Protein 8GFA (pdb70)

Sequence (2124 aa):
YYKGQTALHIAIERRNMALVTLLVENGADVQAAAHGDFFKKTKGRPGFYFGELPLSLAACTNQLGIVKFLLQNSWQTADISARDSVGNTVLHALVEVADNTADNTKFVTSMYNEILMLGAKLHPTLKLEELTNKKGMTPLALAAGTGKIGVLAYILQREIQEPECRHLSRKFTEWAYGPVHSSLYDLSCIDTCEKNSVLEVIAYSSSETPNRHDMLLVEPLNRLLQDKWDRFVKRIFYFNFLVYCLYMIIFTMAAYYRPVDGLPPFKMEKTGDYFRVTGEILSVLGGVYFFFRGIQYFLQRRPSMKTLFVDSYSEMLFFLQSLFMLATVVLYFSHLKEYVASMVFSLALGWTNMLYYTRGFQQMGIYAVMIEKMILRDLCRFMFVYIVFLFGFSTAVVTLIEDSYNSLYSTCLELFKFTIGMGDLEFTENYDFKAVFIILLLAYVILTYILLLNMLIALMGETVNKIAQESKNIWKLQRAITILDTEKSFLKCMRKAFRSGKLLQVGYTPDGKDDYRWCFRVDEVNWTTWNYYKGQTALHIAIERRNMALVTLLVENGADVQAAAHGDFFKKTKGRPGFYFGELPLSLAACTNQLGIVKFLLQNSWQTADISARDSVGNTVLHALVEVADNTADNTKFVTSMYNEILMLGAKLHPTLKLEELTNKKGMTPLALAAGTGKIGVLAYILQREIQEPECRHLSRKFTEWAYGPVHSSLYDLSCIDTCEKNSVLEVIAYSSSETPNRHDMLLVEPLNRLLQDKWDRFVKRIFYFNFLVYCLYMIIFTMAAYYRPVDGLPPFKMEKTGDYFRVTGEILSVLGGVYFFFRGIQYFLQRRPSMKTLFVDSYSEMLFFLQSLFMLATVVLYFSHLKEYVASMVFSLALGWTNMLYYTRGFQQMGIYAVMIEKMILRDLCRFMFVYIVFLFGFSTAVVTLIEDSYNSLYSTCLELFKFTIGMGDLEFTENYDFKAVFIILLLAYVILTYILLLNMLIALMGETVNKIAQESKNIWKLQRAITILDTEKSFLKCMRKAFRSGKLLQVGYTPDGKDDYRWCFRVDEVNWTTWNYYKGQTALHIAIERRNMALVTLLVENGADVQAAAHGDFFKKTKGRPGFYFGELPLSLAACTNQLGIVKFLLQNSWQTADISARDSVGNTVLHALVEVADNTADNTKFVTSMYNEILMLGAKLHPTLKLEELTNKKGMTPLALAAGTGKIGVLAYILQREIQEPECRHLSRKFTEWAYGPVHSSLYDLSCIDTCEKNSVLEVIAYSSSETPNRHDMLLVEPLNRLLQDKWDRFVKRIFYFNFLVYCLYMIIFTMAAYYRPVDGLPPFKMEKTGDYFRVTGEILSVLGGVYFFFRGIQYFLQRRPSMKTLFVDSYSEMLFFLQSLFMLATVVLYFSHLKEYVASMVFSLALGWTNMLYYTRGFQQMGIYAVMIEKMILRDLCRFMFVYIVFLFGFSTAVVTLIEDSYNSLYSTCLELFKFTIGMGDLEFTENYDFKAVFIILLLAYVILTYILLLNMLIALMGETVNKIAQESKNIWKLQRAITILDTEKSFLKCMRKAFRSGKLLQVGYTPDGKDDYRWCFRVDEVNWTTWNYYKGQTALHIAIERRNMALVTLLVENGADVQAAAHGDFFKKTKGRPGFYFGELPLSLAACTNQLGIVKFLLQNSWQTADISARDSVGNTVLHALVEVADNTADNTKFVTSMYNEILMLGAKLHPTLKLEELTNKKGMTPLALAAGTGKIGVLAYILQREIQEPECRHLSRKFTEWAYGPVHSSLYDLSCIDTCEKNSVLEVIAYSSSETPNRHDMLLVEPLNRLLQDKWDRFVKRIFYFNFLVYCLYMIIFTMAAYYRPVDGLPPFKMEKTGDYFRVTGEILSVLGGVYFFFRGIQYFLQRRPSMKTLFVDSYSEMLFFLQSLFMLATVVLYFSHLKEYVASMVFSLALGWTNMLYYTRGFQQMGIYAVMIEKMILRDLCRFMFVYIVFLFGFSTAVVTLIEDSYNSLYSTCLELFKFTIGMGDLEFTENYDFKAVFIILLLAYVILTYILLLNMLIALMGETVNKIAQESKNIWKLQRAITILDTEKSFLKCMRKAFRSGKLLQVGYTPDGKDDYRWCFRVDEVNWTTWN

GO terms:
  GO:0016020 membrane (C, IDA)
  GO:0050955 thermoception (P, IDA)
  GO:0005230 extracellular ligand-gated monoatomic ion channel activity (F, IDA)
  GO:0034605 cellular response to heat (P, IDA)
  GO:0098703 calcium ion import across plasma membrane (P, IDA)
  GO:0071468 cellular response to acidic pH (P, IDA)
  GO:0005886 plasma membrane (C, EXP)
  GO:1901594 response to capsazepine (P, IMP)
  GO:0005515 protein binding (F, IPI)
  GO:0005262 calcium channel activity (F, TAS)
  GO:0005886 plasma membrane (C, TAS)
  GO:0007166 cell surface receptor signaling pathway (P, TAS)
  GO:0007635 chemosensory behavior (P, TAS)
  GO:0005245 voltage-gated calcium channel activity (F, TAS)
  GO:0070588 calcium ion transmembrane transport (P, TAS)
  GO:0051219 phosphoprotein binding (F, IPI)

Organism: Homo sapiens (NCBI:txid9606)

Foldseek 3Di:
DQPFDDVLLVCLQVVHLVCVLVQVQVPNDQATFSPDPQQDDCPPNNHHHQFRTSLSCNLLRPDVVSNLCQAPVPSDHDDQCRHHPQQAGSLLSLLVSADPDPVSLVRSLVSSVPSVVVCCVVPLPDDQQCGATPVGAGSLLSCLLQQPQSNNLCQFQFQDDDDLPRLSGFWAWDDDDFQKTKIKGFQAQAQDDVPRHSLCNLQLHFPVRPCSLPNCVRPPNVVLLVVLCVQPLVVVLVVVLVVLVVLLVLLVVLLVPPDDPFFAPDDDDDPVSVVSVVSLVSNLVQLVVLQVVLVVSCPSSVDDPVRCLVQPVLSVLSNLLSVLSVVLVVCRVVRHPCSSVSSVSSSVSSVVSSLLSCLSPQVSQLVVLLVSCCVVPLVVVLVVVLVCLLQVLLCVQLVQFPDVVVDSVSSSVQLVVLQVVRHDLPPDPRGDDSVSSNVSSVVSNCVRRVPRVVVSVVVSVVVCVPCVVVSSSSSSSSSSVSSSVCLCVVCVDPSPSSQAADFDFRAASSVGHTSTGRIHMDMDGDDPVSD/DQPFDDVLLVCLQVVHLVCVLVQVQVPNDQATFSPDPQQDDCPPNNHHHQFRTSLSCNLLRPDVVSNLCQAPVPSDHDDQCRHHPQQAGSLLSLLVSADPDPVSLVRSLVSSVPSVVVCCVVPLPDDQQCGATPVGAGSLLSCLLQQPQSNNLCQFQFQDDDDLPRLSGFWAWDDDDFQKTKIKGFQAQAQDDVPRHSLCNLQLHFPVRPCSLPNCVRPPNVVLLVVLCVQPLVVVLVVVLVVLVVLLVLLVVLLVPPDDPFFAPDDDDDPVSVVSVVSLVSNLVQLVVLQVVLVVSCPSSVDDPVRCLVQPVLSVLSNLLSVLSVVLVVCRVVRHPCSSVSSVSSSVSSVVSSLLSCLSPQVSQLVVLLVSCCVVPLVVVLVVVLVCLLQVLLCVQLVQFPDVVVDSVSSSVQLVVLQVVRHDLPPDPRGDDSVSSNVSSVVSNCVRRVPRVVVSVVVSVVVCVPCVVVSSSSSSSSSSVSSSVCLCPVCVDPSPSSQAADFDFRAASSVGHTSTGRIHMDMDGDDPVSD/DQPFDDVLLVCLQVVHLVCVLVQVQVPNDQATFSPDPQQDDCPPNNHHHQFRTSLSCNLLRPDVVSNLCQAPVPSDHDDQCRHHPQQAGSLLSLLVSADPDPVSLVRSLVSSVPSVVVCCVVPLPDDQQCGATPVGAGSLLSCLLQQPQSNNLCQFQFQDDDDLPRLSGFWAWDDDDFQKTKIKGFQAQAQDDVPRHSLCNLQLHFPVRPCSLPNCVRPPNVVLLVVLCVQPLVVVLVVVLVVLVVLLVLLVVLLVPPDDPFFAPDDDDDPVSVVSVVSLVSNLVQLVVLQVVLVVSCPSSVDDPVRCLVSPVLSVLSNLLSVLSVVLVVCRVVRHPCSSVSSVSSSVSSVVSSLLSCLSPQVSQLVVLLVSCCVVPLVVVLVVVLVCLLQVLLCVQLVQFPDVVVDSVSSSVQLVVLQVVRHDLPPDPRGDDSVSSNVSSVVSNCVRRVPRVVVSVVVSVVVCVPCVVVSSSSSSSSSSVSSSVCLCPVCVDPSPSSQAADFDFRAASSVGHTSTGRIHMDMDGDDPVSD/DQPFDDVLLVCLQVVHLVCVLVQVQVPNDQATFSPDPQQDDCPPNNHHHQFRTSLSCNLLRPDVVSNLCQAPVPSDHDDQCRHHPQQAGSLLSLLVSADPDPVSLVRSLVSSVPSVVVCCVVPLPDDQQCGATPVGAGSLLSCLLQQPQSNNLCQFQFQDDDDLPRLSGFWAWDDDDFQKTKIKGFQAQAQDDVPRHSLCNLQLHFPVRPCSLPNCVRPPNVVLLVVLCVQPLVVVLVVVLVVLVVLLVLLVVLLVPPDDPFFAPDDDDDPVSVVSVVSLVSNLVQLVVLQVVLVVSCPSSVDDPVRCLVSPVLSVLSNLLSVLSVVLVVCRVVRHPCSSVSSVSSSVSSVVSSLLSCLSPQVSQLVSLLVSCCVVPLVVVLVVVLVCLLQVLLCVQLVQFPDVVVDSVSSSVQLVVLQVVRHDLPPDPRGDDSVSSNVSSVVSNCVRRVPRVVVSVVVSVVVCVPCVVVSSSSSSSSSSVSSSVCLCPVCVDPSPSSQAADFDFRAASSVGHTSTGRIHMDMDGDDPVSD

B-factor: mean 58.06, std 27.89, range [0.01, 109.61]

Radius of gyration: 42.64 Å; Cα contacts (8 Å, |Δi|>4): 3286; chains: 4; bounding box: 98×98×92 Å

Structure (mmCIF, N/CA/C/O backbone):
data_8GFA
#
_entry.id   8GFA
#
_cell.length_a   1.00
_cell.length_b   1.00
_cell.length_c   1.00
_cell.angle_alpha   90.00
_cell.angle_beta   90.00
_cell.angle_gamma   90.00
#
_symmetry.space_group_name_H-M   'P 1'
#
loop_
_entity.id
_entity.type
_entity.pdbx_description
1 polymer 'Transient receptor potential cation channel subfamily V member 1'
2 non-polymer '(2S)-3-(hexadecanoyloxy)-2-[(9Z)-octadec-9-enoyloxy]propyl 2-(trimethylammonio)ethyl phosphate'
3 non-polymer (2E)-3-(4-chlorophenyl)-N-(3-methoxyphenyl)prop-2-enamide
4 non-polymer "2-[2-[(1~{S},2~{S},4~{S},5'~{R},6~{R},7~{S},8~{R},9~{S},12~{S},13~{R},16~{S})-5',7,9,13-tetramethylspiro[5-oxapentacyclo[10.8.0.0^{2,9}.0^{4,8}.0^{13,18}]icos-18-ene-6,2'-oxane]-16-yl]oxyethyl]propane-1,3-diol"
5 non-polymer 'SODIUM ION'
6 water water
#
loop_
_atom_site.group_PDB
_atom_site.id
_atom_site.type_symbol
_atom_site.label_atom_id
_atom_site.label_alt_id
_atom_site.label_comp_id
_atom_site.label_asym_id
_atom_site.label_entity_id
_atom_site.label_seq_id
_atom_site.pdbx_PDB_ins_code
_atom_site.Cartn_x
_atom_site.Cartn_y
_atom_site.Cartn_z
_atom_site.occupancy
_atom_site.B_iso_or_equiv
_atom_site.auth_seq_id
_atom_site.auth_comp_id
_atom_site.auth_asym_id
_atom_site.auth_atom_id
_atom_site.pdbx_PDB_model_num
ATOM 1 N N . TYR A 1 201 ? 75.705 61.480 125.618 1.00 104.49 199 TYR A N 1
ATOM 2 C CA . TYR A 1 201 ? 75.940 62.950 125.635 1.00 104.49 199 TYR A CA 1
ATOM 3 C C . TYR A 1 201 ? 76.855 63.299 126.789 1.00 104.49 199 TYR A C 1
ATOM 4 O O . TYR A 1 201 ? 77.846 64.009 126.626 1.00 104.49 199 TYR A O 1
ATOM 22 N N . TYR A 1 202 ? 76.490 62.788 127.962 1.00 104.79 200 TYR A N 1
ATOM 23 C CA . TYR A 1 202 ? 77.320 62.822 129.157 1.00 104.79 200 TYR A CA 1
ATOM 24 C C . TYR A 1 202 ? 77.870 61.441 129.498 1.00 104.79 200 TYR A C 1
ATOM 25 O O . TYR A 1 202 ? 78.360 61.226 130.611 1.00 104.79 200 TYR A O 1
ATOM 43 N N . LYS A 1 203 ? 77.831 60.515 128.540 1.00 104.89 201 LYS A N 1
ATOM 44 C CA . LYS A 1 203 ? 78.082 59.098 128.767 1.00 104.89 201 LYS A CA 1
ATOM 45 C C . LYS A 1 203 ? 79.442 58.835 129.398 1.00 104.89 201 LYS A C 1
ATOM 46 O O . LYS A 1 203 ? 80.482 59.079 128.780 1.00 104.89 201 LYS A O 1
ATOM 65 N N . GLY A 1 204 ? 79.427 58.332 130.631 1.00 104.70 202 GLY A N 1
ATOM 66 C CA . GLY A 1 204 ? 80.625 58.020 131.383 1.00 104.70 202 GLY A CA 1
ATOM 67 C C . GLY A 1 204 ? 80.915 58.962 132.530 1.00 104.70 202 GLY A C 1
ATOM 68 O O . GLY A 1 204 ? 81.921 58.772 133.222 1.00 104.70 202 GLY A O 1
ATOM 72 N N . GLN A 1 205 ? 80.064 59.953 132.770 1.00 104.60 203 GLN A N 1
ATOM 73 C CA . GLN A 1 205 ? 80.341 60.981 133.758 1.00 104.60 203 GLN A CA 1
ATOM 74 C C . GLN A 1 205 ? 80.119 60.462 135.172 1.00 104.60 203 GLN A C 1
ATOM 75 O O . GLN A 1 205 ? 79.342 59.531 135.404 1.00 104.60 203 GLN A O 1
ATOM 89 N N . THR A 1 206 ? 80.818 61.082 136.120 1.00 105.48 204 THR A N 1
ATOM 90 C CA . THR A 1 206 ? 80.703 60.761 137.532 1.00 105.48 204 THR A CA 1
ATOM 91 C C . THR A 1 206 ? 80.537 62.042 138.331 1.00 105.48 204 THR A C 1
ATOM 92 O O . THR A 1 206 ? 80.878 63.134 137.876 1.00 105.48 204 THR A O 1
ATOM 103 N N . ALA A 1 207 ? 80.017 61.889 139.549 1.00 106.22 205 ALA A N 1
ATOM 104 C CA . ALA A 1 207 ? 79.919 63.018 140.465 1.00 106.22 205 ALA A CA 1
ATOM 105 C C . ALA A 1 207 ? 81.285 63.508 140.919 1.00 106.22 205 ALA A C 1
ATOM 106 O O . ALA A 1 207 ? 81.390 64.617 141.449 1.00 106.22 205 ALA A O 1
ATOM 113 N N . LEU A 1 208 ? 82.328 62.704 140.737 1.00 106.21 206 LEU A N 1
ATOM 114 C CA . LEU A 1 208 ? 83.677 63.192 140.974 1.00 106.21 206 LEU A CA 1
ATOM 115 C C . LEU A 1 208 ? 84.054 64.247 139.942 1.00 106.21 206 LEU A C 1
ATOM 116 O O . LEU A 1 208 ? 84.689 65.254 140.275 1.00 106.21 206 LEU A O 1
ATOM 132 N N . HIS A 1 209 ? 83.682 64.022 138.680 1.00 104.81 207 HIS A N 1
ATOM 133 C CA . HIS A 1 209 ? 83.944 65.001 137.636 1.00 104.81 207 HIS A CA 1
ATOM 134 C C . HIS A 1 209 ? 83.247 66.315 137.935 1.00 104.81 207 HIS A C 1
ATOM 135 O O . HIS A 1 209 ? 83.778 67.388 137.630 1.00 104.81 207 HIS A O 1
ATOM 149 N N . ILE A 1 210 ? 82.049 66.236 138.511 1.00 105.84 208 ILE A N 1
ATOM 150 C CA . ILE A 1 210 ? 81.321 67.424 138.945 1.00 105.84 208 ILE A CA 1
ATOM 151 C C . ILE A 1 210 ? 82.191 68.259 139.874 1.00 105.84 208 ILE A C 1
ATOM 152 O O . ILE A 1 210 ? 82.420 69.450 139.642 1.00 105.84 208 ILE A O 1
ATOM 168 N N . ALA A 1 211 ? 82.713 67.632 140.926 1.00 106.01 209 ALA A N 1
ATOM 169 C CA . ALA A 1 211 ? 83.350 68.379 142.001 1.00 106.01 209 ALA A CA 1
ATOM 170 C C . ALA A 1 211 ? 84.598 69.108 141.536 1.00 106.01 209 ALA A C 1
ATOM 171 O O . ALA A 1 211 ? 84.920 70.182 142.056 1.00 106.01 209 ALA A O 1
ATOM 178 N N . ILE A 1 212 ? 85.313 68.542 140.570 1.00 103.62 210 ILE A N 1
ATOM 179 C CA . ILE A 1 212 ? 86.530 69.171 140.082 1.00 103.62 210 ILE A CA 1
ATOM 180 C C . ILE A 1 212 ? 86.179 70.430 139.317 1.00 103.62 210 ILE A C 1
ATOM 181 O O . ILE A 1 212 ? 86.879 71.444 139.394 1.00 103.62 210 ILE A O 1
ATOM 197 N N . GLU A 1 213 ? 85.079 70.385 138.578 1.00 105.20 211 GLU A N 1
ATOM 198 C CA . GLU A 1 213 ? 84.664 71.511 137.767 1.00 105.20 211 GLU A CA 1
ATOM 199 C C . GLU A 1 213 ? 83.915 72.558 138.580 1.00 105.20 211 GLU A C 1
ATOM 200 O O . GLU A 1 213 ? 84.009 73.750 138.265 1.00 105.20 211 GLU A O 1
ATOM 212 N N . ARG A 1 214 ? 83.204 72.154 139.640 1.00 106.30 212 ARG A N 1
ATOM 213 C CA . ARG A 1 214 ? 82.490 73.089 140.500 1.00 106.30 212 ARG A CA 1
ATOM 214 C C . ARG A 1 214 ? 83.359 73.626 141.642 1.00 106.30 212 ARG A C 1
ATOM 215 O O . ARG A 1 214 ? 82.819 74.116 142.642 1.00 106.30 212 ARG A O 1
ATOM 236 N N . ARG A 1 215 ? 84.687 73.549 141.518 1.00 105.00 213 ARG A N 1
ATOM 237 C CA . ARG A 1 215 ? 85.600 74.210 142.455 1.00 105.00 213 ARG A CA 1
ATOM 238 C C . ARG A 1 215 ? 85.458 73.640 143.861 1.00 105.00 213 ARG A C 1
ATOM 239 O O . ARG A 1 215 ? 85.358 74.374 144.848 1.00 105.00 213 ARG A O 1
ATOM 260 N N . ASN A 1 216 ? 85.447 72.312 143.948 1.00 107.08 214 ASN A N 1
ATOM 261 C CA . ASN A 1 216 ? 85.043 71.628 145.177 1.00 107.08 214 ASN A CA 1
ATOM 262 C C . ASN A 1 216 ? 86.009 70.477 145.447 1.00 107.08 214 ASN A C 1
ATOM 263 O O . ASN A 1 216 ? 85.722 69.328 145.107 1.00 107.08 214 ASN A O 1
ATOM 274 N N . MET A 1 217 ? 87.125 70.779 146.111 1.00 106.86 215 MET A N 1
ATOM 275 C CA . MET A 1 217 ? 88.039 69.729 146.536 1.00 106.86 215 MET A CA 1
ATOM 276 C C . MET A 1 217 ? 87.595 69.081 147.835 1.00 106.86 215 MET A C 1
ATOM 277 O O . MET A 1 217 ? 87.979 67.940 148.107 1.00 106.86 215 MET A O 1
ATOM 291 N N . ALA A 1 218 ? 86.797 69.789 148.636 1.00 107.75 216 ALA A N 1
ATOM 292 C CA . ALA A 1 218 ? 86.262 69.210 149.858 1.00 107.75 216 ALA A CA 1
ATOM 293 C C . ALA A 1 218 ? 85.423 67.975 149.570 1.00 107.75 216 ALA A C 1
ATOM 294 O O . ALA A 1 218 ? 85.362 67.062 150.401 1.00 107.75 216 ALA A O 1
ATOM 301 N N . LEU A 1 219 ? 84.776 67.925 148.403 1.00 107.86 217 LEU A N 1
ATOM 302 C CA . LEU A 1 219 ? 83.948 66.789 148.025 1.00 107.86 217 LEU A CA 1
ATOM 303 C C . LEU A 1 219 ? 84.645 65.814 147.088 1.00 107.86 217 LEU A C 1
ATOM 304 O O . LEU A 1 219 ? 84.187 64.673 146.963 1.00 107.86 217 LEU A O 1
ATOM 320 N N . VAL A 1 220 ? 85.726 66.223 146.421 1.00 106.93 218 VAL A N 1
ATOM 321 C CA . VAL A 1 220 ? 86.541 65.253 145.691 1.00 106.93 218 VAL A CA 1
ATOM 322 C C . VAL A 1 220 ? 87.145 64.256 146.667 1.00 106.93 218 VAL A C 1
ATOM 323 O O . VAL A 1 220 ? 87.083 63.038 146.464 1.00 106.93 218 VAL A O 1
ATOM 336 N N . THR A 1 221 ? 87.728 64.765 147.753 1.00 107.94 219 THR A N 1
ATOM 337 C CA . THR A 1 221 ? 88.233 63.888 148.802 1.00 107.94 219 THR A CA 1
ATOM 338 C C . THR A 1 221 ? 87.106 63.100 149.452 1.00 107.94 219 THR A C 1
ATOM 339 O O . THR A 1 221 ? 87.337 62.001 149.965 1.00 107.94 219 THR A O 1
ATOM 350 N N . LEU A 1 222 ? 85.885 63.638 149.432 1.00 108.70 220 LEU A N 1
ATOM 351 C CA . LEU A 1 222 ? 84.740 62.913 149.972 1.00 108.70 220 LEU A CA 1
ATOM 352 C C . LEU A 1 222 ? 84.371 61.729 149.090 1.00 108.70 220 LEU A C 1
ATOM 353 O O . LEU A 1 222 ? 84.018 60.656 149.594 1.00 108.70 220 LEU A O 1
ATOM 369 N N . LEU A 1 223 ? 84.417 61.910 147.774 1.00 108.09 221 LEU A N 1
ATOM 370 C CA . LEU A 1 223 ? 83.940 60.870 146.873 1.00 108.09 221 LEU A CA 1
ATOM 371 C C . LEU A 1 223 ? 84.975 59.770 146.698 1.00 108.09 221 LEU A C 1
ATOM 372 O O . LEU A 1 223 ? 84.627 58.586 146.659 1.00 108.09 221 LEU A O 1
ATOM 388 N N . VAL A 1 224 ? 86.250 60.141 146.605 1.00 108.07 222 VAL A N 1
ATOM 389 C CA . VAL A 1 224 ? 87.296 59.146 146.410 1.00 108.07 222 VAL A CA 1
ATOM 390 C C . VAL A 1 224 ? 87.378 58.222 147.616 1.00 108.07 222 VAL A C 1
ATOM 391 O O . VAL A 1 224 ? 87.541 57.005 147.473 1.00 108.07 222 VAL A O 1
ATOM 404 N N . GLU A 1 225 ? 87.261 58.780 148.821 1.00 108.62 223 GLU A N 1
ATOM 405 C CA . GLU A 1 225 ? 87.442 57.973 150.019 1.00 108.62 223 GLU A CA 1
ATOM 406 C C . GLU A 1 225 ? 86.317 56.966 150.187 1.00 108.62 223 GLU A C 1
ATOM 407 O O . GLU A 1 225 ? 86.546 55.859 150.687 1.00 108.62 223 GLU A O 1
ATOM 419 N N . ASN A 1 226 ? 85.106 57.322 149.770 1.00 109.61 224 ASN A N 1
ATOM 420 C CA . ASN A 1 226 ? 83.996 56.382 149.731 1.00 109.61 224 ASN A CA 1
ATOM 421 C C . ASN A 1 226 ? 84.076 55.408 148.561 1.00 109.61 224 ASN A C 1
ATOM 422 O O . ASN A 1 226 ? 83.163 54.590 148.401 1.00 109.61 224 ASN A O 1
ATOM 433 N N . GLY A 1 227 ? 85.127 55.475 147.746 1.00 109.40 225 GLY A N 1
ATOM 434 C CA . GLY A 1 227 ? 85.359 54.510 146.695 1.00 109.40 225 GLY A CA 1
ATOM 435 C C . GLY A 1 227 ? 85.057 54.982 145.289 1.00 109.40 225 GLY A C 1
ATOM 436 O O . GLY A 1 227 ? 84.977 54.144 144.383 1.00 109.40 225 GLY A O 1
ATOM 440 N N . ALA A 1 228 ? 84.874 56.284 145.075 1.00 108.58 226 ALA A N 1
ATOM 441 C CA . ALA A 1 228 ? 84.650 56.791 143.728 1.00 108.58 226 ALA A CA 1
ATOM 442 C C . ALA A 1 228 ? 85.899 56.564 142.892 1.00 108.58 226 ALA A C 1
ATOM 443 O O . ALA A 1 228 ? 86.967 57.101 143.204 1.00 108.58 226 ALA A O 1
ATOM 450 N N . ASP A 1 229 ? 85.767 55.749 141.849 1.00 108.02 227 ASP A N 1
ATOM 451 C CA . ASP A 1 229 ? 86.886 55.446 140.966 1.00 108.02 227 ASP A CA 1
ATOM 452 C C . ASP A 1 229 ? 87.482 56.715 140.368 1.00 108.02 227 ASP A C 1
ATOM 453 O O . ASP A 1 229 ? 86.767 57.665 140.037 1.00 108.02 227 ASP A O 1
ATOM 462 N N . VAL A 1 230 ? 88.811 56.719 140.249 1.00 106.17 228 VAL A N 1
ATOM 463 C CA . VAL A 1 230 ? 89.561 57.829 139.670 1.00 106.17 228 VAL A CA 1
ATOM 464 C C . VAL A 1 230 ? 90.258 57.372 138.395 1.00 106.17 228 VAL A C 1
ATOM 465 O O . VAL A 1 230 ? 91.360 57.831 138.076 1.00 106.17 228 VAL A O 1
ATOM 478 N N . GLN A 1 231 ? 89.623 56.447 137.672 1.00 106.22 229 GLN A N 1
ATOM 479 C CA . GLN A 1 231 ? 90.024 56.064 136.324 1.00 106.22 229 GLN A CA 1
ATOM 480 C C . GLN A 1 231 ? 88.887 56.249 135.331 1.00 106.22 229 GLN A C 1
ATOM 481 O O . GLN A 1 231 ? 89.014 55.838 134.171 1.00 106.22 229 GLN A O 1
ATOM 495 N N . ALA A 1 232 ? 87.788 56.867 135.752 1.00 105.20 230 ALA A N 1
ATOM 496 C CA . ALA A 1 232 ? 86.559 56.845 134.977 1.00 105.20 230 ALA A CA 1
ATOM 497 C C . ALA A 1 232 ? 86.725 57.589 133.662 1.00 105.20 230 ALA A C 1
ATOM 498 O O . ALA A 1 232 ? 87.288 58.686 133.617 1.00 105.20 230 ALA A O 1
ATOM 505 N N . ALA A 1 233 ? 86.215 56.988 132.597 1.00 104.27 231 ALA A N 1
ATOM 506 C CA . ALA A 1 233 ? 86.300 57.547 131.258 1.00 104.27 231 ALA A CA 1
ATOM 507 C C . ALA A 1 233 ? 84.996 58.268 130.955 1.00 104.27 231 ALA A C 1
ATOM 508 O O . ALA A 1 233 ? 83.954 57.632 130.777 1.00 104.27 231 ALA A O 1
ATOM 515 N N . ALA A 1 234 ? 85.053 59.596 130.909 1.00 103.42 232 ALA A N 1
ATOM 516 C CA . ALA A 1 234 ? 83.943 60.405 130.414 1.00 103.42 232 ALA A CA 1
ATOM 517 C C . ALA A 1 234 ? 83.900 60.321 128.887 1.00 103.42 232 ALA A C 1
ATOM 518 O O . ALA A 1 234 ? 84.191 61.272 128.160 1.00 103.42 232 ALA A O 1
ATOM 525 N N . HIS A 1 235 ? 83.519 59.142 128.403 1.00 104.93 233 HIS A N 1
ATOM 526 C CA . HIS A 1 235 ? 83.520 58.853 126.968 1.00 104.93 233 HIS A CA 1
ATOM 527 C C . HIS A 1 235 ? 82.163 59.193 126.355 1.00 104.93 233 HIS A C 1
ATOM 528 O O . HIS A 1 235 ? 81.529 58.396 125.664 1.00 104.93 233 HIS A O 1
ATOM 542 N N . GLY A 1 236 ? 81.748 60.432 126.613 1.00 104.76 234 GLY A N 1
ATOM 543 C CA . GLY A 1 236 ? 80.481 60.952 126.149 1.00 104.76 234 GLY A CA 1
ATOM 544 C C . GLY A 1 236 ? 80.659 62.076 125.159 1.00 104.76 234 GLY A C 1
ATOM 545 O O . GLY A 1 236 ? 81.723 62.698 125.091 1.00 104.76 234 GLY A O 1
ATOM 549 N N . ASP A 1 237 ? 79.597 62.357 124.406 1.00 105.72 235 ASP A N 1
ATOM 550 C CA . ASP A 1 237 ? 79.706 63.223 123.240 1.00 105.72 235 ASP A CA 1
ATOM 551 C C . ASP A 1 237 ? 80.129 64.630 123.626 1.00 105.72 235 ASP A C 1
ATOM 552 O O . ASP A 1 237 ? 80.926 65.263 122.924 1.00 105.72 235 ASP A O 1
ATOM 561 N N . PHE A 1 238 ? 79.609 65.135 124.742 1.00 104.26 236 PHE A N 1
ATOM 562 C CA . PHE A 1 238 ? 79.988 66.460 125.207 1.00 104.26 236 PHE A CA 1
ATOM 563 C C . PHE A 1 238 ? 81.453 66.524 125.603 1.00 104.26 236 PHE A C 1
ATOM 564 O O . PHE A 1 238 ? 82.040 67.612 125.592 1.00 104.26 236 PHE A O 1
ATOM 581 N N . PHE A 1 239 ? 82.053 65.387 125.938 1.00 103.42 237 PHE A N 1
ATOM 582 C CA . PHE A 1 239 ? 83.394 65.334 126.489 1.00 103.42 237 PHE A CA 1
ATOM 583 C C . PHE A 1 239 ? 84.452 65.010 125.445 1.00 103.42 237 PHE A C 1
ATOM 584 O O . PHE A 1 239 ? 85.622 64.837 125.801 1.00 103.42 237 PHE A O 1
ATOM 601 N N . LYS A 1 240 ? 84.072 64.927 124.172 1.00 102.00 238 LYS A N 1
ATOM 602 C CA . LYS A 1 240 ? 84.999 64.679 123.084 1.00 102.00 238 LYS A CA 1
ATOM 603 C C . LYS A 1 240 ? 85.414 66.004 122.461 1.00 102.00 238 LYS A C 1
ATOM 604 O O . LYS A 1 240 ? 85.035 67.084 122.918 1.00 102.00 238 LYS A O 1
ATOM 623 N N . LYS A 1 241 ? 86.223 65.905 121.410 1.00 100.00 239 LYS A N 1
ATOM 624 C CA . LYS A 1 241 ? 86.698 67.078 120.692 1.00 100.00 239 LYS A CA 1
ATOM 625 C C . LYS A 1 241 ? 85.533 67.929 120.213 1.00 100.00 239 LYS A C 1
ATOM 626 O O . LYS A 1 241 ? 84.534 67.416 119.701 1.00 100.00 239 LYS A O 1
ATOM 645 N N . THR A 1 242 ? 85.674 69.240 120.399 1.00 104.94 240 THR A N 1
ATOM 646 C CA . THR A 1 242 ? 84.595 70.170 120.085 1.00 104.94 240 THR A CA 1
ATOM 647 C C . THR A 1 242 ? 84.197 70.069 118.618 1.00 104.94 240 THR A C 1
ATOM 648 O O . THR A 1 242 ? 83.084 69.639 118.296 1.00 104.94 240 THR A O 1
ATOM 659 N N . LYS A 1 243 ? 85.118 70.415 117.714 1.00 106.11 241 LYS A N 1
ATOM 660 C CA . LYS A 1 243 ? 84.876 70.356 116.273 1.00 106.11 241 LYS A CA 1
ATOM 661 C C . LYS A 1 243 ? 83.594 71.094 115.898 1.00 106.11 241 LYS A C 1
ATOM 662 O O . LYS A 1 243 ? 82.783 70.614 115.104 1.00 106.11 241 LYS A O 1
ATOM 681 N N . GLY A 1 244 ? 83.407 72.269 116.496 1.00 106.91 242 GLY A N 1
ATOM 682 C CA . GLY A 1 244 ? 82.217 73.065 116.279 1.00 106.91 242 GLY A CA 1
ATOM 683 C C . GLY A 1 244 ? 81.163 72.870 117.349 1.00 106.91 242 GLY A C 1
ATOM 684 O O . GLY A 1 244 ? 80.473 73.824 117.720 1.00 106.91 242 GLY A O 1
ATOM 688 N N . ARG A 1 245 ? 81.020 71.648 117.856 1.00 106.58 243 ARG A N 1
ATOM 689 C CA . ARG A 1 245 ? 79.997 71.387 118.852 1.00 106.58 243 ARG A CA 1
ATOM 690 C C . ARG A 1 245 ? 80.347 72.086 120.169 1.00 106.58 243 ARG A C 1
ATOM 691 O O . ARG A 1 245 ? 81.523 72.311 120.467 1.00 106.58 243 ARG A O 1
ATOM 712 N N . PRO A 1 246 ? 79.339 72.441 120.982 1.00 106.23 244 PRO A N 1
ATOM 713 C CA . PRO A 1 246 ? 79.622 73.143 122.239 1.00 106.23 244 PRO A CA 1
ATOM 714 C C . PRO A 1 246 ? 80.086 72.199 123.336 1.00 106.23 244 PRO A C 1
ATOM 715 O O . PRO A 1 246 ? 79.268 71.704 124.116 1.00 106.23 244 PRO A O 1
ATOM 726 N N . GLY A 1 247 ? 81.394 71.934 123.393 1.00 103.93 245 GLY A N 1
ATOM 727 C CA . GLY A 1 247 ? 81.941 70.933 124.284 1.00 103.93 245 GLY A CA 1
ATOM 728 C C . GLY A 1 247 ? 83.178 71.437 125.002 1.00 103.93 245 GLY A C 1
ATOM 729 O O . GLY A 1 247 ? 83.624 72.566 124.793 1.00 103.93 245 GLY A O 1
ATOM 733 N N . PHE A 1 248 ? 83.711 70.581 125.871 1.00 98.74 246 PHE A N 1
ATOM 734 C CA . PHE A 1 248 ? 85.029 70.793 126.460 1.00 98.74 246 PHE A CA 1
ATOM 735 C C . PHE A 1 248 ? 85.712 69.443 126.555 1.00 98.74 246 PHE A C 1
ATOM 736 O O . PHE A 1 248 ? 85.287 68.582 127.331 1.00 98.74 246 PHE A O 1
ATOM 753 N N . TYR A 1 249 ? 86.754 69.259 125.756 1.00 97.56 247 TYR A N 1
ATOM 754 C CA . TYR A 1 249 ? 87.612 68.097 125.886 1.00 97.56 247 TYR A CA 1
ATOM 755 C C . TYR A 1 249 ? 88.711 68.404 126.887 1.00 97.56 247 TYR A C 1
ATOM 756 O O . TYR A 1 249 ? 89.290 69.493 126.880 1.00 97.56 247 TYR A O 1
ATOM 774 N N . PHE A 1 250 ? 88.984 67.441 127.757 1.00 99.13 248 PHE A N 1
ATOM 775 C CA . PHE A 1 250 ? 90.012 67.582 128.774 1.00 99.13 248 PHE A CA 1
ATOM 776 C C . PHE A 1 250 ? 90.907 66.373 128.918 1.00 99.13 248 PHE A C 1
ATOM 777 O O . PHE A 1 250 ? 91.986 66.509 129.506 1.00 99.13 248 PHE A O 1
ATOM 794 N N . GLY A 1 251 ? 90.489 65.201 128.453 1.00 98.98 249 GLY A N 1
ATOM 795 C CA . GLY A 1 251 ? 91.302 64.011 128.526 1.00 98.98 249 GLY A CA 1
ATOM 796 C C . GLY A 1 251 ? 90.570 62.751 128.927 1.00 98.98 249 GLY A C 1
ATOM 797 O O . GLY A 1 251 ? 91.191 61.687 128.981 1.00 98.98 249 GLY A O 1
ATOM 801 N N . GLU A 1 252 ? 89.272 62.846 129.227 1.00 101.16 250 GLU A N 1
ATOM 802 C CA . GLU A 1 252 ? 88.447 61.666 129.482 1.00 101.16 250 GLU A CA 1
ATOM 803 C C . GLU A 1 252 ? 88.985 60.899 130.689 1.00 101.16 250 GLU A C 1
ATOM 804 O O . GLU A 1 252 ? 89.060 59.671 130.704 1.00 101.16 250 GLU A O 1
ATOM 816 N N . LEU A 1 253 ? 89.413 61.643 131.706 1.00 100.61 251 LEU A N 1
ATOM 817 C CA . LEU A 1 253 ? 89.963 61.039 132.902 1.00 100.61 251 LEU A CA 1
ATOM 818 C C . LEU A 1 253 ? 89.916 62.102 133.990 1.00 100.61 251 LEU A C 1
ATOM 819 O O . LEU A 1 253 ? 90.059 63.288 133.667 1.00 100.61 251 LEU A O 1
ATOM 835 N N . PRO A 1 254 ? 89.688 61.744 135.259 1.00 102.94 252 PRO A N 1
ATOM 836 C CA . PRO A 1 254 ? 89.538 62.798 136.286 1.00 102.94 252 PRO A CA 1
ATOM 837 C C . PRO A 1 254 ? 90.770 63.665 136.476 1.00 102.94 252 PRO A C 1
ATOM 838 O O . PRO A 1 254 ? 90.668 64.897 136.491 1.00 102.94 252 PRO A O 1
ATOM 849 N N . LEU A 1 255 ? 91.927 63.036 136.676 1.00 100.19 253 LEU A N 1
ATOM 850 C CA . LEU A 1 255 ? 93.197 63.747 136.770 1.00 100.19 253 LEU A CA 1
ATOM 851 C C . LEU A 1 255 ? 93.398 64.705 135.604 1.00 100.19 253 LEU A C 1
ATOM 852 O O . LEU A 1 255 ? 93.918 65.811 135.781 1.00 100.19 253 LEU A O 1
ATOM 868 N N . SER A 1 256 ? 92.999 64.295 134.403 1.00 98.59 254 SER A N 1
ATOM 869 C CA . SER A 1 256 ? 93.163 65.149 133.238 1.00 98.59 254 SER A CA 1
ATOM 870 C C . SER A 1 256 ? 92.349 66.426 133.361 1.00 98.59 254 SER A C 1
ATOM 871 O O . SER A 1 256 ? 92.798 67.491 132.925 1.00 98.59 254 SER A O 1
ATOM 879 N N . LEU A 1 257 ? 91.163 66.340 133.958 1.00 100.44 255 LEU A N 1
ATOM 880 C CA . LEU A 1 257 ? 90.311 67.509 134.110 1.00 100.44 255 LEU A CA 1
ATOM 881 C C . LEU A 1 257 ? 90.954 68.533 135.029 1.00 100.44 255 LEU A C 1
ATOM 882 O O . LEU A 1 257 ? 90.991 69.728 134.720 1.00 100.44 255 LEU A O 1
ATOM 898 N N . ALA A 1 258 ? 91.483 68.076 136.158 1.00 99.71 256 ALA A N 1
ATOM 899 C CA . ALA A 1 258 ? 92.054 68.992 137.130 1.00 99.71 256 ALA A CA 1
ATOM 900 C C . ALA A 1 258 ? 93.277 69.698 136.580 1.00 99.71 256 ALA A C 1
ATOM 901 O O . ALA A 1 258 ? 93.553 70.845 136.951 1.00 99.71 256 ALA A O 1
ATOM 908 N N . ALA A 1 259 ? 94.019 69.025 135.707 1.00 95.82 257 ALA A N 1
ATOM 909 C CA . ALA A 1 259 ? 95.187 69.632 135.089 1.00 95.82 257 ALA A CA 1
ATOM 910 C C . ALA A 1 259 ? 94.779 70.695 134.078 1.00 95.82 257 ALA A C 1
ATOM 911 O O . ALA A 1 259 ? 95.417 71.748 133.979 1.00 95.82 257 ALA A O 1
ATOM 918 N N . CYS A 1 260 ? 93.705 70.446 133.343 1.00 95.69 258 CYS A N 1
ATOM 919 C CA . CYS A 1 260 ? 93.174 71.386 132.369 1.00 95.69 258 CYS A CA 1
ATOM 920 C C . CYS A 1 260 ? 92.235 72.406 132.975 1.00 95.69 258 CYS A C 1
ATOM 921 O O . CYS A 1 260 ? 91.627 73.182 132.229 1.00 95.69 258 CYS A O 1
ATOM 929 N N . THR A 1 261 ? 92.083 72.404 134.295 1.00 98.82 259 THR A N 1
ATOM 930 C CA . THR A 1 261 ? 91.109 73.235 134.973 1.00 98.82 259 THR A CA 1
ATOM 931 C C . THR A 1 261 ? 91.773 74.142 135.999 1.00 98.82 259 THR A C 1
ATOM 932 O O . THR A 1 261 ? 91.096 74.981 136.596 1.00 98.82 259 THR A O 1
ATOM 943 N N . ASN A 1 262 ? 93.091 74.022 136.178 1.00 95.65 260 ASN A N 1
ATOM 944 C CA . ASN A 1 262 ? 93.866 74.882 137.065 1.00 95.65 260 ASN A CA 1
ATOM 945 C C . ASN A 1 262 ? 93.386 74.768 138.512 1.00 95.65 260 ASN A C 1
ATOM 946 O O . ASN A 1 262 ? 92.875 75.717 139.113 1.00 95.65 260 ASN A O 1
ATOM 957 N N . GLN A 1 263 ? 93.544 73.554 139.056 1.00 100.34 261 GLN A N 1
ATOM 958 C CA . GLN A 1 263 ? 93.653 73.344 140.494 1.00 100.34 261 GLN A CA 1
ATOM 959 C C . GLN A 1 263 ? 94.825 72.376 140.667 1.00 100.34 261 GLN A C 1
ATOM 960 O O . GLN A 1 263 ? 94.629 71.166 140.771 1.00 100.34 261 GLN A O 1
ATOM 974 N N . LEU A 1 264 ? 96.045 72.910 140.721 1.00 97.88 262 LEU A N 1
ATOM 975 C CA . LEU A 1 264 ? 97.190 72.048 140.993 1.00 97.88 262 LEU A CA 1
ATOM 976 C C . LEU A 1 264 ? 97.076 71.410 142.364 1.00 97.88 262 LEU A C 1
ATOM 977 O O . LEU A 1 264 ? 97.556 70.289 142.571 1.00 97.88 262 LEU A O 1
ATOM 993 N N . GLY A 1 265 ? 96.460 72.112 143.314 1.00 100.59 263 GLY A N 1
ATOM 994 C CA . GLY A 1 265 ? 96.188 71.511 144.606 1.00 100.59 263 GLY A CA 1
ATOM 995 C C . GLY A 1 265 ? 95.404 70.220 144.490 1.00 100.59 263 GLY A C 1
ATOM 996 O O . GLY A 1 265 ? 95.758 69.212 145.106 1.00 100.59 263 GLY A O 1
ATOM 1000 N N . ILE A 1 266 ? 94.341 70.227 143.686 1.00 102.27 264 ILE A N 1
ATOM 1001 C CA . ILE A 1 266 ? 93.571 69.007 143.477 1.00 102.27 264 ILE A CA 1
ATOM 1002 C C . ILE A 1 266 ? 94.433 67.944 142.817 1.00 102.27 264 ILE A C 1
ATOM 1003 O O . ILE A 1 266 ? 94.431 66.782 143.238 1.00 102.27 264 ILE A O 1
ATOM 1019 N N . VAL A 1 267 ? 95.203 68.340 141.798 1.00 99.97 265 VAL A N 1
ATOM 1020 C CA . VAL A 1 267 ? 95.934 67.385 140.964 1.00 99.97 265 VAL A CA 1
ATOM 1021 C C . VAL A 1 267 ? 96.860 66.532 141.817 1.00 99.97 265 VAL A C 1
ATOM 1022 O O . VAL A 1 267 ? 96.864 65.299 141.722 1.00 99.97 265 VAL A O 1
ATOM 1035 N N . LYS A 1 268 ? 97.654 67.181 142.666 1.00 100.82 266 LYS A N 1
ATOM 1036 C CA . LYS A 1 268 ? 98.552 66.443 143.538 1.00 100.82 266 LYS A CA 1
ATOM 1037 C C . LYS A 1 268 ? 97.771 65.534 144.471 1.00 100.82 266 LYS A C 1
ATOM 1038 O O . LYS A 1 268 ? 98.180 64.397 144.727 1.00 100.82 266 LYS A O 1
ATOM 1057 N N . PHE A 1 269 ? 96.610 65.996 144.942 1.00 104.50 267 PHE A N 1
ATOM 1058 C CA . PHE A 1 269 ? 95.818 65.185 145.861 1.00 104.50 267 PHE A CA 1
ATOM 1059 C C . PHE A 1 269 ? 95.390 63.869 145.228 1.00 104.50 267 PHE A C 1
ATOM 1060 O O . PHE A 1 269 ? 95.268 62.857 145.929 1.00 104.50 267 PHE A O 1
ATOM 1077 N N . LEU A 1 270 ? 95.160 63.861 143.914 1.00 103.27 268 LEU A N 1
ATOM 1078 C CA . LEU A 1 270 ? 94.699 62.650 143.248 1.00 103.27 268 LEU A CA 1
ATOM 1079 C C . LEU A 1 270 ? 95.750 61.555 143.238 1.00 103.27 268 LEU A C 1
ATOM 1080 O O . LEU A 1 270 ? 95.398 60.381 143.065 1.00 103.27 268 LEU A O 1
ATOM 1096 N N . LEU A 1 271 ? 97.025 61.908 143.424 1.00 101.99 269 LEU A N 1
ATOM 1097 C CA . LEU A 1 271 ? 98.122 60.985 143.187 1.00 101.99 269 LEU A CA 1
ATOM 1098 C C . LEU A 1 271 ? 98.798 60.466 144.444 1.00 101.99 269 LEU A C 1
ATOM 1099 O O . LEU A 1 271 ? 99.453 59.424 144.366 1.00 101.99 269 LEU A O 1
ATOM 1115 N N . GLN A 1 272 ? 98.691 61.162 145.579 1.00 104.83 270 GLN A N 1
ATOM 1116 C CA . GLN A 1 272 ? 99.097 60.608 146.867 1.00 104.83 270 GLN A CA 1
ATOM 1117 C C . GLN A 1 272 ? 97.930 60.342 147.812 1.00 104.83 270 GLN A C 1
ATOM 1118 O O . GLN A 1 272 ? 98.168 59.965 148.963 1.00 104.83 270 GLN A O 1
ATOM 1132 N N . ASN A 1 273 ? 96.686 60.555 147.379 1.00 106.77 271 ASN A N 1
ATOM 1133 C CA . ASN A 1 273 ? 95.551 60.103 148.174 1.00 106.77 271 ASN A CA 1
ATOM 1134 C C . ASN A 1 273 ? 95.668 58.613 148.456 1.00 106.77 271 ASN A C 1
ATOM 1135 O O . ASN A 1 273 ? 95.955 57.814 147.560 1.00 106.77 271 ASN A O 1
ATOM 1146 N N . SER A 1 274 ? 95.476 58.248 149.721 1.00 108.26 272 SER A N 1
ATOM 1147 C CA . SER A 1 274 ? 95.812 56.903 150.163 1.00 108.26 272 SER A CA 1
ATOM 1148 C C . SER A 1 274 ? 94.797 55.868 149.700 1.00 108.26 272 SER A C 1
ATOM 1149 O O . SER A 1 274 ? 95.152 54.695 149.529 1.00 108.26 272 SER A O 1
ATOM 1157 N N . TRP A 1 275 ? 93.538 56.270 149.511 1.00 108.55 273 TRP A N 1
ATOM 1158 C CA . TRP A 1 275 ? 92.505 55.311 149.138 1.00 108.55 273 TRP A CA 1
ATOM 1159 C C . TRP A 1 275 ? 92.777 54.733 147.756 1.00 108.55 273 TRP A C 1
ATOM 1160 O O . TRP A 1 275 ? 92.773 53.511 147.564 1.00 108.55 273 TRP A O 1
ATOM 1181 N N . GLN A 1 276 ? 93.025 55.599 146.780 1.00 107.51 274 GLN A N 1
ATOM 1182 C CA . GLN A 1 276 ? 93.390 55.147 145.449 1.00 107.51 274 GLN A CA 1
ATOM 1183 C C . GLN A 1 276 ? 93.984 56.313 144.683 1.00 107.51 274 GLN A C 1
ATOM 1184 O O . GLN A 1 276 ? 93.466 57.429 144.749 1.00 107.51 274 GLN A O 1
ATOM 1198 N N . THR A 1 277 ? 95.040 56.032 143.933 1.00 105.77 275 THR A N 1
ATOM 1199 C CA . THR A 1 277 ? 95.784 57.035 143.193 1.00 105.77 275 THR A CA 1
ATOM 1200 C C . THR A 1 277 ? 95.588 56.796 141.705 1.00 105.77 275 THR A C 1
ATOM 1201 O O . THR A 1 277 ? 95.607 55.649 141.242 1.00 105.77 275 THR A O 1
ATOM 1212 N N . ALA A 1 278 ? 95.392 57.883 140.964 1.00 103.56 276 ALA A N 1
ATOM 1213 C CA . ALA A 1 278 ? 95.276 57.775 139.518 1.00 103.56 276 ALA A CA 1
ATOM 1214 C C . ALA A 1 278 ? 96.571 57.250 138.916 1.00 103.56 276 ALA A C 1
ATOM 1215 O O . ALA A 1 278 ? 97.668 57.631 139.327 1.00 103.56 276 ALA A O 1
ATOM 1222 N N . ASP A 1 279 ? 96.438 56.370 137.931 1.00 100.55 277 ASP A N 1
ATOM 1223 C CA . ASP A 1 279 ? 97.592 55.929 137.163 1.00 100.55 277 ASP A CA 1
ATOM 1224 C C . ASP A 1 279 ? 98.090 57.085 136.303 1.00 100.55 277 ASP A C 1
ATOM 1225 O O . ASP A 1 279 ? 97.329 57.659 135.519 1.00 100.55 277 ASP A O 1
ATOM 1234 N N . ILE A 1 280 ? 99.360 57.450 136.474 1.00 96.01 278 ILE A N 1
ATOM 1235 C CA . ILE A 1 280 ? 99.874 58.661 135.840 1.00 96.01 278 ILE A CA 1
ATOM 1236 C C . ILE A 1 280 ? 99.912 58.504 134.328 1.00 96.01 278 ILE A C 1
ATOM 1237 O O . ILE A 1 280 ? 99.615 59.448 133.588 1.00 96.01 278 ILE A O 1
ATOM 1253 N N . SER A 1 281 ? 100.268 57.315 133.846 1.00 95.98 279 SER A N 1
ATOM 1254 C CA . SER A 1 281 ? 100.318 57.024 132.423 1.00 95.98 279 SER A CA 1
ATOM 1255 C C . SER A 1 281 ? 99.007 56.473 131.895 1.00 95.98 279 SER A C 1
ATOM 1256 O O . SER A 1 281 ? 99.000 55.798 130.861 1.00 95.98 279 SER A O 1
ATOM 1264 N N . ALA A 1 282 ? 97.899 56.736 132.577 1.00 97.45 280 ALA A N 1
ATOM 1265 C CA . ALA A 1 282 ? 96.614 56.251 132.110 1.00 97.45 280 ALA A CA 1
ATOM 1266 C C . ALA A 1 282 ? 96.121 57.135 130.983 1.00 97.45 280 ALA A C 1
ATOM 1267 O O . ALA A 1 282 ? 96.103 58.363 131.106 1.00 97.45 280 ALA A O 1
ATOM 1274 N N . ARG A 1 283 ? 95.715 56.502 129.894 1.00 93.60 281 ARG A N 1
ATOM 1275 C CA . ARG A 1 283 ? 95.294 57.195 128.695 1.00 93.60 281 ARG A CA 1
ATOM 1276 C C . ARG A 1 283 ? 93.823 56.930 128.422 1.00 93.60 281 ARG A C 1
ATOM 1277 O O . ARG A 1 283 ? 93.182 56.089 129.055 1.00 93.60 281 ARG A O 1
ATOM 1298 N N . ASP A 1 284 ? 93.307 57.669 127.456 1.00 97.05 282 ASP A N 1
ATOM 1299 C CA . ASP A 1 284 ? 91.897 57.688 127.116 1.00 97.05 282 ASP A CA 1
ATOM 1300 C C . ASP A 1 284 ? 91.639 56.894 125.837 1.00 97.05 282 ASP A C 1
ATOM 1301 O O . ASP A 1 284 ? 92.530 56.237 125.292 1.00 97.05 282 ASP A O 1
ATOM 1310 N N . SER A 1 285 ? 90.399 56.955 125.349 1.00 96.70 283 SER A N 1
ATOM 1311 C CA . SER A 1 285 ? 90.041 56.269 124.116 1.00 96.70 283 SER A CA 1
ATOM 1312 C C . SER A 1 285 ? 90.832 56.802 122.936 1.00 96.70 283 SER A C 1
ATOM 1313 O O . SER A 1 285 ? 91.221 56.034 122.051 1.00 96.70 283 SER A O 1
ATOM 1321 N N . VAL A 1 286 ? 91.088 58.112 122.912 1.00 94.57 284 VAL A N 1
ATOM 1322 C CA . VAL A 1 286 ? 91.970 58.692 121.910 1.00 94.57 284 VAL A CA 1
ATOM 1323 C C . VAL A 1 286 ? 93.422 58.286 122.121 1.00 94.57 284 VAL A C 1
ATOM 1324 O O . VAL A 1 286 ? 94.250 58.454 121.218 1.00 94.57 284 VAL A O 1
ATOM 1337 N N . GLY A 1 287 ? 93.748 57.730 123.283 1.00 93.17 285 GLY A N 1
ATOM 1338 C CA . GLY A 1 287 ? 95.107 57.437 123.655 1.00 93.17 285 GLY A CA 1
ATOM 1339 C C . GLY A 1 287 ? 95.820 58.574 124.342 1.00 93.17 285 GLY A C 1
ATOM 1340 O O . GLY A 1 287 ? 96.965 58.394 124.773 1.00 93.17 285 GLY A O 1
ATOM 1344 N N . ASN A 1 288 ? 95.177 59.724 124.486 1.00 92.19 286 ASN A N 1
ATOM 1345 C CA . ASN A 1 288 ? 95.828 60.881 125.070 1.00 92.19 286 ASN A CA 1
ATOM 1346 C C . ASN A 1 288 ? 95.945 60.720 126.575 1.00 92.19 286 ASN A C 1
ATOM 1347 O O . ASN A 1 288 ? 94.942 60.545 127.274 1.00 92.19 286 ASN A O 1
ATOM 1358 N N . THR A 1 289 ? 97.176 60.760 127.064 1.00 90.88 287 THR A N 1
ATOM 1359 C CA . THR A 1 289 ? 97.440 60.940 128.475 1.00 90.88 287 THR A CA 1
ATOM 1360 C C . THR A 1 289 ? 97.067 62.358 128.896 1.00 90.88 287 THR A C 1
ATOM 1361 O O . THR A 1 289 ? 96.620 63.182 128.095 1.00 90.88 287 THR A O 1
ATOM 1372 N N . VAL A 1 290 ? 97.256 62.636 130.186 1.00 91.87 288 VAL A N 1
ATOM 1373 C CA . VAL A 1 290 ? 97.064 63.986 130.708 1.00 91.87 288 VAL A CA 1
ATOM 1374 C C . VAL A 1 290 ? 97.915 64.990 129.946 1.00 91.87 288 VAL A C 1
ATOM 1375 O O . VAL A 1 290 ? 97.464 66.101 129.655 1.00 91.87 288 VAL A O 1
ATOM 1388 N N . LEU A 1 291 ? 99.143 64.620 129.593 1.00 87.66 289 LEU A N 1
ATOM 1389 C CA . LEU A 1 291 ? 100.011 65.580 128.926 1.00 87.66 289 LEU A CA 1
ATOM 1390 C C . LEU A 1 291 ? 99.570 65.793 127.494 1.00 87.66 289 LEU A C 1
ATOM 1391 O O . LEU A 1 291 ? 99.567 66.924 127.006 1.00 87.66 289 LEU A O 1
ATOM 1407 N N . HIS A 1 292 ? 99.179 64.718 126.813 1.00 87.07 290 HIS A N 1
ATOM 1408 C CA . HIS A 1 292 ? 98.537 64.844 125.513 1.00 87.07 290 HIS A CA 1
ATOM 1409 C C . HIS A 1 292 ? 97.339 65.778 125.589 1.00 87.07 290 HIS A C 1
ATOM 1410 O O . HIS A 1 292 ? 97.247 66.765 124.852 1.00 87.07 290 HIS A O 1
ATOM 1424 N N . ALA A 1 293 ? 96.409 65.471 126.488 1.00 90.26 291 ALA A N 1
ATOM 1425 C CA . ALA A 1 293 ? 95.196 66.265 126.622 1.00 90.26 291 ALA A CA 1
ATOM 1426 C C . ALA A 1 293 ? 95.500 67.688 127.042 1.00 90.26 291 ALA A C 1
ATOM 1427 O O . ALA A 1 293 ? 94.818 68.625 126.619 1.00 90.26 291 ALA A O 1
ATOM 1434 N N . LEU A 1 294 ? 96.510 67.864 127.881 1.00 87.27 292 LEU A N 1
ATOM 1435 C CA . LEU A 1 294 ? 96.958 69.183 128.285 1.00 87.27 292 LEU A CA 1
ATOM 1436 C C . LEU A 1 294 ? 97.515 69.999 127.127 1.00 87.27 292 LEU A C 1
ATOM 1437 O O . LEU A 1 294 ? 97.586 71.226 127.233 1.00 87.27 292 LEU A O 1
ATOM 1453 N N . VAL A 1 295 ? 97.910 69.354 126.032 1.00 81.81 293 VAL A N 1
ATOM 1454 C CA . VAL A 1 295 ? 98.299 70.090 124.838 1.00 81.81 293 VAL A CA 1
ATOM 1455 C C . VAL A 1 295 ? 97.067 70.506 124.058 1.00 81.81 293 VAL A C 1
ATOM 1456 O O . VAL A 1 295 ? 96.933 71.664 123.652 1.00 81.81 293 VAL A O 1
ATOM 1469 N N . GLU A 1 296 ? 96.146 69.567 123.848 1.00 85.77 294 GLU A N 1
ATOM 1470 C CA . GLU A 1 296 ? 94.990 69.820 123.005 1.00 85.77 294 GLU A CA 1
ATOM 1471 C C . GLU A 1 296 ? 94.078 70.905 123.553 1.00 85.77 294 GLU A C 1
ATOM 1472 O O . GLU A 1 296 ? 93.256 71.440 122.805 1.00 85.77 294 GLU A O 1
ATOM 1484 N N . VAL A 1 297 ? 94.204 71.246 124.835 1.00 86.23 295 VAL A N 1
ATOM 1485 C CA . VAL A 1 297 ? 93.444 72.345 125.408 1.00 86.23 295 VAL A CA 1
ATOM 1486 C C . VAL A 1 297 ? 94.166 73.673 125.252 1.00 86.23 295 VAL A C 1
ATOM 1487 O O . VAL A 1 297 ? 93.551 74.732 125.444 1.00 86.23 295 VAL A O 1
ATOM 1500 N N . ALA A 1 298 ? 95.445 73.658 124.898 1.00 81.29 296 ALA A N 1
ATOM 1501 C CA . ALA A 1 298 ? 96.163 74.896 124.667 1.00 81.29 296 ALA A CA 1
ATOM 1502 C C . ALA A 1 298 ? 95.607 75.616 123.447 1.00 81.29 296 ALA A C 1
ATOM 1503 O O . ALA A 1 298 ? 95.172 74.996 122.474 1.00 81.29 296 ALA A O 1
ATOM 1510 N N . ASP A 1 299 ? 95.634 76.947 123.512 1.00 81.40 297 ASP A N 1
ATOM 1511 C CA . ASP A 1 299 ? 95.076 77.798 122.468 1.00 81.40 297 ASP A CA 1
ATOM 1512 C C . ASP A 1 299 ? 95.998 78.954 122.107 1.00 81.40 297 ASP A C 1
ATOM 1513 O O . ASP A 1 299 ? 95.603 79.814 121.309 1.00 81.40 297 ASP A O 1
ATOM 1522 N N . ASN A 1 300 ? 97.196 79.014 122.678 1.00 77.58 298 ASN A N 1
ATOM 1523 C CA . ASN A 1 300 ? 98.196 80.010 122.319 1.00 77.58 298 ASN A CA 1
ATOM 1524 C C . ASN A 1 300 ? 97.705 81.413 122.649 1.00 77.58 298 ASN A C 1
ATOM 1525 O O . ASN A 1 300 ? 97.837 82.348 121.859 1.00 77.58 298 ASN A O 1
ATOM 1536 N N . THR A 1 301 ? 97.105 81.540 123.825 1.00 83.06 299 THR A N 1
ATOM 1537 C CA . THR A 1 301 ? 96.922 82.804 124.511 1.00 83.06 299 THR A CA 1
ATOM 1538 C C . THR A 1 301 ? 97.810 82.800 125.742 1.00 83.06 299 THR A C 1
ATOM 1539 O O . THR A 1 301 ? 98.040 81.753 126.349 1.00 83.06 299 THR A O 1
ATOM 1550 N N . ALA A 1 302 ? 98.324 83.979 126.089 1.00 84.16 300 ALA A N 1
ATOM 1551 C CA . ALA A 1 302 ? 99.321 84.079 127.147 1.00 84.16 300 ALA A CA 1
ATOM 1552 C C . ALA A 1 302 ? 98.790 83.530 128.466 1.00 84.16 300 ALA A C 1
ATOM 1553 O O . ALA A 1 302 ? 99.463 82.740 129.137 1.00 84.16 300 ALA A O 1
ATOM 1560 N N . ASP A 1 303 ? 97.568 83.919 128.841 1.00 85.41 301 ASP A N 1
ATOM 1561 C CA . ASP A 1 303 ? 96.965 83.392 130.061 1.00 85.41 301 ASP A CA 1
ATOM 1562 C C . ASP A 1 303 ? 96.799 81.880 130.010 1.00 85.41 301 ASP A C 1
ATOM 1563 O O . ASP A 1 303 ? 96.888 81.214 131.047 1.00 85.41 301 ASP A O 1
ATOM 1572 N N . ASN A 1 304 ? 96.549 81.321 128.827 1.00 84.04 302 ASN A N 1
ATOM 1573 C CA . ASN A 1 304 ? 96.508 79.873 128.690 1.00 84.04 302 ASN A CA 1
ATOM 1574 C C . ASN A 1 304 ? 97.908 79.292 128.640 1.00 84.04 302 ASN A C 1
ATOM 1575 O O . ASN A 1 304 ? 98.186 78.261 129.258 1.00 84.04 302 ASN A O 1
ATOM 1586 N N . THR A 1 305 ? 98.796 79.950 127.908 1.00 82.73 303 THR A N 1
ATOM 1587 C CA . THR A 1 305 ? 100.116 79.392 127.670 1.00 82.73 303 THR A CA 1
ATOM 1588 C C . THR A 1 305 ? 100.949 79.417 128.935 1.00 82.73 303 THR A C 1
ATOM 1589 O O . THR A 1 305 ? 101.683 78.468 129.218 1.00 82.73 303 THR A O 1
ATOM 1600 N N . LYS A 1 306 ? 100.866 80.506 129.692 1.00 85.77 304 LYS A N 1
ATOM 1601 C CA . LYS A 1 306 ? 101.515 80.551 130.993 1.00 85.77 304 LYS A CA 1
ATOM 1602 C C . LYS A 1 306 ? 101.069 79.395 131.866 1.00 85.77 304 LYS A C 1
ATOM 1603 O O . LYS A 1 306 ? 101.869 78.823 132.616 1.00 85.77 304 LYS A O 1
ATOM 1622 N N . PHE A 1 307 ? 99.793 79.030 131.779 1.00 88.64 305 PHE A N 1
ATOM 1623 C CA . PHE A 1 307 ? 99.284 77.999 132.668 1.00 88.64 305 PHE A CA 1
ATOM 1624 C C . PHE A 1 307 ? 99.710 76.614 132.221 1.00 88.64 305 PHE A C 1
ATOM 1625 O O . PHE A 1 307 ? 100.227 75.826 133.022 1.00 88.64 305 PHE A O 1
ATOM 1642 N N . VAL A 1 308 ? 99.454 76.287 130.955 1.00 84.92 306 VAL A N 1
ATOM 1643 C CA . VAL A 1 308 ? 99.672 74.931 130.468 1.00 84.92 306 VAL A CA 1
ATOM 1644 C C . VAL A 1 308 ? 101.122 74.532 130.667 1.00 84.92 306 VAL A C 1
ATOM 1645 O O . VAL A 1 308 ? 101.425 73.404 131.064 1.00 84.92 306 VAL A O 1
ATOM 1658 N N . THR A 1 309 ? 102.035 75.457 130.413 1.00 82.93 307 THR A N 1
ATOM 1659 C CA . THR A 1 309 ? 103.435 75.202 130.686 1.00 82.93 307 THR A CA 1
ATOM 1660 C C . THR A 1 309 ? 103.682 75.088 132.177 1.00 82.93 307 THR A C 1
ATOM 1661 O O . THR A 1 309 ? 104.475 74.249 132.617 1.00 82.93 307 THR A O 1
ATOM 1672 N N . SER A 1 310 ? 103.004 75.917 132.970 1.00 86.19 308 SER A N 1
ATOM 1673 C CA . SER A 1 310 ? 103.162 75.848 134.413 1.00 86.19 308 SER A CA 1
ATOM 1674 C C . SER A 1 310 ? 102.648 74.520 134.941 1.00 86.19 308 SER A C 1
ATOM 1675 O O . SER A 1 310 ? 103.231 73.943 135.863 1.00 86.19 308 SER A O 1
ATOM 1683 N N . MET A 1 311 ? 101.548 74.030 134.373 1.00 89.79 309 MET A N 1
ATOM 1684 C CA . MET A 1 311 ? 100.987 72.750 134.784 1.00 89.79 309 MET A CA 1
ATOM 1685 C C . MET A 1 311 ? 101.737 71.577 134.184 1.00 89.79 309 MET A C 1
ATOM 1686 O O . MET A 1 311 ? 102.008 70.597 134.883 1.00 89.79 309 MET A O 1
ATOM 1700 N N . TYR A 1 312 ? 102.024 71.638 132.883 1.00 85.23 310 TYR A N 1
ATOM 1701 C CA . TYR A 1 312 ? 102.734 70.556 132.208 1.00 85.23 310 TYR A CA 1
ATOM 1702 C C . TYR A 1 312 ? 104.032 70.237 132.921 1.00 85.23 310 TYR A C 1
ATOM 1703 O O . TYR A 1 312 ? 104.436 69.073 133.019 1.00 85.23 310 TYR A O 1
ATOM 1721 N N . ASN A 1 313 ? 104.712 71.277 133.384 1.00 86.43 311 ASN A N 1
ATOM 1722 C CA . ASN A 1 313 ? 105.925 71.102 134.154 1.00 86.43 311 ASN A CA 1
ATOM 1723 C C . ASN A 1 313 ? 105.692 70.194 135.348 1.00 86.43 311 ASN A C 1
ATOM 1724 O O . ASN A 1 313 ? 106.498 69.301 135.631 1.00 86.43 311 ASN A O 1
ATOM 1735 N N . GLU A 1 314 ? 104.570 70.384 136.034 1.00 90.47 312 GLU A N 1
ATOM 1736 C CA . GLU A 1 314 ? 104.426 69.862 137.378 1.00 90.47 312 GLU A CA 1
ATOM 1737 C C . GLU A 1 314 ? 103.986 68.407 137.399 1.00 90.47 312 GLU A C 1
ATOM 1738 O O . GLU A 1 314 ? 104.347 67.675 138.326 1.00 90.47 312 GLU A O 1
ATOM 1750 N N . ILE A 1 315 ? 103.211 67.966 136.408 1.00 90.74 313 ILE A N 1
ATOM 1751 C CA . ILE A 1 315 ? 102.910 66.544 136.294 1.00 90.74 313 ILE A CA 1
ATOM 1752 C C . ILE A 1 315 ? 104.167 65.751 135.995 1.00 90.74 313 ILE A C 1
ATOM 1753 O O . ILE A 1 315 ? 104.257 64.569 136.345 1.00 90.74 313 ILE A O 1
ATOM 1769 N N . LEU A 1 316 ? 105.151 66.363 135.344 1.00 87.76 314 LEU A N 1
ATOM 1770 C CA . LEU A 1 316 ? 106.353 65.612 135.006 1.00 87.76 314 LEU A CA 1
ATOM 1771 C C . LEU A 1 316 ? 107.147 65.275 136.253 1.00 87.76 314 LEU A C 1
ATOM 1772 O O . LEU A 1 316 ? 107.486 64.109 136.487 1.00 87.76 314 LEU A O 1
ATOM 1788 N N . MET A 1 317 ? 107.467 66.289 137.058 1.00 91.00 315 MET A N 1
ATOM 1789 C CA . MET A 1 317 ? 108.187 66.044 138.300 1.00 91.00 315 MET A CA 1
ATOM 1790 C C . MET A 1 317 ? 107.418 65.078 139.183 1.00 91.00 315 MET A C 1
ATOM 1791 O O . MET A 1 317 ? 107.982 64.112 139.705 1.00 91.00 315 MET A O 1
ATOM 1805 N N . LEU A 1 318 ? 106.116 65.316 139.337 1.00 95.71 316 LEU A N 1
ATOM 1806 C CA . LEU A 1 318 ? 105.271 64.432 140.126 1.00 95.71 316 LEU A CA 1
ATOM 1807 C C . LEU A 1 318 ? 105.374 62.998 139.631 1.00 95.71 316 LEU A C 1
ATOM 1808 O O . LEU A 1 318 ? 105.583 62.067 140.415 1.00 95.71 316 LEU A O 1
ATOM 1824 N N . GLY A 1 319 ? 105.237 62.804 138.326 1.00 94.25 317 GLY A N 1
ATOM 1825 C CA . GLY A 1 319 ? 105.444 61.486 137.767 1.00 94.25 317 GLY A CA 1
ATOM 1826 C C . GLY A 1 319 ? 106.866 60.998 137.933 1.00 94.25 317 GLY A C 1
ATOM 1827 O O . GLY A 1 319 ? 107.106 59.794 138.016 1.00 94.25 317 GLY A O 1
ATOM 1831 N N . ALA A 1 320 ? 107.827 61.920 137.989 1.00 93.17 318 ALA A N 1
ATOM 1832 C CA . ALA A 1 320 ? 109.205 61.528 138.244 1.00 93.17 318 ALA A CA 1
ATOM 1833 C C . ALA A 1 320 ? 109.406 61.159 139.702 1.00 93.17 318 ALA A C 1
ATOM 1834 O O . ALA A 1 320 ? 110.106 60.189 140.014 1.00 93.17 318 ALA A O 1
ATOM 1841 N N . LYS A 1 321 ? 108.806 61.925 140.610 1.00 94.87 319 LYS A N 1
ATOM 1842 C CA . LYS A 1 321 ? 108.899 61.609 142.028 1.00 94.87 319 LYS A CA 1
ATOM 1843 C C . LYS A 1 321 ? 108.200 60.291 142.326 1.00 94.87 319 LYS A C 1
ATOM 1844 O O . LYS A 1 321 ? 108.759 59.413 142.994 1.00 94.87 319 LYS A O 1
ATOM 1863 N N . LEU A 1 322 ? 106.972 60.135 141.832 1.00 96.66 320 LEU A N 1
ATOM 1864 C CA . LEU A 1 322 ? 106.296 58.845 141.913 1.00 96.66 320 LEU A CA 1
ATOM 1865 C C . LEU A 1 322 ? 107.090 57.771 141.193 1.00 96.66 320 LEU A C 1
ATOM 1866 O O . LEU A 1 322 ? 107.323 56.684 141.733 1.00 96.66 320 LEU A O 1
ATOM 1882 N N . HIS A 1 323 ? 107.507 58.059 139.965 1.00 96.08 321 HIS A N 1
ATOM 1883 C CA . HIS A 1 323 ? 108.057 57.063 139.054 1.00 96.08 321 HIS A CA 1
ATOM 1884 C C . HIS A 1 323 ? 109.264 57.673 138.354 1.00 96.08 321 HIS A C 1
ATOM 1885 O O . HIS A 1 323 ? 109.145 58.213 137.251 1.00 96.08 321 HIS A O 1
ATOM 1899 N N . PRO A 1 324 ? 110.445 57.597 138.971 1.00 95.36 322 PRO A N 1
ATOM 1900 C CA . PRO A 1 324 ? 111.644 58.082 138.270 1.00 95.36 322 PRO A CA 1
ATOM 1901 C C . PRO A 1 324 ? 111.958 57.311 136.999 1.00 95.36 322 PRO A C 1
ATOM 1902 O O . PRO A 1 324 ? 112.727 57.811 136.171 1.00 95.36 322 PRO A O 1
ATOM 1913 N N . THR A 1 325 ? 111.386 56.119 136.814 1.00 95.15 323 THR A N 1
ATOM 1914 C CA . THR A 1 325 ? 111.699 55.259 135.679 1.00 95.15 323 THR A CA 1
ATOM 1915 C C . THR A 1 325 ? 110.706 55.358 134.529 1.00 95.15 323 THR A C 1
ATOM 1916 O O . THR A 1 325 ? 111.100 55.148 133.379 1.00 95.15 323 THR A O 1
ATOM 1927 N N . LEU A 1 326 ? 109.433 55.647 134.789 1.00 94.21 324 LEU A N 1
ATOM 1928 C CA . LEU A 1 326 ? 108.488 55.780 133.690 1.00 94.21 324 LEU A CA 1
ATOM 1929 C C . LEU A 1 326 ? 108.807 57.028 132.875 1.00 94.21 324 LEU A C 1
ATOM 1930 O O . LEU A 1 326 ? 109.203 58.064 133.414 1.00 94.21 324 LEU A O 1
ATOM 1946 N N . LYS A 1 327 ? 108.624 56.918 131.564 1.00 90.33 325 LYS A N 1
ATOM 1947 C CA . LYS A 1 327 ? 108.861 58.016 130.633 1.00 90.33 325 LYS A CA 1
ATOM 1948 C C . LYS A 1 327 ? 107.521 58.477 130.086 1.00 90.33 325 LYS A C 1
ATOM 1949 O O . LYS A 1 327 ? 106.866 57.754 129.329 1.00 90.33 325 LYS A O 1
ATOM 1968 N N . LEU A 1 328 ? 107.121 59.685 130.468 1.00 89.64 326 LEU A N 1
ATOM 1969 C CA . LEU A 1 328 ? 105.797 60.183 130.124 1.00 89.64 326 LEU A CA 1
ATOM 1970 C C . LEU A 1 328 ? 105.773 60.805 128.739 1.00 89.64 326 LEU A C 1
ATOM 1971 O O . LEU A 1 328 ? 104.906 60.486 127.919 1.00 89.64 326 LEU A O 1
ATOM 1987 N N . GLU A 1 329 ? 106.723 61.694 128.460 1.00 85.49 327 GLU A N 1
ATOM 1988 C CA . GLU A 1 329 ? 106.718 62.413 127.198 1.00 85.49 327 GLU A CA 1
ATOM 1989 C C . GLU A 1 329 ? 106.946 61.512 125.996 1.00 85.49 327 GLU A C 1
ATOM 1990 O O . GLU A 1 329 ? 106.724 61.950 124.862 1.00 85.49 327 GLU A O 1
ATOM 2002 N N . GLU A 1 330 ? 107.403 60.286 126.213 1.00 88.46 328 GLU A N 1
ATOM 2003 C CA . GLU A 1 330 ? 107.566 59.320 125.145 1.00 88.46 328 GLU A CA 1
ATOM 2004 C C . GLU A 1 330 ? 106.280 58.585 124.829 1.00 88.46 328 GLU A C 1
ATOM 2005 O O . GLU A 1 330 ? 106.219 57.884 123.814 1.00 88.46 328 GLU A O 1
ATOM 2017 N N . LEU A 1 331 ? 105.260 58.729 125.662 1.00 89.42 329 LEU A N 1
ATOM 2018 C CA . LEU A 1 331 ? 104.024 58.008 125.439 1.00 89.42 329 LEU A CA 1
ATOM 2019 C C . LEU A 1 331 ? 103.307 58.560 124.228 1.00 89.42 329 LEU A C 1
ATOM 2020 O O . LEU A 1 331 ? 103.326 59.765 123.967 1.00 89.42 329 LEU A O 1
ATOM 2036 N N . THR A 1 332 ? 102.660 57.666 123.503 1.00 88.09 330 THR A N 1
ATOM 2037 C CA . THR A 1 332 ? 102.023 57.983 122.243 1.00 88.09 330 THR A CA 1
ATOM 2038 C C . THR A 1 332 ? 100.546 57.640 122.309 1.00 88.09 330 THR A C 1
ATOM 2039 O O . THR A 1 332 ? 100.155 56.632 122.902 1.00 88.09 330 THR A O 1
ATOM 2050 N N . ASN A 1 333 ? 99.734 58.486 121.692 1.00 88.47 331 ASN A N 1
ATOM 2051 C CA . ASN A 1 333 ? 98.293 58.305 121.692 1.00 88.47 331 ASN A CA 1
ATOM 2052 C C . ASN A 1 333 ? 97.907 57.247 120.662 1.00 88.47 331 ASN A C 1
ATOM 2053 O O . ASN A 1 333 ? 98.742 56.490 120.163 1.00 88.47 331 ASN A O 1
ATOM 2064 N N . LYS A 1 334 ? 96.615 57.180 120.344 1.00 91.34 332 LYS A N 1
ATOM 2065 C CA . LYS A 1 334 ? 96.133 56.195 119.389 1.00 91.34 332 LYS A CA 1
ATOM 2066 C C . LYS A 1 334 ? 96.721 56.437 118.006 1.00 91.34 332 LYS A C 1
ATOM 2067 O O . LYS A 1 334 ? 97.070 55.487 117.295 1.00 91.34 332 LYS A O 1
ATOM 2086 N N . LYS A 1 335 ? 96.845 57.704 117.611 1.00 87.58 333 LYS A N 1
ATOM 2087 C CA . LYS A 1 335 ? 97.302 58.017 116.263 1.00 87.58 333 LYS A CA 1
ATOM 2088 C C . LYS A 1 335 ? 98.769 57.660 116.079 1.00 87.58 333 LYS A C 1
ATOM 2089 O O . LYS A 1 335 ? 99.157 57.135 115.030 1.00 87.58 333 LYS A O 1
ATOM 2108 N N . GLY A 1 336 ? 99.589 57.929 117.090 1.00 85.18 334 GLY A N 1
ATOM 2109 C CA . GLY A 1 336 ? 101.018 57.702 117.020 1.00 85.18 334 GLY A CA 1
ATOM 2110 C C . GLY A 1 336 ? 101.801 58.966 117.298 1.00 85.18 334 GLY A C 1
ATOM 2111 O O . GLY A 1 336 ? 102.925 59.126 116.818 1.00 85.18 334 GLY A O 1
ATOM 2115 N N . MET A 1 337 ? 101.219 59.861 118.088 1.00 81.75 335 MET A N 1
ATOM 2116 C CA . MET A 1 337 ? 101.770 61.179 118.347 1.00 81.75 335 MET A CA 1
ATOM 2117 C C . MET A 1 337 ? 102.081 61.329 119.827 1.00 81.75 335 MET A C 1
ATOM 2118 O O . MET A 1 337 ? 101.342 60.831 120.678 1.00 81.75 335 MET A O 1
ATOM 2132 N N . THR A 1 338 ? 103.167 62.017 120.123 1.00 81.45 336 THR A N 1
ATOM 2133 C CA . THR A 1 338 ? 103.581 62.330 121.477 1.00 81.45 336 THR A CA 1
ATOM 2134 C C . THR A 1 338 ? 103.093 63.712 121.862 1.00 81.45 336 THR A C 1
ATOM 2135 O O . THR A 1 338 ? 102.625 64.477 121.016 1.00 81.45 336 THR A O 1
ATOM 2146 N N . PRO A 1 339 ? 103.181 64.075 123.143 1.00 81.07 337 PRO A N 1
ATOM 2147 C CA . PRO A 1 339 ? 102.826 65.446 123.529 1.00 81.07 337 PRO A CA 1
ATOM 2148 C C . PRO A 1 339 ? 103.648 66.504 122.826 1.00 81.07 337 PRO A C 1
ATOM 2149 O O . PRO A 1 339 ? 103.161 67.615 122.594 1.00 81.07 337 PRO A O 1
ATOM 2160 N N . LEU A 1 340 ? 104.892 66.185 122.486 1.00 74.45 338 LEU A N 1
ATOM 2161 C CA . LEU A 1 340 ? 105.733 67.098 121.729 1.00 74.45 338 LEU A CA 1
ATOM 2162 C C . LEU A 1 340 ? 105.298 67.175 120.276 1.00 74.45 338 LEU A C 1
ATOM 2163 O O . LEU A 1 340 ? 105.203 68.262 119.699 1.00 74.45 338 LEU A O 1
ATOM 2179 N N . ALA A 1 341 ? 105.059 66.023 119.659 1.00 75.85 339 ALA A N 1
ATOM 2180 C CA . ALA A 1 341 ? 104.631 65.997 118.272 1.00 75.85 339 ALA A CA 1
ATOM 2181 C C . ALA A 1 341 ? 103.241 66.578 118.123 1.00 75.85 339 ALA A C 1
ATOM 2182 O O . ALA A 1 341 ? 102.922 67.216 117.114 1.00 75.85 339 ALA A O 1
ATOM 2189 N N . LEU A 1 342 ? 102.397 66.349 119.124 1.00 78.79 340 LEU A N 1
ATOM 2190 C CA . LEU A 1 342 ? 101.044 66.880 119.122 1.00 78.79 340 LEU A CA 1
ATOM 2191 C C . LEU A 1 342 ? 101.051 68.395 119.199 1.00 78.79 340 LEU A C 1
ATOM 2192 O O . LEU A 1 342 ? 100.241 69.061 118.548 1.00 78.79 340 LEU A O 1
ATOM 2208 N N . ALA A 1 343 ? 101.973 68.957 119.973 1.00 74.55 341 ALA A N 1
ATOM 2209 C CA . ALA A 1 343 ? 102.064 70.403 120.091 1.00 74.55 341 ALA A CA 1
ATOM 2210 C C . ALA A 1 343 ? 102.495 71.027 118.785 1.00 74.55 341 ALA A C 1
ATOM 2211 O O . ALA A 1 343 ? 102.020 72.103 118.412 1.00 74.55 341 ALA A O 1
ATOM 2218 N N . ALA A 1 344 ? 103.413 70.371 118.092 1.00 70.16 342 ALA A N 1
ATOM 2219 C CA . ALA A 1 344 ? 103.889 70.871 116.824 1.00 70.16 342 ALA A CA 1
ATOM 2220 C C . ALA A 1 344 ? 102.890 70.587 115.719 1.00 70.16 342 ALA A C 1
ATOM 2221 O O . ALA A 1 344 ? 102.626 71.448 114.878 1.00 70.16 342 ALA A O 1
ATOM 2228 N N . GLY A 1 345 ? 102.297 69.400 115.730 1.00 71.40 343 GLY A N 1
ATOM 2229 C CA . GLY A 1 345 ? 101.313 69.040 114.735 1.00 71.40 343 GLY A CA 1
ATOM 2230 C C . GLY A 1 345 ? 100.002 69.786 114.838 1.00 71.40 343 GLY A C 1
ATOM 2231 O O . GLY A 1 345 ? 99.177 69.670 113.926 1.00 71.40 343 GLY A O 1
ATOM 2235 N N . THR A 1 346 ? 99.800 70.546 115.909 1.00 72.28 344 THR A N 1
ATOM 2236 C CA . THR A 1 346 ? 98.541 71.201 116.205 1.00 72.28 344 THR A CA 1
ATOM 2237 C C . THR A 1 346 ? 98.690 72.696 116.403 1.00 72.28 344 THR A C 1
ATOM 2238 O O . THR A 1 346 ? 97.686 73.382 116.608 1.00 72.28 344 THR A O 1
ATOM 2249 N N . GLY A 1 347 ? 99.907 73.212 116.368 1.00 69.91 345 GLY A N 1
ATOM 2250 C CA . GLY A 1 347 ? 100.143 74.629 116.289 1.00 69.91 345 GLY A CA 1
ATOM 2251 C C . GLY A 1 347 ? 100.468 75.295 117.592 1.00 69.91 345 GLY A C 1
ATOM 2252 O O . GLY A 1 347 ? 100.281 76.508 117.711 1.00 69.91 345 GLY A O 1
ATOM 2256 N N . LYS A 1 348 ? 100.979 74.555 118.563 1.00 74.76 346 LYS A N 1
ATOM 2257 C CA . LYS A 1 348 ? 101.014 75.017 119.943 1.00 74.76 346 LYS A CA 1
ATOM 2258 C C . LYS A 1 348 ? 102.406 75.561 120.220 1.00 74.76 346 LYS A C 1
ATOM 2259 O O . LYS A 1 348 ? 103.290 74.869 120.719 1.00 74.76 346 LYS A O 1
ATOM 2278 N N . ILE A 1 349 ? 102.566 76.840 119.900 1.00 69.59 347 ILE A N 1
ATOM 2279 C CA . ILE A 1 349 ? 103.866 77.489 119.884 1.00 69.59 347 ILE A CA 1
ATOM 2280 C C . ILE A 1 349 ? 104.439 77.603 121.285 1.00 69.59 347 ILE A C 1
ATOM 2281 O O . ILE A 1 349 ? 105.640 77.406 121.491 1.00 69.59 347 ILE A O 1
ATOM 2297 N N . GLY A 1 350 ? 103.607 77.927 122.268 1.00 73.78 348 GLY A N 1
ATOM 2298 C CA . GLY A 1 350 ? 104.124 78.162 123.603 1.00 73.78 348 GLY A CA 1
ATOM 2299 C C . GLY A 1 350 ? 104.462 76.880 124.323 1.00 73.78 348 GLY A C 1
ATOM 2300 O O . GLY A 1 350 ? 105.439 76.813 125.071 1.00 73.78 348 GLY A O 1
ATOM 2304 N N . VAL A 1 351 ? 103.645 75.855 124.130 1.00 75.12 349 VAL A N 1
ATOM 2305 C CA . VAL A 1 351 ? 103.953 74.544 124.675 1.00 75.12 349 VAL A CA 1
ATOM 2306 C C . VAL A 1 351 ? 105.252 74.031 124.082 1.00 75.12 349 VAL A C 1
ATOM 2307 O O . VAL A 1 351 ? 106.156 73.595 124.799 1.00 75.12 349 VAL A O 1
ATOM 2320 N N . LEU A 1 352 ? 105.365 74.091 122.760 1.00 70.36 350 LEU A N 1
ATOM 2321 C CA . LEU A 1 352 ? 106.571 73.634 122.088 1.00 70.36 350 LEU A CA 1
ATOM 2322 C C . LEU A 1 352 ? 107.769 74.454 122.516 1.00 70.36 350 LEU A C 1
ATOM 2323 O O . LEU A 1 352 ? 108.839 73.912 122.802 1.00 70.36 350 LEU A O 1
ATOM 2339 N N . ALA A 1 353 ? 107.596 75.765 122.588 1.00 70.79 351 ALA A N 1
ATOM 2340 C CA . ALA A 1 353 ? 108.663 76.631 123.047 1.00 70.79 351 ALA A CA 1
ATOM 2341 C C . ALA A 1 353 ? 109.044 76.338 124.484 1.00 70.79 351 ALA A C 1
ATOM 2342 O O . ALA A 1 353 ? 110.176 76.611 124.891 1.00 70.79 351 ALA A O 1
ATOM 2349 N N . TYR A 1 354 ? 108.117 75.793 125.267 1.00 77.38 352 TYR A N 1
ATOM 2350 C CA . TYR A 1 354 ? 108.453 75.375 126.615 1.00 77.38 352 TYR A CA 1
ATOM 2351 C C . TYR A 1 354 ? 109.234 74.072 126.622 1.00 77.38 352 TYR A C 1
ATOM 2352 O O . TYR A 1 354 ? 110.280 73.972 127.267 1.00 77.38 352 TYR A O 1
ATOM 2370 N N . ILE A 1 355 ? 108.720 73.061 125.927 1.00 75.19 353 ILE A N 1
ATOM 2371 C CA . ILE A 1 355 ? 109.263 71.713 126.015 1.00 75.19 353 ILE A CA 1
ATOM 2372 C C . ILE A 1 355 ? 110.697 71.675 125.527 1.00 75.19 353 ILE A C 1
ATOM 2373 O O . ILE A 1 355 ? 111.525 70.927 126.060 1.00 75.19 353 ILE A O 1
ATOM 2389 N N . LEU A 1 356 ? 111.020 72.477 124.520 1.00 70.48 354 LEU A N 1
ATOM 2390 C CA . LEU A 1 356 ? 112.348 72.449 123.927 1.00 70.48 354 LEU A CA 1
ATOM 2391 C C . LEU A 1 356 ? 113.348 73.164 124.808 1.00 70.48 354 LEU A C 1
ATOM 2392 O O . LEU A 1 356 ? 114.502 72.745 124.920 1.00 70.48 354 LEU A O 1
ATOM 2408 N N . GLN A 1 357 ? 112.911 74.252 125.425 1.00 72.87 355 GLN A N 1
ATOM 2409 C CA . GLN A 1 357 ? 113.733 75.081 126.286 1.00 72.87 355 GLN A CA 1
ATOM 2410 C C . GLN A 1 357 ? 113.604 74.696 127.750 1.00 72.87 355 GLN A C 1
ATOM 2411 O O . GLN A 1 357 ? 113.823 75.535 128.630 1.00 72.87 355 GLN A O 1
ATOM 2425 N N . ARG A 1 358 ? 113.249 73.448 128.038 1.00 78.89 356 ARG A N 1
ATOM 2426 C CA . ARG A 1 358 ? 112.909 73.040 129.395 1.00 78.89 356 ARG A CA 1
ATOM 2427 C C . ARG A 1 358 ? 114.185 72.836 130.193 1.00 78.89 356 ARG A C 1
ATOM 2428 O O . ARG A 1 358 ? 114.770 71.755 130.187 1.00 78.89 356 ARG A O 1
ATOM 2449 N N . GLU A 1 359 ? 114.605 73.875 130.895 1.00 80.34 357 GLU A N 1
ATOM 2450 C CA . GLU A 1 359 ? 115.680 73.795 131.876 1.00 80.34 357 GLU A CA 1
ATOM 2451 C C . GLU A 1 359 ? 115.042 73.786 133.258 1.00 80.34 357 GLU A C 1
ATOM 2452 O O . GLU A 1 359 ? 114.317 74.716 133.626 1.00 80.34 357 GLU A O 1
ATOM 2464 N N . ILE A 1 360 ? 115.275 72.706 133.992 1.00 84.58 358 ILE A N 1
ATOM 2465 C CA . ILE A 1 360 ? 114.778 72.524 135.348 1.00 84.58 358 ILE A CA 1
ATOM 2466 C C . ILE A 1 360 ? 115.982 72.489 136.274 1.00 84.58 358 ILE A C 1
ATOM 2467 O O . ILE A 1 360 ? 117.010 71.891 135.942 1.00 84.58 358 ILE A O 1
ATOM 2483 N N . GLN A 1 361 ? 115.850 73.124 137.436 1.00 86.08 359 GLN A N 1
ATOM 2484 C CA . GLN A 1 361 ? 116.909 73.168 138.443 1.00 86.08 359 GLN A CA 1
ATOM 2485 C C . GLN A 1 361 ? 116.371 72.513 139.708 1.00 86.08 359 GLN A C 1
ATOM 2486 O O . GLN A 1 361 ? 115.755 73.167 140.551 1.00 86.08 359 GLN A O 1
ATOM 2500 N N . GLU A 1 362 ? 116.601 71.209 139.824 1.00 89.29 360 GLU A N 1
ATOM 2501 C CA . GLU A 1 362 ? 116.217 70.413 140.978 1.00 89.29 360 GLU A CA 1
ATOM 2502 C C . GLU A 1 362 ? 117.180 69.247 141.053 1.00 89.29 360 GLU A C 1
ATOM 2503 O O . GLU A 1 362 ? 117.770 68.870 140.033 1.00 89.29 360 GLU A O 1
ATOM 2515 N N . PRO A 1 363 ? 117.383 68.652 142.230 1.00 91.70 361 PRO A N 1
ATOM 2516 C CA . PRO A 1 363 ? 118.407 67.605 142.317 1.00 91.70 361 PRO A CA 1
ATOM 2517 C C . PRO A 1 363 ? 118.040 66.354 141.550 1.00 91.70 361 PRO A C 1
ATOM 2518 O O . PRO A 1 363 ? 118.902 65.764 140.887 1.00 91.70 361 PRO A O 1
ATOM 2529 N N . GLU A 1 364 ? 116.776 65.938 141.618 1.00 92.65 362 GLU A N 1
ATOM 2530 C CA . GLU A 1 364 ? 116.325 64.689 141.023 1.00 92.65 362 GLU A CA 1
ATOM 2531 C C . GLU A 1 364 ? 115.618 64.879 139.691 1.00 92.65 362 GLU A C 1
ATOM 2532 O O . GLU A 1 364 ? 115.415 63.894 138.973 1.00 92.65 362 GLU A O 1
ATOM 2544 N N . CYS A 1 365 ? 115.294 66.114 139.320 1.00 89.73 363 CYS A N 1
ATOM 2545 C CA . CYS A 1 365 ? 114.481 66.400 138.146 1.00 89.73 363 CYS A CA 1
ATOM 2546 C C . CYS A 1 365 ? 115.225 67.305 137.174 1.00 89.73 363 CYS A C 1
ATOM 2547 O O . CYS A 1 365 ? 114.730 68.352 136.757 1.00 89.73 363 CYS A O 1
ATOM 2555 N N . ARG A 1 366 ? 116.449 66.903 136.813 1.00 86.62 364 ARG A N 1
ATOM 2556 C CA . ARG A 1 366 ? 117.148 67.443 135.653 1.00 86.62 364 ARG A CA 1
ATOM 2557 C C . ARG A 1 366 ? 117.229 66.469 134.496 1.00 86.62 364 ARG A C 1
ATOM 2558 O O . ARG A 1 366 ? 117.441 66.903 133.362 1.00 86.62 364 ARG A O 1
ATOM 2579 N N . HIS A 1 367 ? 117.057 65.173 134.745 1.00 87.29 365 HIS A N 1
ATOM 2580 C CA . HIS A 1 367 ? 116.980 64.202 133.664 1.00 87.29 365 HIS A CA 1
ATOM 2581 C C . HIS A 1 367 ? 115.789 64.438 132.752 1.00 87.29 365 HIS A C 1
ATOM 2582 O O . HIS A 1 367 ? 115.738 63.857 131.667 1.00 87.29 365 HIS A O 1
ATOM 2596 N N . LEU A 1 368 ? 114.817 65.232 133.186 1.00 85.48 366 LEU A N 1
ATOM 2597 C CA . LEU A 1 368 ? 113.705 65.639 132.348 1.00 85.48 366 LEU A CA 1
ATOM 2598 C C . LEU A 1 368 ? 114.018 66.905 131.584 1.00 85.48 366 LEU A C 1
ATOM 2599 O O . LEU A 1 368 ? 113.552 67.075 130.454 1.00 85.48 366 LEU A O 1
ATOM 2615 N N . SER A 1 369 ? 114.775 67.802 132.205 1.00 82.42 367 SER A N 1
ATOM 2616 C CA . SER A 1 369 ? 115.170 69.037 131.550 1.00 82.42 367 SER A CA 1
ATOM 2617 C C . SER A 1 369 ? 115.843 68.733 130.226 1.00 82.42 367 SER A C 1
ATOM 2618 O O . SER A 1 369 ? 116.469 67.685 130.045 1.00 82.42 367 SER A O 1
ATOM 2626 N N . ARG A 1 370 ? 115.669 69.645 129.291 1.00 75.84 368 ARG A N 1
ATOM 2627 C CA . ARG A 1 370 ? 116.136 69.477 127.932 1.00 75.84 368 ARG A CA 1
ATOM 2628 C C . ARG A 1 370 ? 117.169 70.504 127.519 1.00 75.84 368 ARG A C 1
ATOM 2629 O O . ARG A 1 370 ? 118.069 70.173 126.749 1.00 75.84 368 ARG A O 1
ATOM 2650 N N . LYS A 1 371 ? 117.058 71.728 127.998 1.00 75.99 369 LYS A N 1
ATOM 2651 C CA . LYS A 1 371 ? 118.014 72.784 127.704 1.00 75.99 369 LYS A CA 1
ATOM 2652 C C . LYS A 1 371 ? 119.032 72.813 128.835 1.00 75.99 369 LYS A C 1
ATOM 2653 O O . LYS A 1 371 ? 118.766 73.340 129.916 1.00 75.99 369 LYS A O 1
ATOM 2672 N N . PHE A 1 372 ? 120.190 72.223 128.582 1.00 79.78 370 PHE A N 1
ATOM 2673 C CA . PHE A 1 372 ? 121.264 72.120 129.555 1.00 79.78 370 PHE A CA 1
ATOM 2674 C C . PHE A 1 372 ? 122.340 73.163 129.311 1.00 79.78 370 PHE A C 1
ATOM 2675 O O . PHE A 1 372 ? 122.709 73.427 128.165 1.00 79.78 370 PHE A O 1
ATOM 2692 N N . THR A 1 373 ? 122.853 73.733 130.392 1.00 81.06 371 THR A N 1
ATOM 2693 C CA . THR A 1 373 ? 124.068 74.534 130.358 1.00 81.06 371 THR A CA 1
ATOM 2694 C C . THR A 1 373 ? 125.261 73.649 130.694 1.00 81.06 371 THR A C 1
ATOM 2695 O O . THR A 1 373 ? 125.318 73.062 131.779 1.00 81.06 371 THR A O 1
ATOM 2706 N N . GLU A 1 374 ? 126.199 73.536 129.760 1.00 82.18 372 GLU A N 1
ATOM 2707 C CA . GLU A 1 374 ? 127.370 72.700 129.978 1.00 82.18 372 GLU A CA 1
ATOM 2708 C C . GLU A 1 374 ? 128.460 73.443 130.734 1.00 82.18 372 GLU A C 1
ATOM 2709 O O . GLU A 1 374 ? 129.038 72.902 131.682 1.00 82.18 372 GLU A O 1
ATOM 2721 N N . TRP A 1 375 ? 128.757 74.670 130.317 1.00 83.66 373 TRP A N 1
ATOM 2722 C CA . TRP A 1 375 ? 129.752 75.480 130.988 1.00 83.66 373 TRP A CA 1
ATOM 2723 C C . TRP A 1 375 ? 129.293 76.928 131.002 1.00 83.66 373 TRP A C 1
ATOM 2724 O O . TRP A 1 375 ? 128.267 77.292 130.424 1.00 83.66 373 TRP A O 1
ATOM 2745 N N . ALA A 1 376 ? 130.074 77.749 131.694 1.00 84.67 374 ALA A N 1
ATOM 2746 C CA . ALA A 1 376 ? 129.797 79.158 131.898 1.00 84.67 374 ALA A CA 1
ATOM 2747 C C . ALA A 1 376 ? 131.095 79.816 132.324 1.00 84.67 374 ALA A C 1
ATOM 2748 O O . ALA A 1 376 ? 131.867 79.236 133.094 1.00 84.67 374 ALA A O 1
ATOM 2755 N N . TYR A 1 377 ? 131.334 81.021 131.817 1.00 86.46 375 TYR A N 1
ATOM 2756 C CA . TYR A 1 377 ? 132.544 81.760 132.171 1.00 86.46 375 TYR A CA 1
ATOM 2757 C C . TYR A 1 377 ? 132.200 83.247 132.126 1.00 86.46 375 TYR A C 1
ATOM 2758 O O . TYR A 1 377 ? 132.308 83.897 131.086 1.00 86.46 375 TYR A O 1
ATOM 2776 N N . GLY A 1 378 ? 131.792 83.772 133.268 1.00 88.16 376 GLY A N 1
ATOM 2777 C CA . GLY A 1 378 ? 131.460 85.167 133.370 1.00 88.16 376 GLY A CA 1
ATOM 2778 C C . GLY A 1 378 ? 130.133 85.442 132.684 1.00 88.16 376 GLY A C 1
ATOM 2779 O O . GLY A 1 378 ? 129.137 84.775 132.970 1.00 88.16 376 GLY A O 1
ATOM 2783 N N . PRO A 1 379 ? 130.078 86.421 131.771 1.00 89.73 377 PRO A N 1
ATOM 2784 C CA . PRO A 1 379 ? 128.830 86.648 131.031 1.00 89.73 377 PRO A CA 1
ATOM 2785 C C . PRO A 1 379 ? 128.555 85.602 129.981 1.00 89.73 377 PRO A C 1
ATOM 2786 O O . PRO A 1 379 ? 127.389 85.403 129.618 1.00 89.73 377 PRO A O 1
ATOM 2797 N N . VAL A 1 380 ? 129.589 84.945 129.479 1.00 87.12 378 VAL A N 1
ATOM 2798 C CA . VAL A 1 380 ? 129.436 83.882 128.498 1.00 87.12 378 VAL A CA 1
ATOM 2799 C C . VAL A 1 380 ? 128.885 82.644 129.194 1.00 87.12 378 VAL A C 1
ATOM 2800 O O . VAL A 1 380 ? 129.386 82.235 130.246 1.00 87.12 378 VAL A O 1
ATOM 2813 N N . HIS A 1 381 ? 127.853 82.045 128.606 1.00 85.71 379 HIS A N 1
ATOM 2814 C CA . HIS A 1 381 ? 127.398 80.716 128.980 1.00 85.71 379 HIS A CA 1
ATOM 2815 C C . HIS A 1 381 ? 127.000 79.948 127.731 1.00 85.71 379 HIS A C 1
ATOM 2816 O O . HIS A 1 381 ? 126.381 80.497 126.819 1.00 85.71 379 HIS A O 1
ATOM 2830 N N . SER A 1 382 ? 127.358 78.668 127.707 1.00 81.36 380 SER A N 1
ATOM 2831 C CA . SER A 1 382 ? 127.158 77.801 126.551 1.00 81.36 380 SER A CA 1
ATOM 2832 C C . SER A 1 382 ? 126.110 76.749 126.871 1.00 81.36 380 SER A C 1
ATOM 2833 O O . SER A 1 382 ? 126.399 75.761 127.552 1.00 81.36 380 SER A O 1
ATOM 2841 N N . SER A 1 383 ? 124.912 76.951 126.344 1.00 78.33 381 SER A N 1
ATOM 2842 C CA . SER A 1 383 ? 123.780 76.069 126.542 1.00 78.33 381 SER A CA 1
ATOM 2843 C C . SER A 1 383 ? 123.933 74.774 125.746 1.00 78.33 381 SER A C 1
ATOM 2844 O O . SER A 1 383 ? 124.873 74.586 124.975 1.00 78.33 381 SER A O 1
ATOM 2852 N N . LEU A 1 384 ? 122.985 73.866 125.965 1.00 76.73 382 LEU A N 1
ATOM 2853 C CA . LEU A 1 384 ? 122.856 72.643 125.187 1.00 76.73 382 LEU A CA 1
ATOM 2854 C C . LEU A 1 384 ? 121.391 72.278 125.122 1.00 76.73 382 LEU A C 1
ATOM 2855 O O . LEU A 1 384 ? 120.763 72.079 126.163 1.00 76.73 382 LEU A O 1
ATOM 2871 N N . TYR A 1 385 ? 120.864 72.175 123.917 1.00 71.09 383 TYR A N 1
ATOM 2872 C CA . TYR A 1 385 ? 119.538 71.649 123.688 1.00 71.09 383 TYR A CA 1
ATOM 2873 C C . TYR A 1 385 ? 119.634 70.172 123.375 1.00 71.09 383 TYR A C 1
ATOM 2874 O O . TYR A 1 385 ? 120.644 69.703 122.861 1.00 71.09 383 TYR A O 1
ATOM 2892 N N . ASP A 1 386 ? 118.594 69.436 123.726 1.00 72.88 384 ASP A N 1
ATOM 2893 C CA . ASP A 1 386 ? 118.466 68.063 123.279 1.00 72.88 384 ASP A CA 1
ATOM 2894 C C . ASP A 1 386 ? 117.828 68.048 121.906 1.00 72.88 384 ASP A C 1
ATOM 2895 O O . ASP A 1 386 ? 117.093 68.958 121.527 1.00 72.88 384 ASP A O 1
ATOM 2904 N N . LEU A 1 387 ? 118.105 66.984 121.167 1.00 68.86 385 LEU A N 1
ATOM 2905 C CA . LEU A 1 387 ? 117.556 66.785 119.837 1.00 68.86 385 LEU A CA 1
ATOM 2906 C C . LEU A 1 387 ? 116.814 65.469 119.742 1.00 68.86 385 LEU A C 1
ATOM 2907 O O . LEU A 1 387 ? 116.580 64.963 118.645 1.00 68.86 385 LEU A O 1
ATOM 2923 N N . SER A 1 388 ? 116.460 64.889 120.875 1.00 71.26 386 SER A N 1
ATOM 2924 C CA . SER A 1 388 ? 115.782 63.608 120.873 1.00 71.26 386 SER A CA 1
ATOM 2925 C C . SER A 1 388 ? 114.358 63.778 120.379 1.00 71.26 386 SER A C 1
ATOM 2926 O O . SER A 1 388 ? 113.568 64.530 120.963 1.00 71.26 386 SER A O 1
ATOM 2934 N N . CYS A 1 389 ? 114.059 63.101 119.278 1.00 72.63 387 CYS A N 1
ATOM 2935 C CA . CYS A 1 389 ? 112.761 63.124 118.642 1.00 72.63 387 CYS A CA 1
ATOM 2936 C C . CYS A 1 389 ? 112.416 64.509 118.118 1.00 72.63 387 CYS A C 1
ATOM 2937 O O . CYS A 1 389 ? 111.268 64.948 118.203 1.00 72.63 387 CYS A O 1
ATOM 2944 N N . ILE A 1 390 ? 113.432 65.198 117.597 1.00 68.52 388 ILE A N 1
ATOM 2945 C CA . ILE A 1 390 ? 113.281 66.493 116.954 1.00 68.52 388 ILE A CA 1
ATOM 2946 C C . ILE A 1 390 ? 113.777 66.466 115.514 1.00 68.52 388 ILE A C 1
ATOM 2947 O O . ILE A 1 390 ? 113.149 67.049 114.624 1.00 68.52 388 ILE A O 1
ATOM 2963 N N . ASP A 1 391 ? 114.915 65.834 115.271 1.00 68.13 389 ASP A N 1
ATOM 2964 C CA . ASP A 1 391 ? 115.486 65.693 113.940 1.00 68.13 389 ASP A CA 1
ATOM 2965 C C . ASP A 1 391 ? 115.392 64.283 113.399 1.00 68.13 389 ASP A C 1
ATOM 2966 O O . ASP A 1 391 ? 115.211 64.100 112.194 1.00 68.13 389 ASP A O 1
ATOM 2975 N N . THR A 1 392 ? 115.506 63.290 114.272 1.00 71.59 390 THR A N 1
ATOM 2976 C CA . THR A 1 392 ? 115.510 61.888 113.881 1.00 71.59 390 THR A CA 1
ATOM 2977 C C . THR A 1 392 ? 114.635 61.086 114.836 1.00 71.59 390 THR A C 1
ATOM 2978 O O . THR A 1 392 ? 115.047 60.070 115.391 1.00 71.59 390 THR A O 1
ATOM 2989 N N . CYS A 1 393 ? 113.416 61.543 115.079 1.00 75.38 391 CYS A N 1
ATOM 2990 C CA . CYS A 1 393 ? 112.450 60.649 115.694 1.00 75.38 391 CYS A CA 1
ATOM 2991 C C . CYS A 1 393 ? 112.119 59.565 114.686 1.00 75.38 391 CYS A C 1
ATOM 2992 O O . CYS A 1 393 ? 111.995 59.828 113.486 1.00 75.38 391 CYS A O 1
ATOM 2999 N N . GLU A 1 394 ? 112.011 58.335 115.170 1.00 80.88 392 GLU A N 1
ATOM 3000 C CA . GLU A 1 394 ? 111.543 57.267 114.305 1.00 80.88 392 GLU A CA 1
ATOM 3001 C C . GLU A 1 394 ? 110.130 57.561 113.816 1.00 80.88 392 GLU A C 1
ATOM 3002 O O . GLU A 1 394 ? 109.776 57.220 112.683 1.00 80.88 392 GLU A O 1
ATOM 3014 N N . LYS A 1 395 ? 109.319 58.204 114.652 1.00 79.46 393 LYS A N 1
ATOM 3015 C CA . LYS A 1 395 ? 107.958 58.591 114.315 1.00 79.46 393 LYS A CA 1
ATOM 3016 C C . LYS A 1 395 ? 107.796 60.065 114.635 1.00 79.46 393 LYS A C 1
ATOM 3017 O O . LYS A 1 395 ? 107.915 60.470 115.795 1.00 79.46 393 LYS A O 1
ATOM 3036 N N . ASN A 1 396 ? 107.511 60.859 113.610 1.00 75.11 394 ASN A N 1
ATOM 3037 C CA . ASN A 1 396 ? 107.004 62.217 113.775 1.00 75.11 394 ASN A CA 1
ATOM 3038 C C . ASN A 1 396 ? 107.995 63.099 114.529 1.00 75.11 394 ASN A C 1
ATOM 3039 O O . ASN A 1 396 ? 107.723 63.602 115.620 1.00 75.11 394 ASN A O 1
ATOM 3050 N N . SER A 1 397 ? 109.165 63.263 113.926 1.00 69.84 395 SER A N 1
ATOM 3051 C CA . SER A 1 397 ? 110.072 64.305 114.369 1.00 69.84 395 SER A CA 1
ATOM 3052 C C . SER A 1 397 ? 109.381 65.655 114.299 1.00 69.84 395 SER A C 1
ATOM 3053 O O . SER A 1 397 ? 108.471 65.873 113.501 1.00 69.84 395 SER A O 1
ATOM 3061 N N . VAL A 1 398 ? 109.819 66.560 115.167 1.00 66.49 396 VAL A N 1
ATOM 3062 C CA . VAL A 1 398 ? 109.207 67.879 115.273 1.00 66.49 396 VAL A CA 1
ATOM 3063 C C . VAL A 1 398 ? 109.350 68.634 113.967 1.00 66.49 396 VAL A C 1
ATOM 3064 O O . VAL A 1 398 ? 108.439 69.349 113.533 1.00 66.49 396 VAL A O 1
ATOM 3077 N N . LEU A 1 399 ? 110.512 68.512 113.341 1.00 61.85 397 LEU A N 1
ATOM 3078 C CA . LEU A 1 399 ? 110.742 69.120 112.043 1.00 61.85 397 LEU A CA 1
ATOM 3079 C C . LEU A 1 399 ? 109.805 68.539 111.003 1.00 61.85 397 LEU A C 1
ATOM 3080 O O . LEU A 1 399 ? 109.185 69.271 110.225 1.00 61.85 397 LEU A O 1
ATOM 3096 N N . GLU A 1 400 ? 109.680 67.219 110.983 1.00 63.39 398 GLU A N 1
ATOM 3097 C CA . GLU A 1 400 ? 108.820 66.532 110.044 1.00 63.39 398 GLU A CA 1
ATOM 3098 C C . GLU A 1 400 ? 107.349 66.642 110.378 1.00 63.39 398 GLU A C 1
ATOM 3099 O O . GLU A 1 400 ? 106.537 66.017 109.689 1.00 63.39 398 GLU A O 1
ATOM 3111 N N . VAL A 1 401 ? 106.988 67.392 111.415 1.00 66.78 399 VAL A N 1
ATOM 3112 C CA . VAL A 1 401 ? 105.604 67.575 111.816 1.00 66.78 399 VAL A CA 1
ATOM 3113 C C . VAL A 1 401 ? 105.241 69.036 111.649 1.00 66.78 399 VAL A C 1
ATOM 3114 O O . VAL A 1 401 ? 104.081 69.372 111.419 1.00 66.78 399 VAL A O 1
ATOM 3127 N N . ILE A 1 402 ? 106.221 69.914 111.795 1.00 62.04 400 ILE A N 1
ATOM 3128 C CA . ILE A 1 402 ? 106.026 71.314 111.453 1.00 62.04 400 ILE A CA 1
ATOM 3129 C C . ILE A 1 402 ? 105.962 71.497 109.950 1.00 62.04 400 ILE A C 1
ATOM 3130 O O . ILE A 1 402 ? 105.165 72.291 109.446 1.00 62.04 400 ILE A O 1
ATOM 3146 N N . ALA A 1 403 ? 106.800 70.781 109.212 1.00 57.38 401 ALA A N 1
ATOM 3147 C CA . ALA A 1 403 ? 106.985 71.036 107.794 1.00 57.38 401 ALA A CA 1
ATOM 3148 C C . ALA A 1 403 ? 106.069 70.226 106.897 1.00 57.38 401 ALA A C 1
ATOM 3149 O O . ALA A 1 403 ? 105.637 70.730 105.859 1.00 57.38 401 ALA A O 1
ATOM 3156 N N . TYR A 1 404 ? 105.729 69.006 107.279 1.00 58.86 402 TYR A N 1
ATOM 3157 C CA . TYR A 1 404 ? 104.829 68.167 106.508 1.00 58.86 402 TYR A CA 1
ATOM 3158 C C . TYR A 1 404 ? 103.388 68.339 106.951 1.00 58.86 402 TYR A C 1
ATOM 3159 O O . TYR A 1 404 ? 102.567 67.430 106.778 1.00 58.86 402 TYR A O 1
ATOM 3177 N N . SER A 1 405 ? 103.060 69.507 107.486 1.00 61.31 403 SER A N 1
ATOM 3178 C CA . SER A 1 405 ? 101.760 69.814 108.045 1.00 61.31 403 SER A CA 1
ATOM 3179 C C . SER A 1 405 ? 100.966 70.664 107.071 1.00 61.31 403 SER A C 1
ATOM 3180 O O . SER A 1 405 ? 101.432 71.013 105.991 1.00 61.31 403 SER A O 1
ATOM 3188 N N . SER A 1 406 ? 99.756 71.016 107.478 1.00 63.75 404 SER A N 1
ATOM 3189 C CA . SER A 1 406 ? 98.827 71.776 106.660 1.00 63.75 404 SER A CA 1
ATOM 3190 C C . SER A 1 406 ? 98.687 73.190 107.188 1.00 63.75 404 SER A C 1
ATOM 3191 O O . SER A 1 406 ? 98.669 73.413 108.400 1.00 63.75 404 SER A O 1
ATOM 3199 N N . SER A 1 407 ? 98.566 74.140 106.262 1.00 62.65 405 SER A N 1
ATOM 3200 C CA . SER A 1 407 ? 98.429 75.549 106.607 1.00 62.65 405 SER A CA 1
ATOM 3201 C C . SER A 1 407 ? 97.264 75.820 107.544 1.00 62.65 405 SER A C 1
ATOM 3202 O O . SER A 1 407 ? 97.256 76.861 108.209 1.00 62.65 405 SER A O 1
ATOM 3210 N N . GLU A 1 408 ? 96.271 74.929 107.588 1.00 66.41 406 GLU A N 1
ATOM 3211 C CA . GLU A 1 408 ? 95.241 75.013 108.612 1.00 66.41 406 GLU A CA 1
ATOM 3212 C C . GLU A 1 408 ? 95.861 75.041 110.002 1.00 66.41 406 GLU A C 1
ATOM 3213 O O . GLU A 1 408 ? 95.417 75.798 110.872 1.00 66.41 406 GLU A O 1
ATOM 3225 N N . THR A 1 409 ? 96.892 74.234 110.222 1.00 64.21 407 THR A N 1
ATOM 3226 C CA . THR A 1 409 ? 97.599 74.231 111.486 1.00 64.21 407 THR A CA 1
ATOM 3227 C C . THR A 1 409 ? 98.213 75.604 111.729 1.00 64.21 407 THR A C 1
ATOM 3228 O O . THR A 1 409 ? 99.083 76.023 110.956 1.00 64.21 407 THR A O 1
ATOM 3239 N N . PRO A 1 410 ? 97.797 76.336 112.756 1.00 64.96 408 PRO A N 1
ATOM 3240 C CA . PRO A 1 410 ? 98.340 77.678 112.949 1.00 64.96 408 PRO A CA 1
ATOM 3241 C C . PRO A 1 410 ? 99.819 77.653 113.294 1.00 64.96 408 PRO A C 1
ATOM 3242 O O . PRO A 1 410 ? 100.340 76.696 113.872 1.00 64.96 408 PRO A O 1
ATOM 3253 N N . ASN A 1 411 ? 100.496 78.728 112.897 1.00 63.70 409 ASN A N 1
ATOM 3254 C CA . ASN A 1 411 ? 101.844 79.034 113.357 1.00 63.70 409 ASN A CA 1
ATOM 3255 C C . ASN A 1 411 ? 102.853 78.000 112.875 1.00 63.70 409 ASN A C 1
ATOM 3256 O O . ASN A 1 411 ? 103.805 77.660 113.581 1.00 63.70 409 ASN A O 1
ATOM 3267 N N . ARG A 1 412 ? 102.658 77.507 111.652 1.00 58.31 410 ARG A N 1
ATOM 3268 C CA . ARG A 1 412 ? 103.712 76.731 111.019 1.00 58.31 410 ARG A CA 1
ATOM 3269 C C . ARG A 1 412 ? 104.953 77.578 110.842 1.00 58.31 410 ARG A C 1
ATOM 3270 O O . ARG A 1 412 ? 106.071 77.143 111.139 1.00 58.31 410 ARG A O 1
ATOM 3291 N N . HIS A 1 413 ? 104.773 78.792 110.348 1.00 53.17 411 HIS A N 1
ATOM 3292 C CA . HIS A 1 413 ? 105.902 79.641 110.045 1.00 53.17 411 HIS A CA 1
ATOM 3293 C C . HIS A 1 413 ? 106.515 80.276 111.282 1.00 53.17 411 HIS A C 1
ATOM 3294 O O . HIS A 1 413 ? 107.656 80.732 111.212 1.00 53.17 411 HIS A O 1
ATOM 3308 N N . ASP A 1 414 ? 105.830 80.255 112.418 1.00 59.59 412 ASP A N 1
ATOM 3309 C CA . ASP A 1 414 ? 106.396 80.760 113.657 1.00 59.59 412 ASP A CA 1
ATOM 3310 C C . ASP A 1 414 ? 107.098 79.691 114.479 1.00 59.59 412 ASP A C 1
ATOM 3311 O O . ASP A 1 414 ? 107.998 80.018 115.255 1.00 59.59 412 ASP A O 1
ATOM 3320 N N . MET A 1 415 ? 106.704 78.427 114.338 1.00 62.62 413 MET A N 1
ATOM 3321 C CA . MET A 1 415 ? 107.294 77.370 115.148 1.00 62.62 413 MET A CA 1
ATOM 3322 C C . MET A 1 415 ? 108.778 77.173 114.886 1.00 62.62 413 MET A C 1
ATOM 3323 O O . MET A 1 415 ? 109.526 76.882 115.821 1.00 62.62 413 MET A O 1
ATOM 3337 N N . LEU A 1 416 ? 109.238 77.333 113.654 1.00 57.38 414 LEU A N 1
ATOM 3338 C CA . LEU A 1 416 ? 110.650 77.122 113.393 1.00 57.38 414 LEU A CA 1
ATOM 3339 C C . LEU A 1 416 ? 111.527 78.236 113.934 1.00 57.38 414 LEU A C 1
ATOM 3340 O O . LEU A 1 416 ? 112.747 78.072 113.968 1.00 57.38 414 LEU A O 1
ATOM 3356 N N . LEU A 1 417 ? 110.946 79.352 114.349 1.00 56.92 415 LEU A N 1
ATOM 3357 C CA . LEU A 1 417 ? 111.694 80.405 115.012 1.00 56.92 415 LEU A CA 1
ATOM 3358 C C . LEU A 1 417 ? 111.961 80.093 116.465 1.00 56.92 415 LEU A C 1
ATOM 3359 O O . LEU A 1 417 ? 112.738 80.806 117.107 1.00 56.92 415 LEU A O 1
ATOM 3375 N N . VAL A 1 418 ? 111.305 79.070 117.002 1.00 64.56 416 VAL A N 1
ATOM 3376 C CA . VAL A 1 418 ? 111.644 78.580 118.320 1.00 64.56 416 VAL A CA 1
ATOM 3377 C C . VAL A 1 418 ? 113.051 78.020 118.303 1.00 64.56 416 VAL A C 1
ATOM 3378 O O . VAL A 1 418 ? 113.423 77.247 117.415 1.00 64.56 416 VAL A O 1
ATOM 3391 N N . GLU A 1 419 ? 113.821 78.388 119.274 1.00 66.13 417 GLU A N 1
ATOM 3392 C CA . GLU A 1 419 ? 115.113 77.758 119.446 1.00 66.13 417 GLU A CA 1
ATOM 3393 C C . GLU A 1 419 ? 114.924 76.337 119.959 1.00 66.13 417 GLU A C 1
ATOM 3394 O O . GLU A 1 419 ? 114.008 76.081 120.740 1.00 66.13 417 GLU A O 1
ATOM 3406 N N . PRO A 1 420 ? 115.767 75.385 119.546 1.00 65.40 418 PRO A N 1
ATOM 3407 C CA . PRO A 1 420 ? 116.948 75.399 118.686 1.00 65.40 418 PRO A CA 1
ATOM 3408 C C . PRO A 1 420 ? 116.670 75.196 117.211 1.00 65.40 418 PRO A C 1
ATOM 3409 O O . PRO A 1 420 ? 117.625 75.043 116.462 1.00 65.40 418 PRO A O 1
ATOM 3420 N N . LEU A 1 421 ? 115.400 75.189 116.810 1.00 62.35 419 LEU A N 1
ATOM 3421 C CA . LEU A 1 421 ? 115.048 74.742 115.468 1.00 62.35 419 LEU A CA 1
ATOM 3422 C C . LEU A 1 421 ? 115.716 75.601 114.409 1.00 62.35 419 LEU A C 1
ATOM 3423 O O . LEU A 1 421 ? 116.291 75.084 113.449 1.00 62.35 419 LEU A O 1
ATOM 3439 N N . ASN A 1 422 ? 115.651 76.919 114.576 1.00 58.84 420 ASN A N 1
ATOM 3440 C CA . ASN A 1 422 ? 116.244 77.831 113.609 1.00 58.84 420 ASN A CA 1
ATOM 3441 C C . ASN A 1 422 ? 117.738 77.581 113.478 1.00 58.84 420 ASN A C 1
ATOM 3442 O O . ASN A 1 422 ? 118.252 77.368 112.375 1.00 58.84 420 ASN A O 1
ATOM 3453 N N . ARG A 1 423 ? 118.445 77.591 114.605 1.00 65.12 421 ARG A N 1
ATOM 3454 C CA . ARG A 1 423 ? 119.870 77.308 114.610 1.00 65.12 421 ARG A CA 1
ATOM 3455 C C . ARG A 1 423 ? 120.177 75.925 114.070 1.00 65.12 421 ARG A C 1
ATOM 3456 O O . ARG A 1 423 ? 121.237 75.713 113.478 1.00 65.12 421 ARG A O 1
ATOM 3477 N N . LEU A 1 424 ? 119.265 74.980 114.257 1.00 61.31 422 LEU A N 1
ATOM 3478 C CA . LEU A 1 424 ? 119.515 73.607 113.853 1.00 61.31 422 LEU A CA 1
ATOM 3479 C C . LEU A 1 424 ? 119.454 73.453 112.347 1.00 61.31 422 LEU A C 1
ATOM 3480 O O . LEU A 1 424 ? 120.183 72.645 111.765 1.00 61.31 422 LEU A O 1
ATOM 3496 N N . LEU A 1 425 ? 118.566 74.195 111.708 1.00 55.26 423 LEU A N 1
ATOM 3497 C CA . LEU A 1 425 ? 118.378 74.081 110.277 1.00 55.26 423 LEU A CA 1
ATOM 3498 C C . LEU A 1 425 ? 119.476 74.811 109.533 1.00 55.26 423 LEU A C 1
ATOM 3499 O O . LEU A 1 425 ? 120.011 74.301 108.547 1.00 55.26 423 LEU A O 1
ATOM 3515 N N . GLN A 1 426 ? 119.840 75.991 110.014 1.00 52.53 424 GLN A N 1
ATOM 3516 C CA . GLN A 1 426 ? 121.011 76.689 109.523 1.00 52.53 424 GLN A CA 1
ATOM 3517 C C . GLN A 1 426 ? 122.290 75.895 109.730 1.00 52.53 424 GLN A C 1
ATOM 3518 O O . GLN A 1 426 ? 123.290 76.180 109.071 1.00 52.53 424 GLN A O 1
ATOM 3532 N N . ASP A 1 427 ? 122.290 74.915 110.625 1.00 56.25 425 ASP A N 1
ATOM 3533 C CA . ASP A 1 427 ? 123.442 74.045 110.791 1.00 56.25 425 ASP A CA 1
ATOM 3534 C C . ASP A 1 427 ? 123.449 72.945 109.750 1.00 56.25 425 ASP A C 1
ATOM 3535 O O . ASP A 1 427 ? 124.512 72.557 109.258 1.00 56.25 425 ASP A O 1
ATOM 3544 N N . LYS A 1 428 ? 122.273 72.429 109.413 1.00 55.81 426 LYS A N 1
ATOM 3545 C CA . LYS A 1 428 ? 122.171 71.454 108.344 1.00 55.81 426 LYS A CA 1
ATOM 3546 C C . LYS A 1 428 ? 122.435 72.114 107.008 1.00 55.81 426 LYS A C 1
ATOM 3547 O O . LYS A 1 428 ? 123.069 71.530 106.126 1.00 55.81 426 LYS A O 1
ATOM 3566 N N . TRP A 1 429 ? 121.958 73.344 106.861 1.00 46.72 427 TRP A N 1
ATOM 3567 C CA . TRP A 1 429 ? 122.186 74.120 105.659 1.00 46.72 427 TRP A CA 1
ATOM 3568 C C . TRP A 1 429 ? 123.669 74.331 105.420 1.00 46.72 427 TRP A C 1
ATOM 3569 O O . TRP A 1 429 ? 124.202 73.978 104.365 1.00 46.72 427 TRP A O 1
ATOM 3590 N N . ASP A 1 430 ? 124.352 74.897 106.402 1.00 52.05 428 ASP A N 1
ATOM 3591 C CA . ASP A 1 430 ? 125.763 75.203 106.267 1.00 52.05 428 ASP A CA 1
ATOM 3592 C C . ASP A 1 430 ? 126.627 73.956 106.133 1.00 52.05 428 ASP A C 1
ATOM 3593 O O . ASP A 1 430 ? 127.692 74.017 105.513 1.00 52.05 428 ASP A O 1
ATOM 3602 N N . ARG A 1 431 ? 126.195 72.822 106.680 1.00 57.38 429 ARG A N 1
ATOM 3603 C CA . ARG A 1 431 ? 127.045 71.638 106.702 1.00 57.38 429 ARG A CA 1
ATOM 3604 C C . ARG A 1 431 ? 126.974 70.853 105.400 1.00 57.38 429 ARG A C 1
ATOM 3605 O O . ARG A 1 431 ? 128.008 70.574 104.785 1.00 57.38 429 ARG A O 1
ATOM 3626 N N . PHE A 1 432 ? 125.771 70.461 104.978 1.00 54.94 430 PHE A N 1
ATOM 3627 C CA . PHE A 1 432 ? 125.613 69.568 103.828 1.00 54.94 430 PHE A CA 1
ATOM 3628 C C . PHE A 1 432 ? 124.497 69.917 102.856 1.00 54.94 430 PHE A C 1
ATOM 3629 O O . PHE A 1 432 ? 124.560 69.452 101.715 1.00 54.94 430 PHE A O 1
ATOM 3646 N N . VAL A 1 433 ? 123.481 70.690 103.228 1.00 49.73 431 VAL A N 1
ATOM 3647 C CA . VAL A 1 433 ? 122.339 70.870 102.340 1.00 49.73 431 VAL A CA 1
ATOM 3648 C C . VAL A 1 433 ? 122.607 71.968 101.329 1.00 49.73 431 VAL A C 1
ATOM 3649 O O . VAL A 1 433 ? 122.140 71.898 100.192 1.00 49.73 431 VAL A O 1
ATOM 3662 N N . LYS A 1 434 ? 123.324 73.008 101.731 1.00 45.80 432 LYS A N 1
ATOM 3663 C CA . LYS A 1 434 ? 123.609 74.118 100.837 1.00 45.80 432 LYS A CA 1
ATOM 3664 C C . LYS A 1 434 ? 124.378 73.665 99.607 1.00 45.80 432 LYS A C 1
ATOM 3665 O O . LYS A 1 434 ? 124.071 74.086 98.490 1.00 45.80 432 LYS A O 1
ATOM 3684 N N . ARG A 1 435 ? 125.377 72.809 99.789 1.00 46.85 433 ARG A N 1
ATOM 3685 C CA . ARG A 1 435 ? 126.131 72.306 98.652 1.00 46.85 433 ARG A CA 1
ATOM 3686 C C . ARG A 1 435 ? 125.243 71.499 97.726 1.00 46.85 433 ARG A C 1
ATOM 3687 O O . ARG A 1 435 ? 125.336 71.617 96.502 1.00 46.85 433 ARG A O 1
ATOM 3708 N N . ILE A 1 436 ? 124.377 70.668 98.292 1.00 46.82 434 ILE A N 1
ATOM 3709 C CA . ILE A 1 436 ? 123.542 69.800 97.481 1.00 46.82 434 ILE A CA 1
ATOM 3710 C C . ILE A 1 436 ? 122.493 70.610 96.751 1.00 46.82 434 ILE A C 1
ATOM 3711 O O . ILE A 1 436 ? 122.101 70.277 95.631 1.00 46.82 434 ILE A O 1
ATOM 3727 N N . PHE A 1 437 ? 122.031 71.684 97.365 1.00 39.06 435 PHE A N 1
ATOM 3728 C CA . PHE A 1 437 ? 121.003 72.514 96.774 1.00 39.06 435 PHE A CA 1
ATOM 3729 C C . PHE A 1 437 ? 121.557 73.295 95.605 1.00 39.06 435 PHE A C 1
ATOM 3730 O O . PHE A 1 437 ? 120.924 73.396 94.549 1.00 39.06 435 PHE A O 1
ATOM 3747 N N . TYR A 1 438 ? 122.732 73.881 95.795 1.00 39.82 436 TYR A N 1
ATOM 3748 C CA . TYR A 1 438 ? 123.434 74.522 94.703 1.00 39.82 436 TYR A CA 1
ATOM 3749 C C . TYR A 1 438 ? 123.733 73.535 93.599 1.00 39.82 436 TYR A C 1
ATOM 3750 O O . TYR A 1 438 ? 123.725 73.896 92.422 1.00 39.82 436 TYR A O 1
ATOM 3768 N N . PHE A 1 439 ? 123.982 72.285 93.956 1.00 38.27 437 PHE A N 1
ATOM 3769 C CA . PHE A 1 439 ? 124.182 71.261 92.950 1.00 38.27 437 PHE A CA 1
ATOM 3770 C C . PHE A 1 439 ? 122.873 70.926 92.259 1.00 38.27 437 PHE A C 1
ATOM 3771 O O . PHE A 1 439 ? 122.820 70.809 91.035 1.00 38.27 437 PHE A O 1
ATOM 3788 N N . ASN A 1 440 ? 121.802 70.772 93.031 1.00 38.14 438 ASN A N 1
ATOM 3789 C CA . ASN A 1 440 ? 120.488 70.594 92.441 1.00 38.14 438 ASN A CA 1
ATOM 3790 C C . ASN A 1 440 ? 120.113 71.771 91.562 1.00 38.14 438 ASN A C 1
ATOM 3791 O O . ASN A 1 440 ? 119.456 71.604 90.532 1.00 38.14 438 ASN A O 1
ATOM 3802 N N . PHE A 1 441 ? 120.524 72.962 91.954 1.00 35.61 439 PHE A N 1
ATOM 3803 C CA . PHE A 1 441 ? 120.293 74.142 91.153 1.00 35.61 439 PHE A CA 1
ATOM 3804 C C . PHE A 1 441 ? 121.074 74.130 89.857 1.00 35.61 439 PHE A C 1
ATOM 3805 O O . PHE A 1 441 ? 120.572 74.588 88.825 1.00 35.61 439 PHE A O 1
ATOM 3822 N N . LEU A 1 442 ? 122.291 73.615 89.887 1.00 36.07 440 LEU A N 1
ATOM 3823 C CA . LEU A 1 442 ? 123.111 73.562 88.691 1.00 36.07 440 LEU A CA 1
ATOM 3824 C C . LEU A 1 442 ? 122.536 72.588 87.682 1.00 36.07 440 LEU A C 1
ATOM 3825 O O . LEU A 1 442 ? 122.475 72.881 86.487 1.00 36.07 440 LEU A O 1
ATOM 3841 N N . VAL A 1 443 ? 122.123 71.416 88.149 1.00 35.83 441 VAL A N 1
ATOM 3842 C CA . VAL A 1 443 ? 121.598 70.396 87.259 1.00 35.83 441 VAL A CA 1
ATOM 3843 C C . VAL A 1 443 ? 120.327 70.886 86.596 1.00 35.83 441 VAL A C 1
ATOM 3844 O O . VAL A 1 443 ? 120.073 70.614 85.420 1.00 35.83 441 VAL A O 1
ATOM 3857 N N . TYR A 1 444 ? 119.509 71.615 87.335 1.00 33.26 442 TYR A N 1
ATOM 3858 C CA . TYR A 1 444 ? 118.280 72.114 86.759 1.00 33.26 442 TYR A CA 1
ATOM 3859 C C . TYR A 1 444 ? 118.554 73.208 85.747 1.00 33.26 442 TYR A C 1
ATOM 3860 O O . TYR A 1 444 ? 117.845 73.327 84.745 1.00 33.26 442 TYR A O 1
ATOM 3878 N N . CYS A 1 445 ? 119.557 74.034 86.012 1.00 35.41 443 CYS A N 1
ATOM 3879 C CA . CYS A 1 445 ? 119.997 75.014 85.033 1.00 35.41 443 CYS A CA 1
ATOM 3880 C C . CYS A 1 445 ? 120.604 74.361 83.808 1.00 35.41 443 CYS A C 1
ATOM 3881 O O . CYS A 1 445 ? 120.426 74.861 82.694 1.00 35.41 443 CYS A O 1
ATOM 3889 N N . LEU A 1 446 ? 121.313 73.249 83.979 1.00 36.09 444 LEU A N 1
ATOM 3890 C CA . LEU A 1 446 ? 121.806 72.532 82.815 1.00 36.09 444 LEU A CA 1
ATOM 3891 C C . LEU A 1 446 ? 120.681 71.820 82.106 1.00 36.09 444 LEU A C 1
ATOM 3892 O O . LEU A 1 446 ? 120.716 71.655 80.884 1.00 36.09 444 LEU A O 1
ATOM 3908 N N . TYR A 1 447 ? 119.687 71.383 82.864 1.00 36.19 445 TYR A N 1
ATOM 3909 C CA . TYR A 1 447 ? 118.504 70.786 82.278 1.00 36.19 445 TYR A CA 1
ATOM 3910 C C . TYR A 1 447 ? 117.787 71.776 81.383 1.00 36.19 445 TYR A C 1
ATOM 3911 O O . TYR A 1 447 ? 117.430 71.466 80.243 1.00 36.19 445 TYR A O 1
ATOM 3929 N N . MET A 1 448 ? 117.558 72.972 81.891 1.00 34.41 446 MET A N 1
ATOM 3930 C CA . MET A 1 448 ? 116.804 73.948 81.147 1.00 34.41 446 MET A CA 1
ATOM 3931 C C . MET A 1 448 ? 117.598 74.537 80.007 1.00 34.41 446 MET A C 1
ATOM 3932 O O . MET A 1 448 ? 117.014 74.912 78.990 1.00 34.41 446 MET A O 1
ATOM 3946 N N . ILE A 1 449 ? 118.911 74.624 80.156 1.00 35.26 447 ILE A N 1
ATOM 3947 C CA . ILE A 1 449 ? 119.765 74.974 79.033 1.00 35.26 447 ILE A CA 1
ATOM 3948 C C . ILE A 1 449 ? 119.618 73.950 77.924 1.00 35.26 447 ILE A C 1
ATOM 3949 O O . ILE A 1 449 ? 119.610 74.289 76.741 1.00 35.26 447 ILE A O 1
ATOM 3965 N N . ILE A 1 450 ? 119.483 72.690 78.288 1.00 38.52 448 ILE A N 1
ATOM 3966 C CA . ILE A 1 450 ? 119.409 71.616 77.314 1.00 38.52 448 ILE A CA 1
ATOM 3967 C C . ILE A 1 450 ? 118.023 71.509 76.716 1.00 38.52 448 ILE A C 1
ATOM 3968 O O . ILE A 1 450 ? 117.878 71.331 75.501 1.00 38.52 448 ILE A O 1
ATOM 3984 N N . PHE A 1 451 ? 116.993 71.583 77.549 1.00 36.81 449 PHE A N 1
ATOM 3985 C CA . PHE A 1 451 ? 115.647 71.596 77.026 1.00 36.81 449 PHE A CA 1
ATOM 3986 C C . PHE A 1 451 ? 115.363 72.857 76.221 1.00 36.81 449 PHE A C 1
ATOM 3987 O O . PHE A 1 451 ? 114.586 72.825 75.255 1.00 36.81 449 PHE A O 1
ATOM 4004 N N . THR A 1 452 ? 116.058 73.937 76.524 1.00 36.12 450 THR A N 1
ATOM 4005 C CA . THR A 1 452 ? 115.910 75.151 75.738 1.00 36.12 450 THR A CA 1
ATOM 4006 C C . THR A 1 452 ? 116.447 74.979 74.324 1.00 36.12 450 THR A C 1
ATOM 4007 O O . THR A 1 452 ? 115.779 75.340 73.348 1.00 36.12 450 THR A O 1
ATOM 4018 N N . MET A 1 453 ? 117.674 74.484 74.197 1.00 39.84 451 MET A N 1
ATOM 4019 C CA . MET A 1 453 ? 118.288 74.330 72.886 1.00 39.84 451 MET A CA 1
ATOM 4020 C C . MET A 1 453 ? 117.602 73.260 72.059 1.00 39.84 451 MET A C 1
ATOM 4021 O O . MET A 1 453 ? 117.427 73.430 70.853 1.00 39.84 451 MET A O 1
ATOM 4035 N N . ALA A 1 454 ? 117.217 72.152 72.674 1.00 42.59 452 ALA A N 1
ATOM 4036 C CA . ALA A 1 454 ? 116.533 71.107 71.924 1.00 42.59 452 ALA A CA 1
ATOM 4037 C C . ALA A 1 454 ? 115.182 71.583 71.433 1.00 42.59 452 ALA A C 1
ATOM 4038 O O . ALA A 1 454 ? 114.651 71.062 70.447 1.00 42.59 452 ALA A O 1
ATOM 4045 N N . ALA A 1 455 ? 114.617 72.560 72.119 1.00 39.44 453 ALA A N 1
ATOM 4046 C CA . ALA A 1 455 ? 113.381 73.193 71.724 1.00 39.44 453 ALA A CA 1
ATOM 4047 C C . ALA A 1 455 ? 113.609 74.232 70.641 1.00 39.44 453 ALA A C 1
ATOM 4048 O O . ALA A 1 455 ? 112.873 74.283 69.652 1.00 39.44 453 ALA A O 1
ATOM 4055 N N . TYR A 1 456 ? 114.610 75.088 70.834 1.00 40.84 454 TYR A N 1
ATOM 4056 C CA . TYR A 1 456 ? 114.943 76.103 69.848 1.00 40.84 454 TYR A CA 1
ATOM 4057 C C . TYR A 1 456 ? 115.296 75.483 68.514 1.00 40.84 454 TYR A C 1
ATOM 4058 O O . TYR A 1 456 ? 114.842 75.949 67.465 1.00 40.84 454 TYR A O 1
ATOM 4076 N N . TYR A 1 457 ? 116.096 74.423 68.533 1.00 42.66 455 TYR A N 1
ATOM 4077 C CA . TYR A 1 457 ? 116.537 73.752 67.321 1.00 42.66 455 TYR A CA 1
ATOM 4078 C C . TYR A 1 457 ? 115.620 72.618 66.927 1.00 42.66 455 TYR A C 1
ATOM 4079 O O . TYR A 1 457 ? 116.070 71.628 66.338 1.00 42.66 455 TYR A O 1
ATOM 4097 N N . ARG A 1 458 ? 114.343 72.736 67.243 1.00 43.63 456 ARG A N 1
ATOM 4098 C CA . ARG A 1 458 ? 113.386 71.734 66.857 1.00 43.63 456 ARG A CA 1
ATOM 4099 C C . ARG A 1 458 ? 113.298 71.653 65.340 1.00 43.63 456 ARG A C 1
ATOM 4100 O O . ARG A 1 458 ? 113.470 72.659 64.651 1.00 43.63 456 ARG A O 1
ATOM 4121 N N . PRO A 1 459 ? 113.054 70.469 64.792 1.00 49.52 457 PRO A N 1
ATOM 4122 C CA . PRO A 1 459 ? 112.735 70.390 63.373 1.00 49.52 457 PRO A CA 1
ATOM 4123 C C . PRO A 1 459 ? 111.475 71.158 63.037 1.00 49.52 457 PRO A C 1
ATOM 4124 O O . PRO A 1 459 ? 110.541 71.249 63.834 1.00 49.52 457 PRO A O 1
ATOM 4135 N N . VAL A 1 460 ? 111.474 71.708 61.831 1.00 51.90 458 VAL A N 1
ATOM 4136 C CA . VAL A 1 460 ? 110.396 72.550 61.335 1.00 51.90 458 VAL A CA 1
ATOM 4137 C C . VAL A 1 460 ? 109.769 72.016 60.060 1.00 51.90 458 VAL A C 1
ATOM 4138 O O . VAL A 1 460 ? 108.701 72.505 59.667 1.00 51.90 458 VAL A O 1
ATOM 4151 N N . ASP A 1 461 ? 110.376 71.024 59.412 1.00 56.46 459 ASP A N 1
ATOM 4152 C CA . ASP A 1 461 ? 109.958 70.544 58.098 1.00 56.46 459 ASP A CA 1
ATOM 4153 C C . ASP A 1 461 ? 109.626 69.064 58.217 1.00 56.46 459 ASP A C 1
ATOM 4154 O O . ASP A 1 461 ? 110.523 68.222 58.312 1.00 56.46 459 ASP A O 1
ATOM 4163 N N . GLY A 1 462 ? 108.334 68.766 58.206 1.00 53.54 460 GLY A N 1
ATOM 4164 C CA . GLY A 1 462 ? 107.801 67.433 58.323 1.00 53.54 460 GLY A CA 1
ATOM 4165 C C . GLY A 1 462 ? 106.774 67.374 59.422 1.00 53.54 460 GLY A C 1
ATOM 4166 O O . GLY A 1 462 ? 106.251 68.401 59.867 1.00 53.54 460 GLY A O 1
ATOM 4170 N N . LEU A 1 463 ? 106.476 66.152 59.843 1.00 50.69 461 LEU A N 1
ATOM 4171 C CA . LEU A 1 463 ? 105.683 65.870 61.023 1.00 50.69 461 LEU A CA 1
ATOM 4172 C C . LEU A 1 463 ? 106.504 64.981 61.939 1.00 50.69 461 LEU A C 1
ATOM 4173 O O . LEU A 1 463 ? 107.386 64.257 61.471 1.00 50.69 461 LEU A O 1
ATOM 4189 N N . PRO A 1 464 ? 106.252 65.012 63.241 1.00 49.76 462 PRO A N 1
ATOM 4190 C CA . PRO A 1 464 ? 107.013 64.176 64.126 1.00 49.76 462 PRO A CA 1
ATOM 4191 C C . PRO A 1 464 ? 106.548 62.735 64.030 1.00 49.76 462 PRO A C 1
ATOM 4192 O O . PRO A 1 464 ? 105.518 62.451 63.404 1.00 49.76 462 PRO A O 1
ATOM 4203 N N . PRO A 1 465 ? 107.305 61.786 64.584 1.00 50.88 463 PRO A N 1
ATOM 4204 C CA . PRO A 1 465 ? 108.645 61.943 65.137 1.00 50.88 463 PRO A CA 1
ATOM 4205 C C . PRO A 1 465 ? 109.672 62.064 64.030 1.00 50.88 463 PRO A C 1
ATOM 4206 O O . PRO A 1 465 ? 109.543 61.430 62.987 1.00 50.88 463 PRO A O 1
ATOM 4217 N N . PHE A 1 466 ? 110.681 62.884 64.265 1.00 52.26 464 PHE A N 1
ATOM 4218 C CA . PHE A 1 466 ? 111.616 63.272 63.230 1.00 52.26 464 PHE A CA 1
ATOM 4219 C C . PHE A 1 466 ? 112.780 62.294 63.166 1.00 52.26 464 PHE A C 1
ATOM 4220 O O . PHE A 1 466 ? 112.934 61.408 64.008 1.00 52.26 464 PHE A O 1
ATOM 4237 N N . LYS A 1 467 ? 113.610 62.476 62.147 1.00 60.40 465 LYS A N 1
ATOM 4238 C CA . LYS A 1 467 ? 114.620 61.507 61.763 1.00 60.40 465 LYS A CA 1
ATOM 4239 C C . LYS A 1 467 ? 116.007 61.994 62.149 1.00 60.40 465 LYS A C 1
ATOM 4240 O O . LYS A 1 467 ? 116.319 63.181 62.023 1.00 60.40 465 LYS A O 1
ATOM 4259 N N . MET A 1 468 ? 116.834 61.064 62.612 1.00 61.47 466 MET A N 1
ATOM 4260 C CA . MET A 1 468 ? 118.247 61.329 62.859 1.00 61.47 466 MET A CA 1
ATOM 4261 C C . MET A 1 468 ? 118.977 61.202 61.532 1.00 61.47 466 MET A C 1
ATOM 4262 O O . MET A 1 468 ? 119.197 60.095 61.034 1.00 61.47 466 MET A O 1
ATOM 4276 N N . GLU A 1 469 ? 119.347 62.342 60.957 1.00 63.50 467 GLU A N 1
ATOM 4277 C CA . GLU A 1 469 ? 120.006 62.394 59.661 1.00 63.50 467 GLU A CA 1
ATOM 4278 C C . GLU A 1 469 ? 121.430 62.917 59.774 1.00 63.50 467 GLU A C 1
ATOM 4279 O O . GLU A 1 469 ? 122.382 62.209 59.438 1.00 63.50 467 GLU A O 1
ATOM 4291 N N . LYS A 1 470 ? 121.594 64.137 60.270 1.00 62.71 468 LYS A N 1
ATOM 4292 C CA . LYS A 1 470 ? 122.899 64.735 60.467 1.00 62.71 468 LYS A CA 1
ATOM 4293 C C . LYS A 1 470 ? 123.335 64.516 61.915 1.00 62.71 468 LYS A C 1
ATOM 4294 O O . LYS A 1 470 ? 122.609 63.948 62.733 1.00 62.71 468 LYS A O 1
ATOM 4313 N N . THR A 1 471 ? 124.540 64.979 62.239 1.00 63.00 469 THR A N 1
ATOM 4314 C CA . THR A 1 471 ? 125.085 64.750 63.568 1.00 63.00 469 THR A CA 1
ATOM 4315 C C . THR A 1 471 ? 124.411 65.610 64.621 1.00 63.00 469 THR A C 1
ATOM 4316 O O . THR A 1 471 ? 124.225 65.160 65.757 1.00 63.00 469 THR A O 1
ATOM 4327 N N . GLY A 1 472 ? 124.046 66.841 64.267 1.00 61.44 470 GLY A N 1
ATOM 4328 C CA . GLY A 1 472 ? 123.365 67.704 65.212 1.00 61.44 470 GLY A CA 1
ATOM 4329 C C . GLY A 1 472 ? 122.046 67.128 65.683 1.00 61.44 470 GLY A C 1
ATOM 4330 O O . GLY A 1 472 ? 121.605 67.409 66.799 1.00 61.44 470 GLY A O 1
ATOM 4334 N N . ASP A 1 473 ? 121.405 66.312 64.847 1.00 59.84 471 ASP A N 1
ATOM 4335 C CA . ASP A 1 473 ? 120.174 65.645 65.255 1.00 59.84 471 ASP A CA 1
ATOM 4336 C C . ASP A 1 473 ? 120.442 64.675 66.393 1.00 59.84 471 ASP A C 1
ATOM 4337 O O . ASP A 1 473 ? 119.703 64.643 67.382 1.00 59.84 471 ASP A O 1
ATOM 4346 N N . TYR A 1 474 ? 121.503 63.881 66.271 1.00 60.90 472 TYR A N 1
ATOM 4347 C CA . TYR A 1 474 ? 121.865 62.953 67.332 1.00 60.90 472 TYR A CA 1
ATOM 4348 C C . TYR A 1 474 ? 122.164 63.708 68.618 1.00 60.90 472 TYR A C 1
ATOM 4349 O O . TYR A 1 474 ? 121.656 63.369 69.693 1.00 60.90 472 TYR A O 1
ATOM 4367 N N . PHE A 1 475 ? 122.969 64.756 68.519 1.00 59.64 473 PHE A N 1
ATOM 4368 C CA . PHE A 1 475 ? 123.291 65.573 69.673 1.00 59.64 473 PHE A CA 1
ATOM 4369 C C . PHE A 1 475 ? 122.139 66.461 70.107 1.00 59.64 473 PHE A C 1
ATOM 4370 O O . PHE A 1 475 ? 122.261 67.126 71.135 1.00 59.64 473 PHE A O 1
ATOM 4387 N N . ARG A 1 476 ? 121.038 66.495 69.362 1.00 54.02 474 ARG A N 1
ATOM 4388 C CA . ARG A 1 476 ? 119.831 67.187 69.787 1.00 54.02 474 ARG A CA 1
ATOM 4389 C C . ARG A 1 476 ? 118.837 66.250 70.440 1.00 54.02 474 ARG A C 1
ATOM 4390 O O . ARG A 1 476 ? 118.246 66.599 71.462 1.00 54.02 474 ARG A O 1
ATOM 4411 N N . VAL A 1 477 ? 118.593 65.099 69.816 1.00 53.95 475 VAL A N 1
ATOM 4412 C CA . VAL A 1 477 ? 117.640 64.144 70.357 1.00 53.95 475 VAL A CA 1
ATOM 4413 C C . VAL A 1 477 ? 118.063 63.745 71.753 1.00 53.95 475 VAL A C 1
ATOM 4414 O O . VAL A 1 477 ? 117.224 63.558 72.637 1.00 53.95 475 VAL A O 1
ATOM 4427 N N . THR A 1 478 ? 119.370 63.651 71.972 1.00 51.48 476 THR A N 1
ATOM 4428 C CA . THR A 1 478 ? 119.947 63.499 73.297 1.00 51.48 476 THR A CA 1
ATOM 4429 C C . THR A 1 478 ? 119.342 64.490 74.285 1.00 51.48 476 THR A C 1
ATOM 4430 O O . THR A 1 478 ? 118.776 64.105 75.313 1.00 51.48 476 THR A O 1
ATOM 4441 N N . GLY A 1 479 ? 119.467 65.780 73.980 1.00 47.55 477 GLY A N 1
ATOM 4442 C CA . GLY A 1 479 ? 118.793 66.798 74.757 1.00 47.55 477 GLY A CA 1
ATOM 4443 C C . GLY A 1 479 ? 117.299 66.595 74.863 1.00 47.55 477 GLY A C 1
ATOM 4444 O O . GLY A 1 479 ? 116.692 66.943 75.877 1.00 47.55 477 GLY A O 1
ATOM 4448 N N . GLU A 1 480 ? 116.687 66.030 73.833 1.00 49.42 478 GLU A N 1
ATOM 4449 C CA . GLU A 1 480 ? 115.259 65.776 73.890 1.00 49.42 478 GLU A CA 1
ATOM 4450 C C . GLU A 1 480 ? 114.961 64.597 74.790 1.00 49.42 478 GLU A C 1
ATOM 4451 O O . GLU A 1 480 ? 113.947 64.589 75.488 1.00 49.42 478 GLU A O 1
ATOM 4463 N N . ILE A 1 481 ? 115.823 63.583 74.768 1.00 48.16 479 ILE A N 1
ATOM 4464 C CA . ILE A 1 481 ? 115.714 62.508 75.742 1.00 48.16 479 ILE A CA 1
ATOM 4465 C C . ILE A 1 481 ? 115.853 63.077 77.146 1.00 48.16 479 ILE A C 1
ATOM 4466 O O . ILE A 1 481 ? 114.936 62.991 77.967 1.00 48.16 479 ILE A O 1
ATOM 4482 N N . LEU A 1 482 ? 116.997 63.698 77.418 1.00 45.34 480 LEU A N 1
ATOM 4483 C CA . LEU A 1 482 ? 117.275 64.304 78.713 1.00 45.34 480 LEU A CA 1
ATOM 4484 C C . LEU A 1 482 ? 116.191 65.278 79.146 1.00 45.34 480 LEU A C 1
ATOM 4485 O O . LEU A 1 482 ? 115.922 65.432 80.343 1.00 45.34 480 LEU A O 1
ATOM 4501 N N . SER A 1 483 ? 115.571 65.961 78.190 1.00 42.44 481 SER A N 1
ATOM 4502 C CA . SER A 1 483 ? 114.446 66.827 78.514 1.00 42.44 481 SER A CA 1
ATOM 4503 C C . SER A 1 483 ? 113.302 66.040 79.142 1.00 42.44 481 SER A C 1
ATOM 4504 O O . SER A 1 483 ? 112.763 66.422 80.187 1.00 42.44 481 SER A O 1
ATOM 4512 N N . VAL A 1 484 ? 112.928 64.926 78.521 1.00 43.11 482 VAL A N 1
ATOM 4513 C CA . VAL A 1 484 ? 111.806 64.124 79.001 1.00 43.11 482 VAL A CA 1
ATOM 4514 C C . VAL A 1 484 ? 112.103 63.523 80.369 1.00 43.11 482 VAL A C 1
ATOM 4515 O O . VAL A 1 484 ? 111.239 63.510 81.251 1.00 43.11 482 VAL A O 1
ATOM 4528 N N . LEU A 1 485 ? 113.321 63.013 80.561 1.00 44.52 483 LEU A N 1
ATOM 4529 C CA . LEU A 1 485 ? 113.690 62.362 81.814 1.00 44.52 483 LEU A CA 1
ATOM 4530 C C . LEU A 1 485 ? 113.453 63.260 83.015 1.00 44.52 483 LEU A C 1
ATOM 4531 O O . LEU A 1 485 ? 112.935 62.813 84.041 1.00 44.52 483 LEU A O 1
ATOM 4547 N N . GLY A 1 486 ? 113.860 64.517 82.919 1.00 42.05 484 GLY A N 1
ATOM 4548 C CA . GLY A 1 486 ? 113.511 65.473 83.948 1.00 42.05 484 GLY A CA 1
ATOM 4549 C C . GLY A 1 486 ? 112.021 65.587 84.178 1.00 42.05 484 GLY A C 1
ATOM 4550 O O . GLY A 1 486 ? 111.571 65.700 85.316 1.00 42.05 484 GLY A O 1
ATOM 4554 N N . GLY A 1 487 ? 111.240 65.571 83.107 1.00 41.11 485 GLY A N 1
ATOM 4555 C CA . GLY A 1 487 ? 109.798 65.601 83.256 1.00 41.11 485 GLY A CA 1
ATOM 4556 C C . GLY A 1 487 ? 109.269 64.396 83.994 1.00 41.11 485 GLY A C 1
ATOM 4557 O O . GLY A 1 487 ? 108.385 64.513 84.842 1.00 41.11 485 GLY A O 1
ATOM 4561 N N . VAL A 1 488 ? 109.807 63.221 83.686 1.00 43.30 486 VAL A N 1
ATOM 4562 C CA . VAL A 1 488 ? 109.430 62.020 84.416 1.00 43.30 486 VAL A CA 1
ATOM 4563 C C . VAL A 1 488 ? 109.809 62.157 85.878 1.00 43.30 486 VAL A C 1
ATOM 4564 O O . VAL A 1 488 ? 109.028 61.822 86.774 1.00 43.30 486 VAL A O 1
ATOM 4577 N N . TYR A 1 489 ? 111.029 62.612 86.136 1.00 42.82 487 TYR A N 1
ATOM 4578 C CA . TYR A 1 489 ? 111.466 62.874 87.491 1.00 42.82 487 TYR A CA 1
ATOM 4579 C C . TYR A 1 489 ? 110.522 63.824 88.194 1.00 42.82 487 TYR A C 1
ATOM 4580 O O . TYR A 1 489 ? 109.968 63.493 89.245 1.00 42.82 487 TYR A O 1
ATOM 4598 N N . PHE A 1 490 ? 110.304 65.002 87.618 1.00 39.87 488 PHE A N 1
ATOM 4599 C CA . PHE A 1 490 ? 109.403 65.954 88.232 1.00 39.87 488 PHE A CA 1
ATOM 4600 C C . PHE A 1 490 ? 107.975 65.448 88.268 1.00 39.87 488 PHE A C 1
ATOM 4601 O O . PHE A 1 490 ? 107.201 65.885 89.121 1.00 39.87 488 PHE A O 1
ATOM 4618 N N . PHE A 1 491 ? 107.615 64.528 87.383 1.00 43.26 489 PHE A N 1
ATOM 4619 C CA . PHE A 1 491 ? 106.311 63.885 87.469 1.00 43.26 489 PHE A CA 1
ATOM 4620 C C . PHE A 1 491 ? 106.229 62.960 88.672 1.00 43.26 489 PHE A C 1
ATOM 4621 O O . PHE A 1 491 ? 105.366 63.128 89.535 1.00 43.26 489 PHE A O 1
ATOM 4638 N N . PHE A 1 492 ? 107.112 61.964 88.738 1.00 46.31 490 PHE A N 1
ATOM 4639 C CA . PHE A 1 492 ? 107.151 61.071 89.891 1.00 46.31 490 PHE A CA 1
ATOM 4640 C C . PHE A 1 492 ? 107.398 61.841 91.172 1.00 46.31 490 PHE A C 1
ATOM 4641 O O . PHE A 1 492 ? 106.737 61.607 92.187 1.00 46.31 490 PHE A O 1
ATOM 4658 N N . ARG A 1 493 ? 108.332 62.779 91.138 1.00 46.62 491 ARG A N 1
ATOM 4659 C CA . ARG A 1 493 ? 108.645 63.581 92.306 1.00 46.62 491 ARG A CA 1
ATOM 4660 C C . ARG A 1 493 ? 107.474 64.445 92.751 1.00 46.62 491 ARG A C 1
ATOM 4661 O O . ARG A 1 493 ? 107.483 64.944 93.878 1.00 46.62 491 ARG A O 1
ATOM 4682 N N . GLY A 1 494 ? 106.461 64.604 91.911 1.00 46.43 492 GLY A N 1
ATOM 4683 C CA . GLY A 1 494 ? 105.277 65.349 92.244 1.00 46.43 492 GLY A CA 1
ATOM 4684 C C . GLY A 1 494 ? 104.154 64.459 92.703 1.00 46.43 492 GLY A C 1
ATOM 4685 O O . GLY A 1 494 ? 103.423 64.801 93.632 1.00 46.43 492 GLY A O 1
ATOM 4689 N N . ILE A 1 495 ? 103.996 63.320 92.033 1.00 47.99 493 ILE A N 1
ATOM 4690 C CA . ILE A 1 495 ? 103.077 62.292 92.507 1.00 47.99 493 ILE A CA 1
ATOM 4691 C C . ILE A 1 495 ? 103.410 61.925 93.936 1.00 47.99 493 ILE A C 1
ATOM 4692 O O . ILE A 1 495 ? 102.536 61.891 94.807 1.00 47.99 493 ILE A O 1
ATOM 4708 N N . GLN A 1 496 ? 104.685 61.637 94.181 1.00 51.42 494 GLN A N 1
ATOM 4709 C CA . GLN A 1 496 ? 105.209 61.402 95.515 1.00 51.42 494 GLN A CA 1
ATOM 4710 C C . GLN A 1 496 ? 104.701 62.438 96.504 1.00 51.42 494 GLN A C 1
ATOM 4711 O O . GLN A 1 496 ? 104.048 62.101 97.494 1.00 51.42 494 GLN A O 1
ATOM 4725 N N . TYR A 1 497 ? 104.974 63.709 96.221 1.00 51.13 495 TYR A N 1
ATOM 4726 C CA . TYR A 1 497 ? 104.517 64.813 97.055 1.00 51.13 495 TYR A CA 1
ATOM 4727 C C . TYR A 1 497 ? 103.018 64.753 97.304 1.00 51.13 495 TYR A C 1
ATOM 4728 O O . TYR A 1 497 ? 102.569 64.795 98.451 1.00 51.13 495 TYR A O 1
ATOM 4746 N N . PHE A 1 498 ? 102.224 64.672 96.242 1.00 52.18 496 PHE A N 1
ATOM 4747 C CA . PHE A 1 498 ? 100.781 64.785 96.392 1.00 52.18 496 PHE A CA 1
ATOM 4748 C C . PHE A 1 498 ? 100.125 63.504 96.883 1.00 52.18 496 PHE A C 1
ATOM 4749 O O . PHE A 1 498 ? 98.896 63.461 96.967 1.00 52.18 496 PHE A O 1
ATOM 4766 N N . LEU A 1 499 ? 100.900 62.469 97.206 1.00 55.16 497 LEU A N 1
ATOM 4767 C CA . LEU A 1 499 ? 100.400 61.317 97.946 1.00 55.16 497 LEU A CA 1
ATOM 4768 C C . LEU A 1 499 ? 100.752 61.411 99.425 1.00 55.16 497 LEU A C 1
ATOM 4769 O O . LEU A 1 499 ? 99.865 61.421 100.283 1.00 55.16 497 LEU A O 1
ATOM 4785 N N . GLN A 1 500 ? 102.042 61.501 99.739 1.00 56.53 498 GLN A N 1
ATOM 4786 C CA . GLN A 1 500 ? 102.486 61.538 101.125 1.00 56.53 498 GLN A CA 1
ATOM 4787 C C . GLN A 1 500 ? 102.236 62.882 101.799 1.00 56.53 498 GLN A C 1
ATOM 4788 O O . GLN A 1 500 ? 102.646 63.064 102.955 1.00 56.53 498 GLN A O 1
ATOM 4802 N N . ARG A 1 501 ? 101.602 63.826 101.105 1.00 57.01 499 ARG A N 1
ATOM 4803 C CA . ARG A 1 501 ? 101.172 65.089 101.677 1.00 57.01 499 ARG A CA 1
ATOM 4804 C C . ARG A 1 501 ? 99.771 65.397 101.152 1.00 57.01 499 ARG A C 1
ATOM 4805 O O . ARG A 1 501 ? 99.577 66.374 100.440 1.00 57.01 499 ARG A O 1
ATOM 4826 N N . ARG A 1 502 ? 98.819 64.487 101.437 1.00 59.54 500 ARG A N 1
ATOM 4827 C CA . ARG A 1 502 ? 97.471 64.453 100.865 1.00 59.54 500 ARG A CA 1
ATOM 4828 C C . ARG A 1 502 ? 96.887 65.861 100.857 1.00 59.54 500 ARG A C 1
ATOM 4829 O O . ARG A 1 502 ? 96.521 66.385 101.915 1.00 59.54 500 ARG A O 1
ATOM 4850 N N . PRO A 1 503 ? 96.813 66.520 99.698 1.00 60.06 501 PRO A N 1
ATOM 4851 C CA . PRO A 1 503 ? 96.697 67.979 99.705 1.00 60.06 501 PRO A CA 1
ATOM 4852 C C . PRO A 1 503 ? 95.258 68.435 99.869 1.00 60.06 501 PRO A C 1
ATOM 4853 O O . PRO A 1 503 ? 94.359 67.977 99.161 1.00 60.06 501 PRO A O 1
ATOM 4864 N N . SER A 1 504 ? 95.051 69.357 100.797 1.00 62.52 502 SER A N 1
ATOM 4865 C CA . SER A 1 504 ? 93.766 70.020 100.897 1.00 62.52 502 SER A CA 1
ATOM 4866 C C . SER A 1 504 ? 93.565 70.903 99.678 1.00 62.52 502 SER A C 1
ATOM 4867 O O . SER A 1 504 ? 94.448 71.687 99.321 1.00 62.52 502 SER A O 1
ATOM 4875 N N . MET A 1 505 ? 92.387 70.785 99.060 1.00 63.48 503 MET A N 1
ATOM 4876 C CA . MET A 1 505 ? 92.141 71.360 97.740 1.00 63.48 503 MET A CA 1
ATOM 4877 C C . MET A 1 505 ? 92.371 72.865 97.701 1.00 63.48 503 MET A C 1
ATOM 4878 O O . MET A 1 505 ? 92.641 73.424 96.631 1.00 63.48 503 MET A O 1
ATOM 4892 N N . LYS A 1 506 ? 92.265 73.537 98.842 1.00 62.93 504 LYS A N 1
ATOM 4893 C CA . LYS A 1 506 ? 92.584 74.955 98.936 1.00 62.93 504 LYS A CA 1
ATOM 4894 C C . LYS A 1 506 ? 94.061 75.192 99.218 1.00 62.93 504 LYS A C 1
ATOM 4895 O O . LYS A 1 506 ? 94.639 76.153 98.700 1.00 62.93 504 LYS A O 1
ATOM 4914 N N . THR A 1 507 ? 94.684 74.319 100.007 1.00 59.80 505 THR A N 1
ATOM 4915 C CA . THR A 1 507 ? 96.082 74.441 100.396 1.00 59.80 505 THR A CA 1
ATOM 4916 C C . THR A 1 507 ? 97.050 74.314 99.224 1.00 59.80 505 THR A C 1
ATOM 4917 O O . THR A 1 507 ? 98.232 74.634 99.389 1.00 59.80 505 THR A O 1
ATOM 4928 N N . LEU A 1 508 ? 96.582 73.876 98.050 1.00 56.57 506 LEU A N 1
ATOM 4929 C CA . LEU A 1 508 ? 97.469 73.684 96.909 1.00 56.57 506 LEU A CA 1
ATOM 4930 C C . LEU A 1 508 ? 98.239 74.949 96.579 1.00 56.57 506 LEU A C 1
ATOM 4931 O O . LEU A 1 508 ? 99.452 74.910 96.357 1.00 56.57 506 LEU A O 1
ATOM 4947 N N . PHE A 1 509 ? 97.549 76.078 96.555 1.00 48.34 507 PHE A N 1
ATOM 4948 C CA . PHE A 1 509 ? 98.140 77.327 96.118 1.00 48.34 507 PHE A CA 1
ATOM 4949 C C . PHE A 1 509 ? 98.936 78.020 97.203 1.00 48.34 507 PHE A C 1
ATOM 4950 O O . PHE A 1 509 ? 99.808 78.830 96.890 1.00 48.34 507 PHE A O 1
ATOM 4967 N N . VAL A 1 510 ? 98.654 77.735 98.463 1.00 50.61 508 VAL A N 1
ATOM 4968 C CA . VAL A 1 510 ? 99.294 78.439 99.557 1.00 50.61 508 VAL A CA 1
ATOM 4969 C C . VAL A 1 510 ? 100.601 77.773 99.948 1.00 50.61 508 VAL A C 1
ATOM 4970 O O . VAL A 1 510 ? 101.647 78.421 99.999 1.00 50.61 508 VAL A O 1
ATOM 4983 N N . ASP A 1 511 ? 100.569 76.470 100.202 1.00 55.80 509 ASP A N 1
ATOM 4984 C CA . ASP A 1 511 ? 101.741 75.756 100.681 1.00 55.80 509 ASP A CA 1
ATOM 4985 C C . ASP A 1 511 ? 102.570 75.155 99.564 1.00 55.80 509 ASP A C 1
ATOM 4986 O O . ASP A 1 511 ? 103.756 74.881 99.771 1.00 55.80 509 ASP A O 1
ATOM 4995 N N . SER A 1 512 ? 101.984 74.962 98.391 1.00 49.40 510 SER A N 1
ATOM 4996 C CA . SER A 1 512 ? 102.532 74.077 97.385 1.00 49.40 510 SER A CA 1
ATOM 4997 C C . SER A 1 512 ? 102.417 74.688 96.002 1.00 49.40 510 SER A C 1
ATOM 4998 O O . SER A 1 512 ? 102.171 73.988 95.018 1.00 49.40 510 SER A O 1
ATOM 5006 N N 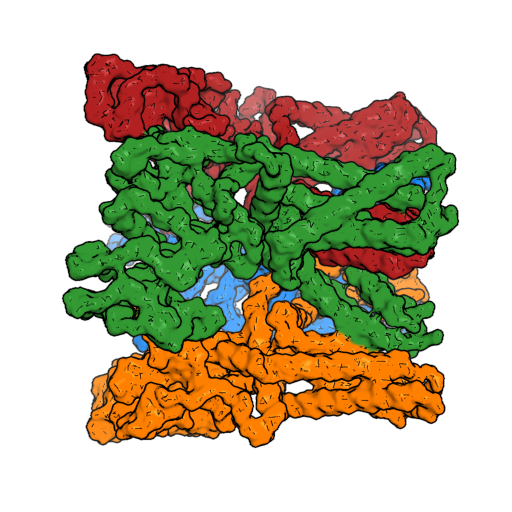. TYR A 1 513 ? 102.603 76.002 95.899 1.00 40.16 511 TYR A N 1
ATOM 5007 C CA . TYR A 1 513 ? 102.430 76.671 94.616 1.00 40.16 511 TYR A CA 1
ATOM 5008 C C . TYR A 1 513 ? 103.509 76.264 93.629 1.00 40.16 511 TYR A C 1
ATOM 5009 O O . TYR A 1 513 ? 103.245 76.127 92.436 1.00 40.16 511 TYR A O 1
ATOM 5027 N N . SER A 1 514 ? 104.720 76.044 94.112 1.00 38.24 512 SER A N 1
ATOM 5028 C CA . SER A 1 514 ? 105.833 75.701 93.245 1.00 38.24 512 SER A CA 1
ATOM 5029 C C . SER A 1 514 ? 105.783 74.249 92.811 1.00 38.24 512 SER A C 1
ATOM 5030 O O . SER A 1 514 ? 105.996 73.935 91.639 1.00 38.24 512 SER A O 1
ATOM 5038 N N . GLU A 1 515 ? 105.535 73.356 93.760 1.00 42.47 513 GLU A N 1
ATOM 5039 C CA . GLU A 1 515 ? 105.332 71.946 93.471 1.00 42.47 513 GLU A CA 1
ATOM 5040 C C . GLU A 1 515 ? 104.257 71.739 92.423 1.00 42.47 513 GLU A C 1
ATOM 5041 O O . GLU A 1 515 ? 104.335 70.820 91.604 1.00 42.47 513 GLU A O 1
ATOM 5053 N N . MET A 1 516 ? 103.228 72.571 92.461 1.00 41.74 514 MET A N 1
ATOM 5054 C CA . MET A 1 516 ? 102.178 72.521 91.466 1.00 41.74 514 MET A CA 1
ATOM 5055 C C . MET A 1 516 ? 102.712 72.853 90.087 1.00 41.74 514 MET A C 1
ATOM 5056 O O . MET A 1 516 ? 102.267 72.281 89.089 1.00 41.74 514 MET A O 1
ATOM 5070 N N . LEU A 1 517 ? 103.670 73.768 90.010 1.00 36.83 515 LEU A N 1
ATOM 5071 C CA . LEU A 1 517 ? 104.186 74.202 88.725 1.00 36.83 515 LEU A CA 1
ATOM 5072 C C . LEU A 1 517 ? 105.220 73.240 88.166 1.00 36.83 515 LEU A C 1
ATOM 5073 O O . LEU A 1 517 ? 105.243 72.997 86.960 1.00 36.83 515 LEU A O 1
ATOM 5089 N N . PHE A 1 518 ? 106.083 72.685 89.006 1.00 34.05 516 PHE A N 1
ATOM 5090 C CA . PHE A 1 518 ? 106.965 71.624 88.547 1.00 34.05 516 PHE A CA 1
ATOM 5091 C C . PHE A 1 518 ? 106.186 70.421 88.058 1.00 34.05 516 PHE A C 1
ATOM 5092 O O . PHE A 1 518 ? 106.584 69.768 87.092 1.00 34.05 516 PHE A O 1
ATOM 5109 N N . PHE A 1 519 ? 105.109 70.074 88.746 1.00 39.34 517 PHE A N 1
ATOM 5110 C CA . PHE A 1 519 ? 104.275 68.978 88.292 1.00 39.34 517 PHE A CA 1
ATOM 5111 C C . PHE A 1 519 ? 103.609 69.325 86.979 1.00 39.34 517 PHE A C 1
ATOM 5112 O O . PHE A 1 519 ? 103.599 68.526 86.040 1.00 39.34 517 PHE A O 1
ATOM 5129 N N . LEU A 1 520 ? 103.044 70.521 86.905 1.00 36.46 518 LEU A N 1
ATOM 5130 C CA . LEU A 1 520 ? 102.411 70.992 85.691 1.00 36.46 518 LEU A CA 1
ATOM 5131 C C . LEU A 1 520 ? 103.401 71.075 84.548 1.00 36.46 518 LEU A C 1
ATOM 5132 O O . LEU A 1 520 ? 103.082 70.732 83.408 1.00 36.46 518 LEU A O 1
ATOM 5148 N N . GLN A 1 521 ? 104.606 71.527 84.845 1.00 34.73 519 GLN A N 1
ATOM 5149 C CA . GLN A 1 521 ? 105.705 71.484 83.898 1.00 34.73 519 GLN A CA 1
ATOM 5150 C C . GLN A 1 521 ? 105.939 70.079 83.383 1.00 34.73 519 GLN A C 1
ATOM 5151 O O . GLN A 1 521 ? 106.193 69.877 82.196 1.00 34.73 519 GLN A O 1
ATOM 5165 N N . SER A 1 522 ? 105.901 69.105 84.276 1.00 38.24 520 SER A N 1
ATOM 5166 C CA . SER A 1 522 ? 106.057 67.714 83.895 1.00 38.24 520 SER A CA 1
ATOM 5167 C C . SER A 1 522 ? 104.954 67.256 82.958 1.00 38.24 520 SER A C 1
ATOM 5168 O O . SER A 1 522 ? 105.207 66.532 81.993 1.00 38.24 520 SER A O 1
ATOM 5176 N N . LEU A 1 523 ? 103.717 67.646 83.246 1.00 38.48 521 LEU A N 1
ATOM 5177 C CA . LEU A 1 523 ? 102.589 67.209 82.445 1.00 38.48 521 LEU A CA 1
ATOM 5178 C C . LEU A 1 523 ? 102.702 67.694 81.019 1.00 38.48 521 LEU A C 1
ATOM 5179 O O . LEU A 1 523 ? 102.400 66.956 80.076 1.00 38.48 521 LEU A O 1
ATOM 5195 N N . PHE A 1 524 ? 103.108 68.945 80.844 1.00 36.98 522 PHE A N 1
ATOM 5196 C CA . PHE A 1 524 ? 103.317 69.464 79.510 1.00 36.98 522 PHE A CA 1
ATOM 5197 C C . PHE A 1 524 ? 104.443 68.730 78.806 1.00 36.98 522 PHE A C 1
ATOM 5198 O O . PHE A 1 524 ? 104.418 68.584 77.584 1.00 36.98 522 PHE A O 1
ATOM 5215 N N . MET A 1 525 ? 105.431 68.252 79.548 1.00 39.85 523 MET A N 1
ATOM 5216 C CA . MET A 1 525 ? 106.476 67.447 78.937 1.00 39.85 523 MET A CA 1
ATOM 5217 C C . MET A 1 525 ? 105.946 66.106 78.472 1.00 39.85 523 MET A C 1
ATOM 5218 O O . MET A 1 525 ? 106.342 65.605 77.419 1.00 39.85 523 MET A O 1
ATOM 5232 N N . LEU A 1 526 ? 105.103 65.480 79.272 1.00 41.55 524 LEU A N 1
ATOM 5233 C CA . LEU A 1 526 ? 104.607 64.163 78.930 1.00 41.55 524 LEU A CA 1
ATOM 5234 C C . LEU A 1 526 ? 103.597 64.238 77.807 1.00 41.55 524 LEU A C 1
ATOM 5235 O O . LEU A 1 526 ? 103.604 63.395 76.907 1.00 41.55 524 LEU A O 1
ATOM 5251 N N . ALA A 1 527 ? 102.735 65.251 77.833 1.00 41.54 525 ALA A N 1
ATOM 5252 C CA . ALA A 1 527 ? 101.895 65.538 76.684 1.00 41.54 525 ALA A CA 1
ATOM 5253 C C . ALA A 1 527 ? 102.722 65.820 75.442 1.00 41.54 525 ALA A C 1
ATOM 5254 O O . ALA A 1 527 ? 102.263 65.573 74.325 1.00 41.54 525 ALA A O 1
ATOM 5261 N N . THR A 1 528 ? 103.947 66.309 75.616 1.00 41.70 526 THR A N 1
ATOM 5262 C CA . THR A 1 528 ? 104.806 66.611 74.484 1.00 41.70 526 THR A CA 1
ATOM 5263 C C . THR A 1 528 ? 105.396 65.338 73.897 1.00 41.70 526 THR A C 1
ATOM 5264 O O . THR A 1 528 ? 105.830 65.330 72.745 1.00 41.70 526 THR A O 1
ATOM 5275 N N . VAL A 1 529 ? 105.425 64.264 74.669 1.00 44.08 527 VAL A N 1
ATOM 5276 C CA . VAL A 1 529 ? 105.864 62.969 74.173 1.00 44.08 527 VAL A CA 1
ATOM 5277 C C . VAL A 1 529 ? 104.700 62.181 73.600 1.00 44.08 527 VAL A C 1
ATOM 5278 O O . VAL A 1 529 ? 104.862 61.431 72.638 1.00 44.08 527 VAL A O 1
ATOM 5291 N N . VAL A 1 530 ? 103.519 62.329 74.189 1.00 44.96 528 VAL A N 1
ATOM 5292 C CA . VAL A 1 530 ? 102.332 61.680 73.655 1.00 44.96 528 VAL A CA 1
ATOM 5293 C C . VAL A 1 530 ? 102.017 62.214 72.272 1.00 44.96 528 VAL A C 1
ATOM 5294 O O . VAL A 1 530 ? 101.529 61.482 71.405 1.00 44.96 528 VAL A O 1
ATOM 5307 N N . LEU A 1 531 ? 102.278 63.495 72.049 1.00 44.81 529 LEU A N 1
ATOM 5308 C CA . LEU A 1 531 ? 101.931 64.162 70.815 1.00 44.81 529 LEU A CA 1
ATOM 5309 C C . LEU A 1 531 ? 103.052 64.135 69.793 1.00 44.81 529 LEU A C 1
ATOM 5310 O O . LEU A 1 531 ? 102.806 64.444 68.625 1.00 44.81 529 LEU A O 1
ATOM 5326 N N . TYR A 1 532 ? 104.263 63.769 70.197 1.00 47.68 530 TYR A N 1
ATOM 5327 C CA . TYR A 1 532 ? 105.390 63.662 69.283 1.00 47.68 530 TYR A CA 1
ATOM 5328 C C . TYR A 1 532 ? 105.441 62.313 68.602 1.00 47.68 530 TYR A C 1
ATOM 5329 O O . TYR A 1 532 ? 105.986 62.198 67.503 1.00 47.68 530 TYR A O 1
ATOM 5347 N N . PHE A 1 533 ? 104.924 61.286 69.260 1.00 48.32 531 PHE A N 1
ATOM 5348 C CA . PHE A 1 533 ? 104.786 59.971 68.670 1.00 48.32 531 PHE A CA 1
ATOM 5349 C C . PHE A 1 533 ? 103.400 59.738 68.106 1.00 48.32 531 PHE A C 1
ATOM 5350 O O . PHE A 1 533 ? 103.217 58.818 67.305 1.00 48.32 531 PHE A O 1
ATOM 5367 N N . SER A 1 534 ? 102.439 60.558 68.500 1.00 48.45 532 SER A N 1
ATOM 5368 C CA . SER A 1 534 ? 101.155 60.642 67.841 1.00 48.45 532 SER A CA 1
ATOM 5369 C C . SER A 1 534 ? 101.185 61.547 66.619 1.00 48.45 532 SER A C 1
ATOM 5370 O O . SER A 1 534 ? 100.123 61.885 66.093 1.00 48.45 532 SER A O 1
ATOM 5378 N N . HIS A 1 535 ? 102.370 61.957 66.173 1.00 50.29 533 HIS A N 1
ATOM 5379 C CA . HIS A 1 535 ? 102.618 62.644 64.911 1.00 50.29 533 HIS A CA 1
ATOM 5380 C C . HIS A 1 535 ? 102.067 64.053 64.873 1.00 50.29 533 HIS A C 1
ATOM 5381 O O . HIS A 1 535 ? 102.162 64.708 63.836 1.00 50.29 533 HIS A O 1
ATOM 5395 N N . LEU A 1 536 ? 101.511 64.550 65.963 1.00 47.31 534 LEU A N 1
ATOM 5396 C CA . LEU A 1 536 ? 100.857 65.838 65.974 1.00 47.31 534 LEU A CA 1
ATOM 5397 C C . LEU A 1 536 ? 101.867 66.928 66.279 1.00 47.31 534 LEU A C 1
ATOM 5398 O O . LEU A 1 536 ? 102.684 66.788 67.193 1.00 47.31 534 LEU A O 1
ATOM 5414 N N . LYS A 1 537 ? 101.793 68.020 65.521 1.00 46.97 535 LYS A N 1
ATOM 5415 C CA . LYS A 1 537 ? 102.661 69.170 65.730 1.00 46.97 535 LYS A CA 1
ATOM 5416 C C . LYS A 1 537 ? 102.384 69.895 67.033 1.00 46.97 535 LYS A C 1
ATOM 5417 O O . LYS A 1 537 ? 103.181 70.745 67.431 1.00 46.97 535 LYS A O 1
ATOM 5436 N N . GLU A 1 538 ? 101.287 69.581 67.703 1.00 44.53 536 GLU A N 1
ATOM 5437 C CA . GLU A 1 538 ? 100.891 70.243 68.930 1.00 44.53 536 GLU A CA 1
ATOM 5438 C C . GLU A 1 538 ? 101.790 69.930 70.109 1.00 44.53 536 GLU A C 1
ATOM 5439 O O . GLU A 1 538 ? 101.554 70.471 71.188 1.00 44.53 536 GLU A O 1
ATOM 5451 N N . TYR A 1 539 ? 102.804 69.085 69.939 1.00 43.70 537 TYR A N 1
ATOM 5452 C CA . TYR A 1 539 ? 103.805 68.893 70.974 1.00 43.70 537 TYR A CA 1
ATOM 5453 C C . TYR A 1 539 ? 104.475 70.206 71.340 1.00 43.70 537 TYR A C 1
ATOM 5454 O O . TYR A 1 539 ? 104.875 70.405 72.492 1.00 43.70 537 TYR A O 1
ATOM 5472 N N . VAL A 1 540 ? 104.560 71.126 70.387 1.00 40.58 538 VAL A N 1
ATOM 5473 C CA . VAL A 1 540 ? 105.256 72.378 70.606 1.00 40.58 538 VAL A CA 1
ATOM 5474 C C . VAL A 1 540 ? 104.501 73.242 71.592 1.00 40.58 538 VAL A C 1
ATOM 5475 O O . VAL A 1 540 ? 105.099 73.861 72.473 1.00 40.58 538 VAL A O 1
ATOM 5488 N N . ALA A 1 541 ? 103.181 73.305 71.447 1.00 38.78 539 ALA A N 1
ATOM 5489 C CA . ALA A 1 541 ? 102.326 74.017 72.381 1.00 38.78 539 ALA A CA 1
ATOM 5490 C C . ALA A 1 541 ? 102.620 73.614 73.811 1.00 38.78 539 ALA A C 1
ATOM 5491 O O . ALA A 1 541 ? 102.964 74.442 74.653 1.00 38.78 539 ALA A O 1
ATOM 5498 N N . SER A 1 542 ? 102.493 72.328 74.090 1.00 38.85 540 SER A N 1
ATOM 5499 C CA . SER A 1 542 ? 102.894 71.784 75.371 1.00 38.85 540 SER A CA 1
ATOM 5500 C C . SER A 1 542 ? 104.334 72.113 75.712 1.00 38.85 540 SER A C 1
ATOM 5501 O O . SER A 1 542 ? 104.633 72.523 76.836 1.00 38.85 540 SER A O 1
ATOM 5509 N N . MET A 1 543 ? 105.243 71.923 74.761 1.00 39.13 541 MET A N 1
ATOM 5510 C CA . MET A 1 543 ? 106.659 72.092 75.040 1.00 39.13 541 MET A CA 1
ATOM 5511 C C . MET A 1 543 ? 106.984 73.515 75.470 1.00 39.13 541 MET A C 1
ATOM 5512 O O . MET A 1 543 ? 107.833 73.720 76.342 1.00 39.13 541 MET A O 1
ATOM 5526 N N . VAL A 1 544 ? 106.307 74.508 74.900 1.00 35.62 542 VAL A N 1
ATOM 5527 C CA . VAL A 1 544 ? 106.663 75.886 75.221 1.00 35.62 542 VAL A CA 1
ATOM 5528 C C . VAL A 1 544 ? 106.135 76.301 76.574 1.00 35.62 542 VAL A C 1
ATOM 5529 O O . VAL A 1 544 ? 106.705 77.184 77.213 1.00 35.62 542 VAL A O 1
ATOM 5542 N N . PHE A 1 545 ? 105.051 75.699 77.040 1.00 34.38 543 PHE A N 1
ATOM 5543 C CA . PHE A 1 545 ? 104.602 75.967 78.392 1.00 34.38 543 PHE A CA 1
ATOM 5544 C C . PHE A 1 545 ? 105.521 75.326 79.412 1.00 34.38 543 PHE A C 1
ATOM 5545 O O . PHE A 1 545 ? 105.668 75.843 80.520 1.00 34.38 543 PHE A O 1
ATOM 5562 N N . SER A 1 546 ? 106.140 74.204 79.058 1.00 35.24 544 SER A N 1
ATOM 5563 C CA . SER A 1 546 ? 107.123 73.572 79.918 1.00 35.24 544 SER A CA 1
ATOM 5564 C C . SER A 1 546 ? 108.350 74.450 80.099 1.00 35.24 544 SER A C 1
ATOM 5565 O O . SER A 1 546 ? 108.866 74.598 81.211 1.00 35.24 544 SER A O 1
ATOM 5573 N N . LEU A 1 547 ? 108.851 75.011 79.003 1.00 33.66 545 LEU A N 1
ATOM 5574 C CA . LEU A 1 547 ? 109.971 75.937 79.060 1.00 33.66 545 LEU A CA 1
ATOM 5575 C C . LEU A 1 547 ? 109.667 77.130 79.933 1.00 33.66 545 LEU A C 1
ATOM 5576 O O . LEU A 1 547 ? 110.449 77.482 80.817 1.00 33.66 545 LEU A O 1
ATOM 5592 N N . ALA A 1 548 ? 108.563 77.804 79.651 1.00 30.98 546 ALA A N 1
ATOM 5593 C CA . ALA A 1 548 ? 108.207 79.000 80.390 1.00 30.98 546 ALA A CA 1
ATOM 5594 C C . ALA A 1 548 ? 108.001 78.697 81.863 1.00 30.98 546 ALA A C 1
ATOM 5595 O O . ALA A 1 548 ? 108.488 79.423 82.728 1.00 30.98 546 ALA A O 1
ATOM 5602 N N . LEU A 1 549 ? 107.320 77.609 82.170 1.00 32.50 547 LEU A N 1
ATOM 5603 C CA . LEU A 1 549 ? 107.271 77.138 83.542 1.00 32.50 547 LEU A CA 1
ATOM 5604 C C . LEU A 1 549 ? 108.640 76.730 84.027 1.00 32.50 547 LEU A C 1
ATOM 5605 O O . LEU A 1 549 ? 108.998 76.992 85.176 1.00 32.50 547 LEU A O 1
ATOM 5621 N N . GLY A 1 550 ? 109.380 76.019 83.183 1.00 31.95 548 GLY A N 1
ATOM 5622 C CA . GLY A 1 550 ? 110.695 75.547 83.552 1.00 31.95 548 GLY A CA 1
ATOM 5623 C C . GLY A 1 550 ? 111.635 76.645 83.994 1.00 31.95 548 GLY A C 1
ATOM 5624 O O . GLY A 1 550 ? 112.319 76.517 85.010 1.00 31.95 548 GLY A O 1
ATOM 5628 N N . TRP A 1 551 ? 111.685 77.733 83.244 1.00 31.18 549 TRP A N 1
ATOM 5629 C CA . TRP A 1 551 ? 112.578 78.813 83.610 1.00 31.18 549 TRP A CA 1
ATOM 5630 C C . TRP A 1 551 ? 112.050 79.620 84.774 1.00 31.18 549 TRP A C 1
ATOM 5631 O O . TRP A 1 551 ? 112.833 80.156 85.551 1.00 31.18 549 TRP A O 1
ATOM 5652 N N . THR A 1 552 ? 110.744 79.771 84.883 1.00 30.21 550 THR A N 1
ATOM 5653 C CA . THR A 1 552 ? 110.180 80.477 86.020 1.00 30.21 550 THR A CA 1
ATOM 5654 C C . THR A 1 552 ? 110.337 79.706 87.302 1.00 30.21 550 THR A C 1
ATOM 5655 O O . THR A 1 552 ? 110.376 80.297 88.378 1.00 30.21 550 THR A O 1
ATOM 5666 N N . ASN A 1 553 ? 110.400 78.398 87.205 1.00 32.11 551 ASN A N 1
ATOM 5667 C CA . ASN A 1 553 ? 110.662 77.544 88.333 1.00 32.11 551 ASN A CA 1
ATOM 5668 C C . ASN A 1 553 ? 112.100 77.570 88.801 1.00 32.11 551 ASN A C 1
ATOM 5669 O O . ASN A 1 553 ? 112.431 76.864 89.753 1.00 32.11 551 ASN A O 1
ATOM 5680 N N . MET A 1 554 ? 112.956 78.356 88.166 1.00 32.23 552 MET A N 1
ATOM 5681 C CA . MET A 1 554 ? 114.183 78.808 88.796 1.00 32.23 552 MET A CA 1
ATOM 5682 C C . MET A 1 554 ? 113.930 79.508 90.111 1.00 32.23 552 MET A C 1
ATOM 5683 O O . MET A 1 554 ? 114.712 79.362 91.050 1.00 32.23 552 MET A O 1
ATOM 5697 N N . LEU A 1 555 ? 112.853 80.266 90.197 1.00 29.85 553 LEU A N 1
ATOM 5698 C CA . LEU A 1 555 ? 112.499 80.952 91.424 1.00 29.85 553 LEU A CA 1
ATOM 5699 C C . LEU A 1 555 ? 112.312 80.019 92.596 1.00 29.85 553 LEU A C 1
ATOM 5700 O O . LEU A 1 555 ? 112.347 80.479 93.736 1.00 29.85 553 LEU A O 1
ATOM 5716 N N . TYR A 1 556 ? 112.084 78.736 92.348 1.00 32.69 554 TYR A N 1
ATOM 5717 C CA . TYR A 1 556 ? 112.227 77.750 93.395 1.00 32.69 554 TYR A CA 1
ATOM 5718 C C . TYR A 1 556 ? 113.551 77.906 94.106 1.00 32.69 554 TYR A C 1
ATOM 5719 O O . TYR A 1 556 ? 113.598 78.022 95.324 1.00 32.69 554 TYR A O 1
ATOM 5737 N N . TYR A 1 557 ? 114.632 77.950 93.360 1.00 32.41 555 TYR A N 1
ATOM 5738 C CA . TYR A 1 557 ? 115.948 77.900 93.953 1.00 32.41 555 TYR A CA 1
ATOM 5739 C C . TYR A 1 557 ? 116.377 79.197 94.616 1.00 32.41 555 TYR A C 1
ATOM 5740 O O . TYR A 1 557 ? 117.439 79.229 95.233 1.00 32.41 555 TYR A O 1
ATOM 5758 N N . THR A 1 558 ? 115.573 80.247 94.539 1.00 32.73 556 THR A N 1
ATOM 5759 C CA . THR A 1 558 ? 115.725 81.416 95.391 1.00 32.73 556 THR A CA 1
ATOM 5760 C C . THR A 1 558 ? 115.670 81.093 96.873 1.00 32.73 556 THR A C 1
ATOM 5761 O O . THR A 1 558 ? 116.178 81.868 97.675 1.00 32.73 556 THR A O 1
ATOM 5772 N N . ARG A 1 559 ? 115.056 79.991 97.262 1.00 35.65 557 ARG A N 1
ATOM 5773 C CA . ARG A 1 559 ? 114.901 79.681 98.668 1.00 35.65 557 ARG A CA 1
ATOM 5774 C C . ARG A 1 559 ? 116.182 79.221 99.332 1.00 35.65 557 ARG A C 1
ATOM 5775 O O . ARG A 1 559 ? 116.184 79.019 100.547 1.00 35.65 557 ARG A O 1
ATOM 5796 N N . GLY A 1 560 ? 117.244 79.049 98.588 1.00 36.47 558 GLY A N 1
ATOM 5797 C CA . GLY A 1 560 ? 118.550 78.975 99.173 1.00 36.47 558 GLY A CA 1
ATOM 5798 C C . GLY A 1 560 ? 119.176 80.300 99.483 1.00 36.47 558 GLY A C 1
ATOM 5799 O O . GLY A 1 560 ? 120.319 80.347 99.936 1.00 36.47 558 GLY A O 1
ATOM 5803 N N . PHE A 1 561 ? 118.458 81.385 99.248 1.00 34.61 559 PHE A N 1
ATOM 5804 C CA . PHE A 1 561 ? 118.975 82.725 99.399 1.00 34.61 559 PHE A CA 1
ATOM 5805 C C . PHE A 1 561 ? 117.892 83.567 100.028 1.00 34.61 559 PHE A C 1
ATOM 5806 O O . PHE A 1 561 ? 116.755 83.589 99.558 1.00 34.61 559 PHE A O 1
ATOM 5823 N N . GLN A 1 562 ? 118.257 84.244 101.102 1.00 35.17 560 GLN A N 1
ATOM 5824 C CA . GLN A 1 562 ? 117.275 84.854 101.972 1.00 35.17 560 GLN A CA 1
ATOM 5825 C C . GLN A 1 562 ? 116.501 85.951 101.270 1.00 35.17 560 GLN A C 1
ATOM 5826 O O . GLN A 1 562 ? 115.272 85.922 101.210 1.00 35.17 560 GLN A O 1
ATOM 5840 N N . GLN A 1 563 ? 117.203 86.926 100.732 1.00 34.51 561 GLN A N 1
ATOM 5841 C CA . GLN A 1 563 ? 116.534 88.114 100.253 1.00 34.51 561 GLN A CA 1
ATOM 5842 C C . GLN A 1 563 ? 115.871 87.880 98.912 1.00 34.51 561 GLN A C 1
ATOM 5843 O O . GLN A 1 563 ? 114.912 88.573 98.571 1.00 34.51 561 GLN A O 1
ATOM 5857 N N . MET A 1 564 ? 116.365 86.911 98.156 1.00 32.73 562 MET A N 1
ATOM 5858 C CA . MET A 1 564 ? 115.696 86.486 96.945 1.00 32.73 562 MET A CA 1
ATOM 5859 C C . MET A 1 564 ? 114.523 85.565 97.219 1.00 32.73 562 MET A C 1
ATOM 5860 O O . MET A 1 564 ? 113.509 85.631 96.523 1.00 32.73 562 MET A O 1
ATOM 5874 N N . GLY A 1 565 ? 114.670 84.667 98.184 1.00 32.58 563 GLY A N 1
ATOM 5875 C CA . GLY A 1 565 ? 113.593 83.771 98.533 1.00 32.58 563 GLY A CA 1
ATOM 5876 C C . GLY A 1 565 ? 112.420 84.471 99.169 1.00 32.58 563 GLY A C 1
ATOM 5877 O O . GLY A 1 565 ? 111.273 84.080 98.973 1.00 32.58 563 GLY A O 1
ATOM 5881 N N . ILE A 1 566 ? 112.694 85.488 99.971 1.00 33.32 564 ILE A N 1
ATOM 5882 C CA . ILE A 1 566 ? 111.637 86.306 100.533 1.00 33.32 564 ILE A CA 1
ATOM 5883 C C . ILE A 1 566 ? 110.935 87.073 99.442 1.00 33.32 564 ILE A C 1
ATOM 5884 O O . ILE A 1 566 ? 109.748 87.386 99.549 1.00 33.32 564 ILE A O 1
ATOM 5900 N N . TYR A 1 567 ? 111.666 87.425 98.404 1.00 30.29 565 TYR A N 1
ATOM 5901 C CA . TYR A 1 567 ? 111.089 88.132 97.287 1.00 30.29 565 TYR A CA 1
ATOM 5902 C C . TYR A 1 567 ? 110.182 87.224 96.483 1.00 30.29 565 TYR A C 1
ATOM 5903 O O . TYR A 1 567 ? 109.095 87.629 96.075 1.00 30.29 565 TYR A O 1
ATOM 5921 N N . ALA A 1 568 ? 110.597 85.984 96.278 1.00 29.77 566 ALA A N 1
ATOM 5922 C CA . ALA A 1 568 ? 109.758 85.023 95.601 1.00 29.77 566 ALA A CA 1
ATOM 5923 C C . ALA A 1 568 ? 108.555 84.620 96.424 1.00 29.77 566 ALA A C 1
ATOM 5924 O O . ALA A 1 568 ? 107.539 84.202 95.866 1.00 29.77 566 ALA A O 1
ATOM 5931 N N . VAL A 1 569 ? 108.649 84.706 97.741 1.00 33.33 567 VAL A N 1
ATOM 5932 C CA . VAL A 1 569 ? 107.481 84.491 98.567 1.00 33.33 567 VAL A CA 1
ATOM 5933 C C . VAL A 1 569 ? 106.498 85.626 98.383 1.00 33.33 567 VAL A C 1
ATOM 5934 O O . VAL A 1 569 ? 105.300 85.402 98.247 1.00 33.33 567 VAL A O 1
ATOM 5947 N N . MET A 1 570 ? 106.989 86.856 98.344 1.00 31.95 568 MET A N 1
ATOM 5948 C CA . MET A 1 570 ? 106.123 87.990 98.091 1.00 31.95 568 MET A CA 1
ATOM 5949 C C . MET A 1 570 ? 105.475 87.902 96.722 1.00 31.95 568 MET A C 1
ATOM 5950 O O . MET A 1 570 ? 104.307 88.256 96.566 1.00 31.95 568 MET A O 1
ATOM 5964 N N . ILE A 1 571 ? 106.205 87.414 95.726 1.00 29.44 569 ILE A N 1
ATOM 5965 C CA . ILE A 1 571 ? 105.641 87.221 94.398 1.00 29.44 569 ILE A CA 1
ATOM 5966 C C . ILE A 1 571 ? 104.452 86.281 94.451 1.00 29.44 569 ILE A C 1
ATOM 5967 O O . ILE A 1 571 ? 103.383 86.590 93.924 1.00 29.44 569 ILE A O 1
ATOM 5983 N N . GLU A 1 572 ? 104.612 85.121 95.074 1.00 32.84 570 GLU A N 1
ATOM 5984 C CA . GLU A 1 572 ? 103.541 84.149 95.041 1.00 32.84 570 GLU A CA 1
ATOM 5985 C C . GLU A 1 572 ? 102.356 84.586 95.883 1.00 32.84 570 GLU A C 1
ATOM 5986 O O . GLU A 1 572 ? 101.232 84.172 95.604 1.00 32.84 570 GLU A O 1
ATOM 5998 N N . LYS A 1 573 ? 102.576 85.426 96.887 1.00 34.21 571 LYS A N 1
ATOM 5999 C CA . LYS A 1 573 ? 101.473 85.997 97.639 1.00 34.21 571 LYS A CA 1
ATOM 6000 C C . LYS A 1 573 ? 100.710 87.024 96.819 1.00 34.21 571 LYS A C 1
ATOM 6001 O O . LYS A 1 573 ? 99.478 86.998 96.777 1.00 34.21 571 LYS A O 1
ATOM 6020 N N . MET A 1 574 ? 101.421 87.954 96.185 1.00 31.21 572 MET A N 1
ATOM 6021 C CA . MET A 1 574 ? 100.783 88.941 95.324 1.00 31.21 572 MET A CA 1
ATOM 6022 C C . MET A 1 574 ? 99.962 88.298 94.229 1.00 31.21 572 MET A C 1
ATOM 6023 O O . MET A 1 574 ? 98.922 88.827 93.831 1.00 31.21 572 MET A O 1
ATOM 6037 N N . ILE A 1 575 ? 100.446 87.196 93.685 1.00 30.11 573 ILE A N 1
ATOM 6038 C CA . ILE A 1 575 ? 99.714 86.489 92.651 1.00 30.11 573 ILE A CA 1
ATOM 6039 C C . ILE A 1 575 ? 98.382 86.016 93.184 1.00 30.11 573 ILE A C 1
ATOM 6040 O O . ILE A 1 575 ? 97.337 86.230 92.570 1.00 30.11 573 ILE A O 1
ATOM 6056 N N . LEU A 1 576 ? 98.401 85.380 94.339 1.00 34.73 574 LEU A N 1
ATOM 6057 C CA . LEU A 1 576 ? 97.226 84.723 94.862 1.00 34.73 574 LEU A CA 1
ATOM 6058 C C . LEU A 1 576 ? 96.302 85.707 95.542 1.00 34.73 574 LEU A C 1
ATOM 6059 O O . LEU A 1 576 ? 95.086 85.508 95.539 1.00 34.73 574 LEU A O 1
ATOM 6075 N N . ARG A 1 577 ? 96.855 86.767 96.111 1.00 33.49 575 ARG A N 1
ATOM 6076 C CA . ARG A 1 577 ? 96.058 87.757 96.803 1.00 33.49 575 ARG A CA 1
ATOM 6077 C C . ARG A 1 577 ? 95.686 88.927 95.907 1.00 33.49 575 ARG A C 1
ATOM 6078 O O . ARG A 1 577 ? 94.534 89.066 95.512 1.00 33.49 575 ARG A O 1
ATOM 6099 N N . ASP A 1 578 ? 96.668 89.712 95.503 1.00 29.10 576 ASP A N 1
ATOM 6100 C CA . ASP A 1 578 ? 96.399 91.025 94.943 1.00 29.10 576 ASP A CA 1
ATOM 6101 C C . ASP A 1 578 ? 96.065 90.957 93.466 1.00 29.10 576 ASP A C 1
ATOM 6102 O O . ASP A 1 578 ? 95.185 91.679 92.995 1.00 29.10 576 ASP A O 1
ATOM 6111 N N . LEU A 1 579 ? 96.745 90.093 92.734 1.00 26.41 577 LEU A N 1
ATOM 6112 C CA . LEU A 1 579 ? 96.580 89.979 91.300 1.00 26.41 577 LEU A CA 1
ATOM 6113 C C . LEU A 1 579 ? 95.300 89.256 90.921 1.00 26.41 577 LEU A C 1
ATOM 6114 O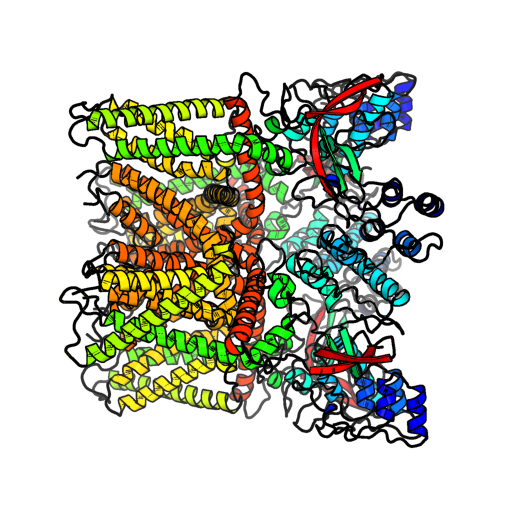 O . LEU A 1 579 ? 94.632 89.640 89.962 1.00 26.41 577 LEU A O 1
ATOM 6130 N N . CYS A 1 580 ? 94.949 88.206 91.645 1.00 28.88 578 CYS A N 1
ATOM 6131 C CA . CYS A 1 580 ? 93.733 87.477 91.337 1.00 28.88 578 CYS A CA 1
ATOM 6132 C C . CYS A 1 580 ? 92.501 88.326 91.598 1.00 28.88 578 CYS A C 1
ATOM 6133 O O . CYS A 1 580 ? 91.574 88.338 90.791 1.00 28.88 578 CYS A O 1
ATOM 6141 N N . ARG A 1 581 ? 92.468 89.042 92.715 1.00 27.15 579 ARG A N 1
ATOM 6142 C CA . ARG A 1 581 ? 91.415 90.023 92.926 1.00 27.15 579 ARG A CA 1
ATOM 6143 C C . ARG A 1 581 ? 91.380 91.040 91.799 1.00 27.15 579 ARG A C 1
ATOM 6144 O O . ARG A 1 581 ? 90.314 91.351 91.261 1.00 27.15 579 ARG A O 1
ATOM 6165 N N . PHE A 1 582 ? 92.543 91.570 91.436 1.00 22.08 580 PHE A N 1
ATOM 6166 C CA . PHE A 1 582 ? 92.648 92.540 90.359 1.00 22.08 580 PHE A CA 1
ATOM 6167 C C . PHE A 1 582 ? 92.103 91.992 89.055 1.00 22.08 580 PHE A C 1
ATOM 6168 O O . PHE A 1 582 ? 91.221 92.591 88.437 1.00 22.08 580 PHE A O 1
ATOM 6185 N N . MET A 1 583 ? 92.648 90.867 88.606 1.00 24.35 581 MET A N 1
ATOM 6186 C CA . MET A 1 583 ? 92.351 90.379 87.274 1.00 24.35 581 MET A CA 1
ATOM 6187 C C . MET A 1 583 ? 90.907 89.977 87.135 1.00 24.35 581 MET A C 1
ATOM 6188 O O . MET A 1 583 ? 90.339 90.081 86.050 1.00 24.35 581 MET A O 1
ATOM 6202 N N . PHE A 1 584 ? 90.299 89.525 88.216 1.00 23.74 582 PHE A N 1
ATOM 6203 C CA . PHE A 1 584 ? 88.870 89.302 88.225 1.00 23.74 582 PHE A CA 1
ATOM 6204 C C . PHE A 1 584 ? 88.116 90.563 87.838 1.00 23.74 582 PHE A C 1
ATOM 6205 O O . PHE A 1 584 ? 87.321 90.571 86.896 1.00 23.74 582 PHE A O 1
ATOM 6222 N N . VAL A 1 585 ? 88.303 91.616 88.619 1.00 21.92 583 VAL A N 1
ATOM 6223 C CA . VAL A 1 585 ? 87.634 92.879 88.381 1.00 21.92 583 VAL A CA 1
ATOM 6224 C C . VAL A 1 585 ? 88.048 93.458 87.047 1.00 21.92 583 VAL A C 1
ATOM 6225 O O . VAL A 1 585 ? 87.240 94.069 86.345 1.00 21.92 583 VAL A O 1
ATOM 6238 N N . TYR A 1 586 ? 89.314 93.300 86.690 1.00 20.97 584 TYR A N 1
ATOM 6239 C CA . TYR A 1 586 ? 89.787 93.796 85.411 1.00 20.97 584 TYR A CA 1
ATOM 6240 C C . TYR A 1 586 ? 89.052 93.152 84.245 1.00 20.97 584 TYR A C 1
ATOM 6241 O O . TYR A 1 586 ? 88.692 93.832 83.282 1.00 20.97 584 TYR A O 1
ATOM 6259 N N . ILE A 1 587 ? 88.816 91.848 84.314 1.00 22.01 585 ILE A N 1
ATOM 6260 C CA . ILE A 1 587 ? 88.185 91.113 83.226 1.00 22.01 585 ILE A CA 1
ATOM 6261 C C . ILE A 1 587 ? 86.703 91.404 83.149 1.00 22.01 585 ILE A C 1
ATOM 6262 O O . ILE A 1 587 ? 86.105 91.329 82.077 1.00 22.01 585 ILE A O 1
ATOM 6278 N N . VAL A 1 588 ? 86.080 91.691 84.278 1.00 22.26 586 VAL A N 1
ATOM 6279 C CA . VAL A 1 588 ? 84.706 92.159 84.294 1.00 22.26 586 VAL A CA 1
ATOM 6280 C C . VAL A 1 588 ? 84.582 93.455 83.517 1.00 22.26 586 VAL A C 1
ATOM 6281 O O . VAL A 1 588 ? 83.671 93.637 82.706 1.00 22.26 586 VAL A O 1
ATOM 6294 N N . PHE A 1 589 ? 85.486 94.383 83.788 1.00 21.76 587 PHE A N 1
ATOM 6295 C CA . PHE A 1 589 ? 85.554 95.638 83.072 1.00 21.76 587 PHE A CA 1
ATOM 6296 C C . PHE A 1 589 ? 85.906 95.425 81.616 1.00 21.76 587 PHE A C 1
ATOM 6297 O O . PHE A 1 589 ? 85.260 95.979 80.724 1.00 21.76 587 PHE A O 1
ATOM 6314 N N . LEU A 1 590 ? 86.954 94.656 81.367 1.00 21.46 588 LEU A N 1
ATOM 6315 C CA . LEU A 1 590 ? 87.415 94.385 80.017 1.00 21.46 588 LEU A CA 1
ATOM 6316 C C . LEU A 1 590 ? 86.309 93.793 79.175 1.00 21.46 588 LEU A C 1
ATOM 6317 O O . LEU A 1 590 ? 86.051 94.231 78.053 1.00 21.46 588 LEU A O 1
ATOM 6333 N N . PHE A 1 591 ? 85.624 92.822 79.726 1.00 22.50 589 PHE A N 1
ATOM 6334 C CA . PHE A 1 591 ? 84.559 92.146 79.023 1.00 22.50 589 PHE A CA 1
ATOM 6335 C C . PHE A 1 591 ? 83.290 92.985 79.009 1.00 22.50 589 PHE A C 1
ATOM 6336 O O . PHE A 1 591 ? 82.565 93.003 78.015 1.00 22.50 589 PHE A O 1
ATOM 6353 N N . GLY A 1 592 ? 83.017 93.694 80.098 1.00 21.10 590 GLY A N 1
ATOM 6354 C CA . GLY A 1 592 ? 81.918 94.638 80.114 1.00 21.10 590 GLY A CA 1
ATOM 6355 C C . GLY A 1 592 ? 81.992 95.687 79.029 1.00 21.10 590 GLY A C 1
ATOM 6356 O O . GLY A 1 592 ? 81.027 95.898 78.298 1.00 21.10 590 GLY A O 1
ATOM 6360 N N . PHE A 1 593 ? 83.117 96.394 78.947 1.00 20.83 591 PHE A N 1
ATOM 6361 C CA . PHE A 1 593 ? 83.268 97.468 77.988 1.00 20.83 591 PHE A CA 1
ATOM 6362 C C . PHE A 1 593 ? 83.543 96.984 76.584 1.00 20.83 591 PHE A C 1
ATOM 6363 O O . PHE A 1 593 ? 83.258 97.714 75.635 1.00 20.83 591 PHE A O 1
ATOM 6380 N N . SER A 1 594 ? 84.065 95.774 76.431 1.00 23.46 592 SER A N 1
ATOM 6381 C CA . SER A 1 594 ? 84.319 95.237 75.105 1.00 23.46 592 SER A CA 1
ATOM 6382 C C . SER A 1 594 ? 83.021 94.941 74.385 1.00 23.46 592 SER A C 1
ATOM 6383 O O . SER A 1 594 ? 82.820 95.342 73.237 1.00 23.46 592 SER A O 1
ATOM 6391 N N . THR A 1 595 ? 82.149 94.204 75.051 1.00 24.29 593 THR A N 1
ATOM 6392 C CA . THR A 1 595 ? 80.837 93.875 74.522 1.00 24.29 593 THR A CA 1
ATOM 6393 C C . THR A 1 595 ? 80.085 95.122 74.108 1.00 24.29 593 THR A C 1
ATOM 6394 O O . THR A 1 595 ? 79.489 95.185 73.029 1.00 24.29 593 THR A O 1
ATOM 6405 N N . ALA A 1 596 ? 80.048 96.097 75.002 1.00 23.64 594 ALA A N 1
ATOM 6406 C CA . ALA A 1 596 ? 79.572 97.431 74.695 1.00 23.64 594 ALA A CA 1
ATOM 6407 C C . ALA A 1 596 ? 80.173 97.992 73.419 1.00 23.64 594 ALA A C 1
ATOM 6408 O O . ALA A 1 596 ? 79.459 98.529 72.567 1.00 23.64 594 ALA A O 1
ATOM 6415 N N . VAL A 1 597 ? 81.491 97.909 73.288 1.00 25.22 595 VAL A N 1
ATOM 6416 C CA . VAL A 1 597 ? 82.174 98.475 72.135 1.00 25.22 595 VAL A CA 1
ATOM 6417 C C . VAL A 1 597 ? 81.834 97.704 70.875 1.00 25.22 595 VAL A C 1
ATOM 6418 O O . VAL A 1 597 ? 81.511 98.291 69.842 1.00 25.22 595 VAL A O 1
ATOM 6431 N N . VAL A 1 598 ? 81.898 96.380 70.942 1.00 26.75 596 VAL A N 1
ATOM 6432 C CA . VAL A 1 598 ? 81.733 95.580 69.744 1.00 26.75 596 VAL A CA 1
ATOM 6433 C C . VAL A 1 598 ? 80.277 95.506 69.327 1.00 26.75 596 VAL A C 1
ATOM 6434 O O . VAL A 1 598 ? 79.979 95.204 68.172 1.00 26.75 596 VAL A O 1
ATOM 6447 N N . THR A 1 599 ? 79.363 95.771 70.247 1.00 27.02 597 THR A N 1
ATOM 6448 C CA . THR A 1 599 ? 77.962 95.964 69.919 1.00 27.02 597 THR A CA 1
ATOM 6449 C C . THR A 1 599 ? 77.730 97.258 69.156 1.00 27.02 597 THR A C 1
ATOM 6450 O O . THR A 1 599 ? 76.764 97.367 68.397 1.00 27.02 597 THR A O 1
ATOM 6461 N N . LEU A 1 600 ? 78.582 98.247 69.364 1.00 28.65 598 LEU A N 1
ATOM 6462 C CA . LEU A 1 600 ? 78.490 99.519 68.692 1.00 28.65 598 LEU A CA 1
ATOM 6463 C C . LEU A 1 600 ? 79.160 99.509 67.337 1.00 28.65 598 LEU A C 1
ATOM 6464 O O . LEU A 1 600 ? 78.826 100.340 66.490 1.00 28.65 598 LEU A O 1
ATOM 6480 N N . ILE A 1 601 ? 80.072 98.591 67.116 1.00 31.28 599 ILE A N 1
ATOM 6481 C CA . ILE A 1 601 ? 80.825 98.516 65.880 1.00 31.28 599 ILE A CA 1
ATOM 6482 C C . ILE A 1 601 ? 79.946 97.932 64.787 1.00 31.28 599 ILE A C 1
ATOM 6483 O O . ILE A 1 601 ? 79.186 96.989 65.012 1.00 31.28 599 ILE A O 1
ATOM 6499 N N . GLU A 1 602 ? 80.054 98.513 63.592 1.00 39.25 600 GLU A N 1
ATOM 6500 C CA . GLU A 1 602 ? 79.291 98.114 62.415 1.00 39.25 600 GLU A CA 1
ATOM 6501 C C . GLU A 1 602 ? 80.213 98.111 61.209 1.00 39.25 600 GLU A C 1
ATOM 6502 O O . GLU A 1 602 ? 80.746 99.160 60.832 1.00 39.25 600 GLU A O 1
ATOM 6514 N N . ASP A 1 603 ? 80.394 96.945 60.602 1.00 41.39 601 ASP A N 1
ATOM 6515 C CA . ASP A 1 603 ? 81.039 96.856 59.291 1.00 41.39 601 ASP A CA 1
ATOM 6516 C C . ASP A 1 603 ? 80.725 95.523 58.617 1.00 41.39 601 ASP A C 1
ATOM 6517 O O . ASP A 1 603 ? 81.618 94.730 58.330 1.00 41.39 601 ASP A O 1
ATOM 6526 N N . SER A 1 629 ? 89.050 94.775 60.540 1.00 37.71 627 SER A N 1
ATOM 6527 C CA . SER A 1 629 ? 87.719 94.719 61.128 1.00 37.71 627 SER A CA 1
ATOM 6528 C C . SER A 1 629 ? 87.762 94.262 62.583 1.00 37.71 627 SER A C 1
ATOM 6529 O O . SER A 1 629 ? 88.143 93.131 62.877 1.00 37.71 627 SER A O 1
ATOM 6537 N N . TYR A 1 630 ? 87.348 95.153 63.485 1.00 32.65 628 TYR A N 1
ATOM 6538 C CA . TYR A 1 630 ? 87.294 94.880 64.914 1.00 32.65 628 TYR A CA 1
ATOM 6539 C C . TYR A 1 630 ? 85.906 94.452 65.364 1.00 32.65 628 TYR A C 1
ATOM 6540 O O . TYR A 1 630 ? 85.568 94.586 66.544 1.00 32.65 628 TYR A O 1
ATOM 6558 N N . ASN A 1 631 ? 85.097 93.919 64.452 1.00 33.27 629 ASN A N 1
ATOM 6559 C CA . ASN A 1 631 ? 83.738 93.487 64.774 1.00 33.27 629 ASN A CA 1
ATOM 6560 C C . ASN A 1 631 ? 83.783 92.069 65.337 1.00 33.27 629 ASN A C 1
ATOM 6561 O O . ASN A 1 631 ? 83.187 91.123 64.826 1.00 33.27 629 ASN A O 1
ATOM 6572 N N . SER A 1 632 ? 84.510 91.956 66.433 1.00 29.82 630 SER A N 1
ATOM 6573 C CA . SER A 1 632 ? 84.803 90.685 67.051 1.00 29.82 630 SER A CA 1
ATOM 6574 C C . SER A 1 632 ? 85.150 90.961 68.494 1.00 29.82 630 SER A C 1
ATOM 6575 O O . SER A 1 632 ? 85.777 91.970 68.814 1.00 29.82 630 SER A O 1
ATOM 6583 N N . LEU A 1 633 ? 84.705 90.069 69.353 1.00 26.33 631 LEU A N 1
ATOM 6584 C CA . LEU A 1 633 ? 84.925 90.242 70.766 1.00 26.33 631 LEU A CA 1
ATOM 6585 C C . LEU A 1 633 ? 86.352 89.941 71.143 1.00 26.33 631 LEU A C 1
ATOM 6586 O O . LEU A 1 633 ? 86.821 90.411 72.176 1.00 26.33 631 LEU A O 1
ATOM 6602 N N . TYR A 1 634 ? 87.063 89.163 70.337 1.00 27.47 632 TYR A N 1
ATOM 6603 C CA . TYR A 1 634 ? 88.467 88.960 70.625 1.00 27.47 632 TYR A CA 1
ATOM 6604 C C . TYR A 1 634 ? 89.245 90.243 70.412 1.00 27.47 632 TYR A C 1
ATOM 6605 O O . TYR A 1 634 ? 89.953 90.714 71.307 1.00 27.47 632 TYR A O 1
ATOM 6623 N N . SER A 1 635 ? 89.090 90.833 69.236 1.00 28.05 633 SER A N 1
ATOM 6624 C CA . SER A 1 635 ? 89.938 91.927 68.818 1.00 28.05 633 SER A CA 1
ATOM 6625 C C . SER A 1 635 ? 89.674 93.166 69.635 1.00 28.05 633 SER A C 1
ATOM 6626 O O . SER A 1 635 ? 90.595 93.923 69.960 1.00 28.05 633 SER A O 1
ATOM 6634 N N . THR A 1 636 ? 88.414 93.393 69.956 1.00 25.91 634 THR A N 1
ATOM 6635 C CA . THR A 1 636 ? 88.044 94.486 70.828 1.00 25.91 634 THR A CA 1
ATOM 6636 C C . THR A 1 636 ? 88.584 94.279 72.229 1.00 25.91 634 THR A C 1
ATOM 6637 O O . THR A 1 636 ? 89.119 95.202 72.844 1.00 25.91 634 THR A O 1
ATOM 6648 N N . CYS A 1 637 ? 88.441 93.075 72.756 1.00 25.06 635 CYS A N 1
ATOM 6649 C CA . CYS A 1 637 ? 89.050 92.750 74.035 1.00 25.06 635 CYS A CA 1
ATOM 6650 C C . CYS A 1 637 ? 90.555 92.812 73.944 1.00 25.06 635 CYS A C 1
ATOM 6651 O O . CYS A 1 637 ? 91.231 93.168 74.911 1.00 25.06 635 CYS A O 1
ATOM 6659 N N . LEU A 1 638 ? 91.088 92.472 72.786 1.00 25.00 636 LEU A N 1
ATOM 6660 C CA . LEU A 1 638 ? 92.511 92.558 72.567 1.00 25.00 636 LEU A CA 1
ATOM 6661 C C . LEU A 1 638 ? 92.961 93.995 72.404 1.00 25.00 636 LEU A C 1
ATOM 6662 O O . LEU A 1 638 ? 94.044 94.348 72.860 1.00 25.00 636 LEU A O 1
ATOM 6678 N N . GLU A 1 639 ? 92.144 94.842 71.791 1.00 24.51 637 GLU A N 1
ATOM 6679 C CA . GLU A 1 639 ? 92.481 96.252 71.694 1.00 24.51 637 GLU A CA 1
ATOM 6680 C C . GLU A 1 639 ? 92.314 96.977 73.016 1.00 24.51 637 GLU A C 1
ATOM 6681 O O . GLU A 1 639 ? 93.041 97.931 73.296 1.00 24.51 637 GLU A O 1
ATOM 6693 N N . LEU A 1 640 ? 91.339 96.587 73.810 1.00 21.94 638 LEU A N 1
ATOM 6694 C CA . LEU A 1 640 ? 91.141 97.219 75.093 1.00 21.94 638 LEU A CA 1
ATOM 6695 C C . LEU A 1 640 ? 92.110 96.742 76.142 1.00 21.94 638 LEU A C 1
ATOM 6696 O O . LEU A 1 640 ? 92.295 97.432 77.141 1.00 21.94 638 LEU A O 1
ATOM 6712 N N . PHE A 1 641 ? 92.724 95.585 75.953 1.00 20.83 639 PHE A N 1
ATOM 6713 C CA . PHE A 1 641 ? 93.798 95.187 76.830 1.00 20.83 639 PHE A CA 1
ATOM 6714 C C . PHE A 1 641 ? 95.055 95.985 76.568 1.00 20.83 639 PHE A C 1
ATOM 6715 O O . PHE A 1 641 ? 95.927 96.064 77.421 1.00 20.83 639 PHE A O 1
ATOM 6732 N N . LYS A 1 642 ? 95.168 96.583 75.406 1.00 21.23 640 LYS A N 1
ATOM 6733 C CA . LYS A 1 642 ? 96.351 97.339 75.092 1.00 21.23 640 LYS A CA 1
ATOM 6734 C C . LYS A 1 642 ? 96.412 98.642 75.854 1.00 21.23 640 LYS A C 1
ATOM 6735 O O . LYS A 1 642 ? 97.506 99.138 76.113 1.00 21.23 640 LYS A O 1
ATOM 6754 N N . PHE A 1 643 ? 95.261 99.207 76.221 1.00 20.93 641 PHE A N 1
ATOM 6755 C CA . PHE A 1 643 ? 95.239 100.415 77.030 1.00 20.93 641 PHE A CA 1
ATOM 6756 C C . PHE A 1 643 ? 95.961 100.209 78.346 1.00 20.93 641 PHE A C 1
ATOM 6757 O O . PHE A 1 643 ? 96.634 101.117 78.837 1.00 20.93 641 PHE A O 1
ATOM 6774 N N . THR A 1 644 ? 95.882 99.017 78.903 1.00 21.25 642 THR A N 1
ATOM 6775 C CA . THR A 1 644 ? 96.452 98.770 80.211 1.00 21.25 642 THR A CA 1
ATOM 6776 C C . THR A 1 644 ? 97.929 98.440 80.147 1.00 21.25 642 THR A C 1
ATOM 6777 O O . THR A 1 644 ? 98.607 98.530 81.169 1.00 21.25 642 THR A O 1
ATOM 6788 N N . ILE A 1 645 ? 98.426 98.064 78.978 1.00 19.15 643 ILE A N 1
ATOM 6789 C CA . ILE A 1 645 ? 99.845 97.950 78.733 1.00 19.15 643 ILE A CA 1
ATOM 6790 C C . ILE A 1 645 ? 100.384 99.143 77.942 1.00 19.15 643 ILE A C 1
ATOM 6791 O O . ILE A 1 645 ? 101.400 99.031 77.269 1.00 19.15 643 ILE A O 1
ATOM 6807 N N . GLY A 1 646 ? 99.699 100.269 77.993 1.00 18.44 644 GLY A N 1
ATOM 6808 C CA . GLY A 1 646 ? 100.210 101.486 77.443 1.00 18.44 644 GLY A CA 1
ATOM 6809 C C . GLY A 1 646 ? 100.224 101.551 75.951 1.00 18.44 644 GLY A C 1
ATOM 6810 O O . GLY A 1 646 ? 101.002 102.318 75.388 1.00 18.44 644 GLY A O 1
ATOM 6814 N N . MET A 1 647 ? 99.366 100.783 75.295 1.00 19.22 645 MET A N 1
ATOM 6815 C CA . MET A 1 647 ? 99.360 100.676 73.848 1.00 19.22 645 MET A CA 1
ATOM 6816 C C . MET A 1 647 ? 97.963 100.815 73.275 1.00 19.22 645 MET A C 1
ATOM 6817 O O . MET A 1 647 ? 97.666 100.272 72.212 1.00 19.22 645 MET A O 1
ATOM 6831 N N . GLY A 1 648 ? 97.132 101.580 73.954 1.00 21.08 646 GLY A N 1
ATOM 6832 C CA . GLY A 1 648 ? 95.787 101.849 73.509 1.00 21.08 646 GLY A CA 1
ATOM 6833 C C . GLY A 1 648 ? 95.623 102.964 72.503 1.00 21.08 646 GLY A C 1
ATOM 6834 O O . GLY A 1 648 ? 96.057 104.087 72.735 1.00 21.08 646 GLY A O 1
ATOM 6838 N N . ASP A 1 649 ? 94.960 102.643 71.410 1.00 25.56 647 ASP A N 1
ATOM 6839 C CA . ASP A 1 649 ? 94.540 103.603 70.409 1.00 25.56 647 ASP A CA 1
ATOM 6840 C C . ASP A 1 649 ? 93.093 103.948 70.674 1.00 25.56 647 ASP A C 1
ATOM 6841 O O . ASP A 1 649 ? 92.247 103.061 70.750 1.00 25.56 647 ASP A O 1
ATOM 6850 N N . LEU A 1 650 ? 92.808 105.225 70.800 1.00 25.01 648 LEU A N 1
ATOM 6851 C CA . LEU A 1 650 ? 91.448 105.682 70.993 1.00 25.01 648 LEU A CA 1
ATOM 6852 C C . LEU A 1 650 ? 90.690 105.788 69.688 1.00 25.01 648 LEU A C 1
ATOM 6853 O O . LEU A 1 650 ? 89.563 106.283 69.675 1.00 25.01 648 LEU A O 1
ATOM 6869 N N . GLU A 1 651 ? 91.283 105.315 68.608 1.00 28.71 649 GLU A N 1
ATOM 6870 C CA . GLU A 1 651 ? 90.817 105.477 67.252 1.00 28.71 649 GLU A CA 1
ATOM 6871 C C . GLU A 1 651 ? 91.018 104.182 66.491 1.00 28.71 649 GLU A C 1
ATOM 6872 O O . GLU A 1 651 ? 91.211 104.192 65.277 1.00 28.71 649 GLU A O 1
ATOM 6884 N N . PHE A 1 652 ? 90.983 103.050 67.192 1.00 27.50 650 PHE A N 1
ATOM 6885 C CA . PHE A 1 652 ? 91.214 101.788 66.517 1.00 27.50 650 PHE A CA 1
ATOM 6886 C C . PHE A 1 652 ? 90.070 101.399 65.607 1.00 27.50 650 PHE A C 1
ATOM 6887 O O . PHE A 1 652 ? 90.265 100.561 64.727 1.00 27.50 650 PHE A O 1
ATOM 6904 N N . THR A 1 653 ? 88.907 102.001 65.770 1.00 32.17 651 THR A N 1
ATOM 6905 C CA . THR A 1 653 ? 87.851 101.910 64.782 1.00 32.17 651 THR A CA 1
ATOM 6906 C C . THR A 1 653 ? 87.322 103.291 64.469 1.00 32.17 651 THR A C 1
ATOM 6907 O O . THR A 1 653 ? 87.295 104.187 65.311 1.00 32.17 651 THR A O 1
ATOM 6918 N N . GLU A 1 654 ? 86.945 103.435 63.216 1.00 37.09 652 GLU A N 1
ATOM 6919 C CA . GLU A 1 654 ? 86.033 104.453 62.753 1.00 37.09 652 GLU A CA 1
ATOM 6920 C C . GLU A 1 654 ? 84.701 103.831 62.368 1.00 37.09 652 GLU A C 1
ATOM 6921 O O . GLU A 1 654 ? 83.756 104.550 62.044 1.00 37.09 652 GLU A O 1
ATOM 6933 N N . ASN A 1 655 ? 84.593 102.508 62.455 1.00 36.62 653 ASN A N 1
ATOM 6934 C CA . ASN A 1 655 ? 83.466 101.760 61.927 1.00 36.62 653 ASN A CA 1
ATOM 6935 C C . ASN A 1 655 ? 82.436 101.666 63.034 1.00 36.62 653 ASN A C 1
ATOM 6936 O O . ASN A 1 655 ? 82.413 100.733 63.830 1.00 36.62 653 ASN A O 1
ATOM 6947 N N . TYR A 1 656 ? 81.577 102.660 63.065 1.00 34.26 654 TYR A N 1
ATOM 6948 C CA . TYR A 1 656 ? 80.517 102.796 64.043 1.00 34.26 654 TYR A CA 1
ATOM 6949 C C . TYR A 1 656 ? 79.655 103.958 63.584 1.00 34.26 654 TYR A C 1
ATOM 6950 O O . TYR A 1 656 ? 79.957 104.620 62.588 1.00 34.26 654 TYR A O 1
ATOM 6968 N N . ASP A 1 657 ? 78.608 104.230 64.345 1.00 37.29 655 ASP A N 1
ATOM 6969 C CA . ASP A 1 657 ? 77.694 105.317 64.047 1.00 37.29 655 ASP A CA 1
ATOM 6970 C C . ASP A 1 657 ? 77.781 106.466 65.025 1.00 37.29 655 ASP A C 1
ATOM 6971 O O . ASP A 1 657 ? 77.407 107.585 64.672 1.00 37.29 655 ASP A O 1
ATOM 6980 N N . PHE A 1 658 ? 78.237 106.216 66.246 1.00 33.49 656 PHE A N 1
ATOM 6981 C CA . PHE A 1 658 ? 78.164 107.195 67.317 1.00 33.49 656 PHE A CA 1
ATOM 6982 C C . PHE A 1 658 ? 79.514 107.323 68.009 1.00 33.49 656 PHE A C 1
ATOM 6983 O O . PHE A 1 658 ? 79.808 106.597 68.964 1.00 33.49 656 PHE A O 1
ATOM 7000 N N . LYS A 1 659 ? 80.286 108.311 67.561 1.00 31.69 657 LYS A N 1
ATOM 7001 C CA . LYS A 1 659 ? 81.602 108.574 68.121 1.00 31.69 657 LYS A CA 1
ATOM 7002 C C . LYS A 1 659 ? 81.539 108.997 69.577 1.00 31.69 657 LYS A C 1
ATOM 7003 O O . LYS A 1 659 ? 82.460 108.703 70.337 1.00 31.69 657 LYS A O 1
ATOM 7022 N N . ALA A 1 660 ? 80.530 109.767 69.966 1.00 28.82 658 ALA A N 1
ATOM 7023 C CA . ALA A 1 660 ? 80.404 110.148 71.361 1.00 28.82 658 ALA A CA 1
ATOM 7024 C C . ALA A 1 660 ? 80.354 108.932 72.253 1.00 28.82 658 ALA A C 1
ATOM 7025 O O . ALA A 1 660 ? 81.000 108.895 73.303 1.00 28.82 658 ALA A O 1
ATOM 7032 N N . VAL A 1 661 ? 79.627 107.909 71.823 1.00 27.94 659 VAL A N 1
ATOM 7033 C CA . VAL A 1 661 ? 79.455 106.716 72.627 1.00 27.94 659 VAL A CA 1
ATOM 7034 C C . VAL A 1 661 ? 80.774 105.974 72.737 1.00 27.94 659 VAL A C 1
ATOM 7035 O O . VAL A 1 661 ? 81.231 105.633 73.828 1.00 27.94 659 VAL A O 1
ATOM 7048 N N . PHE A 1 662 ? 81.421 105.773 71.600 1.00 27.58 660 PHE A N 1
ATOM 7049 C CA . PHE A 1 662 ? 82.666 105.035 71.505 1.00 27.58 660 PHE A CA 1
ATOM 7050 C C . PHE A 1 662 ? 83.748 105.640 72.373 1.00 27.58 660 PHE A C 1
ATOM 7051 O O . PHE A 1 662 ? 84.550 104.911 72.953 1.00 27.58 660 PHE A O 1
ATOM 7068 N N . ILE A 1 663 ? 83.767 106.960 72.490 1.00 26.27 661 ILE A N 1
ATOM 7069 C CA . ILE A 1 663 ? 84.796 107.685 73.221 1.00 26.27 661 ILE A CA 1
ATOM 7070 C C . ILE A 1 663 ? 84.490 107.764 74.703 1.00 26.27 661 ILE A C 1
ATOM 7071 O O . ILE A 1 663 ? 85.366 107.514 75.529 1.00 26.27 661 ILE A O 1
ATOM 7087 N N . ILE A 1 664 ? 83.264 108.140 75.048 1.00 26.37 662 ILE A N 1
ATOM 7088 C CA . ILE A 1 664 ? 82.810 108.125 76.432 1.00 26.37 662 ILE A CA 1
ATOM 7089 C C . ILE A 1 664 ? 83.061 106.769 77.055 1.00 26.37 662 ILE A C 1
ATOM 7090 O O . ILE A 1 664 ? 83.478 106.651 78.212 1.00 26.37 662 ILE A O 1
ATOM 7106 N N . LEU A 1 665 ? 82.794 105.730 76.289 1.00 24.36 663 LEU A N 1
ATOM 7107 C CA . LEU A 1 665 ? 82.894 104.367 76.762 1.00 24.36 663 LEU A CA 1
ATOM 7108 C C . LEU A 1 665 ? 84.342 103.933 76.937 1.00 24.36 663 LEU A C 1
ATOM 7109 O O . LEU A 1 665 ? 84.682 103.305 77.943 1.00 24.36 663 LEU A O 1
ATOM 7125 N N . LEU A 1 666 ? 85.216 104.279 75.993 1.00 23.33 664 LEU A N 1
ATOM 7126 C CA . LEU A 1 666 ? 86.628 103.948 76.138 1.00 23.33 664 LEU A CA 1
ATOM 7127 C C . LEU A 1 666 ? 87.294 104.748 77.232 1.00 23.33 664 LEU A C 1
ATOM 7128 O O . LEU A 1 666 ? 88.139 104.228 77.959 1.00 23.33 664 LEU A O 1
ATOM 7144 N N . LEU A 1 667 ? 86.962 106.021 77.329 1.00 22.68 665 LEU A N 1
ATOM 7145 C CA . LEU A 1 667 ? 87.441 106.845 78.426 1.00 22.68 665 LEU A CA 1
ATOM 7146 C C . LEU A 1 667 ? 86.992 106.318 79.768 1.00 22.68 665 LEU A C 1
ATOM 7147 O O . LEU A 1 667 ? 87.762 106.312 80.730 1.00 22.68 665 LEU A O 1
ATOM 7163 N N . ALA A 1 668 ? 85.740 105.909 79.864 1.00 21.50 666 ALA A N 1
ATOM 7164 C CA . ALA A 1 668 ? 85.273 105.246 81.062 1.00 21.50 666 ALA A CA 1
ATOM 7165 C C . ALA A 1 668 ? 86.050 103.968 81.324 1.00 21.50 666 ALA A C 1
ATOM 7166 O O . ALA A 1 668 ? 86.436 103.697 82.464 1.00 21.50 666 ALA A O 1
ATOM 7173 N N . TYR A 1 669 ? 86.295 103.174 80.286 1.00 20.46 667 TYR A N 1
ATOM 7174 C CA . TYR A 1 669 ? 87.168 102.016 80.422 1.00 20.46 667 TYR A CA 1
ATOM 7175 C C . TYR A 1 669 ? 88.555 102.416 80.898 1.00 20.46 667 TYR A C 1
ATOM 7176 O O . TYR A 1 669 ? 89.096 101.826 81.837 1.00 20.46 667 TYR A O 1
ATOM 7194 N N . VAL A 1 670 ? 89.143 103.419 80.262 1.00 20.21 668 VAL A N 1
ATOM 7195 C CA . VAL A 1 670 ? 90.507 103.824 80.575 1.00 20.21 668 VAL A CA 1
ATOM 7196 C C . VAL A 1 670 ? 90.598 104.356 81.992 1.00 20.21 668 VAL A C 1
ATOM 7197 O O . VAL A 1 670 ? 91.485 103.979 82.758 1.00 20.21 668 VAL A O 1
ATOM 7210 N N . ILE A 1 671 ? 89.696 105.256 82.347 1.00 20.12 669 ILE A N 1
ATOM 7211 C CA . ILE A 1 671 ? 89.691 105.858 83.666 1.00 20.12 669 ILE A CA 1
ATOM 7212 C C . ILE A 1 671 ? 89.514 104.796 84.732 1.00 20.12 669 ILE A C 1
ATOM 7213 O O . ILE A 1 671 ? 90.236 104.768 85.730 1.00 20.12 669 ILE A O 1
ATOM 7229 N N . LEU A 1 672 ? 88.560 103.900 84.530 1.00 20.09 670 LEU A N 1
ATOM 7230 C CA . LEU A 1 672 ? 88.296 102.858 85.498 1.00 20.09 670 LEU A CA 1
ATOM 7231 C C . LEU A 1 672 ? 89.426 101.852 85.592 1.00 20.09 670 LEU A C 1
ATOM 7232 O O . LEU A 1 672 ? 89.767 101.411 86.686 1.00 20.09 670 LEU A O 1
ATOM 7248 N N . THR A 1 673 ? 90.012 101.470 84.471 1.00 20.27 671 THR A N 1
ATOM 7249 C CA . THR A 1 673 ? 91.008 100.412 84.438 1.00 20.27 671 THR A CA 1
ATOM 7250 C C . THR A 1 673 ? 92.440 100.907 84.523 1.00 20.27 671 THR A C 1
ATOM 7251 O O . THR A 1 673 ? 93.205 100.400 85.337 1.00 20.27 671 THR A O 1
ATOM 7262 N N . TYR A 1 674 ? 92.819 101.889 83.724 1.00 20.40 672 TYR A N 1
ATOM 7263 C CA . TYR A 1 674 ? 94.209 102.295 83.660 1.00 20.40 672 TYR A CA 1
ATOM 7264 C C . TYR A 1 674 ? 94.541 103.268 84.773 1.00 20.40 672 TYR A C 1
ATOM 7265 O O . TYR A 1 674 ? 95.519 103.087 85.499 1.00 20.40 672 TYR A O 1
ATOM 7283 N N . ILE A 1 675 ? 93.711 104.285 84.941 1.00 20.47 673 ILE A N 1
ATOM 7284 C CA . ILE A 1 675 ? 94.018 105.361 85.861 1.00 20.47 673 ILE A CA 1
ATOM 7285 C C . ILE A 1 675 ? 93.735 104.932 87.281 1.00 20.47 673 ILE A C 1
ATOM 7286 O O . ILE A 1 675 ? 94.515 105.205 88.194 1.00 20.47 673 ILE A O 1
ATOM 7302 N N . LEU A 1 676 ? 92.620 104.255 87.485 1.00 20.55 674 LEU A N 1
ATOM 7303 C CA . LEU A 1 676 ? 92.201 103.826 88.801 1.00 20.55 674 LEU A CA 1
ATOM 7304 C C . LEU A 1 676 ? 92.764 102.471 89.193 1.00 20.55 674 LEU A C 1
ATOM 7305 O O . LEU A 1 676 ? 93.518 102.356 90.156 1.00 20.55 674 LEU A O 1
ATOM 7321 N N . LEU A 1 677 ? 92.401 101.446 88.456 1.00 21.28 675 LEU A N 1
ATOM 7322 C CA . LEU A 1 677 ? 92.516 100.095 88.955 1.00 21.28 675 LEU A CA 1
ATOM 7323 C C . LEU A 1 677 ? 93.939 99.567 88.934 1.00 21.28 675 LEU A C 1
ATOM 7324 O O . LEU A 1 677 ? 94.348 98.884 89.873 1.00 21.28 675 LEU A O 1
ATOM 7340 N N . LEU A 1 678 ? 94.709 99.861 87.892 1.00 21.49 676 LEU A N 1
ATOM 7341 C CA . LEU A 1 678 ? 96.119 99.507 87.919 1.00 21.49 676 LEU A CA 1
ATOM 7342 C C . LEU A 1 678 ? 96.853 100.249 89.009 1.00 21.49 676 LEU A C 1
ATOM 7343 O O . LEU A 1 678 ? 97.744 99.696 89.654 1.00 21.49 676 LEU A O 1
ATOM 7359 N N . ASN A 1 679 ? 96.515 101.505 89.211 1.00 21.65 677 ASN A N 1
ATOM 7360 C CA . ASN A 1 679 ? 97.224 102.301 90.182 1.00 21.65 677 ASN A CA 1
ATOM 7361 C C . ASN A 1 679 ? 96.750 101.992 91.577 1.00 21.65 677 ASN A C 1
ATOM 7362 O O . ASN A 1 679 ? 97.502 102.140 92.539 1.00 21.65 677 ASN A O 1
ATOM 7373 N N . MET A 1 680 ? 95.509 101.563 91.685 1.00 22.97 678 MET A N 1
ATOM 7374 C CA . MET A 1 680 ? 94.989 101.001 92.910 1.00 22.97 678 MET A CA 1
ATOM 7375 C C . MET A 1 680 ? 95.715 99.720 93.285 1.00 22.97 678 MET A C 1
ATOM 7376 O O . MET A 1 680 ? 96.018 99.496 94.457 1.00 22.97 678 MET A O 1
ATOM 7390 N N . LEU A 1 681 ? 96.033 98.885 92.303 1.00 22.89 679 LEU A N 1
ATOM 7391 C CA . LEU A 1 681 ? 96.787 97.666 92.554 1.00 22.89 679 LEU A CA 1
ATOM 7392 C C . LEU A 1 681 ? 98.157 97.950 93.129 1.00 22.89 679 LEU A C 1
ATOM 7393 O O . LEU A 1 681 ? 98.606 97.258 94.045 1.00 22.89 679 LEU A O 1
ATOM 7409 N N . ILE A 1 682 ? 98.854 98.923 92.561 1.00 22.52 680 ILE A N 1
ATOM 7410 C CA . ILE A 1 682 ? 100.125 99.378 93.103 1.00 22.52 680 ILE A CA 1
ATOM 7411 C C . ILE A 1 682 ? 99.951 99.741 94.557 1.00 22.52 680 ILE A C 1
ATOM 7412 O O . ILE A 1 682 ? 100.777 99.413 95.410 1.00 22.52 680 ILE A O 1
ATOM 7428 N N . ALA A 1 683 ? 98.876 100.446 94.844 1.00 24.04 681 ALA A N 1
ATOM 7429 C CA . ALA A 1 683 ? 98.540 100.841 96.192 1.00 24.04 681 ALA A CA 1
ATOM 7430 C C . ALA A 1 683 ? 98.165 99.653 97.057 1.00 24.04 681 ALA A C 1
ATOM 7431 O O . ALA A 1 683 ? 98.509 99.616 98.238 1.00 24.04 681 ALA A O 1
ATOM 7438 N N . LEU A 1 684 ? 97.445 98.687 96.504 1.00 25.37 682 LEU A N 1
ATOM 7439 C CA . LEU A 1 684 ? 97.150 97.478 97.254 1.00 25.37 682 LEU A CA 1
ATOM 7440 C C . LEU A 1 684 ? 98.403 96.680 97.555 1.00 25.37 682 LEU A C 1
ATOM 7441 O O . LEU A 1 684 ? 98.556 96.160 98.661 1.00 25.37 682 LEU A O 1
ATOM 7457 N N . MET A 1 685 ? 99.272 96.521 96.566 1.00 26.43 683 MET A N 1
ATOM 7458 C CA . MET A 1 685 ? 100.533 95.824 96.758 1.00 26.43 683 MET A CA 1
ATOM 7459 C C . MET A 1 685 ? 101.346 96.429 97.884 1.00 26.43 683 MET A C 1
ATOM 7460 O O . MET A 1 685 ? 101.924 95.709 98.700 1.00 26.43 683 MET A O 1
ATOM 7474 N N . GLY A 1 686 ? 101.440 97.750 97.917 1.00 27.89 684 GLY A N 1
ATOM 7475 C CA . GLY A 1 686 ? 102.178 98.413 98.967 1.00 27.89 684 GLY A CA 1
ATOM 7476 C C . GLY A 1 686 ? 101.637 98.127 100.345 1.00 27.89 684 GLY A C 1
ATOM 7477 O O . GLY A 1 686 ? 102.392 98.005 101.307 1.00 27.89 684 GLY A O 1
ATOM 7481 N N . GLU A 1 687 ? 100.324 98.034 100.461 1.00 31.57 685 GLU A N 1
ATOM 7482 C CA . GLU A 1 687 ? 99.716 97.646 101.716 1.00 31.57 685 GLU A CA 1
ATOM 7483 C C . GLU A 1 687 ? 100.109 96.231 102.073 1.00 31.57 685 GLU A C 1
ATOM 7484 O O . GLU A 1 687 ? 100.452 95.934 103.220 1.00 31.57 685 GLU A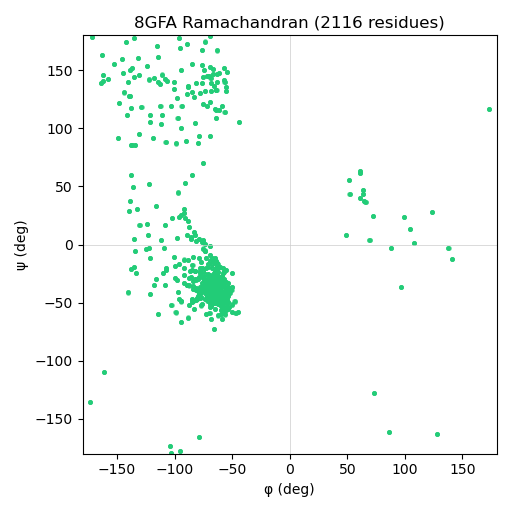 O 1
ATOM 7496 N N . THR A 1 688 ? 100.086 95.355 101.085 1.00 31.30 686 THR A N 1
ATOM 7497 C CA . THR A 1 688 ? 100.459 93.967 101.269 1.00 31.30 686 THR A CA 1
ATOM 7498 C C . THR A 1 688 ? 101.916 93.832 101.686 1.00 31.30 686 THR A C 1
ATOM 7499 O O . THR A 1 688 ? 102.231 93.109 102.631 1.00 31.30 686 THR A O 1
ATOM 7510 N N . VAL A 1 689 ? 102.810 94.561 101.026 1.00 31.62 687 VAL A N 1
ATOM 7511 C CA . VAL A 1 689 ? 104.233 94.477 101.323 1.00 31.62 687 VAL A CA 1
ATOM 7512 C C . VAL A 1 689 ? 104.534 94.911 102.746 1.00 31.62 687 VAL A C 1
ATOM 7513 O O . VAL A 1 689 ? 105.450 94.383 103.383 1.00 31.62 687 VAL A O 1
ATOM 7526 N N . ASN A 1 690 ? 103.807 95.892 103.260 1.00 34.76 688 ASN A N 1
ATOM 7527 C CA . ASN A 1 690 ? 104.031 96.302 104.630 1.00 34.76 688 ASN A CA 1
ATOM 7528 C C . ASN A 1 690 ? 103.539 95.253 105.610 1.00 34.76 688 ASN A C 1
ATOM 7529 O O . ASN A 1 690 ? 103.986 95.240 106.759 1.00 34.76 688 ASN A O 1
ATOM 7540 N N . LYS A 1 691 ? 102.660 94.360 105.170 1.00 35.04 689 LYS A N 1
ATOM 7541 C CA . LYS A 1 691 ? 102.102 93.312 106.002 1.00 35.04 689 LYS A CA 1
ATOM 7542 C C . LYS A 1 691 ? 102.838 91.984 105.906 1.00 35.04 689 LYS A C 1
ATOM 7543 O O . LYS A 1 691 ? 103.153 91.389 106.937 1.00 35.04 689 LYS A O 1
ATOM 7562 N N . ILE A 1 692 ? 103.114 91.496 104.699 1.00 34.94 690 ILE A N 1
ATOM 7563 C CA . ILE A 1 692 ? 103.640 90.150 104.543 1.00 34.94 690 ILE A CA 1
ATOM 7564 C C . ILE A 1 692 ? 105.152 90.121 104.678 1.00 34.94 690 ILE A C 1
ATOM 7565 O O . ILE A 1 692 ? 105.774 89.088 104.426 1.00 34.94 690 ILE A O 1
ATOM 7581 N N . ALA A 1 693 ? 105.755 91.247 105.047 1.00 37.00 691 ALA A N 1
ATOM 7582 C CA . ALA A 1 693 ? 107.207 91.341 105.095 1.00 37.00 691 ALA A CA 1
ATOM 7583 C C . ALA A 1 693 ? 107.804 90.336 106.067 1.00 37.00 691 ALA A C 1
ATOM 7584 O O . ALA A 1 693 ? 108.776 89.644 105.746 1.00 37.00 691 ALA A O 1
ATOM 7591 N N . GLN A 1 694 ? 107.239 90.251 107.266 1.00 40.95 692 GLN A N 1
ATOM 7592 C CA . GLN A 1 694 ? 107.682 89.276 108.251 1.00 40.95 692 GLN A CA 1
ATOM 7593 C C . GLN A 1 694 ? 107.157 87.891 107.939 1.00 40.95 692 GLN A C 1
ATOM 7594 O O . GLN A 1 694 ? 107.891 86.906 108.036 1.00 40.95 692 GLN A O 1
ATOM 7608 N N . GLU A 1 695 ? 105.876 87.810 107.605 1.00 40.07 693 GLU A N 1
ATOM 7609 C CA . GLU A 1 695 ? 105.264 86.564 107.174 1.00 40.07 693 GLU A CA 1
ATOM 7610 C C . GLU A 1 695 ? 106.065 85.892 106.075 1.00 40.07 693 GLU A C 1
ATOM 7611 O O . GLU A 1 695 ? 106.166 84.664 106.034 1.00 40.07 693 GLU A O 1
ATOM 7623 N N . SER A 1 696 ? 106.640 86.678 105.175 1.00 36.77 694 SER A N 1
ATOM 7624 C CA . SER A 1 696 ? 107.346 86.120 104.042 1.00 36.77 694 SER A CA 1
ATOM 7625 C C . SER A 1 696 ? 108.735 85.655 104.422 1.00 36.77 694 SER A C 1
ATOM 7626 O O . SER A 1 696 ? 109.254 84.716 103.818 1.00 36.77 694 SER A O 1
ATOM 7634 N N . LYS A 1 697 ? 109.349 86.291 105.410 1.00 39.03 695 LYS A N 1
ATOM 7635 C CA . LYS A 1 697 ? 110.596 85.773 105.939 1.00 39.03 695 LYS A CA 1
ATOM 7636 C C . LYS A 1 697 ? 110.401 84.436 106.613 1.00 39.03 695 LYS A C 1
ATOM 7637 O O . LYS A 1 697 ? 111.288 83.582 106.570 1.00 39.03 695 LYS A O 1
ATOM 7656 N N . ASN A 1 698 ? 109.257 84.234 107.226 1.00 43.80 696 ASN A N 1
ATOM 7657 C CA . ASN A 1 698 ? 109.014 83.031 107.978 1.00 43.80 696 ASN A CA 1
ATOM 7658 C C . ASN A 1 698 ? 108.476 81.930 107.099 1.00 43.80 696 ASN A C 1
ATOM 7659 O O . ASN A 1 698 ? 108.704 80.754 107.383 1.00 43.80 696 ASN A O 1
ATOM 7670 N N . ILE A 1 699 ? 107.767 82.288 106.035 1.00 38.91 697 ILE A N 1
ATOM 7671 C CA . ILE A 1 699 ? 107.454 81.323 104.998 1.00 38.91 697 ILE A CA 1
ATOM 7672 C C . ILE A 1 699 ? 108.706 80.929 104.250 1.00 38.91 697 ILE A C 1
ATOM 7673 O O . ILE A 1 699 ? 108.804 79.805 103.756 1.00 38.91 697 ILE A O 1
ATOM 7689 N N . TRP A 1 700 ? 109.670 81.835 104.127 1.00 36.89 698 TRP A N 1
ATOM 7690 C CA . TRP A 1 700 ? 110.927 81.475 103.491 1.00 36.89 698 TRP A CA 1
ATOM 7691 C C . TRP A 1 700 ? 111.676 80.417 104.288 1.00 36.89 698 TRP A C 1
ATOM 7692 O O . TRP A 1 700 ? 112.129 79.416 103.731 1.00 36.89 698 TRP A O 1
ATOM 7713 N N . LYS A 1 701 ? 111.849 80.639 105.587 1.00 43.01 699 LYS A N 1
ATOM 7714 C CA . LYS A 1 701 ? 112.569 79.698 106.428 1.00 43.01 699 LYS A CA 1
ATOM 7715 C C . LYS A 1 701 ? 111.918 78.332 106.433 1.00 43.01 699 LYS A C 1
ATOM 7716 O O . LYS A 1 701 ? 112.599 77.317 106.588 1.00 43.01 699 LYS A O 1
ATOM 7735 N N . LEU A 1 702 ? 110.608 78.294 106.269 1.00 46.73 700 LEU A N 1
ATOM 7736 C CA . LEU A 1 702 ? 109.881 77.047 106.185 1.00 46.73 700 LEU A CA 1
ATOM 7737 C C . LEU A 1 702 ? 110.078 76.375 104.840 1.00 46.73 700 LEU A C 1
ATOM 7738 O O . LEU A 1 702 ? 110.139 75.146 104.760 1.00 46.73 700 LEU A O 1
ATOM 7754 N N . GLN A 1 703 ? 110.156 77.158 103.769 1.00 39.85 701 GLN A N 1
ATOM 7755 C CA . GLN A 1 703 ? 110.522 76.607 102.476 1.00 39.85 701 GLN A CA 1
ATOM 7756 C C . GLN A 1 703 ? 111.893 75.967 102.517 1.00 39.85 701 GLN A C 1
ATOM 7757 O O . GLN A 1 703 ? 112.094 74.881 101.970 1.00 39.85 701 GLN A O 1
ATOM 7771 N N . ARG A 1 704 ? 112.852 76.642 103.132 1.00 43.97 702 ARG A N 1
ATOM 7772 C CA . ARG A 1 704 ? 114.193 76.103 103.245 1.00 43.97 702 ARG A CA 1
ATOM 7773 C C . ARG A 1 704 ? 114.225 74.875 104.139 1.00 43.97 702 ARG A C 1
ATOM 7774 O O . ARG A 1 704 ? 114.972 73.929 103.877 1.00 43.97 702 ARG A O 1
ATOM 7795 N N . ALA A 1 705 ? 113.433 74.885 105.205 1.00 47.36 703 ALA A N 1
ATOM 7796 C CA . ALA A 1 705 ? 113.295 73.734 106.081 1.00 47.36 703 ALA A CA 1
ATOM 7797 C C . ALA A 1 705 ? 112.851 72.495 105.326 1.00 47.36 703 ALA A C 1
ATOM 7798 O O . ALA A 1 705 ? 113.378 71.402 105.540 1.00 47.36 703 ALA A O 1
ATOM 7805 N N . ILE A 1 706 ? 111.856 72.642 104.460 1.00 48.35 704 ILE A N 1
ATOM 7806 C CA . ILE A 1 706 ? 111.365 71.520 103.676 1.00 48.35 704 ILE A CA 1
ATOM 7807 C C . ILE A 1 706 ? 112.424 71.026 102.719 1.00 48.35 704 ILE A C 1
ATOM 7808 O O . ILE A 1 706 ? 112.455 69.844 102.366 1.00 48.35 704 ILE A O 1
ATOM 7824 N N . THR A 1 707 ? 113.284 71.915 102.259 1.00 45.58 705 THR A N 1
ATOM 7825 C CA . THR A 1 707 ? 114.393 71.498 101.429 1.00 45.58 705 THR A CA 1
ATOM 7826 C C . THR A 1 707 ? 115.403 70.711 102.239 1.00 45.58 705 THR A C 1
ATOM 7827 O O . THR A 1 707 ? 115.936 69.703 101.770 1.00 45.58 705 THR A O 1
ATOM 7838 N N . ILE A 1 708 ? 115.667 71.157 103.459 1.00 50.21 706 ILE A N 1
ATOM 7839 C CA . ILE A 1 708 ? 116.604 70.487 104.339 1.00 50.21 706 ILE A CA 1
ATOM 7840 C C . ILE A 1 708 ? 116.112 69.093 104.681 1.00 50.21 706 ILE A C 1
ATOM 7841 O O . ILE A 1 708 ? 116.900 68.150 104.787 1.00 50.21 706 ILE A O 1
ATOM 7857 N N . LEU A 1 709 ? 114.808 68.941 104.851 1.00 55.24 707 LEU A N 1
ATOM 7858 C CA . LEU A 1 709 ? 114.231 67.658 105.211 1.00 55.24 707 LEU A CA 1
ATOM 7859 C C . LEU A 1 709 ? 114.074 66.748 104.007 1.00 55.24 707 LEU A C 1
ATOM 7860 O O . LEU A 1 709 ? 114.414 65.566 104.075 1.00 55.24 707 LEU A O 1
ATOM 7876 N N . ASP A 1 710 ? 113.553 67.270 102.897 1.00 54.66 708 ASP A N 1
ATOM 7877 C CA . ASP A 1 710 ? 113.486 66.471 101.683 1.00 54.66 708 ASP A CA 1
ATOM 7878 C C . ASP A 1 710 ? 114.871 66.068 101.212 1.00 54.66 708 ASP A C 1
ATOM 7879 O O . ASP A 1 710 ? 115.031 65.034 100.557 1.00 54.66 708 ASP A O 1
ATOM 7888 N N . THR A 1 711 ? 115.879 66.871 101.531 1.00 54.73 709 THR A N 1
ATOM 7889 C CA . THR A 1 711 ? 117.244 66.552 101.150 1.00 54.73 709 THR A CA 1
ATOM 7890 C C . THR A 1 711 ? 117.795 65.410 101.987 1.00 54.73 709 THR A C 1
ATOM 7891 O O . THR A 1 711 ? 118.189 64.370 101.452 1.00 54.73 709 THR A O 1
ATOM 7902 N N . GLU A 1 712 ? 117.844 65.596 103.309 1.00 60.27 710 GLU A N 1
ATOM 7903 C CA . GLU A 1 712 ? 118.507 64.631 104.173 1.00 60.27 710 GLU A CA 1
ATOM 7904 C C . GLU A 1 712 ? 117.840 63.272 104.120 1.00 60.27 710 GLU A C 1
ATOM 7905 O O . GLU A 1 712 ? 118.486 62.263 104.414 1.00 60.27 710 GLU A O 1
ATOM 7917 N N . LYS A 1 713 ? 116.568 63.222 103.757 1.00 62.17 711 LYS A N 1
ATOM 7918 C CA . LYS A 1 713 ? 115.930 61.955 103.463 1.00 62.17 711 LYS A CA 1
ATOM 7919 C C . LYS A 1 713 ? 116.519 61.379 102.194 1.00 62.17 711 LYS A C 1
ATOM 7920 O O . LYS A 1 713 ? 117.195 60.350 102.225 1.00 62.17 711 LYS A O 1
ATOM 7939 N N . SER A 1 714 ? 116.304 62.086 101.088 1.00 65.43 712 SER A N 1
ATOM 7940 C CA . SER A 1 714 ? 116.609 61.554 99.765 1.00 65.43 712 SER A CA 1
ATOM 7941 C C . SER A 1 714 ? 118.085 61.220 99.618 1.00 65.43 712 SER A C 1
ATOM 7942 O O . SER A 1 714 ? 118.442 60.131 99.156 1.00 65.43 712 SER A O 1
ATOM 7950 N N . PHE A 1 715 ? 118.958 62.151 99.999 1.00 65.80 713 PHE A N 1
ATOM 7951 C CA . PHE A 1 715 ? 120.386 61.972 99.768 1.00 65.80 713 PHE A CA 1
ATOM 7952 C C . PHE A 1 715 ? 120.916 60.753 100.512 1.00 65.80 713 PHE A C 1
ATOM 7953 O O . PHE A 1 715 ? 121.440 59.816 99.899 1.00 65.80 713 PHE A O 1
ATOM 7970 N N . LEU A 1 716 ? 120.811 60.753 101.838 1.00 71.45 714 LEU A N 1
ATOM 7971 C CA . LEU A 1 716 ? 121.282 59.596 102.585 1.00 71.45 714 LEU A CA 1
ATOM 7972 C C . LEU A 1 716 ? 120.441 58.368 102.267 1.00 71.45 714 LEU A C 1
ATOM 7973 O O . LEU A 1 716 ? 120.908 57.437 101.603 1.00 71.45 714 LEU A O 1
ATOM 7989 N N . LYS A 1 717 ? 119.206 58.352 102.775 1.00 73.42 715 LYS A N 1
ATOM 7990 C CA . LYS A 1 717 ? 118.191 57.306 102.611 1.00 73.42 715 LYS A CA 1
ATOM 7991 C C . LYS A 1 717 ? 118.646 55.864 102.871 1.00 73.42 715 LYS A C 1
ATOM 7992 O O . LYS A 1 717 ? 117.880 54.933 102.602 1.00 73.42 715 LYS A O 1
ATOM 8011 N N . CYS A 1 718 ? 119.861 55.647 103.384 1.00 78.75 716 CYS A N 1
ATOM 8012 C CA . CYS A 1 718 ? 120.326 54.316 103.757 1.00 78.75 716 CYS A CA 1
ATOM 8013 C C . CYS A 1 718 ? 121.135 54.327 105.050 1.00 78.75 716 CYS A C 1
ATOM 8014 O O . CYS A 1 718 ? 120.969 53.455 105.908 1.00 78.75 716 CYS A O 1
ATOM 8022 N N . MET A 1 719 ? 121.994 55.335 105.200 1.00 78.16 717 MET A N 1
ATOM 8023 C CA . MET A 1 719 ? 123.013 55.406 106.238 1.00 78.16 717 MET A CA 1
ATOM 8024 C C . MET A 1 719 ? 122.608 56.346 107.361 1.00 78.16 717 MET A C 1
ATOM 8025 O O . MET A 1 719 ? 122.629 55.965 108.536 1.00 78.16 717 MET A O 1
ATOM 8039 N N . ARG A 1 720 ? 122.230 57.567 106.998 1.00 75.73 718 ARG A N 1
ATOM 8040 C CA . ARG A 1 720 ? 121.683 58.573 107.901 1.00 75.73 718 ARG A CA 1
ATOM 8041 C C . ARG A 1 720 ? 122.578 58.771 109.128 1.00 75.73 718 ARG A C 1
ATOM 8042 O O . ARG A 1 720 ? 122.157 58.668 110.282 1.00 75.73 718 ARG A O 1
ATOM 8063 N N . LYS A 1 721 ? 123.839 59.087 108.832 1.00 74.78 719 LYS A N 1
ATOM 8064 C CA . LYS A 1 721 ? 124.903 59.198 109.823 1.00 74.78 719 LYS A CA 1
ATOM 8065 C C . LYS A 1 721 ? 125.747 60.451 109.669 1.00 74.78 719 LYS A C 1
ATOM 8066 O O . LYS A 1 721 ? 126.357 60.881 110.655 1.00 74.78 719 LYS A O 1
ATOM 8085 N N . ALA A 1 722 ? 125.817 61.040 108.481 1.00 72.46 720 ALA A N 1
ATOM 8086 C CA . ALA A 1 722 ? 126.641 62.218 108.269 1.00 72.46 720 ALA A CA 1
ATOM 8087 C C . ALA A 1 722 ? 125.918 63.513 108.598 1.00 72.46 720 ALA A C 1
ATOM 8088 O O . ALA A 1 722 ? 126.585 64.516 108.876 1.00 72.46 720 ALA A O 1
ATOM 8095 N N . PHE A 1 723 ? 124.584 63.525 108.574 1.00 67.76 721 PHE A N 1
ATOM 8096 C CA . PHE A 1 723 ? 123.846 64.725 108.939 1.00 67.76 721 PHE A CA 1
ATOM 8097 C C . PHE A 1 723 ? 123.563 64.820 110.432 1.00 67.76 721 PHE A C 1
ATOM 8098 O O . PHE A 1 723 ? 122.735 65.641 110.837 1.00 67.76 721 PHE A O 1
ATOM 8115 N N . ARG A 1 724 ? 124.235 64.028 111.262 1.00 71.33 722 ARG A N 1
ATOM 8116 C CA . ARG A 1 724 ? 123.869 64.000 112.667 1.00 71.33 722 ARG A CA 1
ATOM 8117 C C . ARG A 1 724 ? 124.247 65.319 113.316 1.00 71.33 722 ARG A C 1
ATOM 8118 O O . ARG A 1 724 ? 125.381 65.521 113.762 1.00 71.33 722 ARG A O 1
ATOM 8139 N N . SER A 1 725 ? 123.280 66.223 113.348 1.00 65.92 723 SER A N 1
ATOM 8140 C CA . SER A 1 725 ? 123.428 67.471 114.071 1.00 65.92 723 SER A CA 1
ATOM 8141 C C . SER A 1 725 ? 123.583 67.201 115.558 1.00 65.92 723 SER A C 1
ATOM 8142 O O . SER A 1 725 ? 122.831 66.420 116.147 1.00 65.92 723 SER A O 1
ATOM 8150 N N . GLY A 1 726 ? 124.561 67.858 116.161 1.00 71.21 724 GLY A N 1
ATOM 8151 C CA . GLY A 1 726 ? 124.931 67.585 117.527 1.00 71.21 724 GLY A CA 1
ATOM 8152 C C . GLY A 1 726 ? 125.931 66.451 117.644 1.00 71.21 724 GLY A C 1
ATOM 8153 O O . GLY A 1 726 ? 126.609 66.079 116.690 1.00 71.21 724 GLY A O 1
ATOM 8157 N N . LYS A 1 727 ? 126.016 65.899 118.848 1.00 75.53 725 LYS A N 1
ATOM 8158 C CA . LYS A 1 727 ? 127.009 64.890 119.175 1.00 75.53 725 LYS A CA 1
ATOM 8159 C C . LYS A 1 727 ? 126.552 64.210 120.456 1.00 75.53 725 LYS A C 1
ATOM 8160 O O . LYS A 1 727 ? 125.673 64.717 121.153 1.00 75.53 725 LYS A O 1
ATOM 8179 N N . LEU A 1 728 ? 127.113 63.041 120.741 1.00 76.79 726 LEU A N 1
ATOM 8180 C CA . LEU A 1 728 ? 126.927 62.442 122.057 1.00 76.79 726 LEU A CA 1
ATOM 8181 C C . LEU A 1 728 ? 127.556 63.338 123.108 1.00 76.79 726 LEU A C 1
ATOM 8182 O O . LEU A 1 728 ? 128.784 63.419 123.212 1.00 76.79 726 LEU A O 1
ATOM 8198 N N . LEU A 1 729 ? 126.715 63.985 123.900 1.00 78.32 727 LEU A N 1
ATOM 8199 C CA . LEU A 1 729 ? 127.140 64.745 125.066 1.00 78.32 727 LEU A CA 1
ATOM 8200 C C . LEU A 1 729 ? 126.462 64.173 126.303 1.00 78.32 727 LEU A C 1
ATOM 8201 O O . LEU A 1 729 ? 125.246 64.302 126.464 1.00 78.32 727 LEU A O 1
ATOM 8217 N N . GLN A 1 730 ? 127.242 63.551 127.178 1.00 84.34 728 GLN A N 1
ATOM 8218 C CA . GLN A 1 730 ? 126.737 63.143 128.483 1.00 84.34 728 GLN A CA 1
ATOM 8219 C C . GLN A 1 730 ? 126.360 64.383 129.287 1.00 84.34 728 GLN A C 1
ATOM 8220 O O . GLN A 1 730 ? 127.228 65.196 129.615 1.00 84.34 728 GLN A O 1
ATOM 8234 N N . VAL A 1 731 ? 125.069 64.532 129.596 1.00 82.77 729 VAL A N 1
ATOM 8235 C CA . VAL A 1 731 ? 124.572 65.723 130.282 1.00 82.77 729 VAL A CA 1
ATOM 8236 C C . VAL A 1 731 ? 124.381 65.512 131.777 1.00 82.77 729 VAL A C 1
ATOM 8237 O O . VAL A 1 731 ? 124.484 66.480 132.545 1.00 82.77 729 VAL A O 1
ATOM 8250 N N . GLY A 1 732 ? 124.102 64.292 132.210 1.00 85.99 730 GLY A N 1
ATOM 8251 C CA . GLY A 1 732 ? 123.737 64.040 133.585 1.00 85.99 730 GLY A CA 1
ATOM 8252 C C . GLY A 1 732 ? 123.627 62.560 133.829 1.00 85.99 730 GLY A C 1
ATOM 8253 O O . GLY A 1 732 ? 124.484 61.794 133.378 1.00 85.99 730 GLY A O 1
ATOM 8257 N N . TYR A 1 733 ? 122.576 62.138 134.525 1.00 88.20 731 TYR A N 1
ATOM 8258 C CA . TYR A 1 733 ? 122.438 60.744 134.897 1.00 88.20 731 TYR A CA 1
ATOM 8259 C C . TYR A 1 733 ? 120.981 60.330 134.870 1.00 88.20 731 TYR A C 1
ATOM 8260 O O . TYR A 1 733 ? 120.077 61.125 135.135 1.00 88.20 731 TYR A O 1
ATOM 8278 N N . THR A 1 734 ? 120.782 59.067 134.525 1.00 91.74 732 THR A N 1
ATOM 8279 C CA . THR A 1 734 ? 119.519 58.409 134.760 1.00 91.74 732 THR A CA 1
ATOM 8280 C C . THR A 1 734 ? 119.208 58.504 136.254 1.00 91.74 732 THR A C 1
ATOM 8281 O O . THR A 1 734 ? 120.116 58.374 137.080 1.00 91.74 732 THR A O 1
ATOM 8292 N N . PRO A 1 735 ? 117.950 58.745 136.647 1.00 92.82 733 PRO A N 1
ATOM 8293 C CA . PRO A 1 735 ? 117.664 58.846 138.087 1.00 92.82 733 PRO A CA 1
ATOM 8294 C C . PRO A 1 735 ? 117.950 57.564 138.850 1.00 92.82 733 PRO A C 1
ATOM 8295 O O . PRO A 1 735 ? 118.116 57.618 140.075 1.00 92.82 733 PRO A O 1
ATOM 8306 N N . ASP A 1 736 ? 118.017 56.421 138.167 1.00 93.35 734 ASP A N 1
ATOM 8307 C CA . ASP A 1 736 ? 118.573 55.222 138.772 1.00 93.35 734 ASP A CA 1
ATOM 8308 C C . ASP A 1 736 ? 120.065 55.361 139.018 1.00 93.35 734 ASP A C 1
ATOM 8309 O O . ASP A 1 736 ? 120.560 54.905 140.056 1.00 93.35 734 ASP A O 1
ATOM 8318 N N . GLY A 1 737 ? 120.787 55.984 138.087 1.00 92.36 735 GLY A N 1
ATOM 8319 C CA . GLY A 1 737 ? 122.213 56.198 138.233 1.00 92.36 735 GLY A CA 1
ATOM 8320 C C . GLY A 1 737 ? 123.031 56.023 136.971 1.00 92.36 735 GLY A C 1
ATOM 8321 O O . GLY A 1 737 ? 124.210 56.389 136.953 1.00 92.36 735 GLY A O 1
ATOM 8325 N N . LYS A 1 738 ? 122.444 55.461 135.916 1.00 91.41 736 LYS A N 1
ATOM 8326 C CA . LYS A 1 738 ? 123.171 55.327 134.665 1.00 91.41 736 LYS A CA 1
ATOM 8327 C C . LYS A 1 738 ? 123.514 56.706 134.105 1.00 91.41 736 LYS A C 1
ATOM 8328 O O . LYS A 1 738 ? 123.001 57.736 134.546 1.00 91.41 736 LYS A O 1
ATOM 8347 N N . ASP A 1 739 ? 124.403 56.711 133.118 1.00 88.26 737 ASP A N 1
ATOM 8348 C CA . ASP A 1 739 ? 124.783 57.944 132.448 1.00 88.26 737 ASP A CA 1
ATOM 8349 C C . ASP A 1 739 ? 123.670 58.399 131.511 1.00 88.26 737 ASP A C 1
ATOM 8350 O O . ASP A 1 739 ? 122.922 57.588 130.961 1.00 88.26 737 ASP A O 1
ATOM 8359 N N . ASP A 1 740 ? 123.572 59.715 131.332 1.00 85.69 738 ASP A N 1
ATOM 8360 C CA . ASP A 1 740 ? 122.561 60.343 130.483 1.00 85.69 738 ASP A CA 1
ATOM 8361 C C . ASP A 1 740 ? 123.250 60.867 129.226 1.00 85.69 738 ASP A C 1
ATOM 8362 O O . ASP A 1 740 ? 123.677 62.021 129.167 1.00 85.69 738 ASP A O 1
ATOM 8371 N N . TYR A 1 741 ? 123.350 60.007 128.218 1.00 83.60 739 TYR A N 1
ATOM 8372 C CA . TYR A 1 741 ? 123.854 60.399 126.911 1.00 83.60 739 TYR A CA 1
ATOM 8373 C C . TYR A 1 741 ? 122.706 60.891 126.041 1.00 83.60 739 TYR A C 1
ATOM 8374 O O . TYR A 1 741 ? 121.685 60.210 125.912 1.00 83.60 739 TYR A O 1
ATOM 8392 N N . ARG A 1 742 ? 122.880 62.068 125.443 1.00 79.99 740 ARG A N 1
ATOM 8393 C CA . ARG A 1 742 ? 121.866 62.661 124.579 1.00 79.99 740 ARG A CA 1
ATOM 8394 C C . ARG A 1 742 ? 122.511 63.404 123.422 1.00 79.99 740 ARG A C 1
ATOM 8395 O O . ARG A 1 742 ? 123.417 64.216 123.625 1.00 79.99 740 ARG A O 1
ATOM 8416 N N . TRP A 1 743 ? 122.031 63.127 122.215 1.00 74.10 741 TRP A N 1
ATOM 8417 C CA . TRP A 1 743 ? 122.351 63.960 121.065 1.00 74.10 741 TRP A CA 1
ATOM 8418 C C . TRP A 1 743 ? 121.881 65.372 121.336 1.00 74.10 741 TRP A C 1
ATOM 8419 O O . TRP A 1 743 ? 120.691 65.601 121.561 1.00 74.10 741 TRP A O 1
ATOM 8440 N N . CYS A 1 744 ? 122.818 66.312 121.333 1.00 73.80 742 CYS A N 1
ATOM 8441 C CA . CYS A 1 744 ? 122.548 67.651 121.811 1.00 73.80 742 CYS A CA 1
ATOM 8442 C C . CYS A 1 744 ? 123.191 68.680 120.905 1.00 73.80 742 CYS A C 1
ATOM 8443 O O . CYS A 1 744 ? 124.240 68.443 120.307 1.00 73.80 742 CYS A O 1
ATOM 8451 N N . PHE A 1 745 ? 122.552 69.839 120.843 1.00 69.10 743 PHE A N 1
ATOM 8452 C CA . PHE A 1 745 ? 122.926 70.919 119.950 1.00 69.10 743 PHE A CA 1
ATOM 8453 C C . PHE A 1 745 ? 123.446 72.073 120.783 1.00 69.10 743 PHE A C 1
ATOM 8454 O O . PHE A 1 745 ? 122.717 72.629 121.606 1.00 69.10 743 PHE A O 1
ATOM 8471 N N . ARG A 1 746 ? 124.696 72.432 120.556 1.00 75.63 744 ARG A N 1
ATOM 8472 C CA . ARG A 1 746 ? 125.337 73.484 121.315 1.00 75.63 744 ARG A CA 1
ATOM 8473 C C . ARG A 1 746 ? 124.969 74.855 120.780 1.00 75.63 744 ARG A C 1
ATOM 8474 O O . ARG A 1 746 ? 124.892 75.070 119.570 1.00 75.63 744 ARG A O 1
ATOM 8495 N N . VAL A 1 747 ? 124.738 75.779 121.702 1.00 74.57 745 VAL A N 1
ATOM 8496 C CA . VAL A 1 747 ? 124.429 77.163 121.385 1.00 74.57 745 VAL A CA 1
ATOM 8497 C C . VAL A 1 747 ? 125.189 78.046 122.357 1.00 74.57 745 VAL A C 1
ATOM 8498 O O . VAL A 1 747 ? 125.098 77.860 123.572 1.00 74.57 745 VAL A O 1
ATOM 8511 N N . ASP A 1 748 ? 125.927 79.008 121.823 1.00 79.55 746 ASP A N 1
ATOM 8512 C CA . ASP A 1 748 ? 126.752 79.905 122.610 1.00 79.55 746 ASP A CA 1
ATOM 8513 C C . ASP A 1 748 ? 126.024 81.229 122.772 1.00 79.55 746 ASP A C 1
ATOM 8514 O O . ASP A 1 748 ? 125.488 81.770 121.800 1.00 79.55 746 ASP A O 1
ATOM 8523 N N . GLU A 1 749 ? 126.009 81.743 123.997 1.00 86.01 747 GLU A N 1
ATOM 8524 C CA . GLU A 1 749 ? 125.156 82.863 124.354 1.00 86.01 747 GLU A CA 1
ATOM 8525 C C . GLU A 1 749 ? 125.874 83.733 125.373 1.00 86.01 747 GLU A C 1
ATOM 8526 O O . GLU A 1 749 ? 126.818 83.298 126.035 1.00 86.01 747 GLU A O 1
ATOM 8538 N N . VAL A 1 750 ? 125.420 84.978 125.474 1.00 89.07 748 VAL A N 1
ATOM 8539 C CA . VAL A 1 750 ? 126.017 85.982 126.344 1.00 89.07 748 VAL A CA 1
ATOM 8540 C C . VAL A 1 750 ? 124.910 86.725 127.073 1.00 89.07 748 VAL A C 1
ATOM 8541 O O . VAL A 1 750 ? 123.837 86.968 126.513 1.00 89.07 748 VAL A O 1
ATOM 8554 N N . ASN A 1 751 ? 125.177 87.084 128.323 1.00 91.43 749 ASN A N 1
ATOM 8555 C CA . ASN A 1 751 ? 124.284 87.920 129.105 1.00 91.43 749 ASN A CA 1
ATOM 8556 C C . ASN A 1 751 ? 125.090 88.960 129.860 1.00 91.43 749 ASN A C 1
ATOM 8557 O O . ASN A 1 751 ? 126.256 88.747 130.195 1.00 91.43 749 ASN A O 1
ATOM 8568 N N . TRP A 1 752 ? 124.445 90.094 130.121 1.00 91.92 750 TRP A N 1
ATOM 8569 C CA . TRP A 1 752 ? 125.052 91.186 130.870 1.00 91.92 750 TRP A CA 1
ATOM 8570 C C . TRP A 1 752 ? 124.136 91.674 131.992 1.00 91.92 750 TRP A C 1
ATOM 8571 O O . TRP A 1 752 ? 124.342 92.772 132.519 1.00 91.92 750 TRP A O 1
ATOM 8592 N N . THR A 1 753 ? 123.126 90.874 132.365 1.00 94.64 751 THR A N 1
ATOM 8593 C CA . THR A 1 753 ? 122.313 91.117 133.554 1.00 94.64 751 THR A CA 1
ATOM 8594 C C . THR A 1 753 ? 122.080 89.875 134.403 1.00 94.64 751 THR A C 1
ATOM 8595 O O . THR A 1 753 ? 121.505 90.000 135.489 1.00 94.64 751 THR A O 1
ATOM 8606 N N . THR A 1 754 ? 122.518 88.696 133.967 1.00 94.97 752 THR A N 1
ATOM 8607 C CA . THR A 1 754 ? 122.408 87.454 134.731 1.00 94.97 752 THR A CA 1
ATOM 8608 C C . THR A 1 754 ? 123.708 87.182 135.457 1.00 94.97 752 THR A C 1
ATOM 8609 O O . THR A 1 754 ? 124.254 86.075 135.430 1.00 94.97 752 THR A O 1
ATOM 8620 N N . TRP A 1 755 ? 124.226 88.251 136.066 1.00 95.13 753 TRP A N 1
ATOM 8621 C CA . TRP A 1 755 ? 125.581 88.309 136.606 1.00 95.13 753 TRP A CA 1
ATOM 8622 C C . TRP A 1 755 ? 125.928 87.132 137.515 1.00 95.13 753 TRP A C 1
ATOM 8623 O O . TRP A 1 755 ? 127.106 86.789 137.653 1.00 95.13 753 TRP A O 1
ATOM 8644 N N . ASN A 1 756 ? 124.934 86.490 138.122 1.00 96.78 754 ASN A N 1
ATOM 8645 C CA . ASN A 1 756 ? 125.189 85.327 138.964 1.00 96.78 754 ASN A CA 1
ATOM 8646 C C . ASN A 1 756 ? 125.474 84.105 138.099 1.00 96.78 754 ASN A C 1
ATOM 8647 O O . ASN A 1 756 ? 126.536 83.491 138.209 1.00 96.78 754 ASN A O 1
ATOM 8658 N N . TYR B 1 201 ? 144.903 75.662 125.593 1.00 103.78 199 TYR B N 1
ATOM 8659 C CA . TYR B 1 201 ? 143.434 75.900 125.609 1.00 103.78 199 TYR B CA 1
ATOM 8660 C C . TYR B 1 201 ? 143.085 76.814 126.764 1.00 103.78 199 TYR B C 1
ATOM 8661 O O . TYR B 1 201 ? 142.378 77.806 126.602 1.00 103.78 199 TYR B O 1
ATOM 8679 N N . TYR B 1 202 ? 143.595 76.447 127.937 1.00 104.12 200 TYR B N 1
ATOM 8680 C CA . TYR B 1 202 ? 143.562 77.276 129.133 1.00 104.12 200 TYR B CA 1
ATOM 8681 C C . TYR B 1 202 ? 144.944 77.823 129.476 1.00 104.12 200 TYR B C 1
ATOM 8682 O O . TYR B 1 202 ? 145.159 78.311 130.589 1.00 104.12 200 TYR B O 1
ATOM 8700 N N . LYS B 1 203 ? 145.870 77.783 128.519 1.00 104.21 201 LYS B N 1
ATOM 8701 C CA . LYS B 1 203 ? 147.288 78.032 128.747 1.00 104.21 201 LYS B CA 1
ATOM 8702 C C . LYS B 1 203 ? 147.552 79.390 129.380 1.00 104.21 201 LYS B C 1
ATOM 8703 O O . LYS B 1 203 ? 147.311 80.431 128.763 1.00 104.21 201 LYS B O 1
ATOM 8722 N N . GLY B 1 204 ? 148.054 79.373 130.613 1.00 104.09 202 GLY B N 1
ATOM 8723 C CA . GLY B 1 204 ? 148.368 80.569 131.366 1.00 104.09 202 GLY B CA 1
ATOM 8724 C C . GLY B 1 204 ? 147.425 80.860 132.512 1.00 104.09 202 GLY B C 1
ATOM 8725 O O . GLY B 1 204 ? 147.617 81.865 133.206 1.00 104.09 202 GLY B O 1
ATOM 8729 N N . GLN B 1 205 ? 146.432 80.011 132.751 1.00 104.16 203 GLN B N 1
ATOM 8730 C CA . GLN B 1 205 ? 145.404 80.289 133.738 1.00 104.16 203 GLN B CA 1
ATOM 8731 C C . GLN B 1 205 ? 145.922 80.064 135.153 1.00 104.16 203 GLN B C 1
ATOM 8732 O O . GLN B 1 205 ? 146.851 79.285 135.385 1.00 104.16 203 GLN B O 1
ATOM 8746 N N . THR B 1 206 ? 145.303 80.764 136.101 1.00 104.92 204 THR B N 1
ATOM 8747 C CA . THR B 1 206 ? 145.622 80.646 137.514 1.00 104.92 204 THR B CA 1
ATOM 8748 C C . THR B 1 206 ? 144.340 80.482 138.311 1.00 104.92 204 THR B C 1
ATOM 8749 O O . THR B 1 206 ? 143.249 80.825 137.855 1.00 104.92 204 THR B O 1
ATOM 8760 N N . ALA B 1 207 ? 144.491 79.960 139.528 1.00 105.65 205 ALA B N 1
ATOM 8761 C CA . ALA B 1 207 ? 143.361 79.863 140.443 1.00 105.65 205 ALA B CA 1
ATOM 8762 C C . ALA B 1 207 ? 142.874 81.229 140.898 1.00 105.65 205 ALA B C 1
ATOM 8763 O O . ALA B 1 207 ? 141.764 81.336 141.428 1.00 105.65 205 ALA B O 1
ATOM 8770 N N . LEU B 1 208 ? 143.680 82.271 140.718 1.00 105.69 206 LEU B N 1
ATOM 8771 C CA . LEU B 1 208 ? 143.194 83.621 140.956 1.00 105.69 206 LEU B CA 1
ATOM 8772 C C . LEU B 1 208 ? 142.140 84.001 139.924 1.00 105.69 206 LEU B C 1
ATOM 8773 O O . LEU B 1 208 ? 141.134 84.638 140.257 1.00 105.69 206 LEU B O 1
ATOM 8789 N N . HIS B 1 209 ? 142.366 83.630 138.662 1.00 104.24 207 HIS B N 1
ATOM 8790 C CA . HIS B 1 209 ? 141.387 83.895 137.617 1.00 104.24 207 HIS B CA 1
ATOM 8791 C C . HIS B 1 209 ? 140.072 83.200 137.914 1.00 104.24 207 HIS B C 1
ATOM 8792 O O . HIS B 1 209 ? 139.000 83.733 137.609 1.00 104.24 207 HIS B O 1
ATOM 8806 N N . ILE B 1 210 ? 140.149 82.001 138.489 1.00 105.40 208 ILE B N 1
ATOM 8807 C CA . ILE B 1 210 ? 138.959 81.275 138.921 1.00 105.40 208 ILE B CA 1
ATOM 8808 C C . ILE B 1 210 ? 138.125 82.146 139.851 1.00 105.40 208 ILE B C 1
ATOM 8809 O O . ILE B 1 210 ? 136.934 82.377 139.617 1.00 105.40 208 ILE B O 1
ATOM 8825 N N . ALA B 1 211 ? 138.751 82.666 140.903 1.00 105.45 209 ALA B N 1
ATOM 8826 C CA . ALA B 1 211 ? 138.005 83.303 141.978 1.00 105.45 209 ALA B CA 1
ATOM 8827 C C . ALA B 1 211 ? 137.279 84.553 141.514 1.00 105.45 209 ALA B C 1
ATOM 8828 O O . ALA B 1 211 ? 136.205 84.875 142.034 1.00 105.45 209 ALA B O 1
ATOM 8835 N N . ILE B 1 212 ? 137.847 85.268 140.549 1.00 103.03 210 ILE B N 1
ATOM 8836 C CA . ILE B 1 212 ? 137.220 86.486 140.063 1.00 103.03 210 ILE B CA 1
ATOM 8837 C C . ILE B 1 212 ? 135.961 86.138 139.296 1.00 103.03 210 ILE B C 1
ATOM 8838 O O . ILE B 1 212 ? 134.948 86.840 139.372 1.00 103.03 210 ILE B O 1
ATOM 8854 N N . GLU B 1 213 ? 136.005 85.039 138.556 1.00 104.77 211 GLU B N 1
ATOM 8855 C CA . GLU B 1 213 ? 134.879 84.627 137.744 1.00 104.77 211 GLU B CA 1
ATOM 8856 C C . GLU B 1 213 ? 133.829 83.878 138.555 1.00 104.77 211 GLU B C 1
ATOM 8857 O O . GLU B 1 213 ? 132.639 83.975 138.239 1.00 104.77 211 GLU B O 1
ATOM 8869 N N . ARG B 1 214 ? 134.232 83.166 139.614 1.00 105.83 212 ARG B N 1
ATOM 8870 C CA . ARG B 1 214 ? 133.294 82.452 140.473 1.00 105.83 212 ARG B CA 1
ATOM 8871 C C . ARG B 1 214 ? 132.759 83.322 141.615 1.00 105.83 212 ARG B C 1
ATOM 8872 O O . ARG B 1 214 ? 132.266 82.781 142.615 1.00 105.83 212 ARG B O 1
ATOM 8893 N N . ARG B 1 215 ? 132.838 84.650 141.493 1.00 104.34 213 ARG B N 1
ATOM 8894 C CA . ARG B 1 215 ? 132.178 85.563 142.430 1.00 104.34 213 ARG B CA 1
ATOM 8895 C C . ARG B 1 215 ? 132.746 85.419 143.837 1.00 104.34 213 ARG B C 1
ATOM 8896 O O . ARG B 1 215 ? 132.011 85.319 144.823 1.00 104.34 213 ARG B O 1
ATOM 8917 N N . ASN B 1 216 ? 134.075 85.404 143.925 1.00 106.47 214 ASN B N 1
ATOM 8918 C CA . ASN B 1 216 ? 134.757 84.998 145.153 1.00 106.47 214 ASN B CA 1
ATOM 8919 C C . ASN B 1 216 ? 135.909 85.962 145.425 1.00 106.47 214 ASN B C 1
ATOM 8920 O O . ASN B 1 216 ? 137.057 85.673 145.086 1.00 106.47 214 ASN B O 1
ATOM 8931 N N . MET B 1 217 ? 135.609 87.077 146.090 1.00 106.15 215 MET B N 1
ATOM 8932 C CA . MET B 1 217 ? 136.660 87.990 146.518 1.00 106.15 215 MET B CA 1
ATOM 8933 C C . MET B 1 217 ? 137.306 87.543 147.817 1.00 106.15 215 MET B C 1
ATOM 8934 O O . MET B 1 217 ? 138.448 87.924 148.090 1.00 106.15 215 MET B O 1
ATOM 8948 N N . ALA B 1 218 ? 136.596 86.745 148.616 1.00 107.17 216 ALA B N 1
ATOM 8949 C CA . ALA B 1 218 ? 137.173 86.208 149.838 1.00 107.17 216 ALA B CA 1
ATOM 8950 C C . ALA B 1 218 ? 138.407 85.367 149.550 1.00 107.17 216 ALA B C 1
ATOM 8951 O O . ALA B 1 218 ? 139.319 85.303 150.382 1.00 107.17 216 ALA B O 1
ATOM 8958 N N . LEU B 1 219 ? 138.456 84.721 148.383 1.00 107.33 217 LEU B N 1
ATOM 8959 C CA . LEU B 1 219 ? 139.591 83.891 148.005 1.00 107.33 217 LEU B CA 1
ATOM 8960 C C . LEU B 1 219 ? 140.568 84.588 147.069 1.00 107.33 217 LEU B C 1
ATOM 8961 O O . LEU B 1 219 ? 141.708 84.128 146.944 1.00 107.33 217 LEU B O 1
ATOM 8977 N N . VAL B 1 220 ? 140.162 85.670 146.403 1.00 106.40 218 VAL B N 1
ATOM 8978 C CA . VAL B 1 220 ? 141.134 86.484 145.674 1.00 106.40 218 VAL B CA 1
ATOM 8979 C C . VAL B 1 220 ? 142.131 87.085 146.652 1.00 106.40 218 VAL B C 1
ATOM 8980 O O . VAL B 1 220 ? 143.349 87.021 146.450 1.00 106.40 218 VAL B O 1
ATOM 8993 N N . THR B 1 221 ? 141.623 87.668 147.738 1.00 107.46 219 THR B N 1
ATOM 8994 C CA . THR B 1 221 ? 142.499 88.170 148.788 1.00 107.46 219 THR B CA 1
ATOM 8995 C C . THR B 1 221 ? 143.285 87.041 149.438 1.00 107.46 219 THR B C 1
ATOM 8996 O O . THR B 1 221 ? 144.384 87.269 149.952 1.00 107.46 219 THR B O 1
ATOM 9007 N N . LEU B 1 222 ? 142.744 85.821 149.416 1.00 108.28 220 LEU B N 1
ATOM 9008 C CA . LEU B 1 222 ? 143.467 84.674 149.955 1.00 108.28 220 LEU B CA 1
ATOM 9009 C C . LEU B 1 222 ? 144.651 84.304 149.074 1.00 108.28 220 LEU B C 1
ATOM 9010 O O . LEU B 1 222 ? 145.723 83.948 149.579 1.00 108.28 220 LEU B O 1
ATOM 9026 N N . LEU B 1 223 ? 144.471 84.352 147.758 1.00 107.62 221 LEU B N 1
ATOM 9027 C CA . LEU B 1 223 ? 145.511 83.874 146.858 1.00 107.62 221 LEU B CA 1
ATOM 9028 C C . LEU B 1 223 ? 146.613 84.907 146.684 1.00 107.62 221 LEU B C 1
ATOM 9029 O O . LEU B 1 223 ? 147.797 84.556 146.646 1.00 107.62 221 LEU B O 1
ATOM 9045 N N . VAL B 1 224 ? 146.245 86.182 146.593 1.00 107.66 222 VAL B N 1
ATOM 9046 C CA . VAL B 1 224 ? 147.242 87.227 146.400 1.00 107.66 222 VAL B CA 1
ATOM 9047 C C . VAL B 1 224 ? 148.164 87.306 147.606 1.00 107.66 222 VAL B C 1
ATOM 9048 O O . VAL B 1 224 ? 149.382 87.467 147.464 1.00 107.66 222 VAL B O 1
ATOM 9061 N N . GLU B 1 225 ? 147.605 87.189 148.811 1.00 108.26 223 GLU B N 1
ATOM 9062 C CA . GLU B 1 225 ? 148.412 87.367 150.010 1.00 108.26 223 GLU B CA 1
ATOM 9063 C C . GLU B 1 225 ? 149.417 86.240 150.177 1.00 108.26 223 GLU B C 1
ATOM 9064 O O . GLU B 1 225 ? 150.523 86.466 150.678 1.00 108.26 223 GLU B O 1
ATOM 9076 N N . ASN B 1 226 ? 149.059 85.030 149.758 1.00 109.11 224 ASN B N 1
ATOM 9077 C CA . ASN B 1 226 ? 149.997 83.918 149.719 1.00 109.11 224 ASN B CA 1
ATOM 9078 C C . ASN B 1 226 ? 150.972 83.998 148.550 1.00 109.11 224 ASN B C 1
ATOM 9079 O O . ASN B 1 226 ? 151.789 83.084 148.390 1.00 109.11 224 ASN B O 1
ATOM 9090 N N . GLY B 1 227 ? 150.908 85.049 147.736 1.00 108.98 225 GLY B N 1
ATOM 9091 C CA . GLY B 1 227 ? 151.874 85.281 146.686 1.00 108.98 225 GLY B CA 1
ATOM 9092 C C . GLY B 1 227 ? 151.402 84.982 145.280 1.00 108.98 225 GLY B C 1
ATOM 9093 O O . GLY B 1 227 ? 152.241 84.901 144.374 1.00 108.98 225 GLY B O 1
ATOM 9097 N N . ALA B 1 228 ? 150.101 84.801 145.065 1.00 108.11 226 ALA B N 1
ATOM 9098 C CA . ALA B 1 228 ? 149.594 84.579 143.717 1.00 108.11 226 ALA B CA 1
ATOM 9099 C C . ALA B 1 228 ? 149.824 85.829 142.882 1.00 108.11 226 ALA B C 1
ATOM 9100 O O . ALA B 1 228 ? 149.288 86.898 143.194 1.00 108.11 226 ALA B O 1
ATOM 9107 N N . ASP B 1 229 ? 150.639 85.696 141.839 1.00 107.58 227 ASP B N 1
ATOM 9108 C CA . ASP B 1 229 ? 150.945 86.816 140.958 1.00 107.58 227 ASP B CA 1
ATOM 9109 C C . ASP B 1 229 ? 149.678 87.415 140.360 1.00 107.58 227 ASP B C 1
ATOM 9110 O O . ASP B 1 229 ? 148.727 86.702 140.027 1.00 107.58 227 ASP B O 1
ATOM 9119 N N . VAL B 1 230 ? 149.677 88.744 140.242 1.00 105.69 228 VAL B N 1
ATOM 9120 C CA . VAL B 1 230 ? 148.568 89.496 139.662 1.00 105.69 228 VAL B CA 1
ATOM 9121 C C . VAL B 1 230 ? 149.028 90.194 138.388 1.00 105.69 228 VAL B C 1
ATOM 9122 O O . VAL B 1 230 ? 148.571 91.297 138.071 1.00 105.69 228 VAL B O 1
ATOM 9135 N N . GLN B 1 231 ? 149.953 89.558 137.666 1.00 105.69 229 GLN B N 1
ATOM 9136 C CA . GLN B 1 231 ? 150.337 89.960 136.319 1.00 105.69 229 GLN B CA 1
ATOM 9137 C C . GLN B 1 231 ? 150.150 88.824 135.324 1.00 105.69 229 GLN B C 1
ATOM 9138 O O . GLN B 1 231 ? 150.563 88.951 134.165 1.00 105.69 229 GLN B O 1
ATOM 9152 N N . ALA B 1 232 ? 149.530 87.726 135.744 1.00 104.62 230 ALA B N 1
ATOM 9153 C CA . ALA B 1 232 ? 149.551 86.498 134.967 1.00 104.62 230 ALA B CA 1
ATOM 9154 C C . ALA B 1 232 ? 148.808 86.666 133.652 1.00 104.62 230 ALA B C 1
ATOM 9155 O O . ALA B 1 232 ? 147.712 87.232 133.607 1.00 104.62 230 ALA B O 1
ATOM 9162 N N . ALA B 1 233 ? 149.409 86.157 132.587 1.00 103.46 231 ALA B N 1
ATOM 9163 C CA . ALA B 1 233 ? 148.851 86.244 131.248 1.00 103.46 231 ALA B CA 1
ATOM 9164 C C . ALA B 1 233 ? 148.128 84.941 130.943 1.00 103.46 231 ALA B C 1
ATOM 9165 O O . ALA B 1 233 ? 148.762 83.899 130.764 1.00 103.46 231 ALA B O 1
ATOM 9172 N N . ALA B 1 234 ? 146.800 85.001 130.896 1.00 102.63 232 ALA B N 1
ATOM 9173 C CA . ALA B 1 234 ? 145.990 83.893 130.399 1.00 102.63 232 ALA B CA 1
ATOM 9174 C C . ALA B 1 234 ? 146.075 83.852 128.872 1.00 102.63 232 ALA B C 1
ATOM 9175 O O . ALA B 1 234 ? 145.125 84.145 128.144 1.00 102.63 232 ALA B O 1
ATOM 9182 N N . HIS B 1 235 ? 147.254 83.469 128.388 1.00 104.10 233 HIS B N 1
ATOM 9183 C CA . HIS B 1 235 ? 147.544 83.471 126.953 1.00 104.10 233 HIS B CA 1
ATOM 9184 C C . HIS B 1 235 ? 147.202 82.115 126.339 1.00 104.10 233 HIS B C 1
ATOM 9185 O O . HIS B 1 235 ? 147.998 81.480 125.648 1.00 104.10 233 HIS B O 1
ATOM 9199 N N . GLY B 1 236 ? 145.962 81.701 126.595 1.00 103.97 234 GLY B N 1
ATOM 9200 C CA . GLY B 1 236 ? 145.440 80.436 126.130 1.00 103.97 234 GLY B CA 1
ATOM 9201 C C . GLY B 1 236 ? 144.317 80.618 125.139 1.00 103.97 234 GLY B C 1
ATOM 9202 O O . GLY B 1 236 ? 143.697 81.682 125.072 1.00 103.97 234 GLY B O 1
ATOM 9206 N N . ASP B 1 237 ? 144.034 79.557 124.385 1.00 104.91 235 ASP B N 1
ATOM 9207 C CA . ASP B 1 237 ? 143.170 79.669 123.218 1.00 104.91 235 ASP B CA 1
ATOM 9208 C C . ASP B 1 237 ? 141.763 80.094 123.603 1.00 104.91 235 ASP B C 1
ATOM 9209 O O . ASP B 1 237 ? 141.132 80.892 122.902 1.00 104.91 235 ASP B O 1
ATOM 9218 N N . PHE B 1 238 ? 141.256 79.574 124.718 1.00 103.66 236 PHE B N 1
ATOM 9219 C CA . PHE B 1 238 ? 139.932 79.954 125.183 1.00 103.66 236 PHE B CA 1
ATOM 9220 C C . PHE B 1 238 ? 139.870 81.419 125.580 1.00 103.66 236 PHE B C 1
ATOM 9221 O O . PHE B 1 238 ? 138.784 82.008 125.569 1.00 103.66 236 PHE B O 1
ATOM 9238 N N . PHE B 1 239 ? 141.008 82.017 125.916 1.00 102.79 237 PHE B N 1
ATOM 9239 C CA . PHE B 1 239 ? 141.063 83.357 126.469 1.00 102.79 237 PHE B CA 1
ATOM 9240 C C . PHE B 1 239 ? 141.389 84.415 125.426 1.00 102.79 237 PHE B C 1
ATOM 9241 O O . PHE B 1 239 ? 141.565 85.585 125.784 1.00 102.79 237 PHE B O 1
ATOM 9258 N N . LYS B 1 240 ? 141.473 84.036 124.153 1.00 101.15 238 LYS B N 1
ATOM 9259 C CA . LYS B 1 240 ? 141.724 84.964 123.067 1.00 101.15 238 LYS B CA 1
ATOM 9260 C C . LYS B 1 240 ? 140.400 85.382 122.442 1.00 101.15 238 LYS B C 1
ATOM 9261 O O . LYS B 1 240 ? 139.319 85.005 122.898 1.00 101.15 238 LYS B O 1
ATOM 9280 N N . LYS B 1 241 ? 140.501 86.193 121.392 1.00 99.00 239 LYS B N 1
ATOM 9281 C CA . LYS B 1 241 ? 139.330 86.671 120.674 1.00 99.00 239 LYS B CA 1
ATOM 9282 C C . LYS B 1 241 ? 138.477 85.507 120.193 1.00 99.00 239 LYS B C 1
ATOM 9283 O O . LYS B 1 241 ? 138.989 84.508 119.681 1.00 99.00 239 LYS B O 1
ATOM 9302 N N . THR B 1 242 ? 137.166 85.650 120.379 1.00 103.83 240 THR B N 1
ATOM 9303 C CA . THR B 1 242 ? 136.235 84.574 120.063 1.00 103.83 240 THR B CA 1
ATOM 9304 C C . THR B 1 242 ? 136.336 84.177 118.595 1.00 103.83 240 THR B C 1
ATOM 9305 O O . THR B 1 242 ? 136.764 83.063 118.273 1.00 103.83 240 THR B O 1
ATOM 9316 N N . LYS B 1 243 ? 135.992 85.100 117.692 1.00 105.12 241 LYS B N 1
ATOM 9317 C CA . LYS B 1 243 ? 136.052 84.859 116.251 1.00 105.12 241 LYS B CA 1
ATOM 9318 C C . LYS B 1 243 ? 135.312 83.579 115.873 1.00 105.12 241 LYS B C 1
ATOM 9319 O O . LYS B 1 243 ? 135.791 82.767 115.079 1.00 105.12 241 LYS B O 1
ATOM 9338 N N . GLY B 1 244 ? 134.136 83.393 116.470 1.00 106.02 242 GLY B N 1
ATOM 9339 C CA . GLY B 1 244 ? 133.339 82.205 116.252 1.00 106.02 242 GLY B CA 1
ATOM 9340 C C . GLY B 1 244 ? 133.531 81.149 117.321 1.00 106.02 242 GLY B C 1
ATOM 9341 O O . GLY B 1 244 ? 132.575 80.461 117.690 1.00 106.02 242 GLY B O 1
ATOM 9345 N N . ARG B 1 245 ? 134.752 81.004 117.828 1.00 105.62 243 ARG B N 1
ATOM 9346 C CA . ARG B 1 245 ? 135.010 79.979 118.824 1.00 105.62 243 ARG B CA 1
ATOM 9347 C C . ARG B 1 245 ? 134.310 80.329 120.141 1.00 105.62 243 ARG B C 1
ATOM 9348 O O . ARG B 1 245 ? 134.088 81.505 120.440 1.00 105.62 243 ARG B O 1
ATOM 9369 N N . PRO B 1 246 ? 133.953 79.321 120.952 1.00 105.36 244 PRO B N 1
ATOM 9370 C CA . PRO B 1 246 ? 133.251 79.604 122.209 1.00 105.36 244 PRO B CA 1
ATOM 9371 C C . PRO B 1 246 ? 134.195 80.065 123.307 1.00 105.36 244 PRO B C 1
ATOM 9372 O O . PRO B 1 246 ? 134.687 79.245 124.087 1.00 105.36 244 PRO B O 1
ATOM 9383 N N . GLY B 1 247 ? 134.462 81.372 123.366 1.00 103.01 245 GLY B N 1
ATOM 9384 C CA . GLY B 1 247 ? 135.464 81.917 124.258 1.00 103.01 245 GLY B CA 1
ATOM 9385 C C . GLY B 1 247 ? 134.960 83.154 124.976 1.00 103.01 245 GLY B C 1
ATOM 9386 O O . GLY B 1 247 ? 133.833 83.602 124.767 1.00 103.01 245 GLY B O 1
ATOM 9390 N N . PHE B 1 248 ? 135.817 83.685 125.847 1.00 97.91 246 PHE B N 1
ATOM 9391 C CA . PHE B 1 248 ? 135.607 85.002 126.437 1.00 97.91 246 PHE B CA 1
ATOM 9392 C C . PHE B 1 248 ? 136.959 85.683 126.534 1.00 97.91 246 PHE B C 1
ATOM 9393 O O . PHE B 1 248 ? 137.818 85.255 127.311 1.00 97.91 246 PHE B O 1
ATOM 9410 N N . TYR B 1 249 ? 137.145 86.725 125.737 1.00 96.59 247 TYR B N 1
ATOM 9411 C CA . TYR B 1 249 ? 138.308 87.581 125.868 1.00 96.59 247 TYR B CA 1
ATOM 9412 C C . TYR B 1 249 ? 138.002 88.679 126.870 1.00 96.59 247 TYR B C 1
ATOM 9413 O O . TYR B 1 249 ? 136.914 89.260 126.863 1.00 96.59 247 TYR B O 1
ATOM 9431 N N . PHE B 1 250 ? 138.966 88.950 127.741 1.00 98.21 248 PHE B N 1
ATOM 9432 C CA . PHE B 1 250 ? 138.826 89.977 128.759 1.00 98.21 248 PHE B CA 1
ATOM 9433 C C . PHE B 1 250 ? 140.036 90.870 128.905 1.00 98.21 248 PHE B C 1
ATOM 9434 O O . PHE B 1 250 ? 139.901 91.948 129.494 1.00 98.21 248 PHE B O 1
ATOM 9451 N N . GLY B 1 251 ? 141.207 90.450 128.441 1.00 97.89 249 GLY B N 1
ATOM 9452 C CA . GLY B 1 251 ? 142.399 91.261 128.516 1.00 97.89 249 GLY B CA 1
ATOM 9453 C C . GLY B 1 251 ? 143.657 90.526 128.917 1.00 97.89 249 GLY B C 1
ATOM 9454 O O . GLY B 1 251 ? 144.722 91.145 128.973 1.00 97.89 249 GLY B O 1
ATOM 9458 N N . GLU B 1 252 ? 143.560 89.228 129.216 1.00 100.16 250 GLU B N 1
ATOM 9459 C CA . GLU B 1 252 ? 144.738 88.401 129.470 1.00 100.16 250 GLU B CA 1
ATOM 9460 C C . GLU B 1 252 ? 145.505 88.935 130.679 1.00 100.16 250 GLU B C 1
ATOM 9461 O O . GLU B 1 252 ? 146.733 89.008 130.695 1.00 100.16 250 GLU B O 1
ATOM 9473 N N . LEU B 1 253 ? 144.761 89.364 131.695 1.00 99.80 251 LEU B N 1
ATOM 9474 C CA . LEU B 1 253 ? 145.365 89.912 132.892 1.00 99.80 251 LEU B CA 1
ATOM 9475 C C . LEU B 1 253 ? 144.300 89.865 133.979 1.00 99.80 251 LEU B C 1
ATOM 9476 O O . LEU B 1 253 ? 143.115 90.011 133.656 1.00 99.80 251 LEU B O 1
ATOM 9492 N N . PRO B 1 254 ? 144.657 89.635 135.249 1.00 102.34 252 PRO B N 1
ATOM 9493 C CA . PRO B 1 254 ? 143.602 89.486 136.274 1.00 102.34 252 PRO B CA 1
ATOM 9494 C C . PRO B 1 254 ? 142.738 90.719 136.465 1.00 102.34 252 PRO B C 1
ATOM 9495 O O . PRO B 1 254 ? 141.505 90.620 136.479 1.00 102.34 252 PRO B O 1
ATOM 9506 N N . LEU B 1 255 ? 143.368 91.876 136.667 1.00 99.46 253 LEU B N 1
ATOM 9507 C CA . LEU B 1 255 ? 142.660 93.146 136.761 1.00 99.46 253 LEU B CA 1
ATOM 9508 C C . LEU B 1 255 ? 141.703 93.351 135.595 1.00 99.46 253 LEU B C 1
ATOM 9509 O O . LEU B 1 255 ? 140.597 93.872 135.772 1.00 99.46 253 LEU B O 1
ATOM 9525 N N . SER B 1 256 ? 142.113 92.951 134.394 1.00 97.76 254 SER B N 1
ATOM 9526 C CA . SER B 1 256 ? 141.261 93.119 133.229 1.00 97.76 254 SER B CA 1
ATOM 9527 C C . SER B 1 256 ? 139.982 92.307 133.349 1.00 97.76 254 SER B C 1
ATOM 9528 O O . SER B 1 256 ? 138.917 92.758 132.913 1.00 97.76 254 SER B O 1
ATOM 9536 N N . LEU B 1 257 ? 140.065 91.120 133.946 1.00 99.72 255 LEU B N 1
ATOM 9537 C CA . LEU B 1 257 ? 138.894 90.270 134.096 1.00 99.72 255 LEU B CA 1
ATOM 9538 C C . LEU B 1 257 ? 137.871 90.914 135.015 1.00 99.72 255 LEU B C 1
ATOM 9539 O O . LEU B 1 257 ? 136.677 90.954 134.704 1.00 99.72 255 LEU B O 1
ATOM 9555 N N . ALA B 1 258 ? 138.328 91.441 136.144 1.00 98.99 256 ALA B N 1
ATOM 9556 C CA . ALA B 1 258 ? 137.412 92.012 137.116 1.00 98.99 256 ALA B CA 1
ATOM 9557 C C . ALA B 1 258 ? 136.709 93.237 136.567 1.00 98.99 256 ALA B C 1
ATOM 9558 O O . ALA B 1 258 ? 135.562 93.515 136.937 1.00 98.99 256 ALA B O 1
ATOM 9565 N N . ALA B 1 259 ? 137.384 93.980 135.695 1.00 94.96 257 ALA B N 1
ATOM 9566 C CA . ALA B 1 259 ? 136.779 95.149 135.078 1.00 94.96 257 ALA B CA 1
ATOM 9567 C C . ALA B 1 259 ? 135.717 94.744 134.065 1.00 94.96 257 ALA B C 1
ATOM 9568 O O . ALA B 1 259 ? 134.665 95.384 133.966 1.00 94.96 257 ALA B O 1
ATOM 9575 N N . CYS B 1 260 ? 135.964 93.670 133.330 1.00 94.83 258 CYS B N 1
ATOM 9576 C CA . CYS B 1 260 ? 135.024 93.142 132.354 1.00 94.83 258 CYS B CA 1
ATOM 9577 C C . CYS B 1 260 ? 134.002 92.204 132.958 1.00 94.83 258 CYS B C 1
ATOM 9578 O O . CYS B 1 260 ? 133.225 91.599 132.211 1.00 94.83 258 CYS B O 1
ATOM 9586 N N . THR B 1 261 ? 134.003 92.051 134.279 1.00 98.09 259 THR B N 1
ATOM 9587 C CA . THR B 1 261 ? 133.169 91.078 134.955 1.00 98.09 259 THR B CA 1
ATOM 9588 C C . THR B 1 261 ? 132.263 91.742 135.980 1.00 98.09 259 THR B C 1
ATOM 9589 O O . THR B 1 261 ? 131.422 91.066 136.576 1.00 98.09 259 THR B O 1
ATOM 9600 N N . ASN B 1 262 ? 132.384 93.060 136.162 1.00 94.84 260 ASN B N 1
ATOM 9601 C CA . ASN B 1 262 ? 131.525 93.836 137.048 1.00 94.84 260 ASN B CA 1
ATOM 9602 C C . ASN B 1 262 ? 131.637 93.354 138.495 1.00 94.84 260 ASN B C 1
ATOM 9603 O O . ASN B 1 262 ? 130.687 92.844 139.094 1.00 94.84 260 ASN B O 1
ATOM 9614 N N . GLN B 1 263 ? 132.852 93.509 139.040 1.00 99.68 261 GLN B N 1
ATOM 9615 C CA . GLN B 1 263 ? 133.061 93.616 140.478 1.00 99.68 261 GLN B CA 1
ATOM 9616 C C . GLN B 1 263 ? 134.030 94.786 140.653 1.00 99.68 261 GLN B C 1
ATOM 9617 O O . GLN B 1 263 ? 135.240 94.587 140.758 1.00 99.68 261 GLN B O 1
ATOM 9631 N N . LEU B 1 264 ? 133.498 96.007 140.708 1.00 97.06 262 LEU B N 1
ATOM 9632 C CA . LEU B 1 264 ? 134.362 97.150 140.982 1.00 97.06 262 LEU B CA 1
ATOM 9633 C C . LEU B 1 264 ? 134.999 97.034 142.354 1.00 97.06 262 LEU B C 1
ATOM 9634 O O . LEU B 1 264 ? 136.120 97.511 142.562 1.00 97.06 262 LEU B O 1
ATOM 9650 N N . GLY B 1 265 ? 134.295 96.418 143.302 1.00 99.70 263 GLY B N 1
ATOM 9651 C CA . GLY B 1 265 ? 134.894 96.143 144.594 1.00 99.70 263 GLY B CA 1
ATOM 9652 C C . GLY B 1 265 ? 136.184 95.357 144.479 1.00 99.70 263 GLY B C 1
ATOM 9653 O O . GLY B 1 265 ? 137.193 95.709 145.096 1.00 99.70 263 GLY B O 1
ATOM 9657 N N . ILE B 1 266 ? 136.176 94.295 143.673 1.00 101.65 264 ILE B N 1
ATOM 9658 C CA . ILE B 1 266 ? 137.395 93.523 143.465 1.00 101.65 264 ILE B CA 1
ATOM 9659 C C . ILE B 1 266 ? 138.460 94.384 142.807 1.00 101.65 264 ILE B C 1
ATOM 9660 O O . ILE B 1 266 ? 139.621 94.379 143.228 1.00 101.65 264 ILE B O 1
ATOM 9676 N N . VAL B 1 267 ? 138.066 95.155 141.788 1.00 99.23 265 VAL B N 1
ATOM 9677 C CA . VAL B 1 267 ? 139.023 95.886 140.955 1.00 99.23 265 VAL B CA 1
ATOM 9678 C C . VAL B 1 267 ? 139.877 96.809 141.810 1.00 99.23 265 VAL B C 1
ATOM 9679 O O . VAL B 1 267 ? 141.110 96.811 141.716 1.00 99.23 265 VAL B O 1
ATOM 9692 N N . LYS B 1 268 ? 139.229 97.603 142.659 1.00 100.03 266 LYS B N 1
ATOM 9693 C CA . LYS B 1 268 ? 139.968 98.499 143.533 1.00 100.03 266 LYS B CA 1
ATOM 9694 C C . LYS B 1 268 ? 140.875 97.715 144.466 1.00 100.03 266 LYS B C 1
ATOM 9695 O O . LYS B 1 268 ? 142.012 98.122 144.723 1.00 100.03 266 LYS B O 1
ATOM 9714 N N . PHE B 1 269 ? 140.410 96.555 144.935 1.00 103.91 267 PHE B N 1
ATOM 9715 C CA . PHE B 1 269 ? 141.219 95.761 145.854 1.00 103.91 267 PHE B CA 1
ATOM 9716 C C . PHE B 1 269 ? 142.534 95.330 145.222 1.00 103.91 267 PHE B C 1
ATOM 9717 O O . PHE B 1 269 ? 143.546 95.206 145.924 1.00 103.91 267 PHE B O 1
ATOM 9734 N N . LEU B 1 270 ? 142.543 95.102 143.907 1.00 102.68 268 LEU B N 1
ATOM 9735 C CA . LEU B 1 270 ? 143.754 94.639 143.242 1.00 102.68 268 LEU B CA 1
ATOM 9736 C C . LEU B 1 270 ? 144.851 95.689 143.234 1.00 102.68 268 LEU B C 1
ATOM 9737 O O . LEU B 1 270 ? 146.024 95.335 143.062 1.00 102.68 268 LEU B O 1
ATOM 9753 N N . LEU B 1 271 ? 144.500 96.964 143.422 1.00 101.39 269 LEU B N 1
ATOM 9754 C CA . LEU B 1 271 ? 145.425 98.059 143.186 1.00 101.39 269 LEU B CA 1
ATOM 9755 C C . LEU B 1 271 ? 145.945 98.733 144.445 1.00 101.39 269 LEU B C 1
ATOM 9756 O O . LEU B 1 271 ? 146.988 99.387 144.368 1.00 101.39 269 LEU B O 1
ATOM 9772 N N . GLN B 1 272 ? 145.247 98.627 145.579 1.00 104.45 270 GLN B N 1
ATOM 9773 C CA . GLN B 1 272 ? 145.801 99.030 146.868 1.00 104.45 270 GLN B CA 1
ATOM 9774 C C . GLN B 1 272 ? 146.064 97.861 147.811 1.00 104.45 270 GLN B C 1
ATOM 9775 O O . GLN B 1 272 ? 146.440 98.097 148.963 1.00 104.45 270 GLN B O 1
ATOM 9789 N N . ASN B 1 273 ? 145.849 96.619 147.377 1.00 106.51 271 ASN B N 1
ATOM 9790 C CA . ASN B 1 273 ? 146.298 95.481 148.171 1.00 106.51 271 ASN B CA 1
ATOM 9791 C C . ASN B 1 273 ? 147.789 95.596 148.454 1.00 106.51 271 ASN B C 1
ATOM 9792 O O . ASN B 1 273 ? 148.589 95.883 147.560 1.00 106.51 271 ASN B O 1
ATOM 9803 N N . SER B 1 274 ? 148.152 95.402 149.720 1.00 108.04 272 SER B N 1
ATOM 9804 C CA . SER B 1 274 ? 149.497 95.734 150.163 1.00 108.04 272 SER B CA 1
ATOM 9805 C C . SER B 1 274 ? 150.531 94.719 149.700 1.00 108.04 272 SER B C 1
ATOM 9806 O O . SER B 1 274 ? 151.705 95.071 149.530 1.00 108.04 272 SER B O 1
ATOM 9814 N N . TRP B 1 275 ? 150.126 93.461 149.509 1.00 108.43 273 TRP B N 1
ATOM 9815 C CA . TRP B 1 275 ? 151.084 92.426 149.136 1.00 108.43 273 TRP B CA 1
ATOM 9816 C C . TRP B 1 275 ? 151.664 92.698 147.754 1.00 108.43 273 TRP B C 1
ATOM 9817 O O . TRP B 1 275 ? 152.886 92.693 147.563 1.00 108.43 273 TRP B O 1
ATOM 9838 N N . GLN B 1 276 ? 150.799 92.949 146.778 1.00 107.21 274 GLN B N 1
ATOM 9839 C CA . GLN B 1 276 ? 151.253 93.315 145.448 1.00 107.21 274 GLN B CA 1
ATOM 9840 C C . GLN B 1 276 ? 150.088 93.911 144.682 1.00 107.21 274 GLN B C 1
ATOM 9841 O O . GLN B 1 276 ? 148.971 93.395 144.746 1.00 107.21 274 GLN B O 1
ATOM 9855 N N . THR B 1 277 ? 150.372 94.967 143.933 1.00 105.41 275 THR B N 1
ATOM 9856 C CA . THR B 1 277 ? 149.371 95.714 143.193 1.00 105.41 275 THR B CA 1
ATOM 9857 C C . THR B 1 277 ? 149.611 95.519 141.705 1.00 105.41 275 THR B C 1
ATOM 9858 O O . THR B 1 277 ? 150.758 95.537 141.243 1.00 105.41 275 THR B O 1
ATOM 9869 N N . ALA B 1 278 ? 148.524 95.326 140.963 1.00 102.94 276 ALA B N 1
ATOM 9870 C CA . ALA B 1 278 ? 148.633 95.212 139.517 1.00 102.94 276 ALA B CA 1
ATOM 9871 C C . ALA B 1 278 ? 149.161 96.506 138.917 1.00 102.94 276 ALA B C 1
ATOM 9872 O O . ALA B 1 278 ? 148.782 97.603 139.328 1.00 102.94 276 ALA B O 1
ATOM 9879 N N . ASP B 1 279 ? 150.041 96.373 137.932 1.00 99.58 277 ASP B N 1
ATOM 9880 C CA . ASP B 1 279 ? 150.485 97.527 137.166 1.00 99.58 277 ASP B CA 1
ATOM 9881 C C . ASP B 1 279 ? 149.331 98.027 136.305 1.00 99.58 277 ASP B C 1
ATOM 9882 O O . ASP B 1 279 ? 148.756 97.268 135.520 1.00 99.58 277 ASP B O 1
ATOM 9891 N N . ILE B 1 280 ? 148.968 99.298 136.477 1.00 95.01 278 ILE B N 1
ATOM 9892 C CA . ILE B 1 280 ? 147.758 99.815 135.843 1.00 95.01 278 ILE B CA 1
ATOM 9893 C C . ILE B 1 280 ? 147.917 99.854 134.331 1.00 95.01 278 ILE B C 1
ATOM 9894 O O . ILE B 1 280 ? 146.973 99.560 133.590 1.00 95.01 278 ILE B O 1
ATOM 9910 N N . SER B 1 281 ? 149.107 100.208 133.850 1.00 94.92 279 SER B N 1
ATOM 9911 C CA . SER B 1 281 ? 149.399 100.259 132.427 1.00 94.92 279 SER B CA 1
ATOM 9912 C C . SER B 1 281 ? 149.948 98.948 131.899 1.00 94.92 279 SER B C 1
ATOM 9913 O O . SER B 1 281 ? 150.624 98.941 130.865 1.00 94.92 279 SER B O 1
ATOM 9921 N N . ALA B 1 282 ? 149.683 97.840 132.580 1.00 96.33 280 ALA B N 1
ATOM 9922 C CA . ALA B 1 282 ? 150.165 96.555 132.111 1.00 96.33 280 ALA B CA 1
ATOM 9923 C C . ALA B 1 282 ? 149.282 96.064 130.983 1.00 96.33 280 ALA B C 1
ATOM 9924 O O . ALA B 1 282 ? 148.053 96.048 131.105 1.00 96.33 280 ALA B O 1
ATOM 9931 N N . ARG B 1 283 ? 149.915 95.658 129.894 1.00 92.44 281 ARG B N 1
ATOM 9932 C CA . ARG B 1 283 ? 149.222 95.240 128.694 1.00 92.44 281 ARG B CA 1
ATOM 9933 C C . ARG B 1 283 ? 149.485 93.768 128.420 1.00 92.44 281 ARG B C 1
ATOM 9934 O O . ARG B 1 283 ? 150.324 93.125 129.053 1.00 92.44 281 ARG B O 1
ATOM 9955 N N . ASP B 1 284 ? 148.745 93.255 127.452 1.00 95.86 282 ASP B N 1
ATOM 9956 C CA . ASP B 1 284 ? 148.724 91.845 127.111 1.00 95.86 282 ASP B CA 1
ATOM 9957 C C . ASP B 1 284 ? 149.519 91.587 125.833 1.00 95.86 282 ASP B C 1
ATOM 9958 O O . ASP B 1 284 ? 150.178 92.478 125.289 1.00 95.86 282 ASP B O 1
ATOM 9967 N N . SER B 1 285 ? 149.455 90.347 125.344 1.00 95.59 283 SER B N 1
ATOM 9968 C CA . SER B 1 285 ? 150.142 89.990 124.111 1.00 95.59 283 SER B CA 1
ATOM 9969 C C . SER B 1 285 ? 149.611 90.783 122.931 1.00 95.59 283 SER B C 1
ATOM 9970 O O . SER B 1 285 ? 150.381 91.172 122.047 1.00 95.59 283 SER B O 1
ATOM 9978 N N . VAL B 1 286 ? 148.302 91.041 122.906 1.00 93.41 284 VAL B N 1
ATOM 9979 C CA . VAL B 1 286 ? 147.725 91.926 121.904 1.00 93.41 284 VAL B CA 1
ATOM 9980 C C . VAL B 1 286 ? 148.133 93.377 122.117 1.00 93.41 284 VAL B C 1
ATOM 9981 O O . VAL B 1 286 ? 147.967 94.206 121.215 1.00 93.41 284 VAL B O 1
ATOM 9994 N N . GLY B 1 287 ? 148.689 93.700 123.280 1.00 91.92 285 GLY B N 1
ATOM 9995 C CA . GLY B 1 287 ? 148.983 95.058 123.654 1.00 91.92 285 GLY B CA 1
ATOM 9996 C C . GLY B 1 287 ? 147.848 95.773 124.341 1.00 91.92 285 GLY B C 1
ATOM 9997 O O . GLY B 1 287 ? 148.029 96.917 124.773 1.00 91.92 285 GLY B O 1
ATOM 10001 N N . ASN B 1 288 ? 146.696 95.132 124.483 1.00 91.02 286 ASN B N 1
ATOM 10002 C CA . ASN B 1 288 ? 145.540 95.784 125.066 1.00 91.02 286 ASN B CA 1
ATOM 10003 C C . ASN B 1 288 ? 145.700 95.899 126.572 1.00 91.02 286 ASN B C 1
ATOM 10004 O O . ASN B 1 288 ? 145.873 94.895 127.270 1.00 91.02 286 ASN B O 1
ATOM 10015 N N . THR B 1 289 ? 145.661 97.130 127.062 1.00 89.77 287 THR B N 1
ATOM 10016 C CA . THR B 1 289 ? 145.481 97.393 128.473 1.00 89.77 287 THR B CA 1
ATOM 10017 C C . THR B 1 289 ? 144.062 97.022 128.893 1.00 89.77 287 THR B C 1
ATOM 10018 O O . THR B 1 289 ? 143.238 96.578 128.091 1.00 89.77 287 THR B O 1
ATOM 10029 N N . VAL B 1 290 ? 143.784 97.210 130.183 1.00 90.89 288 VAL B N 1
ATOM 10030 C CA . VAL B 1 290 ? 142.433 97.021 130.703 1.00 90.89 288 VAL B CA 1
ATOM 10031 C C . VAL B 1 290 ? 141.431 97.873 129.942 1.00 90.89 288 VAL B C 1
ATOM 10032 O O . VAL B 1 290 ? 140.319 97.425 129.649 1.00 90.89 288 VAL B O 1
ATOM 10045 N N . LEU B 1 291 ? 141.803 99.102 129.590 1.00 86.70 289 LEU B N 1
ATOM 10046 C CA . LEU B 1 291 ? 140.846 99.972 128.924 1.00 86.70 289 LEU B CA 1
ATOM 10047 C C . LEU B 1 291 ? 140.633 99.533 127.490 1.00 86.70 289 LEU B C 1
ATOM 10048 O O . LEU B 1 291 ? 139.503 99.532 127.002 1.00 86.70 289 LEU B O 1
ATOM 10064 N N . HIS B 1 292 ? 141.707 99.140 126.810 1.00 85.97 290 HIS B N 1
ATOM 10065 C CA . HIS B 1 292 ? 141.581 98.500 125.509 1.00 85.97 290 HIS B CA 1
ATOM 10066 C C . HIS B 1 292 ? 140.645 97.304 125.583 1.00 85.97 290 HIS B C 1
ATOM 10067 O O . HIS B 1 292 ? 139.659 97.214 124.845 1.00 85.97 290 HIS B O 1
ATOM 10081 N N . ALA B 1 293 ? 140.950 96.372 126.481 1.00 89.27 291 ALA B N 1
ATOM 10082 C CA . ALA B 1 293 ? 140.154 95.161 126.614 1.00 89.27 291 ALA B CA 1
ATOM 10083 C C . ALA B 1 293 ? 138.731 95.467 127.033 1.00 89.27 291 ALA B C 1
ATOM 10084 O O . ALA B 1 293 ? 137.793 94.787 126.608 1.00 89.27 291 ALA B O 1
ATOM 10091 N N . LEU B 1 294 ? 138.556 96.476 127.873 1.00 86.31 292 LEU B N 1
ATOM 10092 C CA . LEU B 1 294 ? 137.237 96.926 128.276 1.00 86.31 292 LEU B CA 1
ATOM 10093 C C . LEU B 1 294 ? 136.424 97.486 127.118 1.00 86.31 292 LEU B C 1
ATOM 10094 O O . LEU B 1 294 ? 135.196 97.559 127.223 1.00 86.31 292 LEU B O 1
ATOM 10110 N N . VAL B 1 295 ? 137.070 97.881 126.024 1.00 80.87 293 VAL B N 1
ATOM 10111 C CA . VAL B 1 295 ? 136.336 98.272 124.830 1.00 80.87 293 VAL B CA 1
ATOM 10112 C C . VAL B 1 295 ? 135.918 97.042 124.048 1.00 80.87 293 VAL B C 1
ATOM 10113 O O . VAL B 1 295 ? 134.760 96.910 123.641 1.00 80.87 293 VAL B O 1
ATOM 10126 N N . GLU B 1 296 ? 136.856 96.120 123.838 1.00 84.77 294 GLU B N 1
ATOM 10127 C CA . GLU B 1 296 ? 136.602 94.965 122.994 1.00 84.77 294 GLU B CA 1
ATOM 10128 C C . GLU B 1 296 ? 135.514 94.054 123.540 1.00 84.77 294 GLU B C 1
ATOM 10129 O O . GLU B 1 296 ? 134.978 93.234 122.790 1.00 84.77 294 GLU B O 1
ATOM 10141 N N . VAL B 1 297 ? 135.172 94.180 124.821 1.00 85.30 295 VAL B N 1
ATOM 10142 C CA . VAL B 1 297 ? 134.071 93.421 125.392 1.00 85.30 295 VAL B CA 1
ATOM 10143 C C . VAL B 1 297 ? 132.745 94.146 125.237 1.00 85.30 295 VAL B C 1
ATOM 10144 O O . VAL B 1 297 ? 131.685 93.532 125.427 1.00 85.30 295 VAL B O 1
ATOM 10157 N N . ALA B 1 298 ? 132.762 95.425 124.884 1.00 80.28 296 ALA B N 1
ATOM 10158 C CA . ALA B 1 298 ? 131.526 96.146 124.652 1.00 80.28 296 ALA B CA 1
ATOM 10159 C C . ALA B 1 298 ? 130.806 95.592 123.431 1.00 80.28 296 ALA B C 1
ATOM 10160 O O . ALA B 1 298 ? 131.426 95.157 122.458 1.00 80.28 296 ALA B O 1
ATOM 10167 N N . ASP B 1 299 ? 129.474 95.621 123.495 1.00 80.37 297 ASP B N 1
ATOM 10168 C CA . ASP B 1 299 ? 128.624 95.066 122.450 1.00 80.37 297 ASP B CA 1
ATOM 10169 C C . ASP B 1 299 ? 127.469 95.991 122.089 1.00 80.37 297 ASP B C 1
ATOM 10170 O O . ASP B 1 299 ? 126.610 95.598 121.290 1.00 80.37 297 ASP B O 1
ATOM 10179 N N . ASN B 1 300 ? 127.411 97.188 122.662 1.00 76.59 298 ASN B N 1
ATOM 10180 C CA . ASN B 1 300 ? 126.418 98.190 122.303 1.00 76.59 298 ASN B CA 1
ATOM 10181 C C . ASN B 1 300 ? 125.014 97.701 122.631 1.00 76.59 298 ASN B C 1
ATOM 10182 O O . ASN B 1 300 ? 124.079 97.836 121.840 1.00 76.59 298 ASN B O 1
ATOM 10193 N N . THR B 1 301 ? 124.885 97.100 123.806 1.00 81.86 299 THR B N 1
ATOM 10194 C CA . THR B 1 301 ? 123.619 96.920 124.491 1.00 81.86 299 THR B CA 1
ATOM 10195 C C . THR B 1 301 ? 123.624 97.806 125.723 1.00 81.86 299 THR B C 1
ATOM 10196 O O . THR B 1 301 ? 124.671 98.033 126.331 1.00 81.86 299 THR B O 1
ATOM 10207 N N . ALA B 1 302 ? 122.446 98.321 126.069 1.00 82.98 300 ALA B N 1
ATOM 10208 C CA . ALA B 1 302 ? 122.347 99.317 127.129 1.00 82.98 300 ALA B CA 1
ATOM 10209 C C . ALA B 1 302 ? 122.893 98.784 128.447 1.00 82.98 300 ALA B C 1
ATOM 10210 O O . ALA B 1 302 ? 123.684 99.455 129.119 1.00 82.98 300 ALA B O 1
ATOM 10217 N N . ASP B 1 303 ? 122.502 97.563 128.821 1.00 84.31 301 ASP B N 1
ATOM 10218 C CA . ASP B 1 303 ? 123.027 96.957 130.041 1.00 84.31 301 ASP B CA 1
ATOM 10219 C C . ASP B 1 303 ? 124.538 96.789 129.990 1.00 84.31 301 ASP B C 1
ATOM 10220 O O . ASP B 1 303 ? 125.204 96.876 131.028 1.00 84.31 301 ASP B O 1
ATOM 10229 N N . ASN B 1 304 ? 125.099 96.539 128.807 1.00 82.96 302 ASN B N 1
ATOM 10230 C CA . ASN B 1 304 ? 126.547 96.495 128.671 1.00 82.96 302 ASN B CA 1
ATOM 10231 C C . ASN B 1 304 ? 127.130 97.894 128.624 1.00 82.96 302 ASN B C 1
ATOM 10232 O O . ASN B 1 304 ? 128.161 98.170 129.243 1.00 82.96 302 ASN B O 1
ATOM 10243 N N . THR B 1 305 ? 126.474 98.784 127.892 1.00 81.64 303 THR B N 1
ATOM 10244 C CA . THR B 1 305 ? 127.035 100.104 127.656 1.00 81.64 303 THR B CA 1
ATOM 10245 C C . THR B 1 305 ? 127.010 100.935 128.921 1.00 81.64 303 THR B C 1
ATOM 10246 O O . THR B 1 305 ? 127.960 101.667 129.206 1.00 81.64 303 THR B O 1
ATOM 10257 N N . LYS B 1 306 ? 125.920 100.853 129.678 1.00 84.57 304 LYS B N 1
ATOM 10258 C CA . LYS B 1 306 ? 125.876 101.501 130.979 1.00 84.57 304 LYS B CA 1
ATOM 10259 C C . LYS B 1 306 ? 127.030 101.052 131.853 1.00 84.57 304 LYS B C 1
ATOM 10260 O O . LYS B 1 306 ? 127.603 101.850 132.604 1.00 84.57 304 LYS B O 1
ATOM 10279 N N . PHE B 1 307 ? 127.392 99.776 131.765 1.00 87.67 305 PHE B N 1
ATOM 10280 C CA . PHE B 1 307 ? 128.422 99.264 132.654 1.00 87.67 305 PHE B CA 1
ATOM 10281 C C . PHE B 1 307 ? 129.808 99.688 132.209 1.00 87.67 305 PHE B C 1
ATOM 10282 O O . PHE B 1 307 ? 130.596 100.203 133.011 1.00 87.67 305 PHE B O 1
ATOM 10299 N N . VAL B 1 308 ? 130.136 99.432 130.943 1.00 83.95 306 VAL B N 1
ATOM 10300 C CA . VAL B 1 308 ? 131.492 99.649 130.458 1.00 83.95 306 VAL B CA 1
ATOM 10301 C C . VAL B 1 308 ? 131.894 101.098 130.658 1.00 83.95 306 VAL B C 1
ATOM 10302 O O . VAL B 1 308 ? 133.022 101.398 131.056 1.00 83.95 306 VAL B O 1
ATOM 10315 N N . THR B 1 309 ? 130.971 102.012 130.405 1.00 81.91 307 THR B N 1
ATOM 10316 C CA . THR B 1 309 ? 131.228 103.412 130.679 1.00 81.91 307 THR B CA 1
ATOM 10317 C C . THR B 1 309 ? 131.342 103.657 132.171 1.00 81.91 307 THR B C 1
ATOM 10318 O O . THR B 1 309 ? 132.182 104.448 132.612 1.00 81.91 307 THR B O 1
ATOM 10329 N N . SER B 1 310 ? 130.511 102.980 132.962 1.00 85.10 308 SER B N 1
ATOM 10330 C CA . SER B 1 310 ? 130.579 103.136 134.406 1.00 85.10 308 SER B CA 1
ATOM 10331 C C . SER B 1 310 ? 131.905 102.619 134.933 1.00 85.10 308 SER B C 1
ATOM 10332 O O . SER B 1 310 ? 132.483 103.200 135.856 1.00 85.10 308 SER B O 1
ATOM 10340 N N . MET B 1 311 ? 132.394 101.519 134.365 1.00 88.87 309 MET B N 1
ATOM 10341 C CA . MET B 1 311 ? 133.672 100.955 134.776 1.00 88.87 309 MET B CA 1
ATOM 10342 C C . MET B 1 311 ? 134.847 101.703 134.178 1.00 88.87 309 MET B C 1
ATOM 10343 O O . MET B 1 311 ? 135.827 101.972 134.878 1.00 88.87 309 MET B O 1
ATOM 10357 N N . TYR B 1 312 ? 134.788 101.992 132.878 1.00 84.31 310 TYR B N 1
ATOM 10358 C CA . TYR B 1 312 ? 135.871 102.701 132.204 1.00 84.31 310 TYR B CA 1
ATOM 10359 C C . TYR B 1 312 ? 136.192 103.998 132.919 1.00 84.31 310 TYR B C 1
ATOM 10360 O O . TYR B 1 312 ? 137.357 104.399 133.018 1.00 84.31 310 TYR B O 1
ATOM 10378 N N . ASN B 1 313 ? 135.153 104.679 133.381 1.00 85.51 311 ASN B N 1
ATOM 10379 C CA . ASN B 1 313 ? 135.330 105.890 134.153 1.00 85.51 311 ASN B CA 1
ATOM 10380 C C . ASN B 1 313 ? 136.236 105.655 135.348 1.00 85.51 311 ASN B C 1
ATOM 10381 O O . ASN B 1 313 ? 137.131 106.459 135.632 1.00 85.51 311 ASN B O 1
ATOM 10392 N N . GLU B 1 314 ? 136.044 104.533 136.032 1.00 89.47 312 GLU B N 1
ATOM 10393 C CA . GLU B 1 314 ? 136.565 104.386 137.376 1.00 89.47 312 GLU B CA 1
ATOM 10394 C C . GLU B 1 314 ? 138.019 103.943 137.398 1.00 89.47 312 GLU B C 1
ATOM 10395 O O . GLU B 1 314 ? 138.750 104.302 138.326 1.00 89.47 312 GLU B O 1
ATOM 10407 N N . ILE B 1 315 ? 138.459 103.168 136.407 1.00 89.77 313 ILE B N 1
ATOM 10408 C CA . ILE B 1 315 ? 139.881 102.865 136.294 1.00 89.77 313 ILE B CA 1
ATOM 10409 C C . ILE B 1 315 ? 140.676 104.121 135.997 1.00 89.77 313 ILE B C 1
ATOM 10410 O O . ILE B 1 315 ? 141.859 104.209 136.348 1.00 89.77 313 ILE B O 1
ATOM 10426 N N . LEU B 1 316 ? 140.067 105.106 135.346 1.00 86.84 314 LEU B N 1
ATOM 10427 C CA . LEU B 1 316 ? 140.820 106.307 135.010 1.00 86.84 314 LEU B CA 1
ATOM 10428 C C . LEU B 1 316 ? 141.157 107.100 136.258 1.00 86.84 314 LEU B C 1
ATOM 10429 O O . LEU B 1 316 ? 142.324 107.437 136.493 1.00 86.84 314 LEU B O 1
ATOM 10445 N N . MET B 1 317 ? 140.143 107.421 137.062 1.00 89.96 315 MET B N 1
ATOM 10446 C CA . MET B 1 317 ? 140.389 108.139 138.305 1.00 89.96 315 MET B CA 1
ATOM 10447 C C . MET B 1 317 ? 141.352 107.367 139.189 1.00 89.96 315 MET B C 1
ATOM 10448 O O . MET B 1 317 ? 142.319 107.929 139.712 1.00 89.96 315 MET B O 1
ATOM 10462 N N . LEU B 1 318 ? 141.112 106.065 139.341 1.00 94.83 316 LEU B N 1
ATOM 10463 C CA . LEU B 1 318 ? 141.994 105.219 140.130 1.00 94.83 316 LEU B CA 1
ATOM 10464 C C . LEU B 1 318 ? 143.428 105.319 139.636 1.00 94.83 316 LEU B C 1
ATOM 10465 O O . LEU B 1 318 ? 144.359 105.526 140.421 1.00 94.83 316 LEU B O 1
ATOM 10481 N N . GLY B 1 319 ? 143.623 105.183 138.331 1.00 93.23 317 GLY B N 1
ATOM 10482 C CA . GLY B 1 319 ? 144.942 105.388 137.774 1.00 93.23 317 GLY B CA 1
ATOM 10483 C C . GLY B 1 319 ? 145.432 106.809 137.942 1.00 93.23 317 GLY B C 1
ATOM 10484 O O . GLY B 1 319 ? 146.638 107.047 138.025 1.00 93.23 317 GLY B O 1
ATOM 10488 N N . ALA B 1 320 ? 144.512 107.772 137.998 1.00 92.10 318 ALA B N 1
ATOM 10489 C CA . ALA B 1 320 ? 144.907 109.149 138.254 1.00 92.10 318 ALA B CA 1
ATOM 10490 C C . ALA B 1 320 ? 145.275 109.348 139.713 1.00 92.10 318 ALA B C 1
ATOM 10491 O O . ALA B 1 320 ? 146.246 110.045 140.026 1.00 92.10 318 ALA B O 1
ATOM 10498 N N . LYS B 1 321 ? 144.507 108.748 140.620 1.00 93.92 319 LYS B N 1
ATOM 10499 C CA . LYS B 1 321 ? 144.822 108.839 142.038 1.00 93.92 319 LYS B CA 1
ATOM 10500 C C . LYS B 1 321 ? 146.139 108.137 142.336 1.00 93.92 319 LYS B C 1
ATOM 10501 O O . LYS B 1 321 ? 147.017 108.694 143.006 1.00 93.92 319 LYS B O 1
ATOM 10520 N N . LEU B 1 322 ? 146.293 106.909 141.841 1.00 95.82 320 LEU B N 1
ATOM 10521 C CA . LEU B 1 322 ? 147.581 106.231 141.923 1.00 95.82 320 LEU B CA 1
ATOM 10522 C C . LEU B 1 322 ? 148.658 107.024 141.205 1.00 95.82 320 LEU B C 1
ATOM 10523 O O . LEU B 1 322 ? 149.744 107.254 141.745 1.00 95.82 320 LEU B O 1
ATOM 10539 N N . HIS B 1 323 ? 148.371 107.442 139.977 1.00 95.23 321 HIS B N 1
ATOM 10540 C CA . HIS B 1 323 ? 149.369 107.991 139.067 1.00 95.23 321 HIS B CA 1
ATOM 10541 C C . HIS B 1 323 ? 148.762 109.201 138.368 1.00 95.23 321 HIS B C 1
ATOM 10542 O O . HIS B 1 323 ? 148.222 109.084 137.264 1.00 95.23 321 HIS B O 1
ATOM 10556 N N . PRO B 1 324 ? 148.840 110.381 138.986 1.00 94.38 322 PRO B N 1
ATOM 10557 C CA . PRO B 1 324 ? 148.357 111.581 138.286 1.00 94.38 322 PRO B CA 1
ATOM 10558 C C . PRO B 1 324 ? 149.130 111.896 137.016 1.00 94.38 322 PRO B C 1
ATOM 10559 O O . PRO B 1 324 ? 148.631 112.666 136.188 1.00 94.38 322 PRO B O 1
ATOM 10570 N N . THR B 1 325 ? 150.321 111.321 136.831 1.00 94.16 323 THR B N 1
ATOM 10571 C CA . THR B 1 325 ? 151.182 111.634 135.697 1.00 94.16 323 THR B CA 1
ATOM 10572 C C . THR B 1 325 ? 151.083 110.642 134.546 1.00 94.16 323 THR B C 1
ATOM 10573 O O . THR B 1 325 ? 151.294 111.038 133.397 1.00 94.16 323 THR B O 1
ATOM 10584 N N . LEU B 1 326 ? 150.790 109.370 134.805 1.00 93.33 324 LEU B N 1
ATOM 10585 C CA . LEU B 1 326 ? 150.657 108.426 133.704 1.00 93.33 324 LEU B CA 1
ATOM 10586 C C . LEU B 1 326 ? 149.411 108.748 132.889 1.00 93.33 324 LEU B C 1
ATOM 10587 O O . LEU B 1 326 ? 148.374 109.145 133.427 1.00 93.33 324 LEU B O 1
ATOM 10603 N N . LYS B 1 327 ? 149.521 108.566 131.577 1.00 89.35 325 LYS B N 1
ATOM 10604 C CA . LYS B 1 327 ? 148.424 108.807 130.646 1.00 89.35 325 LYS B CA 1
ATOM 10605 C C . LYS B 1 327 ? 147.961 107.467 130.097 1.00 89.35 325 LYS B C 1
ATOM 10606 O O . LYS B 1 327 ? 148.684 106.812 129.339 1.00 89.35 325 LYS B O 1
ATOM 10625 N N . LEU B 1 328 ? 146.752 107.070 130.477 1.00 88.62 326 LEU B N 1
ATOM 10626 C CA . LEU B 1 328 ? 146.253 105.747 130.132 1.00 88.62 326 LEU B CA 1
ATOM 10627 C C . LEU B 1 328 ? 145.631 105.726 128.746 1.00 88.62 326 LEU B C 1
ATOM 10628 O O . LEU B 1 328 ? 145.949 104.859 127.925 1.00 88.62 326 LEU B O 1
ATOM 10644 N N . GLU B 1 329 ? 144.744 106.677 128.468 1.00 84.51 327 GLU B N 1
ATOM 10645 C CA . GLU B 1 329 ? 144.026 106.675 127.205 1.00 84.51 327 GLU B CA 1
ATOM 10646 C C . GLU B 1 329 ? 144.928 106.902 126.004 1.00 84.51 327 GLU B C 1
ATOM 10647 O O . GLU B 1 329 ? 144.491 106.682 124.869 1.00 84.51 327 GLU B O 1
ATOM 10659 N N . GLU B 1 330 ? 146.156 107.357 126.222 1.00 87.29 328 GLU B N 1
ATOM 10660 C CA . GLU B 1 330 ? 147.122 107.519 125.155 1.00 87.29 328 GLU B CA 1
ATOM 10661 C C . GLU B 1 330 ? 147.855 106.233 124.838 1.00 87.29 328 GLU B C 1
ATOM 10662 O O . GLU B 1 330 ? 148.557 106.171 123.824 1.00 87.29 328 GLU B O 1
ATOM 10674 N N . LEU B 1 331 ? 147.709 105.212 125.671 1.00 88.23 329 LEU B N 1
ATOM 10675 C CA . LEU B 1 331 ? 148.428 103.975 125.446 1.00 88.23 329 LEU B CA 1
ATOM 10676 C C . LEU B 1 331 ? 147.875 103.260 124.234 1.00 88.23 329 LEU B C 1
ATOM 10677 O O . LEU B 1 331 ? 146.670 103.281 123.973 1.00 88.23 329 LEU B O 1
ATOM 10693 N N . THR B 1 332 ? 148.769 102.612 123.509 1.00 86.86 330 THR B N 1
ATOM 10694 C CA . THR B 1 332 ? 148.452 101.977 122.249 1.00 86.86 330 THR B CA 1
ATOM 10695 C C . THR B 1 332 ? 148.792 100.499 122.314 1.00 86.86 330 THR B C 1
ATOM 10696 O O . THR B 1 332 ? 149.799 100.105 122.907 1.00 86.86 330 THR B O 1
ATOM 10707 N N . ASN B 1 333 ? 147.945 99.689 121.695 1.00 87.29 331 ASN B N 1
ATOM 10708 C CA . ASN B 1 333 ? 148.123 98.248 121.694 1.00 87.29 331 ASN B CA 1
ATOM 10709 C C . ASN B 1 333 ? 149.181 97.861 120.664 1.00 87.29 331 ASN B C 1
ATOM 10710 O O . ASN B 1 333 ? 149.940 98.696 120.167 1.00 87.29 331 ASN B O 1
ATOM 10721 N N . LYS B 1 334 ? 149.246 96.570 120.345 1.00 90.17 332 LYS B N 1
ATOM 10722 C CA . LYS B 1 334 ? 150.232 96.087 119.390 1.00 90.17 332 LYS B CA 1
ATOM 10723 C C . LYS B 1 334 ? 149.992 96.677 118.007 1.00 90.17 332 LYS B C 1
ATOM 10724 O O . LYS B 1 334 ? 150.942 97.025 117.298 1.00 90.17 332 LYS B O 1
ATOM 10743 N N . LYS B 1 335 ? 148.725 96.803 117.611 1.00 86.47 333 LYS B N 1
ATOM 10744 C CA . LYS B 1 335 ? 148.414 97.262 116.264 1.00 86.47 333 LYS B CA 1
ATOM 10745 C C . LYS B 1 335 ? 148.774 98.728 116.082 1.00 86.47 333 LYS B C 1
ATOM 10746 O O . LYS B 1 335 ? 149.300 99.117 115.033 1.00 86.47 333 LYS B O 1
ATOM 10765 N N . GLY B 1 336 ? 148.506 99.548 117.093 1.00 84.09 334 GLY B N 1
ATOM 10766 C CA . GLY B 1 336 ? 148.735 100.977 117.024 1.00 84.09 334 GLY B CA 1
ATOM 10767 C C . GLY B 1 336 ? 147.472 101.762 117.303 1.00 84.09 334 GLY B C 1
ATOM 10768 O O . GLY B 1 336 ? 147.315 102.887 116.824 1.00 84.09 334 GLY B O 1
ATOM 10772 N N . MET B 1 337 ? 146.576 101.181 118.091 1.00 80.75 335 MET B N 1
ATOM 10773 C CA . MET B 1 337 ? 145.258 101.734 118.350 1.00 80.75 335 MET B CA 1
ATOM 10774 C C . MET B 1 337 ? 145.108 102.044 119.830 1.00 80.75 335 MET B C 1
ATOM 10775 O O . MET B 1 337 ? 145.604 101.302 120.681 1.00 80.75 335 MET B O 1
ATOM 10789 N N . THR B 1 338 ? 144.422 103.130 120.126 1.00 80.35 336 THR B N 1
ATOM 10790 C CA . THR B 1 338 ? 144.108 103.543 121.481 1.00 80.35 336 THR B CA 1
ATOM 10791 C C . THR B 1 338 ? 142.725 103.058 121.864 1.00 80.35 336 THR B C 1
ATOM 10792 O O . THR B 1 338 ? 141.960 102.592 121.017 1.00 80.35 336 THR B O 1
ATOM 10803 N N . PRO B 1 339 ? 142.361 103.146 123.145 1.00 79.98 337 PRO B N 1
ATOM 10804 C CA . PRO B 1 339 ? 140.990 102.793 123.530 1.00 79.98 337 PRO B CA 1
ATOM 10805 C C . PRO B 1 339 ? 139.933 103.617 122.826 1.00 79.98 337 PRO B C 1
ATOM 10806 O O . PRO B 1 339 ? 138.821 103.133 122.593 1.00 79.98 337 PRO B O 1
ATOM 10817 N N . LEU B 1 340 ? 140.255 104.861 122.488 1.00 73.65 338 LEU B N 1
ATOM 10818 C CA . LEU B 1 340 ? 139.344 105.705 121.731 1.00 73.65 338 LEU B CA 1
ATOM 10819 C C . LEU B 1 340 ? 139.268 105.271 120.277 1.00 73.65 338 LEU B C 1
ATOM 10820 O O . LEU B 1 340 ? 138.181 105.178 119.699 1.00 73.65 338 LEU B O 1
ATOM 10836 N N . ALA B 1 341 ? 140.420 105.031 119.661 1.00 74.91 339 ALA B N 1
ATOM 10837 C CA . ALA B 1 341 ? 140.446 104.604 118.274 1.00 74.91 339 ALA B CA 1
ATOM 10838 C C . ALA B 1 341 ? 139.862 103.215 118.123 1.00 74.91 339 ALA B C 1
ATOM 10839 O O . ALA B 1 341 ? 139.225 102.899 117.113 1.00 74.91 339 ALA B O 1
ATOM 10846 N N . LEU B 1 342 ? 140.089 102.369 119.123 1.00 77.83 340 LEU B N 1
ATOM 10847 C CA . LEU B 1 342 ? 139.556 101.018 119.119 1.00 77.83 340 LEU B CA 1
ATOM 10848 C C . LEU B 1 342 ? 138.041 101.027 119.195 1.00 77.83 340 LEU B C 1
ATOM 10849 O O . LEU B 1 342 ? 137.374 100.219 118.543 1.00 77.83 340 LEU B O 1
ATOM 10865 N N . ALA B 1 343 ? 137.479 101.950 119.969 1.00 73.59 341 ALA B N 1
ATOM 10866 C CA . ALA B 1 343 ? 136.034 102.043 120.087 1.00 73.59 341 ALA B CA 1
ATOM 10867 C C . ALA B 1 343 ? 135.412 102.476 118.780 1.00 73.59 341 ALA B C 1
ATOM 10868 O O . ALA B 1 343 ? 134.335 102.004 118.406 1.00 73.59 341 ALA B O 1
ATOM 10875 N N . ALA B 1 344 ? 136.070 103.394 118.089 1.00 69.43 342 ALA B N 1
ATOM 10876 C CA . ALA B 1 344 ? 135.572 103.873 116.821 1.00 69.43 342 ALA B CA 1
ATOM 10877 C C . ALA B 1 344 ? 135.855 102.873 115.715 1.00 69.43 342 ALA B C 1
ATOM 10878 O O . ALA B 1 344 ? 134.994 102.613 114.873 1.00 69.43 342 ALA B O 1
ATOM 10885 N N . GLY B 1 345 ? 137.041 102.278 115.726 1.00 70.63 343 GLY B N 1
ATOM 10886 C CA . GLY B 1 345 ? 137.399 101.295 114.730 1.00 70.63 343 GLY B CA 1
ATOM 10887 C C . GLY B 1 345 ? 136.651 99.986 114.832 1.00 70.63 343 GLY B C 1
ATOM 10888 O O . GLY B 1 345 ? 136.766 99.161 113.919 1.00 70.63 343 GLY B O 1
ATOM 10892 N N . THR B 1 346 ? 135.890 99.784 115.902 1.00 71.45 344 THR B N 1
ATOM 10893 C CA . THR B 1 346 ? 135.232 98.525 116.196 1.00 71.45 344 THR B CA 1
ATOM 10894 C C . THR B 1 346 ? 133.738 98.677 116.393 1.00 71.45 344 THR B C 1
ATOM 10895 O O . THR B 1 346 ? 133.049 97.674 116.597 1.00 71.45 344 THR B O 1
ATOM 10906 N N . GLY B 1 347 ? 133.224 99.895 116.359 1.00 69.13 345 GLY B N 1
ATOM 10907 C CA . GLY B 1 347 ? 131.808 100.134 116.279 1.00 69.13 345 GLY B CA 1
ATOM 10908 C C . GLY B 1 347 ? 131.141 100.459 117.582 1.00 69.13 345 GLY B C 1
ATOM 10909 O O . GLY B 1 347 ? 129.927 100.274 117.700 1.00 69.13 345 GLY B O 1
ATOM 10913 N N . LYS B 1 348 ? 131.881 100.967 118.554 1.00 73.86 346 LYS B N 1
ATOM 10914 C CA . LYS B 1 348 ? 131.417 101.001 119.933 1.00 73.86 346 LYS B CA 1
ATOM 10915 C C . LYS B 1 348 ? 130.876 102.394 120.211 1.00 73.86 346 LYS B C 1
ATOM 10916 O O . LYS B 1 348 ? 131.569 103.276 120.712 1.00 73.86 346 LYS B O 1
ATOM 10935 N N . ILE B 1 349 ? 129.598 102.557 119.890 1.00 68.80 347 ILE B N 1
ATOM 10936 C CA . ILE B 1 349 ? 128.951 103.859 119.875 1.00 68.80 347 ILE B CA 1
ATOM 10937 C C . ILE B 1 349 ? 128.837 104.430 121.277 1.00 68.80 347 ILE B C 1
ATOM 10938 O O . ILE B 1 349 ? 129.036 105.631 121.485 1.00 68.80 347 ILE B O 1
ATOM 10954 N N . GLY B 1 350 ? 128.511 103.597 122.259 1.00 72.91 348 GLY B N 1
ATOM 10955 C CA . GLY B 1 350 ? 128.275 104.113 123.595 1.00 72.91 348 GLY B CA 1
ATOM 10956 C C . GLY B 1 350 ? 129.558 104.449 124.316 1.00 72.91 348 GLY B C 1
ATOM 10957 O O . GLY B 1 350 ? 129.626 105.425 125.064 1.00 72.91 348 GLY B O 1
ATOM 10961 N N . VAL B 1 351 ? 130.581 103.630 124.122 1.00 74.18 349 VAL B N 1
ATOM 10962 C CA . VAL B 1 351 ? 131.892 103.934 124.669 1.00 74.18 349 VAL B CA 1
ATOM 10963 C C . VAL B 1 351 ? 132.408 105.234 124.078 1.00 74.18 349 VAL B C 1
ATOM 10964 O O . VAL B 1 351 ? 132.845 106.136 124.796 1.00 74.18 349 VAL B O 1
ATOM 10977 N N . LEU B 1 352 ? 132.350 105.348 122.756 1.00 69.52 350 LEU B N 1
ATOM 10978 C CA . LEU B 1 352 ? 132.809 106.554 122.086 1.00 69.52 350 LEU B CA 1
ATOM 10979 C C . LEU B 1 352 ? 131.991 107.753 122.514 1.00 69.52 350 LEU B C 1
ATOM 10980 O O . LEU B 1 352 ? 132.535 108.822 122.802 1.00 69.52 350 LEU B O 1
ATOM 10996 N N . ALA B 1 353 ? 130.680 107.582 122.585 1.00 70.14 351 ALA B N 1
ATOM 10997 C CA . ALA B 1 353 ? 129.815 108.651 123.044 1.00 70.14 351 ALA B CA 1
ATOM 10998 C C . ALA B 1 353 ? 130.108 109.029 124.481 1.00 70.14 351 ALA B C 1
ATOM 10999 O O . ALA B 1 353 ? 129.836 110.162 124.890 1.00 70.14 351 ALA B O 1
ATOM 11006 N N . TYR B 1 354 ? 130.650 108.101 125.264 1.00 76.64 352 TYR B N 1
ATOM 11007 C CA . TYR B 1 354 ? 131.068 108.434 126.613 1.00 76.64 352 TYR B CA 1
ATOM 11008 C C . TYR B 1 354 ? 132.372 109.213 126.622 1.00 76.64 352 TYR B C 1
ATOM 11009 O O . TYR B 1 354 ? 132.474 110.258 127.268 1.00 76.64 352 TYR B O 1
ATOM 11027 N N . ILE B 1 355 ? 133.383 108.698 125.927 1.00 74.33 353 ILE B N 1
ATOM 11028 C CA . ILE B 1 355 ? 134.732 109.238 126.017 1.00 74.33 353 ILE B CA 1
ATOM 11029 C C . ILE B 1 355 ? 134.773 110.673 125.530 1.00 74.33 353 ILE B C 1
ATOM 11030 O O . ILE B 1 355 ? 135.522 111.498 126.065 1.00 74.33 353 ILE B O 1
ATOM 11046 N N . LEU B 1 356 ? 133.973 110.998 124.523 1.00 69.82 354 LEU B N 1
ATOM 11047 C CA . LEU B 1 356 ? 134.004 112.326 123.932 1.00 69.82 354 LEU B CA 1
ATOM 11048 C C . LEU B 1 356 ? 133.289 113.328 124.813 1.00 69.82 354 LEU B C 1
ATOM 11049 O O . LEU B 1 356 ? 133.710 114.481 124.927 1.00 69.82 354 LEU B O 1
ATOM 11065 N N . GLN B 1 357 ? 132.200 112.892 125.428 1.00 72.21 355 GLN B N 1
ATOM 11066 C CA . GLN B 1 357 ? 131.372 113.714 126.290 1.00 72.21 355 GLN B CA 1
ATOM 11067 C C . GLN B 1 357 ? 131.756 113.583 127.754 1.00 72.21 355 GLN B C 1
ATOM 11068 O O . GLN B 1 357 ? 130.916 113.803 128.634 1.00 72.21 355 GLN B O 1
ATOM 11082 N N . ARG B 1 358 ? 133.003 113.226 128.042 1.00 78.10 356 ARG B N 1
ATOM 11083 C CA . ARG B 1 358 ? 133.408 112.883 129.400 1.00 78.10 356 ARG B CA 1
ATOM 11084 C C . ARG B 1 358 ? 133.614 114.158 130.199 1.00 78.10 356 ARG B C 1
ATOM 11085 O O . ARG B 1 358 ? 134.696 114.741 130.194 1.00 78.10 356 ARG B O 1
ATOM 11106 N N . GLU B 1 359 ? 132.576 114.579 130.901 1.00 79.52 357 GLU B N 1
ATOM 11107 C CA . GLU B 1 359 ? 132.657 115.653 131.883 1.00 79.52 357 GLU B CA 1
ATOM 11108 C C . GLU B 1 359 ? 132.663 115.013 133.264 1.00 79.52 357 GLU B C 1
ATOM 11109 O O . GLU B 1 359 ? 131.732 114.290 133.631 1.00 79.52 357 GLU B O 1
ATOM 11121 N N . ILE B 1 360 ? 133.744 115.244 133.999 1.00 83.61 358 ILE B N 1
ATOM 11122 C CA . ILE B 1 360 ? 133.923 114.745 135.355 1.00 83.61 358 ILE B CA 1
ATOM 11123 C C . ILE B 1 360 ? 133.959 115.947 136.283 1.00 83.61 358 ILE B C 1
ATOM 11124 O O . ILE B 1 360 ? 134.560 116.975 135.952 1.00 83.61 358 ILE B O 1
ATOM 11140 N N . GLN B 1 361 ? 133.323 115.816 137.444 1.00 85.17 359 GLN B N 1
ATOM 11141 C CA . GLN B 1 361 ? 133.281 116.873 138.452 1.00 85.17 359 GLN B CA 1
ATOM 11142 C C . GLN B 1 361 ? 133.934 116.333 139.717 1.00 85.17 359 GLN B C 1
ATOM 11143 O O . GLN B 1 361 ? 133.278 115.718 140.559 1.00 85.17 359 GLN B O 1
ATOM 11157 N N . GLU B 1 362 ? 135.238 116.561 139.834 1.00 88.23 360 GLU B N 1
ATOM 11158 C CA . GLU B 1 362 ? 136.032 116.174 140.988 1.00 88.23 360 GLU B CA 1
ATOM 11159 C C . GLU B 1 362 ? 137.200 117.135 141.065 1.00 88.23 360 GLU B C 1
ATOM 11160 O O . GLU B 1 362 ? 137.579 117.725 140.046 1.00 88.23 360 GLU B O 1
ATOM 11172 N N . PRO B 1 363 ? 137.795 117.336 142.243 1.00 90.73 361 PRO B N 1
ATOM 11173 C CA . PRO B 1 363 ? 138.843 118.358 142.332 1.00 90.73 361 PRO B CA 1
ATOM 11174 C C . PRO B 1 363 ? 140.095 117.989 141.565 1.00 90.73 361 PRO B C 1
ATOM 11175 O O . PRO B 1 363 ? 140.686 118.851 140.904 1.00 90.73 361 PRO B O 1
ATOM 11186 N N . GLU B 1 364 ? 140.508 116.724 141.632 1.00 91.73 362 GLU B N 1
ATOM 11187 C CA . GLU B 1 364 ? 141.757 116.272 141.038 1.00 91.73 362 GLU B CA 1
ATOM 11188 C C . GLU B 1 364 ? 141.566 115.566 139.706 1.00 91.73 362 GLU B C 1
ATOM 11189 O O . GLU B 1 364 ? 142.552 115.362 138.988 1.00 91.73 362 GLU B O 1
ATOM 11201 N N . CYS B 1 365 ? 140.331 115.245 139.332 1.00 88.81 363 CYS B N 1
ATOM 11202 C CA . CYS B 1 365 ? 140.044 114.434 138.158 1.00 88.81 363 CYS B CA 1
ATOM 11203 C C . CYS B 1 365 ? 139.142 115.181 137.185 1.00 88.81 363 CYS B C 1
ATOM 11204 O O . CYS B 1 365 ? 138.094 114.688 136.767 1.00 88.81 363 CYS B O 1
ATOM 11212 N N . ARG B 1 366 ? 139.546 116.404 136.826 1.00 85.67 364 ARG B N 1
ATOM 11213 C CA . ARG B 1 366 ? 139.008 117.105 135.667 1.00 85.67 364 ARG B CA 1
ATOM 11214 C C . ARG B 1 366 ? 139.984 117.186 134.510 1.00 85.67 364 ARG B C 1
ATOM 11215 O O . ARG B 1 366 ? 139.551 117.399 133.377 1.00 85.67 364 ARG B O 1
ATOM 11236 N N . HIS B 1 367 ? 141.279 117.012 134.761 1.00 86.44 365 HIS B N 1
ATOM 11237 C CA . HIS B 1 367 ? 142.250 116.934 133.680 1.00 86.44 365 HIS B CA 1
ATOM 11238 C C . HIS B 1 367 ? 142.013 115.744 132.767 1.00 86.44 365 HIS B C 1
ATOM 11239 O O . HIS B 1 367 ? 142.595 115.693 131.682 1.00 86.44 365 HIS B O 1
ATOM 11253 N N . LEU B 1 368 ? 141.217 114.772 133.199 1.00 84.58 366 LEU B N 1
ATOM 11254 C CA . LEU B 1 368 ? 140.809 113.662 132.360 1.00 84.58 366 LEU B CA 1
ATOM 11255 C C . LEU B 1 368 ? 139.544 113.979 131.595 1.00 84.58 366 LEU B C 1
ATOM 11256 O O . LEU B 1 368 ? 139.374 113.515 130.464 1.00 84.58 366 LEU B O 1
ATOM 11272 N N . SER B 1 369 ? 138.647 114.737 132.215 1.00 81.52 367 SER B N 1
ATOM 11273 C CA . SER B 1 369 ? 137.415 115.134 131.561 1.00 81.52 367 SER B CA 1
ATOM 11274 C C . SER B 1 369 ? 137.721 115.809 130.237 1.00 81.52 367 SER B C 1
ATOM 11275 O O . SER B 1 369 ? 138.770 116.432 130.058 1.00 81.52 367 SER B O 1
ATOM 11283 N N . ARG B 1 370 ? 136.809 115.637 129.301 1.00 75.05 368 ARG B N 1
ATOM 11284 C CA . ARG B 1 370 ? 136.979 116.106 127.943 1.00 75.05 368 ARG B CA 1
ATOM 11285 C C . ARG B 1 370 ? 135.954 117.140 127.530 1.00 75.05 368 ARG B C 1
ATOM 11286 O O . ARG B 1 370 ? 136.287 118.041 126.762 1.00 75.05 368 ARG B O 1
ATOM 11307 N N . LYS B 1 371 ? 134.729 117.031 128.008 1.00 75.19 369 LYS B N 1
ATOM 11308 C CA . LYS B 1 371 ? 133.675 117.990 127.714 1.00 75.19 369 LYS B CA 1
ATOM 11309 C C . LYS B 1 371 ? 133.647 119.006 128.846 1.00 75.19 369 LYS B C 1
ATOM 11310 O O . LYS B 1 371 ? 133.119 118.740 129.926 1.00 75.19 369 LYS B O 1
ATOM 11329 N N . PHE B 1 372 ? 134.240 120.163 128.595 1.00 78.92 370 PHE B N 1
ATOM 11330 C CA . PHE B 1 372 ? 134.344 121.236 129.570 1.00 78.92 370 PHE B CA 1
ATOM 11331 C C . PHE B 1 372 ? 133.304 122.315 129.325 1.00 78.92 370 PHE B C 1
ATOM 11332 O O . PHE B 1 372 ? 133.041 122.685 128.179 1.00 78.92 370 PHE B O 1
ATOM 11349 N N . THR B 1 373 ? 132.733 122.827 130.406 1.00 80.08 371 THR B N 1
ATOM 11350 C CA . THR B 1 373 ? 131.935 124.044 130.373 1.00 80.08 371 THR B CA 1
ATOM 11351 C C . THR B 1 373 ? 132.822 125.234 130.711 1.00 80.08 371 THR B C 1
ATOM 11352 O O . THR B 1 373 ? 133.408 125.290 131.797 1.00 80.08 371 THR B O 1
ATOM 11363 N N . GLU B 1 374 ? 132.937 126.173 129.778 1.00 81.35 372 GLU B N 1
ATOM 11364 C CA . GLU B 1 374 ? 133.775 127.343 129.998 1.00 81.35 372 GLU B CA 1
ATOM 11365 C C . GLU B 1 374 ? 133.033 128.433 130.754 1.00 81.35 372 GLU B C 1
ATOM 11366 O O . GLU B 1 374 ? 133.574 129.010 131.704 1.00 81.35 372 GLU B O 1
ATOM 11378 N N . TRP B 1 375 ? 131.807 128.733 130.336 1.00 82.81 373 TRP B N 1
ATOM 11379 C CA . TRP B 1 375 ? 130.998 129.729 131.009 1.00 82.81 373 TRP B CA 1
ATOM 11380 C C . TRP B 1 375 ? 129.549 129.273 131.020 1.00 82.81 373 TRP B C 1
ATOM 11381 O O . TRP B 1 375 ? 129.184 128.248 130.441 1.00 82.81 373 TRP B O 1
ATOM 11402 N N . ALA B 1 376 ? 128.730 130.055 131.713 1.00 83.70 374 ALA B N 1
ATOM 11403 C CA . ALA B 1 376 ? 127.320 129.780 131.916 1.00 83.70 374 ALA B CA 1
ATOM 11404 C C . ALA B 1 376 ? 126.663 131.079 132.342 1.00 83.70 374 ALA B C 1
ATOM 11405 O O . ALA B 1 376 ? 127.245 131.848 133.113 1.00 83.70 374 ALA B O 1
ATOM 11412 N N . TYR B 1 377 ? 125.460 131.320 131.834 1.00 85.62 375 TYR B N 1
ATOM 11413 C CA . TYR B 1 377 ? 124.723 132.531 132.189 1.00 85.62 375 TYR B CA 1
ATOM 11414 C C . TYR B 1 377 ? 123.235 132.190 132.143 1.00 85.62 375 TYR B C 1
ATOM 11415 O O . TYR B 1 377 ? 122.586 132.300 131.102 1.00 85.62 375 TYR B O 1
ATOM 11433 N N . GLY B 1 378 ? 122.708 131.782 133.283 1.00 87.20 376 GLY B N 1
ATOM 11434 C CA . GLY B 1 378 ? 121.313 131.452 133.384 1.00 87.20 376 GLY B CA 1
ATOM 11435 C C . GLY B 1 378 ? 121.036 130.127 132.697 1.00 87.20 376 GLY B C 1
ATOM 11436 O O . GLY B 1 378 ? 121.701 129.129 132.982 1.00 87.20 376 GLY B O 1
ATOM 11440 N N . PRO B 1 379 ? 120.058 130.074 131.783 1.00 88.91 377 PRO B N 1
ATOM 11441 C CA . PRO B 1 379 ? 119.829 128.828 131.041 1.00 88.91 377 PRO B CA 1
ATOM 11442 C C . PRO B 1 379 ? 120.875 128.552 129.991 1.00 88.91 377 PRO B C 1
ATOM 11443 O O . PRO B 1 379 ? 121.072 127.386 129.628 1.00 88.91 377 PRO B O 1
ATOM 11454 N N . VAL B 1 380 ? 121.535 129.585 129.491 1.00 86.31 378 VAL B N 1
ATOM 11455 C CA . VAL B 1 380 ? 122.598 129.431 128.511 1.00 86.31 378 VAL B CA 1
ATOM 11456 C C . VAL B 1 380 ? 123.835 128.877 129.207 1.00 86.31 378 VAL B C 1
ATOM 11457 O O . VAL B 1 380 ? 124.243 129.376 130.260 1.00 86.31 378 VAL B O 1
ATOM 11470 N N . HIS B 1 381 ? 124.432 127.844 128.619 1.00 85.01 379 HIS B N 1
ATOM 11471 C CA . HIS B 1 381 ? 125.759 127.386 128.993 1.00 85.01 379 HIS B CA 1
ATOM 11472 C C . HIS B 1 381 ? 126.528 126.988 127.745 1.00 85.01 379 HIS B C 1
ATOM 11473 O O . HIS B 1 381 ? 125.979 126.371 126.831 1.00 85.01 379 HIS B O 1
ATOM 11487 N N . SER B 1 382 ? 127.809 127.344 127.722 1.00 80.51 380 SER B N 1
ATOM 11488 C CA . SER B 1 382 ? 128.677 127.144 126.566 1.00 80.51 380 SER B CA 1
ATOM 11489 C C . SER B 1 382 ? 129.726 126.093 126.887 1.00 80.51 380 SER B C 1
ATOM 11490 O O . SER B 1 382 ? 130.714 126.380 127.568 1.00 80.51 380 SER B O 1
ATOM 11498 N N . SER B 1 383 ? 129.522 124.897 126.358 1.00 77.44 381 SER B N 1
ATOM 11499 C CA . SER B 1 383 ? 130.402 123.763 126.556 1.00 77.44 381 SER B CA 1
ATOM 11500 C C . SER B 1 383 ? 131.699 123.914 125.761 1.00 77.44 381 SER B C 1
ATOM 11501 O O . SER B 1 383 ? 131.889 124.855 124.991 1.00 77.44 381 SER B O 1
ATOM 11509 N N . LEU B 1 384 ? 132.604 122.964 125.979 1.00 75.92 382 LEU B N 1
ATOM 11510 C CA . LEU B 1 384 ? 133.827 122.834 125.202 1.00 75.92 382 LEU B CA 1
ATOM 11511 C C . LEU B 1 384 ? 134.190 121.368 125.136 1.00 75.92 382 LEU B C 1
ATOM 11512 O O . LEU B 1 384 ? 134.387 120.739 126.176 1.00 75.92 382 LEU B O 1
ATOM 11528 N N . TYR B 1 385 ? 134.293 120.843 123.931 1.00 70.32 383 TYR B N 1
ATOM 11529 C CA . TYR B 1 385 ? 134.817 119.516 123.700 1.00 70.32 383 TYR B CA 1
ATOM 11530 C C . TYR B 1 385 ? 136.294 119.609 123.389 1.00 70.32 383 TYR B C 1
ATOM 11531 O O . TYR B 1 385 ? 136.765 120.619 122.877 1.00 70.32 383 TYR B O 1
ATOM 11549 N N . ASP B 1 386 ? 137.028 118.568 123.739 1.00 72.25 384 ASP B N 1
ATOM 11550 C CA . ASP B 1 386 ? 138.401 118.437 123.294 1.00 72.25 384 ASP B CA 1
ATOM 11551 C C . ASP B 1 386 ? 138.417 117.801 121.920 1.00 72.25 384 ASP B C 1
ATOM 11552 O O . ASP B 1 386 ? 137.505 117.068 121.539 1.00 72.25 384 ASP B O 1
ATOM 11561 N N . LEU B 1 387 ? 139.481 118.077 121.182 1.00 68.24 385 LEU B N 1
ATOM 11562 C CA . LEU B 1 387 ? 139.680 117.529 119.852 1.00 68.24 385 LEU B CA 1
ATOM 11563 C C . LEU B 1 387 ? 140.995 116.784 119.757 1.00 68.24 385 LEU B C 1
ATOM 11564 O O . LEU B 1 387 ? 141.502 116.551 118.660 1.00 68.24 385 LEU B O 1
ATOM 11580 N N . SER B 1 388 ? 141.573 116.428 120.890 1.00 70.73 386 SER B N 1
ATOM 11581 C CA . SER B 1 388 ? 142.853 115.747 120.889 1.00 70.73 386 SER B CA 1
ATOM 11582 C C . SER B 1 388 ? 142.681 114.324 120.393 1.00 70.73 386 SER B C 1
ATOM 11583 O O . SER B 1 388 ? 141.927 113.535 120.975 1.00 70.73 386 SER B O 1
ATOM 11591 N N . CYS B 1 389 ? 143.358 114.026 119.292 1.00 72.10 387 CYS B N 1
ATOM 11592 C CA . CYS B 1 389 ? 143.334 112.728 118.654 1.00 72.10 387 CYS B CA 1
ATOM 11593 C C . CYS B 1 389 ? 141.948 112.386 118.129 1.00 72.10 387 CYS B C 1
ATOM 11594 O O . CYS B 1 389 ? 141.508 111.239 118.212 1.00 72.10 387 CYS B O 1
ATOM 11601 N N . ILE B 1 390 ? 141.262 113.404 117.609 1.00 67.94 388 ILE B N 1
ATOM 11602 C CA . ILE B 1 390 ? 139.967 113.256 116.964 1.00 67.94 388 ILE B CA 1
ATOM 11603 C C . ILE B 1 390 ? 139.995 113.754 115.525 1.00 67.94 388 ILE B C 1
ATOM 11604 O O . ILE B 1 390 ? 139.413 113.128 114.634 1.00 67.94 388 ILE B O 1
ATOM 11620 N N . ASP B 1 391 ? 140.630 114.891 115.283 1.00 67.56 389 ASP B N 1
ATOM 11621 C CA . ASP B 1 391 ? 140.773 115.462 113.953 1.00 67.56 389 ASP B CA 1
ATOM 11622 C C . ASP B 1 391 ? 142.184 115.366 113.413 1.00 67.56 389 ASP B C 1
ATOM 11623 O O . ASP B 1 391 ? 142.367 115.187 112.209 1.00 67.56 389 ASP B O 1
ATOM 11632 N N . THR B 1 392 ? 143.176 115.478 114.287 1.00 70.79 390 THR B N 1
ATOM 11633 C CA . THR B 1 392 ? 144.578 115.480 113.897 1.00 70.79 390 THR B CA 1
ATOM 11634 C C . THR B 1 392 ? 145.378 114.602 114.852 1.00 70.79 390 THR B C 1
ATOM 11635 O O . THR B 1 392 ? 146.394 115.012 115.409 1.00 70.79 390 THR B O 1
ATOM 11646 N N . CYS B 1 393 ? 144.918 113.384 115.094 1.00 74.63 391 CYS B N 1
ATOM 11647 C CA . CYS B 1 393 ? 145.810 112.416 115.708 1.00 74.63 391 CYS B CA 1
ATOM 11648 C C . CYS B 1 393 ? 146.894 112.083 114.701 1.00 74.63 391 CYS B C 1
ATOM 11649 O O . CYS B 1 393 ? 146.632 111.961 113.500 1.00 74.63 391 CYS B O 1
ATOM 11656 N N . GLU B 1 394 ? 148.124 111.973 115.186 1.00 79.77 392 GLU B N 1
ATOM 11657 C CA . GLU B 1 394 ? 149.192 111.504 114.322 1.00 79.77 392 GLU B CA 1
ATOM 11658 C C . GLU B 1 394 ? 148.896 110.092 113.830 1.00 79.77 392 GLU B C 1
ATOM 11659 O O . GLU B 1 394 ? 149.237 109.738 112.697 1.00 79.77 392 GLU B O 1
ATOM 11671 N N . LYS B 1 395 ? 148.250 109.282 114.665 1.00 78.35 393 LYS B N 1
ATOM 11672 C CA . LYS B 1 395 ? 147.861 107.921 114.326 1.00 78.35 393 LYS B CA 1
ATOM 11673 C C . LYS B 1 395 ? 146.387 107.762 114.645 1.00 78.35 393 LYS B C 1
ATOM 11674 O O . LYS B 1 395 ? 145.981 107.881 115.804 1.00 78.35 393 LYS B O 1
ATOM 11693 N N . ASN B 1 396 ? 145.593 107.479 113.619 1.00 74.27 394 ASN B N 1
ATOM 11694 C CA . ASN B 1 396 ? 144.234 106.975 113.783 1.00 74.27 394 ASN B CA 1
ATOM 11695 C C . ASN B 1 396 ? 143.353 107.966 114.537 1.00 74.27 394 ASN B C 1
ATOM 11696 O O . ASN B 1 396 ? 142.848 107.694 115.627 1.00 74.27 394 ASN B O 1
ATOM 11707 N N . SER B 1 397 ? 143.191 109.137 113.935 1.00 69.34 395 SER B N 1
ATOM 11708 C CA . SER B 1 397 ? 142.151 110.046 114.378 1.00 69.34 395 SER B CA 1
ATOM 11709 C C . SER B 1 397 ? 140.800 109.357 114.306 1.00 69.34 395 SER B C 1
ATOM 11710 O O . SER B 1 397 ? 140.581 108.449 113.507 1.00 69.34 395 SER B O 1
ATOM 11718 N N . VAL B 1 398 ? 139.895 109.796 115.174 1.00 65.95 396 VAL B N 1
ATOM 11719 C CA . VAL B 1 398 ? 138.575 109.186 115.278 1.00 65.95 396 VAL B CA 1
ATOM 11720 C C . VAL B 1 398 ? 137.821 109.332 113.971 1.00 65.95 396 VAL B C 1
ATOM 11721 O O . VAL B 1 398 ? 137.105 108.423 113.536 1.00 65.95 396 VAL B O 1
ATOM 11734 N N . LEU B 1 399 ? 137.945 110.495 113.347 1.00 61.46 397 LEU B N 1
ATOM 11735 C CA . LEU B 1 399 ? 137.340 110.727 112.049 1.00 61.46 397 LEU B CA 1
ATOM 11736 C C . LEU B 1 399 ? 137.920 109.790 111.008 1.00 61.46 397 LEU B C 1
ATOM 11737 O O . LEU B 1 399 ? 137.187 109.172 110.229 1.00 61.46 397 LEU B O 1
ATOM 11753 N N . GLU B 1 400 ? 139.239 109.663 110.989 1.00 63.12 398 GLU B N 1
ATOM 11754 C CA . GLU B 1 400 ? 139.926 108.802 110.049 1.00 63.12 398 GLU B CA 1
ATOM 11755 C C . GLU B 1 400 ? 139.812 107.331 110.382 1.00 63.12 398 GLU B C 1
ATOM 11756 O O . GLU B 1 400 ? 140.437 106.519 109.693 1.00 63.12 398 GLU B O 1
ATOM 11768 N N . VAL B 1 401 ? 139.061 106.971 111.418 1.00 66.22 399 VAL B N 1
ATOM 11769 C CA . VAL B 1 401 ? 138.875 105.586 111.817 1.00 66.22 399 VAL B CA 1
ATOM 11770 C C . VAL B 1 401 ? 137.414 105.226 111.648 1.00 66.22 399 VAL B C 1
ATOM 11771 O O . VAL B 1 401 ? 137.076 104.067 111.417 1.00 66.22 399 VAL B O 1
ATOM 11784 N N . ILE B 1 402 ? 136.537 106.207 111.796 1.00 61.61 400 ILE B N 1
ATOM 11785 C CA . ILE B 1 402 ? 135.137 106.016 111.452 1.00 61.61 400 ILE B CA 1
ATOM 11786 C C . ILE B 1 402 ? 134.956 105.953 109.948 1.00 61.61 400 ILE B C 1
ATOM 11787 O O . ILE B 1 402 ? 134.160 105.158 109.443 1.00 61.61 400 ILE B O 1
ATOM 11803 N N . ALA B 1 403 ? 135.673 106.791 109.212 1.00 57.16 401 ALA B N 1
ATOM 11804 C CA . ALA B 1 403 ? 135.420 106.978 107.795 1.00 57.16 401 ALA B CA 1
ATOM 11805 C C . ALA B 1 403 ? 136.229 106.061 106.897 1.00 57.16 401 ALA B C 1
ATOM 11806 O O . ALA B 1 403 ? 135.725 105.631 105.857 1.00 57.16 401 ALA B O 1
ATOM 11813 N N . TYR B 1 404 ? 137.448 105.719 107.280 1.00 58.67 402 TYR B N 1
ATOM 11814 C CA . TYR B 1 404 ? 138.286 104.818 106.509 1.00 58.67 402 TYR B CA 1
ATOM 11815 C C . TYR B 1 404 ? 138.111 103.377 106.950 1.00 58.67 402 TYR B C 1
ATOM 11816 O O . TYR B 1 404 ? 139.018 102.555 106.777 1.00 58.67 402 TYR B O 1
ATOM 11834 N N . SER B 1 405 ? 136.941 103.050 107.483 1.00 60.89 403 SER B N 1
ATOM 11835 C CA . SER B 1 405 ? 136.632 101.751 108.040 1.00 60.89 403 SER B CA 1
ATOM 11836 C C . SER B 1 405 ? 135.781 100.959 107.065 1.00 60.89 403 SER B C 1
ATOM 11837 O O . SER B 1 405 ? 135.434 101.427 105.985 1.00 60.89 403 SER B O 1
ATOM 11845 N N . SER B 1 406 ? 135.427 99.749 107.471 1.00 63.20 404 SER B N 1
ATOM 11846 C CA . SER B 1 406 ? 134.666 98.822 106.651 1.00 63.20 404 SER B CA 1
ATOM 11847 C C . SER B 1 406 ? 133.251 98.684 107.178 1.00 63.20 404 SER B C 1
ATOM 11848 O O . SER B 1 406 ? 133.027 98.665 108.390 1.00 63.20 404 SER B O 1
ATOM 11856 N N . SER B 1 407 ? 132.302 98.566 106.251 1.00 61.84 405 SER B N 1
ATOM 11857 C CA . SER B 1 407 ? 130.893 98.431 106.594 1.00 61.84 405 SER B CA 1
ATOM 11858 C C . SER B 1 407 ? 130.618 97.266 107.530 1.00 61.84 405 SER B C 1
ATOM 11859 O O . SER B 1 407 ? 129.576 97.260 108.194 1.00 61.84 405 SER B O 1
ATOM 11867 N N . GLU B 1 408 ? 131.507 96.271 107.573 1.00 65.59 406 GLU B N 1
ATOM 11868 C CA . GLU B 1 408 ? 131.420 95.240 108.597 1.00 65.59 406 GLU B CA 1
ATOM 11869 C C . GLU B 1 408 ? 131.393 95.859 109.987 1.00 65.59 406 GLU B C 1
ATOM 11870 O O . GLU B 1 408 ? 130.634 95.416 110.856 1.00 65.59 406 GLU B O 1
ATOM 11882 N N . THR B 1 409 ? 132.201 96.888 110.209 1.00 63.63 407 THR B N 1
ATOM 11883 C CA . THR B 1 409 ? 132.204 97.594 111.474 1.00 63.63 407 THR B CA 1
ATOM 11884 C C . THR B 1 409 ? 130.832 98.210 111.716 1.00 63.63 407 THR B C 1
ATOM 11885 O O . THR B 1 409 ? 130.416 99.082 110.943 1.00 63.63 407 THR B O 1
ATOM 11896 N N . PRO B 1 410 ? 130.099 97.795 112.742 1.00 64.31 408 PRO B N 1
ATOM 11897 C CA . PRO B 1 410 ? 128.758 98.340 112.934 1.00 64.31 408 PRO B CA 1
ATOM 11898 C C . PRO B 1 410 ? 128.785 99.819 113.281 1.00 64.31 408 PRO B C 1
ATOM 11899 O O . PRO B 1 410 ? 129.742 100.337 113.861 1.00 64.31 408 PRO B O 1
ATOM 11910 N N . ASN B 1 411 ? 127.712 100.498 112.884 1.00 63.16 409 ASN B N 1
ATOM 11911 C CA . ASN B 1 411 ? 127.408 101.846 113.345 1.00 63.16 409 ASN B CA 1
ATOM 11912 C C . ASN B 1 411 ? 128.444 102.854 112.865 1.00 63.16 409 ASN B C 1
ATOM 11913 O O . ASN B 1 411 ? 128.785 103.804 113.572 1.00 63.16 409 ASN B O 1
ATOM 11924 N N . ARG B 1 412 ? 128.938 102.658 111.642 1.00 57.84 410 ARG B N 1
ATOM 11925 C CA . ARG B 1 412 ? 129.716 103.712 111.011 1.00 57.84 410 ARG B CA 1
ATOM 11926 C C . ARG B 1 412 ? 128.871 104.955 110.834 1.00 57.84 410 ARG B C 1
ATOM 11927 O O . ARG B 1 412 ? 129.308 106.071 111.133 1.00 57.84 410 ARG B O 1
ATOM 11948 N N . HIS B 1 413 ? 127.658 104.777 110.339 1.00 52.97 411 HIS B N 1
ATOM 11949 C CA . HIS B 1 413 ? 126.811 105.908 110.037 1.00 52.97 411 HIS B CA 1
ATOM 11950 C C . HIS B 1 413 ? 126.176 106.521 111.274 1.00 52.97 411 HIS B C 1
ATOM 11951 O O . HIS B 1 413 ? 125.722 107.663 111.205 1.00 52.97 411 HIS B O 1
ATOM 11965 N N . ASP B 1 414 ? 126.194 105.835 112.409 1.00 58.92 412 ASP B N 1
ATOM 11966 C CA . ASP B 1 414 ? 125.690 106.401 113.648 1.00 58.92 412 ASP B CA 1
ATOM 11967 C C . ASP B 1 414 ? 126.760 107.100 114.472 1.00 58.92 412 ASP B C 1
ATOM 11968 O O . ASP B 1 414 ? 126.433 108.000 115.249 1.00 58.92 412 ASP B O 1
ATOM 11977 N N . MET B 1 415 ? 128.022 106.704 114.331 1.00 62.11 413 MET B N 1
ATOM 11978 C CA . MET B 1 415 ? 129.080 107.291 115.143 1.00 62.11 413 MET B CA 1
ATOM 11979 C C . MET B 1 415 ? 129.280 108.775 114.883 1.00 62.11 413 MET B C 1
ATOM 11980 O O . MET B 1 415 ? 129.572 109.522 115.819 1.00 62.11 413 MET B O 1
ATOM 11994 N N . LEU B 1 416 ? 129.122 109.236 113.651 1.00 56.94 414 LEU B N 1
ATOM 11995 C CA . LEU B 1 416 ? 129.336 110.648 113.392 1.00 56.94 414 LEU B CA 1
ATOM 11996 C C . LEU B 1 416 ? 128.224 111.526 113.933 1.00 56.94 414 LEU B C 1
ATOM 11997 O O . LEU B 1 416 ? 128.389 112.747 113.969 1.00 56.94 414 LEU B O 1
ATOM 12013 N N . LEU B 1 417 ? 127.106 110.947 114.346 1.00 56.32 415 LEU B N 1
ATOM 12014 C CA . LEU B 1 417 ? 126.053 111.697 115.010 1.00 56.32 415 LEU B CA 1
ATOM 12015 C C . LEU B 1 417 ? 126.365 111.962 116.463 1.00 56.32 415 LEU B C 1
ATOM 12016 O O . LEU B 1 417 ? 125.653 112.739 117.105 1.00 56.32 415 LEU B O 1
ATOM 12032 N N . VAL B 1 418 ? 127.386 111.303 117.000 1.00 64.05 416 VAL B N 1
ATOM 12033 C CA . VAL B 1 418 ? 127.876 111.640 118.318 1.00 64.05 416 VAL B CA 1
ATOM 12034 C C . VAL B 1 418 ? 128.439 113.046 118.304 1.00 64.05 416 VAL B C 1
ATOM 12035 O O . VAL B 1 418 ? 129.212 113.418 117.417 1.00 64.05 416 VAL B O 1
ATOM 12048 N N . GLU B 1 419 ? 128.071 113.816 119.276 1.00 65.61 417 GLU B N 1
ATOM 12049 C CA . GLU B 1 419 ? 128.703 115.106 119.449 1.00 65.61 417 GLU B CA 1
ATOM 12050 C C . GLU B 1 419 ? 130.124 114.914 119.963 1.00 65.61 417 GLU B C 1
ATOM 12051 O O . GLU B 1 419 ? 130.377 113.997 120.743 1.00 65.61 417 GLU B O 1
ATOM 12063 N N . PRO B 1 420 ? 131.077 115.756 119.552 1.00 64.85 418 PRO B N 1
ATOM 12064 C CA . PRO B 1 420 ? 131.066 116.938 118.693 1.00 64.85 418 PRO B CA 1
ATOM 12065 C C . PRO B 1 420 ? 131.269 116.661 117.218 1.00 64.85 418 PRO B C 1
ATOM 12066 O O . PRO B 1 420 ? 131.425 117.616 116.470 1.00 64.85 418 PRO B O 1
ATOM 12077 N N . LEU B 1 421 ? 131.275 115.391 116.815 1.00 61.82 419 LEU B N 1
ATOM 12078 C CA . LEU B 1 421 ? 131.722 115.040 115.473 1.00 61.82 419 LEU B CA 1
ATOM 12079 C C . LEU B 1 421 ? 130.865 115.710 114.415 1.00 61.82 419 LEU B C 1
ATOM 12080 O O . LEU B 1 421 ? 131.384 116.286 113.456 1.00 61.82 419 LEU B O 1
ATOM 12096 N N . ASN B 1 422 ? 129.547 115.647 114.580 1.00 58.19 420 ASN B N 1
ATOM 12097 C CA . ASN B 1 422 ? 128.637 116.243 113.613 1.00 58.19 420 ASN B CA 1
ATOM 12098 C C . ASN B 1 422 ? 128.890 117.737 113.484 1.00 58.19 420 ASN B C 1
ATOM 12099 O O . ASN B 1 422 ? 129.105 118.252 112.382 1.00 58.19 420 ASN B O 1
ATOM 12110 N N . ARG B 1 423 ? 128.880 118.443 114.611 1.00 64.56 421 ARG B N 1
ATOM 12111 C CA . ARG B 1 423 ? 129.166 119.868 114.619 1.00 64.56 421 ARG B CA 1
ATOM 12112 C C . ARG B 1 423 ? 130.550 120.172 114.080 1.00 64.56 421 ARG B C 1
ATOM 12113 O O . ARG B 1 423 ? 130.765 121.232 113.489 1.00 64.56 421 ARG B O 1
ATOM 12134 N N . LEU B 1 424 ? 131.493 119.258 114.267 1.00 60.80 422 LEU B N 1
ATOM 12135 C CA . LEU B 1 424 ? 132.867 119.507 113.865 1.00 60.80 422 LEU B CA 1
ATOM 12136 C C . LEU B 1 424 ? 133.022 119.446 112.358 1.00 60.80 422 LEU B C 1
ATOM 12137 O O . LEU B 1 424 ? 133.832 120.175 111.778 1.00 60.80 422 LEU B O 1
ATOM 12153 N N . LEU B 1 425 ? 132.279 118.561 111.718 1.00 54.84 423 LEU B N 1
ATOM 12154 C CA . LEU B 1 425 ? 132.393 118.374 110.286 1.00 54.84 423 LEU B CA 1
ATOM 12155 C C . LEU B 1 425 ? 131.666 119.474 109.543 1.00 54.84 423 LEU B C 1
ATOM 12156 O O . LEU B 1 425 ? 132.178 120.009 108.558 1.00 54.84 423 LEU B O 1
ATOM 12172 N N . GLN B 1 426 ? 130.487 119.840 110.024 1.00 52.00 424 GLN B N 1
ATOM 12173 C CA . GLN B 1 426 ? 129.792 121.012 109.533 1.00 52.00 424 GLN B CA 1
ATOM 12174 C C . GLN B 1 426 ? 130.588 122.290 109.742 1.00 52.00 424 GLN B C 1
ATOM 12175 O O . GLN B 1 426 ? 130.305 123.291 109.084 1.00 52.00 424 GLN B O 1
ATOM 12189 N N . ASP B 1 427 ? 131.567 122.287 110.638 1.00 55.77 425 ASP B N 1
ATOM 12190 C CA . ASP B 1 427 ? 132.438 123.437 110.805 1.00 55.77 425 ASP B CA 1
ATOM 12191 C C . ASP B 1 427 ? 133.540 123.444 109.766 1.00 55.77 425 ASP B C 1
ATOM 12192 O O . ASP B 1 427 ? 133.930 124.506 109.276 1.00 55.77 425 ASP B O 1
ATOM 12201 N N . LYS B 1 428 ? 134.054 122.267 109.428 1.00 55.33 426 LYS B N 1
ATOM 12202 C CA . LYS B 1 428 ? 135.029 122.165 108.359 1.00 55.33 426 LYS B CA 1
ATOM 12203 C C . LYS B 1 428 ? 134.371 122.430 107.023 1.00 55.33 426 LYS B C 1
ATOM 12204 O O . LYS B 1 428 ? 134.956 123.065 106.143 1.00 55.33 426 LYS B O 1
ATOM 12223 N N . TRP B 1 429 ? 133.140 121.956 106.875 1.00 46.27 427 TRP B N 1
ATOM 12224 C CA . TRP B 1 429 ? 132.365 122.187 105.672 1.00 46.27 427 TRP B CA 1
ATOM 12225 C C . TRP B 1 429 ? 132.157 123.670 105.435 1.00 46.27 427 TRP B C 1
ATOM 12226 O O . TRP B 1 429 ? 132.512 124.204 104.381 1.00 46.27 427 TRP B O 1
ATOM 12247 N N . ASP B 1 430 ? 131.592 124.353 106.417 1.00 51.52 428 ASP B N 1
ATOM 12248 C CA . ASP B 1 430 ? 131.289 125.766 106.283 1.00 51.52 428 ASP B CA 1
ATOM 12249 C C . ASP B 1 430 ? 132.538 126.627 106.151 1.00 51.52 428 ASP B C 1
ATOM 12250 O O . ASP B 1 430 ? 132.479 127.692 105.532 1.00 51.52 428 ASP B O 1
ATOM 12259 N N . ARG B 1 431 ? 133.670 126.193 106.699 1.00 56.78 429 ARG B N 1
ATOM 12260 C CA . ARG B 1 431 ? 134.855 127.041 106.723 1.00 56.78 429 ARG B CA 1
ATOM 12261 C C . ARG B 1 431 ? 135.642 126.969 105.421 1.00 56.78 429 ARG B C 1
ATOM 12262 O O . ARG B 1 431 ? 135.923 128.003 104.808 1.00 56.78 429 ARG B O 1
ATOM 12283 N N . PHE B 1 432 ? 136.032 125.766 104.998 1.00 54.48 430 PHE B N 1
ATOM 12284 C CA . PHE B 1 432 ? 136.925 125.607 103.849 1.00 54.48 430 PHE B CA 1
ATOM 12285 C C . PHE B 1 432 ? 136.575 124.493 102.875 1.00 54.48 430 PHE B C 1
ATOM 12286 O O . PHE B 1 432 ? 137.041 124.557 101.734 1.00 54.48 430 PHE B O 1
ATOM 12303 N N . VAL B 1 433 ? 135.800 123.478 103.246 1.00 49.29 431 VAL B N 1
ATOM 12304 C CA . VAL B 1 433 ? 135.619 122.337 102.356 1.00 49.29 431 VAL B CA 1
ATOM 12305 C C . VAL B 1 433 ? 134.522 122.609 101.344 1.00 49.29 431 VAL B C 1
ATOM 12306 O O . VAL B 1 433 ? 134.592 122.142 100.207 1.00 49.29 431 VAL B O 1
ATOM 12319 N N . LYS B 1 434 ? 133.483 123.327 101.746 1.00 45.36 432 LYS B N 1
ATOM 12320 C CA . LYS B 1 434 ? 132.374 123.615 100.852 1.00 45.36 432 LYS B CA 1
ATOM 12321 C C . LYS B 1 434 ? 132.829 124.384 99.624 1.00 45.36 432 LYS B C 1
ATOM 12322 O O . LYS B 1 434 ? 132.409 124.079 98.505 1.00 45.36 432 LYS B O 1
ATOM 12341 N N . ARG B 1 435 ? 133.687 125.381 99.807 1.00 46.56 433 ARG B N 1
ATOM 12342 C CA . ARG B 1 435 ? 134.193 126.136 98.671 1.00 46.56 433 ARG B CA 1
ATOM 12343 C C . ARG B 1 435 ? 134.999 125.247 97.745 1.00 46.56 433 ARG B C 1
ATOM 12344 O O . ARG B 1 435 ? 134.882 125.342 96.521 1.00 46.56 433 ARG B O 1
ATOM 12365 N N . ILE B 1 436 ? 135.827 124.380 98.311 1.00 46.35 434 ILE B N 1
ATOM 12366 C CA . ILE B 1 436 ? 136.695 123.543 97.500 1.00 46.35 434 ILE B CA 1
ATOM 12367 C C . ILE B 1 436 ? 135.883 122.496 96.768 1.00 46.35 434 ILE B C 1
ATOM 12368 O O . ILE B 1 436 ? 136.216 122.106 95.648 1.00 46.35 434 ILE B O 1
ATOM 12384 N N . PHE B 1 437 ? 134.808 122.036 97.380 1.00 38.58 435 PHE B N 1
ATOM 12385 C CA . PHE B 1 437 ? 133.977 121.011 96.787 1.00 38.58 435 PHE B CA 1
ATOM 12386 C C . PHE B 1 437 ? 133.198 121.567 95.618 1.00 38.58 435 PHE B C 1
ATOM 12387 O O . PHE B 1 437 ? 133.096 120.935 94.562 1.00 38.58 435 PHE B O 1
ATOM 12404 N N . TYR B 1 438 ? 132.614 122.743 95.809 1.00 39.41 436 TYR B N 1
ATOM 12405 C CA . TYR B 1 438 ? 131.975 123.447 94.717 1.00 39.41 436 TYR B CA 1
ATOM 12406 C C . TYR B 1 438 ? 132.964 123.745 93.614 1.00 39.41 436 TYR B C 1
ATOM 12407 O O . TYR B 1 438 ? 132.604 123.739 92.437 1.00 39.41 436 TYR B O 1
ATOM 12425 N N . PHE B 1 439 ? 134.214 123.992 93.973 1.00 37.82 437 PHE B N 1
ATOM 12426 C CA . PHE B 1 439 ? 135.239 124.191 92.968 1.00 37.82 437 PHE B CA 1
ATOM 12427 C C . PHE B 1 439 ? 135.572 122.882 92.276 1.00 37.82 437 PHE B C 1
ATOM 12428 O O . PHE B 1 439 ? 135.690 122.830 91.052 1.00 37.82 437 PHE B O 1
ATOM 12445 N N . ASN B 1 440 ? 135.723 121.810 93.047 1.00 37.74 438 ASN B N 1
ATOM 12446 C CA . ASN B 1 440 ? 135.899 120.496 92.456 1.00 37.74 438 ASN B CA 1
ATOM 12447 C C . ASN B 1 440 ? 134.722 120.124 91.576 1.00 37.74 438 ASN B C 1
ATOM 12448 O O . ASN B 1 440 ? 134.889 119.468 90.545 1.00 37.74 438 ASN B O 1
ATOM 12459 N N . PHE B 1 441 ? 133.532 120.537 91.967 1.00 35.11 439 PHE B N 1
ATOM 12460 C CA . PHE B 1 441 ? 132.352 120.309 91.164 1.00 35.11 439 PHE B CA 1
ATOM 12461 C C . PHE B 1 441 ? 132.366 121.091 89.869 1.00 35.11 439 PHE B C 1
ATOM 12462 O O . PHE B 1 441 ? 131.909 120.591 88.837 1.00 35.11 439 PHE B O 1
ATOM 12479 N N . LEU B 1 442 ? 132.884 122.307 89.901 1.00 35.65 440 LEU B N 1
ATOM 12480 C CA . LEU B 1 442 ? 132.939 123.129 88.706 1.00 35.65 440 LEU B CA 1
ATOM 12481 C C . LEU B 1 442 ? 133.913 122.553 87.697 1.00 35.65 440 LEU B C 1
ATOM 12482 O O . LEU B 1 442 ? 133.621 122.494 86.501 1.00 35.65 440 LEU B O 1
ATOM 12498 N N . VAL B 1 443 ? 135.083 122.137 88.164 1.00 35.40 441 VAL B N 1
ATOM 12499 C CA . VAL B 1 443 ? 136.104 121.611 87.275 1.00 35.40 441 VAL B CA 1
ATOM 12500 C C . VAL B 1 443 ? 135.612 120.342 86.610 1.00 35.40 441 VAL B C 1
ATOM 12501 O O . VAL B 1 443 ? 135.885 120.088 85.434 1.00 35.40 441 VAL B O 1
ATOM 12514 N N . TYR B 1 444 ? 134.881 119.525 87.347 1.00 32.89 442 TYR B N 1
ATOM 12515 C CA . TYR B 1 444 ? 134.380 118.297 86.770 1.00 32.89 442 TYR B CA 1
ATOM 12516 C C . TYR B 1 444 ? 133.287 118.574 85.757 1.00 32.89 442 TYR B C 1
ATOM 12517 O O . TYR B 1 444 ? 133.168 117.867 84.754 1.00 32.89 442 TYR B O 1
ATOM 12535 N N . CYS B 1 445 ? 132.463 119.578 86.022 1.00 35.01 443 CYS B N 1
ATOM 12536 C CA . CYS B 1 445 ? 131.485 120.021 85.043 1.00 35.01 443 CYS B CA 1
ATOM 12537 C C . CYS B 1 445 ? 132.139 120.628 83.819 1.00 35.01 443 CYS B C 1
ATOM 12538 O O . CYS B 1 445 ? 131.641 120.452 82.705 1.00 35.01 443 CYS B O 1
ATOM 12546 N N . LEU B 1 446 ? 133.253 121.335 83.993 1.00 35.68 444 LEU B N 1
ATOM 12547 C CA . LEU B 1 446 ? 133.972 121.828 82.830 1.00 35.68 444 LEU B CA 1
ATOM 12548 C C . LEU B 1 446 ? 134.683 120.702 82.120 1.00 35.68 444 LEU B C 1
ATOM 12549 O O . LEU B 1 446 ? 134.849 120.738 80.898 1.00 35.68 444 LEU B O 1
ATOM 12565 N N . TYR B 1 447 ? 135.117 119.707 82.877 1.00 35.94 445 TYR B N 1
ATOM 12566 C CA . TYR B 1 447 ? 135.712 118.523 82.291 1.00 35.94 445 TYR B CA 1
ATOM 12567 C C . TYR B 1 447 ? 134.722 117.809 81.394 1.00 35.94 445 TYR B C 1
ATOM 12568 O O . TYR B 1 447 ? 135.032 117.452 80.254 1.00 35.94 445 TYR B O 1
ATOM 12586 N N . MET B 1 448 ? 133.524 117.582 81.901 1.00 34.11 446 MET B N 1
ATOM 12587 C CA . MET B 1 448 ? 132.547 116.830 81.155 1.00 34.11 446 MET B CA 1
ATOM 12588 C C . MET B 1 448 ? 131.961 117.626 80.016 1.00 34.11 446 MET B C 1
ATOM 12589 O O . MET B 1 448 ? 131.586 117.044 78.997 1.00 34.11 446 MET B O 1
ATOM 12603 N N . ILE B 1 449 ? 131.876 118.940 80.166 1.00 34.79 447 ILE B N 1
ATOM 12604 C CA . ILE B 1 449 ? 131.529 119.796 79.044 1.00 34.79 447 ILE B CA 1
ATOM 12605 C C . ILE B 1 449 ? 132.553 119.647 77.935 1.00 34.79 447 ILE B C 1
ATOM 12606 O O . ILE B 1 449 ? 132.216 119.642 76.752 1.00 34.79 447 ILE B O 1
ATOM 12622 N N . ILE B 1 450 ? 133.813 119.510 78.300 1.00 38.13 448 ILE B N 1
ATOM 12623 C CA . ILE B 1 450 ? 134.888 119.435 77.327 1.00 38.13 448 ILE B CA 1
ATOM 12624 C C . ILE B 1 450 ? 134.993 118.049 76.727 1.00 38.13 448 ILE B C 1
ATOM 12625 O O . ILE B 1 450 ? 135.172 117.905 75.513 1.00 38.13 448 ILE B O 1
ATOM 12641 N N . PHE B 1 451 ? 134.916 117.018 77.559 1.00 36.41 449 PHE B N 1
ATOM 12642 C CA . PHE B 1 451 ? 134.901 115.673 77.034 1.00 36.41 449 PHE B CA 1
ATOM 12643 C C . PHE B 1 451 ? 133.640 115.392 76.228 1.00 36.41 449 PHE B C 1
ATOM 12644 O O . PHE B 1 451 ? 133.672 114.616 75.262 1.00 36.41 449 PHE B O 1
ATOM 12661 N N . THR B 1 452 ? 132.561 116.089 76.531 1.00 35.70 450 THR B N 1
ATOM 12662 C CA . THR B 1 452 ? 131.347 115.944 75.744 1.00 35.70 450 THR B CA 1
ATOM 12663 C C . THR B 1 452 ? 131.522 116.482 74.331 1.00 35.70 450 THR B C 1
ATOM 12664 O O . THR B 1 452 ? 131.161 115.816 73.353 1.00 35.70 450 THR B O 1
ATOM 12675 N N . MET B 1 453 ? 132.019 117.708 74.205 1.00 39.28 451 MET B N 1
ATOM 12676 C CA . MET B 1 453 ? 132.175 118.323 72.895 1.00 39.28 451 MET B CA 1
ATOM 12677 C C . MET B 1 453 ? 133.245 117.637 72.068 1.00 39.28 451 MET B C 1
ATOM 12678 O O . MET B 1 453 ? 133.076 117.462 70.862 1.00 39.28 451 MET B O 1
ATOM 12692 N N . ALA B 1 454 ? 134.352 117.249 72.684 1.00 42.22 452 ALA B N 1
ATOM 12693 C CA . ALA B 1 454 ? 135.396 116.563 71.934 1.00 42.22 452 ALA B CA 1
ATOM 12694 C C . ALA B 1 454 ? 134.918 115.214 71.441 1.00 42.22 452 ALA B C 1
ATOM 12695 O O . ALA B 1 454 ? 135.439 114.683 70.455 1.00 42.22 452 ALA B O 1
ATOM 12702 N N . ALA B 1 455 ? 133.939 114.650 72.126 1.00 39.04 453 ALA B N 1
ATOM 12703 C CA . ALA B 1 455 ? 133.305 113.415 71.729 1.00 39.04 453 ALA B CA 1
ATOM 12704 C C . ALA B 1 455 ? 132.267 113.647 70.645 1.00 39.04 453 ALA B C 1
ATOM 12705 O O . ALA B 1 455 ? 132.215 112.912 69.656 1.00 39.04 453 ALA B O 1
ATOM 12712 N N . TYR B 1 456 ? 131.413 114.649 70.839 1.00 40.55 454 TYR B N 1
ATOM 12713 C CA . TYR B 1 456 ? 130.399 114.985 69.853 1.00 40.55 454 TYR B CA 1
ATOM 12714 C C . TYR B 1 456 ? 131.020 115.338 68.519 1.00 40.55 454 TYR B C 1
ATOM 12715 O O . TYR B 1 456 ? 130.555 114.886 67.469 1.00 40.55 454 TYR B O 1
ATOM 12733 N N . TYR B 1 457 ? 132.082 116.136 68.540 1.00 42.34 455 TYR B N 1
ATOM 12734 C CA . TYR B 1 457 ? 132.755 116.577 67.329 1.00 42.34 455 TYR B CA 1
ATOM 12735 C C . TYR B 1 457 ? 133.888 115.658 66.935 1.00 42.34 455 TYR B C 1
ATOM 12736 O O . TYR B 1 457 ? 134.878 116.107 66.347 1.00 42.34 455 TYR B O 1
ATOM 12754 N N . ARG B 1 458 ? 133.767 114.381 67.249 1.00 43.24 456 ARG B N 1
ATOM 12755 C CA . ARG B 1 458 ? 134.768 113.423 66.863 1.00 43.24 456 ARG B CA 1
ATOM 12756 C C . ARG B 1 458 ? 134.850 113.337 65.346 1.00 43.24 456 ARG B C 1
ATOM 12757 O O . ARG B 1 458 ? 133.844 113.511 64.656 1.00 43.24 456 ARG B O 1
ATOM 12778 N N . PRO B 1 459 ? 136.033 113.091 64.799 1.00 49.25 457 PRO B N 1
ATOM 12779 C CA . PRO B 1 459 ? 136.113 112.774 63.380 1.00 49.25 457 PRO B CA 1
ATOM 12780 C C . PRO B 1 459 ? 135.343 111.515 63.042 1.00 49.25 457 PRO B C 1
ATOM 12781 O O . PRO B 1 459 ? 135.250 110.580 63.838 1.00 49.25 457 PRO B O 1
ATOM 12792 N N . VAL B 1 460 ? 134.794 111.516 61.835 1.00 51.52 458 VAL B N 1
ATOM 12793 C CA . VAL B 1 460 ? 133.951 110.440 61.338 1.00 51.52 458 VAL B CA 1
ATOM 12794 C C . VAL B 1 460 ? 134.484 109.813 60.062 1.00 51.52 458 VAL B C 1
ATOM 12795 O O . VAL B 1 460 ? 133.994 108.746 59.668 1.00 51.52 458 VAL B O 1
ATOM 12808 N N . ASP B 1 461 ? 135.478 110.419 59.415 1.00 56.36 459 ASP B N 1
ATOM 12809 C CA . ASP B 1 461 ? 135.958 110.002 58.101 1.00 56.36 459 ASP B CA 1
ATOM 12810 C C . ASP B 1 461 ? 137.438 109.667 58.221 1.00 56.36 459 ASP B C 1
ATOM 12811 O O . ASP B 1 461 ? 138.282 110.562 58.318 1.00 56.36 459 ASP B O 1
ATOM 12820 N N . GLY B 1 462 ? 137.734 108.374 58.210 1.00 53.74 460 GLY B N 1
ATOM 12821 C CA . GLY B 1 462 ? 139.065 107.839 58.327 1.00 53.74 460 GLY B CA 1
ATOM 12822 C C . GLY B 1 462 ? 139.121 106.810 59.425 1.00 53.74 460 GLY B C 1
ATOM 12823 O O . GLY B 1 462 ? 138.093 106.290 59.868 1.00 53.74 460 GLY B O 1
ATOM 12827 N N . LEU B 1 463 ? 140.342 106.510 59.846 1.00 50.72 461 LEU B N 1
ATOM 12828 C CA . LEU B 1 463 ? 140.622 105.715 61.026 1.00 50.72 461 LEU B CA 1
ATOM 12829 C C . LEU B 1 463 ? 141.512 106.533 61.944 1.00 50.72 461 LEU B C 1
ATOM 12830 O O . LEU B 1 463 ? 142.238 107.415 61.477 1.00 50.72 461 LEU B O 1
ATOM 12846 N N . PRO B 1 464 ? 141.479 106.280 63.245 1.00 49.73 462 PRO B N 1
ATOM 12847 C CA . PRO B 1 464 ? 142.316 107.039 64.131 1.00 49.73 462 PRO B CA 1
ATOM 12848 C C . PRO B 1 464 ? 143.756 106.572 64.036 1.00 49.73 462 PRO B C 1
ATOM 12849 O O . PRO B 1 464 ? 144.039 105.541 63.409 1.00 49.73 462 PRO B O 1
ATOM 12860 N N . PRO B 1 465 ? 144.706 107.326 64.592 1.00 50.79 463 PRO B N 1
ATOM 12861 C CA . PRO B 1 465 ? 144.551 108.665 65.146 1.00 50.79 463 PRO B CA 1
ATOM 12862 C C . PRO B 1 465 ? 144.433 109.694 64.041 1.00 50.79 463 PRO B C 1
ATOM 12863 O O . PRO B 1 465 ? 145.067 109.565 62.998 1.00 50.79 463 PRO B O 1
ATOM 12874 N N . PHE B 1 466 ? 143.615 110.704 64.276 1.00 52.16 464 PHE B N 1
ATOM 12875 C CA . PHE B 1 466 ? 143.229 111.641 63.241 1.00 52.16 464 PHE B CA 1
ATOM 12876 C C . PHE B 1 466 ? 144.209 112.804 63.179 1.00 52.16 464 PHE B C 1
ATOM 12877 O O . PHE B 1 466 ? 145.095 112.955 64.022 1.00 52.16 464 PHE B O 1
ATOM 12894 N N . LYS B 1 467 ? 144.030 113.635 62.161 1.00 60.22 465 LYS B N 1
ATOM 12895 C CA . LYS B 1 467 ? 145.001 114.644 61.779 1.00 60.22 465 LYS B CA 1
ATOM 12896 C C . LYS B 1 467 ? 144.516 116.031 62.166 1.00 60.22 465 LYS B C 1
ATOM 12897 O O . LYS B 1 467 ? 143.330 116.346 62.040 1.00 60.22 465 LYS B O 1
ATOM 12916 N N . MET B 1 468 ? 145.448 116.856 62.631 1.00 61.32 466 MET B N 1
ATOM 12917 C CA . MET B 1 468 ? 145.185 118.269 62.879 1.00 61.32 466 MET B CA 1
ATOM 12918 C C . MET B 1 468 ? 145.315 119.000 61.553 1.00 61.32 466 MET B C 1
ATOM 12919 O O . MET B 1 468 ? 146.422 119.219 61.056 1.00 61.32 466 MET B O 1
ATOM 12933 N N . GLU B 1 469 ? 144.176 119.372 60.977 1.00 63.34 467 GLU B N 1
ATOM 12934 C CA . GLU B 1 469 ? 144.125 120.033 59.682 1.00 63.34 467 GLU B CA 1
ATOM 12935 C C . GLU B 1 469 ? 143.605 121.458 59.796 1.00 63.34 467 GLU B C 1
ATOM 12936 O O . GLU B 1 469 ? 144.316 122.409 59.461 1.00 63.34 467 GLU B O 1
ATOM 12948 N N . LYS B 1 470 ? 142.385 121.624 60.291 1.00 62.42 468 LYS B N 1
ATOM 12949 C CA . LYS B 1 470 ? 141.789 122.930 60.489 1.00 62.42 468 LYS B CA 1
ATOM 12950 C C . LYS B 1 470 ? 142.007 123.364 61.937 1.00 62.42 468 LYS B C 1
ATOM 12951 O O . LYS B 1 470 ? 142.574 122.636 62.755 1.00 62.42 468 LYS B O 1
ATOM 12970 N N . THR B 1 471 ? 141.547 124.569 62.262 1.00 62.70 469 THR B N 1
ATOM 12971 C CA . THR B 1 471 ? 141.776 125.113 63.592 1.00 62.70 469 THR B CA 1
ATOM 12972 C C . THR B 1 471 ? 140.913 124.439 64.644 1.00 62.70 469 THR B C 1
ATOM 12973 O O . THR B 1 471 ? 141.362 124.251 65.780 1.00 62.70 469 THR B O 1
ATOM 12984 N N . GLY B 1 472 ? 139.682 124.077 64.288 1.00 61.02 470 GLY B N 1
ATOM 12985 C CA . GLY B 1 472 ? 138.817 123.396 65.232 1.00 61.02 470 GLY B CA 1
ATOM 12986 C C . GLY B 1 472 ? 139.391 122.076 65.702 1.00 61.02 470 GLY B C 1
ATOM 12987 O O . GLY B 1 472 ? 139.107 121.634 66.817 1.00 61.02 470 GLY B O 1
ATOM 12991 N N . ASP B 1 473 ? 140.206 121.434 64.866 1.00 59.52 471 ASP B N 1
ATOM 12992 C CA . ASP B 1 473 ? 140.871 120.202 65.273 1.00 59.52 471 ASP B CA 1
ATOM 12993 C C . ASP B 1 473 ? 141.839 120.466 66.413 1.00 59.52 471 ASP B C 1
ATOM 12994 O O . ASP B 1 473 ? 141.870 119.726 67.401 1.00 59.52 471 ASP B O 1
ATOM 13003 N N . TYR B 1 474 ? 142.636 121.527 66.292 1.00 60.66 472 TYR B N 1
ATOM 13004 C CA . TYR B 1 474 ? 143.564 121.886 67.355 1.00 60.66 472 TYR B CA 1
ATOM 13005 C C . TYR B 1 474 ? 142.808 122.184 68.640 1.00 60.66 472 TYR B C 1
ATOM 13006 O O . TYR B 1 474 ? 143.146 121.674 69.714 1.00 60.66 472 TYR B O 1
ATOM 13024 N N . PHE B 1 475 ? 141.761 122.992 68.541 1.00 59.33 473 PHE B N 1
ATOM 13025 C CA . PHE B 1 475 ? 140.944 123.314 69.694 1.00 59.33 473 PHE B CA 1
ATOM 13026 C C . PHE B 1 475 ? 140.054 122.163 70.127 1.00 59.33 473 PHE B C 1
ATOM 13027 O O . PHE B 1 475 ? 139.388 122.285 71.155 1.00 59.33 473 PHE B O 1
ATOM 13044 N N . ARG B 1 476 ? 140.018 121.062 69.380 1.00 53.66 474 ARG B N 1
ATOM 13045 C CA . ARG B 1 476 ? 139.324 119.857 69.804 1.00 53.66 474 ARG B CA 1
ATOM 13046 C C . ARG B 1 476 ? 140.258 118.861 70.456 1.00 53.66 474 ARG B C 1
ATOM 13047 O O . ARG B 1 476 ? 139.908 118.269 71.478 1.00 53.66 474 ARG B O 1
ATOM 13068 N N . VAL B 1 477 ? 141.409 118.615 69.833 1.00 53.63 475 VAL B N 1
ATOM 13069 C CA . VAL B 1 477 ? 142.362 117.659 70.374 1.00 53.63 475 VAL B CA 1
ATOM 13070 C C . VAL B 1 477 ? 142.761 118.080 71.771 1.00 53.63 475 VAL B C 1
ATOM 13071 O O . VAL B 1 477 ? 142.946 117.240 72.654 1.00 53.63 475 VAL B O 1
ATOM 13084 N N . THR B 1 478 ? 142.857 119.387 71.991 1.00 51.21 476 THR B N 1
ATOM 13085 C CA . THR B 1 478 ? 143.009 119.962 73.317 1.00 51.21 476 THR B CA 1
ATOM 13086 C C . THR B 1 478 ? 142.016 119.358 74.303 1.00 51.21 476 THR B C 1
ATOM 13087 O O . THR B 1 478 ? 142.400 118.791 75.331 1.00 51.21 476 THR B O 1
ATOM 13098 N N . GLY B 1 479 ? 140.727 119.485 73.998 1.00 47.14 477 GLY B N 1
ATOM 13099 C CA . GLY B 1 479 ? 139.706 118.812 74.773 1.00 47.14 477 GLY B CA 1
ATOM 13100 C C . GLY B 1 479 ? 139.907 117.318 74.878 1.00 47.14 477 GLY B C 1
ATOM 13101 O O . GLY B 1 479 ? 139.557 116.711 75.891 1.00 47.14 477 GLY B O 1
ATOM 13105 N N . GLU B 1 480 ? 140.472 116.707 73.847 1.00 49.14 478 GLU B N 1
ATOM 13106 C CA . GLU B 1 480 ? 140.723 115.277 73.903 1.00 49.14 478 GLU B CA 1
ATOM 13107 C C . GLU B 1 480 ? 141.901 114.977 74.804 1.00 49.14 478 GLU B C 1
ATOM 13108 O O . GLU B 1 480 ? 141.906 113.962 75.501 1.00 49.14 478 GLU B O 1
ATOM 13120 N N . ILE B 1 481 ? 142.916 115.837 74.784 1.00 47.83 479 ILE B N 1
ATOM 13121 C CA . ILE B 1 481 ? 143.990 115.725 75.758 1.00 47.83 479 ILE B CA 1
ATOM 13122 C C . ILE B 1 481 ? 143.421 115.863 77.162 1.00 47.83 479 ILE B C 1
ATOM 13123 O O . ILE B 1 481 ? 143.504 114.945 77.982 1.00 47.83 479 ILE B O 1
ATOM 13139 N N . LEU B 1 482 ? 142.802 117.008 77.435 1.00 45.00 480 LEU B N 1
ATOM 13140 C CA . LEU B 1 482 ? 142.195 117.286 78.730 1.00 45.00 480 LEU B CA 1
ATOM 13141 C C . LEU B 1 482 ? 141.219 116.203 79.161 1.00 45.00 480 LEU B C 1
ATOM 13142 O O . LEU B 1 482 ? 141.063 115.934 80.357 1.00 45.00 480 LEU B O 1
ATOM 13158 N N . SER B 1 483 ? 140.535 115.586 78.203 1.00 42.17 481 SER B N 1
ATOM 13159 C CA . SER B 1 483 ? 139.666 114.462 78.525 1.00 42.17 481 SER B CA 1
ATOM 13160 C C . SER B 1 483 ? 140.451 113.316 79.152 1.00 42.17 481 SER B C 1
ATOM 13161 O O . SER B 1 483 ? 140.067 112.776 80.197 1.00 42.17 481 SER B O 1
ATOM 13169 N N . VAL B 1 484 ? 141.565 112.940 78.532 1.00 43.13 482 VAL B N 1
ATOM 13170 C CA . VAL B 1 484 ? 142.365 111.817 79.012 1.00 43.13 482 VAL B CA 1
ATOM 13171 C C . VAL B 1 484 ? 142.965 112.111 80.380 1.00 43.13 482 VAL B C 1
ATOM 13172 O O . VAL B 1 484 ? 142.975 111.246 81.262 1.00 43.13 482 VAL B O 1
ATOM 13185 N N . LEU B 1 485 ? 143.477 113.327 80.575 1.00 44.51 483 LEU B N 1
ATOM 13186 C CA . LEU B 1 485 ? 144.128 113.694 81.828 1.00 44.51 483 LEU B CA 1
ATOM 13187 C C . LEU B 1 485 ? 143.228 113.458 83.028 1.00 44.51 483 LEU B C 1
ATOM 13188 O O . LEU B 1 485 ? 143.673 112.937 84.054 1.00 44.51 483 LEU B O 1
ATOM 13204 N N . GLY B 1 486 ? 141.972 113.866 82.932 1.00 42.12 484 GLY B N 1
ATOM 13205 C CA . GLY B 1 486 ? 141.014 113.519 83.959 1.00 42.12 484 GLY B CA 1
ATOM 13206 C C . GLY B 1 486 ? 140.898 112.029 84.188 1.00 42.12 484 GLY B C 1
ATOM 13207 O O . GLY B 1 486 ? 140.782 111.578 85.326 1.00 42.12 484 GLY B O 1
ATOM 13211 N N . GLY B 1 487 ? 140.913 111.248 83.116 1.00 40.99 485 GLY B N 1
ATOM 13212 C CA . GLY B 1 487 ? 140.880 109.806 83.263 1.00 40.99 485 GLY B CA 1
ATOM 13213 C C . GLY B 1 487 ? 142.084 109.274 84.002 1.00 40.99 485 GLY B C 1
ATOM 13214 O O . GLY B 1 487 ? 141.965 108.390 84.849 1.00 40.99 485 GLY B O 1
ATOM 13218 N N . VAL B 1 488 ? 143.260 109.811 83.695 1.00 43.36 486 VAL B N 1
ATOM 13219 C CA . VAL B 1 488 ? 144.460 109.430 84.426 1.00 43.36 486 VAL B CA 1
ATOM 13220 C C . VAL B 1 488 ? 144.322 109.808 85.889 1.00 43.36 486 VAL B C 1
ATOM 13221 O O . VAL B 1 488 ? 144.655 109.026 86.784 1.00 43.36 486 VAL B O 1
ATOM 13234 N N . TYR B 1 489 ? 143.869 111.029 86.147 1.00 42.75 487 TYR B N 1
ATOM 13235 C CA . TYR B 1 489 ? 143.607 111.465 87.503 1.00 42.75 487 TYR B CA 1
ATOM 13236 C C . TYR B 1 489 ? 142.654 110.522 88.204 1.00 42.75 487 TYR B C 1
ATOM 13237 O O . TYR B 1 489 ? 142.984 109.967 89.254 1.00 42.75 487 TYR B O 1
ATOM 13255 N N . PHE B 1 490 ? 141.476 110.307 87.627 1.00 39.70 488 PHE B N 1
ATOM 13256 C CA . PHE B 1 490 ? 140.523 109.407 88.239 1.00 39.70 488 PHE B CA 1
ATOM 13257 C C . PHE B 1 490 ? 141.025 107.978 88.274 1.00 39.70 488 PHE B C 1
ATOM 13258 O O . PHE B 1 490 ? 140.586 107.204 89.126 1.00 39.70 488 PHE B O 1
ATOM 13275 N N . PHE B 1 491 ? 141.945 107.617 87.389 1.00 43.18 489 PHE B N 1
ATOM 13276 C CA . PHE B 1 491 ? 142.587 106.312 87.474 1.00 43.18 489 PHE B CA 1
ATOM 13277 C C . PHE B 1 491 ? 143.510 106.227 88.678 1.00 43.18 489 PHE B C 1
ATOM 13278 O O . PHE B 1 491 ? 143.340 105.364 89.540 1.00 43.18 489 PHE B O 1
ATOM 13295 N N . PHE B 1 492 ? 144.507 107.108 88.746 1.00 46.32 490 PHE B N 1
ATOM 13296 C CA . PHE B 1 492 ? 145.400 107.144 89.899 1.00 46.32 490 PHE B CA 1
ATOM 13297 C C . PHE B 1 492 ? 144.630 107.392 91.180 1.00 46.32 490 PHE B C 1
ATOM 13298 O O . PHE B 1 492 ? 144.861 106.729 92.194 1.00 46.32 490 PHE B O 1
ATOM 13315 N N . ARG B 1 493 ? 143.693 108.327 91.146 1.00 46.46 491 ARG B N 1
ATOM 13316 C CA . ARG B 1 493 ? 142.891 108.641 92.314 1.00 46.46 491 ARG B CA 1
ATOM 13317 C C . ARG B 1 493 ? 142.024 107.471 92.757 1.00 46.46 491 ARG B C 1
ATOM 13318 O O . ARG B 1 493 ? 141.524 107.480 93.884 1.00 46.46 491 ARG B O 1
ATOM 13339 N N . GLY B 1 494 ? 141.864 106.459 91.916 1.00 46.25 492 GLY B N 1
ATOM 13340 C CA . GLY B 1 494 ? 141.116 105.276 92.247 1.00 46.25 492 GLY B CA 1
ATOM 13341 C C . GLY B 1 494 ? 142.005 104.151 92.706 1.00 46.25 492 GLY B C 1
ATOM 13342 O O . GLY B 1 494 ? 141.660 103.419 93.633 1.00 46.25 492 GLY B O 1
ATOM 13346 N N . ILE B 1 495 ? 143.143 103.991 92.037 1.00 47.88 493 ILE B N 1
ATOM 13347 C CA . ILE B 1 495 ? 144.169 103.070 92.510 1.00 47.88 493 ILE B CA 1
ATOM 13348 C C . ILE B 1 495 ? 144.536 103.401 93.940 1.00 47.88 493 ILE B C 1
ATOM 13349 O O . ILE B 1 495 ? 144.567 102.526 94.810 1.00 47.88 493 ILE B O 1
ATOM 13365 N N . GLN B 1 496 ? 144.826 104.675 94.186 1.00 51.27 494 GLN B N 1
ATOM 13366 C CA . GLN B 1 496 ? 145.061 105.197 95.521 1.00 51.27 494 GLN B CA 1
ATOM 13367 C C . GLN B 1 496 ? 144.023 104.690 96.509 1.00 51.27 494 GLN B C 1
ATOM 13368 O O . GLN B 1 496 ? 144.358 104.035 97.498 1.00 51.27 494 GLN B O 1
ATOM 13382 N N . TYR B 1 497 ? 142.753 104.966 96.225 1.00 50.86 495 TYR B N 1
ATOM 13383 C CA . TYR B 1 497 ? 141.648 104.510 97.058 1.00 50.86 495 TYR B CA 1
ATOM 13384 C C . TYR B 1 497 ? 141.704 103.010 97.305 1.00 50.86 495 TYR B C 1
ATOM 13385 O O . TYR B 1 497 ? 141.661 102.560 98.451 1.00 50.86 495 TYR B O 1
ATOM 13403 N N . PHE B 1 498 ? 141.784 102.218 96.242 1.00 51.79 496 PHE B N 1
ATOM 13404 C CA . PHE B 1 498 ? 141.669 100.774 96.391 1.00 51.79 496 PHE B CA 1
ATOM 13405 C C . PHE B 1 498 ? 142.948 100.115 96.882 1.00 51.79 496 PHE B C 1
ATOM 13406 O O . PHE B 1 498 ? 142.989 98.886 96.965 1.00 51.79 496 PHE B O 1
ATOM 13423 N N . LEU B 1 499 ? 143.985 100.888 97.207 1.00 54.95 497 LEU B N 1
ATOM 13424 C CA . LEU B 1 499 ? 145.135 100.385 97.947 1.00 54.95 497 LEU B CA 1
ATOM 13425 C C . LEU B 1 499 ? 145.040 100.736 99.427 1.00 54.95 497 LEU B C 1
ATOM 13426 O O . LEU B 1 499 ? 145.028 99.848 100.283 1.00 54.95 497 LEU B O 1
ATOM 13442 N N . GLN B 1 500 ? 144.952 102.025 99.742 1.00 56.30 498 GLN B N 1
ATOM 13443 C CA . GLN B 1 500 ? 144.915 102.468 101.128 1.00 56.30 498 GLN B CA 1
ATOM 13444 C C . GLN B 1 500 ? 143.570 102.220 101.801 1.00 56.30 498 GLN B C 1
ATOM 13445 O O . GLN B 1 500 ? 143.388 102.629 102.957 1.00 56.30 498 GLN B O 1
ATOM 13459 N N . ARG B 1 501 ? 142.625 101.589 101.105 1.00 56.73 499 ARG B N 1
ATOM 13460 C CA . ARG B 1 501 ? 141.361 101.160 101.676 1.00 56.73 499 ARG B CA 1
ATOM 13461 C C . ARG B 1 501 ? 141.051 99.761 101.149 1.00 56.73 499 ARG B C 1
ATOM 13462 O O . ARG B 1 501 ? 140.074 99.569 100.436 1.00 56.73 499 ARG B O 1
ATOM 13483 N N . ARG B 1 502 ? 141.959 98.807 101.434 1.00 59.26 500 ARG B N 1
ATOM 13484 C CA . ARG B 1 502 ? 141.991 97.459 100.861 1.00 59.26 500 ARG B CA 1
ATOM 13485 C C . ARG B 1 502 ? 140.582 96.878 100.851 1.00 59.26 500 ARG B C 1
ATOM 13486 O O . ARG B 1 502 ? 140.056 96.511 101.908 1.00 59.26 500 ARG B O 1
ATOM 13507 N N . PRO B 1 503 ? 139.923 96.806 99.691 1.00 59.44 501 PRO B N 1
ATOM 13508 C CA . PRO B 1 503 ? 138.465 96.693 99.697 1.00 59.44 501 PRO B CA 1
ATOM 13509 C C . PRO B 1 503 ? 138.006 95.255 99.859 1.00 59.44 501 PRO B C 1
ATOM 13510 O O . PRO B 1 503 ? 138.463 94.355 99.150 1.00 59.44 501 PRO B O 1
ATOM 13521 N N . SER B 1 504 ? 137.083 95.048 100.786 1.00 61.53 502 SER B N 1
ATOM 13522 C CA . SER B 1 504 ? 136.417 93.764 100.884 1.00 61.53 502 SER B CA 1
ATOM 13523 C C . SER B 1 504 ? 135.534 93.567 99.665 1.00 61.53 502 SER B C 1
ATOM 13524 O O . SER B 1 504 ? 134.753 94.451 99.307 1.00 61.53 502 SER B O 1
ATOM 13532 N N . MET B 1 505 ? 135.651 92.389 99.045 1.00 62.57 503 MET B N 1
ATOM 13533 C CA . MET B 1 505 ? 135.077 92.145 97.724 1.00 62.57 503 MET B CA 1
ATOM 13534 C C . MET B 1 505 ? 133.572 92.378 97.684 1.00 62.57 503 MET B C 1
ATOM 13535 O O . MET B 1 505 ? 133.015 92.650 96.615 1.00 62.57 503 MET B O 1
ATOM 13549 N N . LYS B 1 506 ? 132.899 92.272 98.824 1.00 61.95 504 LYS B N 1
ATOM 13550 C CA . LYS B 1 506 ? 131.482 92.594 98.918 1.00 61.95 504 LYS B CA 1
ATOM 13551 C C . LYS B 1 506 ? 131.247 94.070 99.201 1.00 61.95 504 LYS B C 1
ATOM 13552 O O . LYS B 1 506 ? 130.288 94.650 98.683 1.00 61.95 504 LYS B O 1
ATOM 13571 N N . THR B 1 507 ? 132.121 94.691 99.992 1.00 58.83 505 THR B N 1
ATOM 13572 C CA . THR B 1 507 ? 132.001 96.089 100.382 1.00 58.83 505 THR B CA 1
ATOM 13573 C C . THR B 1 507 ? 132.131 97.058 99.211 1.00 58.83 505 THR B C 1
ATOM 13574 O O . THR B 1 507 ? 131.813 98.241 99.377 1.00 58.83 505 THR B O 1
ATOM 13585 N N . LEU B 1 508 ? 132.568 96.590 98.037 1.00 55.86 506 LEU B N 1
ATOM 13586 C CA . LEU B 1 508 ? 132.764 97.478 96.897 1.00 55.86 506 LEU B CA 1
ATOM 13587 C C . LEU B 1 508 ? 131.500 98.251 96.566 1.00 55.86 506 LEU B C 1
ATOM 13588 O O . LEU B 1 508 ? 131.542 99.464 96.346 1.00 55.86 506 LEU B O 1
ATOM 13604 N N . PHE B 1 509 ? 130.370 97.564 96.541 1.00 47.95 507 PHE B N 1
ATOM 13605 C CA . PHE B 1 509 ? 129.123 98.157 96.103 1.00 47.95 507 PHE B CA 1
ATOM 13606 C C . PHE B 1 509 ? 128.429 98.953 97.189 1.00 47.95 507 PHE B C 1
ATOM 13607 O O . PHE B 1 509 ? 127.621 99.827 96.876 1.00 47.95 507 PHE B O 1
ATOM 13624 N N . VAL B 1 510 ? 128.713 98.669 98.449 1.00 49.94 508 VAL B N 1
ATOM 13625 C CA . VAL B 1 510 ? 128.009 99.309 99.543 1.00 49.94 508 VAL B CA 1
ATOM 13626 C C . VAL B 1 510 ? 128.677 100.615 99.936 1.00 49.94 508 VAL B C 1
ATOM 13627 O O . VAL B 1 510 ? 128.031 101.662 99.988 1.00 49.94 508 VAL B O 1
ATOM 13640 N N . ASP B 1 511 ? 129.980 100.580 100.191 1.00 55.08 509 ASP B N 1
ATOM 13641 C CA . ASP B 1 511 ? 130.696 101.750 100.672 1.00 55.08 509 ASP B CA 1
ATOM 13642 C C . ASP B 1 511 ? 131.300 102.579 99.556 1.00 55.08 509 ASP B C 1
ATOM 13643 O O . ASP B 1 511 ? 131.576 103.764 99.765 1.00 55.08 509 ASP B O 1
ATOM 13652 N N . SER B 1 512 ? 131.492 101.995 98.383 1.00 48.92 510 SER B N 1
ATOM 13653 C CA . SER B 1 512 ? 132.379 102.541 97.378 1.00 48.92 510 SER B CA 1
ATOM 13654 C C . SER B 1 512 ? 131.769 102.429 95.994 1.00 48.92 510 SER B C 1
ATOM 13655 O O . SER B 1 512 ? 132.469 102.183 95.011 1.00 48.92 510 SER B O 1
ATOM 13663 N N . TYR B 1 513 ? 130.456 102.618 95.890 1.00 39.87 511 TYR B N 1
ATOM 13664 C CA . TYR B 1 513 ? 129.787 102.447 94.606 1.00 39.87 511 TYR B CA 1
ATOM 13665 C C . TYR B 1 513 ? 130.197 103.527 93.621 1.00 39.87 511 TYR B C 1
ATOM 13666 O O . TYR B 1 513 ? 130.335 103.264 92.428 1.00 39.87 511 TYR B O 1
ATOM 13684 N N . SER B 1 514 ? 130.419 104.736 94.105 1.00 37.94 512 SER B N 1
ATOM 13685 C CA . SER B 1 514 ? 130.765 105.850 93.240 1.00 37.94 512 SER B CA 1
ATOM 13686 C C . SER B 1 514 ? 132.217 105.798 92.807 1.00 37.94 512 SER B C 1
ATOM 13687 O O . SER B 1 514 ? 132.532 106.011 91.635 1.00 37.94 512 SER B O 1
ATOM 13695 N N . GLU B 1 515 ? 133.108 105.547 93.756 1.00 42.06 513 GLU B N 1
ATOM 13696 C CA . GLU B 1 515 ? 134.518 105.342 93.468 1.00 42.06 513 GLU B CA 1
ATOM 13697 C C . GLU B 1 515 ? 134.725 104.267 92.420 1.00 42.06 513 GLU B C 1
ATOM 13698 O O . GLU B 1 515 ? 135.644 104.345 91.601 1.00 42.06 513 GLU B O 1
ATOM 13710 N N . MET B 1 516 ? 133.890 103.239 92.456 1.00 41.44 514 MET B N 1
ATOM 13711 C CA . MET B 1 516 ? 133.940 102.191 91.459 1.00 41.44 514 MET B CA 1
ATOM 13712 C C . MET B 1 516 ? 133.609 102.727 90.081 1.00 41.44 514 MET B C 1
ATOM 13713 O O . MET B 1 516 ? 134.182 102.282 89.083 1.00 41.44 514 MET B O 1
ATOM 13727 N N . LEU B 1 517 ? 132.697 103.686 90.004 1.00 36.50 515 LEU B N 1
ATOM 13728 C CA . LEU B 1 517 ? 132.264 104.205 88.719 1.00 36.50 515 LEU B CA 1
ATOM 13729 C C . LEU B 1 517 ? 133.229 105.237 88.162 1.00 36.50 515 LEU B C 1
ATOM 13730 O O . LEU B 1 517 ? 133.472 105.262 86.956 1.00 36.50 515 LEU B O 1
ATOM 13746 N N . PHE B 1 518 ? 133.785 106.099 89.003 1.00 33.76 516 PHE B N 1
ATOM 13747 C CA . PHE B 1 518 ? 134.847 106.979 88.547 1.00 33.76 516 PHE B CA 1
ATOM 13748 C C . PHE B 1 518 ? 136.049 106.199 88.058 1.00 33.76 516 PHE B C 1
ATOM 13749 O O . PHE B 1 518 ? 136.705 106.596 87.092 1.00 33.76 516 PHE B O 1
ATOM 13766 N N . PHE B 1 519 ? 136.394 105.120 88.745 1.00 39.15 517 PHE B N 1
ATOM 13767 C CA . PHE B 1 519 ? 137.489 104.285 88.291 1.00 39.15 517 PHE B CA 1
ATOM 13768 C C . PHE B 1 519 ? 137.142 103.620 86.977 1.00 39.15 517 PHE B C 1
ATOM 13769 O O . PHE B 1 519 ? 137.941 103.611 86.039 1.00 39.15 517 PHE B O 1
ATOM 13786 N N . LEU B 1 520 ? 135.945 103.058 86.901 1.00 36.16 518 LEU B N 1
ATOM 13787 C CA . LEU B 1 520 ? 135.474 102.427 85.686 1.00 36.16 518 LEU B CA 1
ATOM 13788 C C . LEU B 1 520 ? 135.393 103.418 84.544 1.00 36.16 518 LEU B C 1
ATOM 13789 O O . LEU B 1 520 ? 135.737 103.100 83.405 1.00 36.16 518 LEU B O 1
ATOM 13805 N N . GLN B 1 521 ? 134.943 104.624 84.842 1.00 34.43 519 GLN B N 1
ATOM 13806 C CA . GLN B 1 521 ? 134.989 105.724 83.896 1.00 34.43 519 GLN B CA 1
ATOM 13807 C C . GLN B 1 521 ? 136.395 105.955 83.382 1.00 34.43 519 GLN B C 1
ATOM 13808 O O . GLN B 1 521 ? 136.599 106.211 82.196 1.00 34.43 519 GLN B O 1
ATOM 13822 N N . SER B 1 522 ? 137.369 105.915 84.276 1.00 38.09 520 SER B N 1
ATOM 13823 C CA . SER B 1 522 ? 138.760 106.069 83.897 1.00 38.09 520 SER B CA 1
ATOM 13824 C C . SER B 1 522 ? 139.216 104.966 82.959 1.00 38.09 520 SER B C 1
ATOM 13825 O O . SER B 1 522 ? 139.942 105.219 81.995 1.00 38.09 520 SER B O 1
ATOM 13833 N N . LEU B 1 523 ? 138.824 103.729 83.245 1.00 38.26 521 LEU B N 1
ATOM 13834 C CA . LEU B 1 523 ? 139.260 102.602 82.443 1.00 38.26 521 LEU B CA 1
ATOM 13835 C C . LEU B 1 523 ? 138.776 102.716 81.018 1.00 38.26 521 LEU B C 1
ATOM 13836 O O . LEU B 1 523 ? 139.515 102.414 80.075 1.00 38.26 521 LEU B O 1
ATOM 13852 N N . PHE B 1 524 ? 137.526 103.125 80.842 1.00 36.79 522 PHE B N 1
ATOM 13853 C CA . PHE B 1 524 ? 137.009 103.336 79.508 1.00 36.79 522 PHE B CA 1
ATOM 13854 C C . PHE B 1 524 ? 137.745 104.462 78.805 1.00 36.79 522 PHE B C 1
ATOM 13855 O O . PHE B 1 524 ? 137.892 104.438 77.583 1.00 36.79 522 PHE B O 1
ATOM 13872 N N . MET B 1 525 ? 138.224 105.448 79.549 1.00 39.78 523 MET B N 1
ATOM 13873 C CA . MET B 1 525 ? 139.031 106.492 78.939 1.00 39.78 523 MET B CA 1
ATOM 13874 C C . MET B 1 525 ? 140.372 105.960 78.475 1.00 39.78 523 MET B C 1
ATOM 13875 O O . MET B 1 525 ? 140.874 106.357 77.423 1.00 39.78 523 MET B O 1
ATOM 13889 N N . LEU B 1 526 ? 140.996 105.115 79.275 1.00 41.42 524 LEU B N 1
ATOM 13890 C CA . LEU B 1 526 ? 142.312 104.617 78.933 1.00 41.42 524 LEU B CA 1
ATOM 13891 C C . LEU B 1 526 ? 142.237 103.609 77.809 1.00 41.42 524 LEU B C 1
ATOM 13892 O O . LEU B 1 526 ? 143.080 103.615 76.910 1.00 41.42 524 LEU B O 1
ATOM 13908 N N . ALA B 1 527 ? 141.222 102.749 77.833 1.00 41.65 525 ALA B N 1
ATOM 13909 C CA . ALA B 1 527 ? 140.934 101.910 76.683 1.00 41.65 525 ALA B CA 1
ATOM 13910 C C . ALA B 1 527 ? 140.655 102.739 75.442 1.00 41.65 525 ALA B C 1
ATOM 13911 O O . ALA B 1 527 ? 140.901 102.281 74.325 1.00 41.65 525 ALA B O 1
ATOM 13918 N N . THR B 1 528 ? 140.168 103.965 75.617 1.00 41.61 526 THR B N 1
ATOM 13919 C CA . THR B 1 528 ? 139.868 104.825 74.486 1.00 41.61 526 THR B CA 1
ATOM 13920 C C . THR B 1 528 ? 141.142 105.414 73.900 1.00 41.61 526 THR B C 1
ATOM 13921 O O . THR B 1 528 ? 141.153 105.849 72.748 1.00 41.61 526 THR B O 1
ATOM 13932 N N . VAL B 1 529 ? 142.216 105.440 74.674 1.00 44.08 527 VAL B N 1
ATOM 13933 C CA . VAL B 1 529 ? 143.512 105.878 74.179 1.00 44.08 527 VAL B CA 1
ATOM 13934 C C . VAL B 1 529 ? 144.299 104.712 73.605 1.00 44.08 527 VAL B C 1
ATOM 13935 O O . VAL B 1 529 ? 145.050 104.874 72.644 1.00 44.08 527 VAL B O 1
ATOM 13948 N N . VAL B 1 530 ? 144.149 103.531 74.193 1.00 44.94 528 VAL B N 1
ATOM 13949 C CA . VAL B 1 530 ? 144.795 102.344 73.658 1.00 44.94 528 VAL B CA 1
ATOM 13950 C C . VAL B 1 530 ? 144.262 102.031 72.274 1.00 44.94 528 VAL B C 1
ATOM 13951 O O . VAL B 1 530 ? 144.994 101.542 71.408 1.00 44.94 528 VAL B O 1
ATOM 13964 N N . LEU B 1 531 ? 142.982 102.294 72.051 1.00 44.79 529 LEU B N 1
ATOM 13965 C CA . LEU B 1 531 ? 142.316 101.950 70.815 1.00 44.79 529 LEU B CA 1
ATOM 13966 C C . LEU B 1 531 ? 142.345 103.072 69.795 1.00 44.79 529 LEU B C 1
ATOM 13967 O O . LEU B 1 531 ? 142.037 102.828 68.626 1.00 44.79 529 LEU B O 1
ATOM 13983 N N . TYR B 1 532 ? 142.713 104.282 70.200 1.00 47.61 530 TYR B N 1
ATOM 13984 C CA . TYR B 1 532 ? 142.823 105.409 69.288 1.00 47.61 530 TYR B CA 1
ATOM 13985 C C . TYR B 1 532 ? 144.173 105.459 68.608 1.00 47.61 530 TYR B C 1
ATOM 13986 O O . TYR B 1 532 ? 144.290 106.005 67.509 1.00 47.61 530 TYR B O 1
ATOM 14004 N N . PHE B 1 533 ? 145.198 104.939 69.266 1.00 48.23 531 PHE B N 1
ATOM 14005 C CA . PHE B 1 533 ? 146.513 104.800 68.677 1.00 48.23 531 PHE B CA 1
ATOM 14006 C C . PHE B 1 533 ? 146.744 103.414 68.112 1.00 48.23 531 PHE B C 1
ATOM 14007 O O . PHE B 1 533 ? 147.664 103.229 67.311 1.00 48.23 531 PHE B O 1
ATOM 14024 N N . SER B 1 534 ? 145.922 102.453 68.504 1.00 48.28 532 SER B N 1
ATOM 14025 C CA . SER B 1 534 ? 145.836 101.171 67.844 1.00 48.28 532 SER B CA 1
ATOM 14026 C C . SER B 1 534 ? 144.932 101.204 66.621 1.00 48.28 532 SER B C 1
ATOM 14027 O O . SER B 1 534 ? 144.592 100.142 66.093 1.00 48.28 532 SER B O 1
ATOM 14035 N N . HIS B 1 535 ? 144.525 102.390 66.175 1.00 50.24 533 HIS B N 1
ATOM 14036 C CA . HIS B 1 535 ? 143.839 102.641 64.913 1.00 50.24 533 HIS B CA 1
ATOM 14037 C C . HIS B 1 535 ? 142.429 102.092 64.874 1.00 50.24 533 HIS B C 1
ATOM 14038 O O . HIS B 1 535 ? 141.776 102.189 63.836 1.00 50.24 533 HIS B O 1
ATOM 14052 N N . LEU B 1 536 ? 141.930 101.536 65.962 1.00 47.24 534 LEU B N 1
ATOM 14053 C CA . LEU B 1 536 ? 140.641 100.884 65.972 1.00 47.24 534 LEU B CA 1
ATOM 14054 C C . LEU B 1 536 ? 139.553 101.896 66.277 1.00 47.24 534 LEU B C 1
ATOM 14055 O O . LEU B 1 536 ? 139.694 102.711 67.192 1.00 47.24 534 LEU B O 1
ATOM 14071 N N . LYS B 1 537 ? 138.461 101.825 65.518 1.00 47.01 535 LYS B N 1
ATOM 14072 C CA . LYS B 1 537 ? 137.313 102.695 65.727 1.00 47.01 535 LYS B CA 1
ATOM 14073 C C . LYS B 1 537 ? 136.586 102.417 67.029 1.00 47.01 535 LYS B C 1
ATOM 14074 O O . LYS B 1 537 ? 135.737 103.215 67.427 1.00 47.01 535 LYS B O 1
ATOM 14093 N N . GLU B 1 538 ? 136.898 101.319 67.699 1.00 44.58 536 GLU B N 1
ATOM 14094 C CA . GLU B 1 538 ? 136.234 100.923 68.924 1.00 44.58 536 GLU B CA 1
ATOM 14095 C C . GLU B 1 538 ? 136.548 101.820 70.105 1.00 44.58 536 GLU B C 1
ATOM 14096 O O . GLU B 1 538 ? 136.005 101.584 71.183 1.00 44.58 536 GLU B O 1
ATOM 14108 N N . TYR B 1 539 ? 137.394 102.833 69.936 1.00 43.54 537 TYR B N 1
ATOM 14109 C CA . TYR B 1 539 ? 137.587 103.832 70.973 1.00 43.54 537 TYR B CA 1
ATOM 14110 C C . TYR B 1 539 ? 136.275 104.504 71.338 1.00 43.54 537 TYR B C 1
ATOM 14111 O O . TYR B 1 539 ? 136.076 104.904 72.490 1.00 43.54 537 TYR B O 1
ATOM 14129 N N . VAL B 1 540 ? 135.356 104.592 70.385 1.00 40.33 538 VAL B N 1
ATOM 14130 C CA . VAL B 1 540 ? 134.105 105.290 70.603 1.00 40.33 538 VAL B CA 1
ATOM 14131 C C . VAL B 1 540 ? 133.239 104.536 71.588 1.00 40.33 538 VAL B C 1
ATOM 14132 O O . VAL B 1 540 ? 132.621 105.134 72.469 1.00 40.33 538 VAL B O 1
ATOM 14145 N N . ALA B 1 541 ? 133.174 103.216 71.441 1.00 38.58 539 ALA B N 1
ATOM 14146 C CA . ALA B 1 541 ? 132.460 102.361 72.374 1.00 38.58 539 ALA B CA 1
ATOM 14147 C C . ALA B 1 541 ? 132.862 102.653 73.804 1.00 38.58 539 ALA B C 1
ATOM 14148 O O . ALA B 1 541 ? 132.034 102.998 74.646 1.00 38.58 539 ALA B O 1
ATOM 14155 N N . SER B 1 542 ? 134.147 102.524 74.084 1.00 38.64 540 SER B N 1
ATOM 14156 C CA . SER B 1 542 ? 134.691 102.923 75.366 1.00 38.64 540 SER B CA 1
ATOM 14157 C C . SER B 1 542 ? 134.365 104.363 75.709 1.00 38.64 540 SER B C 1
ATOM 14158 O O . SER B 1 542 ? 133.954 104.661 76.832 1.00 38.64 540 SER B O 1
ATOM 14166 N N . MET B 1 543 ? 134.557 105.272 74.758 1.00 38.80 541 MET B N 1
ATOM 14167 C CA . MET B 1 543 ? 134.390 106.688 75.039 1.00 38.80 541 MET B CA 1
ATOM 14168 C C . MET B 1 543 ? 132.968 107.015 75.468 1.00 38.80 541 MET B C 1
ATOM 14169 O O . MET B 1 543 ? 132.764 107.863 76.341 1.00 38.80 541 MET B O 1
ATOM 14183 N N . VAL B 1 544 ? 131.974 106.341 74.896 1.00 35.28 542 VAL B N 1
ATOM 14184 C CA . VAL B 1 544 ? 130.597 106.699 75.217 1.00 35.28 542 VAL B CA 1
ATOM 14185 C C . VAL B 1 544 ? 130.179 106.170 76.569 1.00 35.28 542 VAL B C 1
ATOM 14186 O O . VAL B 1 544 ? 129.297 106.741 77.207 1.00 35.28 542 VAL B O 1
ATOM 14199 N N . PHE B 1 545 ? 130.779 105.085 77.034 1.00 34.06 543 PHE B N 1
ATOM 14200 C CA . PHE B 1 545 ? 130.509 104.635 78.385 1.00 34.06 543 PHE B CA 1
ATOM 14201 C C . PHE B 1 545 ? 131.151 105.551 79.407 1.00 34.06 543 PHE B C 1
ATOM 14202 O O . PHE B 1 545 ? 130.633 105.698 80.514 1.00 34.06 543 PHE B O 1
ATOM 14219 N N . SER B 1 546 ? 132.274 106.169 79.054 1.00 34.95 544 SER B N 1
ATOM 14220 C CA . SER B 1 546 ? 132.907 107.150 79.916 1.00 34.95 544 SER B CA 1
ATOM 14221 C C . SER B 1 546 ? 132.032 108.378 80.098 1.00 34.95 544 SER B C 1
ATOM 14222 O O . SER B 1 546 ? 131.884 108.893 81.210 1.00 34.95 544 SER B O 1
ATOM 14230 N N . LEU B 1 547 ? 131.472 108.881 79.001 1.00 33.39 545 LEU B N 1
ATOM 14231 C CA . LEU B 1 547 ? 130.548 110.003 79.060 1.00 33.39 545 LEU B CA 1
ATOM 14232 C C . LEU B 1 547 ? 129.354 109.700 79.931 1.00 33.39 545 LEU B C 1
ATOM 14233 O O . LEU B 1 547 ? 129.002 110.482 80.815 1.00 33.39 545 LEU B O 1
ATOM 14249 N N . ALA B 1 548 ? 128.678 108.598 79.648 1.00 30.76 546 ALA B N 1
ATOM 14250 C CA . ALA B 1 548 ? 127.481 108.243 80.385 1.00 30.76 546 ALA B CA 1
ATOM 14251 C C . ALA B 1 548 ? 127.782 108.035 81.858 1.00 30.76 546 ALA B C 1
ATOM 14252 O O . ALA B 1 548 ? 127.056 108.522 82.723 1.00 30.76 546 ALA B O 1
ATOM 14259 N N . LEU B 1 549 ? 128.869 107.352 82.165 1.00 32.28 547 LEU B N 1
ATOM 14260 C CA . LEU B 1 549 ? 129.339 107.300 83.537 1.00 32.28 547 LEU B CA 1
ATOM 14261 C C . LEU B 1 549 ? 129.749 108.668 84.024 1.00 32.28 547 LEU B C 1
ATOM 14262 O O . LEU B 1 549 ? 129.486 109.026 85.173 1.00 32.28 547 LEU B O 1
ATOM 14278 N N . GLY B 1 550 ? 130.462 109.408 83.181 1.00 31.73 548 GLY B N 1
ATOM 14279 C CA . GLY B 1 550 ? 130.936 110.722 83.552 1.00 31.73 548 GLY B CA 1
ATOM 14280 C C . GLY B 1 550 ? 129.839 111.663 83.994 1.00 31.73 548 GLY B C 1
ATOM 14281 O O . GLY B 1 550 ? 129.967 112.345 85.011 1.00 31.73 548 GLY B O 1
ATOM 14285 N N . TRP B 1 551 ? 128.752 111.716 83.244 1.00 30.91 549 TRP B N 1
ATOM 14286 C CA . TRP B 1 551 ? 127.673 112.611 83.610 1.00 30.91 549 TRP B CA 1
ATOM 14287 C C . TRP B 1 551 ? 126.864 112.083 84.772 1.00 30.91 549 TRP B C 1
ATOM 14288 O O . TRP B 1 551 ? 126.329 112.865 85.550 1.00 30.91 549 TRP B O 1
ATOM 14309 N N . THR B 1 552 ? 126.710 110.776 84.880 1.00 30.01 550 THR B N 1
ATOM 14310 C CA . THR B 1 552 ? 126.003 110.213 86.016 1.00 30.01 550 THR B CA 1
ATOM 14311 C C . THR B 1 552 ? 126.773 110.367 87.298 1.00 30.01 550 THR B C 1
ATOM 14312 O O . THR B 1 552 ? 126.181 110.407 88.374 1.00 30.01 550 THR B O 1
ATOM 14323 N N . ASN B 1 553 ? 128.081 110.428 87.203 1.00 31.92 551 ASN B N 1
ATOM 14324 C CA . ASN B 1 553 ? 128.935 110.687 88.331 1.00 31.92 551 ASN B CA 1
ATOM 14325 C C . ASN B 1 553 ? 128.911 112.125 88.801 1.00 31.92 551 ASN B C 1
ATOM 14326 O O . ASN B 1 553 ? 129.617 112.454 89.753 1.00 31.92 551 ASN B O 1
ATOM 14337 N N . MET B 1 554 ? 128.127 112.983 88.166 1.00 32.05 552 MET B N 1
ATOM 14338 C CA . MET B 1 554 ? 127.677 114.210 88.797 1.00 32.05 552 MET B CA 1
ATOM 14339 C C . MET B 1 554 ? 126.975 113.957 90.111 1.00 32.05 552 MET B C 1
ATOM 14340 O O . MET B 1 554 ? 127.122 114.737 91.051 1.00 32.05 552 MET B O 1
ATOM 14354 N N . LEU B 1 555 ? 126.215 112.881 90.196 1.00 29.60 553 LEU B N 1
ATOM 14355 C CA . LEU B 1 555 ? 125.527 112.527 91.421 1.00 29.60 553 LEU B CA 1
ATOM 14356 C C . LEU B 1 555 ? 126.459 112.338 92.594 1.00 29.60 553 LEU B C 1
ATOM 14357 O O . LEU B 1 555 ? 125.999 112.372 93.734 1.00 29.60 553 LEU B O 1
ATOM 14373 N N . TYR B 1 556 ? 127.742 112.107 92.347 1.00 32.43 554 TYR B N 1
ATOM 14374 C CA . TYR B 1 556 ? 128.727 112.247 93.395 1.00 32.43 554 TYR B CA 1
ATOM 14375 C C . TYR B 1 556 ? 128.573 113.571 94.107 1.00 32.43 554 TYR B C 1
ATOM 14376 O O . TYR B 1 556 ? 128.456 113.617 95.326 1.00 32.43 554 TYR B O 1
ATOM 14394 N N . TYR B 1 557 ? 128.532 114.652 93.363 1.00 32.05 555 TYR B N 1
ATOM 14395 C CA . TYR B 1 557 ? 128.584 115.968 93.956 1.00 32.05 555 TYR B CA 1
ATOM 14396 C C . TYR B 1 557 ? 127.287 116.399 94.620 1.00 32.05 555 TYR B C 1
ATOM 14397 O O . TYR B 1 557 ? 127.257 117.460 95.237 1.00 32.05 555 TYR B O 1
ATOM 14415 N N . THR B 1 558 ? 126.236 115.596 94.540 1.00 32.44 556 THR B N 1
ATOM 14416 C CA . THR B 1 558 ? 125.066 115.750 95.392 1.00 32.44 556 THR B CA 1
ATOM 14417 C C . THR B 1 558 ? 125.388 115.693 96.874 1.00 32.44 556 THR B C 1
ATOM 14418 O O . THR B 1 558 ? 124.613 116.202 97.676 1.00 32.44 556 THR B O 1
ATOM 14429 N N . ARG B 1 559 ? 126.488 115.077 97.263 1.00 35.29 557 ARG B N 1
ATOM 14430 C CA . ARG B 1 559 ? 126.797 114.920 98.669 1.00 35.29 557 ARG B CA 1
ATOM 14431 C C . ARG B 1 559 ? 127.259 116.199 99.335 1.00 35.29 557 ARG B C 1
ATOM 14432 O O . ARG B 1 559 ? 127.460 116.199 100.550 1.00 35.29 557 ARG B O 1
ATOM 14453 N N . GLY B 1 560 ? 127.433 117.262 98.593 1.00 36.09 558 GLY B N 1
ATOM 14454 C CA . GLY B 1 560 ? 127.509 118.567 99.178 1.00 36.09 558 GLY B CA 1
ATOM 14455 C C . GLY B 1 560 ? 126.185 119.195 99.488 1.00 36.09 558 GLY B C 1
ATOM 14456 O O . GLY B 1 560 ? 126.140 120.337 99.942 1.00 36.09 558 GLY B O 1
ATOM 14460 N N . PHE B 1 561 ? 125.099 118.479 99.251 1.00 34.27 559 PHE B N 1
ATOM 14461 C CA . PHE B 1 561 ? 123.759 118.998 99.402 1.00 34.27 559 PHE B CA 1
ATOM 14462 C C . PHE B 1 561 ? 122.915 117.916 100.030 1.00 34.27 559 PHE B C 1
ATOM 14463 O O . PHE B 1 561 ? 122.891 116.779 99.558 1.00 34.27 559 PHE B O 1
ATOM 14480 N N . GLN B 1 562 ? 122.238 118.281 101.103 1.00 34.76 560 GLN B N 1
ATOM 14481 C CA . GLN B 1 562 ? 121.626 117.300 101.971 1.00 34.76 560 GLN B CA 1
ATOM 14482 C C . GLN B 1 562 ? 120.528 116.529 101.268 1.00 34.76 560 GLN B C 1
ATOM 14483 O O . GLN B 1 562 ? 120.555 115.299 101.206 1.00 34.76 560 GLN B O 1
ATOM 14497 N N . GLN B 1 563 ? 119.555 117.232 100.730 1.00 34.06 561 GLN B N 1
ATOM 14498 C CA . GLN B 1 563 ? 118.366 116.566 100.249 1.00 34.06 561 GLN B CA 1
ATOM 14499 C C . GLN B 1 563 ? 118.600 115.905 98.908 1.00 34.06 561 GLN B C 1
ATOM 14500 O O . GLN B 1 563 ? 117.905 114.947 98.565 1.00 34.06 561 GLN B O 1
ATOM 14514 N N . MET B 1 564 ? 119.570 116.397 98.153 1.00 32.41 562 MET B N 1
ATOM 14515 C CA . MET B 1 564 ? 119.995 115.729 96.941 1.00 32.41 562 MET B CA 1
ATOM 14516 C C . MET B 1 564 ? 120.913 114.554 97.215 1.00 32.41 562 MET B C 1
ATOM 14517 O O . MET B 1 564 ? 120.846 113.540 96.518 1.00 32.41 562 MET B O 1
ATOM 14531 N N . GLY B 1 565 ? 121.811 114.698 98.180 1.00 32.27 563 GLY B N 1
ATOM 14532 C CA . GLY B 1 565 ? 122.705 113.619 98.529 1.00 32.27 563 GLY B CA 1
ATOM 14533 C C . GLY B 1 565 ? 122.002 112.447 99.164 1.00 32.27 563 GLY B C 1
ATOM 14534 O O . GLY B 1 565 ? 122.391 111.300 98.967 1.00 32.27 563 GLY B O 1
ATOM 14538 N N . ILE B 1 566 ? 120.985 112.722 99.965 1.00 32.96 564 ILE B N 1
ATOM 14539 C CA . ILE B 1 566 ? 120.164 111.665 100.525 1.00 32.96 564 ILE B CA 1
ATOM 14540 C C . ILE B 1 566 ? 119.397 110.966 99.433 1.00 32.96 564 ILE B C 1
ATOM 14541 O O . ILE B 1 566 ? 119.082 109.780 99.538 1.00 32.96 564 ILE B O 1
ATOM 14557 N N . TYR B 1 567 ? 119.047 111.699 98.395 1.00 29.98 565 TYR B N 1
ATOM 14558 C CA . TYR B 1 567 ? 118.340 111.124 97.278 1.00 29.98 565 TYR B CA 1
ATOM 14559 C C . TYR B 1 567 ? 119.247 110.217 96.473 1.00 29.98 565 TYR B C 1
ATOM 14560 O O . TYR B 1 567 ? 118.840 109.131 96.063 1.00 29.98 565 TYR B O 1
ATOM 14578 N N . ALA B 1 568 ? 120.488 110.630 96.269 1.00 29.50 566 ALA B N 1
ATOM 14579 C CA . ALA B 1 568 ? 121.448 109.790 95.592 1.00 29.50 566 ALA B CA 1
ATOM 14580 C C . ALA B 1 568 ? 121.848 108.584 96.414 1.00 29.50 566 ALA B C 1
ATOM 14581 O O . ALA B 1 568 ? 122.265 107.569 95.855 1.00 29.50 566 ALA B O 1
ATOM 14588 N N . VAL B 1 569 ? 121.761 108.677 97.732 1.00 33.01 567 VAL B N 1
ATOM 14589 C CA . VAL B 1 569 ? 121.973 107.509 98.556 1.00 33.01 567 VAL B CA 1
ATOM 14590 C C . VAL B 1 569 ? 120.836 106.528 98.371 1.00 33.01 567 VAL B C 1
ATOM 14591 O O . VAL B 1 569 ? 121.059 105.329 98.233 1.00 33.01 567 VAL B O 1
ATOM 14604 N N . MET B 1 570 ? 119.608 107.021 98.332 1.00 31.68 568 MET B N 1
ATOM 14605 C CA . MET B 1 570 ? 118.473 106.158 98.076 1.00 31.68 568 MET B CA 1
ATOM 14606 C C . MET B 1 570 ? 118.560 105.510 96.707 1.00 31.68 568 MET B C 1
ATOM 14607 O O . MET B 1 570 ? 118.204 104.344 96.549 1.00 31.68 568 MET B O 1
ATOM 14621 N N . ILE B 1 571 ? 119.050 106.241 95.712 1.00 29.19 569 ILE B N 1
ATOM 14622 C CA . ILE B 1 571 ? 119.244 105.678 94.384 1.00 29.19 569 ILE B CA 1
ATOM 14623 C C . ILE B 1 571 ? 120.181 104.487 94.436 1.00 29.19 569 ILE B C 1
ATOM 14624 O O . ILE B 1 571 ? 119.871 103.419 93.907 1.00 29.19 569 ILE B O 1
ATOM 14640 N N . GLU B 1 572 ? 121.342 104.645 95.060 1.00 32.60 570 GLU B N 1
ATOM 14641 C CA . GLU B 1 572 ? 122.311 103.571 95.027 1.00 32.60 570 GLU B CA 1
ATOM 14642 C C . GLU B 1 572 ? 121.871 102.386 95.867 1.00 32.60 570 GLU B C 1
ATOM 14643 O O . GLU B 1 572 ? 122.283 101.262 95.587 1.00 32.60 570 GLU B O 1
ATOM 14655 N N . LYS B 1 573 ? 121.031 102.606 96.871 1.00 33.97 571 LYS B N 1
ATOM 14656 C CA . LYS B 1 573 ? 120.457 101.505 97.621 1.00 33.97 571 LYS B CA 1
ATOM 14657 C C . LYS B 1 573 ? 119.429 100.744 96.799 1.00 33.97 571 LYS B C 1
ATOM 14658 O O . LYS B 1 573 ? 119.453 99.512 96.756 1.00 33.97 571 LYS B O 1
ATOM 14677 N N . MET B 1 574 ? 118.501 101.458 96.165 1.00 30.90 572 MET B N 1
ATOM 14678 C CA . MET B 1 574 ? 117.513 100.822 95.302 1.00 30.90 572 MET B CA 1
ATOM 14679 C C . MET B 1 574 ? 118.156 100.001 94.207 1.00 30.90 572 MET B C 1
ATOM 14680 O O . MET B 1 574 ? 117.625 98.963 93.808 1.00 30.90 572 MET B O 1
ATOM 14694 N N . ILE B 1 575 ? 119.260 100.483 93.665 1.00 29.85 573 ILE B N 1
ATOM 14695 C CA . ILE B 1 575 ? 119.966 99.751 92.631 1.00 29.85 573 ILE B CA 1
ATOM 14696 C C . ILE B 1 575 ? 120.437 98.418 93.162 1.00 29.85 573 ILE B C 1
ATOM 14697 O O . ILE B 1 575 ? 120.221 97.374 92.547 1.00 29.85 573 ILE B O 1
ATOM 14713 N N . LEU B 1 576 ? 121.071 98.434 94.318 1.00 34.49 574 LEU B N 1
ATOM 14714 C CA . LEU B 1 576 ? 121.726 97.258 94.840 1.00 34.49 574 LEU B CA 1
ATOM 14715 C C . LEU B 1 576 ? 120.740 96.335 95.519 1.00 34.49 574 LEU B C 1
ATOM 14716 O O . LEU B 1 576 ? 120.936 95.118 95.515 1.00 34.49 574 LEU B O 1
ATOM 14732 N N . ARG B 1 577 ? 119.680 96.890 96.087 1.00 33.14 575 ARG B N 1
ATOM 14733 C CA . ARG B 1 577 ? 118.688 96.094 96.778 1.00 33.14 575 ARG B CA 1
ATOM 14734 C C . ARG B 1 577 ? 117.518 95.724 95.881 1.00 33.14 575 ARG B C 1
ATOM 14735 O O . ARG B 1 577 ? 117.377 94.573 95.484 1.00 33.14 575 ARG B O 1
ATOM 14756 N N . ASP B 1 578 ? 116.735 96.708 95.476 1.00 28.74 576 ASP B N 1
ATOM 14757 C CA . ASP B 1 578 ? 115.423 96.442 94.915 1.00 28.74 576 ASP B CA 1
ATOM 14758 C C . ASP B 1 578 ? 115.491 96.109 93.438 1.00 28.74 576 ASP B C 1
ATOM 14759 O O . ASP B 1 578 ? 114.767 95.232 92.965 1.00 28.74 576 ASP B O 1
ATOM 14768 N N . LEU B 1 579 ? 116.357 96.788 92.708 1.00 26.08 577 LEU B N 1
ATOM 14769 C CA . LEU B 1 579 ? 116.471 96.625 91.274 1.00 26.08 577 LEU B CA 1
ATOM 14770 C C . LEU B 1 579 ? 117.192 95.344 90.894 1.00 26.08 577 LEU B C 1
ATOM 14771 O O . LEU B 1 579 ? 116.808 94.678 89.934 1.00 26.08 577 LEU B O 1
ATOM 14787 N N . CYS B 1 580 ? 118.241 94.991 91.618 1.00 28.64 578 CYS B N 1
ATOM 14788 C CA . CYS B 1 580 ? 118.968 93.773 91.310 1.00 28.64 578 CYS B CA 1
ATOM 14789 C C . CYS B 1 580 ? 118.117 92.543 91.569 1.00 28.64 578 CYS B C 1
ATOM 14790 O O . CYS B 1 580 ? 118.104 91.617 90.760 1.00 28.64 578 CYS B O 1
ATOM 14798 N N . ARG B 1 581 ? 117.400 92.510 92.685 1.00 26.70 579 ARG B N 1
ATOM 14799 C CA . ARG B 1 581 ? 116.417 91.458 92.894 1.00 26.70 579 ARG B CA 1
ATOM 14800 C C . ARG B 1 581 ? 115.400 91.426 91.766 1.00 26.70 579 ARG B C 1
ATOM 14801 O O . ARG B 1 581 ? 115.088 90.362 91.227 1.00 26.70 579 ARG B O 1
ATOM 14822 N N . PHE B 1 582 ? 114.873 92.591 91.405 1.00 21.76 580 PHE B N 1
ATOM 14823 C CA . PHE B 1 582 ? 113.904 92.699 90.327 1.00 21.76 580 PHE B CA 1
ATOM 14824 C C . PHE B 1 582 ? 114.452 92.154 89.023 1.00 21.76 580 PHE B C 1
ATOM 14825 O O . PHE B 1 582 ? 113.852 91.274 88.403 1.00 21.76 580 PHE B O 1
ATOM 14842 N N . MET B 1 583 ? 115.578 92.697 88.575 1.00 24.11 581 MET B N 1
ATOM 14843 C CA . MET B 1 583 ? 116.067 92.401 87.243 1.00 24.11 581 MET B CA 1
ATOM 14844 C C . MET B 1 583 ? 116.466 90.956 87.103 1.00 24.11 581 MET B C 1
ATOM 14845 O O . MET B 1 583 ? 116.363 90.390 86.017 1.00 24.11 581 MET B O 1
ATOM 14859 N N . PHE B 1 584 ? 116.916 90.346 88.183 1.00 23.45 582 PHE B N 1
ATOM 14860 C CA . PHE B 1 584 ? 117.137 88.917 88.191 1.00 23.45 582 PHE B CA 1
ATOM 14861 C C . PHE B 1 584 ? 115.875 88.166 87.802 1.00 23.45 582 PHE B C 1
ATOM 14862 O O . PHE B 1 584 ? 115.866 87.372 86.859 1.00 23.45 582 PHE B O 1
ATOM 14879 N N . VAL B 1 585 ? 114.822 88.353 88.583 1.00 21.66 583 VAL B N 1
ATOM 14880 C CA . VAL B 1 585 ? 113.557 87.687 88.343 1.00 21.66 583 VAL B CA 1
ATOM 14881 C C . VAL B 1 585 ? 112.981 88.104 87.009 1.00 21.66 583 VAL B C 1
ATOM 14882 O O . VAL B 1 585 ? 112.368 87.298 86.306 1.00 21.66 583 VAL B O 1
ATOM 14895 N N . TYR B 1 586 ? 113.141 89.370 86.653 1.00 20.81 584 TYR B N 1
ATOM 14896 C CA . TYR B 1 586 ? 112.647 89.845 85.375 1.00 20.81 584 TYR B CA 1
ATOM 14897 C C . TYR B 1 586 ? 113.291 89.110 84.208 1.00 20.81 584 TYR B C 1
ATOM 14898 O O . TYR B 1 586 ? 112.611 88.752 83.244 1.00 20.81 584 TYR B O 1
ATOM 14916 N N . ILE B 1 587 ? 114.594 88.872 84.278 1.00 21.73 585 ILE B N 1
ATOM 14917 C CA . ILE B 1 587 ? 115.329 88.241 83.189 1.00 21.73 585 ILE B CA 1
ATOM 14918 C C . ILE B 1 587 ? 115.035 86.759 83.111 1.00 21.73 585 ILE B C 1
ATOM 14919 O O . ILE B 1 587 ? 115.110 86.163 82.038 1.00 21.73 585 ILE B O 1
ATOM 14935 N N . VAL B 1 588 ? 114.745 86.135 84.239 1.00 22.05 586 VAL B N 1
ATOM 14936 C CA . VAL B 1 588 ? 114.275 84.762 84.253 1.00 22.05 586 VAL B CA 1
ATOM 14937 C C . VAL B 1 588 ? 112.979 84.641 83.476 1.00 22.05 586 VAL B C 1
ATOM 14938 O O . VAL B 1 588 ? 112.797 83.731 82.663 1.00 22.05 586 VAL B O 1
ATOM 14951 N N . PHE B 1 589 ? 112.053 85.547 83.746 1.00 21.61 587 PHE B N 1
ATOM 14952 C CA . PHE B 1 589 ? 110.799 85.619 83.029 1.00 21.61 587 PHE B CA 1
ATOM 14953 C C . PHE B 1 589 ? 111.014 85.972 81.574 1.00 21.61 587 PHE B C 1
ATOM 14954 O O . PHE B 1 589 ? 110.460 85.327 80.681 1.00 21.61 587 PHE B O 1
ATOM 14971 N N . LEU B 1 590 ? 111.785 87.018 81.327 1.00 21.31 588 LEU B N 1
ATOM 14972 C CA . LEU B 1 590 ? 112.058 87.480 79.978 1.00 21.31 588 LEU B CA 1
ATOM 14973 C C . LEU B 1 590 ? 112.649 86.374 79.135 1.00 21.31 588 LEU B C 1
ATOM 14974 O O . LEU B 1 590 ? 112.211 86.118 78.012 1.00 21.31 588 LEU B O 1
ATOM 14990 N N . PHE B 1 591 ? 113.618 85.687 79.685 1.00 22.20 589 PHE B N 1
ATOM 14991 C CA . PHE B 1 591 ? 114.292 84.621 78.982 1.00 22.20 589 PHE B CA 1
ATOM 14992 C C . PHE B 1 591 ? 113.451 83.353 78.966 1.00 22.20 589 PHE B C 1
ATOM 14993 O O . PHE B 1 591 ? 113.433 82.630 77.971 1.00 22.20 589 PHE B O 1
ATOM 15010 N N . GLY B 1 592 ? 112.740 83.081 80.055 1.00 20.87 590 GLY B N 1
ATOM 15011 C CA . GLY B 1 592 ? 111.795 81.984 80.068 1.00 20.87 590 GLY B CA 1
ATOM 15012 C C . GLY B 1 592 ? 110.747 82.060 78.983 1.00 20.87 590 GLY B C 1
ATOM 15013 O O . GLY B 1 592 ? 110.534 81.096 78.250 1.00 20.87 590 GLY B O 1
ATOM 15017 N N . PHE B 1 593 ? 110.042 83.187 78.901 1.00 20.54 591 PHE B N 1
ATOM 15018 C CA . PHE B 1 593 ? 108.969 83.341 77.941 1.00 20.54 591 PHE B CA 1
ATOM 15019 C C . PHE B 1 593 ? 109.455 83.616 76.538 1.00 20.54 591 PHE B C 1
ATOM 15020 O O . PHE B 1 593 ? 108.725 83.334 75.588 1.00 20.54 591 PHE B O 1
ATOM 15037 N N . SER B 1 594 ? 110.666 84.137 76.387 1.00 23.35 592 SER B N 1
ATOM 15038 C CA . SER B 1 594 ? 111.204 84.390 75.061 1.00 23.35 592 SER B CA 1
ATOM 15039 C C . SER B 1 594 ? 111.499 83.093 74.341 1.00 23.35 592 SER B C 1
ATOM 15040 O O . SER B 1 594 ? 111.098 82.893 73.192 1.00 23.35 592 SER B O 1
ATOM 15048 N N . THR B 1 595 ? 112.233 82.219 75.006 1.00 24.11 593 THR B N 1
ATOM 15049 C CA . THR B 1 595 ? 112.560 80.906 74.476 1.00 24.11 593 THR B CA 1
ATOM 15050 C C . THR B 1 595 ? 111.312 80.157 74.060 1.00 24.11 593 THR B C 1
ATOM 15051 O O . THR B 1 595 ? 111.250 79.563 72.981 1.00 24.11 593 THR B O 1
ATOM 15062 N N . ALA B 1 596 ? 110.337 80.122 74.953 1.00 23.50 594 ALA B N 1
ATOM 15063 C CA . ALA B 1 596 ? 109.002 79.648 74.645 1.00 23.50 594 ALA B CA 1
ATOM 15064 C C . ALA B 1 596 ? 108.443 80.251 73.369 1.00 23.50 594 ALA B C 1
ATOM 15065 O O . ALA B 1 596 ? 107.906 79.540 72.516 1.00 23.50 594 ALA B O 1
ATOM 15072 N N . VAL B 1 597 ? 108.529 81.569 73.240 1.00 24.97 595 VAL B N 1
ATOM 15073 C CA . VAL B 1 597 ? 107.965 82.255 72.086 1.00 24.97 595 VAL B CA 1
ATOM 15074 C C . VAL B 1 597 ? 108.736 81.914 70.827 1.00 24.97 595 VAL B C 1
ATOM 15075 O O . VAL B 1 597 ? 108.149 81.593 69.793 1.00 24.97 595 VAL B O 1
ATOM 15088 N N . VAL B 1 598 ? 110.060 81.976 70.895 1.00 26.60 596 VAL B N 1
ATOM 15089 C CA . VAL B 1 598 ? 110.861 81.811 69.698 1.00 26.60 596 VAL B CA 1
ATOM 15090 C C . VAL B 1 598 ? 110.932 80.355 69.279 1.00 26.60 596 VAL B C 1
ATOM 15091 O O . VAL B 1 598 ? 111.235 80.058 68.124 1.00 26.60 596 VAL B O 1
ATOM 15104 N N . THR B 1 599 ? 110.665 79.441 70.198 1.00 26.82 597 THR B N 1
ATOM 15105 C CA . THR B 1 599 ? 110.470 78.040 69.868 1.00 26.82 597 THR B CA 1
ATOM 15106 C C . THR B 1 599 ? 109.177 77.811 69.104 1.00 26.82 597 THR B C 1
ATOM 15107 O O . THR B 1 599 ? 109.066 76.847 68.344 1.00 26.82 597 THR B O 1
ATOM 15118 N N . LEU B 1 600 ? 108.188 78.665 69.312 1.00 28.46 598 LEU B N 1
ATOM 15119 C CA . LEU B 1 600 ? 106.916 78.576 68.639 1.00 28.46 598 LEU B CA 1
ATOM 15120 C C . LEU B 1 600 ? 106.930 79.247 67.285 1.00 28.46 598 LEU B C 1
ATOM 15121 O O . LEU B 1 600 ? 106.099 78.916 66.437 1.00 28.46 598 LEU B O 1
ATOM 15137 N N . ILE B 1 601 ? 107.849 80.158 67.065 1.00 31.05 599 ILE B N 1
ATOM 15138 C CA . ILE B 1 601 ? 107.927 80.913 65.830 1.00 31.05 599 ILE B CA 1
ATOM 15139 C C . ILE B 1 601 ? 108.509 80.033 64.736 1.00 31.05 599 ILE B C 1
ATOM 15140 O O . ILE B 1 601 ? 109.451 79.271 64.962 1.00 31.05 599 ILE B O 1
ATOM 15156 N N . GLU B 1 602 ? 107.930 80.144 63.542 1.00 39.07 600 GLU B N 1
ATOM 15157 C CA . GLU B 1 602 ? 108.328 79.381 62.364 1.00 39.07 600 GLU B CA 1
ATOM 15158 C C . GLU B 1 602 ? 108.334 80.305 61.158 1.00 39.07 600 GLU B C 1
ATOM 15159 O O . GLU B 1 602 ? 107.286 80.840 60.782 1.00 39.07 600 GLU B O 1
ATOM 15171 N N . ASP B 1 603 ? 109.501 80.484 60.553 1.00 40.84 601 ASP B N 1
ATOM 15172 C CA . ASP B 1 603 ? 109.593 81.130 59.242 1.00 40.84 601 ASP B CA 1
ATOM 15173 C C . ASP B 1 603 ? 110.925 80.815 58.570 1.00 40.84 601 ASP B C 1
ATOM 15174 O O . ASP B 1 603 ? 111.720 81.706 58.284 1.00 40.84 601 ASP B O 1
ATOM 15183 N N . SER B 1 629 ? 111.687 89.136 60.502 1.00 37.50 627 SER B N 1
ATOM 15184 C CA . SER B 1 629 ? 111.740 87.804 61.088 1.00 37.50 627 SER B CA 1
ATOM 15185 C C . SER B 1 629 ? 112.196 87.845 62.544 1.00 37.50 627 SER B C 1
ATOM 15186 O O . SER B 1 629 ? 113.328 88.224 62.839 1.00 37.50 627 SER B O 1
ATOM 15194 N N . TYR B 1 630 ? 111.304 87.432 63.444 1.00 32.48 628 TYR B N 1
ATOM 15195 C CA . TYR B 1 630 ? 111.575 87.376 64.873 1.00 32.48 628 TYR B CA 1
ATOM 15196 C C . TYR B 1 630 ? 112.000 85.986 65.323 1.00 32.48 628 TYR B C 1
ATOM 15197 O O . TYR B 1 630 ? 111.865 85.647 66.502 1.00 32.48 628 TYR B O 1
ATOM 15215 N N . ASN B 1 631 ? 112.533 85.177 64.411 1.00 33.10 629 ASN B N 1
ATOM 15216 C CA . ASN B 1 631 ? 112.962 83.817 64.731 1.00 33.10 629 ASN B CA 1
ATOM 15217 C C . ASN B 1 631 ? 114.379 83.859 65.295 1.00 33.10 629 ASN B C 1
ATOM 15218 O O . ASN B 1 631 ? 115.325 83.262 64.784 1.00 33.10 629 ASN B O 1
ATOM 15229 N N . SER B 1 632 ? 114.493 84.584 66.392 1.00 29.74 630 SER B N 1
ATOM 15230 C CA . SER B 1 632 ? 115.763 84.875 67.012 1.00 29.74 630 SER B CA 1
ATOM 15231 C C . SER B 1 632 ? 115.487 85.220 68.454 1.00 29.74 630 SER B C 1
ATOM 15232 O O . SER B 1 632 ? 114.479 85.849 68.774 1.00 29.74 630 SER B O 1
ATOM 15240 N N . LEU B 1 633 ? 116.378 84.773 69.314 1.00 26.15 631 LEU B N 1
ATOM 15241 C CA . LEU B 1 633 ? 116.204 84.992 70.727 1.00 26.15 631 LEU B CA 1
ATOM 15242 C C . LEU B 1 633 ? 116.508 86.418 71.106 1.00 26.15 631 LEU B C 1
ATOM 15243 O O . LEU B 1 633 ? 116.037 86.887 72.139 1.00 26.15 631 LEU B O 1
ATOM 15259 N N . TYR B 1 634 ? 117.288 87.129 70.301 1.00 27.39 632 TYR B N 1
ATOM 15260 C CA . TYR B 1 634 ? 117.493 88.532 70.591 1.00 27.39 632 TYR B CA 1
ATOM 15261 C C . TYR B 1 634 ? 116.212 89.312 70.378 1.00 27.39 632 TYR B C 1
ATOM 15262 O O . TYR B 1 634 ? 115.741 90.021 71.273 1.00 27.39 632 TYR B O 1
ATOM 15280 N N . SER B 1 635 ? 115.622 89.160 69.201 1.00 28.06 633 SER B N 1
ATOM 15281 C CA . SER B 1 635 ? 114.530 90.010 68.783 1.00 28.06 633 SER B CA 1
ATOM 15282 C C . SER B 1 635 ? 113.289 89.748 69.599 1.00 28.06 633 SER B C 1
ATOM 15283 O O . SER B 1 635 ? 112.534 90.670 69.925 1.00 28.06 633 SER B O 1
ATOM 15291 N N . THR B 1 636 ? 113.060 88.488 69.918 1.00 25.78 634 THR B N 1
ATOM 15292 C CA . THR B 1 636 ? 111.966 88.119 70.789 1.00 25.78 634 THR B CA 1
ATOM 15293 C C . THR B 1 636 ? 112.173 88.657 72.191 1.00 25.78 634 THR B C 1
ATOM 15294 O O . THR B 1 636 ? 111.250 89.193 72.805 1.00 25.78 634 THR B O 1
ATOM 15305 N N . CYS B 1 637 ? 113.376 88.511 72.719 1.00 24.86 635 CYS B N 1
ATOM 15306 C CA . CYS B 1 637 ? 113.700 89.118 73.998 1.00 24.86 635 CYS B CA 1
ATOM 15307 C C . CYS B 1 637 ? 113.641 90.623 73.908 1.00 24.86 635 CYS B C 1
ATOM 15308 O O . CYS B 1 637 ? 113.286 91.299 74.877 1.00 24.86 635 CYS B O 1
ATOM 15316 N N . LEU B 1 638 ? 113.983 91.157 72.752 1.00 24.94 636 LEU B N 1
ATOM 15317 C CA . LEU B 1 638 ? 113.901 92.581 72.534 1.00 24.94 636 LEU B CA 1
ATOM 15318 C C . LEU B 1 638 ? 112.464 93.033 72.370 1.00 24.94 636 LEU B C 1
ATOM 15319 O O . LEU B 1 638 ? 112.113 94.117 72.827 1.00 24.94 636 LEU B O 1
ATOM 15335 N N . GLU B 1 639 ? 111.617 92.218 71.756 1.00 24.41 637 GLU B N 1
ATOM 15336 C CA . GLU B 1 639 ? 110.207 92.558 71.658 1.00 24.41 637 GLU B CA 1
ATOM 15337 C C . GLU B 1 639 ? 109.481 92.391 72.979 1.00 24.41 637 GLU B C 1
ATOM 15338 O O . GLU B 1 639 ? 108.528 93.120 73.260 1.00 24.41 637 GLU B O 1
ATOM 15350 N N . LEU B 1 640 ? 109.869 91.415 73.773 1.00 21.76 638 LEU B N 1
ATOM 15351 C CA . LEU B 1 640 ? 109.235 91.217 75.055 1.00 21.76 638 LEU B CA 1
ATOM 15352 C C . LEU B 1 640 ? 109.712 92.183 76.105 1.00 21.76 638 LEU B C 1
ATOM 15353 O O . LEU B 1 640 ? 109.022 92.368 77.104 1.00 21.76 638 LEU B O 1
ATOM 15369 N N . PHE B 1 641 ? 110.871 92.795 75.918 1.00 20.70 639 PHE B N 1
ATOM 15370 C CA . PHE B 1 641 ? 111.270 93.868 76.797 1.00 20.70 639 PHE B CA 1
ATOM 15371 C C . PHE B 1 641 ? 110.475 95.127 76.535 1.00 20.70 639 PHE B C 1
ATOM 15372 O O . PHE B 1 641 ? 110.397 95.997 77.389 1.00 20.70 639 PHE B O 1
ATOM 15389 N N . LYS B 1 642 ? 109.878 95.242 75.373 1.00 21.16 640 LYS B N 1
ATOM 15390 C CA . LYS B 1 642 ? 109.125 96.427 75.059 1.00 21.16 640 LYS B CA 1
ATOM 15391 C C . LYS B 1 642 ? 107.821 96.489 75.821 1.00 21.16 640 LYS B C 1
ATOM 15392 O O . LYS B 1 642 ? 107.327 97.584 76.080 1.00 21.16 640 LYS B O 1
ATOM 15411 N N . PHE B 1 643 ? 107.253 95.339 76.185 1.00 20.76 641 PHE B N 1
ATOM 15412 C CA . PHE B 1 643 ? 106.044 95.318 76.993 1.00 20.76 641 PHE B CA 1
ATOM 15413 C C . PHE B 1 643 ? 106.251 96.039 78.311 1.00 20.76 641 PHE B C 1
ATOM 15414 O O . PHE B 1 643 ? 105.344 96.712 78.802 1.00 20.76 641 PHE B O 1
ATOM 15431 N N . THR B 1 644 ? 107.443 95.957 78.869 1.00 21.04 642 THR B N 1
ATOM 15432 C CA . THR B 1 644 ? 107.689 96.525 80.178 1.00 21.04 642 THR B CA 1
ATOM 15433 C C . THR B 1 644 ? 108.022 98.001 80.115 1.00 21.04 642 THR B C 1
ATOM 15434 O O . THR B 1 644 ? 107.933 98.679 81.138 1.00 21.04 642 THR B O 1
ATOM 15445 N N . ILE B 1 645 ? 108.400 98.499 78.947 1.00 19.02 643 ILE B N 1
ATOM 15446 C CA . ILE B 1 645 ? 108.516 99.918 78.703 1.00 19.02 643 ILE B CA 1
ATOM 15447 C C . ILE B 1 645 ? 107.325 100.460 77.912 1.00 19.02 643 ILE B C 1
ATOM 15448 O O . ILE B 1 645 ? 107.440 101.477 77.240 1.00 19.02 643 ILE B O 1
ATOM 15464 N N . GLY B 1 646 ? 106.198 99.777 77.961 1.00 18.27 644 GLY B N 1
ATOM 15465 C CA . GLY B 1 646 ? 104.982 100.291 77.411 1.00 18.27 644 GLY B CA 1
ATOM 15466 C C . GLY B 1 646 ? 104.919 100.306 75.919 1.00 18.27 644 GLY B C 1
ATOM 15467 O O . GLY B 1 646 ? 104.154 101.087 75.356 1.00 18.27 644 GLY B O 1
ATOM 15471 N N . MET B 1 647 ? 105.686 99.448 75.262 1.00 18.92 645 MET B N 1
ATOM 15472 C CA . MET B 1 647 ? 105.794 99.442 73.816 1.00 18.92 645 MET B CA 1
ATOM 15473 C C . MET B 1 647 ? 105.653 98.047 73.241 1.00 18.92 645 MET B C 1
ATOM 15474 O O . MET B 1 647 ? 106.196 97.750 72.178 1.00 18.92 645 MET B O 1
ATOM 15488 N N . GLY B 1 648 ? 104.886 97.216 73.918 1.00 20.78 646 GLY B N 1
ATOM 15489 C CA . GLY B 1 648 ? 104.615 95.873 73.472 1.00 20.78 646 GLY B CA 1
ATOM 15490 C C . GLY B 1 648 ? 103.500 95.712 72.465 1.00 20.78 646 GLY B C 1
ATOM 15491 O O . GLY B 1 648 ? 102.377 96.148 72.696 1.00 20.78 646 GLY B O 1
ATOM 15495 N N . ASP B 1 649 ? 103.821 95.049 71.371 1.00 25.21 647 ASP B N 1
ATOM 15496 C CA . ASP B 1 649 ? 102.861 94.632 70.369 1.00 25.21 647 ASP B CA 1
ATOM 15497 C C . ASP B 1 649 ? 102.513 93.185 70.632 1.00 25.21 647 ASP B C 1
ATOM 15498 O O . ASP B 1 649 ? 103.399 92.337 70.709 1.00 25.21 647 ASP B O 1
ATOM 15507 N N . LEU B 1 650 ? 101.235 92.902 70.758 1.00 24.66 648 LEU B N 1
ATOM 15508 C CA . LEU B 1 650 ? 100.776 91.543 70.948 1.00 24.66 648 LEU B CA 1
ATOM 15509 C C . LEU B 1 650 ? 100.669 90.787 69.643 1.00 24.66 648 LEU B C 1
ATOM 15510 O O . LEU B 1 650 ? 100.172 89.661 69.628 1.00 24.66 648 LEU B O 1
ATOM 15526 N N . GLU B 1 651 ? 101.144 91.380 68.564 1.00 28.33 649 GLU B N 1
ATOM 15527 C CA . GLU B 1 651 ? 100.982 90.915 67.207 1.00 28.33 649 GLU B CA 1
ATOM 15528 C C . GLU B 1 651 ? 102.279 91.115 66.447 1.00 28.33 649 GLU B C 1
ATOM 15529 O O . GLU B 1 651 ? 102.270 91.309 65.234 1.00 28.33 649 GLU B O 1
ATOM 15541 N N . PHE B 1 652 ? 103.410 91.077 67.149 1.00 27.25 650 PHE B N 1
ATOM 15542 C CA . PHE B 1 652 ? 104.673 91.306 66.475 1.00 27.25 650 PHE B CA 1
ATOM 15543 C C . PHE B 1 652 ? 105.061 90.163 65.565 1.00 27.25 650 PHE B C 1
ATOM 15544 O O . PHE B 1 652 ? 105.900 90.357 64.686 1.00 27.25 650 PHE B O 1
ATOM 15561 N N . THR B 1 653 ? 104.457 89.000 65.725 1.00 31.86 651 THR B N 1
ATOM 15562 C CA . THR B 1 653 ? 104.546 87.945 64.737 1.00 31.86 651 THR B CA 1
ATOM 15563 C C . THR B 1 653 ? 103.165 87.420 64.422 1.00 31.86 651 THR B C 1
ATOM 15564 O O . THR B 1 653 ? 102.268 87.394 65.264 1.00 31.86 651 THR B O 1
ATOM 15575 N N . GLU B 1 654 ? 103.021 87.044 63.168 1.00 36.66 652 GLU B N 1
ATOM 15576 C CA . GLU B 1 654 ? 102.002 86.135 62.703 1.00 36.66 652 GLU B CA 1
ATOM 15577 C C . GLU B 1 654 ? 102.622 84.802 62.318 1.00 36.66 652 GLU B C 1
ATOM 15578 O O . GLU B 1 654 ? 101.901 83.858 61.992 1.00 36.66 652 GLU B O 1
ATOM 15590 N N . ASN B 1 655 ? 103.945 84.691 62.406 1.00 36.30 653 ASN B N 1
ATOM 15591 C CA . ASN B 1 655 ? 104.691 83.563 61.878 1.00 36.30 653 ASN B CA 1
ATOM 15592 C C . ASN B 1 655 ? 104.782 82.532 62.983 1.00 36.30 653 ASN B C 1
ATOM 15593 O O . ASN B 1 655 ? 105.714 82.507 63.779 1.00 36.30 653 ASN B O 1
ATOM 15604 N N . TYR B 1 656 ? 103.786 81.675 63.013 1.00 34.07 654 TYR B N 1
ATOM 15605 C CA . TYR B 1 656 ? 103.647 80.614 63.989 1.00 34.07 654 TYR B CA 1
ATOM 15606 C C . TYR B 1 656 ? 102.484 79.755 63.528 1.00 34.07 654 TYR B C 1
ATOM 15607 O O . TYR B 1 656 ? 101.823 80.059 62.532 1.00 34.07 654 TYR B O 1
ATOM 15625 N N . ASP B 1 657 ? 102.209 78.707 64.288 1.00 37.32 655 ASP B N 1
ATOM 15626 C CA . ASP B 1 657 ? 101.121 77.796 63.988 1.00 37.32 655 ASP B CA 1
ATOM 15627 C C . ASP B 1 657 ? 99.972 77.883 64.966 1.00 37.32 655 ASP B C 1
ATOM 15628 O O . ASP B 1 657 ? 98.852 77.513 64.611 1.00 37.32 655 ASP B O 1
ATOM 15637 N N . PHE B 1 658 ? 100.221 78.338 66.187 1.00 33.48 656 PHE B N 1
ATOM 15638 C CA . PHE B 1 658 ? 99.241 78.265 67.257 1.00 33.48 656 PHE B CA 1
ATOM 15639 C C . PHE B 1 658 ? 99.116 79.615 67.951 1.00 33.48 656 PHE B C 1
ATOM 15640 O O . PHE B 1 658 ? 99.841 79.907 68.906 1.00 33.48 656 PHE B O 1
ATOM 15657 N N . LYS B 1 659 ? 98.129 80.390 67.502 1.00 31.49 657 LYS B N 1
ATOM 15658 C CA . LYS B 1 659 ? 97.868 81.705 68.063 1.00 31.49 657 LYS B CA 1
ATOM 15659 C C . LYS B 1 659 ? 97.444 81.641 69.519 1.00 31.49 657 LYS B C 1
ATOM 15660 O O . LYS B 1 659 ? 97.738 82.562 70.280 1.00 31.49 657 LYS B O 1
ATOM 15679 N N . ALA B 1 660 ? 96.672 80.634 69.906 1.00 28.73 658 ALA B N 1
ATOM 15680 C CA . ALA B 1 660 ? 96.289 80.507 71.301 1.00 28.73 658 ALA B CA 1
ATOM 15681 C C . ALA B 1 660 ? 97.505 80.454 72.194 1.00 28.73 658 ALA B C 1
ATOM 15682 O O . ALA B 1 660 ? 97.542 81.099 73.245 1.00 28.73 658 ALA B O 1
ATOM 15689 N N . VAL B 1 661 ? 98.526 79.725 71.764 1.00 27.76 659 VAL B N 1
ATOM 15690 C CA . VAL B 1 661 ? 99.719 79.550 72.569 1.00 27.76 659 VAL B CA 1
ATOM 15691 C C . VAL B 1 661 ? 100.463 80.867 72.680 1.00 27.76 659 VAL B C 1
ATOM 15692 O O . VAL B 1 661 ? 100.803 81.323 73.773 1.00 27.76 659 VAL B O 1
ATOM 15705 N N . PHE B 1 662 ? 100.666 81.516 71.544 1.00 27.46 660 PHE B N 1
ATOM 15706 C CA . PHE B 1 662 ? 101.406 82.759 71.452 1.00 27.46 660 PHE B CA 1
ATOM 15707 C C . PHE B 1 662 ? 100.802 83.842 72.320 1.00 27.46 660 PHE B C 1
ATOM 15708 O O . PHE B 1 662 ? 101.533 84.642 72.902 1.00 27.46 660 PHE B O 1
ATOM 15725 N N . ILE B 1 663 ? 99.483 83.863 72.436 1.00 26.11 661 ILE B N 1
ATOM 15726 C CA . ILE B 1 663 ? 98.759 84.892 73.168 1.00 26.11 661 ILE B CA 1
ATOM 15727 C C . ILE B 1 663 ? 98.678 84.586 74.649 1.00 26.11 661 ILE B C 1
ATOM 15728 O O . ILE B 1 663 ? 98.929 85.459 75.476 1.00 26.11 661 ILE B O 1
ATOM 15744 N N . ILE B 1 664 ? 98.299 83.360 74.993 1.00 26.19 662 ILE B N 1
ATOM 15745 C CA . ILE B 1 664 ? 98.312 82.904 76.377 1.00 26.19 662 ILE B CA 1
ATOM 15746 C C . ILE B 1 664 ? 99.669 83.152 77.001 1.00 26.19 662 ILE B C 1
ATOM 15747 O O . ILE B 1 664 ? 99.786 83.567 78.158 1.00 26.19 662 ILE B O 1
ATOM 15763 N N . LEU B 1 665 ? 100.708 82.884 76.235 1.00 24.14 663 LEU B N 1
ATOM 15764 C CA . LEU B 1 665 ? 102.070 82.981 76.710 1.00 24.14 663 LEU B CA 1
ATOM 15765 C C . LEU B 1 665 ? 102.506 84.428 76.886 1.00 24.14 663 LEU B C 1
ATOM 15766 O O . LEU B 1 665 ? 103.134 84.766 77.893 1.00 24.14 663 LEU B O 1
ATOM 15782 N N . LEU B 1 666 ? 102.163 85.303 75.943 1.00 23.05 664 LEU B N 1
ATOM 15783 C CA . LEU B 1 666 ? 102.497 86.715 76.089 1.00 23.05 664 LEU B CA 1
ATOM 15784 C C . LEU B 1 666 ? 101.697 87.381 77.184 1.00 23.05 664 LEU B C 1
ATOM 15785 O O . LEU B 1 666 ? 102.218 88.224 77.912 1.00 23.05 664 LEU B O 1
ATOM 15801 N N . LEU B 1 667 ? 100.424 87.051 77.279 1.00 22.53 665 LEU B N 1
ATOM 15802 C CA . LEU B 1 667 ? 99.599 87.530 78.376 1.00 22.53 665 LEU B CA 1
ATOM 15803 C C . LEU B 1 667 ? 100.124 87.079 79.718 1.00 22.53 665 LEU B C 1
ATOM 15804 O O . LEU B 1 667 ? 100.131 87.848 80.681 1.00 22.53 665 LEU B O 1
ATOM 15820 N N . ALA B 1 668 ? 100.531 85.826 79.813 1.00 21.22 666 ALA B N 1
ATOM 15821 C CA . ALA B 1 668 ? 101.192 85.357 81.011 1.00 21.22 666 ALA B CA 1
ATOM 15822 C C . ALA B 1 668 ? 102.471 86.132 81.275 1.00 21.22 666 ALA B C 1
ATOM 15823 O O . ALA B 1 668 ? 102.742 86.515 82.416 1.00 21.22 666 ALA B O 1
ATOM 15830 N N . TYR B 1 669 ? 103.267 86.376 80.238 1.00 20.42 667 TYR B N 1
ATOM 15831 C CA . TYR B 1 669 ? 104.426 87.246 80.376 1.00 20.42 667 TYR B CA 1
ATOM 15832 C C . TYR B 1 669 ? 104.028 88.634 80.853 1.00 20.42 667 TYR B C 1
ATOM 15833 O O . TYR B 1 669 ? 104.618 89.172 81.793 1.00 20.42 667 TYR B O 1
ATOM 15851 N N . VAL B 1 670 ? 103.027 89.224 80.217 1.00 20.08 668 VAL B N 1
ATOM 15852 C CA . VAL B 1 670 ? 102.624 90.589 80.530 1.00 20.08 668 VAL B CA 1
ATOM 15853 C C . VAL B 1 670 ? 102.092 90.679 81.947 1.00 20.08 668 VAL B C 1
ATOM 15854 O O . VAL B 1 670 ? 102.469 91.565 82.715 1.00 20.08 668 VAL B O 1
ATOM 15867 N N . ILE B 1 671 ? 101.189 89.778 82.301 1.00 20.00 669 ILE B N 1
ATOM 15868 C CA . ILE B 1 671 ? 100.586 89.773 83.619 1.00 20.00 669 ILE B CA 1
ATOM 15869 C C . ILE B 1 671 ? 101.647 89.593 84.686 1.00 20.00 669 ILE B C 1
ATOM 15870 O O . ILE B 1 671 ? 101.676 90.314 85.684 1.00 20.00 669 ILE B O 1
ATOM 15886 N N . LEU B 1 672 ? 102.542 88.638 84.484 1.00 19.92 670 LEU B N 1
ATOM 15887 C CA . LEU B 1 672 ? 103.582 88.371 85.452 1.00 19.92 670 LEU B CA 1
ATOM 15888 C C . LEU B 1 672 ? 104.590 89.499 85.548 1.00 19.92 670 LEU B C 1
ATOM 15889 O O . LEU B 1 672 ? 105.031 89.838 86.643 1.00 19.92 670 LEU B O 1
ATOM 15905 N N . THR B 1 673 ? 104.974 90.085 84.428 1.00 20.11 671 THR B N 1
ATOM 15906 C CA . THR B 1 673 ? 106.034 91.079 84.397 1.00 20.11 671 THR B CA 1
ATOM 15907 C C . THR B 1 673 ? 105.542 92.512 84.484 1.00 20.11 671 THR B C 1
ATOM 15908 O O . THR B 1 673 ? 106.049 93.276 85.299 1.00 20.11 671 THR B O 1
ATOM 15919 N N . TYR B 1 674 ? 104.561 92.894 83.684 1.00 20.34 672 TYR B N 1
ATOM 15920 C CA . TYR B 1 674 ? 104.158 94.284 83.621 1.00 20.34 672 TYR B CA 1
ATOM 15921 C C . TYR B 1 674 ? 103.184 94.617 84.734 1.00 20.34 672 TYR B C 1
ATOM 15922 O O . TYR B 1 674 ? 103.367 95.594 85.460 1.00 20.34 672 TYR B O 1
ATOM 15940 N N . ILE B 1 675 ? 102.166 93.789 84.900 1.00 20.35 673 ILE B N 1
ATOM 15941 C CA . ILE B 1 675 ? 101.089 94.097 85.819 1.00 20.35 673 ILE B CA 1
ATOM 15942 C C . ILE B 1 675 ? 101.517 93.811 87.240 1.00 20.35 673 ILE B C 1
ATOM 15943 O O . ILE B 1 675 ? 101.244 94.592 88.153 1.00 20.35 673 ILE B O 1
ATOM 15959 N N . LEU B 1 676 ? 102.191 92.695 87.442 1.00 20.31 674 LEU B N 1
ATOM 15960 C CA . LEU B 1 676 ? 102.618 92.274 88.758 1.00 20.31 674 LEU B CA 1
ATOM 15961 C C . LEU B 1 676 ? 103.974 92.834 89.152 1.00 20.31 674 LEU B C 1
ATOM 15962 O O . LEU B 1 676 ? 104.089 93.587 90.117 1.00 20.31 674 LEU B O 1
ATOM 15978 N N . LEU B 1 677 ? 104.999 92.470 88.416 1.00 21.04 675 LEU B N 1
ATOM 15979 C CA . LEU B 1 677 ? 106.349 92.582 88.916 1.00 21.04 675 LEU B CA 1
ATOM 15980 C C . LEU B 1 677 ? 106.880 94.004 88.897 1.00 21.04 675 LEU B C 1
ATOM 15981 O O . LEU B 1 677 ? 107.563 94.411 89.836 1.00 21.04 675 LEU B O 1
ATOM 15997 N N . LEU B 1 678 ? 106.589 94.776 87.856 1.00 21.31 676 LEU B N 1
ATOM 15998 C CA . LEU B 1 678 ? 106.945 96.185 87.884 1.00 21.31 676 LEU B CA 1
ATOM 15999 C C . LEU B 1 678 ? 106.204 96.919 88.975 1.00 21.31 676 LEU B C 1
ATOM 16000 O O . LEU B 1 678 ? 106.757 97.809 89.620 1.00 21.31 676 LEU B O 1
ATOM 16016 N N . ASN B 1 679 ? 104.947 96.584 89.175 1.00 21.48 677 ASN B N 1
ATOM 16017 C CA . ASN B 1 679 ? 104.152 97.293 90.146 1.00 21.48 677 ASN B CA 1
ATOM 16018 C C . ASN B 1 679 ? 104.459 96.817 91.541 1.00 21.48 677 ASN B C 1
ATOM 16019 O O . ASN B 1 679 ? 104.311 97.568 92.503 1.00 21.48 677 ASN B O 1
ATOM 16030 N N . MET B 1 680 ? 104.885 95.575 91.648 1.00 22.69 678 MET B N 1
ATOM 16031 C CA . MET B 1 680 ? 105.445 95.053 92.873 1.00 22.69 678 MET B CA 1
ATOM 16032 C C . MET B 1 680 ? 106.727 95.776 93.250 1.00 22.69 678 MET B C 1
ATOM 16033 O O . MET B 1 680 ? 106.950 96.077 94.422 1.00 22.69 678 MET B O 1
ATOM 16047 N N . LEU B 1 681 ? 107.564 96.094 92.269 1.00 22.52 679 LEU B N 1
ATOM 16048 C CA . LEU B 1 681 ? 108.783 96.845 92.521 1.00 22.52 679 LEU B CA 1
ATOM 16049 C C . LEU B 1 681 ? 108.501 98.215 93.098 1.00 22.52 679 LEU B C 1
ATOM 16050 O O . LEU B 1 681 ? 109.194 98.661 94.014 1.00 22.52 679 LEU B O 1
ATOM 16066 N N . ILE B 1 682 ? 107.530 98.914 92.530 1.00 22.21 680 ILE B N 1
ATOM 16067 C CA . ILE B 1 682 ? 107.078 100.186 93.073 1.00 22.21 680 ILE B CA 1
ATOM 16068 C C . ILE B 1 682 ? 106.712 100.011 94.526 1.00 22.21 680 ILE B C 1
ATOM 16069 O O . ILE B 1 682 ? 107.042 100.835 95.380 1.00 22.21 680 ILE B O 1
ATOM 16085 N N . ALA B 1 683 ? 106.006 98.937 94.811 1.00 23.66 681 ALA B N 1
ATOM 16086 C CA . ALA B 1 683 ? 105.609 98.600 96.158 1.00 23.66 681 ALA B CA 1
ATOM 16087 C C . ALA B 1 683 ? 106.795 98.222 97.024 1.00 23.66 681 ALA B C 1
ATOM 16088 O O . ALA B 1 683 ? 106.832 98.565 98.205 1.00 23.66 681 ALA B O 1
ATOM 16095 N N . LEU B 1 684 ? 107.761 97.500 96.471 1.00 25.00 682 LEU B N 1
ATOM 16096 C CA . LEU B 1 684 ? 108.968 97.203 97.222 1.00 25.00 682 LEU B CA 1
ATOM 16097 C C . LEU B 1 684 ? 109.768 98.454 97.525 1.00 25.00 682 LEU B C 1
ATOM 16098 O O . LEU B 1 684 ? 110.288 98.605 98.632 1.00 25.00 682 LEU B O 1
ATOM 16114 N N . MET B 1 685 ? 109.930 99.324 96.537 1.00 26.13 683 MET B N 1
ATOM 16115 C CA . MET B 1 685 ? 110.629 100.583 96.731 1.00 26.13 683 MET B CA 1
ATOM 16116 C C . MET B 1 685 ? 110.025 101.396 97.858 1.00 26.13 683 MET B C 1
ATOM 16117 O O . MET B 1 685 ? 110.745 101.971 98.674 1.00 26.13 683 MET B O 1
ATOM 16131 N N . GLY B 1 686 ? 108.704 101.492 97.889 1.00 27.41 684 GLY B N 1
ATOM 16132 C CA . GLY B 1 686 ? 108.042 102.231 98.939 1.00 27.41 684 GLY B CA 1
ATOM 16133 C C . GLY B 1 686 ? 108.325 101.687 100.317 1.00 27.41 684 GLY B C 1
ATOM 16134 O O . GLY B 1 686 ? 108.447 102.442 101.280 1.00 27.41 684 GLY B O 1
ATOM 16138 N N . GLU B 1 687 ? 108.415 100.374 100.432 1.00 31.19 685 GLU B N 1
ATOM 16139 C CA . GLU B 1 687 ? 108.802 99.765 101.687 1.00 31.19 685 GLU B CA 1
ATOM 16140 C C . GLU B 1 687 ? 110.217 100.155 102.045 1.00 31.19 685 GLU B C 1
ATOM 16141 O O . GLU B 1 687 ? 110.514 100.495 103.192 1.00 31.19 685 GLU B O 1
ATOM 16153 N N . THR B 1 688 ? 111.094 100.131 101.058 1.00 30.97 686 THR B N 1
ATOM 16154 C CA . THR B 1 688 ? 112.482 100.501 101.243 1.00 30.97 686 THR B CA 1
ATOM 16155 C C . THR B 1 688 ? 112.619 101.957 101.662 1.00 30.97 686 THR B C 1
ATOM 16156 O O . THR B 1 688 ? 113.343 102.270 102.608 1.00 30.97 686 THR B O 1
ATOM 16167 N N . VAL B 1 689 ? 111.892 102.853 101.003 1.00 31.32 687 VAL B N 1
ATOM 16168 C CA . VAL B 1 689 ? 111.979 104.276 101.301 1.00 31.32 687 VAL B CA 1
ATOM 16169 C C . VAL B 1 689 ? 111.545 104.576 102.724 1.00 31.32 687 VAL B C 1
ATOM 16170 O O . VAL B 1 689 ? 112.073 105.490 103.362 1.00 31.32 687 VAL B O 1
ATOM 16183 N N . ASN B 1 690 ? 110.562 103.850 103.236 1.00 34.39 688 ASN B N 1
ATOM 16184 C CA . ASN B 1 690 ? 110.151 104.074 104.607 1.00 34.39 688 ASN B CA 1
ATOM 16185 C C . ASN B 1 690 ? 111.198 103.578 105.586 1.00 34.39 688 ASN B C 1
ATOM 16186 O O . ASN B 1 690 ? 111.211 104.025 106.736 1.00 34.39 688 ASN B O 1
ATOM 16197 N N . LYS B 1 691 ? 112.091 102.698 105.146 1.00 34.84 689 LYS B N 1
ATOM 16198 C CA . LYS B 1 691 ? 113.136 102.137 105.978 1.00 34.84 689 LYS B CA 1
ATOM 16199 C C . LYS B 1 691 ? 114.465 102.871 105.885 1.00 34.84 689 LYS B C 1
ATOM 16200 O O . LYS B 1 691 ? 115.060 103.185 106.916 1.00 34.84 689 LYS B O 1
ATOM 16219 N N . ILE B 1 692 ? 114.955 103.148 104.678 1.00 34.65 690 ILE B N 1
ATOM 16220 C CA . ILE B 1 692 ? 116.303 103.671 104.524 1.00 34.65 690 ILE B CA 1
ATOM 16221 C C . ILE B 1 692 ? 116.334 105.184 104.660 1.00 34.65 690 ILE B C 1
ATOM 16222 O O . ILE B 1 692 ? 117.368 105.804 104.410 1.00 34.65 690 ILE B O 1
ATOM 16238 N N . ALA B 1 693 ? 115.209 105.788 105.029 1.00 36.57 691 ALA B N 1
ATOM 16239 C CA . ALA B 1 693 ? 115.117 107.240 105.079 1.00 36.57 691 ALA B CA 1
ATOM 16240 C C . ALA B 1 693 ? 116.123 107.834 106.052 1.00 36.57 691 ALA B C 1
ATOM 16241 O O . ALA B 1 693 ? 116.816 108.806 105.733 1.00 36.57 691 ALA B O 1
ATOM 16248 N N . GLN B 1 694 ? 116.206 107.268 107.251 1.00 40.66 692 GLN B N 1
ATOM 16249 C CA . GLN B 1 694 ? 117.181 107.708 108.236 1.00 40.66 692 GLN B CA 1
ATOM 16250 C C . GLN B 1 694 ? 118.565 107.181 107.925 1.00 40.66 692 GLN B C 1
ATOM 16251 O O . GLN B 1 694 ? 119.551 107.913 108.024 1.00 40.66 692 GLN B O 1
ATOM 16265 N N . GLU B 1 695 ? 118.644 105.900 107.590 1.00 39.91 693 GLU B N 1
ATOM 16266 C CA . GLU B 1 695 ? 119.889 105.286 107.160 1.00 39.91 693 GLU B CA 1
ATOM 16267 C C . GLU B 1 695 ? 120.564 106.087 106.062 1.00 39.91 693 GLU B C 1
ATOM 16268 O O . GLU B 1 695 ? 121.792 106.185 106.022 1.00 39.91 693 GLU B O 1
ATOM 16280 N N . SER B 1 696 ? 119.779 106.665 105.162 1.00 36.50 694 SER B N 1
ATOM 16281 C CA . SER B 1 696 ? 120.340 107.371 104.030 1.00 36.50 694 SER B CA 1
ATOM 16282 C C . SER B 1 696 ? 120.807 108.758 104.412 1.00 36.50 694 SER B C 1
ATOM 16283 O O . SER B 1 696 ? 121.748 109.276 103.810 1.00 36.50 694 SER B O 1
ATOM 16291 N N . LYS B 1 697 ? 120.171 109.372 105.400 1.00 38.73 695 LYS B N 1
ATOM 16292 C CA . LYS B 1 697 ? 120.691 110.618 105.931 1.00 38.73 695 LYS B CA 1
ATOM 16293 C C . LYS B 1 697 ? 122.027 110.420 106.606 1.00 38.73 695 LYS B C 1
ATOM 16294 O O . LYS B 1 697 ? 122.883 111.306 106.564 1.00 38.73 695 LYS B O 1
ATOM 16313 N N . ASN B 1 698 ? 122.226 109.275 107.217 1.00 43.48 696 ASN B N 1
ATOM 16314 C CA . ASN B 1 698 ? 123.429 109.029 107.970 1.00 43.48 696 ASN B CA 1
ATOM 16315 C C . ASN B 1 698 ? 124.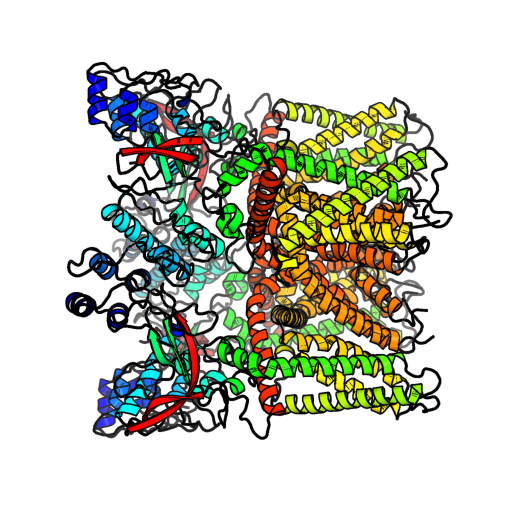529 108.489 107.092 1.00 43.48 696 ASN B C 1
ATOM 16316 O O . ASN B 1 698 ? 125.705 108.715 107.377 1.00 43.48 696 ASN B O 1
ATOM 16327 N N . ILE B 1 699 ? 124.170 107.783 106.026 1.00 38.58 697 ILE B N 1
ATOM 16328 C CA . ILE B 1 699 ? 125.136 107.469 104.990 1.00 38.58 697 ILE B CA 1
ATOM 16329 C C . ILE B 1 699 ? 125.533 108.720 104.244 1.00 38.58 697 ILE B C 1
ATOM 16330 O O . ILE B 1 699 ? 126.657 108.817 103.751 1.00 38.58 697 ILE B O 1
ATOM 16346 N N . TRP B 1 700 ? 124.628 109.687 104.121 1.00 36.46 698 TRP B N 1
ATOM 16347 C CA . TRP B 1 700 ? 124.992 110.944 103.487 1.00 36.46 698 TRP B CA 1
ATOM 16348 C C . TRP B 1 700 ? 126.051 111.690 104.285 1.00 36.46 698 TRP B C 1
ATOM 16349 O O . TRP B 1 700 ? 127.053 112.141 103.730 1.00 36.46 698 TRP B O 1
ATOM 16370 N N . LYS B 1 701 ? 125.827 111.862 105.584 1.00 42.55 699 LYS B N 1
ATOM 16371 C CA . LYS B 1 701 ? 126.770 112.580 106.426 1.00 42.55 699 LYS B CA 1
ATOM 16372 C C . LYS B 1 701 ? 128.134 111.926 106.432 1.00 42.55 699 LYS B C 1
ATOM 16373 O O . LYS B 1 701 ? 129.151 112.604 106.589 1.00 42.55 699 LYS B O 1
ATOM 16392 N N . LEU B 1 702 ? 128.170 110.616 106.266 1.00 46.35 700 LEU B N 1
ATOM 16393 C CA . LEU B 1 702 ? 129.416 109.887 106.183 1.00 46.35 700 LEU B CA 1
ATOM 16394 C C . LEU B 1 702 ? 130.089 110.084 104.838 1.00 46.35 700 LEU B C 1
ATOM 16395 O O . LEU B 1 702 ? 131.318 110.142 104.760 1.00 46.35 700 LEU B O 1
ATOM 16411 N N . GLN B 1 703 ? 129.307 110.165 103.768 1.00 39.29 701 GLN B N 1
ATOM 16412 C CA . GLN B 1 703 ? 129.859 110.531 102.475 1.00 39.29 701 GLN B CA 1
ATOM 16413 C C . GLN B 1 703 ? 130.502 111.900 102.518 1.00 39.29 701 GLN B C 1
ATOM 16414 O O . GLN B 1 703 ? 131.589 112.100 101.972 1.00 39.29 701 GLN B O 1
ATOM 16428 N N . ARG B 1 704 ? 129.829 112.860 103.134 1.00 43.59 702 ARG B N 1
ATOM 16429 C CA . ARG B 1 704 ? 130.369 114.200 103.248 1.00 43.59 702 ARG B CA 1
ATOM 16430 C C . ARG B 1 704 ? 131.597 114.229 104.144 1.00 43.59 702 ARG B C 1
ATOM 16431 O O . ARG B 1 704 ? 132.544 114.974 103.883 1.00 43.59 702 ARG B O 1
ATOM 16452 N N . ALA B 1 705 ? 131.585 113.436 105.208 1.00 46.97 703 ALA B N 1
ATOM 16453 C CA . ALA B 1 705 ? 132.735 113.295 106.085 1.00 46.97 703 ALA B CA 1
ATOM 16454 C C . ALA B 1 705 ? 133.973 112.849 105.331 1.00 46.97 703 ALA B C 1
ATOM 16455 O O . ALA B 1 705 ? 135.068 113.374 105.547 1.00 46.97 703 ALA B O 1
ATOM 16462 N N . ILE B 1 706 ? 133.826 111.856 104.463 1.00 48.01 704 ILE B N 1
ATOM 16463 C CA . ILE B 1 706 ? 134.947 111.363 103.680 1.00 48.01 704 ILE B CA 1
ATOM 16464 C C . ILE B 1 706 ? 135.444 112.422 102.725 1.00 48.01 704 ILE B C 1
ATOM 16465 O O . ILE B 1 706 ? 136.626 112.452 102.373 1.00 48.01 704 ILE B O 1
ATOM 16481 N N . THR B 1 707 ? 134.557 113.284 102.265 1.00 45.14 705 THR B N 1
ATOM 16482 C CA . THR B 1 707 ? 134.976 114.393 101.437 1.00 45.14 705 THR B CA 1
ATOM 16483 C C . THR B 1 707 ? 135.765 115.401 102.248 1.00 45.14 705 THR B C 1
ATOM 16484 O O . THR B 1 707 ? 136.774 115.933 101.781 1.00 45.14 705 THR B O 1
ATOM 16495 N N . ILE B 1 708 ? 135.318 115.665 103.468 1.00 49.82 706 ILE B N 1
ATOM 16496 C CA . ILE B 1 708 ? 135.990 116.600 104.350 1.00 49.82 706 ILE B CA 1
ATOM 16497 C C . ILE B 1 708 ? 137.382 116.105 104.693 1.00 49.82 706 ILE B C 1
ATOM 16498 O O . ILE B 1 708 ? 138.326 116.890 104.800 1.00 49.82 706 ILE B O 1
ATOM 16514 N N . LEU B 1 709 ? 137.532 114.801 104.861 1.00 54.96 707 LEU B N 1
ATOM 16515 C CA . LEU B 1 709 ? 138.814 114.220 105.221 1.00 54.96 707 LEU B CA 1
ATOM 16516 C C . LEU B 1 709 ? 139.724 114.063 104.018 1.00 54.96 707 LEU B C 1
ATOM 16517 O O . LEU B 1 709 ? 140.907 114.401 104.087 1.00 54.96 707 LEU B O 1
ATOM 16533 N N . ASP B 1 710 ? 139.202 113.544 102.907 1.00 54.50 708 ASP B N 1
ATOM 16534 C CA . ASP B 1 710 ? 140.002 113.477 101.694 1.00 54.50 708 ASP B CA 1
ATOM 16535 C C . ASP B 1 710 ? 140.408 114.862 101.224 1.00 54.50 708 ASP B C 1
ATOM 16536 O O . ASP B 1 710 ? 141.443 115.021 100.570 1.00 54.50 708 ASP B O 1
ATOM 16545 N N . THR B 1 711 ? 139.606 115.871 101.544 1.00 54.46 709 THR B N 1
ATOM 16546 C CA . THR B 1 711 ? 139.928 117.236 101.165 1.00 54.46 709 THR B CA 1
ATOM 16547 C C . THR B 1 711 ? 141.070 117.783 102.003 1.00 54.46 709 THR B C 1
ATOM 16548 O O . THR B 1 711 ? 142.112 118.176 101.469 1.00 54.46 709 THR B O 1
ATOM 16559 N N . GLU B 1 712 ? 140.884 117.832 103.325 1.00 60.16 710 GLU B N 1
ATOM 16560 C CA . GLU B 1 712 ? 141.848 118.492 104.191 1.00 60.16 710 GLU B CA 1
ATOM 16561 C C . GLU B 1 712 ? 143.207 117.822 104.138 1.00 60.16 710 GLU B C 1
ATOM 16562 O O . GLU B 1 712 ? 144.217 118.466 104.433 1.00 60.16 710 GLU B O 1
ATOM 16574 N N . LYS B 1 713 ? 143.255 116.551 103.774 1.00 61.96 711 LYS B N 1
ATOM 16575 C CA . LYS B 1 713 ? 144.521 115.911 103.480 1.00 61.96 711 LYS B CA 1
ATOM 16576 C C . LYS B 1 713 ? 145.099 116.500 102.212 1.00 61.96 711 LYS B C 1
ATOM 16577 O O . LYS B 1 713 ? 146.129 117.174 102.245 1.00 61.96 711 LYS B O 1
ATOM 16596 N N . SER B 1 714 ? 144.392 116.288 101.105 1.00 65.21 712 SER B N 1
ATOM 16597 C CA . SER B 1 714 ? 144.926 116.593 99.783 1.00 65.21 712 SER B CA 1
ATOM 16598 C C . SER B 1 714 ? 145.263 118.069 99.638 1.00 65.21 712 SER B C 1
ATOM 16599 O O . SER B 1 714 ? 146.353 118.424 99.177 1.00 65.21 712 SER B O 1
ATOM 16607 N N . PHE B 1 715 ? 144.334 118.943 100.019 1.00 65.43 713 PHE B N 1
ATOM 16608 C CA . PHE B 1 715 ? 144.515 120.371 99.790 1.00 65.43 713 PHE B CA 1
ATOM 16609 C C . PHE B 1 715 ? 145.735 120.898 100.535 1.00 65.43 713 PHE B C 1
ATOM 16610 O O . PHE B 1 715 ? 146.673 121.420 99.923 1.00 65.43 713 PHE B O 1
ATOM 16627 N N . LEU B 1 716 ? 145.734 120.791 101.861 1.00 71.04 714 LEU B N 1
ATOM 16628 C CA . LEU B 1 716 ? 146.891 121.260 102.609 1.00 71.04 714 LEU B CA 1
ATOM 16629 C C . LEU B 1 716 ? 148.118 120.416 102.291 1.00 71.04 714 LEU B C 1
ATOM 16630 O O . LEU B 1 716 ? 149.050 120.883 101.629 1.00 71.04 714 LEU B O 1
ATOM 16646 N N . LYS B 1 717 ? 148.130 119.181 102.799 1.00 73.15 715 LYS B N 1
ATOM 16647 C CA . LYS B 1 717 ? 149.175 118.164 102.634 1.00 73.15 715 LYS B CA 1
ATOM 16648 C C . LYS B 1 717 ? 150.617 118.616 102.896 1.00 73.15 715 LYS B C 1
ATOM 16649 O O . LYS B 1 717 ? 151.547 117.849 102.627 1.00 73.15 715 LYS B O 1
ATOM 16668 N N . CYS B 1 718 ? 150.836 119.830 103.410 1.00 78.47 716 CYS B N 1
ATOM 16669 C CA . CYS B 1 718 ? 152.168 120.293 103.785 1.00 78.47 716 CYS B CA 1
ATOM 16670 C C . CYS B 1 718 ? 152.157 121.100 105.079 1.00 78.47 716 CYS B C 1
ATOM 16671 O O . CYS B 1 718 ? 153.028 120.932 105.938 1.00 78.47 716 CYS B O 1
ATOM 16679 N N . MET B 1 719 ? 151.150 121.961 105.228 1.00 77.79 717 MET B N 1
ATOM 16680 C CA . MET B 1 719 ? 151.080 122.979 106.268 1.00 77.79 717 MET B CA 1
ATOM 16681 C C . MET B 1 719 ? 150.139 122.574 107.390 1.00 77.79 717 MET B C 1
ATOM 16682 O O . MET B 1 719 ? 150.519 122.593 108.565 1.00 77.79 717 MET B O 1
ATOM 16696 N N . ARG B 1 720 ? 148.917 122.199 107.025 1.00 75.39 718 ARG B N 1
ATOM 16697 C CA . ARG B 1 720 ? 147.910 121.653 107.927 1.00 75.39 718 ARG B CA 1
ATOM 16698 C C . ARG B 1 720 ? 147.713 122.547 109.155 1.00 75.39 718 ARG B C 1
ATOM 16699 O O . ARG B 1 720 ? 147.814 122.124 110.308 1.00 75.39 718 ARG B O 1
ATOM 16720 N N . LYS B 1 721 ? 147.399 123.809 108.859 1.00 74.40 719 LYS B N 1
ATOM 16721 C CA . LYS B 1 721 ? 147.289 124.872 109.852 1.00 74.40 719 LYS B CA 1
ATOM 16722 C C . LYS B 1 721 ? 146.038 125.718 109.698 1.00 74.40 719 LYS B C 1
ATOM 16723 O O . LYS B 1 721 ? 145.608 126.329 110.684 1.00 74.40 719 LYS B O 1
ATOM 16742 N N . ALA B 1 722 ? 145.450 125.791 108.509 1.00 71.94 720 ALA B N 1
ATOM 16743 C CA . ALA B 1 722 ? 144.274 126.617 108.297 1.00 71.94 720 ALA B CA 1
ATOM 16744 C C . ALA B 1 722 ? 142.977 125.896 108.624 1.00 71.94 720 ALA B C 1
ATOM 16745 O O . ALA B 1 722 ? 141.975 126.564 108.901 1.00 71.94 720 ALA B O 1
ATOM 16752 N N . PHE B 1 723 ? 142.963 124.562 108.599 1.00 67.39 721 PHE B N 1
ATOM 16753 C CA . PHE B 1 723 ? 141.761 123.826 108.962 1.00 67.39 721 PHE B CA 1
ATOM 16754 C C . PHE B 1 723 ? 141.664 123.542 110.455 1.00 67.39 721 PHE B C 1
ATOM 16755 O O . PHE B 1 723 ? 140.841 122.714 110.858 1.00 67.39 721 PHE B O 1
ATOM 16772 N N . ARG B 1 724 ? 142.457 124.212 111.286 1.00 70.81 722 ARG B N 1
ATOM 16773 C CA . ARG B 1 724 ? 142.482 123.844 112.690 1.00 70.81 722 ARG B CA 1
ATOM 16774 C C . ARG B 1 724 ? 141.164 124.224 113.339 1.00 70.81 722 ARG B C 1
ATOM 16775 O O . ARG B 1 724 ? 140.963 125.357 113.786 1.00 70.81 722 ARG B O 1
ATOM 16796 N N . SER B 1 725 ? 140.258 123.259 113.369 1.00 65.40 723 SER B N 1
ATOM 16797 C CA . SER B 1 725 ? 139.010 123.408 114.091 1.00 65.40 723 SER B CA 1
ATOM 16798 C C . SER B 1 725 ? 139.279 123.561 115.579 1.00 65.40 723 SER B C 1
ATOM 16799 O O . SER B 1 725 ? 140.058 122.807 116.167 1.00 65.40 723 SER B O 1
ATOM 16807 N N . GLY B 1 726 ? 138.623 124.539 116.182 1.00 70.41 724 GLY B N 1
ATOM 16808 C CA . GLY B 1 726 ? 138.895 124.907 117.549 1.00 70.41 724 GLY B CA 1
ATOM 16809 C C . GLY B 1 726 ? 140.031 125.905 117.668 1.00 70.41 724 GLY B C 1
ATOM 16810 O O . GLY B 1 726 ? 140.405 126.584 116.715 1.00 70.41 724 GLY B O 1
ATOM 16814 N N . LYS B 1 727 ? 140.582 125.988 118.872 1.00 74.80 725 LYS B N 1
ATOM 16815 C CA . LYS B 1 727 ? 141.593 126.978 119.201 1.00 74.80 725 LYS B CA 1
ATOM 16816 C C . LYS B 1 727 ? 142.271 126.519 120.482 1.00 74.80 725 LYS B C 1
ATOM 16817 O O . LYS B 1 727 ? 141.762 125.640 121.178 1.00 74.80 725 LYS B O 1
ATOM 16836 N N . LEU B 1 728 ? 143.441 127.078 120.769 1.00 76.00 726 LEU B N 1
ATOM 16837 C CA . LEU B 1 728 ? 144.039 126.889 122.085 1.00 76.00 726 LEU B CA 1
ATOM 16838 C C . LEU B 1 728 ? 143.143 127.519 123.136 1.00 76.00 726 LEU B C 1
ATOM 16839 O O . LEU B 1 728 ? 143.064 128.747 123.242 1.00 76.00 726 LEU B O 1
ATOM 16855 N N . LEU B 1 729 ? 142.494 126.678 123.926 1.00 77.62 727 LEU B N 1
ATOM 16856 C CA . LEU B 1 729 ? 141.733 127.103 125.092 1.00 77.62 727 LEU B CA 1
ATOM 16857 C C . LEU B 1 729 ? 142.303 126.423 126.329 1.00 77.62 727 LEU B C 1
ATOM 16858 O O . LEU B 1 729 ? 142.172 125.207 126.488 1.00 77.62 727 LEU B O 1
ATOM 16874 N N . GLN B 1 730 ? 142.926 127.201 127.206 1.00 83.53 728 GLN B N 1
ATOM 16875 C CA . GLN B 1 730 ? 143.332 126.694 128.511 1.00 83.53 728 GLN B CA 1
ATOM 16876 C C . GLN B 1 730 ? 142.091 126.319 129.313 1.00 83.53 728 GLN B C 1
ATOM 16877 O O . GLN B 1 730 ? 141.279 127.188 129.641 1.00 83.53 728 GLN B O 1
ATOM 16891 N N . VAL B 1 731 ? 141.939 125.027 129.620 1.00 81.92 729 VAL B N 1
ATOM 16892 C CA . VAL B 1 731 ? 140.746 124.531 130.305 1.00 81.92 729 VAL B CA 1
ATOM 16893 C C . VAL B 1 731 ? 140.956 124.339 131.800 1.00 81.92 729 VAL B C 1
ATOM 16894 O O . VAL B 1 731 ? 139.987 124.443 132.567 1.00 81.92 729 VAL B O 1
ATOM 16907 N N . GLY B 1 732 ? 142.175 124.057 132.234 1.00 85.18 730 GLY B N 1
ATOM 16908 C CA . GLY B 1 732 ? 142.425 123.690 133.608 1.00 85.18 730 GLY B CA 1
ATOM 16909 C C . GLY B 1 732 ? 143.905 123.578 133.853 1.00 85.18 730 GLY B C 1
ATOM 16910 O O . GLY B 1 732 ? 144.672 124.433 133.404 1.00 85.18 730 GLY B O 1
ATOM 16914 N N . TYR B 1 733 ? 144.324 122.525 134.548 1.00 87.52 731 TYR B N 1
ATOM 16915 C CA . TYR B 1 733 ? 145.718 122.383 134.922 1.00 87.52 731 TYR B CA 1
ATOM 16916 C C . TYR B 1 733 ? 146.130 120.926 134.893 1.00 87.52 731 TYR B C 1
ATOM 16917 O O . TYR B 1 733 ? 145.332 120.023 135.157 1.00 87.52 731 TYR B O 1
ATOM 16935 N N . THR B 1 734 ? 147.392 120.725 134.549 1.00 91.11 732 THR B N 1
ATOM 16936 C CA . THR B 1 734 ? 148.048 119.461 134.783 1.00 91.11 732 THR B CA 1
ATOM 16937 C C . THR B 1 734 ? 147.950 119.149 136.277 1.00 91.11 732 THR B C 1
ATOM 16938 O O . THR B 1 734 ? 148.082 120.055 137.104 1.00 91.11 732 THR B O 1
ATOM 16949 N N . PRO B 1 735 ? 147.707 117.891 136.669 1.00 92.14 733 PRO B N 1
ATOM 16950 C CA . PRO B 1 735 ? 147.604 117.603 138.109 1.00 92.14 733 PRO B CA 1
ATOM 16951 C C . PRO B 1 735 ? 148.886 117.886 138.873 1.00 92.14 733 PRO B C 1
ATOM 16952 O O . PRO B 1 735 ? 148.831 118.051 140.097 1.00 92.14 733 PRO B O 1
ATOM 16963 N N . ASP B 1 736 ? 150.030 117.952 138.190 1.00 92.87 734 ASP B N 1
ATOM 16964 C CA . ASP B 1 736 ? 151.229 118.504 138.797 1.00 92.87 734 ASP B CA 1
ATOM 16965 C C . ASP B 1 736 ? 151.093 119.997 139.045 1.00 92.87 734 ASP B C 1
ATOM 16966 O O . ASP B 1 736 ? 151.549 120.490 140.083 1.00 92.87 734 ASP B O 1
ATOM 16975 N N . GLY B 1 737 ? 150.472 120.720 138.114 1.00 91.87 735 GLY B N 1
ATOM 16976 C CA . GLY B 1 737 ? 150.260 122.146 138.261 1.00 91.87 735 GLY B CA 1
ATOM 16977 C C . GLY B 1 737 ? 150.438 122.966 137.000 1.00 91.87 735 GLY B C 1
ATOM 16978 O O . GLY B 1 737 ? 150.074 124.146 136.983 1.00 91.87 735 GLY B O 1
ATOM 16982 N N . LYS B 1 738 ? 151.000 122.379 135.945 1.00 90.99 736 LYS B N 1
ATOM 16983 C CA . LYS B 1 738 ? 151.136 123.107 134.695 1.00 90.99 736 LYS B CA 1
ATOM 16984 C C . LYS B 1 738 ? 149.758 123.453 134.135 1.00 90.99 736 LYS B C 1
ATOM 16985 O O . LYS B 1 738 ? 148.727 122.942 134.574 1.00 90.99 736 LYS B O 1
ATOM 17004 N N . ASP B 1 739 ? 149.756 124.343 133.148 1.00 87.62 737 ASP B N 1
ATOM 17005 C CA . ASP B 1 739 ? 148.524 124.726 132.477 1.00 87.62 737 ASP B CA 1
ATOM 17006 C C . ASP B 1 739 ? 148.068 123.615 131.539 1.00 87.62 737 ASP B C 1
ATOM 17007 O O . ASP B 1 739 ? 148.878 122.866 130.989 1.00 87.62 737 ASP B O 1
ATOM 17016 N N . ASP B 1 740 ? 146.752 123.520 131.359 1.00 84.96 738 ASP B N 1
ATOM 17017 C CA . ASP B 1 740 ? 146.122 122.510 130.508 1.00 84.96 738 ASP B CA 1
ATOM 17018 C C . ASP B 1 740 ? 145.601 123.202 129.251 1.00 84.96 738 ASP B C 1
ATOM 17019 O O . ASP B 1 740 ? 144.448 123.631 129.192 1.00 84.96 738 ASP B O 1
ATOM 17028 N N . TYR B 1 741 ? 146.462 123.302 128.244 1.00 82.90 739 TYR B N 1
ATOM 17029 C CA . TYR B 1 741 ? 146.072 123.808 126.937 1.00 82.90 739 TYR B CA 1
ATOM 17030 C C . TYR B 1 741 ? 145.578 122.661 126.066 1.00 82.90 739 TYR B C 1
ATOM 17031 O O . TYR B 1 741 ? 146.258 121.640 125.937 1.00 82.90 739 TYR B O 1
ATOM 17049 N N . ARG B 1 742 ? 144.403 122.838 125.467 1.00 79.29 740 ARG B N 1
ATOM 17050 C CA . ARG B 1 742 ? 143.808 121.826 124.601 1.00 79.29 740 ARG B CA 1
ATOM 17051 C C . ARG B 1 742 ? 143.068 122.474 123.444 1.00 79.29 740 ARG B C 1
ATOM 17052 O O . ARG B 1 742 ? 142.257 123.380 123.648 1.00 79.29 740 ARG B O 1
ATOM 17073 N N . TRP B 1 743 ? 143.345 121.995 122.237 1.00 73.39 741 TRP B N 1
ATOM 17074 C CA . TRP B 1 743 ? 142.513 122.317 121.087 1.00 73.39 741 TRP B CA 1
ATOM 17075 C C . TRP B 1 743 ? 141.100 121.850 121.356 1.00 73.39 741 TRP B C 1
ATOM 17076 O O . TRP B 1 743 ? 140.869 120.659 121.580 1.00 73.39 741 TRP B O 1
ATOM 17097 N N . CYS B 1 744 ? 140.162 122.788 121.353 1.00 73.08 742 CYS B N 1
ATOM 17098 C CA . CYS B 1 744 ? 138.822 122.520 121.830 1.00 73.08 742 CYS B CA 1
ATOM 17099 C C . CYS B 1 744 ? 137.794 123.166 120.923 1.00 73.08 742 CYS B C 1
ATOM 17100 O O . CYS B 1 744 ? 138.035 124.216 120.327 1.00 73.08 742 CYS B O 1
ATOM 17108 N N . PHE B 1 745 ? 136.635 122.529 120.860 1.00 68.40 743 PHE B N 1
ATOM 17109 C CA . PHE B 1 745 ? 135.556 122.907 119.967 1.00 68.40 743 PHE B CA 1
ATOM 17110 C C . PHE B 1 745 ? 134.402 123.427 120.799 1.00 68.40 743 PHE B C 1
ATOM 17111 O O . PHE B 1 745 ? 133.844 122.699 121.622 1.00 68.40 743 PHE B O 1
ATOM 17128 N N . ARG B 1 746 ? 134.046 124.678 120.574 1.00 74.86 744 ARG B N 1
ATOM 17129 C CA . ARG B 1 746 ? 132.994 125.320 121.332 1.00 74.86 744 ARG B CA 1
ATOM 17130 C C . ARG B 1 746 ? 131.623 124.955 120.795 1.00 74.86 744 ARG B C 1
ATOM 17131 O O . ARG B 1 746 ? 131.409 124.880 119.585 1.00 74.86 744 ARG B O 1
ATOM 17152 N N . VAL B 1 747 ? 130.698 124.725 121.716 1.00 73.81 745 VAL B N 1
ATOM 17153 C CA . VAL B 1 747 ? 129.314 124.419 121.399 1.00 73.81 745 VAL B CA 1
ATOM 17154 C C . VAL B 1 747 ? 128.432 125.180 122.370 1.00 73.81 745 VAL B C 1
ATOM 17155 O O . VAL B 1 747 ? 128.617 125.087 123.586 1.00 73.81 745 VAL B O 1
ATOM 17168 N N . ASP B 1 748 ? 127.471 125.920 121.837 1.00 78.58 746 ASP B N 1
ATOM 17169 C CA . ASP B 1 748 ? 126.575 126.745 122.623 1.00 78.58 746 ASP B CA 1
ATOM 17170 C C . ASP B 1 748 ? 125.250 126.020 122.783 1.00 78.58 746 ASP B C 1
ATOM 17171 O O . ASP B 1 748 ? 124.708 125.486 121.810 1.00 78.58 746 ASP B O 1
ATOM 17180 N N . GLU B 1 749 ? 124.735 126.004 124.008 1.00 85.27 747 GLU B N 1
ATOM 17181 C CA . GLU B 1 749 ? 123.613 125.154 124.364 1.00 85.27 747 GLU B CA 1
ATOM 17182 C C . GLU B 1 749 ? 122.743 125.872 125.383 1.00 85.27 747 GLU B C 1
ATOM 17183 O O . GLU B 1 749 ? 123.179 126.815 126.046 1.00 85.27 747 GLU B O 1
ATOM 17195 N N . VAL B 1 750 ? 121.497 125.420 125.482 1.00 88.32 748 VAL B N 1
ATOM 17196 C CA . VAL B 1 750 ? 120.493 126.018 126.351 1.00 88.32 748 VAL B CA 1
ATOM 17197 C C . VAL B 1 750 ? 119.748 124.912 127.078 1.00 88.32 748 VAL B C 1
ATOM 17198 O O . VAL B 1 750 ? 119.503 123.840 126.517 1.00 88.32 748 VAL B O 1
ATOM 17211 N N . ASN B 1 751 ? 119.389 125.178 128.329 1.00 90.71 749 ASN B N 1
ATOM 17212 C CA . ASN B 1 751 ? 118.550 124.286 129.109 1.00 90.71 749 ASN B CA 1
ATOM 17213 C C . ASN B 1 751 ? 117.510 125.093 129.864 1.00 90.71 749 ASN B C 1
ATOM 17214 O O . ASN B 1 751 ? 117.726 126.258 130.200 1.00 90.71 749 ASN B O 1
ATOM 17225 N N . TRP B 1 752 ? 116.376 124.450 130.124 1.00 91.34 750 TRP B N 1
ATOM 17226 C CA . TRP B 1 752 ? 115.284 125.058 130.872 1.00 91.34 750 TRP B CA 1
ATOM 17227 C C . TRP B 1 752 ? 114.793 124.141 131.993 1.00 91.34 750 TRP B C 1
ATOM 17228 O O . TRP B 1 752 ? 113.696 124.349 132.520 1.00 91.34 750 TRP B O 1
ATOM 17249 N N . THR B 1 753 ? 115.592 123.130 132.366 1.00 94.07 751 THR B N 1
ATOM 17250 C CA . THR B 1 753 ? 115.346 122.316 133.554 1.00 94.07 751 THR B CA 1
ATOM 17251 C C . THR B 1 753 ? 116.587 122.080 134.403 1.00 94.07 751 THR B C 1
ATOM 17252 O O . THR B 1 753 ? 116.460 121.504 135.488 1.00 94.07 751 THR B O 1
ATOM 17263 N N . THR B 1 754 ? 117.767 122.516 133.969 1.00 94.56 752 THR B N 1
ATOM 17264 C CA . THR B 1 754 ? 119.008 122.403 134.733 1.00 94.56 752 THR B CA 1
ATOM 17265 C C . THR B 1 754 ? 119.282 123.702 135.462 1.00 94.56 752 THR B C 1
ATOM 17266 O O . THR B 1 754 ? 120.390 124.246 135.436 1.00 94.56 752 THR B O 1
ATOM 17277 N N . TRP B 1 755 ? 118.213 124.222 136.070 1.00 94.62 753 TRP B N 1
ATOM 17278 C CA . TRP B 1 755 ? 118.158 125.576 136.611 1.00 94.62 753 TRP B CA 1
ATOM 17279 C C . TRP B 1 755 ? 119.334 125.919 137.521 1.00 94.62 753 TRP B C 1
ATOM 17280 O O . TRP B 1 755 ? 119.680 127.096 137.661 1.00 94.62 753 TRP B O 1
ATOM 17301 N N . ASN B 1 756 ? 119.973 124.924 138.128 1.00 96.49 754 ASN B N 1
ATOM 17302 C CA . ASN B 1 756 ? 121.136 125.176 138.972 1.00 96.49 754 ASN B CA 1
ATOM 17303 C C . ASN B 1 756 ? 122.359 125.460 138.108 1.00 96.49 754 ASN B C 1
ATOM 17304 O O . ASN B 1 756 ? 122.976 126.520 138.219 1.00 96.49 754 ASN B O 1
ATOM 17315 N N . TYR C 1 201 ? 130.761 144.891 125.564 1.00 103.92 199 TYR C N 1
ATOM 17316 C CA . TYR C 1 201 ? 130.521 143.422 125.582 1.00 103.92 199 TYR C CA 1
ATOM 17317 C C . TYR C 1 201 ? 129.605 143.076 126.736 1.00 103.92 199 TYR C C 1
ATOM 17318 O O . TYR C 1 201 ? 128.612 142.370 126.574 1.00 103.92 199 TYR C O 1
ATOM 17336 N N . TYR C 1 202 ? 129.972 143.587 127.909 1.00 104.13 200 TYR C N 1
ATOM 17337 C CA . TYR C 1 202 ? 129.143 143.556 129.105 1.00 104.13 200 TYR C CA 1
ATOM 17338 C C . TYR C 1 202 ? 128.598 144.940 129.445 1.00 104.13 200 TYR C C 1
ATOM 17339 O O . TYR C 1 202 ? 128.109 145.157 130.558 1.00 104.13 200 TYR C O 1
ATOM 17357 N N . LYS C 1 203 ? 128.640 145.865 128.487 1.00 104.30 201 LYS C N 1
ATOM 17358 C CA . LYS C 1 203 ? 128.394 147.283 128.713 1.00 104.30 201 LYS C CA 1
ATOM 17359 C C . LYS C 1 203 ? 127.035 147.551 129.345 1.00 104.30 201 LYS C C 1
ATOM 17360 O O . LYS C 1 203 ? 125.994 147.311 128.727 1.00 104.30 201 LYS C O 1
ATOM 17379 N N . GLY C 1 204 ? 127.052 148.054 130.577 1.00 104.08 202 GLY C N 1
ATOM 17380 C CA . GLY C 1 204 ? 125.856 148.371 131.329 1.00 104.08 202 GLY C CA 1
ATOM 17381 C C . GLY C 1 204 ? 125.563 147.430 132.477 1.00 104.08 202 GLY C C 1
ATOM 17382 O O . GLY C 1 204 ? 124.557 147.624 133.169 1.00 104.08 202 GLY C O 1
ATOM 17386 N N . GLN C 1 205 ? 126.410 146.436 132.717 1.00 104.04 203 GLN C N 1
ATOM 17387 C CA . GLN C 1 205 ? 126.130 145.410 133.705 1.00 104.04 203 GLN C CA 1
ATOM 17388 C C . GLN C 1 205 ? 126.354 145.929 135.120 1.00 104.04 203 GLN C C 1
ATOM 17389 O O . GLN C 1 205 ? 127.134 146.857 135.351 1.00 104.04 203 GLN C O 1
ATOM 17403 N N . THR C 1 206 ? 125.653 145.312 136.067 1.00 104.84 204 THR C N 1
ATOM 17404 C CA . THR C 1 206 ? 125.770 145.633 137.480 1.00 104.84 204 THR C CA 1
ATOM 17405 C C . THR C 1 206 ? 125.932 144.352 138.280 1.00 104.84 204 THR C C 1
ATOM 17406 O O . THR C 1 206 ? 125.587 143.261 137.824 1.00 104.84 204 THR C O 1
ATOM 17417 N N . ALA C 1 207 ? 126.453 144.503 139.497 1.00 105.52 205 ALA C N 1
ATOM 17418 C CA . ALA C 1 207 ? 126.547 143.375 140.413 1.00 105.52 205 ALA C CA 1
ATOM 17419 C C . ALA C 1 207 ? 125.180 142.890 140.868 1.00 105.52 205 ALA C C 1
ATOM 17420 O O . ALA C 1 207 ? 125.071 141.781 141.399 1.00 105.52 205 ALA C O 1
ATOM 17427 N N . LEU C 1 208 ? 124.139 143.698 140.686 1.00 105.58 206 LEU C N 1
ATOM 17428 C CA . LEU C 1 208 ? 122.789 143.214 140.924 1.00 105.58 206 LEU C CA 1
ATOM 17429 C C . LEU C 1 208 ? 122.407 142.160 139.892 1.00 105.58 206 LEU C C 1
ATOM 17430 O O . LEU C 1 208 ? 121.769 141.155 140.226 1.00 105.58 206 LEU C O 1
ATOM 17446 N N . HIS C 1 209 ? 122.780 142.383 138.630 1.00 104.10 207 HIS C N 1
ATOM 17447 C CA . HIS C 1 209 ? 122.514 141.404 137.587 1.00 104.10 207 HIS C CA 1
ATOM 17448 C C . HIS C 1 209 ? 123.206 140.089 137.886 1.00 104.10 207 HIS C C 1
ATOM 17449 O O . HIS C 1 209 ? 122.672 139.017 137.581 1.00 104.10 207 HIS C O 1
ATOM 17463 N N . ILE C 1 210 ? 124.405 140.164 138.462 1.00 105.28 208 ILE C N 1
ATOM 17464 C CA . ILE C 1 210 ? 125.129 138.973 138.896 1.00 105.28 208 ILE C CA 1
ATOM 17465 C C . ILE C 1 210 ? 124.256 138.142 139.826 1.00 105.28 208 ILE C C 1
ATOM 17466 O O . ILE C 1 210 ? 124.023 136.951 139.594 1.00 105.28 208 ILE C O 1
ATOM 17482 N N . ALA C 1 211 ? 123.736 138.770 140.877 1.00 105.35 209 ALA C N 1
ATOM 17483 C CA . ALA C 1 211 ? 123.097 138.026 141.953 1.00 105.35 209 ALA C CA 1
ATOM 17484 C C . ALA C 1 211 ? 121.847 137.302 141.489 1.00 105.35 209 ALA C C 1
ATOM 17485 O O . ALA C 1 211 ? 121.522 136.229 142.009 1.00 105.35 209 ALA C O 1
ATOM 17492 N N . ILE C 1 212 ? 121.133 137.870 140.522 1.00 102.93 210 ILE C N 1
ATOM 17493 C CA . ILE C 1 212 ? 119.914 137.245 140.036 1.00 102.93 210 ILE C CA 1
ATOM 17494 C C . ILE C 1 212 ? 120.261 135.984 139.271 1.00 102.93 210 ILE C C 1
ATOM 17495 O O . ILE C 1 212 ? 119.557 134.972 139.348 1.00 102.93 210 ILE C O 1
ATOM 17511 N N . GLU C 1 213 ? 121.361 136.026 138.532 1.00 104.68 211 GLU C N 1
ATOM 17512 C CA . GLU C 1 213 ? 121.771 134.897 137.721 1.00 104.68 211 GLU C CA 1
ATOM 17513 C C . GLU C 1 213 ? 122.517 133.848 138.534 1.00 104.68 211 GLU C C 1
ATOM 17514 O O . GLU C 1 213 ? 122.418 132.656 138.220 1.00 104.68 211 GLU C O 1
ATOM 17526 N N . ARG C 1 214 ? 123.229 134.250 139.593 1.00 105.72 212 ARG C N 1
ATOM 17527 C CA . ARG C 1 214 ? 123.941 133.312 140.454 1.00 105.72 212 ARG C CA 1
ATOM 17528 C C . ARG C 1 214 ? 123.070 132.780 141.597 1.00 105.72 212 ARG C C 1
ATOM 17529 O O . ARG C 1 214 ? 123.609 132.288 142.597 1.00 105.72 212 ARG C O 1
ATOM 17550 N N . ARG C 1 215 ? 121.742 132.861 141.473 1.00 104.25 213 ARG C N 1
ATOM 17551 C CA . ARG C 1 215 ? 120.827 132.203 142.410 1.00 104.25 213 ARG C CA 1
ATOM 17552 C C . ARG C 1 215 ? 120.971 132.774 143.816 1.00 104.25 213 ARG C C 1
ATOM 17553 O O . ARG C 1 215 ? 121.069 132.040 144.803 1.00 104.25 213 ARG C O 1
ATOM 17574 N N . ASN C 1 216 ? 120.988 134.102 143.903 1.00 106.40 214 ASN C N 1
ATOM 17575 C CA . ASN C 1 216 ? 121.394 134.785 145.131 1.00 106.40 214 ASN C CA 1
ATOM 17576 C C . ASN C 1 216 ? 120.432 135.940 145.401 1.00 106.40 214 ASN C C 1
ATOM 17577 O O . ASN C 1 216 ? 120.723 137.087 145.060 1.00 106.40 214 ASN C O 1
ATOM 17588 N N . MET C 1 217 ? 119.316 135.642 146.065 1.00 106.18 215 MET C N 1
ATOM 17589 C CA . MET C 1 217 ? 118.405 136.696 146.491 1.00 106.18 215 MET C CA 1
ATOM 17590 C C . MET C 1 217 ? 118.852 137.342 147.789 1.00 106.18 215 MET C C 1
ATOM 17591 O O . MET C 1 217 ? 118.472 138.485 148.061 1.00 106.18 215 MET C O 1
ATOM 17605 N N . ALA C 1 218 ? 119.648 136.632 148.590 1.00 107.12 216 ALA C N 1
ATOM 17606 C CA . ALA C 1 218 ? 120.185 137.210 149.812 1.00 107.12 216 ALA C CA 1
ATOM 17607 C C . ALA C 1 218 ? 121.028 138.442 149.522 1.00 107.12 216 ALA C C 1
ATOM 17608 O O . ALA C 1 218 ? 121.093 139.355 150.353 1.00 107.12 216 ALA C O 1
ATOM 17615 N N . LEU C 1 219 ? 121.676 138.488 148.355 1.00 107.23 217 LEU C N 1
ATOM 17616 C CA . LEU C 1 219 ? 122.508 139.621 147.977 1.00 107.23 217 LEU C CA 1
ATOM 17617 C C . LEU C 1 219 ? 121.813 140.598 147.040 1.00 107.23 217 LEU C C 1
ATOM 17618 O O . LEU C 1 219 ? 122.275 141.738 146.913 1.00 107.23 217 LEU C O 1
ATOM 17634 N N . VAL C 1 220 ? 120.730 140.193 146.373 1.00 106.34 218 VAL C N 1
ATOM 17635 C CA . VAL C 1 220 ? 119.919 141.166 145.643 1.00 106.34 218 VAL C CA 1
ATOM 17636 C C . VAL C 1 220 ? 119.319 142.165 146.618 1.00 106.34 218 VAL C C 1
ATOM 17637 O O . VAL C 1 220 ? 119.385 143.382 146.415 1.00 106.34 218 VAL C O 1
ATOM 17650 N N . THR C 1 221 ? 118.735 141.659 147.705 1.00 107.31 219 THR C N 1
ATOM 17651 C CA . THR C 1 221 ? 118.232 142.538 148.753 1.00 107.31 219 THR C CA 1
ATOM 17652 C C . THR C 1 221 ? 119.362 143.322 149.403 1.00 107.31 219 THR C C 1
ATOM 17653 O O . THR C 1 221 ? 119.136 144.422 149.916 1.00 107.31 219 THR C O 1
ATOM 17664 N N . LEU C 1 222 ? 120.582 142.779 149.382 1.00 108.07 220 LEU C N 1
ATOM 17665 C CA . LEU C 1 222 ? 121.730 143.501 149.922 1.00 108.07 220 LEU C CA 1
ATOM 17666 C C . LEU C 1 222 ? 122.102 144.684 149.040 1.00 108.07 220 LEU C C 1
ATOM 17667 O O . LEU C 1 222 ? 122.460 145.755 149.543 1.00 108.07 220 LEU C O 1
ATOM 17683 N N . LEU C 1 223 ? 122.055 144.502 147.723 1.00 107.39 221 LEU C N 1
ATOM 17684 C CA . LEU C 1 223 ? 122.535 145.540 146.822 1.00 107.39 221 LEU C CA 1
ATOM 17685 C C . LEU C 1 223 ? 121.504 146.644 146.647 1.00 107.39 221 LEU C C 1
ATOM 17686 O O . LEU C 1 223 ? 121.857 147.827 146.607 1.00 107.39 221 LEU C O 1
ATOM 17702 N N . VAL C 1 224 ? 120.228 146.277 146.554 1.00 107.47 222 VAL C N 1
ATOM 17703 C CA . VAL C 1 224 ? 119.186 147.276 146.359 1.00 107.47 222 VAL C CA 1
ATOM 17704 C C . VAL C 1 224 ? 119.107 148.200 147.565 1.00 107.47 222 VAL C C 1
ATOM 17705 O O . VAL C 1 224 ? 118.949 149.418 147.421 1.00 107.47 222 VAL C O 1
ATOM 17718 N N . GLU C 1 225 ? 119.223 147.642 148.770 1.00 107.97 223 GLU C N 1
ATOM 17719 C CA . GLU C 1 225 ? 119.045 148.450 149.968 1.00 107.97 223 GLU C CA 1
ATOM 17720 C C . GLU C 1 225 ? 120.174 149.454 150.135 1.00 107.97 223 GLU C C 1
ATOM 17721 O O . GLU C 1 225 ? 119.949 150.561 150.634 1.00 107.97 223 GLU C O 1
ATOM 17733 N N . ASN C 1 226 ? 121.384 149.093 149.717 1.00 108.84 224 ASN C N 1
ATOM 17734 C CA . ASN C 1 226 ? 122.497 150.030 149.677 1.00 108.84 224 ASN C CA 1
ATOM 17735 C C . ASN C 1 226 ? 122.420 151.003 148.507 1.00 108.84 224 ASN C C 1
ATOM 17736 O O . ASN C 1 226 ? 123.335 151.818 148.347 1.00 108.84 224 ASN C O 1
ATOM 17747 N N . GLY C 1 227 ? 121.369 150.940 147.693 1.00 108.91 225 GLY C N 1
ATOM 17748 C CA . GLY C 1 227 ? 121.139 151.905 146.642 1.00 108.91 225 GLY C CA 1
ATOM 17749 C C . GLY C 1 227 ? 121.439 151.431 145.236 1.00 108.91 225 GLY C C 1
ATOM 17750 O O . GLY C 1 227 ? 121.522 152.268 144.329 1.00 108.91 225 GLY C O 1
ATOM 17754 N N . ALA C 1 228 ? 121.617 150.129 145.022 1.00 108.02 226 ALA C N 1
ATOM 17755 C CA . ALA C 1 228 ? 121.839 149.620 143.675 1.00 108.02 226 ALA C CA 1
ATOM 17756 C C . ALA C 1 228 ? 120.591 149.851 142.839 1.00 108.02 226 ALA C C 1
ATOM 17757 O O . ALA C 1 228 ? 119.521 149.317 143.152 1.00 108.02 226 ALA C O 1
ATOM 17764 N N . ASP C 1 229 ? 120.725 150.665 141.795 1.00 107.47 227 ASP C N 1
ATOM 17765 C CA . ASP C 1 229 ? 119.607 150.971 140.913 1.00 107.47 227 ASP C CA 1
ATOM 17766 C C . ASP C 1 229 ? 119.006 149.705 140.316 1.00 107.47 227 ASP C C 1
ATOM 17767 O O . ASP C 1 229 ? 119.718 148.752 139.985 1.00 107.47 227 ASP C O 1
ATOM 17776 N N . VAL C 1 230 ? 117.677 149.705 140.197 1.00 105.57 228 VAL C N 1
ATOM 17777 C CA . VAL C 1 230 ? 116.923 148.597 139.619 1.00 105.57 228 VAL C CA 1
ATOM 17778 C C . VAL C 1 230 ? 116.228 149.056 138.344 1.00 105.57 228 VAL C C 1
ATOM 17779 O O . VAL C 1 230 ? 115.124 148.600 138.026 1.00 105.57 228 VAL C O 1
ATOM 17792 N N . GLN C 1 231 ? 116.866 149.979 137.620 1.00 105.67 229 GLN C N 1
ATOM 17793 C CA . GLN C 1 231 ? 116.465 150.363 136.273 1.00 105.67 229 GLN C CA 1
ATOM 17794 C C . GLN C 1 231 ? 117.602 150.173 135.279 1.00 105.67 229 GLN C C 1
ATOM 17795 O O . GLN C 1 231 ? 117.476 150.584 134.120 1.00 105.67 229 GLN C O 1
ATOM 17809 N N . ALA C 1 232 ? 118.698 149.551 135.700 1.00 104.63 230 ALA C N 1
ATOM 17810 C CA . ALA C 1 232 ? 119.927 149.569 134.924 1.00 104.63 230 ALA C CA 1
ATOM 17811 C C . ALA C 1 232 ? 119.758 148.825 133.611 1.00 104.63 230 ALA C C 1
ATOM 17812 O O . ALA C 1 232 ? 119.191 147.729 133.566 1.00 104.63 230 ALA C O 1
ATOM 17819 N N . ALA C 1 233 ? 120.269 149.424 132.545 1.00 103.61 231 ALA C N 1
ATOM 17820 C CA . ALA C 1 233 ? 120.182 148.864 131.206 1.00 103.61 231 ALA C CA 1
ATOM 17821 C C . ALA C 1 233 ? 121.484 148.139 130.903 1.00 103.61 231 ALA C C 1
ATOM 17822 O O . ALA C 1 233 ? 122.528 148.770 130.724 1.00 103.61 231 ALA C O 1
ATOM 17829 N N . ALA C 1 234 ? 121.422 146.810 130.857 1.00 102.73 232 ALA C N 1
ATOM 17830 C CA . ALA C 1 234 ? 122.529 145.997 130.362 1.00 102.73 232 ALA C CA 1
ATOM 17831 C C . ALA C 1 234 ? 122.572 146.081 128.835 1.00 102.73 232 ALA C C 1
ATOM 17832 O O . ALA C 1 234 ? 122.277 145.130 128.109 1.00 102.73 232 ALA C O 1
ATOM 17839 N N . HIS C 1 235 ? 122.956 147.258 128.351 1.00 104.31 233 HIS C N 1
ATOM 17840 C CA . HIS C 1 235 ? 122.956 147.546 126.915 1.00 104.31 233 HIS C CA 1
ATOM 17841 C C . HIS C 1 235 ? 124.312 147.202 126.303 1.00 104.31 233 HIS C C 1
ATOM 17842 O O . HIS C 1 235 ? 124.948 147.996 125.611 1.00 104.31 233 HIS C O 1
ATOM 17856 N N . GLY C 1 236 ? 124.723 145.961 126.561 1.00 104.07 234 GLY C N 1
ATOM 17857 C CA . GLY C 1 236 ? 125.988 145.436 126.097 1.00 104.07 234 GLY C CA 1
ATOM 17858 C C . GLY C 1 236 ? 125.805 144.312 125.107 1.00 104.07 234 GLY C C 1
ATOM 17859 O O . GLY C 1 236 ? 124.739 143.694 125.040 1.00 104.07 234 GLY C O 1
ATOM 17863 N N . ASP C 1 237 ? 126.866 144.027 124.354 1.00 105.04 235 ASP C N 1
ATOM 17864 C CA . ASP C 1 237 ? 126.753 143.161 123.188 1.00 105.04 235 ASP C CA 1
ATOM 17865 C C . ASP C 1 237 ? 126.325 141.756 123.575 1.00 105.04 235 ASP C C 1
ATOM 17866 O O . ASP C 1 237 ? 125.527 141.125 122.874 1.00 105.04 235 ASP C O 1
ATOM 17875 N N . PHE C 1 238 ? 126.844 141.249 124.691 1.00 103.73 236 PHE C N 1
ATOM 17876 C CA . PHE C 1 238 ? 126.461 139.926 125.157 1.00 103.73 236 PHE C CA 1
ATOM 17877 C C . PHE C 1 238 ? 124.996 139.867 125.553 1.00 103.73 236 PHE C C 1
ATOM 17878 O O . PHE C 1 238 ? 124.405 138.782 125.543 1.00 103.73 236 PHE C O 1
ATOM 17895 N N . PHE C 1 239 ? 124.400 141.007 125.888 1.00 102.85 237 PHE C N 1
ATOM 17896 C CA . PHE C 1 239 ? 123.059 141.064 126.440 1.00 102.85 237 PHE C CA 1
ATOM 17897 C C . PHE C 1 239 ? 122.002 141.391 125.396 1.00 102.85 237 PHE C C 1
ATOM 17898 O O . PHE C 1 239 ? 120.833 141.569 125.752 1.00 102.85 237 PHE C O 1
ATOM 17915 N N . LYS C 1 240 ? 122.382 141.473 124.122 1.00 101.35 238 LYS C N 1
ATOM 17916 C CA . LYS C 1 240 ? 121.456 141.724 123.035 1.00 101.35 238 LYS C CA 1
ATOM 17917 C C . LYS C 1 240 ? 121.036 140.400 122.412 1.00 101.35 238 LYS C C 1
ATOM 17918 O O . LYS C 1 240 ? 121.411 139.318 122.870 1.00 101.35 238 LYS C O 1
ATOM 17937 N N . LYS C 1 241 ? 120.226 140.501 121.362 1.00 99.20 239 LYS C N 1
ATOM 17938 C CA . LYS C 1 241 ? 119.747 139.330 120.645 1.00 99.20 239 LYS C CA 1
ATOM 17939 C C . LYS C 1 241 ? 120.909 138.475 120.166 1.00 99.20 239 LYS C C 1
ATOM 17940 O O . LYS C 1 241 ? 121.909 138.984 119.653 1.00 99.20 239 LYS C O 1
ATOM 17959 N N . THR C 1 242 ? 120.764 137.164 120.353 1.00 104.11 240 THR C N 1
ATOM 17960 C CA . THR C 1 242 ? 121.839 136.230 120.039 1.00 104.11 240 THR C CA 1
ATOM 17961 C C . THR C 1 242 ? 122.237 136.329 118.571 1.00 104.11 240 THR C C 1
ATOM 17962 O O . THR C 1 242 ? 123.352 136.755 118.249 1.00 104.11 240 THR C O 1
ATOM 17973 N N . LYS C 1 243 ? 121.314 135.985 117.668 1.00 105.37 241 LYS C N 1
ATOM 17974 C CA . LYS C 1 243 ? 121.556 136.043 116.226 1.00 105.37 241 LYS C CA 1
ATOM 17975 C C . LYS C 1 243 ? 122.835 135.300 115.851 1.00 105.37 241 LYS C C 1
ATOM 17976 O O . LYS C 1 243 ? 123.648 135.777 115.057 1.00 105.37 241 LYS C O 1
ATOM 17995 N N . GLY C 1 244 ? 123.018 134.125 116.450 1.00 106.30 242 GLY C N 1
ATOM 17996 C CA . GLY C 1 244 ? 124.206 133.325 116.233 1.00 106.30 242 GLY C CA 1
ATOM 17997 C C . GLY C 1 244 ? 125.261 133.517 117.302 1.00 106.30 242 GLY C C 1
ATOM 17998 O O . GLY C 1 244 ? 125.947 132.561 117.674 1.00 106.30 242 GLY C O 1
ATOM 18002 N N . ARG C 1 245 ? 125.408 134.739 117.808 1.00 105.79 243 ARG C N 1
ATOM 18003 C CA . ARG C 1 245 ? 126.432 134.996 118.805 1.00 105.79 243 ARG C CA 1
ATOM 18004 C C . ARG C 1 245 ? 126.080 134.299 120.122 1.00 105.79 243 ARG C C 1
ATOM 18005 O O . ARG C 1 245 ? 124.904 134.078 120.421 1.00 105.79 243 ARG C O 1
ATOM 18026 N N . PRO C 1 246 ? 127.087 133.941 120.934 1.00 105.56 244 PRO C N 1
ATOM 18027 C CA . PRO C 1 246 ? 126.802 133.241 122.192 1.00 105.56 244 PRO C CA 1
ATOM 18028 C C . PRO C 1 246 ? 126.342 134.187 123.288 1.00 105.56 244 PRO C C 1
ATOM 18029 O O . PRO C 1 246 ? 127.162 134.679 124.068 1.00 105.56 244 PRO C O 1
ATOM 18040 N N . GLY C 1 247 ? 125.035 134.457 123.346 1.00 103.14 245 GLY C N 1
ATOM 18041 C CA . GLY C 1 247 ? 124.492 135.460 124.237 1.00 103.14 245 GLY C CA 1
ATOM 18042 C C . GLY C 1 247 ? 123.253 134.960 124.955 1.00 103.14 245 GLY C C 1
ATOM 18043 O O . GLY C 1 247 ? 122.803 133.833 124.747 1.00 103.14 245 GLY C O 1
ATOM 18047 N N . PHE C 1 248 ? 122.723 135.818 125.824 1.00 97.92 246 PHE C N 1
ATOM 18048 C CA . PHE C 1 248 ? 121.405 135.611 126.414 1.00 97.92 246 PHE C CA 1
ATOM 18049 C C . PHE C 1 248 ? 120.727 136.964 126.508 1.00 97.92 246 PHE C C 1
ATOM 18050 O O . PHE C 1 248 ? 121.155 137.824 127.284 1.00 97.92 246 PHE C O 1
ATOM 18067 N N . TYR C 1 249 ? 119.685 137.151 125.710 1.00 96.77 247 TYR C N 1
ATOM 18068 C CA . TYR C 1 249 ? 118.831 138.316 125.839 1.00 96.77 247 TYR C CA 1
ATOM 18069 C C . TYR C 1 249 ? 117.731 138.013 126.841 1.00 96.77 247 TYR C C 1
ATOM 18070 O O . TYR C 1 249 ? 117.149 136.926 126.834 1.00 96.77 247 TYR C O 1
ATOM 18088 N N . PHE C 1 250 ? 117.462 138.978 127.710 1.00 98.34 248 PHE C N 1
ATOM 18089 C CA . PHE C 1 250 ? 116.434 138.841 128.728 1.00 98.34 248 PHE C CA 1
ATOM 18090 C C . PHE C 1 250 ? 115.543 140.053 128.872 1.00 98.34 248 PHE C C 1
ATOM 18091 O O . PHE C 1 250 ? 114.464 139.921 129.460 1.00 98.34 248 PHE C O 1
ATOM 18108 N N . GLY C 1 251 ? 115.966 141.223 128.406 1.00 98.15 249 GLY C N 1
ATOM 18109 C CA . GLY C 1 251 ? 115.156 142.417 128.479 1.00 98.15 249 GLY C CA 1
ATOM 18110 C C . GLY C 1 251 ? 115.893 143.674 128.879 1.00 98.15 249 GLY C C 1
ATOM 18111 O O . GLY C 1 251 ? 115.276 144.740 128.933 1.00 98.15 249 GLY C O 1
ATOM 18115 N N . GLU C 1 252 ? 117.191 143.575 129.179 1.00 100.34 250 GLU C N 1
ATOM 18116 C CA . GLU C 1 252 ? 118.020 144.752 129.433 1.00 100.34 250 GLU C CA 1
ATOM 18117 C C . GLU C 1 252 ? 117.486 145.522 130.640 1.00 100.34 250 GLU C C 1
ATOM 18118 O O . GLU C 1 252 ? 117.415 146.750 130.654 1.00 100.34 250 GLU C O 1
ATOM 18130 N N . LEU C 1 253 ? 117.055 144.779 131.657 1.00 99.89 251 LEU C N 1
ATOM 18131 C CA . LEU C 1 253 ? 116.507 145.386 132.853 1.00 99.89 251 LEU C CA 1
ATOM 18132 C C . LEU C 1 253 ? 116.551 144.323 133.941 1.00 99.89 251 LEU C C 1
ATOM 18133 O O . LEU C 1 253 ? 116.404 143.138 133.619 1.00 99.89 251 LEU C O 1
ATOM 18149 N N . PRO C 1 254 ? 116.781 144.680 135.210 1.00 102.29 252 PRO C N 1
ATOM 18150 C CA . PRO C 1 254 ? 116.928 143.627 136.237 1.00 102.29 252 PRO C CA 1
ATOM 18151 C C . PRO C 1 254 ? 115.693 142.765 136.428 1.00 102.29 252 PRO C C 1
ATOM 18152 O O . PRO C 1 254 ? 115.790 141.531 136.444 1.00 102.29 252 PRO C O 1
ATOM 18163 N N . LEU C 1 255 ? 114.537 143.397 136.628 1.00 99.43 253 LEU C N 1
ATOM 18164 C CA . LEU C 1 255 ? 113.266 142.691 136.723 1.00 99.43 253 LEU C CA 1
ATOM 18165 C C . LEU C 1 255 ? 113.060 141.733 135.558 1.00 99.43 253 LEU C C 1
ATOM 18166 O O . LEU C 1 255 ? 112.537 140.629 135.736 1.00 99.43 253 LEU C O 1
ATOM 18182 N N . SER C 1 256 ? 113.461 142.142 134.356 1.00 97.77 254 SER C N 1
ATOM 18183 C CA . SER C 1 256 ? 113.293 141.287 133.192 1.00 97.77 254 SER C CA 1
ATOM 18184 C C . SER C 1 256 ? 114.103 140.007 133.315 1.00 97.77 254 SER C C 1
ATOM 18185 O O . SER C 1 256 ? 113.650 138.943 132.880 1.00 97.77 254 SER C O 1
ATOM 18193 N N . LEU C 1 257 ? 115.289 140.090 133.912 1.00 99.75 255 LEU C N 1
ATOM 18194 C CA . LEU C 1 257 ? 116.137 138.917 134.064 1.00 99.75 255 LEU C CA 1
ATOM 18195 C C . LEU C 1 257 ? 115.491 137.897 134.984 1.00 99.75 255 LEU C C 1
ATOM 18196 O O . LEU C 1 257 ? 115.449 136.702 134.675 1.00 99.75 255 LEU C O 1
ATOM 18212 N N . ALA C 1 258 ? 114.964 138.355 136.112 1.00 98.99 256 ALA C N 1
ATOM 18213 C CA . ALA C 1 258 ? 114.390 137.442 137.085 1.00 98.99 256 ALA C CA 1
ATOM 18214 C C . ALA C 1 258 ? 113.165 136.740 136.536 1.00 98.99 256 ALA C C 1
ATOM 18215 O O . ALA C 1 258 ? 112.885 135.594 136.908 1.00 98.99 256 ALA C O 1
ATOM 18222 N N . ALA C 1 259 ? 112.424 137.416 135.663 1.00 95.07 257 ALA C N 1
ATOM 18223 C CA . ALA C 1 259 ? 111.254 136.812 135.045 1.00 95.07 257 ALA C CA 1
ATOM 18224 C C . ALA C 1 259 ? 111.658 135.748 134.035 1.00 95.07 257 ALA C C 1
ATOM 18225 O O . ALA C 1 259 ? 111.016 134.697 133.936 1.00 95.07 257 ALA C O 1
ATOM 18232 N N . CYS C 1 260 ? 112.732 135.992 133.300 1.00 94.86 258 CYS C N 1
ATOM 18233 C CA . CYS C 1 260 ? 113.260 135.050 132.325 1.00 94.86 258 CYS C CA 1
ATOM 18234 C C . CYS C 1 260 ? 114.195 134.027 132.931 1.00 94.86 258 CYS C C 1
ATOM 18235 O O . CYS C 1 260 ? 114.800 133.248 132.186 1.00 94.86 258 CYS C O 1
ATOM 18243 N N . THR C 1 261 ? 114.348 134.029 134.252 1.00 98.07 259 THR C N 1
ATOM 18244 C CA . THR C 1 261 ? 115.319 133.195 134.930 1.00 98.07 259 THR C CA 1
ATOM 18245 C C . THR C 1 261 ? 114.652 132.291 135.956 1.00 98.07 259 THR C C 1
ATOM 18246 O O . THR C 1 261 ? 115.327 131.450 136.554 1.00 98.07 259 THR C O 1
ATOM 18257 N N . ASN C 1 262 ? 113.335 132.415 136.136 1.00 94.88 260 ASN C N 1
ATOM 18258 C CA . ASN C 1 262 ? 112.557 131.558 137.023 1.00 94.88 260 ASN C CA 1
ATOM 18259 C C . ASN C 1 262 ? 113.038 131.671 138.470 1.00 94.88 260 ASN C C 1
ATOM 18260 O O . ASN C 1 262 ? 113.545 130.721 139.071 1.00 94.88 260 ASN C O 1
ATOM 18271 N N . GLN C 1 263 ? 112.885 132.887 139.014 1.00 99.65 261 GLN C N 1
ATOM 18272 C CA . GLN C 1 263 ? 112.777 133.098 140.452 1.00 99.65 261 GLN C CA 1
ATOM 18273 C C . GLN C 1 263 ? 111.609 134.069 140.625 1.00 99.65 261 GLN C C 1
ATOM 18274 O O . GLN C 1 263 ? 111.809 135.279 140.728 1.00 99.65 261 GLN C O 1
ATOM 18288 N N . LEU C 1 264 ? 110.386 133.540 140.679 1.00 97.22 262 LEU C N 1
ATOM 18289 C CA . LEU C 1 264 ? 109.244 134.406 140.951 1.00 97.22 262 LEU C CA 1
ATOM 18290 C C . LEU C 1 264 ? 109.361 135.045 142.322 1.00 97.22 262 LEU C C 1
ATOM 18291 O O . LEU C 1 264 ? 108.885 136.167 142.529 1.00 97.22 262 LEU C O 1
ATOM 18307 N N . GLY C 1 265 ? 109.975 134.340 143.272 1.00 99.75 263 GLY C N 1
ATOM 18308 C CA . GLY C 1 265 ? 110.250 134.941 144.563 1.00 99.75 263 GLY C CA 1
ATOM 18309 C C . GLY C 1 265 ? 111.038 136.229 144.447 1.00 99.75 263 GLY C C 1
ATOM 18310 O O . GLY C 1 265 ? 110.688 137.239 145.062 1.00 99.75 263 GLY C O 1
ATOM 18314 N N . ILE C 1 266 ? 112.101 136.218 143.642 1.00 101.59 264 ILE C N 1
ATOM 18315 C CA . ILE C 1 266 ? 112.875 137.436 143.433 1.00 101.59 264 ILE C CA 1
ATOM 18316 C C . ILE C 1 266 ? 112.016 138.501 142.773 1.00 101.59 264 ILE C C 1
ATOM 18317 O O . ILE C 1 266 ? 112.023 139.663 143.193 1.00 101.59 264 ILE C O 1
ATOM 18333 N N . VAL C 1 267 ? 111.245 138.108 141.753 1.00 99.27 265 VAL C N 1
ATOM 18334 C CA . VAL C 1 267 ? 110.517 139.064 140.919 1.00 99.27 265 VAL C CA 1
ATOM 18335 C C . VAL C 1 267 ? 109.595 139.921 141.772 1.00 99.27 265 VAL C C 1
ATOM 18336 O O . VAL C 1 267 ? 109.595 141.155 141.677 1.00 99.27 265 VAL C O 1
ATOM 18349 N N . LYS C 1 268 ? 108.799 139.275 142.622 1.00 100.15 266 LYS C N 1
ATOM 18350 C CA . LYS C 1 268 ? 107.903 140.017 143.494 1.00 100.15 266 LYS C CA 1
ATOM 18351 C C . LYS C 1 268 ? 108.688 140.924 144.426 1.00 100.15 266 LYS C C 1
ATOM 18352 O O . LYS C 1 268 ? 108.283 142.062 144.682 1.00 100.15 266 LYS C O 1
ATOM 18371 N N . PHE C 1 269 ? 109.847 140.458 144.897 1.00 103.92 267 PHE C N 1
ATOM 18372 C CA . PHE C 1 269 ? 110.642 141.266 145.815 1.00 103.92 267 PHE C CA 1
ATOM 18373 C C . PHE C 1 269 ? 111.075 142.580 145.182 1.00 103.92 267 PHE C C 1
ATOM 18374 O O . PHE C 1 269 ? 111.201 143.593 145.882 1.00 103.92 267 PHE C O 1
ATOM 18391 N N . LEU C 1 270 ? 111.304 142.587 143.867 1.00 102.62 268 LEU C N 1
ATOM 18392 C CA . LEU C 1 270 ? 111.770 143.796 143.201 1.00 102.62 268 LEU C CA 1
ATOM 18393 C C . LEU C 1 270 ? 110.722 144.895 143.191 1.00 102.62 268 LEU C C 1
ATOM 18394 O O . LEU C 1 270 ? 111.078 146.067 143.018 1.00 102.62 268 LEU C O 1
ATOM 18410 N N . LEU C 1 271 ? 109.446 144.546 143.378 1.00 101.42 269 LEU C N 1
ATOM 18411 C CA . LEU C 1 271 ? 108.353 145.473 143.140 1.00 101.42 269 LEU C CA 1
ATOM 18412 C C . LEU C 1 271 ? 107.678 145.995 144.398 1.00 101.42 269 LEU C C 1
ATOM 18413 O O . LEU C 1 271 ? 107.027 147.040 144.319 1.00 101.42 269 LEU C O 1
ATOM 18429 N N . GLN C 1 272 ? 107.783 145.300 145.533 1.00 104.43 270 GLN C N 1
ATOM 18430 C CA . GLN C 1 272 ? 107.380 145.856 146.821 1.00 104.43 270 GLN C CA 1
ATOM 18431 C C . GLN C 1 272 ? 108.549 146.118 147.765 1.00 104.43 270 GLN C C 1
ATOM 18432 O O . GLN C 1 272 ? 108.312 146.496 148.916 1.00 104.43 270 GLN C O 1
ATOM 18446 N N . ASN C 1 273 ? 109.791 145.900 147.332 1.00 106.29 271 ASN C N 1
ATOM 18447 C CA . ASN C 1 273 ? 110.928 146.348 148.126 1.00 106.29 271 ASN C CA 1
ATOM 18448 C C . ASN C 1 273 ? 110.816 147.839 148.407 1.00 106.29 271 ASN C C 1
ATOM 18449 O O . ASN C 1 273 ? 110.532 148.639 147.512 1.00 106.29 271 ASN C O 1
ATOM 18460 N N . SER C 1 274 ? 111.010 148.204 149.673 1.00 107.83 272 SER C N 1
ATOM 18461 C CA . SER C 1 274 ? 110.679 149.550 150.114 1.00 107.83 272 SER C CA 1
ATOM 18462 C C . SER C 1 274 ? 111.697 150.581 149.650 1.00 107.83 272 SER C C 1
ATOM 18463 O O . SER C 1 274 ? 111.347 151.756 149.478 1.00 107.83 272 SER C O 1
ATOM 18471 N N . TRP C 1 275 ? 112.955 150.175 149.461 1.00 108.12 273 TRP C N 1
ATOM 18472 C CA . TRP C 1 275 ? 113.992 151.130 149.087 1.00 108.12 273 TRP C CA 1
ATOM 18473 C C . TRP C 1 275 ? 113.721 151.709 147.705 1.00 108.12 273 TRP C C 1
ATOM 18474 O O . TRP C 1 275 ? 113.729 152.930 147.512 1.00 108.12 273 TRP C O 1
ATOM 18495 N N . GLN C 1 276 ? 113.470 150.843 146.729 1.00 107.09 274 GLN C N 1
ATOM 18496 C CA . GLN C 1 276 ? 113.105 151.296 145.398 1.00 107.09 274 GLN C CA 1
ATOM 18497 C C . GLN C 1 276 ? 112.508 150.131 144.633 1.00 107.09 274 GLN C C 1
ATOM 18498 O O . GLN C 1 276 ? 113.022 149.014 144.699 1.00 107.09 274 GLN C O 1
ATOM 18512 N N . THR C 1 277 ? 111.452 150.416 143.883 1.00 105.31 275 THR C N 1
ATOM 18513 C CA . THR C 1 277 ? 110.704 149.415 143.144 1.00 105.31 275 THR C CA 1
ATOM 18514 C C . THR C 1 277 ? 110.901 149.653 141.656 1.00 105.31 275 THR C C 1
ATOM 18515 O O . THR C 1 277 ? 110.885 150.799 141.192 1.00 105.31 275 THR C O 1
ATOM 18526 N N . ALA C 1 278 ? 111.093 148.565 140.915 1.00 102.89 276 ALA C N 1
ATOM 18527 C CA . ALA C 1 278 ? 111.208 148.672 139.469 1.00 102.89 276 ALA C CA 1
ATOM 18528 C C . ALA C 1 278 ? 109.916 149.201 138.867 1.00 102.89 276 ALA C C 1
ATOM 18529 O O . ALA C 1 278 ? 108.817 148.824 139.279 1.00 102.89 276 ALA C O 1
ATOM 18536 N N . ASP C 1 279 ? 110.051 150.080 137.882 1.00 99.50 277 ASP C N 1
ATOM 18537 C CA . ASP C 1 279 ? 108.898 150.525 137.114 1.00 99.50 277 ASP C CA 1
ATOM 18538 C C . ASP C 1 279 ? 108.396 149.370 136.255 1.00 99.50 277 ASP C C 1
ATOM 18539 O O . ASP C 1 279 ? 109.155 148.793 135.470 1.00 99.50 277 ASP C O 1
ATOM 18548 N N . ILE C 1 280 ? 107.124 149.009 136.426 1.00 95.21 278 ILE C N 1
ATOM 18549 C CA . ILE C 1 280 ? 106.606 147.800 135.793 1.00 95.21 278 ILE C CA 1
ATOM 18550 C C . ILE C 1 280 ? 106.568 147.957 134.281 1.00 95.21 278 ILE C C 1
ATOM 18551 O O . ILE C 1 280 ? 106.862 147.011 133.541 1.00 95.21 278 ILE C O 1
ATOM 18567 N N . SER C 1 281 ? 106.217 149.147 133.798 1.00 95.09 279 SER C N 1
ATOM 18568 C CA . SER C 1 281 ? 106.167 149.437 132.375 1.00 95.09 279 SER C CA 1
ATOM 18569 C C . SER C 1 281 ? 107.480 149.983 131.847 1.00 95.09 279 SER C C 1
ATOM 18570 O O . SER C 1 281 ? 107.488 150.657 130.812 1.00 95.09 279 SER C O 1
ATOM 18578 N N . ALA C 1 282 ? 108.587 149.717 132.529 1.00 96.54 280 ALA C N 1
ATOM 18579 C CA . ALA C 1 282 ? 109.873 150.196 132.060 1.00 96.54 280 ALA C CA 1
ATOM 18580 C C . ALA C 1 282 ? 110.363 149.311 130.934 1.00 96.54 280 ALA C C 1
ATOM 18581 O O . ALA C 1 282 ? 110.377 148.082 131.058 1.00 96.54 280 ALA C O 1
ATOM 18588 N N . ARG C 1 283 ? 110.771 149.942 129.844 1.00 92.72 281 ARG C N 1
ATOM 18589 C CA . ARG C 1 283 ? 111.189 149.246 128.646 1.00 92.72 281 ARG C CA 1
ATOM 18590 C C . ARG C 1 283 ? 112.661 149.507 128.372 1.00 92.72 281 ARG C C 1
ATOM 18591 O O . ARG C 1 283 ? 113.305 150.345 129.005 1.00 92.72 281 ARG C O 1
ATOM 18612 N N . ASP C 1 284 ? 113.174 148.765 127.406 1.00 96.10 282 ASP C N 1
ATOM 18613 C CA . ASP C 1 284 ? 114.584 148.741 127.066 1.00 96.10 282 ASP C CA 1
ATOM 18614 C C . ASP C 1 284 ? 114.844 149.534 125.787 1.00 96.10 282 ASP C C 1
ATOM 18615 O O . ASP C 1 284 ? 113.955 150.193 125.242 1.00 96.10 282 ASP C O 1
ATOM 18624 N N . SER C 1 285 ? 116.084 149.467 125.299 1.00 95.90 283 SER C N 1
ATOM 18625 C CA . SER C 1 285 ? 116.444 150.152 124.065 1.00 95.90 283 SER C CA 1
ATOM 18626 C C . SER C 1 285 ? 115.650 149.621 122.886 1.00 95.90 283 SER C C 1
ATOM 18627 O O . SER C 1 285 ? 115.264 150.390 121.999 1.00 95.90 283 SER C O 1
ATOM 18635 N N . VAL C 1 286 ? 115.390 148.312 122.862 1.00 93.73 284 VAL C N 1
ATOM 18636 C CA . VAL C 1 286 ? 114.505 147.735 121.860 1.00 93.73 284 VAL C CA 1
ATOM 18637 C C . VAL C 1 286 ? 113.055 148.146 122.071 1.00 93.73 284 VAL C C 1
ATOM 18638 O O . VAL C 1 286 ? 112.226 147.980 121.169 1.00 93.73 284 VAL C O 1
ATOM 18651 N N . GLY C 1 287 ? 112.731 148.704 123.234 1.00 92.14 285 GLY C N 1
ATOM 18652 C CA . GLY C 1 287 ? 111.374 149.001 123.606 1.00 92.14 285 GLY C CA 1
ATOM 18653 C C . GLY C 1 287 ? 110.656 147.868 124.294 1.00 92.14 285 GLY C C 1
ATOM 18654 O O . GLY C 1 287 ? 109.512 148.051 124.724 1.00 92.14 285 GLY C O 1
ATOM 18658 N N . ASN C 1 288 ? 111.296 146.715 124.438 1.00 91.35 286 ASN C N 1
ATOM 18659 C CA . ASN C 1 288 ? 110.641 145.561 125.022 1.00 91.35 286 ASN C CA 1
ATOM 18660 C C . ASN C 1 288 ? 110.525 145.723 126.527 1.00 91.35 286 ASN C C 1
ATOM 18661 O O . ASN C 1 288 ? 111.528 145.895 127.226 1.00 91.35 286 ASN C O 1
ATOM 18672 N N . THR C 1 289 ? 109.294 145.687 127.017 1.00 89.95 287 THR C N 1
ATOM 18673 C CA . THR C 1 289 ? 109.029 145.509 128.428 1.00 89.95 287 THR C CA 1
ATOM 18674 C C . THR C 1 289 ? 109.398 144.090 128.850 1.00 89.95 287 THR C C 1
ATOM 18675 O O . THR C 1 289 ? 109.841 143.264 128.049 1.00 89.95 287 THR C O 1
ATOM 18686 N N . VAL C 1 290 ? 109.208 143.814 130.140 1.00 91.04 288 VAL C N 1
ATOM 18687 C CA . VAL C 1 290 ? 109.395 142.463 130.662 1.00 91.04 288 VAL C CA 1
ATOM 18688 C C . VAL C 1 290 ? 108.541 141.462 129.901 1.00 91.04 288 VAL C C 1
ATOM 18689 O O . VAL C 1 290 ? 108.988 140.349 129.610 1.00 91.04 288 VAL C O 1
ATOM 18702 N N . LEU C 1 291 ? 107.313 141.836 129.549 1.00 86.85 289 LEU C N 1
ATOM 18703 C CA . LEU C 1 291 ? 106.442 140.879 128.883 1.00 86.85 289 LEU C CA 1
ATOM 18704 C C . LEU C 1 291 ? 106.882 140.664 127.450 1.00 86.85 289 LEU C C 1
ATOM 18705 O O . LEU C 1 291 ? 106.881 139.532 126.963 1.00 86.85 289 LEU C O 1
ATOM 18721 N N . HIS C 1 292 ? 107.277 141.736 126.768 1.00 86.17 290 HIS C N 1
ATOM 18722 C CA . HIS C 1 292 ? 107.918 141.607 125.468 1.00 86.17 290 HIS C CA 1
ATOM 18723 C C . HIS C 1 292 ? 109.113 140.670 125.544 1.00 86.17 290 HIS C C 1
ATOM 18724 O O . HIS C 1 292 ? 109.201 139.682 124.808 1.00 86.17 290 HIS C O 1
ATOM 18738 N N . ALA C 1 293 ? 110.044 140.973 126.443 1.00 89.47 291 ALA C N 1
ATOM 18739 C CA . ALA C 1 293 ? 111.254 140.176 126.577 1.00 89.47 291 ALA C CA 1
ATOM 18740 C C . ALA C 1 293 ? 110.945 138.754 126.998 1.00 89.47 291 ALA C C 1
ATOM 18741 O O . ALA C 1 293 ? 111.624 137.814 126.574 1.00 89.47 291 ALA C O 1
ATOM 18748 N N . LEU C 1 294 ? 109.935 138.582 127.837 1.00 86.50 292 LEU C N 1
ATOM 18749 C CA . LEU C 1 294 ? 109.483 137.264 128.242 1.00 86.50 292 LEU C CA 1
ATOM 18750 C C . LEU C 1 294 ? 108.922 136.450 127.085 1.00 86.50 292 LEU C C 1
ATOM 18751 O O . LEU C 1 294 ? 108.847 135.223 127.191 1.00 86.50 292 LEU C O 1
ATOM 18767 N N . VAL C 1 295 ? 108.529 137.096 125.989 1.00 81.05 293 VAL C N 1
ATOM 18768 C CA . VAL C 1 295 ? 108.137 136.360 124.796 1.00 81.05 293 VAL C CA 1
ATOM 18769 C C . VAL C 1 295 ? 109.367 135.940 124.016 1.00 81.05 293 VAL C C 1
ATOM 18770 O O . VAL C 1 295 ? 109.497 134.781 123.610 1.00 81.05 293 VAL C O 1
ATOM 18783 N N . GLU C 1 296 ? 110.292 136.876 123.805 1.00 85.00 294 GLU C N 1
ATOM 18784 C CA . GLU C 1 296 ? 111.446 136.618 122.962 1.00 85.00 294 GLU C CA 1
ATOM 18785 C C . GLU C 1 296 ? 112.355 135.530 123.510 1.00 85.00 294 GLU C C 1
ATOM 18786 O O . GLU C 1 296 ? 113.175 134.991 122.761 1.00 85.00 294 GLU C O 1
ATOM 18798 N N . VAL C 1 297 ? 112.228 135.190 124.791 1.00 85.43 295 VAL C N 1
ATOM 18799 C CA . VAL C 1 297 ? 112.984 134.089 125.365 1.00 85.43 295 VAL C CA 1
ATOM 18800 C C . VAL C 1 297 ? 112.257 132.763 125.210 1.00 85.43 295 VAL C C 1
ATOM 18801 O O . VAL C 1 297 ? 112.869 131.702 125.402 1.00 85.43 295 VAL C O 1
ATOM 18814 N N . ALA C 1 298 ? 110.978 132.782 124.857 1.00 80.46 296 ALA C N 1
ATOM 18815 C CA . ALA C 1 298 ? 110.256 131.547 124.626 1.00 80.46 296 ALA C CA 1
ATOM 18816 C C . ALA C 1 298 ? 110.809 130.824 123.406 1.00 80.46 296 ALA C C 1
ATOM 18817 O O . ALA C 1 298 ? 111.245 131.443 122.433 1.00 80.46 296 ALA C O 1
ATOM 18824 N N . ASP C 1 299 ? 110.778 129.493 123.472 1.00 80.36 297 ASP C N 1
ATOM 18825 C CA . ASP C 1 299 ? 111.332 128.640 122.428 1.00 80.36 297 ASP C CA 1
ATOM 18826 C C . ASP C 1 299 ? 110.406 127.487 122.068 1.00 80.36 297 ASP C C 1
ATOM 18827 O O . ASP C 1 299 ? 110.797 126.626 121.271 1.00 80.36 297 ASP C O 1
ATOM 18836 N N . ASN C 1 300 ? 109.208 127.431 122.640 1.00 76.69 298 ASN C N 1
ATOM 18837 C CA . ASN C 1 300 ? 108.204 126.439 122.282 1.00 76.69 298 ASN C CA 1
ATOM 18838 C C . ASN C 1 300 ? 108.691 125.035 122.612 1.00 76.69 298 ASN C C 1
ATOM 18839 O O . ASN C 1 300 ? 108.555 124.100 121.822 1.00 76.69 298 ASN C O 1
ATOM 18850 N N . THR C 1 301 ? 109.291 124.906 123.788 1.00 81.77 299 THR C N 1
ATOM 18851 C CA . THR C 1 301 ? 109.469 123.641 124.474 1.00 81.77 299 THR C CA 1
ATOM 18852 C C . THR C 1 301 ? 108.582 123.649 125.706 1.00 81.77 299 THR C C 1
ATOM 18853 O O . THR C 1 301 ? 108.356 124.697 126.312 1.00 81.77 299 THR C O 1
ATOM 18864 N N . ALA C 1 302 ? 108.064 122.473 126.053 1.00 82.84 300 ALA C N 1
ATOM 18865 C CA . ALA C 1 302 ? 107.067 122.377 127.112 1.00 82.84 300 ALA C CA 1
ATOM 18866 C C . ALA C 1 302 ? 107.600 122.924 128.430 1.00 82.84 300 ALA C C 1
ATOM 18867 O O . ALA C 1 302 ? 106.930 123.716 129.101 1.00 82.84 300 ALA C O 1
ATOM 18874 N N . ASP C 1 303 ? 108.820 122.531 128.805 1.00 84.16 301 ASP C N 1
ATOM 18875 C CA . ASP C 1 303 ? 109.426 123.056 130.024 1.00 84.16 301 ASP C CA 1
ATOM 18876 C C . ASP C 1 303 ? 109.597 124.567 129.973 1.00 84.16 301 ASP C C 1
ATOM 18877 O O . ASP C 1 303 ? 109.510 125.234 131.009 1.00 84.16 301 ASP C O 1
ATOM 18886 N N . ASN C 1 304 ? 109.848 125.126 128.789 1.00 82.97 302 ASN C N 1
ATOM 18887 C CA . ASN C 1 304 ? 109.895 126.573 128.651 1.00 82.97 302 ASN C CA 1
ATOM 18888 C C . ASN C 1 304 ? 108.497 127.159 128.602 1.00 82.97 302 ASN C C 1
ATOM 18889 O O . ASN C 1 304 ? 108.222 128.192 129.220 1.00 82.97 302 ASN C O 1
ATOM 18900 N N . THR C 1 305 ? 107.607 126.504 127.870 1.00 81.63 303 THR C N 1
ATOM 18901 C CA . THR C 1 305 ? 106.288 127.066 127.632 1.00 81.63 303 THR C CA 1
ATOM 18902 C C . THR C 1 305 ? 105.456 127.044 128.897 1.00 81.63 303 THR C C 1
ATOM 18903 O O . THR C 1 305 ? 104.725 127.996 129.181 1.00 81.63 303 THR C O 1
ATOM 18914 N N . LYS C 1 306 ? 105.535 125.956 129.655 1.00 84.63 304 LYS C N 1
ATOM 18915 C CA . LYS C 1 306 ? 104.886 125.914 130.956 1.00 84.63 304 LYS C CA 1
ATOM 18916 C C . LYS C 1 306 ? 105.337 127.069 131.829 1.00 84.63 304 LYS C C 1
ATOM 18917 O O . LYS C 1 306 ? 104.539 127.644 132.579 1.00 84.63 304 LYS C O 1
ATOM 18936 N N . PHE C 1 307 ? 106.614 127.429 131.741 1.00 87.84 305 PHE C N 1
ATOM 18937 C CA . PHE C 1 307 ? 107.126 128.458 132.629 1.00 87.84 305 PHE C CA 1
ATOM 18938 C C . PHE C 1 307 ? 106.705 129.845 132.183 1.00 87.84 305 PHE C C 1
ATOM 18939 O O . PHE C 1 307 ? 106.191 130.635 132.983 1.00 87.84 305 PHE C O 1
ATOM 18956 N N . VAL C 1 308 ? 106.962 130.171 130.916 1.00 84.09 306 VAL C N 1
ATOM 18957 C CA . VAL C 1 308 ? 106.748 131.527 130.429 1.00 84.09 306 VAL C CA 1
ATOM 18958 C C . VAL C 1 308 ? 105.300 131.931 130.628 1.00 84.09 306 VAL C C 1
ATOM 18959 O O . VAL C 1 308 ? 105.001 133.060 131.024 1.00 84.09 306 VAL C O 1
ATOM 18972 N N . THR C 1 309 ? 104.384 131.009 130.375 1.00 82.04 307 THR C N 1
ATOM 18973 C CA . THR C 1 309 ? 102.985 131.269 130.648 1.00 82.04 307 THR C CA 1
ATOM 18974 C C . THR C 1 309 ? 102.739 131.385 132.139 1.00 82.04 307 THR C C 1
ATOM 18975 O O . THR C 1 309 ? 101.949 132.227 132.578 1.00 82.04 307 THR C O 1
ATOM 18986 N N . SER C 1 310 ? 103.414 130.554 132.932 1.00 85.21 308 SER C N 1
ATOM 18987 C CA . SER C 1 310 ? 103.257 130.624 134.375 1.00 85.21 308 SER C CA 1
ATOM 18988 C C . SER C 1 310 ? 103.776 131.950 134.902 1.00 85.21 308 SER C C 1
ATOM 18989 O O . SER C 1 310 ? 103.195 132.530 135.824 1.00 85.21 308 SER C O 1
ATOM 18997 N N . MET C 1 311 ? 104.877 132.437 134.334 1.00 89.03 309 MET C N 1
ATOM 18998 C CA . MET C 1 311 ? 105.443 133.714 134.744 1.00 89.03 309 MET C CA 1
ATOM 18999 C C . MET C 1 311 ? 104.697 134.890 134.144 1.00 89.03 309 MET C C 1
ATOM 19000 O O . MET C 1 311 ? 104.430 135.871 134.842 1.00 89.03 309 MET C O 1
ATOM 19014 N N . TYR C 1 312 ? 104.409 134.830 132.843 1.00 84.51 310 TYR C N 1
ATOM 19015 C CA . TYR C 1 312 ? 103.703 135.913 132.167 1.00 84.51 310 TYR C CA 1
ATOM 19016 C C . TYR C 1 312 ? 102.406 136.237 132.881 1.00 84.51 310 TYR C C 1
ATOM 19017 O O . TYR C 1 312 ? 102.006 137.403 132.978 1.00 84.51 310 TYR C O 1
ATOM 19035 N N . ASN C 1 313 ? 101.722 135.200 133.344 1.00 85.72 311 ASN C N 1
ATOM 19036 C CA . ASN C 1 313 ? 100.511 135.380 134.115 1.00 85.72 311 ASN C CA 1
ATOM 19037 C C . ASN C 1 313 ? 100.747 136.287 135.308 1.00 85.72 311 ASN C C 1
ATOM 19038 O O . ASN C 1 313 ? 99.944 137.183 135.591 1.00 85.72 311 ASN C O 1
ATOM 19049 N N . GLU C 1 314 ? 101.868 136.094 135.994 1.00 89.58 312 GLU C N 1
ATOM 19050 C CA . GLU C 1 314 ? 102.015 136.616 137.337 1.00 89.58 312 GLU C CA 1
ATOM 19051 C C . GLU C 1 314 ? 102.460 138.070 137.358 1.00 89.58 312 GLU C C 1
ATOM 19052 O O . GLU C 1 314 ? 102.102 138.803 138.285 1.00 89.58 312 GLU C O 1
ATOM 19064 N N . ILE C 1 315 ? 103.237 138.507 136.366 1.00 90.00 313 ILE C N 1
ATOM 19065 C CA . ILE C 1 315 ? 103.542 139.928 136.252 1.00 90.00 313 ILE C CA 1
ATOM 19066 C C . ILE C 1 315 ? 102.288 140.725 135.953 1.00 90.00 313 ILE C C 1
ATOM 19067 O O . ILE C 1 315 ? 102.202 141.908 136.302 1.00 90.00 313 ILE C O 1
ATOM 19083 N N . LEU C 1 316 ? 101.302 140.117 135.302 1.00 87.11 314 LEU C N 1
ATOM 19084 C CA . LEU C 1 316 ? 100.103 140.871 134.965 1.00 87.11 314 LEU C CA 1
ATOM 19085 C C . LEU C 1 316 ? 99.310 141.212 136.211 1.00 87.11 314 LEU C C 1
ATOM 19086 O O . LEU C 1 316 ? 98.975 142.379 136.445 1.00 87.11 314 LEU C O 1
ATOM 19102 N N . MET C 1 317 ? 98.986 140.199 137.017 1.00 90.27 315 MET C N 1
ATOM 19103 C CA . MET C 1 317 ? 98.268 140.448 138.259 1.00 90.27 315 MET C CA 1
ATOM 19104 C C . MET C 1 317 ? 99.041 141.411 139.142 1.00 90.27 315 MET C C 1
ATOM 19105 O O . MET C 1 317 ? 98.480 142.379 139.663 1.00 90.27 315 MET C O 1
ATOM 19119 N N . LEU C 1 318 ? 100.342 141.169 139.295 1.00 95.04 316 LEU C N 1
ATOM 19120 C CA . LEU C 1 318 ? 101.190 142.050 140.084 1.00 95.04 316 LEU C CA 1
ATOM 19121 C C . LEU C 1 318 ? 101.092 143.484 139.588 1.00 95.04 316 LEU C C 1
ATOM 19122 O O . LEU C 1 318 ? 100.886 144.416 140.372 1.00 95.04 316 LEU C O 1
ATOM 19138 N N . GLY C 1 319 ? 101.229 143.677 138.282 1.00 93.55 317 GLY C N 1
ATOM 19139 C CA . GLY C 1 319 ? 101.027 144.995 137.723 1.00 93.55 317 GLY C CA 1
ATOM 19140 C C . GLY C 1 319 ? 99.606 145.488 137.890 1.00 93.55 317 GLY C C 1
ATOM 19141 O O . GLY C 1 319 ? 99.371 146.694 137.971 1.00 93.55 317 GLY C O 1
ATOM 19145 N N . ALA C 1 320 ? 98.643 144.570 137.947 1.00 92.42 318 ALA C N 1
ATOM 19146 C CA . ALA C 1 320 ? 97.265 144.967 138.201 1.00 92.42 318 ALA C CA 1
ATOM 19147 C C . ALA C 1 320 ? 97.066 145.338 139.660 1.00 92.42 318 ALA C C 1
ATOM 19148 O O . ALA C 1 320 ? 96.370 146.310 139.971 1.00 92.42 318 ALA C O 1
ATOM 19155 N N . LYS C 1 321 ? 97.664 144.570 140.567 1.00 94.29 319 LYS C N 1
ATOM 19156 C CA . LYS C 1 321 ? 97.572 144.887 141.985 1.00 94.29 319 LYS C CA 1
ATOM 19157 C C . LYS C 1 321 ? 98.276 146.203 142.282 1.00 94.29 319 LYS C C 1
ATOM 19158 O O . LYS C 1 321 ? 97.721 147.082 142.950 1.00 94.29 319 LYS C O 1
ATOM 19177 N N . LEU C 1 322 ? 99.505 146.354 141.788 1.00 96.00 320 LEU C N 1
ATOM 19178 C CA . LEU C 1 322 ? 100.185 147.641 141.868 1.00 96.00 320 LEU C CA 1
ATOM 19179 C C . LEU C 1 322 ? 99.395 148.719 141.148 1.00 96.00 320 LEU C C 1
ATOM 19180 O O . LEU C 1 322 ? 99.166 149.806 141.688 1.00 96.00 320 LEU C O 1
ATOM 19196 N N . HIS C 1 323 ? 98.977 148.431 139.921 1.00 95.54 321 HIS C N 1
ATOM 19197 C CA . HIS C 1 323 ? 98.430 149.429 139.009 1.00 95.54 321 HIS C CA 1
ATOM 19198 C C . HIS C 1 323 ? 97.220 148.823 138.310 1.00 95.54 321 HIS C C 1
ATOM 19199 O O . HIS C 1 323 ? 97.337 148.281 137.206 1.00 95.54 321 HIS C O 1
ATOM 19213 N N . PRO C 1 324 ? 96.039 148.903 138.927 1.00 94.73 322 PRO C N 1
ATOM 19214 C CA . PRO C 1 324 ? 94.839 148.422 138.227 1.00 94.73 322 PRO C CA 1
ATOM 19215 C C . PRO C 1 324 ? 94.527 149.194 136.955 1.00 94.73 322 PRO C C 1
ATOM 19216 O O . PRO C 1 324 ? 93.756 148.695 136.128 1.00 94.73 322 PRO C O 1
ATOM 19227 N N . THR C 1 325 ? 95.104 150.383 136.770 1.00 94.57 323 THR C N 1
ATOM 19228 C CA . THR C 1 325 ? 94.793 151.244 135.635 1.00 94.57 323 THR C CA 1
ATOM 19229 C C . THR C 1 325 ? 95.786 151.141 134.484 1.00 94.57 323 THR C C 1
ATOM 19230 O O . THR C 1 325 ? 95.391 151.352 133.334 1.00 94.57 323 THR C O 1
ATOM 19241 N N . LEU C 1 326 ? 97.057 150.847 134.744 1.00 93.61 324 LEU C N 1
ATOM 19242 C CA . LEU C 1 326 ? 98.002 150.710 133.644 1.00 93.61 324 LEU C CA 1
ATOM 19243 C C . LEU C 1 326 ? 97.678 149.464 132.830 1.00 93.61 324 LEU C C 1
ATOM 19244 O O . LEU C 1 326 ? 97.279 148.429 133.370 1.00 93.61 324 LEU C O 1
ATOM 19260 N N . LYS C 1 327 ? 97.861 149.572 131.519 1.00 89.64 325 LYS C N 1
ATOM 19261 C CA . LYS C 1 327 ? 97.619 148.474 130.589 1.00 89.64 325 LYS C CA 1
ATOM 19262 C C . LYS C 1 327 ? 98.958 148.008 130.041 1.00 89.64 325 LYS C C 1
ATOM 19263 O O . LYS C 1 327 ? 99.615 148.729 129.283 1.00 89.64 325 LYS C O 1
ATOM 19282 N N . LEU C 1 328 ? 99.353 146.799 130.423 1.00 88.93 326 LEU C N 1
ATOM 19283 C CA . LEU C 1 328 ? 100.676 146.297 130.080 1.00 88.93 326 LEU C CA 1
ATOM 19284 C C . LEU C 1 328 ? 100.697 145.674 128.695 1.00 88.93 326 LEU C C 1
ATOM 19285 O O . LEU C 1 328 ? 101.565 145.989 127.874 1.00 88.93 326 LEU C O 1
ATOM 19301 N N . GLU C 1 329 ? 99.744 144.788 128.417 1.00 84.84 327 GLU C N 1
ATOM 19302 C CA . GLU C 1 329 ? 99.746 144.068 127.155 1.00 84.84 327 GLU C CA 1
ATOM 19303 C C . GLU C 1 329 ? 99.521 144.969 125.953 1.00 84.84 327 GLU C C 1
ATOM 19304 O O . GLU C 1 329 ? 99.741 144.530 124.819 1.00 84.84 327 GLU C O 1
ATOM 19316 N N . GLU C 1 330 ? 99.068 146.198 126.169 1.00 87.66 328 GLU C N 1
ATOM 19317 C CA . GLU C 1 330 ? 98.909 147.163 125.101 1.00 87.66 328 GLU C CA 1
ATOM 19318 C C . GLU C 1 330 ? 100.197 147.893 124.784 1.00 87.66 328 GLU C C 1
ATOM 19319 O O . GLU C 1 330 ? 100.260 148.594 123.769 1.00 87.66 328 GLU C O 1
ATOM 19331 N N . LEU C 1 331 ? 101.216 147.747 125.617 1.00 88.51 329 LEU C N 1
ATOM 19332 C CA . LEU C 1 331 ? 102.455 148.463 125.393 1.00 88.51 329 LEU C CA 1
ATOM 19333 C C . LEU C 1 331 ? 103.169 147.908 124.182 1.00 88.51 329 LEU C C 1
ATOM 19334 O O . LEU C 1 331 ? 103.146 146.703 123.922 1.00 88.51 329 LEU C O 1
ATOM 19350 N N . THR C 1 332 ? 103.819 148.799 123.456 1.00 87.14 330 THR C N 1
ATOM 19351 C CA . THR C 1 332 ? 104.455 148.479 122.197 1.00 87.14 330 THR C CA 1
ATOM 19352 C C . THR C 1 332 ? 105.934 148.817 122.262 1.00 87.14 330 THR C C 1
ATOM 19353 O O . THR C 1 332 ? 106.328 149.825 122.854 1.00 87.14 330 THR C O 1
ATOM 19364 N N . ASN C 1 333 ? 106.742 147.968 121.645 1.00 87.44 331 ASN C N 1
ATOM 19365 C CA . ASN C 1 333 ? 108.184 148.144 121.644 1.00 87.44 331 ASN C CA 1
ATOM 19366 C C . ASN C 1 333 ? 108.573 149.200 120.614 1.00 87.44 331 ASN C C 1
ATOM 19367 O O . ASN C 1 333 ? 107.740 149.960 120.115 1.00 87.44 331 ASN C O 1
ATOM 19378 N N . LYS C 1 334 ? 109.865 149.262 120.295 1.00 90.33 332 LYS C N 1
ATOM 19379 C CA . LYS C 1 334 ? 110.350 150.246 119.340 1.00 90.33 332 LYS C CA 1
ATOM 19380 C C . LYS C 1 334 ? 109.761 150.005 117.957 1.00 90.33 332 LYS C C 1
ATOM 19381 O O . LYS C 1 334 ? 109.415 150.955 117.246 1.00 90.33 332 LYS C O 1
ATOM 19400 N N . LYS C 1 335 ? 109.633 148.738 117.562 1.00 86.67 333 LYS C N 1
ATOM 19401 C CA . LYS C 1 335 ? 109.174 148.426 116.215 1.00 86.67 333 LYS C CA 1
ATOM 19402 C C . LYS C 1 335 ? 107.709 148.788 116.031 1.00 86.67 333 LYS C C 1
ATOM 19403 O O . LYS C 1 335 ? 107.321 149.314 114.982 1.00 86.67 333 LYS C O 1
ATOM 19422 N N . GLY C 1 336 ? 106.887 148.523 117.043 1.00 84.29 334 GLY C N 1
ATOM 19423 C CA . GLY C 1 336 ? 105.459 148.754 116.972 1.00 84.29 334 GLY C CA 1
ATOM 19424 C C . GLY C 1 336 ? 104.672 147.493 117.252 1.00 84.29 334 GLY C C 1
ATOM 19425 O O . GLY C 1 336 ? 103.547 147.338 116.772 1.00 84.29 334 GLY C O 1
ATOM 19429 N N . MET C 1 337 ? 105.251 146.597 118.042 1.00 80.88 335 MET C N 1
ATOM 19430 C CA . MET C 1 337 ? 104.695 145.280 118.302 1.00 80.88 335 MET C CA 1
ATOM 19431 C C . MET C 1 337 ? 104.384 145.132 119.782 1.00 80.88 335 MET C C 1
ATOM 19432 O O . MET C 1 337 ? 105.126 145.628 120.633 1.00 80.88 335 MET C O 1
ATOM 19446 N N . THR C 1 338 ? 103.296 144.449 120.078 1.00 80.59 336 THR C N 1
ATOM 19447 C CA . THR C 1 338 ? 102.882 144.138 121.433 1.00 80.59 336 THR C CA 1
ATOM 19448 C C . THR C 1 338 ? 103.365 142.754 121.818 1.00 80.59 336 THR C C 1
ATOM 19449 O O . THR C 1 338 ? 103.830 141.987 120.973 1.00 80.59 336 THR C O 1
ATOM 19460 N N . PRO C 1 339 ? 103.275 142.392 123.099 1.00 80.20 337 PRO C N 1
ATOM 19461 C CA . PRO C 1 339 ? 103.626 141.020 123.486 1.00 80.20 337 PRO C CA 1
ATOM 19462 C C . PRO C 1 339 ? 102.800 139.965 122.784 1.00 80.20 337 PRO C C 1
ATOM 19463 O O . PRO C 1 339 ? 103.283 138.852 122.552 1.00 80.20 337 PRO C O 1
ATOM 19474 N N . LEU C 1 340 ? 101.557 140.288 122.445 1.00 73.85 338 LEU C N 1
ATOM 19475 C CA . LEU C 1 340 ? 100.712 139.377 121.688 1.00 73.85 338 LEU C CA 1
ATOM 19476 C C . LEU C 1 340 ? 101.147 139.299 120.234 1.00 73.85 338 LEU C C 1
ATOM 19477 O O . LEU C 1 340 ? 101.238 138.210 119.658 1.00 73.85 338 LEU C O 1
ATOM 19493 N N . ALA C 1 341 ? 101.389 140.450 119.617 1.00 75.10 339 ALA C N 1
ATOM 19494 C CA . ALA C 1 341 ? 101.817 140.473 118.230 1.00 75.10 339 ALA C CA 1
ATOM 19495 C C . ALA C 1 341 ? 103.206 139.887 118.081 1.00 75.10 339 ALA C C 1
ATOM 19496 O O . ALA C 1 341 ? 103.521 139.248 117.072 1.00 75.10 339 ALA C O 1
ATOM 19503 N N . LEU C 1 342 ? 104.051 140.113 119.081 1.00 77.96 340 LEU C N 1
ATOM 19504 C CA . LEU C 1 342 ? 105.401 139.578 119.079 1.00 77.96 340 LEU C CA 1
ATOM 19505 C C . LEU C 1 342 ? 105.389 138.063 119.157 1.00 77.96 340 LEU C C 1
ATOM 19506 O O . LEU C 1 342 ? 106.197 137.394 118.506 1.00 77.96 340 LEU C O 1
ATOM 19522 N N . ALA C 1 343 ? 104.465 137.504 119.931 1.00 73.90 341 ALA C N 1
ATOM 19523 C CA . ALA C 1 343 ? 104.369 136.059 120.050 1.00 73.90 341 ALA C CA 1
ATOM 19524 C C . ALA C 1 343 ? 103.936 135.436 118.744 1.00 73.90 341 ALA C C 1
ATOM 19525 O O . ALA C 1 343 ? 104.407 134.358 118.372 1.00 73.90 341 ALA C O 1
ATOM 19532 N N . ALA C 1 344 ? 103.020 136.095 118.052 1.00 69.70 342 ALA C N 1
ATOM 19533 C CA . ALA C 1 344 ? 102.541 135.596 116.784 1.00 69.70 342 ALA C CA 1
ATOM 19534 C C . ALA C 1 344 ? 103.542 135.876 115.679 1.00 69.70 342 ALA C C 1
ATOM 19535 O O . ALA C 1 344 ? 103.802 135.014 114.838 1.00 69.70 342 ALA C O 1
ATOM 19542 N N . GLY C 1 345 ? 104.139 137.061 115.689 1.00 70.80 343 GLY C N 1
ATOM 19543 C CA . GLY C 1 345 ? 105.124 137.416 114.693 1.00 70.80 343 GLY C CA 1
ATOM 19544 C C . GLY C 1 345 ? 106.432 136.666 114.796 1.00 70.80 343 GLY C C 1
ATOM 19545 O O . GLY C 1 345 ? 107.257 136.779 113.884 1.00 70.80 343 GLY C O 1
ATOM 19549 N N . THR C 1 346 ? 106.632 135.906 115.867 1.00 71.74 344 THR C N 1
ATOM 19550 C CA . THR C 1 346 ? 107.888 135.247 116.164 1.00 71.74 344 THR C CA 1
ATOM 19551 C C . THR C 1 346 ? 107.734 133.752 116.362 1.00 71.74 344 THR C C 1
ATOM 19552 O O . THR C 1 346 ? 108.736 133.063 116.567 1.00 71.74 344 THR C O 1
ATOM 19563 N N . GLY C 1 347 ? 106.515 133.241 116.328 1.00 69.50 345 GLY C N 1
ATOM 19564 C CA . GLY C 1 347 ? 106.274 131.825 116.249 1.00 69.50 345 GLY C CA 1
ATOM 19565 C C . GLY C 1 347 ? 105.947 131.160 117.553 1.00 69.50 345 GLY C C 1
ATOM 19566 O O . GLY C 1 347 ? 106.130 129.946 117.673 1.00 69.50 345 GLY C O 1
ATOM 19570 N N . LYS C 1 348 ? 105.440 131.902 118.524 1.00 74.10 346 LYS C N 1
ATOM 19571 C CA . LYS C 1 348 ? 105.403 131.440 119.904 1.00 74.10 346 LYS C CA 1
ATOM 19572 C C . LYS C 1 348 ? 104.009 130.902 120.181 1.00 74.10 346 LYS C C 1
ATOM 19573 O O . LYS C 1 348 ? 103.128 131.597 120.681 1.00 74.10 346 LYS C O 1
ATOM 19592 N N . ILE C 1 349 ? 103.845 129.623 119.862 1.00 69.06 347 ILE C N 1
ATOM 19593 C CA . ILE C 1 349 ? 102.542 128.979 119.847 1.00 69.06 347 ILE C CA 1
ATOM 19594 C C . ILE C 1 349 ? 101.969 128.868 121.249 1.00 69.06 347 ILE C C 1
ATOM 19595 O O . ILE C 1 349 ? 100.769 129.069 121.455 1.00 69.06 347 ILE C O 1
ATOM 19611 N N . GLY C 1 350 ? 102.801 128.541 122.231 1.00 73.15 348 GLY C N 1
ATOM 19612 C CA . GLY C 1 350 ? 102.283 128.308 123.567 1.00 73.15 348 GLY C CA 1
ATOM 19613 C C . GLY C 1 350 ? 101.949 129.593 124.286 1.00 73.15 348 GLY C C 1
ATOM 19614 O O . GLY C 1 350 ? 100.973 129.663 125.034 1.00 73.15 348 GLY C O 1
ATOM 19618 N N . VAL C 1 351 ? 102.770 130.614 124.092 1.00 74.44 349 VAL C N 1
ATOM 19619 C CA . VAL C 1 351 ? 102.468 131.926 124.636 1.00 74.44 349 VAL C CA 1
ATOM 19620 C C . VAL C 1 351 ? 101.169 132.443 124.044 1.00 74.44 349 VAL C C 1
ATOM 19621 O O . VAL C 1 351 ? 100.267 132.884 124.761 1.00 74.44 349 VAL C O 1
ATOM 19634 N N . LEU C 1 352 ? 101.056 132.384 122.722 1.00 69.79 350 LEU C N 1
ATOM 19635 C CA . LEU C 1 352 ? 99.852 132.844 122.050 1.00 69.79 350 LEU C CA 1
ATOM 19636 C C . LEU C 1 352 ? 98.651 132.029 122.479 1.00 69.79 350 LEU C C 1
ATOM 19637 O O . LEU C 1 352 ? 97.583 132.575 122.765 1.00 69.79 350 LEU C O 1
ATOM 19653 N N . ALA C 1 353 ? 98.820 130.718 122.551 1.00 70.30 351 ALA C N 1
ATOM 19654 C CA . ALA C 1 353 ? 97.749 129.855 123.011 1.00 70.30 351 ALA C CA 1
ATOM 19655 C C . ALA C 1 353 ? 97.370 130.150 124.448 1.00 70.30 351 ALA C C 1
ATOM 19656 O O . ALA C 1 353 ? 96.237 129.881 124.855 1.00 70.30 351 ALA C O 1
ATOM 19663 N N . TYR C 1 354 ? 98.299 130.692 125.230 1.00 76.81 352 TYR C N 1
ATOM 19664 C CA . TYR C 1 354 ? 97.965 131.113 126.579 1.00 76.81 352 TYR C CA 1
ATOM 19665 C C . TYR C 1 354 ? 97.189 132.418 126.585 1.00 76.81 352 TYR C C 1
ATOM 19666 O O . TYR C 1 354 ? 96.143 132.523 127.230 1.00 76.81 352 TYR C O 1
ATOM 19684 N N . ILE C 1 355 ? 97.706 133.427 125.889 1.00 74.57 353 ILE C N 1
ATOM 19685 C CA . ILE C 1 355 ? 97.168 134.777 125.977 1.00 74.57 353 ILE C CA 1
ATOM 19686 C C . ILE C 1 355 ? 95.733 134.820 125.489 1.00 74.57 353 ILE C C 1
ATOM 19687 O O . ILE C 1 355 ? 94.909 135.571 126.022 1.00 74.57 353 ILE C O 1
ATOM 19703 N N . LEU C 1 356 ? 95.408 134.019 124.483 1.00 70.03 354 LEU C N 1
ATOM 19704 C CA . LEU C 1 356 ? 94.080 134.051 123.891 1.00 70.03 354 LEU C CA 1
ATOM 19705 C C . LEU C 1 356 ? 93.077 133.339 124.772 1.00 70.03 354 LEU C C 1
ATOM 19706 O O . LEU C 1 356 ? 91.924 133.763 124.885 1.00 70.03 354 LEU C O 1
ATOM 19722 N N . GLN C 1 357 ? 93.510 132.250 125.389 1.00 72.39 355 GLN C N 1
ATOM 19723 C CA . GLN C 1 357 ? 92.686 131.425 126.251 1.00 72.39 355 GLN C CA 1
ATOM 19724 C C . GLN C 1 357 ? 92.816 131.810 127.715 1.00 72.39 355 GLN C C 1
ATOM 19725 O O . GLN C 1 357 ? 92.595 130.972 128.595 1.00 72.39 355 GLN C O 1
ATOM 19739 N N . ARG C 1 358 ? 93.176 133.057 128.002 1.00 78.44 356 ARG C N 1
ATOM 19740 C CA . ARG C 1 358 ? 93.518 133.464 129.359 1.00 78.44 356 ARG C CA 1
ATOM 19741 C C . ARG C 1 358 ? 92.243 133.673 130.157 1.00 78.44 356 ARG C C 1
ATOM 19742 O O . ARG C 1 358 ? 91.662 134.756 130.150 1.00 78.44 356 ARG C O 1
ATOM 19763 N N . GLU C 1 359 ? 91.820 132.636 130.860 1.00 79.83 357 GLU C N 1
ATOM 19764 C CA . GLU C 1 359 ? 90.746 132.720 131.841 1.00 79.83 357 GLU C CA 1
ATOM 19765 C C . GLU C 1 359 ? 91.384 132.727 133.223 1.00 79.83 357 GLU C C 1
ATOM 19766 O O . GLU C 1 359 ? 92.106 131.795 133.591 1.00 79.83 357 GLU C O 1
ATOM 19778 N N . ILE C 1 360 ? 91.155 133.809 133.956 1.00 84.04 358 ILE C N 1
ATOM 19779 C CA . ILE C 1 360 ? 91.653 133.989 135.312 1.00 84.04 358 ILE C CA 1
ATOM 19780 C C . ILE C 1 360 ? 90.450 134.029 136.239 1.00 84.04 358 ILE C C 1
ATOM 19781 O O . ILE C 1 360 ? 89.424 134.631 135.907 1.00 84.04 358 ILE C O 1
ATOM 19797 N N . GLN C 1 361 ? 90.579 133.394 137.401 1.00 85.54 359 GLN C N 1
ATOM 19798 C CA . GLN C 1 361 ? 89.521 133.355 138.409 1.00 85.54 359 GLN C CA 1
ATOM 19799 C C . GLN C 1 361 ? 90.062 134.009 139.673 1.00 85.54 359 GLN C C 1
ATOM 19800 O O . GLN C 1 361 ? 90.675 133.353 140.516 1.00 85.54 359 GLN C O 1
ATOM 19814 N N . GLU C 1 362 ? 89.836 135.313 139.788 1.00 88.56 360 GLU C N 1
ATOM 19815 C CA . GLU C 1 362 ? 90.223 136.108 140.941 1.00 88.56 360 GLU C CA 1
ATOM 19816 C C . GLU C 1 362 ? 89.264 137.277 141.017 1.00 88.56 360 GLU C C 1
ATOM 19817 O O . GLU C 1 362 ? 88.676 137.656 139.997 1.00 88.56 360 GLU C O 1
ATOM 19829 N N . PRO C 1 363 ? 89.064 137.874 142.193 1.00 91.04 361 PRO C N 1
ATOM 19830 C CA . PRO C 1 363 ? 88.044 138.925 142.281 1.00 91.04 361 PRO C CA 1
ATOM 19831 C C . PRO C 1 363 ? 88.415 140.174 141.512 1.00 91.04 361 PRO C C 1
ATOM 19832 O O . PRO C 1 363 ? 87.554 140.766 140.850 1.00 91.04 361 PRO C O 1
ATOM 19843 N N . GLU C 1 364 ? 89.681 140.585 141.580 1.00 92.10 362 GLU C N 1
ATOM 19844 C CA . GLU C 1 364 ? 90.135 141.833 140.984 1.00 92.10 362 GLU C CA 1
ATOM 19845 C C . GLU C 1 364 ? 90.841 141.640 139.652 1.00 92.10 362 GLU C C 1
ATOM 19846 O O . GLU C 1 364 ? 91.048 142.624 138.934 1.00 92.10 362 GLU C O 1
ATOM 19858 N N . CYS C 1 365 ? 91.161 140.404 139.281 1.00 89.12 363 CYS C N 1
ATOM 19859 C CA . CYS C 1 365 ? 91.972 140.114 138.108 1.00 89.12 363 CYS C CA 1
ATOM 19860 C C . CYS C 1 365 ? 91.225 139.211 137.136 1.00 89.12 363 CYS C C 1
ATOM 19861 O O . CYS C 1 365 ? 91.716 138.162 136.719 1.00 89.12 363 CYS C O 1
ATOM 19869 N N . ARG C 1 366 ? 90.003 139.617 136.775 1.00 85.88 364 ARG C N 1
ATOM 19870 C CA . ARG C 1 366 ? 89.301 139.079 135.616 1.00 85.88 364 ARG C CA 1
ATOM 19871 C C . ARG C 1 366 ? 89.223 140.053 134.458 1.00 85.88 364 ARG C C 1
ATOM 19872 O O . ARG C 1 366 ? 89.010 139.619 133.325 1.00 85.88 364 ARG C O 1
ATOM 19893 N N . HIS C 1 367 ? 89.399 141.348 134.707 1.00 86.76 365 HIS C N 1
ATOM 19894 C CA . HIS C 1 367 ? 89.480 142.318 133.625 1.00 86.76 365 HIS C CA 1
ATOM 19895 C C . HIS C 1 367 ? 90.670 142.078 132.713 1.00 86.76 365 HIS C C 1
ATOM 19896 O O . HIS C 1 367 ? 90.722 142.659 131.627 1.00 86.76 365 HIS C O 1
ATOM 19910 N N . LEU C 1 368 ? 91.639 141.280 133.147 1.00 85.01 366 LEU C N 1
ATOM 19911 C CA . LEU C 1 368 ? 92.750 140.869 132.309 1.00 85.01 366 LEU C CA 1
ATOM 19912 C C . LEU C 1 368 ? 92.432 139.604 131.545 1.00 85.01 366 LEU C C 1
ATOM 19913 O O . LEU C 1 368 ? 92.896 139.432 130.415 1.00 85.01 366 LEU C O 1
ATOM 19929 N N . SER C 1 369 ? 91.672 138.710 132.167 1.00 81.87 367 SER C N 1
ATOM 19930 C CA . SER C 1 369 ? 91.273 137.477 131.513 1.00 81.87 367 SER C CA 1
ATOM 19931 C C . SER C 1 369 ? 90.599 137.782 130.188 1.00 81.87 367 SER C C 1
ATOM 19932 O O . SER C 1 369 ? 89.978 138.832 130.008 1.00 81.87 367 SER C O 1
ATOM 19940 N N . ARG C 1 370 ? 90.770 136.869 129.254 1.00 75.32 368 ARG C N 1
ATOM 19941 C CA . ARG C 1 370 ? 90.303 137.038 127.895 1.00 75.32 368 ARG C CA 1
ATOM 19942 C C . ARG C 1 370 ? 89.267 136.015 127.483 1.00 75.32 368 ARG C C 1
ATOM 19943 O O . ARG C 1 370 ? 88.367 136.348 126.714 1.00 75.32 368 ARG C O 1
ATOM 19964 N N . LYS C 1 371 ? 89.374 134.790 127.963 1.00 75.44 369 LYS C N 1
ATOM 19965 C CA . LYS C 1 371 ? 88.413 133.737 127.669 1.00 75.44 369 LYS C CA 1
ATOM 19966 C C . LYS C 1 371 ? 87.396 133.713 128.801 1.00 75.44 369 LYS C C 1
ATOM 19967 O O . LYS C 1 371 ? 87.661 133.185 129.882 1.00 75.44 369 LYS C O 1
ATOM 19986 N N . PHE C 1 372 ? 86.240 134.307 128.548 1.00 79.17 370 PHE C N 1
ATOM 19987 C CA . PHE C 1 372 ? 85.167 134.414 129.522 1.00 79.17 370 PHE C CA 1
ATOM 19988 C C . PHE C 1 372 ? 84.086 133.375 129.278 1.00 79.17 370 PHE C C 1
ATOM 19989 O O . PHE C 1 372 ? 83.716 133.111 128.132 1.00 79.17 370 PHE C O 1
ATOM 20006 N N . THR C 1 373 ? 83.572 132.807 130.359 1.00 80.22 371 THR C N 1
ATOM 20007 C CA . THR C 1 373 ? 82.354 132.011 130.326 1.00 80.22 371 THR C CA 1
ATOM 20008 C C . THR C 1 373 ? 81.165 132.900 130.662 1.00 80.22 371 THR C C 1
ATOM 20009 O O . THR C 1 373 ? 81.110 133.488 131.747 1.00 80.22 371 THR C O 1
ATOM 20020 N N . GLU C 1 374 ? 80.227 133.015 129.728 1.00 81.49 372 GLU C N 1
ATOM 20021 C CA . GLU C 1 374 ? 79.059 133.856 129.946 1.00 81.49 372 GLU C CA 1
ATOM 20022 C C . GLU C 1 374 ? 77.966 133.117 130.703 1.00 81.49 372 GLU C C 1
ATOM 20023 O O . GLU C 1 374 ? 77.390 133.660 131.651 1.00 81.49 372 GLU C O 1
ATOM 20035 N N . TRP C 1 375 ? 77.665 131.891 130.286 1.00 83.02 373 TRP C N 1
ATOM 20036 C CA . TRP C 1 375 ? 76.667 131.085 130.959 1.00 83.02 373 TRP C CA 1
ATOM 20037 C C . TRP C 1 375 ? 77.121 129.635 130.973 1.00 83.02 373 TRP C C 1
ATOM 20038 O O . TRP C 1 375 ? 78.146 129.267 130.394 1.00 83.02 373 TRP C O 1
ATOM 20059 N N . ALA C 1 376 ? 76.337 128.817 131.666 1.00 83.89 374 ALA C N 1
ATOM 20060 C CA . ALA C 1 376 ? 76.610 127.407 131.871 1.00 83.89 374 ALA C CA 1
ATOM 20061 C C . ALA C 1 376 ? 75.309 126.754 132.297 1.00 83.89 374 ALA C C 1
ATOM 20062 O O . ALA C 1 376 ? 74.540 127.337 133.067 1.00 83.89 374 ALA C O 1
ATOM 20069 N N . TYR C 1 377 ? 75.066 125.550 131.790 1.00 85.93 375 TYR C N 1
ATOM 20070 C CA . TYR C 1 377 ? 73.854 124.815 132.145 1.00 85.93 375 TYR C CA 1
ATOM 20071 C C . TYR C 1 377 ? 74.192 123.326 132.101 1.00 85.93 375 TYR C C 1
ATOM 20072 O O . TYR C 1 377 ? 74.082 122.676 131.061 1.00 85.93 375 TYR C O 1
ATOM 20090 N N . GLY C 1 378 ? 74.598 122.801 133.243 1.00 87.50 376 GLY C N 1
ATOM 20091 C CA . GLY C 1 378 ? 74.926 121.405 133.345 1.00 87.50 376 GLY C CA 1
ATOM 20092 C C . GLY C 1 378 ? 76.251 121.125 132.659 1.00 87.50 376 GLY C C 1
ATOM 20093 O O . GLY C 1 378 ? 77.250 121.789 132.945 1.00 87.50 376 GLY C O 1
ATOM 20097 N N . PRO C 1 379 ? 76.303 120.145 131.747 1.00 89.10 377 PRO C N 1
ATOM 20098 C CA . PRO C 1 379 ? 77.550 119.913 131.007 1.00 89.10 377 PRO C CA 1
ATOM 20099 C C . PRO C 1 379 ? 77.828 120.958 129.956 1.00 89.10 377 PRO C C 1
ATOM 20100 O O . PRO C 1 379 ? 78.994 121.153 129.593 1.00 89.10 377 PRO C O 1
ATOM 20111 N N . VAL C 1 380 ? 76.796 121.619 129.454 1.00 86.57 378 VAL C N 1
ATOM 20112 C CA . VAL C 1 380 ? 76.953 122.680 128.472 1.00 86.57 378 VAL C CA 1
ATOM 20113 C C . VAL C 1 380 ? 77.508 123.917 129.167 1.00 86.57 378 VAL C C 1
ATOM 20114 O O . VAL C 1 380 ? 77.009 124.328 130.219 1.00 86.57 378 VAL C O 1
ATOM 20127 N N . HIS C 1 381 ? 78.542 124.512 128.579 1.00 85.13 379 HIS C N 1
ATOM 20128 C CA . HIS C 1 381 ? 79.002 125.839 128.952 1.00 85.13 379 HIS C CA 1
ATOM 20129 C C . HIS C 1 381 ? 79.403 126.605 127.703 1.00 85.13 379 HIS C C 1
ATOM 20130 O O . HIS C 1 381 ? 80.019 126.054 126.790 1.00 85.13 379 HIS C O 1
ATOM 20144 N N . SER C 1 382 ? 79.049 127.886 127.678 1.00 80.83 380 SER C N 1
ATOM 20145 C CA . SER C 1 382 ? 79.251 128.753 126.521 1.00 80.83 380 SER C CA 1
ATOM 20146 C C . SER C 1 382 ? 80.303 129.801 126.841 1.00 80.83 380 SER C C 1
ATOM 20147 O O . SER C 1 382 ? 80.018 130.790 127.521 1.00 80.83 380 SER C O 1
ATOM 20155 N N . SER C 1 383 ? 81.500 129.594 126.314 1.00 77.65 381 SER C N 1
ATOM 20156 C CA . SER C 1 383 ? 82.635 130.472 126.511 1.00 77.65 381 SER C CA 1
ATOM 20157 C C . SER C 1 383 ? 82.487 131.768 125.715 1.00 77.65 381 SER C C 1
ATOM 20158 O O . SER C 1 383 ? 81.547 131.959 124.944 1.00 77.65 381 SER C O 1
ATOM 20166 N N . LEU C 1 384 ? 83.438 132.672 125.932 1.00 76.14 382 LEU C N 1
ATOM 20167 C CA . LEU C 1 384 ? 83.571 133.894 125.154 1.00 76.14 382 LEU C CA 1
ATOM 20168 C C . LEU C 1 384 ? 85.038 134.254 125.088 1.00 76.14 382 LEU C C 1
ATOM 20169 O O . LEU C 1 384 ? 85.667 134.452 126.129 1.00 76.14 382 LEU C O 1
ATOM 20185 N N . TYR C 1 385 ? 85.564 134.355 123.883 1.00 70.60 383 TYR C N 1
ATOM 20186 C CA . TYR C 1 385 ? 86.892 134.877 123.653 1.00 70.60 383 TYR C CA 1
ATOM 20187 C C . TYR C 1 385 ? 86.801 136.353 123.340 1.00 70.60 383 TYR C C 1
ATOM 20188 O O . TYR C 1 385 ? 85.792 136.825 122.826 1.00 70.60 383 TYR C O 1
ATOM 20206 N N . ASP C 1 386 ? 87.844 137.085 123.690 1.00 72.63 384 ASP C N 1
ATOM 20207 C CA . ASP C 1 386 ? 87.977 138.458 123.242 1.00 72.63 384 ASP C CA 1
ATOM 20208 C C . ASP C 1 386 ? 88.614 138.471 121.869 1.00 72.63 384 ASP C C 1
ATOM 20209 O O . ASP C 1 386 ? 89.346 137.558 121.490 1.00 72.63 384 ASP C O 1
ATOM 20218 N N . LEU C 1 387 ? 88.341 139.535 121.130 1.00 68.64 385 LEU C N 1
ATOM 20219 C CA . LEU C 1 387 ? 88.890 139.731 119.800 1.00 68.64 385 LEU C CA 1
ATOM 20220 C C . LEU C 1 387 ? 89.637 141.045 119.704 1.00 68.64 385 LEU C C 1
ATOM 20221 O O . LEU C 1 387 ? 89.872 141.549 118.606 1.00 68.64 385 LEU C O 1
ATOM 20237 N N . SER C 1 388 ? 89.993 141.624 120.836 1.00 71.09 386 SER C N 1
ATOM 20238 C CA . SER C 1 388 ? 90.676 142.902 120.834 1.00 71.09 386 SER C CA 1
ATOM 20239 C C . SER C 1 388 ? 92.099 142.727 120.339 1.00 71.09 386 SER C C 1
ATOM 20240 O O . SER C 1 388 ? 92.886 141.973 120.923 1.00 71.09 386 SER C O 1
ATOM 20248 N N . CYS C 1 389 ? 92.400 143.402 119.237 1.00 72.48 387 CYS C N 1
ATOM 20249 C CA . CYS C 1 389 ? 93.697 143.375 118.601 1.00 72.48 387 CYS C CA 1
ATOM 20250 C C . CYS C 1 389 ? 94.038 141.989 118.078 1.00 72.48 387 CYS C C 1
ATOM 20251 O O . CYS C 1 389 ? 95.184 141.546 118.162 1.00 72.48 387 CYS C O 1
ATOM 20258 N N . ILE C 1 390 ? 93.019 141.303 117.558 1.00 68.35 388 ILE C N 1
ATOM 20259 C CA . ILE C 1 390 ? 93.165 140.007 116.915 1.00 68.35 388 ILE C CA 1
ATOM 20260 C C . ILE C 1 390 ? 92.668 140.035 115.475 1.00 68.35 388 ILE C C 1
ATOM 20261 O O . ILE C 1 390 ? 93.294 139.449 114.585 1.00 68.35 388 ILE C O 1
ATOM 20277 N N . ASP C 1 391 ? 91.533 140.671 115.232 1.00 67.79 389 ASP C N 1
ATOM 20278 C CA . ASP C 1 391 ? 90.962 140.813 113.901 1.00 67.79 389 ASP C CA 1
ATOM 20279 C C . ASP C 1 391 ? 91.061 142.223 113.359 1.00 67.79 389 ASP C C 1
ATOM 20280 O O . ASP C 1 391 ? 91.242 142.404 112.155 1.00 67.79 389 ASP C O 1
ATOM 20289 N N . THR C 1 392 ? 90.950 143.217 114.232 1.00 70.92 390 THR C N 1
ATOM 20290 C CA . THR C 1 392 ? 90.951 144.618 113.841 1.00 70.92 390 THR C CA 1
ATOM 20291 C C . THR C 1 392 ? 91.830 145.418 114.794 1.00 70.92 390 THR C C 1
ATOM 20292 O O . THR C 1 392 ? 91.421 146.435 115.350 1.00 70.92 390 THR C O 1
ATOM 20303 N N . CYS C 1 393 ? 93.047 144.956 115.038 1.00 74.66 391 CYS C N 1
ATOM 20304 C CA . CYS C 1 393 ? 94.016 145.847 115.652 1.00 74.66 391 CYS C CA 1
ATOM 20305 C C . CYS C 1 393 ? 94.351 146.929 114.643 1.00 74.66 391 CYS C C 1
ATOM 20306 O O . CYS C 1 393 ? 94.474 146.665 113.443 1.00 74.66 391 CYS C O 1
ATOM 20313 N N . GLU C 1 394 ? 94.463 148.160 115.127 1.00 79.59 392 GLU C N 1
ATOM 20314 C CA . GLU C 1 394 ? 94.935 149.225 114.262 1.00 79.59 392 GLU C CA 1
ATOM 20315 C C . GLU C 1 394 ? 96.347 148.926 113.772 1.00 79.59 392 GLU C C 1
ATOM 20316 O O . GLU C 1 394 ? 96.702 149.266 112.639 1.00 79.59 392 GLU C O 1
ATOM 20328 N N . LYS C 1 395 ? 97.155 148.280 114.608 1.00 78.06 393 LYS C N 1
ATOM 20329 C CA . LYS C 1 395 ? 98.515 147.889 114.270 1.00 78.06 393 LYS C CA 1
ATOM 20330 C C . LYS C 1 395 ? 98.672 146.415 114.592 1.00 78.06 393 LYS C C 1
ATOM 20331 O O . LYS C 1 395 ? 98.552 146.011 115.751 1.00 78.06 393 LYS C O 1
ATOM 20350 N N . ASN C 1 396 ? 98.954 145.619 113.567 1.00 74.24 394 ASN C N 1
ATOM 20351 C CA . ASN C 1 396 ? 99.456 144.260 113.732 1.00 74.24 394 ASN C CA 1
ATOM 20352 C C . ASN C 1 396 ? 98.463 143.381 114.487 1.00 74.24 394 ASN C C 1
ATOM 20353 O O . ASN C 1 396 ? 98.733 142.877 115.578 1.00 74.24 394 ASN C O 1
ATOM 20364 N N . SER C 1 397 ? 97.292 143.221 113.884 1.00 69.51 395 SER C N 1
ATOM 20365 C CA . SER C 1 397 ? 96.381 142.182 114.328 1.00 69.51 395 SER C CA 1
ATOM 20366 C C . SER C 1 397 ? 97.068 140.830 114.259 1.00 69.51 395 SER C C 1
ATOM 20367 O O . SER C 1 397 ? 97.976 140.608 113.460 1.00 69.51 395 SER C O 1
ATOM 20375 N N . VAL C 1 398 ? 96.627 139.927 115.127 1.00 66.29 396 VAL C N 1
ATOM 20376 C CA . VAL C 1 398 ? 97.234 138.606 115.233 1.00 66.29 396 VAL C CA 1
ATOM 20377 C C . VAL C 1 398 ? 97.088 137.850 113.927 1.00 66.29 396 VAL C C 1
ATOM 20378 O O . VAL C 1 398 ? 97.996 137.133 113.494 1.00 66.29 396 VAL C O 1
ATOM 20391 N N . LEU C 1 399 ? 95.926 137.976 113.302 1.00 61.75 397 LEU C N 1
ATOM 20392 C CA . LEU C 1 399 ? 95.694 137.369 112.004 1.00 61.75 397 LEU C CA 1
ATOM 20393 C C . LEU C 1 399 ? 96.632 137.946 110.963 1.00 61.75 397 LEU C C 1
ATOM 20394 O O . LEU C 1 399 ? 97.249 137.212 110.186 1.00 61.75 397 LEU C O 1
ATOM 20410 N N . GLU C 1 400 ? 96.761 139.265 110.943 1.00 63.29 398 GLU C N 1
ATOM 20411 C CA . GLU C 1 400 ? 97.624 139.949 110.003 1.00 63.29 398 GLU C CA 1
ATOM 20412 C C . GLU C 1 400 ? 99.095 139.834 110.337 1.00 63.29 398 GLU C C 1
ATOM 20413 O O . GLU C 1 400 ? 99.909 140.456 109.648 1.00 63.29 398 GLU C O 1
ATOM 20425 N N . VAL C 1 401 ? 99.453 139.083 111.375 1.00 66.47 399 VAL C N 1
ATOM 20426 C CA . VAL C 1 401 ? 100.837 138.896 111.775 1.00 66.47 399 VAL C CA 1
ATOM 20427 C C . VAL C 1 401 ? 101.195 137.433 111.608 1.00 66.47 399 VAL C C 1
ATOM 20428 O O . VAL C 1 401 ? 102.353 137.093 111.378 1.00 66.47 399 VAL C O 1
ATOM 20441 N N . ILE C 1 402 ? 100.212 136.558 111.756 1.00 61.95 400 ILE C N 1
ATOM 20442 C CA . ILE C 1 402 ? 100.401 135.158 111.414 1.00 61.95 400 ILE C CA 1
ATOM 20443 C C . ILE C 1 402 ? 100.464 134.974 109.910 1.00 61.95 400 ILE C C 1
ATOM 20444 O O . ILE C 1 402 ? 101.259 134.177 109.407 1.00 61.95 400 ILE C O 1
ATOM 20460 N N . ALA C 1 403 ? 99.629 135.692 109.173 1.00 57.54 401 ALA C N 1
ATOM 20461 C CA . ALA C 1 403 ? 99.442 135.438 107.755 1.00 57.54 401 ALA C CA 1
ATOM 20462 C C . ALA C 1 403 ? 100.361 136.243 106.857 1.00 57.54 401 ALA C C 1
ATOM 20463 O O . ALA C 1 403 ? 100.791 135.738 105.819 1.00 57.54 401 ALA C O 1
ATOM 20470 N N . TYR C 1 404 ? 100.705 137.463 107.239 1.00 59.00 402 TYR C N 1
ATOM 20471 C CA . TYR C 1 404 ? 101.608 138.298 106.467 1.00 59.00 402 TYR C CA 1
ATOM 20472 C C . TYR C 1 404 ? 103.049 138.121 106.910 1.00 59.00 402 TYR C C 1
ATOM 20473 O O . TYR C 1 404 ? 103.872 139.027 106.736 1.00 59.00 402 TYR C O 1
ATOM 20491 N N . SER C 1 405 ? 103.372 136.952 107.444 1.00 61.25 403 SER C N 1
ATOM 20492 C CA . SER C 1 405 ? 104.671 136.641 108.003 1.00 61.25 403 SER C CA 1
ATOM 20493 C C . SER C 1 405 ? 105.462 135.787 107.030 1.00 61.25 403 SER C C 1
ATOM 20494 O O . SER C 1 405 ? 104.994 135.440 105.950 1.00 61.25 403 SER C O 1
ATOM 20502 N N . SER C 1 406 ? 106.671 135.432 107.437 1.00 63.66 404 SER C N 1
ATOM 20503 C CA . SER C 1 406 ? 107.598 134.668 106.618 1.00 63.66 404 SER C CA 1
ATOM 20504 C C . SER C 1 406 ? 107.732 133.254 107.148 1.00 63.66 404 SER C C 1
ATOM 20505 O O . SER C 1 406 ? 107.750 133.032 108.360 1.00 63.66 404 SER C O 1
ATOM 20513 N N . SER C 1 407 ? 107.850 132.303 106.222 1.00 62.31 405 SER C N 1
ATOM 20514 C CA . SER C 1 407 ? 107.982 130.894 106.567 1.00 62.31 405 SER C CA 1
ATOM 20515 C C . SER C 1 407 ? 109.146 130.619 107.504 1.00 62.31 405 SER C C 1
ATOM 20516 O O . SER C 1 407 ? 109.150 129.578 108.169 1.00 62.31 405 SER C O 1
ATOM 20524 N N . GLU C 1 408 ? 110.142 131.506 107.547 1.00 66.25 406 GLU C N 1
ATOM 20525 C CA . GLU C 1 408 ? 111.172 131.419 108.571 1.00 66.25 406 GLU C CA 1
ATOM 20526 C C . GLU C 1 408 ? 110.553 131.394 109.961 1.00 66.25 406 GLU C C 1
ATOM 20527 O O . GLU C 1 408 ? 110.994 130.636 110.832 1.00 66.25 406 GLU C O 1
ATOM 20539 N N . THR C 1 409 ? 109.525 132.205 110.181 1.00 64.18 407 THR C N 1
ATOM 20540 C CA . THR C 1 409 ? 108.818 132.211 111.445 1.00 64.18 407 THR C CA 1
ATOM 20541 C C . THR C 1 409 ? 108.200 130.840 111.689 1.00 64.18 407 THR C C 1
ATOM 20542 O O . THR C 1 409 ? 107.328 130.424 110.916 1.00 64.18 407 THR C O 1
ATOM 20553 N N . PRO C 1 410 ? 108.613 130.107 112.716 1.00 64.80 408 PRO C N 1
ATOM 20554 C CA . PRO C 1 410 ? 108.065 128.767 112.910 1.00 64.80 408 PRO C CA 1
ATOM 20555 C C . PRO C 1 410 ? 106.586 128.797 113.255 1.00 64.80 408 PRO C C 1
ATOM 20556 O O . PRO C 1 410 ? 106.069 129.756 113.834 1.00 64.80 408 PRO C O 1
ATOM 20567 N N . ASN C 1 411 ? 105.905 127.725 112.859 1.00 63.66 409 ASN C N 1
ATOM 20568 C CA . ASN C 1 411 ? 104.557 127.424 113.320 1.00 63.66 409 ASN C CA 1
ATOM 20569 C C . ASN C 1 411 ? 103.551 128.461 112.838 1.00 63.66 409 ASN C C 1
ATOM 20570 O O . ASN C 1 411 ? 102.601 128.805 113.544 1.00 63.66 409 ASN C O 1
ATOM 20581 N N . ARG C 1 412 ? 103.748 128.953 111.615 1.00 58.31 410 ARG C N 1
ATOM 20582 C CA . ARG C 1 412 ? 102.696 129.733 110.982 1.00 58.31 410 ARG C CA 1
ATOM 20583 C C . ARG C 1 412 ? 101.452 128.889 110.805 1.00 58.31 410 ARG C C 1
ATOM 20584 O O . ARG C 1 412 ? 100.336 129.329 111.102 1.00 58.31 410 ARG C O 1
ATOM 20605 N N . HIS C 1 413 ? 101.628 127.675 110.312 1.00 53.46 411 HIS C N 1
ATOM 20606 C CA . HIS C 1 413 ? 100.496 126.829 110.009 1.00 53.46 411 HIS C CA 1
ATOM 20607 C C . HIS C 1 413 ? 99.881 126.198 111.247 1.00 53.46 411 HIS C C 1
ATOM 20608 O O . HIS C 1 413 ? 98.738 125.745 111.178 1.00 53.46 411 HIS C O 1
ATOM 20622 N N . ASP C 1 414 ? 100.566 126.216 112.383 1.00 59.43 412 ASP C N 1
ATOM 20623 C CA . ASP C 1 414 ? 99.998 125.715 113.622 1.00 59.43 412 ASP C CA 1
ATOM 20624 C C . ASP C 1 414 ? 99.301 126.786 114.444 1.00 59.43 412 ASP C C 1
ATOM 20625 O O . ASP C 1 414 ? 98.400 126.462 115.220 1.00 59.43 412 ASP C O 1
ATOM 20634 N N . MET C 1 415 ? 99.699 128.048 114.302 1.00 62.51 413 MET C N 1
ATOM 20635 C CA . MET C 1 415 ? 99.113 129.108 115.111 1.00 62.51 413 MET C CA 1
ATOM 20636 C C . MET C 1 415 ? 97.629 129.310 114.850 1.00 62.51 413 MET C C 1
ATOM 20637 O O . MET C 1 415 ? 96.883 129.604 115.786 1.00 62.51 413 MET C O 1
ATOM 20651 N N . LEU C 1 416 ? 97.169 129.151 113.619 1.00 57.35 414 LEU C N 1
ATOM 20652 C CA . LEU C 1 416 ? 95.758 129.367 113.358 1.00 57.35 414 LEU C CA 1
ATOM 20653 C C . LEU C 1 416 ? 94.877 128.257 113.900 1.00 57.35 414 LEU C C 1
ATOM 20654 O O . LEU C 1 416 ? 93.657 128.424 113.934 1.00 57.35 414 LEU C O 1
ATOM 20670 N N . LEU C 1 417 ? 95.454 127.139 114.315 1.00 56.87 415 LEU C N 1
ATOM 20671 C CA . LEU C 1 417 ? 94.702 126.088 114.979 1.00 56.87 415 LEU C CA 1
ATOM 20672 C C . LEU C 1 417 ? 94.437 126.402 116.432 1.00 56.87 415 LEU C C 1
ATOM 20673 O O . LEU C 1 417 ? 93.658 125.693 117.075 1.00 56.87 415 LEU C O 1
ATOM 20689 N N . VAL C 1 418 ? 95.097 127.423 116.968 1.00 64.37 416 VAL C N 1
ATOM 20690 C CA . VAL C 1 418 ? 94.760 127.915 118.285 1.00 64.37 416 VAL C CA 1
ATOM 20691 C C . VAL C 1 418 ? 93.355 128.480 118.269 1.00 64.37 416 VAL C C 1
ATOM 20692 O O . VAL C 1 418 ? 92.985 129.253 117.381 1.00 64.37 416 VAL C O 1
ATOM 20705 N N . GLU C 1 419 ? 92.584 128.115 119.241 1.00 65.97 417 GLU C N 1
ATOM 20706 C CA . GLU C 1 419 ? 91.294 128.750 119.412 1.00 65.97 417 GLU C CA 1
ATOM 20707 C C . GLU C 1 419 ? 91.489 130.171 119.925 1.00 65.97 417 GLU C C 1
ATOM 20708 O O . GLU C 1 419 ? 92.406 130.423 120.705 1.00 65.97 417 GLU C O 1
ATOM 20720 N N . PRO C 1 420 ? 90.648 131.125 119.512 1.00 65.23 418 PRO C N 1
ATOM 20721 C CA . PRO C 1 420 ? 89.467 131.114 118.652 1.00 65.23 418 PRO C CA 1
ATOM 20722 C C . PRO C 1 420 ? 89.746 131.316 117.177 1.00 65.23 418 PRO C C 1
ATOM 20723 O O . PRO C 1 420 ? 88.791 131.472 116.428 1.00 65.23 418 PRO C O 1
ATOM 20734 N N . LEU C 1 421 ? 91.016 131.319 116.775 1.00 62.16 419 LEU C N 1
ATOM 20735 C CA . LEU C 1 421 ? 91.369 131.763 115.433 1.00 62.16 419 LEU C CA 1
ATOM 20736 C C . LEU C 1 421 ? 90.697 130.906 114.375 1.00 62.16 419 LEU C C 1
ATOM 20737 O O . LEU C 1 421 ? 90.124 131.425 113.415 1.00 62.16 419 LEU C O 1
ATOM 20753 N N . ASN C 1 422 ? 90.758 129.588 114.542 1.00 58.53 420 ASN C N 1
ATOM 20754 C CA . ASN C 1 422 ? 90.161 128.677 113.576 1.00 58.53 420 ASN C CA 1
ATOM 20755 C C . ASN C 1 422 ? 88.668 128.933 113.445 1.00 58.53 420 ASN C C 1
ATOM 20756 O O . ASN C 1 422 ? 88.154 129.148 112.343 1.00 58.53 420 ASN C O 1
ATOM 20767 N N . ARG C 1 423 ? 87.961 128.926 114.572 1.00 64.83 421 ARG C N 1
ATOM 20768 C CA . ARG C 1 423 ? 86.537 129.214 114.578 1.00 64.83 421 ARG C CA 1
ATOM 20769 C C . ARG C 1 423 ? 86.235 130.598 114.037 1.00 64.83 421 ARG C C 1
ATOM 20770 O O . ARG C 1 423 ? 85.176 130.814 113.446 1.00 64.83 421 ARG C O 1
ATOM 20791 N N . LEU C 1 424 ? 87.151 131.540 114.224 1.00 61.08 422 LEU C N 1
ATOM 20792 C CA . LEU C 1 424 ? 86.905 132.913 113.820 1.00 61.08 422 LEU C CA 1
ATOM 20793 C C . LEU C 1 424 ? 86.966 133.066 112.314 1.00 61.08 422 LEU C C 1
ATOM 20794 O O . LEU C 1 424 ? 86.240 133.877 111.731 1.00 61.08 422 LEU C O 1
ATOM 20810 N N . LEU C 1 425 ? 87.851 132.321 111.675 1.00 55.15 423 LEU C N 1
ATOM 20811 C CA . LEU C 1 425 ? 88.039 132.434 110.243 1.00 55.15 423 LEU C CA 1
ATOM 20812 C C . LEU C 1 425 ? 86.939 131.707 109.500 1.00 55.15 423 LEU C C 1
ATOM 20813 O O . LEU C 1 425 ? 86.405 132.219 108.514 1.00 55.15 423 LEU C O 1
ATOM 20829 N N . GLN C 1 426 ? 86.570 130.529 109.982 1.00 52.19 424 GLN C N 1
ATOM 20830 C CA . GLN C 1 426 ? 85.397 129.835 109.491 1.00 52.19 424 GLN C CA 1
ATOM 20831 C C . GLN C 1 426 ? 84.120 130.634 109.698 1.00 52.19 424 GLN C C 1
ATOM 20832 O O . GLN C 1 426 ? 83.120 130.352 109.040 1.00 52.19 424 GLN C O 1
ATOM 20846 N N . ASP C 1 427 ? 84.125 131.614 110.592 1.00 56.15 425 ASP C N 1
ATOM 20847 C CA . ASP C 1 427 ? 82.976 132.488 110.758 1.00 56.15 425 ASP C CA 1
ATOM 20848 C C . ASP C 1 427 ? 82.972 133.588 109.717 1.00 56.15 425 ASP C C 1
ATOM 20849 O O . ASP C 1 427 ? 81.911 133.979 109.226 1.00 56.15 425 ASP C O 1
ATOM 20858 N N . LYS C 1 428 ? 84.150 134.100 109.380 1.00 55.68 426 LYS C N 1
ATOM 20859 C CA . LYS C 1 428 ? 84.255 135.074 108.310 1.00 55.68 426 LYS C CA 1
ATOM 20860 C C . LYS C 1 428 ? 83.989 134.414 106.974 1.00 55.68 426 LYS C C 1
ATOM 20861 O O . LYS C 1 428 ? 83.356 134.999 106.092 1.00 55.68 426 LYS C O 1
ATOM 20880 N N . TRP C 1 429 ? 84.461 133.182 106.828 1.00 46.60 427 TRP C N 1
ATOM 20881 C CA . TRP C 1 429 ? 84.230 132.406 105.626 1.00 46.60 427 TRP C CA 1
ATOM 20882 C C . TRP C 1 429 ? 82.746 132.200 105.388 1.00 46.60 427 TRP C C 1
ATOM 20883 O O . TRP C 1 429 ? 82.214 132.554 104.333 1.00 46.60 427 TRP C O 1
ATOM 20904 N N . ASP C 1 430 ? 82.061 131.637 106.371 1.00 51.86 428 ASP C N 1
ATOM 20905 C CA . ASP C 1 430 ? 80.649 131.336 106.236 1.00 51.86 428 ASP C CA 1
ATOM 20906 C C . ASP C 1 430 ? 79.790 132.587 106.101 1.00 51.86 428 ASP C C 1
ATOM 20907 O O . ASP C 1 430 ? 78.724 132.529 105.482 1.00 51.86 428 ASP C O 1
ATOM 20916 N N . ARG C 1 431 ? 80.225 133.719 106.648 1.00 57.19 429 ARG C N 1
ATOM 20917 C CA . ARG C 1 431 ? 79.379 134.906 106.670 1.00 57.19 429 ARG C CA 1
ATOM 20918 C C . ARG C 1 431 ? 79.453 135.690 105.367 1.00 57.19 429 ARG C C 1
ATOM 20919 O O . ARG C 1 431 ? 78.420 135.973 104.753 1.00 57.19 429 ARG C O 1
ATOM 20940 N N . PHE C 1 432 ? 80.658 136.078 104.944 1.00 54.87 430 PHE C N 1
ATOM 20941 C CA . PHE C 1 432 ? 80.818 136.969 103.795 1.00 54.87 430 PHE C CA 1
ATOM 20942 C C . PHE C 1 432 ? 81.933 136.616 102.822 1.00 54.87 430 PHE C C 1
ATOM 20943 O O . PHE C 1 432 ? 81.870 137.080 101.681 1.00 54.87 430 PHE C O 1
ATOM 20960 N N . VAL C 1 433 ? 82.946 135.839 103.194 1.00 49.66 431 VAL C N 1
ATOM 20961 C CA . VAL C 1 433 ? 84.087 135.655 102.306 1.00 49.66 431 VAL C CA 1
ATOM 20962 C C . VAL C 1 433 ? 83.815 134.558 101.295 1.00 49.66 431 VAL C C 1
ATOM 20963 O O . VAL C 1 433 ? 84.282 134.626 100.158 1.00 49.66 431 VAL C O 1
ATOM 20976 N N . LYS C 1 434 ? 83.094 133.521 101.698 1.00 45.71 432 LYS C N 1
ATOM 20977 C CA . LYS C 1 434 ? 82.805 132.411 100.805 1.00 45.71 432 LYS C CA 1
ATOM 20978 C C . LYS C 1 434 ? 82.038 132.866 99.575 1.00 45.71 432 LYS C C 1
ATOM 20979 O O . LYS C 1 434 ? 82.342 132.444 98.458 1.00 45.71 432 LYS C O 1
ATOM 20998 N N . ARG C 1 435 ? 81.042 133.726 99.757 1.00 46.92 433 ARG C N 1
ATOM 20999 C CA . ARG C 1 435 ? 80.288 134.231 98.620 1.00 46.92 433 ARG C CA 1
ATOM 21000 C C . ARG C 1 435 ? 81.179 135.035 97.693 1.00 46.92 433 ARG C C 1
ATOM 21001 O O . ARG C 1 435 ? 81.085 134.916 96.470 1.00 46.92 433 ARG C O 1
ATOM 21022 N N . ILE C 1 436 ? 82.048 135.862 98.259 1.00 46.80 434 ILE C N 1
ATOM 21023 C CA . ILE C 1 436 ? 82.887 136.727 97.447 1.00 46.80 434 ILE C CA 1
ATOM 21024 C C . ILE C 1 436 ? 83.932 135.913 96.717 1.00 46.80 434 ILE C C 1
ATOM 21025 O O . ILE C 1 436 ? 84.324 136.244 95.597 1.00 46.80 434 ILE C O 1
ATOM 21041 N N . PHE C 1 437 ? 84.390 134.838 97.331 1.00 38.93 435 PHE C N 1
ATOM 21042 C CA . PHE C 1 437 ? 85.415 134.004 96.740 1.00 38.93 435 PHE C CA 1
ATOM 21043 C C . PHE C 1 437 ? 84.858 133.225 95.572 1.00 38.93 435 PHE C C 1
ATOM 21044 O O . PHE C 1 437 ? 85.491 133.120 94.516 1.00 38.93 435 PHE C O 1
ATOM 21061 N N . TYR C 1 438 ? 83.681 132.643 95.762 1.00 39.72 436 TYR C N 1
ATOM 21062 C CA . TYR C 1 438 ? 82.976 132.003 94.671 1.00 39.72 436 TYR C CA 1
ATOM 21063 C C . TYR C 1 438 ? 82.681 132.992 93.566 1.00 39.72 436 TYR C C 1
ATOM 21064 O O . TYR C 1 438 ? 82.687 132.630 92.389 1.00 39.72 436 TYR C O 1
ATOM 21082 N N . PHE C 1 439 ? 82.436 134.242 93.923 1.00 38.25 437 PHE C N 1
ATOM 21083 C CA . PHE C 1 439 ? 82.240 135.267 92.917 1.00 38.25 437 PHE C CA 1
ATOM 21084 C C . PHE C 1 439 ? 83.549 135.597 92.225 1.00 38.25 437 PHE C C 1
ATOM 21085 O O . PHE C 1 439 ? 83.603 135.713 91.001 1.00 38.25 437 PHE C O 1
ATOM 21102 N N . ASN C 1 440 ? 84.621 135.747 92.997 1.00 38.19 438 ASN C N 1
ATOM 21103 C CA . ASN C 1 440 ? 85.936 135.920 92.406 1.00 38.19 438 ASN C CA 1
ATOM 21104 C C . ASN C 1 440 ? 86.306 134.741 91.528 1.00 38.19 438 ASN C C 1
ATOM 21105 O O . ASN C 1 440 ? 86.964 134.906 90.498 1.00 38.19 438 ASN C O 1
ATOM 21116 N N . PHE C 1 441 ? 85.891 133.552 91.920 1.00 35.50 439 PHE C N 1
ATOM 21117 C CA . PHE C 1 441 ? 86.118 132.371 91.119 1.00 35.50 439 PHE C CA 1
ATOM 21118 C C . PHE C 1 441 ? 85.337 132.385 89.823 1.00 35.50 439 PHE C C 1
ATOM 21119 O O . PHE C 1 441 ? 85.836 131.925 88.792 1.00 35.50 439 PHE C O 1
ATOM 21136 N N . LEU C 1 442 ? 84.121 132.905 89.854 1.00 36.04 440 LEU C N 1
ATOM 21137 C CA . LEU C 1 442 ? 83.301 132.959 88.658 1.00 36.04 440 LEU C CA 1
ATOM 21138 C C . LEU C 1 442 ? 83.879 133.931 87.648 1.00 36.04 440 LEU C C 1
ATOM 21139 O O . LEU C 1 442 ? 83.938 133.637 86.454 1.00 36.04 440 LEU C O 1
ATOM 21155 N N . VAL C 1 443 ? 84.297 135.102 88.115 1.00 35.80 441 VAL C N 1
ATOM 21156 C CA . VAL C 1 443 ? 84.825 136.120 87.225 1.00 35.80 441 VAL C CA 1
ATOM 21157 C C . VAL C 1 443 ? 86.094 135.625 86.561 1.00 35.80 441 VAL C C 1
ATOM 21158 O O . VAL C 1 443 ? 86.348 135.896 85.385 1.00 35.80 441 VAL C O 1
ATOM 21171 N N . TYR C 1 444 ? 86.909 134.893 87.300 1.00 33.31 442 TYR C N 1
ATOM 21172 C CA . TYR C 1 444 ? 88.137 134.390 86.724 1.00 33.31 442 TYR C CA 1
ATOM 21173 C C . TYR C 1 444 ? 87.858 133.296 85.713 1.00 33.31 442 TYR C C 1
ATOM 21174 O O . TYR C 1 444 ? 88.566 133.174 84.710 1.00 33.31 442 TYR C O 1
ATOM 21192 N N . CYS C 1 445 ? 86.853 132.474 85.978 1.00 35.49 443 CYS C N 1
ATOM 21193 C CA . CYS C 1 445 ? 86.408 131.495 85.000 1.00 35.49 443 CYS C CA 1
ATOM 21194 C C . CYS C 1 445 ? 85.803 132.149 83.775 1.00 35.49 443 CYS C C 1
ATOM 21195 O O . CYS C 1 445 ? 85.980 131.649 82.662 1.00 35.49 443 CYS C O 1
ATOM 21203 N N . LEU C 1 446 ? 85.098 133.265 83.946 1.00 36.04 444 LEU C N 1
ATOM 21204 C CA . LEU C 1 446 ? 84.608 133.982 82.782 1.00 36.04 444 LEU C CA 1
ATOM 21205 C C . LEU C 1 446 ? 85.735 134.691 82.072 1.00 36.04 444 LEU C C 1
ATOM 21206 O O . LEU C 1 446 ? 85.700 134.855 80.850 1.00 36.04 444 LEU C O 1
ATOM 21222 N N . TYR C 1 447 ? 86.731 135.124 82.829 1.00 36.39 445 TYR C N 1
ATOM 21223 C CA . TYR C 1 447 ? 87.915 135.716 82.243 1.00 36.39 445 TYR C CA 1
ATOM 21224 C C . TYR C 1 447 ? 88.629 134.724 81.348 1.00 36.39 445 TYR C C 1
ATOM 21225 O O . TYR C 1 447 ? 88.987 135.032 80.208 1.00 36.39 445 TYR C O 1
ATOM 21243 N N . MET C 1 448 ? 88.854 133.527 81.857 1.00 34.56 446 MET C N 1
ATOM 21244 C CA . MET C 1 448 ? 89.604 132.548 81.112 1.00 34.56 446 MET C CA 1
ATOM 21245 C C . MET C 1 448 ? 88.808 131.961 79.973 1.00 34.56 446 MET C C 1
ATOM 21246 O O . MET C 1 448 ? 89.390 131.584 78.956 1.00 34.56 446 MET C O 1
ATOM 21260 N N . ILE C 1 449 ? 87.494 131.879 80.122 1.00 35.22 447 ILE C N 1
ATOM 21261 C CA . ILE C 1 449 ? 86.638 131.531 79.000 1.00 35.22 447 ILE C CA 1
ATOM 21262 C C . ILE C 1 449 ? 86.790 132.554 77.890 1.00 35.22 447 ILE C C 1
ATOM 21263 O O . ILE C 1 449 ? 86.795 132.215 76.708 1.00 35.22 447 ILE C O 1
ATOM 21279 N N . ILE C 1 450 ? 86.928 133.814 78.254 1.00 38.68 448 ILE C N 1
ATOM 21280 C CA . ILE C 1 450 ? 87.006 134.888 77.279 1.00 38.68 448 ILE C CA 1
ATOM 21281 C C . ILE C 1 450 ? 88.393 134.989 76.680 1.00 38.68 448 ILE C C 1
ATOM 21282 O O . ILE C 1 450 ? 88.537 135.167 75.466 1.00 38.68 448 ILE C O 1
ATOM 21298 N N . PHE C 1 451 ? 89.423 134.912 77.513 1.00 37.04 449 PHE C N 1
ATOM 21299 C CA . PHE C 1 451 ? 90.768 134.894 76.990 1.00 37.04 449 PHE C CA 1
ATOM 21300 C C . PHE C 1 451 ? 91.048 133.632 76.185 1.00 37.04 449 PHE C C 1
ATOM 21301 O O . PHE C 1 451 ? 91.824 133.661 75.219 1.00 37.04 449 PHE C O 1
ATOM 21318 N N . THR C 1 452 ? 90.349 132.554 76.489 1.00 36.20 450 THR C N 1
ATOM 21319 C CA . THR C 1 452 ? 90.492 131.339 75.703 1.00 36.20 450 THR C CA 1
ATOM 21320 C C . THR C 1 452 ? 89.956 131.513 74.290 1.00 36.20 450 THR C C 1
ATOM 21321 O O . THR C 1 452 ? 90.622 131.149 73.313 1.00 36.20 450 THR C O 1
ATOM 21332 N N . MET C 1 453 ? 88.730 132.012 74.163 1.00 39.92 451 MET C N 1
ATOM 21333 C CA . MET C 1 453 ? 88.116 132.167 72.852 1.00 39.92 451 MET C CA 1
ATOM 21334 C C . MET C 1 453 ? 88.805 133.234 72.024 1.00 39.92 451 MET C C 1
ATOM 21335 O O . MET C 1 453 ? 88.980 133.064 70.818 1.00 39.92 451 MET C O 1
ATOM 21349 N N . ALA C 1 454 ? 89.195 134.342 72.639 1.00 42.90 452 ALA C N 1
ATOM 21350 C CA . ALA C 1 454 ? 89.882 135.384 71.888 1.00 42.90 452 ALA C CA 1
ATOM 21351 C C . ALA C 1 454 ? 91.231 134.903 71.397 1.00 42.90 452 ALA C C 1
ATOM 21352 O O . ALA C 1 454 ? 91.763 135.422 70.411 1.00 42.90 452 ALA C O 1
ATOM 21359 N N . ALA C 1 455 ? 91.793 133.924 72.083 1.00 39.71 453 ALA C N 1
ATOM 21360 C CA . ALA C 1 455 ? 93.027 133.287 71.688 1.00 39.71 453 ALA C CA 1
ATOM 21361 C C . ALA C 1 455 ? 92.794 132.248 70.605 1.00 39.71 453 ALA C C 1
ATOM 21362 O O . ALA C 1 455 ? 93.530 132.194 69.617 1.00 39.71 453 ALA C O 1
ATOM 21369 N N . TYR C 1 456 ? 91.791 131.396 70.799 1.00 41.12 454 TYR C N 1
ATOM 21370 C CA . TYR C 1 456 ? 91.454 130.381 69.814 1.00 41.12 454 TYR C CA 1
ATOM 21371 C C . TYR C 1 456 ? 91.102 131.002 68.479 1.00 41.12 454 TYR C C 1
ATOM 21372 O O . TYR C 1 456 ? 91.555 130.534 67.431 1.00 41.12 454 TYR C O 1
ATOM 21390 N N . TYR C 1 457 ? 90.306 132.064 68.499 1.00 42.89 455 TYR C N 1
ATOM 21391 C CA . TYR C 1 457 ? 89.867 132.737 67.287 1.00 42.89 455 TYR C CA 1
ATOM 21392 C C . TYR C 1 457 ? 90.789 133.868 66.892 1.00 42.89 455 TYR C C 1
ATOM 21393 O O . TYR C 1 457 ? 90.341 134.858 66.303 1.00 42.89 455 TYR C O 1
ATOM 21411 N N . ARG C 1 458 ? 92.065 133.745 67.207 1.00 44.10 456 ARG C N 1
ATOM 21412 C CA . ARG C 1 458 ? 93.025 134.744 66.820 1.00 44.10 456 ARG C CA 1
ATOM 21413 C C . ARG C 1 458 ? 93.113 134.824 65.303 1.00 44.10 456 ARG C C 1
ATOM 21414 O O . ARG C 1 458 ? 92.937 133.818 64.615 1.00 44.10 456 ARG C O 1
ATOM 21435 N N . PRO C 1 459 ? 93.361 136.006 64.754 1.00 50.04 457 PRO C N 1
ATOM 21436 C CA . PRO C 1 459 ? 93.679 136.083 63.336 1.00 50.04 457 PRO C CA 1
ATOM 21437 C C . PRO C 1 459 ? 94.937 135.311 63.000 1.00 50.04 457 PRO C C 1
ATOM 21438 O O . PRO C 1 459 ? 95.871 135.217 63.797 1.00 50.04 457 PRO C O 1
ATOM 21449 N N . VAL C 1 460 ? 94.936 134.760 61.793 1.00 52.16 458 VAL C N 1
ATOM 21450 C CA . VAL C 1 460 ? 96.011 133.914 61.298 1.00 52.16 458 VAL C CA 1
ATOM 21451 C C . VAL C 1 460 ? 96.639 134.445 60.022 1.00 52.16 458 VAL C C 1
ATOM 21452 O O . VAL C 1 460 ? 97.706 133.953 59.629 1.00 52.16 458 VAL C O 1
ATOM 21465 N N . ASP C 1 461 ? 96.035 135.439 59.374 1.00 56.96 459 ASP C N 1
ATOM 21466 C CA . ASP C 1 461 ? 96.455 135.917 58.059 1.00 56.96 459 ASP C CA 1
ATOM 21467 C C . ASP C 1 461 ? 96.791 137.396 58.178 1.00 56.96 459 ASP C C 1
ATOM 21468 O O . ASP C 1 461 ? 95.898 138.242 58.273 1.00 56.96 459 ASP C O 1
ATOM 21477 N N . GLY C 1 462 ? 98.085 137.690 58.167 1.00 54.32 460 GLY C N 1
ATOM 21478 C CA . GLY C 1 462 ? 98.623 139.021 58.282 1.00 54.32 460 GLY C CA 1
ATOM 21479 C C . GLY C 1 462 ? 99.650 139.077 59.381 1.00 54.32 460 GLY C C 1
ATOM 21480 O O . GLY C 1 462 ? 100.169 138.048 59.826 1.00 54.32 460 GLY C O 1
ATOM 21484 N N . LEU C 1 463 ? 99.953 140.297 59.801 1.00 51.23 461 LEU C N 1
ATOM 21485 C CA . LEU C 1 463 ? 100.747 140.577 60.981 1.00 51.23 461 LEU C CA 1
ATOM 21486 C C . LEU C 1 463 ? 99.930 141.470 61.897 1.00 51.23 461 LEU C C 1
ATOM 21487 O O . LEU C 1 463 ? 99.050 142.196 61.429 1.00 51.23 461 LEU C O 1
ATOM 21503 N N . PRO C 1 464 ? 100.182 141.438 63.199 1.00 50.40 462 PRO C N 1
ATOM 21504 C CA . PRO C 1 464 ? 99.424 142.277 64.084 1.00 50.40 462 PRO C CA 1
ATOM 21505 C C . PRO C 1 464 ? 99.894 143.717 63.987 1.00 50.40 462 PRO C C 1
ATOM 21506 O O . PRO C 1 464 ? 100.925 143.997 63.360 1.00 50.40 462 PRO C O 1
ATOM 21517 N N . PRO C 1 465 ? 99.140 144.668 64.541 1.00 51.46 463 PRO C N 1
ATOM 21518 C CA . PRO C 1 465 ? 97.801 144.516 65.094 1.00 51.46 463 PRO C CA 1
ATOM 21519 C C . PRO C 1 465 ? 96.773 144.398 63.988 1.00 51.46 463 PRO C C 1
ATOM 21520 O O . PRO C 1 465 ? 96.903 145.032 62.944 1.00 51.46 463 PRO C O 1
ATOM 21531 N N . PHE C 1 466 ? 95.761 143.583 64.223 1.00 52.81 464 PHE C N 1
ATOM 21532 C CA . PHE C 1 466 ? 94.824 143.198 63.188 1.00 52.81 464 PHE C CA 1
ATOM 21533 C C . PHE C 1 466 ? 93.663 144.179 63.125 1.00 52.81 464 PHE C C 1
ATOM 21534 O O . PHE C 1 466 ? 93.513 145.066 63.966 1.00 52.81 464 PHE C O 1
ATOM 21551 N N . LYS C 1 467 ? 92.832 144.000 62.106 1.00 60.89 465 LYS C N 1
ATOM 21552 C CA . LYS C 1 467 ? 91.825 144.972 61.722 1.00 60.89 465 LYS C CA 1
ATOM 21553 C C . LYS C 1 467 ? 90.437 144.491 62.109 1.00 60.89 465 LYS C C 1
ATOM 21554 O O . LYS C 1 467 ? 90.120 143.305 61.984 1.00 60.89 465 LYS C O 1
ATOM 21573 N N . MET C 1 468 ? 89.613 145.424 62.572 1.00 61.95 466 MET C N 1
ATOM 21574 C CA . MET C 1 468 ? 88.200 145.164 62.819 1.00 61.95 466 MET C CA 1
ATOM 21575 C C . MET C 1 468 ? 87.470 145.293 61.493 1.00 61.95 466 MET C C 1
ATOM 21576 O O . MET C 1 468 ? 87.253 146.400 60.994 1.00 61.95 466 MET C O 1
ATOM 21590 N N . GLU C 1 469 ? 87.096 144.154 60.918 1.00 64.09 467 GLU C N 1
ATOM 21591 C CA . GLU C 1 469 ? 86.436 144.103 59.622 1.00 64.09 467 GLU C CA 1
ATOM 21592 C C . GLU C 1 469 ? 85.010 143.585 59.736 1.00 64.09 467 GLU C C 1
ATOM 21593 O O . GLU C 1 469 ? 84.061 144.297 59.400 1.00 64.09 467 GLU C O 1
ATOM 21605 N N . LYS C 1 470 ? 84.842 142.367 60.232 1.00 63.33 468 LYS C N 1
ATOM 21606 C CA . LYS C 1 470 ? 83.535 141.773 60.431 1.00 63.33 468 LYS C CA 1
ATOM 21607 C C . LYS C 1 470 ? 83.100 141.994 61.878 1.00 63.33 468 LYS C C 1
ATOM 21608 O O . LYS C 1 470 ? 83.828 142.560 62.696 1.00 63.33 468 LYS C O 1
ATOM 21627 N N . THR C 1 471 ? 81.894 141.536 62.203 1.00 63.57 469 THR C N 1
ATOM 21628 C CA . THR C 1 471 ? 81.350 141.768 63.532 1.00 63.57 469 THR C CA 1
ATOM 21629 C C . THR C 1 471 ? 82.021 140.905 64.585 1.00 63.57 469 THR C C 1
ATOM 21630 O O . THR C 1 471 ? 82.210 141.355 65.721 1.00 63.57 469 THR C O 1
ATOM 21641 N N . GLY C 1 472 ? 82.382 139.673 64.232 1.00 61.89 470 GLY C N 1
ATOM 21642 C CA . GLY C 1 472 ? 83.060 138.808 65.177 1.00 61.89 470 GLY C CA 1
ATOM 21643 C C . GLY C 1 472 ? 84.381 139.380 65.647 1.00 61.89 470 GLY C C 1
ATOM 21644 O O . GLY C 1 472 ? 84.822 139.097 66.763 1.00 61.89 470 GLY C O 1
ATOM 21648 N N . ASP C 1 473 ? 85.025 140.193 64.810 1.00 60.35 471 ASP C N 1
ATOM 21649 C CA . ASP C 1 473 ? 86.258 140.856 65.217 1.00 60.35 471 ASP C CA 1
ATOM 21650 C C . ASP C 1 473 ? 85.994 141.827 66.356 1.00 60.35 471 ASP C C 1
ATOM 21651 O O . ASP C 1 473 ? 86.734 141.857 67.344 1.00 60.35 471 ASP C O 1
ATOM 21660 N N . TYR C 1 474 ? 84.935 142.625 66.233 1.00 61.42 472 TYR C N 1
ATOM 21661 C CA . TYR C 1 474 ? 84.577 143.555 67.294 1.00 61.42 472 TYR C CA 1
ATOM 21662 C C . TYR C 1 474 ? 84.277 142.801 68.581 1.00 61.42 472 TYR C C 1
ATOM 21663 O O . TYR C 1 474 ? 84.786 143.139 69.655 1.00 61.42 472 TYR C O 1
ATOM 21681 N N . PHE C 1 475 ? 83.467 141.756 68.482 1.00 59.94 473 PHE C N 1
ATOM 21682 C CA . PHE C 1 475 ? 83.142 140.941 69.636 1.00 59.94 473 PHE C CA 1
ATOM 21683 C C . PHE C 1 475 ? 84.292 140.049 70.071 1.00 59.94 473 PHE C C 1
ATOM 21684 O O . PHE C 1 475 ? 84.168 139.385 71.099 1.00 59.94 473 PHE C O 1
ATOM 21701 N N . ARG C 1 476 ? 85.393 140.010 69.325 1.00 54.40 474 ARG C N 1
ATOM 21702 C CA . ARG C 1 476 ? 86.597 139.315 69.751 1.00 54.40 474 ARG C CA 1
ATOM 21703 C C . ARG C 1 476 ? 87.594 140.248 70.402 1.00 54.40 474 ARG C C 1
ATOM 21704 O O . ARG C 1 476 ? 88.185 139.898 71.425 1.00 54.40 474 ARG C O 1
ATOM 21725 N N . VAL C 1 477 ? 87.842 141.398 69.778 1.00 54.35 475 VAL C N 1
ATOM 21726 C CA . VAL C 1 477 ? 88.799 142.350 70.319 1.00 54.35 475 VAL C CA 1
ATOM 21727 C C . VAL C 1 477 ? 88.378 142.752 71.714 1.00 54.35 475 VAL C C 1
ATOM 21728 O O . VAL C 1 477 ? 89.218 142.935 72.598 1.00 54.35 475 VAL C O 1
ATOM 21741 N N . THR C 1 478 ? 87.072 142.850 71.934 1.00 51.85 476 THR C N 1
ATOM 21742 C CA . THR C 1 478 ? 86.496 143.005 73.259 1.00 51.85 476 THR C CA 1
ATOM 21743 C C . THR C 1 478 ? 87.098 142.012 74.247 1.00 51.85 476 THR C C 1
ATOM 21744 O O . THR C 1 478 ? 87.665 142.396 75.275 1.00 51.85 476 THR C O 1
ATOM 21755 N N . GLY C 1 479 ? 86.968 140.722 73.943 1.00 47.82 477 GLY C N 1
ATOM 21756 C CA . GLY C 1 479 ? 87.638 139.702 74.720 1.00 47.82 477 GLY C CA 1
ATOM 21757 C C . GLY C 1 479 ? 89.133 139.900 74.826 1.00 47.82 477 GLY C C 1
ATOM 21758 O O . GLY C 1 479 ? 89.739 139.550 75.840 1.00 47.82 477 GLY C O 1
ATOM 21762 N N . GLU C 1 480 ? 89.746 140.463 73.795 1.00 49.93 478 GLU C N 1
ATOM 21763 C CA . GLU C 1 480 ? 91.176 140.711 73.851 1.00 49.93 478 GLU C CA 1
ATOM 21764 C C . GLU C 1 480 ? 91.478 141.890 74.751 1.00 49.93 478 GLU C C 1
ATOM 21765 O O . GLU C 1 480 ? 92.492 141.894 75.449 1.00 49.93 478 GLU C O 1
ATOM 21777 N N . ILE C 1 481 ? 90.620 142.906 74.729 1.00 48.49 479 ILE C N 1
ATOM 21778 C CA . ILE C 1 481 ? 90.733 143.982 75.702 1.00 48.49 479 ILE C CA 1
ATOM 21779 C C . ILE C 1 481 ? 90.593 143.414 77.107 1.00 48.49 479 ILE C C 1
ATOM 21780 O O . ILE C 1 481 ? 91.510 143.497 77.927 1.00 48.49 479 ILE C O 1
ATOM 21796 N N . LEU C 1 482 ? 89.446 142.797 77.379 1.00 45.56 480 LEU C N 1
ATOM 21797 C CA . LEU C 1 482 ? 89.167 142.193 78.675 1.00 45.56 480 LEU C CA 1
ATOM 21798 C C . LEU C 1 482 ? 90.247 141.215 79.107 1.00 45.56 480 LEU C C 1
ATOM 21799 O O . LEU C 1 482 ? 90.515 141.060 80.304 1.00 45.56 480 LEU C O 1
ATOM 21815 N N . SER C 1 483 ? 90.864 140.529 78.152 1.00 42.83 481 SER C N 1
ATOM 21816 C CA . SER C 1 483 ? 91.986 139.659 78.475 1.00 42.83 481 SER C CA 1
ATOM 21817 C C . SER C 1 483 ? 93.133 140.443 79.102 1.00 42.83 481 SER C C 1
ATOM 21818 O O . SER C 1 483 ? 93.671 140.059 80.147 1.00 42.83 481 SER C O 1
ATOM 21826 N N . VAL C 1 484 ? 93.512 141.555 78.481 1.00 43.67 482 VAL C N 1
ATOM 21827 C CA . VAL C 1 484 ? 94.636 142.354 78.960 1.00 43.67 482 VAL C CA 1
ATOM 21828 C C . VAL C 1 484 ? 94.342 142.956 80.328 1.00 43.67 482 VAL C C 1
ATOM 21829 O O . VAL C 1 484 ? 95.206 142.966 81.210 1.00 43.67 482 VAL C O 1
ATOM 21842 N N . LEU C 1 485 ? 93.126 143.470 80.521 1.00 45.02 483 LEU C N 1
ATOM 21843 C CA . LEU C 1 485 ? 92.759 144.123 81.773 1.00 45.02 483 LEU C CA 1
ATOM 21844 C C . LEU C 1 485 ? 92.993 143.225 82.974 1.00 45.02 483 LEU C C 1
ATOM 21845 O O . LEU C 1 485 ? 93.514 143.670 84.000 1.00 45.02 483 LEU C O 1
ATOM 21861 N N . GLY C 1 486 ? 92.583 141.969 82.880 1.00 42.58 484 GLY C N 1
ATOM 21862 C CA . GLY C 1 486 ? 92.928 141.012 83.908 1.00 42.58 484 GLY C CA 1
ATOM 21863 C C . GLY C 1 486 ? 94.417 140.894 84.139 1.00 42.58 484 GLY C C 1
ATOM 21864 O O . GLY C 1 486 ? 94.867 140.779 85.276 1.00 42.58 484 GLY C O 1
ATOM 21868 N N . GLY C 1 487 ? 95.199 140.907 83.067 1.00 41.48 485 GLY C N 1
ATOM 21869 C CA . GLY C 1 487 ? 96.641 140.871 83.215 1.00 41.48 485 GLY C CA 1
ATOM 21870 C C . GLY C 1 487 ? 97.174 142.075 83.953 1.00 41.48 485 GLY C C 1
ATOM 21871 O O . GLY C 1 487 ? 98.058 141.955 84.801 1.00 41.48 485 GLY C O 1
ATOM 21875 N N . VAL C 1 488 ? 96.640 143.251 83.644 1.00 43.81 486 VAL C N 1
ATOM 21876 C CA . VAL C 1 488 ? 97.022 144.452 84.374 1.00 43.81 486 VAL C CA 1
ATOM 21877 C C . VAL C 1 488 ? 96.642 144.316 85.836 1.00 43.81 486 VAL C C 1
ATOM 21878 O O . VAL C 1 488 ? 97.425 144.649 86.731 1.00 43.81 486 VAL C O 1
ATOM 21891 N N . TYR C 1 489 ? 95.421 143.866 86.094 1.00 43.01 487 TYR C N 1
ATOM 21892 C CA . TYR C 1 489 ? 94.984 143.606 87.450 1.00 43.01 487 TYR C CA 1
ATOM 21893 C C . TYR C 1 489 ? 95.924 142.653 88.153 1.00 43.01 487 TYR C C 1
ATOM 21894 O O . TYR C 1 489 ? 96.479 142.983 89.203 1.00 43.01 487 TYR C O 1
ATOM 21912 N N . PHE C 1 490 ? 96.138 141.474 87.577 1.00 40.00 488 PHE C N 1
ATOM 21913 C CA . PHE C 1 490 ? 97.036 140.519 88.192 1.00 40.00 488 PHE C CA 1
ATOM 21914 C C . PHE C 1 490 ? 98.465 141.020 88.227 1.00 40.00 488 PHE C C 1
ATOM 21915 O O . PHE C 1 490 ? 99.238 140.580 89.080 1.00 40.00 488 PHE C O 1
ATOM 21932 N N . PHE C 1 491 ? 98.829 141.938 87.341 1.00 43.51 489 PHE C N 1
ATOM 21933 C CA . PHE C 1 491 ? 100.135 142.577 87.426 1.00 43.51 489 PHE C CA 1
ATOM 21934 C C . PHE C 1 491 ? 100.220 143.502 88.629 1.00 43.51 489 PHE C C 1
ATOM 21935 O O . PHE C 1 491 ? 101.083 143.331 89.491 1.00 43.51 489 PHE C O 1
ATOM 21952 N N . PHE C 1 492 ? 99.341 144.501 88.695 1.00 46.58 490 PHE C N 1
ATOM 21953 C CA . PHE C 1 492 ? 99.305 145.395 89.847 1.00 46.58 490 PHE C CA 1
ATOM 21954 C C . PHE C 1 492 ? 99.056 144.627 91.129 1.00 46.58 490 PHE C C 1
ATOM 21955 O O . PHE C 1 492 ? 99.718 144.858 92.143 1.00 46.58 490 PHE C O 1
ATOM 21972 N N . ARG C 1 493 ? 98.119 143.692 91.096 1.00 46.84 491 ARG C N 1
ATOM 21973 C CA . ARG C 1 493 ? 97.803 142.891 92.264 1.00 46.84 491 ARG C CA 1
ATOM 21974 C C . ARG C 1 493 ? 98.971 142.023 92.709 1.00 46.84 491 ARG C C 1
ATOM 21975 O O . ARG C 1 493 ? 98.961 141.525 93.836 1.00 46.84 491 ARG C O 1
ATOM 21996 N N . GLY C 1 494 ? 99.984 141.861 91.869 1.00 46.73 492 GLY C N 1
ATOM 21997 C CA . GLY C 1 494 ? 101.165 141.111 92.202 1.00 46.73 492 GLY C CA 1
ATOM 21998 C C . GLY C 1 494 ? 102.291 141.998 92.660 1.00 46.73 492 GLY C C 1
ATOM 21999 O O . GLY C 1 494 ? 103.022 141.654 93.589 1.00 46.73 492 GLY C O 1
ATOM 22003 N N . ILE C 1 495 ? 102.453 143.135 91.990 1.00 48.32 493 ILE C N 1
ATOM 22004 C CA . ILE C 1 495 ? 103.376 144.160 92.463 1.00 48.32 493 ILE C CA 1
ATOM 22005 C C . ILE C 1 495 ? 103.045 144.529 93.892 1.00 48.32 493 ILE C C 1
ATOM 22006 O O . ILE C 1 495 ? 103.919 144.561 94.762 1.00 48.32 493 ILE C O 1
ATOM 22022 N N . GLN C 1 496 ? 101.771 144.822 94.136 1.00 51.58 494 GLN C N 1
ATOM 22023 C CA . GLN C 1 496 ? 101.248 145.059 95.471 1.00 51.58 494 GLN C CA 1
ATOM 22024 C C . GLN C 1 496 ? 101.753 144.022 96.461 1.00 51.58 494 GLN C C 1
ATOM 22025 O O . GLN C 1 496 ? 102.407 144.357 97.450 1.00 51.58 494 GLN C O 1
ATOM 22039 N N . TYR C 1 497 ? 101.475 142.752 96.178 1.00 51.34 495 TYR C N 1
ATOM 22040 C CA . TYR C 1 497 ? 101.928 141.647 97.012 1.00 51.34 495 TYR C CA 1
ATOM 22041 C C . TYR C 1 497 ? 103.428 141.702 97.261 1.00 51.34 495 TYR C C 1
ATOM 22042 O O . TYR C 1 497 ? 103.877 141.659 98.407 1.00 51.34 495 TYR C O 1
ATOM 22060 N N . PHE C 1 498 ? 104.222 141.779 96.198 1.00 52.27 496 PHE C N 1
ATOM 22061 C CA . PHE C 1 498 ? 105.665 141.661 96.348 1.00 52.27 496 PHE C CA 1
ATOM 22062 C C . PHE C 1 498 ? 106.325 142.940 96.838 1.00 52.27 496 PHE C C 1
ATOM 22063 O O . PHE C 1 498 ? 107.555 142.979 96.922 1.00 52.27 496 PHE C O 1
ATOM 22080 N N . LEU C 1 499 ? 105.554 143.978 97.161 1.00 55.41 497 LEU C N 1
ATOM 22081 C CA . LEU C 1 499 ? 106.058 145.129 97.900 1.00 55.41 497 LEU C CA 1
ATOM 22082 C C . LEU C 1 499 ? 105.706 145.036 99.380 1.00 55.41 497 LEU C C 1
ATOM 22083 O O . LEU C 1 499 ? 106.593 145.024 100.237 1.00 55.41 497 LEU C O 1
ATOM 22099 N N . GLN C 1 500 ? 104.417 144.951 99.694 1.00 56.81 498 GLN C N 1
ATOM 22100 C CA . GLN C 1 500 ? 103.973 144.916 101.080 1.00 56.81 498 GLN C CA 1
ATOM 22101 C C . GLN C 1 500 ? 104.218 143.572 101.755 1.00 56.81 498 GLN C C 1
ATOM 22102 O O . GLN C 1 500 ? 103.808 143.392 102.911 1.00 56.81 498 GLN C O 1
ATOM 22116 N N . ARG C 1 501 ? 104.848 142.625 101.061 1.00 57.26 499 ARG C N 1
ATOM 22117 C CA . ARG C 1 501 ? 105.274 141.361 101.633 1.00 57.26 499 ARG C CA 1
ATOM 22118 C C . ARG C 1 501 ? 106.674 141.048 101.108 1.00 57.26 499 ARG C C 1
ATOM 22119 O O . ARG C 1 501 ? 106.864 140.069 100.397 1.00 57.26 499 ARG C O 1
ATOM 22140 N N . ARG C 1 502 ? 107.629 141.955 101.392 1.00 59.77 500 ARG C N 1
ATOM 22141 C CA . ARG C 1 502 ? 108.977 141.984 100.820 1.00 59.77 500 ARG C CA 1
ATOM 22142 C C . ARG C 1 502 ? 109.556 140.573 100.812 1.00 59.77 500 ARG C C 1
ATOM 22143 O O . ARG C 1 502 ? 109.921 140.049 101.871 1.00 59.77 500 ARG C O 1
ATOM 22164 N N . PRO C 1 503 ? 109.627 139.913 99.653 1.00 59.91 501 PRO C N 1
ATOM 22165 C CA . PRO C 1 503 ? 109.738 138.455 99.662 1.00 59.91 501 PRO C CA 1
ATOM 22166 C C . PRO C 1 503 ? 111.176 137.994 99.825 1.00 59.91 501 PRO C C 1
ATOM 22167 O O . PRO C 1 503 ? 112.076 138.448 99.116 1.00 59.91 501 PRO C O 1
ATOM 22178 N N . SER C 1 504 ? 111.379 137.071 100.753 1.00 62.07 502 SER C N 1
ATOM 22179 C CA . SER C 1 504 ? 112.662 136.404 100.853 1.00 62.07 502 SER C CA 1
ATOM 22180 C C . SER C 1 504 ? 112.859 135.519 99.635 1.00 62.07 502 SER C C 1
ATOM 22181 O O . SER C 1 504 ? 111.974 134.739 99.278 1.00 62.07 502 SER C O 1
ATOM 22189 N N . MET C 1 505 ? 114.038 135.632 99.016 1.00 63.07 503 MET C N 1
ATOM 22190 C CA . MET C 1 505 ? 114.282 135.056 97.696 1.00 63.07 503 MET C CA 1
ATOM 22191 C C . MET C 1 505 ? 114.046 133.552 97.658 1.00 63.07 503 MET C C 1
ATOM 22192 O O . MET C 1 505 ? 113.774 132.994 96.589 1.00 63.07 503 MET C O 1
ATOM 22206 N N . LYS C 1 506 ? 114.150 132.881 98.799 1.00 62.55 504 LYS C N 1
ATOM 22207 C CA . LYS C 1 506 ? 113.826 131.464 98.894 1.00 62.55 504 LYS C CA 1
ATOM 22208 C C . LYS C 1 506 ? 112.349 131.232 99.177 1.00 62.55 504 LYS C C 1
ATOM 22209 O O . LYS C 1 506 ? 111.767 130.273 98.659 1.00 62.55 504 LYS C O 1
ATOM 22228 N N . THR C 1 507 ? 111.729 132.108 99.966 1.00 59.44 505 THR C N 1
ATOM 22229 C CA . THR C 1 507 ? 110.330 131.990 100.355 1.00 59.44 505 THR C CA 1
ATOM 22230 C C . THR C 1 507 ? 109.363 132.121 99.183 1.00 59.44 505 THR C C 1
ATOM 22231 O O . THR C 1 507 ? 108.179 131.805 99.349 1.00 59.44 505 THR C O 1
ATOM 22242 N N . LEU C 1 508 ? 109.832 132.556 98.009 1.00 56.36 506 LEU C N 1
ATOM 22243 C CA . LEU C 1 508 ? 108.945 132.751 96.868 1.00 56.36 506 LEU C CA 1
ATOM 22244 C C . LEU C 1 508 ? 108.171 131.489 96.539 1.00 56.36 506 LEU C C 1
ATOM 22245 O O . LEU C 1 508 ? 106.957 131.532 96.317 1.00 56.36 506 LEU C O 1
ATOM 22261 N N . PHE C 1 509 ? 108.856 130.357 96.515 1.00 48.41 507 PHE C N 1
ATOM 22262 C CA . PHE C 1 509 ? 108.261 129.110 96.078 1.00 48.41 507 PHE C CA 1
ATOM 22263 C C . PHE C 1 509 ? 107.463 128.420 97.165 1.00 48.41 507 PHE C C 1
ATOM 22264 O O . PHE C 1 509 ? 106.588 127.613 96.852 1.00 48.41 507 PHE C O 1
ATOM 22281 N N . VAL C 1 510 ? 107.746 128.705 98.424 1.00 50.34 508 VAL C N 1
ATOM 22282 C CA . VAL C 1 510 ? 107.104 128.003 99.519 1.00 50.34 508 VAL C CA 1
ATOM 22283 C C . VAL C 1 510 ? 105.800 128.674 99.910 1.00 50.34 508 VAL C C 1
ATOM 22284 O O . VAL C 1 510 ? 104.751 128.030 99.962 1.00 50.34 508 VAL C O 1
ATOM 22297 N N . ASP C 1 511 ? 105.836 129.977 100.164 1.00 55.51 509 ASP C N 1
ATOM 22298 C CA . ASP C 1 511 ? 104.667 130.696 100.642 1.00 55.51 509 ASP C CA 1
ATOM 22299 C C . ASP C 1 511 ? 103.840 131.300 99.525 1.00 55.51 509 ASP C C 1
ATOM 22300 O O . ASP C 1 511 ? 102.655 131.578 99.733 1.00 55.51 509 ASP C O 1
ATOM 22309 N N . SER C 1 512 ? 104.426 131.489 98.352 1.00 49.42 510 SER C N 1
ATOM 22310 C CA . SER C 1 512 ? 103.881 132.376 97.346 1.00 49.42 510 SER C CA 1
ATOM 22311 C C . SER C 1 512 ? 103.993 131.764 95.963 1.00 49.42 510 SER C C 1
ATOM 22312 O O . SER C 1 512 ? 104.241 132.462 94.979 1.00 49.42 510 SER C O 1
ATOM 22320 N N . TYR C 1 513 ? 103.802 130.451 95.861 1.00 40.34 511 TYR C N 1
ATOM 22321 C CA . TYR C 1 513 ? 103.973 129.780 94.578 1.00 40.34 511 TYR C CA 1
ATOM 22322 C C . TYR C 1 513 ? 102.895 130.191 93.591 1.00 40.34 511 TYR C C 1
ATOM 22323 O O . TYR C 1 513 ? 103.159 130.326 92.398 1.00 40.34 511 TYR C O 1
ATOM 22341 N N . SER C 1 514 ? 101.685 130.415 94.074 1.00 38.32 512 SER C N 1
ATOM 22342 C CA . SER C 1 514 ? 100.573 130.762 93.208 1.00 38.32 512 SER C CA 1
ATOM 22343 C C . SER C 1 514 ? 100.628 132.213 92.773 1.00 38.32 512 SER C C 1
ATOM 22344 O O . SER C 1 514 ? 100.416 132.527 91.601 1.00 38.32 512 SER C O 1
ATOM 22352 N N . GLU C 1 515 ? 100.879 133.105 93.721 1.00 42.51 513 GLU C N 1
ATOM 22353 C CA . GLU C 1 515 ? 101.087 134.515 93.432 1.00 42.51 513 GLU C CA 1
ATOM 22354 C C . GLU C 1 515 ? 102.163 134.718 92.384 1.00 42.51 513 GLU C C 1
ATOM 22355 O O . GLU C 1 515 ? 102.087 135.637 91.564 1.00 42.51 513 GLU C O 1
ATOM 22367 N N . MET C 1 516 ? 103.189 133.882 92.422 1.00 41.94 514 MET C N 1
ATOM 22368 C CA . MET C 1 516 ? 104.238 133.928 91.426 1.00 41.94 514 MET C CA 1
ATOM 22369 C C . MET C 1 516 ? 103.703 133.597 90.047 1.00 41.94 514 MET C C 1
ATOM 22370 O O . MET C 1 516 ? 104.149 134.167 89.049 1.00 41.94 514 MET C O 1
ATOM 22384 N N . LEU C 1 517 ? 102.742 132.686 89.971 1.00 36.83 515 LEU C N 1
ATOM 22385 C CA . LEU C 1 517 ? 102.224 132.253 88.686 1.00 36.83 515 LEU C CA 1
ATOM 22386 C C . LEU C 1 517 ? 101.193 133.219 88.127 1.00 36.83 515 LEU C C 1
ATOM 22387 O O . LEU C 1 517 ? 101.170 133.460 86.921 1.00 36.83 515 LEU C O 1
ATOM 22403 N N . PHE C 1 518 ? 100.332 133.777 88.967 1.00 34.09 516 PHE C N 1
ATOM 22404 C CA . PHE C 1 518 ? 99.454 134.840 88.508 1.00 34.09 516 PHE C CA 1
ATOM 22405 C C . PHE C 1 518 ? 100.237 136.040 88.018 1.00 34.09 516 PHE C C 1
ATOM 22406 O O . PHE C 1 518 ? 99.841 136.695 87.052 1.00 34.09 516 PHE C O 1
ATOM 22423 N N . PHE C 1 519 ? 101.315 136.384 88.706 1.00 39.58 517 PHE C N 1
ATOM 22424 C CA . PHE C 1 519 ? 102.153 137.477 88.251 1.00 39.58 517 PHE C CA 1
ATOM 22425 C C . PHE C 1 519 ? 102.818 137.127 86.938 1.00 39.58 517 PHE C C 1
ATOM 22426 O O . PHE C 1 519 ? 102.829 137.925 85.999 1.00 39.58 517 PHE C O 1
ATOM 22443 N N . LEU C 1 520 ? 103.378 135.929 86.864 1.00 36.53 518 LEU C N 1
ATOM 22444 C CA . LEU C 1 520 ? 104.009 135.456 85.650 1.00 36.53 518 LEU C CA 1
ATOM 22445 C C . LEU C 1 520 ? 103.019 135.375 84.507 1.00 36.53 518 LEU C C 1
ATOM 22446 O O . LEU C 1 520 ? 103.338 135.716 83.368 1.00 36.53 518 LEU C O 1
ATOM 22462 N N . GLN C 1 521 ? 101.811 134.928 84.805 1.00 34.74 519 GLN C N 1
ATOM 22463 C CA . GLN C 1 521 ? 100.712 134.974 83.859 1.00 34.74 519 GLN C CA 1
ATOM 22464 C C . GLN C 1 521 ? 100.484 136.379 83.343 1.00 34.74 519 GLN C C 1
ATOM 22465 O O . GLN C 1 521 ? 100.229 136.582 82.156 1.00 34.74 519 GLN C O 1
ATOM 22479 N N . SER C 1 522 ? 100.525 137.354 84.235 1.00 38.43 520 SER C N 1
ATOM 22480 C CA . SER C 1 522 ? 100.374 138.745 83.854 1.00 38.43 520 SER C CA 1
ATOM 22481 C C . SER C 1 522 ? 101.479 139.199 82.917 1.00 38.43 520 SER C C 1
ATOM 22482 O O . SER C 1 522 ? 101.227 139.923 81.952 1.00 38.43 520 SER C O 1
ATOM 22490 N N . LEU C 1 523 ? 102.714 138.804 83.204 1.00 38.70 521 LEU C N 1
ATOM 22491 C CA . LEU C 1 523 ? 103.843 139.237 82.402 1.00 38.70 521 LEU C CA 1
ATOM 22492 C C . LEU C 1 523 ? 103.729 138.752 80.977 1.00 38.70 521 LEU C C 1
ATOM 22493 O O . LEU C 1 523 ? 104.033 139.489 80.034 1.00 38.70 521 LEU C O 1
ATOM 22509 N N . PHE C 1 524 ? 103.318 137.503 80.803 1.00 37.25 522 PHE C N 1
ATOM 22510 C CA . PHE C 1 524 ? 103.107 136.984 79.469 1.00 37.25 522 PHE C CA 1
ATOM 22511 C C . PHE C 1 524 ? 101.983 137.721 78.765 1.00 37.25 522 PHE C C 1
ATOM 22512 O O . PHE C 1 524 ? 102.008 137.867 77.543 1.00 37.25 522 PHE C O 1
ATOM 22529 N N . MET C 1 525 ? 100.997 138.203 79.507 1.00 40.26 523 MET C N 1
ATOM 22530 C CA . MET C 1 525 ? 99.955 139.011 78.896 1.00 40.26 523 MET C CA 1
ATOM 22531 C C . MET C 1 525 ? 100.489 140.350 78.431 1.00 40.26 523 MET C C 1
ATOM 22532 O O . MET C 1 525 ? 100.094 140.852 77.377 1.00 40.26 523 MET C O 1
ATOM 22546 N N . LEU C 1 526 ? 101.335 140.973 79.230 1.00 41.89 524 LEU C N 1
ATOM 22547 C CA . LEU C 1 526 ? 101.835 142.289 78.887 1.00 41.89 524 LEU C CA 1
ATOM 22548 C C . LEU C 1 526 ? 102.844 142.210 77.764 1.00 41.89 524 LEU C C 1
ATOM 22549 O O . LEU C 1 526 ? 102.840 143.053 76.864 1.00 41.89 524 LEU C O 1
ATOM 22565 N N . ALA C 1 527 ? 103.702 141.194 77.789 1.00 42.16 525 ALA C N 1
ATOM 22566 C CA . ALA C 1 527 ? 104.541 140.903 76.641 1.00 42.16 525 ALA C CA 1
ATOM 22567 C C . ALA C 1 527 ? 103.713 140.623 75.400 1.00 42.16 525 ALA C C 1
ATOM 22568 O O . ALA C 1 527 ? 104.172 140.868 74.282 1.00 42.16 525 ALA C O 1
ATOM 22575 N N . THR C 1 528 ? 102.486 140.139 75.574 1.00 42.22 526 THR C N 1
ATOM 22576 C CA . THR C 1 528 ? 101.626 139.839 74.442 1.00 42.22 526 THR C CA 1
ATOM 22577 C C . THR C 1 528 ? 101.040 141.114 73.855 1.00 42.22 526 THR C C 1
ATOM 22578 O O . THR C 1 528 ? 100.606 141.123 72.703 1.00 42.22 526 THR C O 1
ATOM 22589 N N . VAL C 1 529 ? 101.015 142.189 74.627 1.00 44.57 527 VAL C N 1
ATOM 22590 C CA . VAL C 1 529 ? 100.580 143.485 74.130 1.00 44.57 527 VAL C CA 1
ATOM 22591 C C . VAL C 1 529 ? 101.747 144.269 73.556 1.00 44.57 527 VAL C C 1
ATOM 22592 O O . VAL C 1 529 ? 101.588 145.018 72.594 1.00 44.57 527 VAL C O 1
ATOM 22605 N N . VAL C 1 530 ? 102.928 144.117 74.145 1.00 45.45 528 VAL C N 1
ATOM 22606 C CA . VAL C 1 530 ? 104.117 144.761 73.610 1.00 45.45 528 VAL C CA 1
ATOM 22607 C C . VAL C 1 530 ? 104.429 144.226 72.227 1.00 45.45 528 VAL C C 1
ATOM 22608 O O . VAL C 1 530 ? 104.920 144.956 71.360 1.00 45.45 528 VAL C O 1
ATOM 22621 N N . LEU C 1 531 ? 104.164 142.946 72.005 1.00 45.38 529 LEU C N 1
ATOM 22622 C CA . LEU C 1 531 ? 104.508 142.277 70.771 1.00 45.38 529 LEU C CA 1
ATOM 22623 C C . LEU C 1 531 ? 103.387 142.307 69.749 1.00 45.38 529 LEU C C 1
ATOM 22624 O O . LEU C 1 531 ? 103.631 141.997 68.582 1.00 45.38 529 LEU C O 1
ATOM 22640 N N . TYR C 1 532 ? 102.177 142.678 70.153 1.00 48.28 530 TYR C N 1
ATOM 22641 C CA . TYR C 1 532 ? 101.051 142.788 69.240 1.00 48.28 530 TYR C CA 1
ATOM 22642 C C . TYR C 1 532 ? 101.004 144.137 68.558 1.00 48.28 530 TYR C C 1
ATOM 22643 O O . TYR C 1 532 ? 100.459 144.254 67.460 1.00 48.28 530 TYR C O 1
ATOM 22661 N N . PHE C 1 533 ? 101.525 145.163 69.216 1.00 48.82 531 PHE C N 1
ATOM 22662 C CA . PHE C 1 533 ? 101.667 146.477 68.625 1.00 48.82 531 PHE C CA 1
ATOM 22663 C C . PHE C 1 533 ? 103.053 146.704 68.061 1.00 48.82 531 PHE C C 1
ATOM 22664 O O . PHE C 1 533 ? 103.240 147.623 67.259 1.00 48.82 531 PHE C O 1
ATOM 22681 N N . SER C 1 534 ? 104.013 145.882 68.455 1.00 49.01 532 SER C N 1
ATOM 22682 C CA . SER C 1 534 ? 105.296 145.792 67.796 1.00 49.01 532 SER C CA 1
ATOM 22683 C C . SER C 1 534 ? 105.262 144.887 66.574 1.00 49.01 532 SER C C 1
ATOM 22684 O O . SER C 1 534 ? 106.323 144.545 66.047 1.00 49.01 532 SER C O 1
ATOM 22692 N N . HIS C 1 535 ? 104.075 144.481 66.128 1.00 50.90 533 HIS C N 1
ATOM 22693 C CA . HIS C 1 535 ? 103.824 143.794 64.866 1.00 50.90 533 HIS C CA 1
ATOM 22694 C C . HIS C 1 535 ? 104.371 142.383 64.829 1.00 50.90 533 HIS C C 1
ATOM 22695 O O . HIS C 1 535 ? 104.273 141.729 63.792 1.00 50.90 533 HIS C O 1
ATOM 22709 N N . LEU C 1 536 ? 104.925 141.885 65.919 1.00 47.96 534 LEU C N 1
ATOM 22710 C CA . LEU C 1 536 ? 105.575 140.595 65.931 1.00 47.96 534 LEU C CA 1
ATOM 22711 C C . LEU C 1 536 ? 104.561 139.508 66.236 1.00 47.96 534 LEU C C 1
ATOM 22712 O O . LEU C 1 536 ? 103.745 139.652 67.151 1.00 47.96 534 LEU C O 1
ATOM 22728 N N . LYS C 1 537 ? 104.630 138.416 65.479 1.00 47.63 535 LYS C N 1
ATOM 22729 C CA . LYS C 1 537 ? 103.758 137.269 65.689 1.00 47.63 535 LYS C CA 1
ATOM 22730 C C . LYS C 1 537 ? 104.034 136.544 66.992 1.00 47.63 535 LYS C C 1
ATOM 22731 O O . LYS C 1 537 ? 103.234 135.696 67.390 1.00 47.63 535 LYS C O 1
ATOM 22750 N N . GLU C 1 538 ? 105.132 136.854 67.662 1.00 45.18 536 GLU C N 1
ATOM 22751 C CA . GLU C 1 538 ? 105.526 136.191 68.889 1.00 45.18 536 GLU C CA 1
ATOM 22752 C C . GLU C 1 538 ? 104.629 136.508 70.068 1.00 45.18 536 GLU C C 1
ATOM 22753 O O . GLU C 1 538 ? 104.863 135.966 71.147 1.00 45.18 536 GLU C O 1
ATOM 22765 N N . TYR C 1 539 ? 103.618 137.356 69.898 1.00 44.18 537 TYR C N 1
ATOM 22766 C CA . TYR C 1 539 ? 102.618 137.552 70.933 1.00 44.18 537 TYR C CA 1
ATOM 22767 C C . TYR C 1 539 ? 101.943 136.242 71.300 1.00 44.18 537 TYR C C 1
ATOM 22768 O O . TYR C 1 539 ? 101.543 136.045 72.452 1.00 44.18 537 TYR C O 1
ATOM 22786 N N . VAL C 1 540 ? 101.854 135.321 70.348 1.00 40.92 538 VAL C N 1
ATOM 22787 C CA . VAL C 1 540 ? 101.154 134.072 70.567 1.00 40.92 538 VAL C CA 1
ATOM 22788 C C . VAL C 1 540 ? 101.907 133.206 71.553 1.00 40.92 538 VAL C C 1
ATOM 22789 O O . VAL C 1 540 ? 101.306 132.590 72.435 1.00 40.92 538 VAL C O 1
ATOM 22802 N N . ALA C 1 541 ? 103.226 133.138 71.408 1.00 39.09 539 ALA C N 1
ATOM 22803 C CA . ALA C 1 541 ? 104.079 132.424 72.342 1.00 39.09 539 ALA C CA 1
ATOM 22804 C C . ALA C 1 541 ? 103.787 132.829 73.772 1.00 39.09 539 ALA C C 1
ATOM 22805 O O . ALA C 1 541 ? 103.440 132.002 74.614 1.00 39.09 539 ALA C O 1
ATOM 22812 N N . SER C 1 542 ? 103.918 134.114 74.050 1.00 39.11 540 SER C N 1
ATOM 22813 C CA . SER C 1 542 ? 103.519 134.660 75.331 1.00 39.11 540 SER C CA 1
ATOM 22814 C C . SER C 1 542 ? 102.078 134.337 75.673 1.00 39.11 540 SER C C 1
ATOM 22815 O O . SER C 1 542 ? 101.779 133.928 76.796 1.00 39.11 540 SER C O 1
ATOM 22823 N N . MET C 1 543 ? 101.170 134.529 74.722 1.00 39.41 541 MET C N 1
ATOM 22824 C CA . MET C 1 543 ? 99.753 134.365 75.001 1.00 39.41 541 MET C CA 1
ATOM 22825 C C . MET C 1 543 ? 99.424 132.944 75.432 1.00 39.41 541 MET C C 1
ATOM 22826 O O . MET C 1 543 ? 98.575 132.743 76.305 1.00 39.41 541 MET C O 1
ATOM 22840 N N . VAL C 1 544 ? 100.097 131.948 74.862 1.00 35.73 542 VAL C N 1
ATOM 22841 C CA . VAL C 1 544 ? 99.737 130.572 75.184 1.00 35.73 542 VAL C CA 1
ATOM 22842 C C . VAL C 1 544 ? 100.264 130.155 76.537 1.00 35.73 542 VAL C C 1
ATOM 22843 O O . VAL C 1 544 ? 99.690 129.275 77.176 1.00 35.73 542 VAL C O 1
ATOM 22856 N N . PHE C 1 545 ? 101.349 130.754 77.003 1.00 34.50 543 PHE C N 1
ATOM 22857 C CA . PHE C 1 545 ? 101.798 130.485 78.354 1.00 34.50 543 PHE C CA 1
ATOM 22858 C C . PHE C 1 545 ? 100.882 131.130 79.375 1.00 34.50 543 PHE C C 1
ATOM 22859 O O . PHE C 1 545 ? 100.733 130.613 80.482 1.00 34.50 543 PHE C O 1
ATOM 22876 N N . SER C 1 546 ? 100.266 132.253 79.020 1.00 35.38 544 SER C N 1
ATOM 22877 C CA . SER C 1 546 ? 99.285 132.889 79.880 1.00 35.38 544 SER C CA 1
ATOM 22878 C C . SER C 1 546 ? 98.056 132.016 80.062 1.00 35.38 544 SER C C 1
ATOM 22879 O O . SER C 1 546 ? 97.540 131.870 81.174 1.00 35.38 544 SER C O 1
ATOM 22887 N N . LEU C 1 547 ? 97.552 131.456 78.966 1.00 33.84 545 LEU C N 1
ATOM 22888 C CA . LEU C 1 547 ? 96.430 130.534 79.025 1.00 33.84 545 LEU C CA 1
ATOM 22889 C C . LEU C 1 547 ? 96.730 129.340 79.898 1.00 33.84 545 LEU C C 1
ATOM 22890 O O . LEU C 1 547 ? 95.947 128.991 80.782 1.00 33.84 545 LEU C O 1
ATOM 22906 N N . ALA C 1 548 ? 97.831 128.662 79.616 1.00 30.99 546 ALA C N 1
ATOM 22907 C CA . ALA C 1 548 ? 98.183 127.466 80.355 1.00 30.99 546 ALA C CA 1
ATOM 22908 C C . ALA C 1 548 ? 98.391 127.768 81.828 1.00 30.99 546 ALA C C 1
ATOM 22909 O O . ALA C 1 548 ? 97.901 127.045 82.694 1.00 30.99 546 ALA C O 1
ATOM 22916 N N . LEU C 1 549 ? 99.075 128.854 82.134 1.00 32.60 547 LEU C N 1
ATOM 22917 C CA . LEU C 1 549 ? 99.127 129.326 83.506 1.00 32.60 547 LEU C CA 1
ATOM 22918 C C . LEU C 1 549 ? 97.759 129.739 83.991 1.00 32.60 547 LEU C C 1
ATOM 22919 O O . LEU C 1 549 ? 97.400 129.478 85.141 1.00 32.60 547 LEU C O 1
ATOM 22935 N N . GLY C 1 550 ? 97.022 130.452 83.147 1.00 31.97 548 GLY C N 1
ATOM 22936 C CA . GLY C 1 550 ? 95.708 130.929 83.516 1.00 31.97 548 GLY C CA 1
ATOM 22937 C C . GLY C 1 550 ? 94.764 129.834 83.959 1.00 31.97 548 GLY C C 1
ATOM 22938 O O . GLY C 1 550 ? 94.082 129.965 84.975 1.00 31.97 548 GLY C O 1
ATOM 22942 N N . TRP C 1 551 ? 94.710 128.746 83.210 1.00 31.22 549 TRP C N 1
ATOM 22943 C CA . TRP C 1 551 ? 93.813 127.669 83.576 1.00 31.22 549 TRP C CA 1
ATOM 22944 C C . TRP C 1 551 ? 94.339 126.861 84.740 1.00 31.22 549 TRP C C 1
ATOM 22945 O O . TRP C 1 551 ? 93.555 126.328 85.518 1.00 31.22 549 TRP C O 1
ATOM 22966 N N . THR C 1 552 ? 95.645 126.705 84.849 1.00 30.27 550 THR C N 1
ATOM 22967 C CA . THR C 1 552 ? 96.206 125.998 85.986 1.00 30.27 550 THR C CA 1
ATOM 22968 C C . THR C 1 552 ? 96.053 126.770 87.268 1.00 30.27 550 THR C C 1
ATOM 22969 O O . THR C 1 552 ? 96.012 126.179 88.344 1.00 30.27 550 THR C O 1
ATOM 22980 N N . ASN C 1 553 ? 95.994 128.079 87.170 1.00 32.20 551 ASN C N 1
ATOM 22981 C CA . ASN C 1 553 ? 95.736 128.934 88.298 1.00 32.20 551 ASN C CA 1
ATOM 22982 C C . ASN C 1 553 ? 94.297 128.913 88.767 1.00 32.20 551 ASN C C 1
ATOM 22983 O O . ASN C 1 553 ? 93.970 129.620 89.718 1.00 32.20 551 ASN C O 1
ATOM 22994 N N . MET C 1 554 ? 93.439 128.129 88.132 1.00 32.28 552 MET C N 1
ATOM 22995 C CA . MET C 1 554 ? 92.210 127.682 88.763 1.00 32.28 552 MET C CA 1
ATOM 22996 C C . MET C 1 554 ? 92.461 126.982 90.078 1.00 32.28 552 MET C C 1
ATOM 22997 O O . MET C 1 554 ? 91.681 127.132 91.017 1.00 32.28 552 MET C O 1
ATOM 23011 N N . LEU C 1 555 ? 93.536 126.220 90.164 1.00 29.92 553 LEU C N 1
ATOM 23012 C CA . LEU C 1 555 ? 93.888 125.533 91.391 1.00 29.92 553 LEU C CA 1
ATOM 23013 C C . LEU C 1 555 ? 94.078 126.466 92.562 1.00 29.92 553 LEU C C 1
ATOM 23014 O O . LEU C 1 555 ? 94.042 126.007 93.703 1.00 29.92 553 LEU C O 1
ATOM 23030 N N . TYR C 1 556 ? 94.311 127.749 92.314 1.00 32.83 554 TYR C N 1
ATOM 23031 C CA . TYR C 1 556 ? 94.172 128.735 93.360 1.00 32.83 554 TYR C CA 1
ATOM 23032 C C . TYR C 1 556 ? 92.847 128.584 94.072 1.00 32.83 554 TYR C C 1
ATOM 23033 O O . TYR C 1 556 ? 92.800 128.469 95.291 1.00 32.83 554 TYR C O 1
ATOM 23051 N N . TYR C 1 557 ? 91.766 128.544 93.327 1.00 32.40 555 TYR C N 1
ATOM 23052 C CA . TYR C 1 557 ? 90.450 128.599 93.920 1.00 32.40 555 TYR C CA 1
ATOM 23053 C C . TYR C 1 557 ? 90.017 127.304 94.584 1.00 32.40 555 TYR C C 1
ATOM 23054 O O . TYR C 1 557 ? 88.955 127.276 95.201 1.00 32.40 555 TYR C O 1
ATOM 23072 N N . THR C 1 558 ? 90.817 126.251 94.507 1.00 32.70 556 THR C N 1
ATOM 23073 C CA . THR C 1 558 ? 90.661 125.082 95.359 1.00 32.70 556 THR C CA 1
ATOM 23074 C C . THR C 1 558 ? 90.718 125.406 96.841 1.00 32.70 556 THR C C 1
ATOM 23075 O O . THR C 1 558 ? 90.207 124.634 97.644 1.00 32.70 556 THR C O 1
ATOM 23086 N N . ARG C 1 559 ? 91.336 126.506 97.230 1.00 35.62 557 ARG C N 1
ATOM 23087 C CA . ARG C 1 559 ? 91.492 126.817 98.635 1.00 35.62 557 ARG C CA 1
ATOM 23088 C C . ARG C 1 559 ? 90.213 127.281 99.300 1.00 35.62 557 ARG C C 1
ATOM 23089 O O . ARG C 1 559 ? 90.212 127.484 100.514 1.00 35.62 557 ARG C O 1
ATOM 23110 N N . GLY C 1 560 ? 89.151 127.457 98.556 1.00 36.38 558 GLY C N 1
ATOM 23111 C CA . GLY C 1 560 ? 87.846 127.536 99.141 1.00 36.38 558 GLY C CA 1
ATOM 23112 C C . GLY C 1 560 ? 87.215 126.212 99.452 1.00 36.38 558 GLY C C 1
ATOM 23113 O O . GLY C 1 560 ? 86.073 126.170 99.905 1.00 36.38 558 GLY C O 1
ATOM 23117 N N . PHE C 1 561 ? 87.930 125.126 99.217 1.00 34.55 559 PHE C N 1
ATOM 23118 C CA . PHE C 1 561 ? 87.409 123.787 99.369 1.00 34.55 559 PHE C CA 1
ATOM 23119 C C . PHE C 1 561 ? 88.488 122.941 99.999 1.00 34.55 559 PHE C C 1
ATOM 23120 O O . PHE C 1 561 ? 89.625 122.915 99.528 1.00 34.55 559 PHE C O 1
ATOM 23137 N N . GLN C 1 562 ? 88.122 122.267 101.072 1.00 35.06 560 GLN C N 1
ATOM 23138 C CA . GLN C 1 562 ? 89.101 121.654 101.942 1.00 35.06 560 GLN C CA 1
ATOM 23139 C C . GLN C 1 562 ? 89.871 120.554 101.241 1.00 35.06 560 GLN C C 1
ATOM 23140 O O . GLN C 1 562 ? 91.101 120.578 101.180 1.00 35.06 560 GLN C O 1
ATOM 23154 N N . GLN C 1 563 ? 89.166 119.581 100.704 1.00 34.39 561 GLN C N 1
ATOM 23155 C CA . GLN C 1 563 ? 89.830 118.390 100.225 1.00 34.39 561 GLN C CA 1
ATOM 23156 C C . GLN C 1 563 ? 90.493 118.621 98.884 1.00 34.39 561 GLN C C 1
ATOM 23157 O O . GLN C 1 563 ? 91.450 117.924 98.543 1.00 34.39 561 GLN C O 1
ATOM 23171 N N . MET C 1 564 ? 90.003 119.591 98.127 1.00 32.63 562 MET C N 1
ATOM 23172 C CA . MET C 1 564 ? 90.673 120.014 96.915 1.00 32.63 562 MET C CA 1
ATOM 23173 C C . MET C 1 564 ? 91.849 120.930 97.189 1.00 32.63 562 MET C C 1
ATOM 23174 O O . MET C 1 564 ? 92.863 120.860 96.493 1.00 32.63 562 MET C O 1
ATOM 23188 N N . GLY C 1 565 ? 91.706 121.829 98.153 1.00 32.55 563 GLY C N 1
ATOM 23189 C CA . GLY C 1 565 ? 92.786 122.722 98.502 1.00 32.55 563 GLY C CA 1
ATOM 23190 C C . GLY C 1 565 ? 93.956 122.018 99.138 1.00 32.55 563 GLY C C 1
ATOM 23191 O O . GLY C 1 565 ? 95.105 122.405 98.942 1.00 32.55 563 GLY C O 1
ATOM 23195 N N . ILE C 1 566 ? 93.679 121.003 99.940 1.00 33.33 564 ILE C N 1
ATOM 23196 C CA . ILE C 1 566 ? 94.734 120.181 100.502 1.00 33.33 564 ILE C CA 1
ATOM 23197 C C . ILE C 1 566 ? 95.432 119.411 99.412 1.00 33.33 564 ILE C C 1
ATOM 23198 O O . ILE C 1 566 ? 96.619 119.094 99.518 1.00 33.33 564 ILE C O 1
ATOM 23214 N N . TYR C 1 567 ? 94.700 119.060 98.374 1.00 30.33 565 TYR C N 1
ATOM 23215 C CA . TYR C 1 567 ? 95.274 118.351 97.258 1.00 30.33 565 TYR C CA 1
ATOM 23216 C C . TYR C 1 567 ? 96.184 119.256 96.453 1.00 30.33 565 TYR C C 1
ATOM 23217 O O . TYR C 1 567 ? 97.270 118.846 96.044 1.00 30.33 565 TYR C O 1
ATOM 23235 N N . ALA C 1 568 ? 95.773 120.497 96.247 1.00 29.94 566 ALA C N 1
ATOM 23236 C CA . ALA C 1 568 ? 96.615 121.455 95.569 1.00 29.94 566 ALA C CA 1
ATOM 23237 C C . ALA C 1 568 ? 97.821 121.854 96.391 1.00 29.94 566 ALA C C 1
ATOM 23238 O O . ALA C 1 568 ? 98.837 122.268 95.833 1.00 29.94 566 ALA C O 1
ATOM 23245 N N . VAL C 1 569 ? 97.727 121.769 97.709 1.00 33.45 567 VAL C N 1
ATOM 23246 C CA . VAL C 1 569 ? 98.895 121.980 98.534 1.00 33.45 567 VAL C CA 1
ATOM 23247 C C . VAL C 1 569 ? 99.874 120.841 98.350 1.00 33.45 567 VAL C C 1
ATOM 23248 O O . VAL C 1 569 ? 101.073 121.061 98.214 1.00 33.45 567 VAL C O 1
ATOM 23261 N N . MET C 1 570 ? 99.379 119.614 98.313 1.00 32.02 568 MET C N 1
ATOM 23262 C CA . MET C 1 570 ? 100.241 118.476 98.059 1.00 32.02 568 MET C CA 1
ATOM 23263 C C . MET C 1 570 ? 100.889 118.561 96.690 1.00 32.02 568 MET C C 1
ATOM 23264 O O . MET C 1 570 ? 102.055 118.203 96.534 1.00 32.02 568 MET C O 1
ATOM 23278 N N . ILE C 1 571 ? 100.160 119.051 95.694 1.00 29.59 569 ILE C N 1
ATOM 23279 C CA . ILE C 1 571 ? 100.725 119.242 94.366 1.00 29.59 569 ILE C CA 1
ATOM 23280 C C . ILE C 1 571 ? 101.917 120.178 94.418 1.00 29.59 569 ILE C C 1
ATOM 23281 O O . ILE C 1 571 ? 102.985 119.865 93.891 1.00 29.59 569 ILE C O 1
ATOM 23297 N N . GLU C 1 572 ? 101.761 121.339 95.040 1.00 33.06 570 GLU C N 1
ATOM 23298 C CA . GLU C 1 572 ? 102.836 122.307 95.007 1.00 33.06 570 GLU C CA 1
ATOM 23299 C C . GLU C 1 572 ? 104.020 121.866 95.848 1.00 33.06 570 GLU C C 1
ATOM 23300 O O . GLU C 1 572 ? 105.145 122.275 95.569 1.00 33.06 570 GLU C O 1
ATOM 23312 N N . LYS C 1 573 ? 103.797 121.027 96.853 1.00 34.32 571 LYS C N 1
ATOM 23313 C CA . LYS C 1 573 ? 104.897 120.452 97.605 1.00 34.32 571 LYS C CA 1
ATOM 23314 C C . LYS C 1 573 ? 105.657 119.422 96.785 1.00 34.32 571 LYS C C 1
ATOM 23315 O O . LYS C 1 573 ? 106.889 119.444 96.743 1.00 34.32 571 LYS C O 1
ATOM 23334 N N . MET C 1 574 ? 104.942 118.494 96.151 1.00 31.22 572 MET C N 1
ATOM 23335 C CA . MET C 1 574 ? 105.576 117.505 95.291 1.00 31.22 572 MET C CA 1
ATOM 23336 C C . MET C 1 574 ? 106.399 118.144 94.195 1.00 31.22 572 MET C C 1
ATOM 23337 O O . MET C 1 574 ? 107.437 117.611 93.798 1.00 31.22 572 MET C O 1
ATOM 23351 N N . ILE C 1 575 ? 105.919 119.248 93.651 1.00 30.31 573 ILE C N 1
ATOM 23352 C CA . ILE C 1 575 ? 106.653 119.951 92.616 1.00 30.31 573 ILE C CA 1
ATOM 23353 C C . ILE C 1 575 ? 107.987 120.421 93.149 1.00 30.31 573 ILE C C 1
ATOM 23354 O O . ILE C 1 575 ? 109.031 120.203 92.535 1.00 30.31 573 ILE C O 1
ATOM 23370 N N . LEU C 1 576 ? 107.971 121.057 94.303 1.00 34.96 574 LEU C N 1
ATOM 23371 C CA . LEU C 1 576 ? 109.148 121.710 94.826 1.00 34.96 574 LEU C CA 1
ATOM 23372 C C . LEU C 1 576 ? 110.069 120.723 95.506 1.00 34.96 574 LEU C C 1
ATOM 23373 O O . LEU C 1 576 ? 111.286 120.918 95.503 1.00 34.96 574 LEU C O 1
ATOM 23389 N N . ARG C 1 577 ? 109.512 119.665 96.076 1.00 33.55 575 ARG C N 1
ATOM 23390 C CA . ARG C 1 577 ? 110.306 118.673 96.768 1.00 33.55 575 ARG C CA 1
ATOM 23391 C C . ARG C 1 577 ? 110.674 117.502 95.873 1.00 33.55 575 ARG C C 1
ATOM 23392 O O . ARG C 1 577 ? 111.826 117.358 95.477 1.00 33.55 575 ARG C O 1
ATOM 23413 N N . ASP C 1 578 ? 109.689 116.719 95.469 1.00 29.07 576 ASP C N 1
ATOM 23414 C CA . ASP C 1 578 ? 109.953 115.406 94.909 1.00 29.07 576 ASP C CA 1
ATOM 23415 C C . ASP C 1 578 ? 110.287 115.471 93.432 1.00 29.07 576 ASP C C 1
ATOM 23416 O O . ASP C 1 578 ? 111.164 114.746 92.961 1.00 29.07 576 ASP C O 1
ATOM 23425 N N . LEU C 1 579 ? 109.610 116.338 92.701 1.00 26.46 577 LEU C N 1
ATOM 23426 C CA . LEU C 1 579 ? 109.775 116.450 91.267 1.00 26.46 577 LEU C CA 1
ATOM 23427 C C . LEU C 1 579 ? 111.057 117.168 90.886 1.00 26.46 577 LEU C C 1
ATOM 23428 O O . LEU C 1 579 ? 111.723 116.781 89.927 1.00 26.46 577 LEU C O 1
ATOM 23444 N N . CYS C 1 580 ? 111.412 118.217 91.609 1.00 29.07 578 CYS C N 1
ATOM 23445 C CA . CYS C 1 580 ? 112.631 118.942 91.301 1.00 29.07 578 CYS C CA 1
ATOM 23446 C C . CYS C 1 580 ? 113.859 118.089 91.562 1.00 29.07 578 CYS C C 1
ATOM 23447 O O . CYS C 1 580 ? 114.786 118.074 90.754 1.00 29.07 578 CYS C O 1
ATOM 23455 N N . ARG C 1 581 ? 113.891 117.374 92.679 1.00 27.14 579 ARG C N 1
ATOM 23456 C CA . ARG C 1 581 ? 114.940 116.389 92.891 1.00 27.14 579 ARG C CA 1
ATOM 23457 C C . ARG C 1 581 ? 114.971 115.371 91.764 1.00 27.14 579 ARG C C 1
ATOM 23458 O O . ARG C 1 581 ? 116.035 115.056 91.226 1.00 27.14 579 ARG C O 1
ATOM 23479 N N . PHE C 1 582 ? 113.806 114.845 91.402 1.00 22.07 580 PHE C N 1
ATOM 23480 C CA . PHE C 1 582 ? 113.697 113.875 90.325 1.00 22.07 580 PHE C CA 1
ATOM 23481 C C . PHE C 1 582 ? 114.243 114.421 89.021 1.00 22.07 580 PHE C C 1
ATOM 23482 O O . PHE C 1 582 ? 115.123 113.818 88.403 1.00 22.07 580 PHE C O 1
ATOM 23499 N N . MET C 1 583 ? 113.703 115.547 88.572 1.00 24.43 581 MET C N 1
ATOM 23500 C CA . MET C 1 583 ? 114.001 116.033 87.239 1.00 24.43 581 MET C CA 1
ATOM 23501 C C . MET C 1 583 ? 115.447 116.430 87.099 1.00 24.43 581 MET C C 1
ATOM 23502 O O . MET C 1 583 ? 116.013 116.324 86.014 1.00 24.43 581 MET C O 1
ATOM 23516 N N . PHE C 1 584 ? 116.057 116.881 88.180 1.00 23.75 582 PHE C N 1
ATOM 23517 C CA . PHE C 1 584 ? 117.486 117.099 88.188 1.00 23.75 582 PHE C CA 1
ATOM 23518 C C . PHE C 1 584 ? 118.236 115.835 87.802 1.00 23.75 582 PHE C C 1
ATOM 23519 O O . PHE C 1 584 ? 119.030 115.823 86.859 1.00 23.75 582 PHE C O 1
ATOM 23536 N N . VAL C 1 585 ? 118.045 114.783 88.584 1.00 21.97 583 VAL C N 1
ATOM 23537 C CA . VAL C 1 585 ? 118.710 113.517 88.346 1.00 21.97 583 VAL C CA 1
ATOM 23538 C C . VAL C 1 585 ? 118.293 112.940 87.012 1.00 21.97 583 VAL C C 1
ATOM 23539 O O . VAL C 1 585 ? 119.099 112.325 86.310 1.00 21.97 583 VAL C O 1
ATOM 23552 N N . TYR C 1 586 ? 117.028 113.101 86.655 1.00 20.96 584 TYR C N 1
ATOM 23553 C CA . TYR C 1 586 ? 116.552 112.606 85.377 1.00 20.96 584 TYR C CA 1
ATOM 23554 C C . TYR C 1 586 ? 117.289 113.248 84.210 1.00 20.96 584 TYR C C 1
ATOM 23555 O O . TYR C 1 586 ? 117.646 112.566 83.247 1.00 20.96 584 TYR C O 1
ATOM 23573 N N . ILE C 1 587 ? 117.530 114.551 84.279 1.00 21.93 585 ILE C N 1
ATOM 23574 C CA . ILE C 1 587 ? 118.163 115.283 83.190 1.00 21.93 585 ILE C CA 1
ATOM 23575 C C . ILE C 1 587 ? 119.644 114.986 83.113 1.00 21.93 585 ILE C C 1
ATOM 23576 O O . ILE C 1 587 ? 120.241 115.059 82.040 1.00 21.93 585 ILE C O 1
ATOM 23592 N N . VAL C 1 588 ? 120.266 114.697 84.242 1.00 22.21 586 VAL C N 1
ATOM 23593 C CA . VAL C 1 588 ? 121.639 114.225 84.257 1.00 22.21 586 VAL C CA 1
ATOM 23594 C C . VAL C 1 588 ? 121.758 112.928 83.481 1.00 22.21 586 VAL C C 1
ATOM 23595 O O . VAL C 1 588 ? 122.668 112.742 82.669 1.00 22.21 586 VAL C O 1
ATOM 23608 N N . PHE C 1 589 ? 120.851 112.003 83.752 1.00 21.79 587 PHE C N 1
ATOM 23609 C CA . PHE C 1 589 ? 120.777 110.749 83.037 1.00 21.79 587 PHE C CA 1
ATOM 23610 C C . PHE C 1 589 ? 120.426 110.962 81.581 1.00 21.79 587 PHE C C 1
ATOM 23611 O O . PHE C 1 589 ? 121.070 110.406 80.690 1.00 21.79 587 PHE C O 1
ATOM 23628 N N . LEU C 1 590 ? 119.380 111.735 81.333 1.00 21.47 588 LEU C N 1
ATOM 23629 C CA . LEU C 1 590 ? 118.920 112.006 79.983 1.00 21.47 588 LEU C CA 1
ATOM 23630 C C . LEU C 1 590 ? 120.028 112.595 79.140 1.00 21.47 588 LEU C C 1
ATOM 23631 O O . LEU C 1 590 ? 120.284 112.155 78.018 1.00 21.47 588 LEU C O 1
ATOM 23647 N N . PHE C 1 591 ? 120.716 113.564 79.690 1.00 22.34 589 PHE C N 1
ATOM 23648 C CA . PHE C 1 591 ? 121.783 114.235 78.986 1.00 22.34 589 PHE C CA 1
ATOM 23649 C C . PHE C 1 591 ? 123.050 113.391 78.972 1.00 22.34 589 PHE C C 1
ATOM 23650 O O . PHE C 1 591 ? 123.774 113.371 77.978 1.00 22.34 589 PHE C O 1
ATOM 23667 N N . GLY C 1 592 ? 123.321 112.682 80.062 1.00 21.03 590 GLY C N 1
ATOM 23668 C CA . GLY C 1 592 ? 124.416 111.734 80.078 1.00 21.03 590 GLY C CA 1
ATOM 23669 C C . GLY C 1 592 ? 124.338 110.686 78.993 1.00 21.03 590 GLY C C 1
ATOM 23670 O O . GLY C 1 592 ? 125.303 110.470 78.261 1.00 21.03 590 GLY C O 1
ATOM 23674 N N . PHE C 1 593 ? 123.211 109.982 78.912 1.00 20.70 591 PHE C N 1
ATOM 23675 C CA . PHE C 1 593 ? 123.056 108.908 77.953 1.00 20.70 591 PHE C CA 1
ATOM 23676 C C . PHE C 1 593 ? 122.782 109.393 76.549 1.00 20.70 591 PHE C C 1
ATOM 23677 O O . PHE C 1 593 ? 123.064 108.661 75.600 1.00 20.70 591 PHE C O 1
ATOM 23694 N N . SER C 1 594 ? 122.264 110.605 76.396 1.00 23.51 592 SER C N 1
ATOM 23695 C CA . SER C 1 594 ? 122.012 111.141 75.069 1.00 23.51 592 SER C CA 1
ATOM 23696 C C . SER C 1 594 ? 123.311 111.433 74.349 1.00 23.51 592 SER C C 1
ATOM 23697 O O . SER C 1 594 ? 123.510 111.030 73.201 1.00 23.51 592 SER C O 1
ATOM 23705 N N . THR C 1 595 ? 124.185 112.166 75.015 1.00 24.28 593 THR C N 1
ATOM 23706 C CA . THR C 1 595 ? 125.499 112.491 74.485 1.00 24.28 593 THR C CA 1
ATOM 23707 C C . THR C 1 595 ? 126.246 111.241 74.071 1.00 24.28 593 THR C C 1
ATOM 23708 O O . THR C 1 595 ? 126.841 111.176 72.992 1.00 24.28 593 THR C O 1
ATOM 23719 N N . ALA C 1 596 ? 126.279 110.267 74.965 1.00 23.67 594 ALA C N 1
ATOM 23720 C CA . ALA C 1 596 ? 126.751 108.931 74.659 1.00 23.67 594 ALA C CA 1
ATOM 23721 C C . ALA C 1 596 ? 126.148 108.371 73.384 1.00 23.67 594 ALA C C 1
ATOM 23722 O O . ALA C 1 596 ? 126.859 107.832 72.532 1.00 23.67 594 ALA C O 1
ATOM 23729 N N . VAL C 1 597 ? 124.830 108.459 73.253 1.00 25.22 595 VAL C N 1
ATOM 23730 C CA . VAL C 1 597 ? 124.144 107.895 72.100 1.00 25.22 595 VAL C CA 1
ATOM 23731 C C . VAL C 1 597 ? 124.487 108.664 70.840 1.00 25.22 595 VAL C C 1
ATOM 23732 O O . VAL C 1 597 ? 124.808 108.075 69.807 1.00 25.22 595 VAL C O 1
ATOM 23745 N N . VAL C 1 598 ? 124.428 109.988 70.906 1.00 26.79 596 VAL C N 1
ATOM 23746 C CA . VAL C 1 598 ? 124.594 110.787 69.708 1.00 26.79 596 VAL C CA 1
ATOM 23747 C C . VAL C 1 598 ? 126.051 110.855 69.290 1.00 26.79 596 VAL C C 1
ATOM 23748 O O . VAL C 1 598 ? 126.349 111.156 68.135 1.00 26.79 596 VAL C O 1
ATOM 23761 N N . THR C 1 599 ? 126.964 110.587 70.210 1.00 26.96 597 THR C N 1
ATOM 23762 C CA . THR C 1 599 ? 128.364 110.390 69.882 1.00 26.96 597 THR C CA 1
ATOM 23763 C C . THR C 1 599 ? 128.592 109.095 69.119 1.00 26.96 597 THR C C 1
ATOM 23764 O O . THR C 1 599 ? 129.557 108.982 68.360 1.00 26.96 597 THR C O 1
ATOM 23775 N N . LEU C 1 600 ? 127.736 108.108 69.328 1.00 28.76 598 LEU C N 1
ATOM 23776 C CA . LEU C 1 600 ? 127.823 106.836 68.657 1.00 28.76 598 LEU C CA 1
ATOM 23777 C C . LEU C 1 600 ? 127.153 106.848 67.302 1.00 28.76 598 LEU C C 1
ATOM 23778 O O . LEU C 1 600 ? 127.483 106.015 66.455 1.00 28.76 598 LEU C O 1
ATOM 23794 N N . ILE C 1 601 ? 126.244 107.769 67.081 1.00 31.29 599 ILE C N 1
ATOM 23795 C CA . ILE C 1 601 ? 125.490 107.846 65.845 1.00 31.29 599 ILE C CA 1
ATOM 23796 C C . ILE C 1 601 ? 126.372 108.426 64.751 1.00 31.29 599 ILE C C 1
ATOM 23797 O O . ILE C 1 601 ? 127.136 109.366 64.976 1.00 31.29 599 ILE C O 1
ATOM 23813 N N . GLU C 1 602 ? 126.261 107.845 63.557 1.00 39.23 600 GLU C N 1
ATOM 23814 C CA . GLU C 1 602 ? 127.025 108.241 62.380 1.00 39.23 600 GLU C CA 1
ATOM 23815 C C . GLU C 1 602 ? 126.103 108.246 61.173 1.00 39.23 600 GLU C C 1
ATOM 23816 O O . GLU C 1 602 ? 125.566 107.199 60.797 1.00 39.23 600 GLU C O 1
ATOM 23828 N N . ASP C 1 603 ? 125.925 109.413 60.566 1.00 41.13 601 ASP C N 1
ATOM 23829 C CA . ASP C 1 603 ? 125.280 109.504 59.255 1.00 41.13 601 ASP C CA 1
ATOM 23830 C C . ASP C 1 603 ? 125.599 110.835 58.581 1.00 41.13 601 ASP C C 1
ATOM 23831 O O . ASP C 1 603 ? 124.709 111.631 58.294 1.00 41.13 601 ASP C O 1
ATOM 23840 N N . SER C 1 629 ? 117.277 111.614 60.506 1.00 37.50 627 SER C N 1
ATOM 23841 C CA . SER C 1 629 ? 118.609 111.665 61.093 1.00 37.50 627 SER C CA 1
ATOM 23842 C C . SER C 1 629 ? 118.568 112.123 62.548 1.00 37.50 627 SER C C 1
ATOM 23843 O O . SER C 1 629 ? 118.191 113.256 62.842 1.00 37.50 627 SER C O 1
ATOM 23851 N N . TYR C 1 630 ? 118.979 111.231 63.450 1.00 32.68 628 TYR C N 1
ATOM 23852 C CA . TYR C 1 630 ? 119.034 111.504 64.879 1.00 32.68 628 TYR C CA 1
ATOM 23853 C C . TYR C 1 630 ? 120.424 111.927 65.329 1.00 32.68 628 TYR C C 1
ATOM 23854 O O . TYR C 1 630 ? 120.763 111.793 66.508 1.00 32.68 628 TYR C O 1
ATOM 23872 N N . ASN C 1 631 ? 121.235 112.458 64.417 1.00 33.37 629 ASN C N 1
ATOM 23873 C CA . ASN C 1 631 ? 122.595 112.885 64.738 1.00 33.37 629 ASN C CA 1
ATOM 23874 C C . ASN C 1 631 ? 122.556 114.303 65.300 1.00 33.37 629 ASN C C 1
ATOM 23875 O O . ASN C 1 631 ? 123.154 115.247 64.788 1.00 33.37 629 ASN C O 1
ATOM 23886 N N . SER C 1 632 ? 121.830 114.419 66.396 1.00 30.01 630 SER C N 1
ATOM 23887 C CA . SER C 1 632 ? 121.541 115.691 67.014 1.00 30.01 630 SER C CA 1
ATOM 23888 C C . SER C 1 632 ? 121.194 115.417 68.456 1.00 30.01 630 SER C C 1
ATOM 23889 O O . SER C 1 632 ? 120.564 114.410 68.777 1.00 30.01 630 SER C O 1
ATOM 23897 N N . LEU C 1 633 ? 121.642 116.308 69.316 1.00 26.42 631 LEU C N 1
ATOM 23898 C CA . LEU C 1 633 ? 121.422 116.137 70.728 1.00 26.42 631 LEU C CA 1
ATOM 23899 C C . LEU C 1 633 ? 119.996 116.443 71.106 1.00 26.42 631 LEU C C 1
ATOM 23900 O O . LEU C 1 633 ? 119.525 115.975 72.139 1.00 26.42 631 LEU C O 1
ATOM 23916 N N . TYR C 1 634 ? 119.287 117.223 70.300 1.00 27.71 632 TYR C N 1
ATOM 23917 C CA . TYR C 1 634 ? 117.884 117.431 70.588 1.00 27.71 632 TYR C CA 1
ATOM 23918 C C . TYR C 1 634 ? 117.102 116.151 70.376 1.00 27.71 632 TYR C C 1
ATOM 23919 O O . TYR C 1 634 ? 116.392 115.683 71.271 1.00 27.71 632 TYR C O 1
ATOM 23937 N N . SER C 1 635 ? 117.254 115.560 69.200 1.00 28.31 633 SER C N 1
ATOM 23938 C CA . SER C 1 635 ? 116.403 114.469 68.783 1.00 28.31 633 SER C CA 1
ATOM 23939 C C . SER C 1 635 ? 116.662 113.229 69.601 1.00 28.31 633 SER C C 1
ATOM 23940 O O . SER C 1 635 ? 115.739 112.476 69.927 1.00 28.31 633 SER C O 1
ATOM 23948 N N . THR C 1 636 ? 117.922 112.997 69.921 1.00 26.04 634 THR C N 1
ATOM 23949 C CA . THR C 1 636 ? 118.288 111.904 70.794 1.00 26.04 634 THR C CA 1
ATOM 23950 C C . THR C 1 636 ? 117.749 112.114 72.195 1.00 26.04 634 THR C C 1
ATOM 23951 O O . THR C 1 636 ? 117.211 111.193 72.810 1.00 26.04 634 THR C O 1
ATOM 23962 N N . CYS C 1 637 ? 117.896 113.317 72.721 1.00 25.15 635 CYS C N 1
ATOM 23963 C CA . CYS C 1 637 ? 117.289 113.644 74.000 1.00 25.15 635 CYS C CA 1
ATOM 23964 C C . CYS C 1 637 ? 115.784 113.588 73.909 1.00 25.15 635 CYS C C 1
ATOM 23965 O O . CYS C 1 637 ? 115.107 113.235 74.877 1.00 25.15 635 CYS C O 1
ATOM 23973 N N . LEU C 1 638 ? 115.252 113.929 72.752 1.00 25.19 636 LEU C N 1
ATOM 23974 C CA . LEU C 1 638 ? 113.828 113.849 72.533 1.00 25.19 636 LEU C CA 1
ATOM 23975 C C . LEU C 1 638 ? 113.373 112.412 72.371 1.00 25.19 636 LEU C C 1
ATOM 23976 O O . LEU C 1 638 ? 112.289 112.064 72.827 1.00 25.19 636 LEU C O 1
ATOM 23992 N N . GLU C 1 639 ? 114.187 111.563 71.758 1.00 24.62 637 GLU C N 1
ATOM 23993 C CA . GLU C 1 639 ? 113.845 110.154 71.662 1.00 24.62 637 GLU C CA 1
ATOM 23994 C C . GLU C 1 639 ? 114.010 109.429 72.984 1.00 24.62 637 GLU C C 1
ATOM 23995 O O . GLU C 1 639 ? 113.279 108.478 73.265 1.00 24.62 637 GLU C O 1
ATOM 24007 N N . LEU C 1 640 ? 114.986 109.816 73.778 1.00 21.96 638 LEU C N 1
ATOM 24008 C CA . LEU C 1 640 ? 115.182 109.184 75.061 1.00 21.96 638 LEU C CA 1
ATOM 24009 C C . LEU C 1 640 ? 114.216 109.664 76.110 1.00 21.96 638 LEU C C 1
ATOM 24010 O O . LEU C 1 640 ? 114.029 108.976 77.110 1.00 21.96 638 LEU C O 1
ATOM 24026 N N . PHE C 1 641 ? 113.606 110.823 75.921 1.00 20.83 639 PHE C N 1
ATOM 24027 C CA . PHE C 1 641 ? 112.533 111.226 76.798 1.00 20.83 639 PHE C CA 1
ATOM 24028 C C . PHE C 1 641 ? 111.273 110.432 76.536 1.00 20.83 639 PHE C C 1
ATOM 24029 O O . PHE C 1 641 ? 110.402 110.357 77.390 1.00 20.83 639 PHE C O 1
ATOM 24046 N N . LYS C 1 642 ? 111.158 109.834 75.375 1.00 21.35 640 LYS C N 1
ATOM 24047 C CA . LYS C 1 642 ? 109.972 109.082 75.061 1.00 21.35 640 LYS C CA 1
ATOM 24048 C C . LYS C 1 642 ? 109.907 107.780 75.824 1.00 21.35 640 LYS C C 1
ATOM 24049 O O . LYS C 1 642 ? 108.811 107.288 76.084 1.00 21.35 640 LYS C O 1
ATOM 24068 N N . PHE C 1 643 ? 111.056 107.210 76.191 1.00 20.77 641 PHE C N 1
ATOM 24069 C CA . PHE C 1 643 ? 111.075 106.003 77.000 1.00 20.77 641 PHE C CA 1
ATOM 24070 C C . PHE C 1 643 ? 110.353 106.212 78.317 1.00 20.77 641 PHE C C 1
ATOM 24071 O O . PHE C 1 643 ? 109.677 105.307 78.809 1.00 20.77 641 PHE C O 1
ATOM 24088 N N . THR C 1 644 ? 110.436 107.405 78.873 1.00 21.15 642 THR C N 1
ATOM 24089 C CA . THR C 1 644 ? 109.868 107.654 80.182 1.00 21.15 642 THR C CA 1
ATOM 24090 C C . THR C 1 644 ? 108.392 107.989 80.117 1.00 21.15 642 THR C C 1
ATOM 24091 O O . THR C 1 644 ? 107.714 107.902 81.140 1.00 21.15 642 THR C O 1
ATOM 24102 N N . ILE C 1 645 ? 107.896 108.366 78.948 1.00 19.13 643 ILE C N 1
ATOM 24103 C CA . ILE C 1 645 ? 106.477 108.485 78.704 1.00 19.13 643 ILE C CA 1
ATOM 24104 C C . ILE C 1 645 ? 105.934 107.293 77.914 1.00 19.13 643 ILE C C 1
ATOM 24105 O O . ILE C 1 645 ? 104.918 107.409 77.241 1.00 19.13 643 ILE C O 1
ATOM 24121 N N . GLY C 1 646 ? 106.615 106.165 77.965 1.00 18.24 644 GLY C N 1
ATOM 24122 C CA . GLY C 1 646 ? 106.099 104.950 77.416 1.00 18.24 644 GLY C CA 1
ATOM 24123 C C . GLY C 1 646 ? 106.085 104.884 75.924 1.00 18.24 644 GLY C C 1
ATOM 24124 O O . GLY C 1 646 ? 105.303 104.120 75.361 1.00 18.24 644 GLY C O 1
ATOM 24128 N N . MET C 1 647 ? 106.945 105.649 75.267 1.00 18.92 645 MET C N 1
ATOM 24129 C CA . MET C 1 647 ? 106.952 105.755 73.820 1.00 18.92 645 MET C CA 1
ATOM 24130 C C . MET C 1 647 ? 108.347 105.611 73.247 1.00 18.92 645 MET C C 1
ATOM 24131 O O . MET C 1 647 ? 108.646 106.152 72.183 1.00 18.92 645 MET C O 1
ATOM 24145 N N . GLY C 1 648 ? 109.176 104.844 73.926 1.00 20.80 646 GLY C N 1
ATOM 24146 C CA . GLY C 1 648 ? 110.520 104.570 73.481 1.00 20.80 646 GLY C CA 1
ATOM 24147 C C . GLY C 1 648 ? 110.679 103.453 72.475 1.00 20.80 646 GLY C C 1
ATOM 24148 O O . GLY C 1 648 ? 110.241 102.332 72.708 1.00 20.80 646 GLY C O 1
ATOM 24152 N N . ASP C 1 649 ? 111.344 103.771 71.381 1.00 25.21 647 ASP C N 1
ATOM 24153 C CA . ASP C 1 649 ? 111.760 102.809 70.381 1.00 25.21 647 ASP C CA 1
ATOM 24154 C C . ASP C 1 649 ? 113.206 102.460 70.645 1.00 25.21 647 ASP C C 1
ATOM 24155 O O . ASP C 1 649 ? 114.055 103.344 70.721 1.00 25.21 647 ASP C O 1
ATOM 24164 N N . LEU C 1 650 ? 113.486 101.181 70.772 1.00 24.69 648 LEU C N 1
ATOM 24165 C CA . LEU C 1 650 ? 114.844 100.720 70.965 1.00 24.69 648 LEU C CA 1
ATOM 24166 C C . LEU C 1 650 ? 115.601 100.611 69.660 1.00 24.69 648 LEU C C 1
ATOM 24167 O O . LEU C 1 650 ? 116.727 100.111 69.647 1.00 24.69 648 LEU C O 1
ATOM 24183 N N . GLU C 1 651 ? 115.010 101.085 68.580 1.00 28.38 649 GLU C N 1
ATOM 24184 C CA . GLU C 1 651 ? 115.475 100.921 67.224 1.00 28.38 649 GLU C CA 1
ATOM 24185 C C . GLU C 1 651 ? 115.279 102.217 66.462 1.00 28.38 649 GLU C C 1
ATOM 24186 O O . GLU C 1 651 ? 115.085 102.207 65.248 1.00 28.38 649 GLU C O 1
ATOM 24198 N N . PHE C 1 652 ? 115.318 103.348 67.162 1.00 27.46 650 PHE C N 1
ATOM 24199 C CA . PHE C 1 652 ? 115.091 104.611 66.487 1.00 27.46 650 PHE C CA 1
ATOM 24200 C C . PHE C 1 652 ? 116.235 104.996 65.577 1.00 27.46 650 PHE C C 1
ATOM 24201 O O . PHE C 1 652 ? 116.043 105.834 64.696 1.00 27.46 650 PHE C O 1
ATOM 24218 N N . THR C 1 653 ? 117.397 104.390 65.739 1.00 32.18 651 THR C N 1
ATOM 24219 C CA . THR C 1 653 ? 118.453 104.476 64.751 1.00 32.18 651 THR C CA 1
ATOM 24220 C C . THR C 1 653 ? 118.976 103.094 64.438 1.00 32.18 651 THR C C 1
ATOM 24221 O O . THR C 1 653 ? 119.000 102.198 65.281 1.00 32.18 651 THR C O 1
ATOM 24232 N N . GLU C 1 654 ? 119.353 102.947 63.185 1.00 37.12 652 GLU C N 1
ATOM 24233 C CA . GLU C 1 654 ? 120.261 101.926 62.722 1.00 37.12 652 GLU C CA 1
ATOM 24234 C C . GLU C 1 654 ? 121.595 102.543 62.337 1.00 37.12 652 GLU C C 1
ATOM 24235 O O . GLU C 1 654 ? 122.538 101.821 62.013 1.00 37.12 652 GLU C O 1
ATOM 24247 N N . ASN C 1 655 ? 121.708 103.866 62.423 1.00 36.66 653 ASN C N 1
ATOM 24248 C CA . ASN C 1 655 ? 122.838 104.609 61.895 1.00 36.66 653 ASN C CA 1
ATOM 24249 C C . ASN C 1 655 ? 123.868 104.700 63.001 1.00 36.66 653 ASN C C 1
ATOM 24250 O O . ASN C 1 655 ? 123.894 105.634 63.796 1.00 36.66 653 ASN C O 1
ATOM 24261 N N . TYR C 1 656 ? 124.724 103.703 63.032 1.00 34.36 654 TYR C N 1
ATOM 24262 C CA . TYR C 1 656 ? 125.783 103.564 64.009 1.00 34.36 654 TYR C CA 1
ATOM 24263 C C . TYR C 1 656 ? 126.641 102.398 63.551 1.00 34.36 654 TYR C C 1
ATOM 24264 O O . TYR C 1 656 ? 126.337 101.737 62.556 1.00 34.36 654 TYR C O 1
ATOM 24282 N N . ASP C 1 657 ? 127.688 102.123 64.312 1.00 37.53 655 ASP C N 1
ATOM 24283 C CA . ASP C 1 657 ? 128.597 101.033 64.014 1.00 37.53 655 ASP C CA 1
ATOM 24284 C C . ASP C 1 657 ? 128.507 99.885 64.993 1.00 37.53 655 ASP C C 1
ATOM 24285 O O . ASP C 1 657 ? 128.876 98.764 64.640 1.00 37.53 655 ASP C O 1
ATOM 24294 N N . PHE C 1 658 ? 128.052 100.137 66.214 1.00 33.71 656 PHE C N 1
ATOM 24295 C CA . PHE C 1 658 ? 128.122 99.158 67.285 1.00 33.71 656 PHE C CA 1
ATOM 24296 C C . PHE C 1 658 ? 126.772 99.036 67.978 1.00 33.71 656 PHE C C 1
ATOM 24297 O O . PHE C 1 658 ? 126.481 99.763 68.932 1.00 33.71 656 PHE C O 1
ATOM 24314 N N . LYS C 1 659 ? 125.996 98.050 67.530 1.00 31.90 657 LYS C N 1
ATOM 24315 C CA . LYS C 1 659 ? 124.679 97.792 68.091 1.00 31.90 657 LYS C CA 1
ATOM 24316 C C . LYS C 1 659 ? 124.742 97.369 69.547 1.00 31.90 657 LYS C C 1
ATOM 24317 O O . LYS C 1 659 ? 123.821 97.666 70.307 1.00 31.90 657 LYS C O 1
ATOM 24336 N N . ALA C 1 660 ? 125.747 96.596 69.936 1.00 29.06 658 ALA C N 1
ATOM 24337 C CA . ALA C 1 660 ? 125.873 96.215 71.331 1.00 29.06 658 ALA C CA 1
ATOM 24338 C C . ALA C 1 660 ? 125.927 97.432 72.223 1.00 29.06 658 ALA C C 1
ATOM 24339 O O . ALA C 1 660 ? 125.282 97.471 73.273 1.00 29.06 658 ALA C O 1
ATOM 24346 N N . VAL C 1 661 ? 126.658 98.452 71.791 1.00 28.10 659 VAL C N 1
ATOM 24347 C CA . VAL C 1 661 ? 126.834 99.645 72.595 1.00 28.10 659 VAL C CA 1
ATOM 24348 C C . VAL C 1 661 ? 125.518 100.391 72.705 1.00 28.10 659 VAL C C 1
ATOM 24349 O O . VAL C 1 661 ? 125.063 100.734 73.796 1.00 28.10 659 VAL C O 1
ATOM 24362 N N . PHE C 1 662 ? 124.871 100.594 71.568 1.00 27.65 660 PHE C N 1
ATOM 24363 C CA . PHE C 1 662 ? 123.629 101.336 71.474 1.00 27.65 660 PHE C CA 1
ATOM 24364 C C . PHE C 1 662 ? 122.545 100.735 72.342 1.00 27.65 660 PHE C C 1
ATOM 24365 O O . PHE C 1 662 ? 121.745 101.468 72.922 1.00 27.65 660 PHE C O 1
ATOM 24382 N N . ILE C 1 663 ? 122.521 99.416 72.460 1.00 26.32 661 ILE C N 1
ATOM 24383 C CA . ILE C 1 663 ? 121.490 98.694 73.192 1.00 26.32 661 ILE C CA 1
ATOM 24384 C C . ILE C 1 663 ? 121.796 98.615 74.673 1.00 26.32 661 ILE C C 1
ATOM 24385 O O . ILE C 1 663 ? 120.922 98.869 75.500 1.00 26.32 661 ILE C O 1
ATOM 24401 N N . ILE C 1 664 ? 123.021 98.235 75.018 1.00 26.51 662 ILE C N 1
ATOM 24402 C CA . ILE C 1 664 ? 123.475 98.248 76.402 1.00 26.51 662 ILE C CA 1
ATOM 24403 C C . ILE C 1 664 ? 123.230 99.606 77.025 1.00 26.51 662 ILE C C 1
ATOM 24404 O O . ILE C 1 664 ? 122.814 99.726 78.181 1.00 26.51 662 ILE C O 1
ATOM 24420 N N . LEU C 1 665 ? 123.499 100.644 76.258 1.00 24.37 663 LEU C N 1
ATOM 24421 C CA . LEU C 1 665 ? 123.405 102.007 76.731 1.00 24.37 663 LEU C CA 1
ATOM 24422 C C . LEU C 1 665 ? 121.958 102.446 76.906 1.00 24.37 663 LEU C C 1
ATOM 24423 O O . LEU C 1 665 ? 121.621 103.076 77.911 1.00 24.37 663 LEU C O 1
ATOM 24439 N N . LEU C 1 666 ? 121.083 102.103 75.962 1.00 23.17 664 LEU C N 1
ATOM 24440 C CA . LEU C 1 666 ? 119.672 102.439 76.107 1.00 23.17 664 LEU C CA 1
ATOM 24441 C C . LEU C 1 666 ? 119.004 101.642 77.202 1.00 23.17 664 LEU C C 1
ATOM 24442 O O . LEU C 1 666 ? 118.161 102.165 77.929 1.00 23.17 664 LEU C O 1
ATOM 24458 N N . LEU C 1 667 ? 119.331 100.368 77.299 1.00 22.69 665 LEU C N 1
ATOM 24459 C CA . LEU C 1 667 ? 118.850 99.546 78.397 1.00 22.69 665 LEU C CA 1
ATOM 24460 C C . LEU C 1 667 ? 119.301 100.072 79.739 1.00 22.69 665 LEU C C 1
ATOM 24461 O O . LEU C 1 667 ? 118.531 100.081 80.701 1.00 22.69 665 LEU C O 1
ATOM 24477 N N . ALA C 1 668 ? 120.554 100.477 79.834 1.00 21.32 666 ALA C N 1
ATOM 24478 C CA . ALA C 1 668 ? 121.024 101.139 81.031 1.00 21.32 666 ALA C CA 1
ATOM 24479 C C . ALA C 1 668 ? 120.251 102.420 81.294 1.00 21.32 666 ALA C C 1
ATOM 24480 O O . ALA C 1 668 ? 119.867 102.692 82.433 1.00 21.32 666 ALA C O 1
ATOM 24487 N N . TYR C 1 669 ? 120.009 103.214 80.255 1.00 20.48 667 TYR C N 1
ATOM 24488 C CA . TYR C 1 669 ? 119.141 104.375 80.391 1.00 20.48 667 TYR C CA 1
ATOM 24489 C C . TYR C 1 669 ? 117.752 103.980 80.867 1.00 20.48 667 TYR C C 1
ATOM 24490 O O . TYR C 1 669 ? 117.214 104.572 81.806 1.00 20.48 667 TYR C O 1
ATOM 24508 N N . VAL C 1 670 ? 117.161 102.979 80.232 1.00 20.19 668 VAL C N 1
ATOM 24509 C CA . VAL C 1 670 ? 115.795 102.579 80.545 1.00 20.19 668 VAL C CA 1
ATOM 24510 C C . VAL C 1 670 ? 115.703 102.048 81.963 1.00 20.19 668 VAL C C 1
ATOM 24511 O O . VAL C 1 670 ? 114.817 102.429 82.729 1.00 20.19 668 VAL C O 1
ATOM 24524 N N . ILE C 1 671 ? 116.602 101.145 82.318 1.00 20.10 669 ILE C N 1
ATOM 24525 C CA . ILE C 1 671 ? 116.605 100.543 83.637 1.00 20.10 669 ILE C CA 1
ATOM 24526 C C . ILE C 1 671 ? 116.786 101.605 84.703 1.00 20.10 669 ILE C C 1
ATOM 24527 O O . ILE C 1 671 ? 116.065 101.637 85.701 1.00 20.10 669 ILE C O 1
ATOM 24543 N N . LEU C 1 672 ? 117.743 102.498 84.500 1.00 20.03 670 LEU C N 1
ATOM 24544 C CA . LEU C 1 672 ? 118.011 103.539 85.467 1.00 20.03 670 LEU C CA 1
ATOM 24545 C C . LEU C 1 672 ? 116.884 104.549 85.561 1.00 20.03 670 LEU C C 1
ATOM 24546 O O . LEU C 1 672 ? 116.546 104.992 86.655 1.00 20.03 670 LEU C O 1
ATOM 24562 N N . THR C 1 673 ? 116.300 104.933 84.441 1.00 20.25 671 THR C N 1
ATOM 24563 C CA . THR C 1 673 ? 115.307 105.995 84.407 1.00 20.25 671 THR C CA 1
ATOM 24564 C C . THR C 1 673 ? 113.874 105.505 84.493 1.00 20.25 671 THR C C 1
ATOM 24565 O O . THR C 1 673 ? 113.110 106.014 85.307 1.00 20.25 671 THR C O 1
ATOM 24576 N N . TYR C 1 674 ? 113.491 104.523 83.694 1.00 20.48 672 TYR C N 1
ATOM 24577 C CA . TYR C 1 674 ? 112.100 104.123 83.631 1.00 20.48 672 TYR C CA 1
ATOM 24578 C C . TYR C 1 674 ? 111.765 103.151 84.745 1.00 20.48 672 TYR C C 1
ATOM 24579 O O . TYR C 1 674 ? 110.787 103.336 85.471 1.00 20.48 672 TYR C O 1
ATOM 24597 N N . ILE C 1 675 ? 112.591 102.132 84.913 1.00 20.47 673 ILE C N 1
ATOM 24598 C CA . ILE C 1 675 ? 112.280 101.056 85.833 1.00 20.47 673 ILE C CA 1
ATOM 24599 C C . ILE C 1 675 ? 112.566 101.486 87.254 1.00 20.47 673 ILE C C 1
ATOM 24600 O O . ILE C 1 675 ? 111.784 101.216 88.167 1.00 20.47 673 ILE C O 1
ATOM 24616 N N . LEU C 1 676 ? 113.683 102.159 87.456 1.00 20.50 674 LEU C N 1
ATOM 24617 C CA . LEU C 1 676 ? 114.103 102.586 88.772 1.00 20.50 674 LEU C CA 1
ATOM 24618 C C . LEU C 1 676 ? 113.546 103.943 89.163 1.00 20.50 674 LEU C C 1
ATOM 24619 O O . LEU C 1 676 ? 112.793 104.062 90.127 1.00 20.50 674 LEU C O 1
ATOM 24635 N N . LEU C 1 677 ? 113.912 104.967 88.427 1.00 21.26 675 LEU C N 1
ATOM 24636 C CA . LEU C 1 677 ? 113.802 106.318 88.924 1.00 21.26 675 LEU C CA 1
ATOM 24637 C C . LEU C 1 677 ? 112.381 106.851 88.904 1.00 21.26 675 LEU C C 1
ATOM 24638 O O . LEU C 1 677 ? 111.974 107.536 89.842 1.00 21.26 675 LEU C O 1
ATOM 24654 N N . LEU C 1 678 ? 111.609 106.560 87.862 1.00 21.49 676 LEU C N 1
ATOM 24655 C CA . LEU C 1 678 ? 110.201 106.919 87.890 1.00 21.49 676 LEU C CA 1
ATOM 24656 C C . LEU C 1 678 ? 109.465 106.180 88.980 1.00 21.49 676 LEU C C 1
ATOM 24657 O O . LEU C 1 678 ? 108.576 106.736 89.625 1.00 21.49 676 LEU C O 1
ATOM 24673 N N . ASN C 1 679 ? 109.798 104.923 89.183 1.00 21.70 677 ASN C N 1
ATOM 24674 C CA . ASN C 1 679 ? 109.087 104.131 90.154 1.00 21.70 677 ASN C CA 1
ATOM 24675 C C . ASN C 1 679 ? 109.562 104.438 91.549 1.00 21.70 677 ASN C C 1
ATOM 24676 O O . ASN C 1 679 ? 108.810 104.293 92.511 1.00 21.70 677 ASN C O 1
ATOM 24687 N N . MET C 1 680 ? 110.805 104.863 91.656 1.00 22.97 678 MET C N 1
ATOM 24688 C CA . MET C 1 680 ? 111.327 105.423 92.881 1.00 22.97 678 MET C CA 1
ATOM 24689 C C . MET C 1 680 ? 110.606 106.707 93.256 1.00 22.97 678 MET C C 1
ATOM 24690 O O . MET C 1 680 ? 110.304 106.932 94.427 1.00 22.97 678 MET C O 1
ATOM 24704 N N . LEU C 1 681 ? 110.290 107.543 92.273 1.00 22.77 679 LEU C N 1
ATOM 24705 C CA . LEU C 1 681 ? 109.541 108.764 92.524 1.00 22.77 679 LEU C CA 1
ATOM 24706 C C . LEU C 1 681 ? 108.170 108.485 93.099 1.00 22.77 679 LEU C C 1
ATOM 24707 O O . LEU C 1 681 ? 107.724 109.180 94.015 1.00 22.77 679 LEU C O 1
ATOM 24723 N N . ILE C 1 682 ? 107.469 107.515 92.532 1.00 22.50 680 ILE C N 1
ATOM 24724 C CA . ILE C 1 682 ? 106.197 107.065 93.075 1.00 22.50 680 ILE C CA 1
ATOM 24725 C C . ILE C 1 682 ? 106.370 106.701 94.528 1.00 22.50 680 ILE C C 1
ATOM 24726 O O . ILE C 1 682 ? 105.546 107.033 95.382 1.00 22.50 680 ILE C O 1
ATOM 24742 N N . ALA C 1 683 ? 107.443 105.993 94.815 1.00 24.11 681 ALA C N 1
ATOM 24743 C CA . ALA C 1 683 ? 107.778 105.597 96.163 1.00 24.11 681 ALA C CA 1
ATOM 24744 C C . ALA C 1 683 ? 108.158 106.784 97.028 1.00 24.11 681 ALA C C 1
ATOM 24745 O O . ALA C 1 683 ? 107.814 106.823 98.209 1.00 24.11 681 ALA C O 1
ATOM 24752 N N . LEU C 1 684 ? 108.881 107.748 96.474 1.00 25.43 682 LEU C N 1
ATOM 24753 C CA . LEU C 1 684 ? 109.180 108.956 97.224 1.00 25.43 682 LEU C CA 1
ATOM 24754 C C . LEU C 1 684 ? 107.930 109.758 97.525 1.00 25.43 682 LEU C C 1
ATOM 24755 O O . LEU C 1 684 ? 107.779 110.280 98.631 1.00 25.43 682 LEU C O 1
ATOM 24771 N N . MET C 1 685 ? 107.061 109.920 96.536 1.00 26.47 683 MET C N 1
ATOM 24772 C CA . MET C 1 685 ? 105.803 110.622 96.729 1.00 26.47 683 MET C CA 1
ATOM 24773 C C . MET C 1 685 ? 104.988 110.020 97.855 1.00 26.47 683 MET C C 1
ATOM 24774 O O . MET C 1 685 ? 104.413 110.742 98.670 1.00 26.47 683 MET C O 1
ATOM 24788 N N . GLY C 1 686 ? 104.890 108.699 97.889 1.00 27.92 684 GLY C N 1
ATOM 24789 C CA . GLY C 1 686 ? 104.149 108.040 98.939 1.00 27.92 684 GLY C CA 1
ATOM 24790 C C . GLY C 1 686 ? 104.692 108.324 100.317 1.00 27.92 684 GLY C C 1
ATOM 24791 O O . GLY C 1 686 ? 103.937 108.449 101.278 1.00 27.92 684 GLY C O 1
ATOM 24795 N N . GLU C 1 687 ? 106.005 108.412 100.433 1.00 31.75 685 GLU C N 1
ATOM 24796 C CA . GLU C 1 687 ? 106.615 108.799 101.687 1.00 31.75 685 GLU C CA 1
ATOM 24797 C C . GLU C 1 687 ? 106.227 110.216 102.043 1.00 31.75 685 GLU C C 1
ATOM 24798 O O . GLU C 1 687 ? 105.886 110.515 103.190 1.00 31.75 685 GLU C O 1
ATOM 24810 N N . THR C 1 688 ? 106.253 111.091 101.055 1.00 31.37 686 THR C N 1
ATOM 24811 C CA . THR C 1 688 ? 105.885 112.480 101.238 1.00 31.37 686 THR C CA 1
ATOM 24812 C C . THR C 1 688 ? 104.428 112.620 101.656 1.00 31.37 686 THR C C 1
ATOM 24813 O O . THR C 1 688 ? 104.117 113.346 102.600 1.00 31.37 686 THR C O 1
ATOM 24824 N N . VAL C 1 689 ? 103.532 111.894 100.997 1.00 31.82 687 VAL C N 1
ATOM 24825 C CA . VAL C 1 689 ? 102.109 111.984 101.294 1.00 31.82 687 VAL C CA 1
ATOM 24826 C C . VAL C 1 689 ? 101.807 111.552 102.717 1.00 31.82 687 VAL C C 1
ATOM 24827 O O . VAL C 1 689 ? 100.893 112.083 103.354 1.00 31.82 687 VAL C O 1
ATOM 24840 N N . ASN C 1 690 ? 102.531 110.568 103.231 1.00 35.01 688 ASN C N 1
ATOM 24841 C CA . ASN C 1 690 ? 102.306 110.160 104.602 1.00 35.01 688 ASN C CA 1
ATOM 24842 C C . ASN C 1 690 ? 102.802 111.207 105.581 1.00 35.01 688 ASN C C 1
ATOM 24843 O O . ASN C 1 690 ? 102.355 111.223 106.731 1.00 35.01 688 ASN C O 1
ATOM 24854 N N . LYS C 1 691 ? 103.684 112.098 105.140 1.00 35.40 689 LYS C N 1
ATOM 24855 C CA . LYS C 1 691 ? 104.246 113.143 105.971 1.00 35.40 689 LYS C CA 1
ATOM 24856 C C . LYS C 1 691 ? 103.515 114.474 105.875 1.00 35.40 689 LYS C C 1
ATOM 24857 O O . LYS C 1 691 ? 103.201 115.070 106.906 1.00 35.40 689 LYS C O 1
ATOM 24876 N N . ILE C 1 692 ? 103.239 114.962 104.668 1.00 35.14 690 ILE C N 1
ATOM 24877 C CA . ILE C 1 692 ? 102.719 116.311 104.512 1.00 35.14 690 ILE C CA 1
ATOM 24878 C C . ILE C 1 692 ? 101.206 116.345 104.647 1.00 35.14 690 ILE C C 1
ATOM 24879 O O . ILE C 1 692 ? 100.588 117.380 104.395 1.00 35.14 690 ILE C O 1
ATOM 24895 N N . ALA C 1 693 ? 100.600 115.221 105.017 1.00 37.05 691 ALA C N 1
ATOM 24896 C CA . ALA C 1 693 ? 99.147 115.132 105.065 1.00 37.05 691 ALA C CA 1
ATOM 24897 C C . ALA C 1 693 ? 98.555 116.140 106.037 1.00 37.05 691 ALA C C 1
ATOM 24898 O O . ALA C 1 693 ? 97.584 116.835 105.716 1.00 37.05 691 ALA C O 1
ATOM 24905 N N . GLN C 1 694 ? 99.120 116.223 107.236 1.00 41.10 692 GLN C N 1
ATOM 24906 C CA . GLN C 1 694 ? 98.680 117.200 108.220 1.00 41.10 692 GLN C CA 1
ATOM 24907 C C . GLN C 1 694 ? 99.211 118.583 107.907 1.00 41.10 692 GLN C C 1
ATOM 24908 O O . GLN C 1 694 ? 98.480 119.570 108.005 1.00 41.10 692 GLN C O 1
ATOM 24922 N N . GLU C 1 695 ? 100.492 118.660 107.574 1.00 40.34 693 GLU C N 1
ATOM 24923 C CA . GLU C 1 695 ? 101.108 119.903 107.142 1.00 40.34 693 GLU C CA 1
ATOM 24924 C C . GLU C 1 695 ? 100.309 120.577 106.043 1.00 40.34 693 GLU C C 1
ATOM 24925 O O . GLU C 1 695 ? 100.213 121.806 106.001 1.00 40.34 693 GLU C O 1
ATOM 24937 N N . SER C 1 696 ? 99.731 119.793 105.143 1.00 36.92 694 SER C N 1
ATOM 24938 C CA . SER C 1 696 ? 99.027 120.354 104.010 1.00 36.92 694 SER C CA 1
ATOM 24939 C C . SER C 1 696 ? 97.640 120.823 104.390 1.00 36.92 694 SER C C 1
ATOM 24940 O O . SER C 1 696 ? 97.124 121.764 103.786 1.00 36.92 694 SER C O 1
ATOM 24948 N N . LYS C 1 697 ? 97.024 120.189 105.379 1.00 39.15 695 LYS C N 1
ATOM 24949 C CA . LYS C 1 697 ? 95.778 120.713 105.908 1.00 39.15 695 LYS C CA 1
ATOM 24950 C C . LYS C 1 697 ? 95.978 122.049 106.581 1.00 39.15 695 LYS C C 1
ATOM 24951 O O . LYS C 1 697 ? 95.094 122.906 106.538 1.00 39.15 695 LYS C O 1
ATOM 24970 N N . ASN C 1 698 ? 97.124 122.247 107.193 1.00 44.00 696 ASN C N 1
ATOM 24971 C CA . ASN C 1 698 ? 97.371 123.450 107.945 1.00 44.00 696 ASN C CA 1
ATOM 24972 C C . ASN C 1 698 ? 97.913 124.549 107.066 1.00 44.00 696 ASN C C 1
ATOM 24973 O O . ASN C 1 698 ? 97.688 125.725 107.349 1.00 44.00 696 ASN C O 1
ATOM 24984 N N . ILE C 1 699 ? 98.620 124.187 106.001 1.00 39.05 697 ILE C N 1
ATOM 24985 C CA . ILE C 1 699 ? 98.936 125.151 104.963 1.00 39.05 697 ILE C CA 1
ATOM 24986 C C . ILE C 1 699 ? 97.685 125.549 104.216 1.00 39.05 697 ILE C C 1
ATOM 24987 O O . ILE C 1 699 ? 97.591 126.673 103.722 1.00 39.05 697 ILE C O 1
ATOM 25003 N N . TRP C 1 700 ? 96.718 124.646 104.094 1.00 36.95 698 TRP C N 1
ATOM 25004 C CA . TRP C 1 700 ? 95.461 125.010 103.458 1.00 36.95 698 TRP C CA 1
ATOM 25005 C C . TRP C 1 700 ? 94.717 126.072 104.255 1.00 36.95 698 TRP C C 1
ATOM 25006 O O . TRP C 1 700 ? 94.268 127.074 103.698 1.00 36.95 698 TRP C O 1
ATOM 25027 N N . LYS C 1 701 ? 94.543 125.850 105.554 1.00 43.02 699 LYS C N 1
ATOM 25028 C CA . LYS C 1 701 ? 93.827 126.795 106.394 1.00 43.02 699 LYS C CA 1
ATOM 25029 C C . LYS C 1 701 ? 94.483 128.158 106.399 1.00 43.02 699 LYS C C 1
ATOM 25030 O O . LYS C 1 701 ? 93.806 129.176 106.554 1.00 43.02 699 LYS C O 1
ATOM 25049 N N . LEU C 1 702 ? 95.793 128.192 106.234 1.00 46.76 700 LEU C N 1
ATOM 25050 C CA . LEU C 1 702 ? 96.524 129.436 106.149 1.00 46.76 700 LEU C CA 1
ATOM 25051 C C . LEU C 1 702 ? 96.329 130.108 104.804 1.00 46.76 700 LEU C C 1
ATOM 25052 O O . LEU C 1 702 ? 96.273 131.337 104.724 1.00 46.76 700 LEU C O 1
ATOM 25068 N N . GLN C 1 703 ? 96.248 129.325 103.734 1.00 39.69 701 GLN C N 1
ATOM 25069 C CA . GLN C 1 703 ? 95.883 129.876 102.441 1.00 39.69 701 GLN C CA 1
ATOM 25070 C C . GLN C 1 703 ? 94.515 130.521 102.481 1.00 39.69 701 GLN C C 1
ATOM 25071 O O . GLN C 1 703 ? 94.318 131.608 101.935 1.00 39.69 701 GLN C O 1
ATOM 25085 N N . ARG C 1 704 ? 93.554 129.851 103.098 1.00 43.92 702 ARG C N 1
ATOM 25086 C CA . ARG C 1 704 ? 92.215 130.394 103.210 1.00 43.92 702 ARG C CA 1
ATOM 25087 C C . ARG C 1 704 ? 92.187 131.623 104.104 1.00 43.92 702 ARG C C 1
ATOM 25088 O O . ARG C 1 704 ? 91.444 132.571 103.842 1.00 43.92 702 ARG C O 1
ATOM 25109 N N . ALA C 1 705 ? 92.980 131.610 105.170 1.00 47.32 703 ALA C N 1
ATOM 25110 C CA . ALA C 1 705 ? 93.122 132.761 106.045 1.00 47.32 703 ALA C CA 1
ATOM 25111 C C . ALA C 1 705 ? 93.570 133.998 105.289 1.00 47.32 703 ALA C C 1
ATOM 25112 O O . ALA C 1 705 ? 93.047 135.093 105.504 1.00 47.32 703 ALA C O 1
ATOM 25119 N N . ILE C 1 706 ? 94.564 133.848 104.423 1.00 48.39 704 ILE C N 1
ATOM 25120 C CA . ILE C 1 706 ? 95.059 134.967 103.639 1.00 48.39 704 ILE C CA 1
ATOM 25121 C C . ILE C 1 706 ? 94.001 135.464 102.682 1.00 48.39 704 ILE C C 1
ATOM 25122 O O . ILE C 1 706 ? 93.974 136.646 102.328 1.00 48.39 704 ILE C O 1
ATOM 25138 N N . THR C 1 707 ? 93.138 134.578 102.222 1.00 45.55 705 THR C N 1
ATOM 25139 C CA . THR C 1 707 ? 92.031 134.998 101.393 1.00 45.55 705 THR C CA 1
ATOM 25140 C C . THR C 1 707 ? 91.023 135.790 102.202 1.00 45.55 705 THR C C 1
ATOM 25141 O O . THR C 1 707 ? 90.494 136.799 101.733 1.00 45.55 705 THR C O 1
ATOM 25152 N N . ILE C 1 708 ? 90.758 135.345 103.423 1.00 50.16 706 ILE C N 1
ATOM 25153 C CA . ILE C 1 708 ? 89.824 136.019 104.303 1.00 50.16 706 ILE C CA 1
ATOM 25154 C C . ILE C 1 708 ? 90.321 137.411 104.644 1.00 50.16 706 ILE C C 1
ATOM 25155 O O . ILE C 1 708 ? 89.537 138.357 104.750 1.00 50.16 706 ILE C O 1
ATOM 25171 N N . LEU C 1 709 ? 91.625 137.559 104.814 1.00 55.30 707 LEU C N 1
ATOM 25172 C CA . LEU C 1 709 ? 92.207 138.840 105.173 1.00 55.30 707 LEU C CA 1
ATOM 25173 C C . LEU C 1 709 ? 92.367 139.749 103.968 1.00 55.30 707 LEU C C 1
ATOM 25174 O O . LEU C 1 709 ? 92.031 140.932 104.036 1.00 55.30 707 LEU C O 1
ATOM 25190 N N . ASP C 1 710 ? 92.886 139.225 102.859 1.00 54.92 708 ASP C N 1
ATOM 25191 C CA . ASP C 1 710 ? 92.955 140.023 101.644 1.00 54.92 708 ASP C CA 1
ATOM 25192 C C . ASP C 1 710 ? 91.571 140.430 101.173 1.00 54.92 708 ASP C C 1
ATOM 25193 O O . ASP C 1 710 ? 91.415 141.465 100.518 1.00 54.92 708 ASP C O 1
ATOM 25202 N N . THR C 1 711 ? 90.560 139.631 101.493 1.00 54.77 709 THR C N 1
ATOM 25203 C CA . THR C 1 711 ? 89.197 139.955 101.112 1.00 54.77 709 THR C CA 1
ATOM 25204 C C . THR C 1 711 ? 88.651 141.099 101.949 1.00 54.77 709 THR C C 1
ATOM 25205 O O . THR C 1 711 ? 88.260 142.140 101.413 1.00 54.77 709 THR C O 1
ATOM 25216 N N . GLU C 1 712 ? 88.601 140.914 103.272 1.00 60.33 710 GLU C N 1
ATOM 25217 C CA . GLU C 1 712 ? 87.941 141.881 104.135 1.00 60.33 710 GLU C CA 1
ATOM 25218 C C . GLU C 1 712 ? 88.614 143.238 104.081 1.00 60.33 710 GLU C C 1
ATOM 25219 O O . GLU C 1 712 ? 87.972 144.250 104.374 1.00 60.33 710 GLU C O 1
ATOM 25231 N N . LYS C 1 713 ? 89.885 143.284 103.718 1.00 62.40 711 LYS C N 1
ATOM 25232 C CA . LYS C 1 713 ? 90.528 144.548 103.422 1.00 62.40 711 LYS C CA 1
ATOM 25233 C C . LYS C 1 713 ? 89.940 145.126 102.153 1.00 62.40 711 LYS C C 1
ATOM 25234 O O . LYS C 1 713 ? 89.268 146.157 102.185 1.00 62.40 711 LYS C O 1
ATOM 25253 N N . SER C 1 714 ? 90.153 144.417 101.047 1.00 65.72 712 SER C N 1
ATOM 25254 C CA . SER C 1 714 ? 89.849 144.949 99.725 1.00 65.72 712 SER C CA 1
ATOM 25255 C C . SER C 1 714 ? 88.374 145.289 99.578 1.00 65.72 712 SER C C 1
ATOM 25256 O O . SER C 1 714 ? 88.021 146.379 99.116 1.00 65.72 712 SER C O 1
ATOM 25264 N N . PHE C 1 715 ? 87.498 144.361 99.960 1.00 65.68 713 PHE C N 1
ATOM 25265 C CA . PHE C 1 715 ? 86.071 144.545 99.730 1.00 65.68 713 PHE C CA 1
ATOM 25266 C C . PHE C 1 715 ? 85.545 145.767 100.473 1.00 65.68 713 PHE C C 1
ATOM 25267 O O . PHE C 1 715 ? 85.024 146.705 99.859 1.00 65.68 713 PHE C O 1
ATOM 25284 N N . LEU C 1 716 ? 85.650 145.767 101.798 1.00 71.32 714 LEU C N 1
ATOM 25285 C CA . LEU C 1 716 ? 85.184 146.926 102.545 1.00 71.32 714 LEU C CA 1
ATOM 25286 C C . LEU C 1 716 ? 86.029 148.151 102.226 1.00 71.32 714 LEU C C 1
ATOM 25287 O O . LEU C 1 716 ? 85.565 149.083 101.562 1.00 71.32 714 LEU C O 1
ATOM 25303 N N . LYS C 1 717 ? 87.265 148.162 102.734 1.00 73.38 715 LYS C N 1
ATOM 25304 C CA . LYS C 1 717 ? 88.284 149.205 102.570 1.00 73.38 715 LYS C CA 1
ATOM 25305 C C . LYS C 1 717 ? 87.833 150.648 102.829 1.00 73.38 715 LYS C C 1
ATOM 25306 O O . LYS C 1 717 ? 88.602 151.577 102.559 1.00 73.38 715 LYS C O 1
ATOM 25325 N N . CYS C 1 718 ? 86.619 150.870 103.342 1.00 78.81 716 CYS C N 1
ATOM 25326 C CA . CYS C 1 718 ? 86.159 152.203 103.715 1.00 78.81 716 CYS C CA 1
ATOM 25327 C C . CYS C 1 718 ? 85.350 152.195 105.008 1.00 78.81 716 CYS C C 1
ATOM 25328 O O . CYS C 1 718 ? 85.520 153.067 105.866 1.00 78.81 716 CYS C O 1
ATOM 25336 N N . MET C 1 719 ? 84.488 151.190 105.158 1.00 78.12 717 MET C N 1
ATOM 25337 C CA . MET C 1 719 ? 83.469 151.123 106.197 1.00 78.12 717 MET C CA 1
ATOM 25338 C C . MET C 1 719 ? 83.871 150.182 107.321 1.00 78.12 717 MET C C 1
ATOM 25339 O O . MET C 1 719 ? 83.852 150.564 108.495 1.00 78.12 717 MET C O 1
ATOM 25353 N N . ARG C 1 720 ? 84.244 148.960 106.957 1.00 75.59 718 ARG C N 1
ATOM 25354 C CA . ARG C 1 720 ? 84.788 147.953 107.861 1.00 75.59 718 ARG C CA 1
ATOM 25355 C C . ARG C 1 720 ? 83.893 147.758 109.088 1.00 75.59 718 ARG C C 1
ATOM 25356 O O . ARG C 1 720 ? 84.315 147.860 110.243 1.00 75.59 718 ARG C O 1
ATOM 25377 N N . LYS C 1 721 ? 82.631 147.447 108.793 1.00 74.81 719 LYS C N 1
ATOM 25378 C CA . LYS C 1 721 ? 81.566 147.340 109.785 1.00 74.81 719 LYS C CA 1
ATOM 25379 C C . LYS C 1 721 ? 80.719 146.090 109.632 1.00 74.81 719 LYS C C 1
ATOM 25380 O O . LYS C 1 721 ? 80.107 145.662 110.618 1.00 74.81 719 LYS C O 1
ATOM 25399 N N . ALA C 1 722 ? 80.646 145.501 108.443 1.00 72.16 720 ALA C N 1
ATOM 25400 C CA . ALA C 1 722 ? 79.818 144.326 108.232 1.00 72.16 720 ALA C CA 1
ATOM 25401 C C . ALA C 1 722 ? 80.537 143.028 108.561 1.00 72.16 720 ALA C C 1
ATOM 25402 O O . ALA C 1 722 ? 79.866 142.027 108.840 1.00 72.16 720 ALA C O 1
ATOM 25409 N N . PHE C 1 723 ? 81.870 143.012 108.538 1.00 67.61 721 PHE C N 1
ATOM 25410 C CA . PHE C 1 723 ? 82.604 141.808 108.903 1.00 67.61 721 PHE C CA 1
ATOM 25411 C C . PHE C 1 723 ? 82.887 141.714 110.396 1.00 67.61 721 PHE C C 1
ATOM 25412 O O . PHE C 1 723 ? 83.713 140.889 110.801 1.00 67.61 721 PHE C O 1
ATOM 25429 N N . ARG C 1 724 ? 82.218 142.509 111.226 1.00 71.06 722 ARG C N 1
ATOM 25430 C CA . ARG C 1 724 ? 82.584 142.535 112.630 1.00 71.06 722 ARG C CA 1
ATOM 25431 C C . ARG C 1 724 ? 82.202 141.218 113.280 1.00 71.06 722 ARG C C 1
ATOM 25432 O O . ARG C 1 724 ? 81.068 141.020 113.727 1.00 71.06 722 ARG C O 1
ATOM 25453 N N . SER C 1 725 ? 83.166 140.311 113.312 1.00 65.72 723 SER C N 1
ATOM 25454 C CA . SER C 1 725 ? 83.014 139.064 114.036 1.00 65.72 723 SER C CA 1
ATOM 25455 C C . SER C 1 725 ? 82.860 139.335 115.523 1.00 65.72 723 SER C C 1
ATOM 25456 O O . SER C 1 725 ? 83.616 140.114 116.111 1.00 65.72 723 SER C O 1
ATOM 25464 N N . GLY C 1 726 ? 81.880 138.682 116.126 1.00 70.82 724 GLY C N 1
ATOM 25465 C CA . GLY C 1 726 ? 81.512 138.956 117.493 1.00 70.82 724 GLY C CA 1
ATOM 25466 C C . GLY C 1 726 ? 80.516 140.094 117.609 1.00 70.82 724 GLY C C 1
ATOM 25467 O O . GLY C 1 726 ? 79.839 140.467 116.655 1.00 70.82 724 GLY C O 1
ATOM 25471 N N . LYS C 1 727 ? 80.433 140.646 118.813 1.00 75.12 725 LYS C N 1
ATOM 25472 C CA . LYS C 1 727 ? 79.444 141.659 119.140 1.00 75.12 725 LYS C CA 1
ATOM 25473 C C . LYS C 1 727 ? 79.904 142.338 120.420 1.00 75.12 725 LYS C C 1
ATOM 25474 O O . LYS C 1 727 ? 80.781 141.829 121.117 1.00 75.12 725 LYS C O 1
ATOM 25493 N N . LEU C 1 728 ? 79.346 143.510 120.705 1.00 76.41 726 LEU C N 1
ATOM 25494 C CA . LEU C 1 728 ? 79.536 144.109 122.021 1.00 76.41 726 LEU C CA 1
ATOM 25495 C C . LEU C 1 728 ? 78.904 143.215 123.072 1.00 76.41 726 LEU C C 1
ATOM 25496 O O . LEU C 1 728 ? 77.676 143.139 123.177 1.00 76.41 726 LEU C O 1
ATOM 25512 N N . LEU C 1 729 ? 79.743 142.566 123.864 1.00 78.00 727 LEU C N 1
ATOM 25513 C CA . LEU C 1 729 ? 79.316 141.808 125.030 1.00 78.00 727 LEU C CA 1
ATOM 25514 C C . LEU C 1 729 ? 79.996 142.378 126.267 1.00 78.00 727 LEU C C 1
ATOM 25515 O O . LEU C 1 729 ? 81.211 142.245 126.427 1.00 78.00 727 LEU C O 1
ATOM 25531 N N . GLN C 1 730 ? 79.219 143.003 127.142 1.00 83.80 728 GLN C N 1
ATOM 25532 C CA . GLN C 1 730 ? 79.725 143.410 128.447 1.00 83.80 728 GLN C CA 1
ATOM 25533 C C . GLN C 1 730 ? 80.098 142.169 129.251 1.00 83.80 728 GLN C C 1
ATOM 25534 O O . GLN C 1 730 ? 79.227 141.359 129.580 1.00 83.80 728 GLN C O 1
ATOM 25548 N N . VAL C 1 731 ? 81.388 142.016 129.560 1.00 82.18 729 VAL C N 1
ATOM 25549 C CA . VAL C 1 731 ? 81.882 140.823 130.246 1.00 82.18 729 VAL C CA 1
ATOM 25550 C C . VAL C 1 731 ? 82.073 141.034 131.742 1.00 82.18 729 VAL C C 1
ATOM 25551 O O . VAL C 1 731 ? 81.968 140.066 132.510 1.00 82.18 729 VAL C O 1
ATOM 25564 N N . GLY C 1 732 ? 82.358 142.253 132.174 1.00 85.44 730 GLY C N 1
ATOM 25565 C CA . GLY C 1 732 ? 82.724 142.504 133.548 1.00 85.44 730 GLY C CA 1
ATOM 25566 C C . GLY C 1 732 ? 82.838 143.984 133.792 1.00 85.44 730 GLY C C 1
ATOM 25567 O O . GLY C 1 732 ? 81.985 144.753 133.340 1.00 85.44 730 GLY C O 1
ATOM 25571 N N . TYR C 1 733 ? 83.891 144.403 134.486 1.00 87.87 731 TYR C N 1
ATOM 25572 C CA . TYR C 1 733 ? 84.035 145.796 134.859 1.00 87.87 731 TYR C CA 1
ATOM 25573 C C . TYR C 1 733 ? 85.493 146.206 134.831 1.00 87.87 731 TYR C C 1
ATOM 25574 O O . TYR C 1 733 ? 86.395 145.407 135.095 1.00 87.87 731 TYR C O 1
ATOM 25592 N N . THR C 1 734 ? 85.696 147.468 134.485 1.00 91.63 732 THR C N 1
ATOM 25593 C CA . THR C 1 734 ? 86.962 148.121 134.719 1.00 91.63 732 THR C CA 1
ATOM 25594 C C . THR C 1 734 ? 87.272 148.025 136.213 1.00 91.63 732 THR C C 1
ATOM 25595 O O . THR C 1 734 ? 86.365 148.159 137.040 1.00 91.63 732 THR C O 1
ATOM 25606 N N . PRO C 1 735 ? 88.5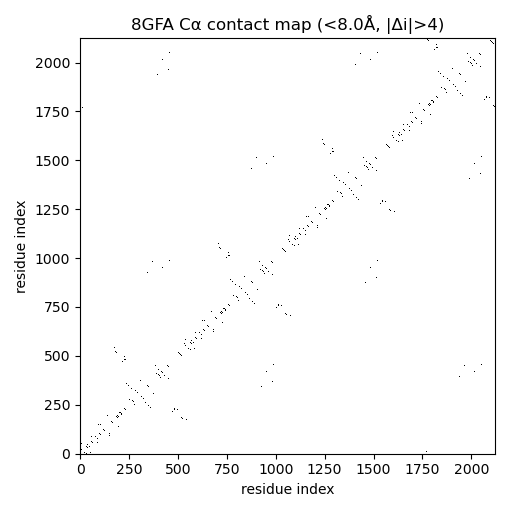30 147.781 136.606 1.00 92.63 733 PRO C N 1
ATOM 25607 C CA . PRO C 1 735 ? 88.816 147.679 138.046 1.00 92.63 733 PRO C CA 1
ATOM 25608 C C . PRO C 1 735 ? 88.535 148.962 138.809 1.00 92.63 733 PRO C C 1
ATOM 25609 O O . PRO C 1 735 ? 88.369 148.909 140.033 1.00 92.63 733 PRO C O 1
ATOM 25620 N N . ASP C 1 736 ? 88.471 150.105 138.125 1.00 93.55 734 ASP C N 1
ATOM 25621 C CA . ASP C 1 736 ? 87.920 151.307 138.730 1.00 93.55 734 ASP C CA 1
ATOM 25622 C C . ASP C 1 736 ? 86.428 151.173 138.976 1.00 93.55 734 ASP C C 1
ATOM 25623 O O . ASP C 1 736 ? 85.935 151.631 140.014 1.00 93.55 734 ASP C O 1
ATOM 25632 N N . GLY C 1 737 ? 85.704 150.552 138.046 1.00 92.62 735 GLY C N 1
ATOM 25633 C CA . GLY C 1 737 ? 84.277 150.343 138.192 1.00 92.62 735 GLY C CA 1
ATOM 25634 C C . GLY C 1 737 ? 83.459 150.520 136.930 1.00 92.62 735 GLY C C 1
ATOM 25635 O O . GLY C 1 737 ? 82.278 150.159 136.913 1.00 92.62 735 GLY C O 1
ATOM 25639 N N . LYS C 1 738 ? 84.048 151.080 135.875 1.00 91.70 736 LYS C N 1
ATOM 25640 C CA . LYS C 1 738 ? 83.321 151.216 134.624 1.00 91.70 736 LYS C CA 1
ATOM 25641 C C . LYS C 1 738 ? 82.973 149.837 134.065 1.00 91.70 736 LYS C C 1
ATOM 25642 O O . LYS C 1 738 ? 83.482 148.806 134.507 1.00 91.70 736 LYS C O 1
ATOM 25661 N N . ASP C 1 739 ? 82.084 149.836 133.078 1.00 88.02 737 ASP C N 1
ATOM 25662 C CA . ASP C 1 739 ? 81.699 148.604 132.409 1.00 88.02 737 ASP C CA 1
ATOM 25663 C C . ASP C 1 739 ? 82.810 148.144 131.472 1.00 88.02 737 ASP C C 1
ATOM 25664 O O . ASP C 1 739 ? 83.561 148.952 130.921 1.00 88.02 737 ASP C O 1
ATOM 25673 N N . ASP C 1 740 ? 82.903 146.828 131.293 1.00 85.29 738 ASP C N 1
ATOM 25674 C CA . ASP C 1 740 ? 83.912 146.196 130.444 1.00 85.29 738 ASP C CA 1
ATOM 25675 C C . ASP C 1 740 ? 83.221 145.674 129.187 1.00 85.29 738 ASP C C 1
ATOM 25676 O O . ASP C 1 740 ? 82.790 144.521 129.129 1.00 85.29 738 ASP C O 1
ATOM 25685 N N . TYR C 1 741 ? 83.123 146.534 128.179 1.00 83.30 739 TYR C N 1
ATOM 25686 C CA . TYR C 1 741 ? 82.617 146.143 126.872 1.00 83.30 739 TYR C CA 1
ATOM 25687 C C . TYR C 1 741 ? 83.763 145.646 126.003 1.00 83.30 739 TYR C C 1
ATOM 25688 O O . TYR C 1 741 ? 84.786 146.324 125.873 1.00 83.30 739 TYR C O 1
ATOM 25706 N N . ARG C 1 742 ? 83.585 144.470 125.405 1.00 79.58 740 ARG C N 1
ATOM 25707 C CA . ARG C 1 742 ? 84.597 143.872 124.541 1.00 79.58 740 ARG C CA 1
ATOM 25708 C C . ARG C 1 742 ? 83.948 143.132 123.384 1.00 79.58 740 ARG C C 1
ATOM 25709 O O . ARG C 1 742 ? 83.040 142.323 123.588 1.00 79.58 740 ARG C O 1
ATOM 25730 N N . TRP C 1 743 ? 84.429 143.406 122.177 1.00 73.78 741 TRP C N 1
ATOM 25731 C CA . TRP C 1 743 ? 84.106 142.574 121.028 1.00 73.78 741 TRP C CA 1
ATOM 25732 C C . TRP C 1 743 ? 84.571 141.161 121.299 1.00 73.78 741 TRP C C 1
ATOM 25733 O O . TRP C 1 743 ? 85.760 140.928 121.524 1.00 73.78 741 TRP C O 1
ATOM 25754 N N . CYS C 1 744 ? 83.630 140.224 121.297 1.00 73.39 742 CYS C N 1
ATOM 25755 C CA . CYS C 1 744 ? 83.896 138.884 121.775 1.00 73.39 742 CYS C CA 1
ATOM 25756 C C . CYS C 1 744 ? 83.249 137.857 120.870 1.00 73.39 742 CYS C C 1
ATOM 25757 O O . CYS C 1 744 ? 82.200 138.098 120.272 1.00 73.39 742 CYS C O 1
ATOM 25765 N N . PHE C 1 745 ? 83.884 136.695 120.808 1.00 68.65 743 PHE C N 1
ATOM 25766 C CA . PHE C 1 745 ? 83.505 135.617 119.916 1.00 68.65 743 PHE C CA 1
ATOM 25767 C C . PHE C 1 745 ? 82.982 134.465 120.750 1.00 68.65 743 PHE C C 1
ATOM 25768 O O . PHE C 1 745 ? 83.709 133.906 121.573 1.00 68.65 743 PHE C O 1
ATOM 25785 N N . ARG C 1 746 ? 81.731 134.110 120.524 1.00 75.06 744 ARG C N 1
ATOM 25786 C CA . ARG C 1 746 ? 81.086 133.060 121.283 1.00 75.06 744 ARG C CA 1
ATOM 25787 C C . ARG C 1 746 ? 81.449 131.688 120.748 1.00 75.06 744 ARG C C 1
ATOM 25788 O O . ARG C 1 746 ? 81.525 131.472 119.539 1.00 75.06 744 ARG C O 1
ATOM 25809 N N . VAL C 1 747 ? 81.677 130.763 121.671 1.00 73.99 745 VAL C N 1
ATOM 25810 C CA . VAL C 1 747 ? 81.981 129.378 121.355 1.00 73.99 745 VAL C CA 1
ATOM 25811 C C . VAL C 1 747 ? 81.218 128.499 122.327 1.00 73.99 745 VAL C C 1
ATOM 25812 O O . VAL C 1 747 ? 81.311 128.685 123.542 1.00 73.99 745 VAL C O 1
ATOM 25825 N N . ASP C 1 748 ? 80.477 127.539 121.794 1.00 78.67 746 ASP C N 1
ATOM 25826 C CA . ASP C 1 748 ? 79.649 126.645 122.581 1.00 78.67 746 ASP C CA 1
ATOM 25827 C C . ASP C 1 748 ? 80.372 125.319 122.744 1.00 78.67 746 ASP C C 1
ATOM 25828 O O . ASP C 1 748 ? 80.906 124.775 121.772 1.00 78.67 746 ASP C O 1
ATOM 25837 N N . GLU C 1 749 ? 80.386 124.806 123.969 1.00 85.28 747 GLU C N 1
ATOM 25838 C CA . GLU C 1 749 ? 81.234 123.683 124.327 1.00 85.28 747 GLU C CA 1
ATOM 25839 C C . GLU C 1 749 ? 80.514 122.816 125.346 1.00 85.28 747 GLU C C 1
ATOM 25840 O O . GLU C 1 749 ? 79.572 123.254 126.008 1.00 85.28 747 GLU C O 1
ATOM 25852 N N . VAL C 1 750 ? 80.964 121.568 125.448 1.00 88.47 748 VAL C N 1
ATOM 25853 C CA . VAL C 1 750 ? 80.364 120.567 126.318 1.00 88.47 748 VAL C CA 1
ATOM 25854 C C . VAL C 1 750 ? 81.468 119.821 127.047 1.00 88.47 748 VAL C C 1
ATOM 25855 O O . VAL C 1 750 ? 82.540 119.574 126.486 1.00 88.47 748 VAL C O 1
ATOM 25868 N N . ASN C 1 751 ? 81.201 119.464 128.297 1.00 90.83 749 ASN C N 1
ATOM 25869 C CA . ASN C 1 751 ? 82.091 118.625 129.079 1.00 90.83 749 ASN C CA 1
ATOM 25870 C C . ASN C 1 751 ? 81.281 117.587 129.835 1.00 90.83 749 ASN C C 1
ATOM 25871 O O . ASN C 1 751 ? 80.116 117.805 130.170 1.00 90.83 749 ASN C O 1
ATOM 25882 N N . TRP C 1 752 ? 81.922 116.452 130.097 1.00 91.39 750 TRP C N 1
ATOM 25883 C CA . TRP C 1 752 ? 81.312 115.362 130.846 1.00 91.39 750 TRP C CA 1
ATOM 25884 C C . TRP C 1 752 ? 82.227 114.871 131.968 1.00 91.39 750 TRP C C 1
ATOM 25885 O O . TRP C 1 752 ? 82.017 113.775 132.496 1.00 91.39 750 TRP C O 1
ATOM 25906 N N . THR C 1 753 ? 83.239 115.668 132.340 1.00 94.00 751 THR C N 1
ATOM 25907 C CA . THR C 1 753 ? 84.052 115.423 133.529 1.00 94.00 751 THR C CA 1
ATOM 25908 C C . THR C 1 753 ? 84.290 116.664 134.378 1.00 94.00 751 THR C C 1
ATOM 25909 O O . THR C 1 753 ? 84.864 116.538 135.463 1.00 94.00 751 THR C O 1
ATOM 25920 N N . THR C 1 754 ? 83.855 117.844 133.941 1.00 94.55 752 THR C N 1
ATOM 25921 C CA . THR C 1 754 ? 83.970 119.086 134.704 1.00 94.55 752 THR C CA 1
ATOM 25922 C C . THR C 1 754 ? 82.671 119.364 135.431 1.00 94.55 752 THR C C 1
ATOM 25923 O O . THR C 1 754 ? 82.129 120.473 135.403 1.00 94.55 752 THR C O 1
ATOM 25934 N N . TRP C 1 755 ? 82.149 118.296 136.041 1.00 94.68 753 TRP C N 1
ATOM 25935 C CA . TRP C 1 755 ? 80.795 118.244 136.581 1.00 94.68 753 TRP C CA 1
ATOM 25936 C C . TRP C 1 755 ? 80.453 119.422 137.489 1.00 94.68 753 TRP C C 1
ATOM 25937 O O . TRP C 1 755 ? 79.276 119.770 137.627 1.00 94.68 753 TRP C O 1
ATOM 25958 N N . ASN C 1 756 ? 81.448 120.061 138.096 1.00 96.75 754 ASN C N 1
ATOM 25959 C CA . ASN C 1 756 ? 81.198 121.225 138.938 1.00 96.75 754 ASN C CA 1
ATOM 25960 C C . ASN C 1 756 ? 80.917 122.447 138.072 1.00 96.75 754 ASN C C 1
ATOM 25961 O O . ASN C 1 756 ? 79.858 123.066 138.182 1.00 96.75 754 ASN C O 1
ATOM 25972 N N . TYR D 1 201 ? 61.464 130.770 125.533 1.00 104.13 199 TYR D N 1
ATOM 25973 C CA . TYR D 1 201 ? 62.933 130.533 125.550 1.00 104.13 199 TYR D CA 1
ATOM 25974 C C . TYR D 1 201 ? 63.281 129.618 126.706 1.00 104.13 199 TYR D C 1
ATOM 25975 O O . TYR D 1 201 ? 63.988 128.626 126.545 1.00 104.13 199 TYR D O 1
ATOM 25993 N N . TYR D 1 202 ? 62.770 129.986 127.878 1.00 104.29 200 TYR D N 1
ATOM 25994 C CA . TYR D 1 202 ? 62.802 129.159 129.075 1.00 104.29 200 TYR D CA 1
ATOM 25995 C C . TYR D 1 202 ? 61.420 128.612 129.417 1.00 104.29 200 TYR D C 1
ATOM 25996 O O . TYR D 1 202 ? 61.204 128.124 130.530 1.00 104.29 200 TYR D O 1
ATOM 26014 N N . LYS D 1 203 ? 60.494 128.652 128.459 1.00 104.53 201 LYS D N 1
ATOM 26015 C CA . LYS D 1 203 ? 59.076 128.403 128.686 1.00 104.53 201 LYS D CA 1
ATOM 26016 C C . LYS D 1 203 ? 58.811 127.045 129.319 1.00 104.53 201 LYS D C 1
ATOM 26017 O O . LYS D 1 203 ? 59.052 126.004 128.703 1.00 104.53 201 LYS D O 1
ATOM 26036 N N . GLY D 1 204 ? 58.308 127.063 130.552 1.00 104.27 202 GLY D N 1
ATOM 26037 C CA . GLY D 1 204 ? 57.993 125.867 131.306 1.00 104.27 202 GLY D CA 1
ATOM 26038 C C . GLY D 1 204 ? 58.935 125.577 132.453 1.00 104.27 202 GLY D C 1
ATOM 26039 O O . GLY D 1 204 ? 58.743 124.572 133.147 1.00 104.27 202 GLY D O 1
ATOM 26043 N N . GLN D 1 205 ? 59.928 126.426 132.692 1.00 104.24 203 GLN D N 1
ATOM 26044 C CA . GLN D 1 205 ? 60.955 126.148 133.681 1.00 104.24 203 GLN D CA 1
ATOM 26045 C C . GLN D 1 205 ? 60.436 126.374 135.095 1.00 104.24 203 GLN D C 1
ATOM 26046 O O . GLN D 1 205 ? 59.507 127.153 135.325 1.00 104.24 203 GLN D O 1
ATOM 26060 N N . THR D 1 206 ? 61.054 125.675 136.043 1.00 104.93 204 THR D N 1
ATOM 26061 C CA . THR D 1 206 ? 60.734 125.793 137.456 1.00 104.93 204 THR D CA 1
ATOM 26062 C C . THR D 1 206 ? 62.015 125.958 138.255 1.00 104.93 204 THR D C 1
ATOM 26063 O O . THR D 1 206 ? 63.106 125.614 137.799 1.00 104.93 204 THR D O 1
ATOM 26074 N N . ALA D 1 207 ? 61.863 126.481 139.471 1.00 105.68 205 ALA D N 1
ATOM 26075 C CA . ALA D 1 207 ? 62.992 126.578 140.387 1.00 105.68 205 ALA D CA 1
ATOM 26076 C C . ALA D 1 207 ? 63.479 125.212 140.843 1.00 105.68 205 ALA D C 1
ATOM 26077 O O . ALA D 1 207 ? 64.588 125.105 141.374 1.00 105.68 205 ALA D O 1
ATOM 26084 N N . LEU D 1 208 ? 62.673 124.170 140.663 1.00 105.67 206 LEU D N 1
ATOM 26085 C CA . LEU D 1 208 ? 63.158 122.820 140.902 1.00 105.67 206 LEU D CA 1
ATOM 26086 C C . LEU D 1 208 ? 64.212 122.439 139.871 1.00 105.67 206 LEU D C 1
ATOM 26087 O O . LEU D 1 208 ? 65.219 121.803 140.206 1.00 105.67 206 LEU D O 1
ATOM 26103 N N . HIS D 1 209 ? 63.988 122.810 138.609 1.00 104.20 207 HIS D N 1
ATOM 26104 C CA . HIS D 1 209 ? 64.968 122.544 137.565 1.00 104.20 207 HIS D CA 1
ATOM 26105 C C . HIS D 1 209 ? 66.282 123.239 137.863 1.00 104.20 207 HIS D C 1
ATOM 26106 O O . HIS D 1 209 ? 67.355 122.705 137.559 1.00 104.20 207 HIS D O 1
ATOM 26120 N N . ILE D 1 210 ? 66.205 124.438 138.437 1.00 105.34 208 ILE D N 1
ATOM 26121 C CA . ILE D 1 210 ? 67.395 125.164 138.870 1.00 105.34 208 ILE D CA 1
ATOM 26122 C C . ILE D 1 210 ? 68.228 124.294 139.801 1.00 105.34 208 ILE D C 1
ATOM 26123 O O . ILE D 1 210 ? 69.419 124.063 139.569 1.00 105.34 208 ILE D O 1
ATOM 26139 N N . ALA D 1 211 ? 67.601 123.775 140.853 1.00 105.38 209 ALA D N 1
ATOM 26140 C CA . ALA D 1 211 ? 68.346 123.138 141.929 1.00 105.38 209 ALA D CA 1
ATOM 26141 C C . ALA D 1 211 ? 69.073 121.888 141.467 1.00 105.38 209 ALA D C 1
ATOM 26142 O O . ALA D 1 211 ? 70.146 121.565 141.987 1.00 105.38 209 ALA D O 1
ATOM 26149 N N . ILE D 1 212 ? 68.505 121.173 140.501 1.00 102.93 210 ILE D N 1
ATOM 26150 C CA . ILE D 1 212 ? 69.132 119.954 140.016 1.00 102.93 210 ILE D CA 1
ATOM 26151 C C . ILE D 1 212 ? 70.392 120.301 139.250 1.00 102.93 210 ILE D C 1
ATOM 26152 O O . ILE D 1 212 ? 71.405 119.599 139.328 1.00 102.93 210 ILE D O 1
ATOM 26168 N N . GLU D 1 213 ? 70.348 121.400 138.510 1.00 104.77 211 GLU D N 1
ATOM 26169 C CA . GLU D 1 213 ? 71.476 121.811 137.698 1.00 104.77 211 GLU D CA 1
ATOM 26170 C C . GLU D 1 213 ? 72.525 122.560 138.510 1.00 104.77 211 GLU D C 1
ATOM 26171 O O . GLU D 1 213 ? 73.716 122.463 138.195 1.00 104.77 211 GLU D O 1
ATOM 26183 N N . ARG D 1 214 ? 72.121 123.273 139.568 1.00 105.81 212 ARG D N 1
ATOM 26184 C CA . ARG D 1 214 ? 73.058 123.987 140.428 1.00 105.81 212 ARG D CA 1
ATOM 26185 C C . ARG D 1 214 ? 73.593 123.118 141.571 1.00 105.81 212 ARG D C 1
ATOM 26186 O O . ARG D 1 214 ? 74.084 123.659 142.570 1.00 105.81 212 ARG D O 1
ATOM 26207 N N . ARG D 1 215 ? 73.513 121.790 141.449 1.00 104.29 213 ARG D N 1
ATOM 26208 C CA . ARG D 1 215 ? 74.173 120.878 142.387 1.00 104.29 213 ARG D CA 1
ATOM 26209 C C . ARG D 1 215 ? 73.602 121.023 143.794 1.00 104.29 213 ARG D C 1
ATOM 26210 O O . ARG D 1 215 ? 74.337 121.123 144.780 1.00 104.29 213 ARG D O 1
ATOM 26231 N N . ASN D 1 216 ? 72.274 121.037 143.880 1.00 106.43 214 ASN D N 1
ATOM 26232 C CA . ASN D 1 216 ? 71.591 121.444 145.108 1.00 106.43 214 ASN D CA 1
ATOM 26233 C C . ASN D 1 216 ? 70.438 120.481 145.380 1.00 106.43 214 ASN D C 1
ATOM 26234 O O . ASN D 1 216 ? 69.290 120.769 145.039 1.00 106.43 214 ASN D O 1
ATOM 26245 N N . MET D 1 217 ? 70.738 119.366 146.046 1.00 106.18 215 MET D N 1
ATOM 26246 C CA . MET D 1 217 ? 69.686 118.454 146.473 1.00 106.18 215 MET D CA 1
ATOM 26247 C C . MET D 1 217 ? 69.039 118.901 147.771 1.00 106.18 215 MET D C 1
ATOM 26248 O O . MET D 1 217 ? 67.897 118.521 148.043 1.00 106.18 215 MET D O 1
ATOM 26262 N N . ALA D 1 218 ? 69.748 119.700 148.570 1.00 107.21 216 ALA D N 1
ATOM 26263 C CA . ALA D 1 218 ? 69.170 120.237 149.792 1.00 107.21 216 ALA D CA 1
ATOM 26264 C C . ALA D 1 218 ? 67.937 121.078 149.501 1.00 107.21 216 ALA D C 1
ATOM 26265 O O . ALA D 1 218 ? 67.024 121.143 150.333 1.00 107.21 216 ALA D O 1
ATOM 26272 N N . LEU D 1 219 ? 67.889 121.724 148.334 1.00 107.31 217 LEU D N 1
ATOM 26273 C CA . LEU D 1 219 ? 66.754 122.554 147.954 1.00 107.31 217 LEU D CA 1
ATOM 26274 C C . LEU D 1 219 ? 65.778 121.857 147.019 1.00 107.31 217 LEU D C 1
ATOM 26275 O O . LEU D 1 219 ? 64.638 122.317 146.892 1.00 107.31 217 LEU D O 1
ATOM 26291 N N . VAL D 1 220 ? 66.185 120.774 146.353 1.00 106.41 218 VAL D N 1
ATOM 26292 C CA . VAL D 1 220 ? 65.213 119.960 145.624 1.00 106.41 218 VAL D CA 1
ATOM 26293 C C . VAL D 1 220 ? 64.215 119.360 146.601 1.00 106.41 218 VAL D C 1
ATOM 26294 O O . VAL D 1 220 ? 62.997 119.424 146.398 1.00 106.41 218 VAL D O 1
ATOM 26307 N N . THR D 1 221 ? 64.722 118.778 147.688 1.00 107.39 219 THR D N 1
ATOM 26308 C CA . THR D 1 221 ? 63.845 118.275 148.738 1.00 107.39 219 THR D CA 1
ATOM 26309 C C . THR D 1 221 ? 63.059 119.405 149.386 1.00 107.39 219 THR D C 1
ATOM 26310 O O . THR D 1 221 ? 61.959 119.178 149.900 1.00 107.39 219 THR D O 1
ATOM 26321 N N . LEU D 1 222 ? 63.600 120.625 149.364 1.00 108.28 220 LEU D N 1
ATOM 26322 C CA . LEU D 1 222 ? 62.876 121.773 149.902 1.00 108.28 220 LEU D CA 1
ATOM 26323 C C . LEU D 1 222 ? 61.693 122.143 149.020 1.00 108.28 220 LEU D C 1
ATOM 26324 O O . LEU D 1 222 ? 60.621 122.499 149.523 1.00 108.28 220 LEU D O 1
ATOM 26340 N N . LEU D 1 223 ? 61.875 122.094 147.703 1.00 107.59 221 LEU D N 1
ATOM 26341 C CA . LEU D 1 223 ? 60.835 122.571 146.802 1.00 107.59 221 LEU D CA 1
ATOM 26342 C C . LEU D 1 223 ? 59.733 121.538 146.628 1.00 107.59 221 LEU D C 1
ATOM 26343 O O . LEU D 1 223 ? 58.550 121.889 146.588 1.00 107.59 221 LEU D O 1
ATOM 26359 N N . VAL D 1 224 ? 60.101 120.263 146.538 1.00 107.67 222 VAL D N 1
ATOM 26360 C CA . VAL D 1 224 ? 59.104 119.218 146.344 1.00 107.67 222 VAL D CA 1
ATOM 26361 C C . VAL D 1 224 ? 58.181 119.140 147.550 1.00 107.67 222 VAL D C 1
ATOM 26362 O O . VAL D 1 224 ? 56.963 118.979 147.407 1.00 107.67 222 VAL D O 1
ATOM 26375 N N . GLU D 1 225 ? 58.739 119.258 148.755 1.00 108.18 223 GLU D N 1
ATOM 26376 C CA . GLU D 1 225 ? 57.931 119.080 149.953 1.00 108.18 223 GLU D CA 1
ATOM 26377 C C . GLU D 1 225 ? 56.926 120.208 150.119 1.00 108.18 223 GLU D C 1
ATOM 26378 O O . GLU D 1 225 ? 55.819 119.982 150.620 1.00 108.18 223 GLU D O 1
ATOM 26390 N N . ASN D 1 226 ? 57.285 121.418 149.700 1.00 109.17 224 ASN D N 1
ATOM 26391 C CA . ASN D 1 226 ? 56.346 122.529 149.659 1.00 109.17 224 ASN D CA 1
ATOM 26392 C C . ASN D 1 226 ? 55.373 122.450 148.489 1.00 109.17 224 ASN D C 1
ATOM 26393 O O . ASN D 1 226 ? 54.556 123.363 148.328 1.00 109.17 224 ASN D O 1
ATOM 26404 N N . GLY D 1 227 ? 55.438 121.397 147.676 1.00 109.06 225 GLY D N 1
ATOM 26405 C CA . GLY D 1 227 ? 54.473 121.165 146.626 1.00 109.06 225 GLY D CA 1
ATOM 26406 C C . GLY D 1 227 ? 54.945 121.464 145.219 1.00 109.06 225 GLY D C 1
ATOM 26407 O O . GLY D 1 227 ? 54.108 121.544 144.312 1.00 109.06 225 GLY D O 1
ATOM 26411 N N . ALA D 1 228 ? 56.247 121.644 145.005 1.00 108.23 226 ALA D N 1
ATOM 26412 C CA . ALA D 1 228 ? 56.755 121.865 143.658 1.00 108.23 226 ALA D CA 1
ATOM 26413 C C . ALA D 1 228 ? 56.526 120.615 142.823 1.00 108.23 226 ALA D C 1
ATOM 26414 O O . ALA D 1 228 ? 57.061 119.546 143.137 1.00 108.23 226 ALA D O 1
ATOM 26421 N N . ASP D 1 229 ? 55.711 120.747 141.780 1.00 107.71 227 ASP D N 1
ATOM 26422 C CA . ASP D 1 229 ? 55.406 119.627 140.899 1.00 107.71 227 ASP D CA 1
ATOM 26423 C C . ASP D 1 229 ? 56.673 119.027 140.302 1.00 107.71 227 ASP D C 1
ATOM 26424 O O . ASP D 1 229 ? 57.625 119.740 139.970 1.00 107.71 227 ASP D O 1
ATOM 26433 N N . VAL D 1 230 ? 56.675 117.698 140.185 1.00 105.67 228 VAL D N 1
ATOM 26434 C CA . VAL D 1 230 ? 57.784 116.945 139.607 1.00 105.67 228 VAL D CA 1
ATOM 26435 C C . VAL D 1 230 ? 57.325 116.247 138.333 1.00 105.67 228 VAL D C 1
ATOM 26436 O O . VAL D 1 230 ? 57.783 115.143 138.017 1.00 105.67 228 VAL D O 1
ATOM 26449 N N . GLN D 1 231 ? 56.401 116.883 137.609 1.00 105.67 229 GLN D N 1
ATOM 26450 C CA . GLN D 1 231 ? 56.018 116.480 136.262 1.00 105.67 229 GLN D CA 1
ATOM 26451 C C . GLN D 1 231 ? 56.206 117.615 135.267 1.00 105.67 229 GLN D C 1
ATOM 26452 O O . GLN D 1 231 ? 55.794 117.487 134.108 1.00 105.67 229 GLN D O 1
ATOM 26466 N N . ALA D 1 232 ? 56.826 118.713 135.687 1.00 104.71 230 ALA D N 1
ATOM 26467 C CA . ALA D 1 232 ? 56.806 119.941 134.909 1.00 104.71 230 ALA D CA 1
ATOM 26468 C C . ALA D 1 232 ? 57.550 119.771 133.595 1.00 104.71 230 ALA D C 1
ATOM 26469 O O . ALA D 1 232 ? 58.646 119.206 133.551 1.00 104.71 230 ALA D O 1
ATOM 26476 N N . ALA D 1 233 ? 56.950 120.281 132.529 1.00 103.68 231 ALA D N 1
ATOM 26477 C CA . ALA D 1 233 ? 57.509 120.193 131.191 1.00 103.68 231 ALA D CA 1
ATOM 26478 C C . ALA D 1 233 ? 58.232 121.495 130.885 1.00 103.68 231 ALA D C 1
ATOM 26479 O O . ALA D 1 233 ? 57.599 122.537 130.705 1.00 103.68 231 ALA D O 1
ATOM 26486 N N . ALA D 1 234 ? 59.561 121.435 130.839 1.00 102.77 232 ALA D N 1
ATOM 26487 C CA . ALA D 1 234 ? 60.372 122.542 130.342 1.00 102.77 232 ALA D CA 1
ATOM 26488 C C . ALA D 1 234 ? 60.288 122.583 128.815 1.00 102.77 232 ALA D C 1
ATOM 26489 O O . ALA D 1 234 ? 61.239 122.289 128.089 1.00 102.77 232 ALA D O 1
ATOM 26496 N N . HIS D 1 235 ? 59.110 122.965 128.331 1.00 104.39 233 HIS D N 1
ATOM 26497 C CA . HIS D 1 235 ? 58.821 122.963 126.895 1.00 104.39 233 HIS D CA 1
ATOM 26498 C C . HIS D 1 235 ? 59.163 124.318 126.281 1.00 104.39 233 HIS D C 1
ATOM 26499 O O . HIS D 1 235 ? 58.368 124.953 125.589 1.00 104.39 233 HIS D O 1
ATOM 26513 N N . GLY D 1 236 ? 60.403 124.732 126.538 1.00 104.25 234 GLY D N 1
ATOM 26514 C CA . GLY D 1 236 ? 60.926 125.997 126.072 1.00 104.25 234 GLY D CA 1
ATOM 26515 C C . GLY D 1 236 ? 62.050 125.814 125.082 1.00 104.25 234 GLY D C 1
ATOM 26516 O O . GLY D 1 236 ? 62.670 124.749 125.016 1.00 104.25 234 GLY D O 1
ATOM 26520 N N . ASP D 1 237 ? 62.333 126.875 124.328 1.00 105.28 235 ASP D N 1
ATOM 26521 C CA . ASP D 1 237 ? 63.199 126.762 123.162 1.00 105.28 235 ASP D CA 1
ATOM 26522 C C . ASP D 1 237 ? 64.605 126.337 123.549 1.00 105.28 235 ASP D C 1
ATOM 26523 O O . ASP D 1 237 ? 65.237 125.538 122.848 1.00 105.28 235 ASP D O 1
ATOM 26532 N N . PHE D 1 238 ? 65.111 126.857 124.664 1.00 103.90 236 PHE D N 1
ATOM 26533 C CA . PHE D 1 238 ? 66.435 126.477 125.130 1.00 103.90 236 PHE D CA 1
ATOM 26534 C C . PHE D 1 238 ? 66.497 125.013 125.528 1.00 103.90 236 PHE D C 1
ATOM 26535 O O . PHE D 1 238 ? 67.583 124.423 125.518 1.00 103.90 236 PHE D O 1
ATOM 26552 N N . PHE D 1 239 ? 65.358 124.415 125.864 1.00 102.92 237 PHE D N 1
ATOM 26553 C CA . PHE D 1 239 ? 65.303 123.075 126.417 1.00 102.92 237 PHE D CA 1
ATOM 26554 C C . PHE D 1 239 ? 64.977 122.016 125.375 1.00 102.92 237 PHE D C 1
ATOM 26555 O O . PHE D 1 239 ? 64.801 120.847 125.733 1.00 102.92 237 PHE D O 1
ATOM 26572 N N . LYS D 1 240 ? 64.894 122.395 124.101 1.00 101.37 238 LYS D N 1
ATOM 26573 C CA . LYS D 1 240 ? 64.644 121.467 123.015 1.00 101.37 238 LYS D CA 1
ATOM 26574 C C . LYS D 1 240 ? 65.969 121.048 122.392 1.00 101.37 238 LYS D C 1
ATOM 26575 O O . LYS D 1 240 ? 67.050 121.425 122.849 1.00 101.37 238 LYS D O 1
ATOM 26594 N N . LYS D 1 241 ? 65.869 120.236 121.343 1.00 99.16 239 LYS D N 1
ATOM 26595 C CA . LYS D 1 241 ? 67.040 119.758 120.626 1.00 99.16 239 LYS D CA 1
ATOM 26596 C C . LYS D 1 241 ? 67.893 120.921 120.145 1.00 99.16 239 LYS D C 1
ATOM 26597 O O . LYS D 1 241 ? 67.383 121.920 119.631 1.00 99.16 239 LYS D O 1
ATOM 26616 N N . THR D 1 242 ? 69.204 120.778 120.332 1.00 104.26 240 THR D N 1
ATOM 26617 C CA . THR D 1 242 ? 70.136 121.854 120.016 1.00 104.26 240 THR D CA 1
ATOM 26618 C C . THR D 1 242 ? 70.037 122.250 118.548 1.00 104.26 240 THR D C 1
ATOM 26619 O O . THR D 1 242 ? 69.608 123.364 118.224 1.00 104.26 240 THR D O 1
ATOM 26630 N N . LYS D 1 243 ? 70.381 121.327 117.646 1.00 105.46 241 LYS D N 1
ATOM 26631 C CA . LYS D 1 243 ? 70.322 121.566 116.204 1.00 105.46 241 LYS D CA 1
ATOM 26632 C C . LYS D 1 243 ? 71.063 122.846 115.827 1.00 105.46 241 LYS D C 1
ATOM 26633 O O . LYS D 1 243 ? 70.585 123.657 115.032 1.00 105.46 241 LYS D O 1
ATOM 26652 N N . GLY D 1 244 ? 72.238 123.032 116.425 1.00 106.57 242 GLY D N 1
ATOM 26653 C CA . GLY D 1 244 ? 73.036 124.220 116.206 1.00 106.57 242 GLY D CA 1
ATOM 26654 C C . GLY D 1 244 ? 72.843 125.277 117.274 1.00 106.57 242 GLY D C 1
ATOM 26655 O O . GLY D 1 244 ? 73.798 125.965 117.644 1.00 106.57 242 GLY D O 1
ATOM 26659 N N . ARG D 1 245 ? 71.621 125.422 117.780 1.00 106.07 243 ARG D N 1
ATOM 26660 C CA . ARG D 1 245 ? 71.363 126.448 118.776 1.00 106.07 243 ARG D CA 1
ATOM 26661 C C . ARG D 1 245 ? 72.061 126.099 120.093 1.00 106.07 243 ARG D C 1
ATOM 26662 O O . ARG D 1 245 ? 72.283 124.923 120.393 1.00 106.07 243 ARG D O 1
ATOM 26683 N N . PRO D 1 246 ? 72.418 127.107 120.904 1.00 105.94 244 PRO D N 1
ATOM 26684 C CA . PRO D 1 246 ? 73.119 126.825 122.162 1.00 105.94 244 PRO D CA 1
ATOM 26685 C C . PRO D 1 246 ? 72.174 126.364 123.259 1.00 105.94 244 PRO D C 1
ATOM 26686 O O . PRO D 1 246 ? 71.681 127.185 124.038 1.00 105.94 244 PRO D O 1
ATOM 26697 N N . GLY D 1 247 ? 71.906 125.057 123.319 1.00 103.32 245 GLY D N 1
ATOM 26698 C CA . GLY D 1 247 ? 70.904 124.513 124.211 1.00 103.32 245 GLY D CA 1
ATOM 26699 C C . GLY D 1 247 ? 71.406 123.277 124.930 1.00 103.32 245 GLY D C 1
ATOM 26700 O O . GLY D 1 247 ? 72.534 122.828 124.722 1.00 103.32 245 GLY D O 1
ATOM 26704 N N . PHE D 1 248 ? 70.549 122.747 125.800 1.00 97.92 246 PHE D N 1
ATOM 26705 C CA . PHE D 1 248 ? 70.758 121.429 126.391 1.00 97.92 246 PHE D CA 1
ATOM 26706 C C . PHE D 1 248 ? 69.406 120.749 126.487 1.00 97.92 246 PHE D C 1
ATOM 26707 O O . PHE D 1 248 ? 68.546 121.178 127.263 1.00 97.92 246 PHE D O 1
ATOM 26724 N N . TYR D 1 249 ? 69.220 119.706 125.690 1.00 96.64 247 TYR D N 1
ATOM 26725 C CA . TYR D 1 249 ? 68.057 118.850 125.821 1.00 96.64 247 TYR D CA 1
ATOM 26726 C C . TYR D 1 249 ? 68.362 117.753 126.824 1.00 96.64 247 TYR D C 1
ATOM 26727 O O . TYR D 1 249 ? 69.450 117.172 126.818 1.00 96.64 247 TYR D O 1
ATOM 26745 N N . PHE D 1 250 ? 67.398 117.483 127.695 1.00 98.14 248 PHE D N 1
ATOM 26746 C CA . PHE D 1 250 ? 67.536 116.457 128.713 1.00 98.14 248 PHE D CA 1
ATOM 26747 C C . PHE D 1 250 ? 66.326 115.564 128.859 1.00 98.14 248 PHE D C 1
ATOM 26748 O O . PHE D 1 250 ? 66.460 114.486 129.448 1.00 98.14 248 PHE D O 1
ATOM 26765 N N . GLY D 1 251 ? 65.155 115.984 128.393 1.00 97.91 249 GLY D N 1
ATOM 26766 C CA . GLY D 1 251 ? 63.963 115.173 128.467 1.00 97.91 249 GLY D CA 1
ATOM 26767 C C . GLY D 1 251 ? 62.705 115.909 128.867 1.00 97.91 249 GLY D C 1
ATOM 26768 O O . GLY D 1 251 ? 61.639 115.290 128.922 1.00 97.91 249 GLY D O 1
ATOM 26772 N N . GLU D 1 252 ? 62.802 117.206 129.165 1.00 100.19 250 GLU D N 1
ATOM 26773 C CA . GLU D 1 252 ? 61.624 118.034 129.418 1.00 100.19 250 GLU D CA 1
ATOM 26774 C C . GLU D 1 252 ? 60.855 117.500 130.626 1.00 100.19 250 GLU D C 1
ATOM 26775 O O . GLU D 1 252 ? 59.627 117.428 130.641 1.00 100.19 250 GLU D O 1
ATOM 26787 N N . LEU D 1 253 ? 61.599 117.072 131.644 1.00 99.65 251 LEU D N 1
ATOM 26788 C CA . LEU D 1 253 ? 60.994 116.525 132.840 1.00 99.65 251 LEU D CA 1
ATOM 26789 C C . LEU D 1 253 ? 62.057 116.572 133.928 1.00 99.65 251 LEU D C 1
ATOM 26790 O O . LEU D 1 253 ? 63.242 116.426 133.606 1.00 99.65 251 LEU D O 1
ATOM 26806 N N . PRO D 1 254 ? 61.699 116.803 135.197 1.00 102.20 252 PRO D N 1
ATOM 26807 C CA . PRO D 1 254 ? 62.753 116.953 136.224 1.00 102.20 252 PRO D CA 1
ATOM 26808 C C . PRO D 1 254 ? 63.617 115.719 136.416 1.00 102.20 252 PRO D C 1
ATOM 26809 O O . PRO D 1 254 ? 64.850 115.818 136.431 1.00 102.20 252 PRO D O 1
ATOM 26820 N N . LEU D 1 255 ? 62.987 114.563 136.618 1.00 99.23 253 LEU D N 1
ATOM 26821 C CA . LEU D 1 255 ? 63.694 113.293 136.714 1.00 99.23 253 LEU D CA 1
ATOM 26822 C C . LEU D 1 255 ? 64.652 113.087 135.549 1.00 99.23 253 LEU D C 1
ATOM 26823 O O . LEU D 1 255 ? 65.758 112.565 135.727 1.00 99.23 253 LEU D O 1
ATOM 26839 N N . SER D 1 256 ? 64.243 113.486 134.347 1.00 97.56 254 SER D N 1
ATOM 26840 C CA . SER D 1 256 ? 65.097 113.318 133.182 1.00 97.56 254 SER D CA 1
ATOM 26841 C C . SER D 1 256 ? 66.376 114.130 133.304 1.00 97.56 254 SER D C 1
ATOM 26842 O O . SER D 1 256 ? 67.440 113.678 132.869 1.00 97.56 254 SER D O 1
ATOM 26850 N N . LEU D 1 257 ? 66.292 115.316 133.899 1.00 99.63 255 LEU D N 1
ATOM 26851 C CA . LEU D 1 257 ? 67.463 116.166 134.050 1.00 99.63 255 LEU D CA 1
ATOM 26852 C C . LEU D 1 257 ? 68.485 115.523 134.970 1.00 99.63 255 LEU D C 1
ATOM 26853 O O . LEU D 1 257 ? 69.680 115.483 134.661 1.00 99.63 255 LEU D O 1
ATOM 26869 N N . ALA D 1 258 ? 68.028 114.997 136.100 1.00 98.82 256 ALA D N 1
ATOM 26870 C CA . ALA D 1 258 ? 68.942 114.426 137.072 1.00 98.82 256 ALA D CA 1
ATOM 26871 C C . ALA D 1 258 ? 69.646 113.201 136.525 1.00 98.82 256 ALA D C 1
ATOM 26872 O O . ALA D 1 258 ? 70.792 112.923 136.896 1.00 98.82 256 ALA D O 1
ATOM 26879 N N . ALA D 1 259 ? 68.971 112.458 135.653 1.00 94.78 257 ALA D N 1
ATOM 26880 C CA . ALA D 1 259 ? 69.576 111.288 135.037 1.00 94.78 257 ALA D CA 1
ATOM 26881 C C . ALA D 1 259 ? 70.639 111.692 134.025 1.00 94.78 257 ALA D C 1
ATOM 26882 O O . ALA D 1 259 ? 71.691 111.052 133.927 1.00 94.78 257 ALA D O 1
ATOM 26889 N N . CYS D 1 260 ? 70.393 112.765 133.289 1.00 94.70 258 CYS D N 1
ATOM 26890 C CA . CYS D 1 260 ? 71.334 113.293 132.314 1.00 94.70 258 CYS D CA 1
ATOM 26891 C C . CYS D 1 260 ? 72.356 114.231 132.918 1.00 94.70 258 CYS D C 1
ATOM 26892 O O . CYS D 1 260 ? 73.133 114.836 132.171 1.00 94.70 258 CYS D O 1
ATOM 26900 N N . THR D 1 261 ? 72.354 114.385 134.239 1.00 97.92 259 THR D N 1
ATOM 26901 C CA . THR D 1 261 ? 73.187 115.358 134.915 1.00 97.92 259 THR D CA 1
ATOM 26902 C C . THR D 1 261 ? 74.092 114.694 135.942 1.00 97.92 259 THR D C 1
ATOM 26903 O O . THR D 1 261 ? 74.933 115.371 136.538 1.00 97.92 259 THR D O 1
ATOM 26914 N N . ASN D 1 262 ? 73.970 113.377 136.123 1.00 94.59 260 ASN D N 1
ATOM 26915 C CA . ASN D 1 262 ? 74.829 112.602 137.011 1.00 94.59 260 ASN D CA 1
ATOM 26916 C C . ASN D 1 262 ? 74.716 113.084 138.458 1.00 94.59 260 ASN D C 1
ATOM 26917 O O . ASN D 1 262 ? 75.665 113.594 139.058 1.00 94.59 260 ASN D O 1
ATOM 26928 N N . GLN D 1 263 ? 73.501 112.930 139.001 1.00 99.53 261 GLN D N 1
ATOM 26929 C CA . GLN D 1 263 ? 73.290 112.823 140.440 1.00 99.53 261 GLN D CA 1
ATOM 26930 C C . GLN D 1 263 ? 72.321 111.654 140.615 1.00 99.53 261 GLN D C 1
ATOM 26931 O O . GLN D 1 263 ? 71.110 111.852 140.718 1.00 99.53 261 GLN D O 1
ATOM 26945 N N . LEU D 1 264 ? 72.852 110.432 140.671 1.00 96.93 262 LEU D N 1
ATOM 26946 C CA . LEU D 1 264 ? 71.987 109.290 140.944 1.00 96.93 262 LEU D CA 1
ATOM 26947 C C . LEU D 1 264 ? 71.349 109.407 142.315 1.00 96.93 262 LEU D C 1
ATOM 26948 O O . LEU D 1 264 ? 70.228 108.930 142.523 1.00 96.93 262 LEU D O 1
ATOM 26964 N N . GLY D 1 265 ? 72.053 110.023 143.264 1.00 99.65 263 GLY D N 1
ATOM 26965 C CA . GLY D 1 265 ? 71.452 110.299 144.555 1.00 99.65 263 GLY D CA 1
ATOM 26966 C C . GLY D 1 265 ? 70.163 111.085 144.438 1.00 99.65 263 GLY D C 1
ATOM 26967 O O . GLY D 1 265 ? 69.153 110.734 145.055 1.00 99.65 263 GLY D O 1
ATOM 26971 N N . ILE D 1 266 ? 70.172 112.147 143.632 1.00 101.52 264 ILE D N 1
ATOM 26972 C CA . ILE D 1 266 ? 68.953 112.919 143.422 1.00 101.52 264 ILE D CA 1
ATOM 26973 C C . ILE D 1 266 ? 67.889 112.057 142.764 1.00 101.52 264 ILE D C 1
ATOM 26974 O O . ILE D 1 266 ? 66.727 112.063 143.184 1.00 101.52 264 ILE D O 1
ATOM 26990 N N . VAL D 1 267 ? 68.283 111.286 141.745 1.00 99.06 265 VAL D N 1
ATOM 26991 C CA . VAL D 1 267 ? 67.327 110.555 140.913 1.00 99.06 265 VAL D CA 1
ATOM 26992 C C . VAL D 1 267 ? 66.472 109.633 141.767 1.00 99.06 265 VAL D C 1
ATOM 26993 O O . VAL D 1 267 ? 65.239 109.631 141.672 1.00 99.06 265 VAL D O 1
ATOM 27006 N N . LYS D 1 268 ? 67.119 108.839 142.618 1.00 99.90 266 LYS D N 1
ATOM 27007 C CA . LYS D 1 268 ? 66.379 107.943 143.491 1.00 99.90 266 LYS D CA 1
ATOM 27008 C C . LYS D 1 268 ? 65.472 108.728 144.423 1.00 99.90 266 LYS D C 1
ATOM 27009 O O . LYS D 1 268 ? 64.334 108.322 144.679 1.00 99.90 266 LYS D O 1
ATOM 27028 N N . PHE D 1 269 ? 65.936 109.888 144.892 1.00 103.80 267 PHE D N 1
ATOM 27029 C CA . PHE D 1 269 ? 65.127 110.683 145.809 1.00 103.80 267 PHE D CA 1
ATOM 27030 C C . PHE D 1 269 ? 63.812 111.113 145.176 1.00 103.80 267 PHE D C 1
ATOM 27031 O O . PHE D 1 269 ? 62.799 111.238 145.876 1.00 103.80 267 PHE D O 1
ATOM 27048 N N . LEU D 1 270 ? 63.804 111.341 143.861 1.00 102.56 268 LEU D N 1
ATOM 27049 C CA . LEU D 1 270 ? 62.594 111.804 143.195 1.00 102.56 268 LEU D CA 1
ATOM 27050 C C . LEU D 1 270 ? 61.497 110.754 143.186 1.00 102.56 268 LEU D C 1
ATOM 27051 O O . LEU D 1 270 ? 60.324 111.108 143.013 1.00 102.56 268 LEU D O 1
ATOM 27067 N N . LEU D 1 271 ? 61.848 109.479 143.375 1.00 101.23 269 LEU D N 1
ATOM 27068 C CA . LEU D 1 271 ? 60.923 108.384 143.139 1.00 101.23 269 LEU D CA 1
ATOM 27069 C C . LEU D 1 271 ? 60.402 107.710 144.397 1.00 101.23 269 LEU D C 1
ATOM 27070 O O . LEU D 1 271 ? 59.359 107.057 144.320 1.00 101.23 269 LEU D O 1
ATOM 27086 N N . GLN D 1 272 ? 61.098 107.818 145.532 1.00 104.30 270 GLN D N 1
ATOM 27087 C CA . GLN D 1 272 ? 60.543 107.415 146.821 1.00 104.30 270 GLN D CA 1
ATOM 27088 C C . GLN D 1 272 ? 60.279 108.585 147.763 1.00 104.30 270 GLN D C 1
ATOM 27089 O O . GLN D 1 272 ? 59.902 108.349 148.915 1.00 104.30 270 GLN D O 1
ATOM 27103 N N . ASN D 1 273 ? 60.495 109.827 147.328 1.00 106.43 271 ASN D N 1
ATOM 27104 C CA . ASN D 1 273 ? 60.045 110.965 148.122 1.00 106.43 271 ASN D CA 1
ATOM 27105 C C . ASN D 1 273 ? 58.555 110.851 148.403 1.00 106.43 271 ASN D C 1
ATOM 27106 O O . ASN D 1 273 ? 57.755 110.563 147.508 1.00 106.43 271 ASN D O 1
ATOM 27117 N N . SER D 1 274 ? 58.190 111.045 149.669 1.00 108.00 272 SER D N 1
ATOM 27118 C CA . SER D 1 274 ? 56.844 110.713 150.111 1.00 108.00 272 SER D CA 1
ATOM 27119 C C . SER D 1 274 ? 55.812 111.729 149.646 1.00 108.00 272 SER D C 1
ATOM 27120 O O . SER D 1 274 ? 54.638 111.376 149.475 1.00 108.00 272 SER D O 1
ATOM 27128 N N . TRP D 1 275 ? 56.216 112.987 149.455 1.00 108.33 273 TRP D N 1
ATOM 27129 C CA . TRP D 1 275 ? 55.259 114.022 149.080 1.00 108.33 273 TRP D CA 1
ATOM 27130 C C . TRP D 1 275 ? 54.680 113.749 147.698 1.00 108.33 273 TRP D C 1
ATOM 27131 O O . TRP D 1 275 ? 53.459 113.754 147.506 1.00 108.33 273 TRP D O 1
ATOM 27152 N N . GLN D 1 276 ? 55.546 113.497 146.723 1.00 107.26 274 GLN D N 1
ATOM 27153 C CA . GLN D 1 276 ? 55.093 113.130 145.392 1.00 107.26 274 GLN D CA 1
ATOM 27154 C C . GLN D 1 276 ? 56.259 112.533 144.628 1.00 107.26 274 GLN D C 1
ATOM 27155 O O . GLN D 1 276 ? 57.375 113.049 144.693 1.00 107.26 274 GLN D O 1
ATOM 27169 N N . THR D 1 277 ? 55.975 111.477 143.879 1.00 105.27 275 THR D N 1
ATOM 27170 C CA . THR D 1 277 ? 56.977 110.729 143.141 1.00 105.27 275 THR D CA 1
ATOM 27171 C C . THR D 1 277 ? 56.738 110.923 141.653 1.00 105.27 275 THR D C 1
ATOM 27172 O O . THR D 1 277 ? 55.592 110.906 141.189 1.00 105.27 275 THR D O 1
ATOM 27183 N N . ALA D 1 278 ? 57.826 111.116 140.911 1.00 102.79 276 ALA D N 1
ATOM 27184 C CA . ALA D 1 278 ? 57.718 111.229 139.465 1.00 102.79 276 ALA D CA 1
ATOM 27185 C C . ALA D 1 278 ? 57.190 109.935 138.865 1.00 102.79 276 ALA D C 1
ATOM 27186 O O . ALA D 1 278 ? 57.569 108.838 139.278 1.00 102.79 276 ALA D O 1
ATOM 27193 N N . ASP D 1 279 ? 56.311 110.068 137.880 1.00 99.29 277 ASP D N 1
ATOM 27194 C CA . ASP D 1 279 ? 55.868 108.913 137.114 1.00 99.29 277 ASP D CA 1
ATOM 27195 C C . ASP D 1 279 ? 57.023 108.412 136.255 1.00 99.29 277 ASP D C 1
ATOM 27196 O O . ASP D 1 279 ? 57.599 109.171 135.469 1.00 99.29 277 ASP D O 1
ATOM 27205 N N . ILE D 1 280 ? 57.386 107.141 136.428 1.00 94.78 278 ILE D N 1
ATOM 27206 C CA . ILE D 1 280 ? 58.596 106.624 135.795 1.00 94.78 278 ILE D CA 1
ATOM 27207 C C . ILE D 1 280 ? 58.438 106.584 134.283 1.00 94.78 278 ILE D C 1
ATOM 27208 O O . ILE D 1 280 ? 59.383 106.878 133.542 1.00 94.78 278 ILE D O 1
ATOM 27224 N N . SER D 1 281 ? 57.249 106.230 133.801 1.00 94.75 279 SER D N 1
ATOM 27225 C CA . SER D 1 281 ? 56.958 106.178 132.378 1.00 94.75 279 SER D CA 1
ATOM 27226 C C . SER D 1 281 ? 56.409 107.489 131.848 1.00 94.75 279 SER D C 1
ATOM 27227 O O . SER D 1 281 ? 55.735 107.495 130.813 1.00 94.75 279 SER D O 1
ATOM 27235 N N . ALA D 1 282 ? 56.675 108.598 132.528 1.00 96.23 280 ALA D N 1
ATOM 27236 C CA . ALA D 1 282 ? 56.193 109.883 132.059 1.00 96.23 280 ALA D CA 1
ATOM 27237 C C . ALA D 1 282 ? 57.077 110.373 130.931 1.00 96.23 280 ALA D C 1
ATOM 27238 O O . ALA D 1 282 ? 58.306 110.388 131.054 1.00 96.23 280 ALA D O 1
ATOM 27245 N N . ARG D 1 283 ? 56.445 110.778 129.841 1.00 92.50 281 ARG D N 1
ATOM 27246 C CA . ARG D 1 283 ? 57.140 111.195 128.642 1.00 92.50 281 ARG D CA 1
ATOM 27247 C C . ARG D 1 283 ? 56.877 112.667 128.367 1.00 92.50 281 ARG D C 1
ATOM 27248 O O . ARG D 1 283 ? 56.037 113.310 128.999 1.00 92.50 281 ARG D O 1
ATOM 27269 N N . ASP D 1 284 ? 57.618 113.179 127.399 1.00 95.96 282 ASP D N 1
ATOM 27270 C CA . ASP D 1 284 ? 57.639 114.589 127.058 1.00 95.96 282 ASP D CA 1
ATOM 27271 C C . ASP D 1 284 ? 56.846 114.846 125.778 1.00 95.96 282 ASP D C 1
ATOM 27272 O O . ASP D 1 284 ? 56.187 113.955 125.235 1.00 95.96 282 ASP D O 1
ATOM 27281 N N . SER D 1 285 ? 56.910 116.086 125.288 1.00 95.69 283 SER D N 1
ATOM 27282 C CA . SER D 1 285 ? 56.224 116.443 124.054 1.00 95.69 283 SER D CA 1
ATOM 27283 C C . SER D 1 285 ? 56.756 115.648 122.876 1.00 95.69 283 SER D C 1
ATOM 27284 O O . SER D 1 285 ? 55.987 115.260 121.991 1.00 95.69 283 SER D O 1
ATOM 27292 N N . VAL D 1 286 ? 58.065 115.390 122.852 1.00 93.49 284 VAL D N 1
ATOM 27293 C CA . VAL D 1 286 ? 58.643 114.505 121.851 1.00 93.49 284 VAL D CA 1
ATOM 27294 C C . VAL D 1 286 ? 58.234 113.054 122.065 1.00 93.49 284 VAL D C 1
ATOM 27295 O O . VAL D 1 286 ? 58.401 112.225 121.163 1.00 93.49 284 VAL D O 1
ATOM 27308 N N . GLY D 1 287 ? 57.678 112.732 123.227 1.00 91.99 285 GLY D N 1
ATOM 27309 C CA . GLY D 1 287 ? 57.383 111.374 123.602 1.00 91.99 285 GLY D CA 1
ATOM 27310 C C . GLY D 1 287 ? 58.517 110.659 124.290 1.00 91.99 285 GLY D C 1
ATOM 27311 O O . GLY D 1 287 ? 58.336 109.515 124.722 1.00 91.99 285 GLY D O 1
ATOM 27315 N N . ASN D 1 288 ? 59.669 111.300 124.433 1.00 91.12 286 ASN D N 1
ATOM 27316 C CA . ASN D 1 288 ? 60.825 110.648 125.018 1.00 91.12 286 ASN D CA 1
ATOM 27317 C C . ASN D 1 288 ? 60.663 110.534 126.523 1.00 91.12 286 ASN D C 1
ATOM 27318 O O . ASN D 1 288 ? 60.490 111.538 127.220 1.00 91.12 286 ASN D O 1
ATOM 27329 N N . THR D 1 289 ? 60.701 109.304 127.014 1.00 89.72 287 THR D N 1
ATOM 27330 C CA . THR D 1 289 ? 60.881 109.041 128.425 1.00 89.72 287 THR D CA 1
ATOM 27331 C C . THR D 1 289 ? 62.298 109.412 128.847 1.00 89.72 287 THR D C 1
ATOM 27332 O O . THR D 1 289 ? 63.123 109.856 128.045 1.00 89.72 287 THR D O 1
ATOM 27343 N N . VAL D 1 290 ? 62.576 109.225 130.137 1.00 90.79 288 VAL D N 1
ATOM 27344 C CA . VAL D 1 290 ? 63.926 109.415 130.658 1.00 90.79 288 VAL D CA 1
ATOM 27345 C C . VAL D 1 290 ? 64.929 108.561 129.898 1.00 90.79 288 VAL D C 1
ATOM 27346 O O . VAL D 1 290 ? 66.041 109.009 129.606 1.00 90.79 288 VAL D O 1
ATOM 27359 N N . LEU D 1 291 ? 64.557 107.332 129.547 1.00 86.56 289 LEU D N 1
ATOM 27360 C CA . LEU D 1 291 ? 65.514 106.461 128.882 1.00 86.56 289 LEU D CA 1
ATOM 27361 C C . LEU D 1 291 ? 65.728 106.900 127.448 1.00 86.56 289 LEU D C 1
ATOM 27362 O O . LEU D 1 291 ? 66.859 106.900 126.961 1.00 86.56 289 LEU D O 1
ATOM 27378 N N . HIS D 1 292 ? 64.655 107.292 126.767 1.00 86.02 290 HIS D N 1
ATOM 27379 C CA . HIS D 1 292 ? 64.782 107.932 125.466 1.00 86.02 290 HIS D CA 1
ATOM 27380 C C . HIS D 1 292 ? 65.718 109.128 125.540 1.00 86.02 290 HIS D C 1
ATOM 27381 O O . HIS D 1 292 ? 66.706 109.217 124.803 1.00 86.02 290 HIS D O 1
ATOM 27395 N N . ALA D 1 293 ? 65.413 110.060 126.437 1.00 89.29 291 ALA D N 1
ATOM 27396 C CA . ALA D 1 293 ? 66.209 111.271 126.570 1.00 89.29 291 ALA D CA 1
ATOM 27397 C C . ALA D 1 293 ? 67.632 110.965 126.990 1.00 89.29 291 ALA D C 1
ATOM 27398 O O . ALA D 1 293 ? 68.570 111.645 126.566 1.00 89.29 291 ALA D O 1
ATOM 27405 N N . LEU D 1 294 ? 67.806 109.957 127.831 1.00 86.15 292 LEU D N 1
ATOM 27406 C CA . LEU D 1 294 ? 69.124 109.507 128.235 1.00 86.15 292 LEU D CA 1
ATOM 27407 C C . LEU D 1 294 ? 69.939 108.946 127.079 1.00 86.15 292 LEU D C 1
ATOM 27408 O O . LEU D 1 294 ? 71.166 108.873 127.185 1.00 86.15 292 LEU D O 1
ATOM 27424 N N . VAL D 1 295 ? 69.293 108.550 125.984 1.00 80.80 293 VAL D N 1
ATOM 27425 C CA . VAL D 1 295 ? 70.029 108.158 124.791 1.00 80.80 293 VAL D CA 1
ATOM 27426 C C . VAL D 1 295 ? 70.447 109.388 124.009 1.00 80.80 293 VAL D C 1
ATOM 27427 O O . VAL D 1 295 ? 71.605 109.519 123.603 1.00 80.80 293 VAL D O 1
ATOM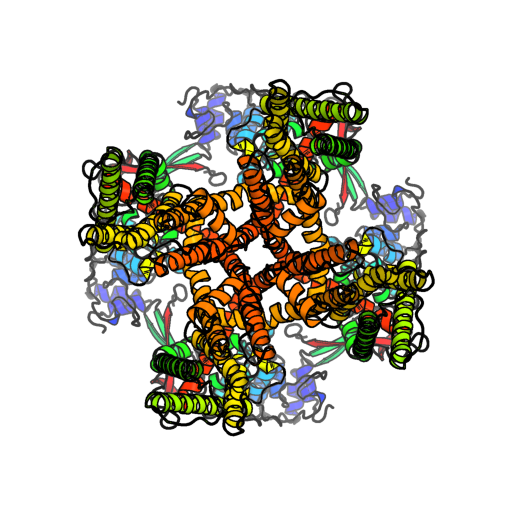 27440 N N . GLU D 1 296 ? 69.510 110.311 123.798 1.00 84.77 294 GLU D N 1
ATOM 27441 C CA . GLU D 1 296 ? 69.765 111.465 122.953 1.00 84.77 294 GLU D CA 1
ATOM 27442 C C . GLU D 1 296 ? 70.852 112.375 123.500 1.00 84.77 294 GLU D C 1
ATOM 27443 O O . GLU D 1 296 ? 71.389 113.195 122.749 1.00 84.77 294 GLU D O 1
ATOM 27455 N N . VAL D 1 297 ? 71.193 112.250 124.781 1.00 85.17 295 VAL D N 1
ATOM 27456 C CA . VAL D 1 297 ? 72.293 113.010 125.353 1.00 85.17 295 VAL D CA 1
ATOM 27457 C C . VAL D 1 297 ? 73.620 112.284 125.199 1.00 85.17 295 VAL D C 1
ATOM 27458 O O . VAL D 1 297 ? 74.680 112.898 125.389 1.00 85.17 295 VAL D O 1
ATOM 27471 N N . ALA D 1 298 ? 73.603 111.005 124.847 1.00 80.06 296 ALA D N 1
ATOM 27472 C CA . ALA D 1 298 ? 74.839 110.284 124.617 1.00 80.06 296 ALA D CA 1
ATOM 27473 C C . ALA D 1 298 ? 75.560 110.837 123.396 1.00 80.06 296 ALA D C 1
ATOM 27474 O O . ALA D 1 298 ? 74.941 111.271 122.422 1.00 80.06 296 ALA D O 1
ATOM 27481 N N . ASP D 1 299 ? 76.892 110.808 123.461 1.00 79.97 297 ASP D N 1
ATOM 27482 C CA . ASP D 1 299 ? 77.743 111.362 122.416 1.00 79.97 297 ASP D CA 1
ATOM 27483 C C . ASP D 1 299 ? 78.898 110.437 122.057 1.00 79.97 297 ASP D C 1
ATOM 27484 O O . ASP D 1 299 ? 79.758 110.829 121.259 1.00 79.97 297 ASP D O 1
ATOM 27493 N N . ASN D 1 300 ? 78.955 109.240 122.631 1.00 76.37 298 ASN D N 1
ATOM 27494 C CA . ASN D 1 300 ? 79.949 108.237 122.273 1.00 76.37 298 ASN D CA 1
ATOM 27495 C C . ASN D 1 300 ? 81.353 108.726 122.602 1.00 76.37 298 ASN D C 1
ATOM 27496 O O . ASN D 1 300 ? 82.288 108.591 121.812 1.00 76.37 298 ASN D O 1
ATOM 27507 N N . THR D 1 301 ? 81.481 109.328 123.777 1.00 81.26 299 THR D N 1
ATOM 27508 C CA . THR D 1 301 ? 82.746 109.509 124.463 1.00 81.26 299 THR D CA 1
ATOM 27509 C C . THR D 1 301 ? 82.740 108.623 125.696 1.00 81.26 299 THR D C 1
ATOM 27510 O O . THR D 1 301 ? 81.692 108.397 126.303 1.00 81.26 299 THR D O 1
ATOM 27521 N N . ALA D 1 302 ? 83.917 108.108 126.043 1.00 82.19 300 ALA D N 1
ATOM 27522 C CA . ALA D 1 302 ? 84.015 107.112 127.103 1.00 82.19 300 ALA D CA 1
ATOM 27523 C C . ALA D 1 302 ? 83.468 107.647 128.421 1.00 82.19 300 ALA D C 1
ATOM 27524 O O . ALA D 1 302 ? 82.676 106.976 129.093 1.00 82.19 300 ALA D O 1
ATOM 27531 N N . ASP D 1 303 ? 83.858 108.868 128.794 1.00 83.39 301 ASP D N 1
ATOM 27532 C CA . ASP D 1 303 ? 83.333 109.474 130.013 1.00 83.39 301 ASP D CA 1
ATOM 27533 C C . ASP D 1 303 ? 81.821 109.643 129.962 1.00 83.39 301 ASP D C 1
ATOM 27534 O O . ASP D 1 303 ? 81.155 109.557 130.999 1.00 83.39 301 ASP D O 1
ATOM 27543 N N . ASN D 1 304 ? 81.262 109.892 128.778 1.00 82.42 302 ASN D N 1
ATOM 27544 C CA . ASN D 1 304 ? 79.815 109.936 128.641 1.00 82.42 302 ASN D CA 1
ATOM 27545 C C . ASN D 1 304 ? 79.231 108.537 128.593 1.00 82.42 302 ASN D C 1
ATOM 27546 O O . ASN D 1 304 ? 78.199 108.262 129.212 1.00 82.42 302 ASN D O 1
ATOM 27557 N N . THR D 1 305 ? 79.887 107.647 127.863 1.00 81.12 303 THR D N 1
ATOM 27558 C CA . THR D 1 305 ? 79.327 106.327 127.627 1.00 81.12 303 THR D CA 1
ATOM 27559 C C . THR D 1 305 ? 79.350 105.497 128.893 1.00 81.12 303 THR D C 1
ATOM 27560 O O . THR D 1 305 ? 78.400 104.765 129.177 1.00 81.12 303 THR D O 1
ATOM 27571 N N . LYS D 1 306 ? 80.439 105.579 129.650 1.00 84.07 304 LYS D N 1
ATOM 27572 C CA . LYS D 1 306 ? 80.482 104.931 130.952 1.00 84.07 304 LYS D CA 1
ATOM 27573 C C . LYS D 1 306 ? 79.327 105.381 131.825 1.00 84.07 304 LYS D C 1
ATOM 27574 O O . LYS D 1 306 ? 78.754 104.584 132.575 1.00 84.07 304 LYS D O 1
ATOM 27593 N N . PHE D 1 307 ? 78.965 106.658 131.735 1.00 87.36 305 PHE D N 1
ATOM 27594 C CA . PHE D 1 307 ? 77.935 107.170 132.623 1.00 87.36 305 PHE D CA 1
ATOM 27595 C C . PHE D 1 307 ? 76.549 106.746 132.177 1.00 87.36 305 PHE D C 1
ATOM 27596 O O . PHE D 1 307 ? 75.760 106.232 132.978 1.00 87.36 305 PHE D O 1
ATOM 27613 N N . VAL D 1 308 ? 76.222 107.001 130.911 1.00 83.68 306 VAL D N 1
ATOM 27614 C CA . VAL D 1 308 ? 74.867 106.784 130.424 1.00 83.68 306 VAL D CA 1
ATOM 27615 C C . VAL D 1 308 ? 74.465 105.336 130.626 1.00 83.68 306 VAL D C 1
ATOM 27616 O O . VAL D 1 308 ? 73.336 105.035 131.022 1.00 83.68 306 VAL D O 1
ATOM 27629 N N . THR D 1 309 ? 75.388 104.421 130.373 1.00 81.68 307 THR D N 1
ATOM 27630 C CA . THR D 1 309 ? 75.130 103.021 130.648 1.00 81.68 307 THR D CA 1
ATOM 27631 C C . THR D 1 309 ? 75.015 102.777 132.140 1.00 81.68 307 THR D C 1
ATOM 27632 O O . THR D 1 309 ? 74.174 101.987 132.580 1.00 81.68 307 THR D O 1
ATOM 27643 N N . SER D 1 310 ? 75.845 103.454 132.931 1.00 84.84 308 SER D N 1
ATOM 27644 C CA . SER D 1 310 ? 75.776 103.300 134.375 1.00 84.84 308 SER D CA 1
ATOM 27645 C C . SER D 1 310 ? 74.449 103.817 134.901 1.00 84.84 308 SER D C 1
ATOM 27646 O O . SER D 1 310 ? 73.871 103.237 135.824 1.00 84.84 308 SER D O 1
ATOM 27654 N N . MET D 1 311 ? 73.961 104.917 134.332 1.00 88.68 309 MET D N 1
ATOM 27655 C CA . MET D 1 311 ? 72.683 105.481 134.742 1.00 88.68 309 MET D CA 1
ATOM 27656 C C . MET D 1 311 ? 71.508 104.733 134.143 1.00 88.68 309 MET D C 1
ATOM 27657 O O . MET D 1 311 ? 70.528 104.465 134.842 1.00 88.68 309 MET D O 1
ATOM 27671 N N . TYR D 1 312 ? 71.568 104.443 132.843 1.00 84.16 310 TYR D N 1
ATOM 27672 C CA . TYR D 1 312 ? 70.486 103.734 132.168 1.00 84.16 310 TYR D CA 1
ATOM 27673 C C . TYR D 1 312 ? 70.164 102.438 132.884 1.00 84.16 310 TYR D C 1
ATOM 27674 O O . TYR D 1 312 ? 68.999 102.036 132.982 1.00 84.16 310 TYR D O 1
ATOM 27692 N N . ASN D 1 313 ? 71.202 101.756 133.347 1.00 85.33 311 ASN D N 1
ATOM 27693 C CA . ASN D 1 313 ? 71.024 100.546 134.120 1.00 85.33 311 ASN D CA 1
ATOM 27694 C C . ASN D 1 313 ? 70.117 100.782 135.313 1.00 85.33 311 ASN D C 1
ATOM 27695 O O . ASN D 1 313 ? 69.222 99.978 135.597 1.00 85.33 311 ASN D O 1
ATOM 27706 N N . GLU D 1 314 ? 70.309 101.905 135.997 1.00 89.18 312 GLU D N 1
ATOM 27707 C CA . GLU D 1 314 ? 69.787 102.052 137.341 1.00 89.18 312 GLU D CA 1
ATOM 27708 C C . GLU D 1 314 ? 68.333 102.495 137.361 1.00 89.18 312 GLU D C 1
ATOM 27709 O O . GLU D 1 314 ? 67.601 102.137 138.289 1.00 89.18 312 GLU D O 1
ATOM 27721 N N . ILE D 1 315 ? 67.894 103.270 136.369 1.00 89.62 313 ILE D N 1
ATOM 27722 C CA . ILE D 1 315 ? 66.473 103.573 136.254 1.00 89.62 313 ILE D CA 1
ATOM 27723 C C . ILE D 1 315 ? 65.677 102.317 135.958 1.00 89.62 313 ILE D C 1
ATOM 27724 O O . ILE D 1 315 ? 64.494 102.230 136.307 1.00 89.62 313 ILE D O 1
ATOM 27740 N N . LEU D 1 316 ? 66.287 101.331 135.308 1.00 86.68 314 LEU D N 1
ATOM 27741 C CA . LEU D 1 316 ? 65.534 100.130 134.972 1.00 86.68 314 LEU D CA 1
ATOM 27742 C C . LEU D 1 316 ? 65.195 99.338 136.220 1.00 86.68 314 LEU D C 1
ATOM 27743 O O . LEU D 1 316 ? 64.028 99.002 136.454 1.00 86.68 314 LEU D O 1
ATOM 27759 N N . MET D 1 317 ? 66.208 99.018 137.026 1.00 89.84 315 MET D N 1
ATOM 27760 C CA . MET D 1 317 ? 65.961 98.300 138.268 1.00 89.84 315 MET D CA 1
ATOM 27761 C C . MET D 1 317 ? 64.997 99.073 139.151 1.00 89.84 315 MET D C 1
ATOM 27762 O O . MET D 1 317 ? 64.030 98.512 139.674 1.00 89.84 315 MET D O 1
ATOM 27776 N N . LEU D 1 318 ? 65.238 100.375 139.303 1.00 94.63 316 LEU D N 1
ATOM 27777 C CA . LEU D 1 318 ? 64.355 101.222 140.090 1.00 94.63 316 LEU D CA 1
ATOM 27778 C C . LEU D 1 318 ? 62.921 101.121 139.595 1.00 94.63 316 LEU D C 1
ATOM 27779 O O . LEU D 1 318 ? 61.990 100.915 140.380 1.00 94.63 316 LEU D O 1
ATOM 27795 N N . GLY D 1 319 ? 62.728 101.257 138.290 1.00 93.03 317 GLY D N 1
ATOM 27796 C CA . GLY D 1 319 ? 61.410 101.052 137.731 1.00 93.03 317 GLY D CA 1
ATOM 27797 C C . GLY D 1 319 ? 60.919 99.631 137.900 1.00 93.03 317 GLY D C 1
ATOM 27798 O O . GLY D 1 319 ? 59.713 99.393 137.982 1.00 93.03 317 GLY D O 1
ATOM 27802 N N . ALA D 1 320 ? 61.839 98.668 137.957 1.00 91.95 318 ALA D N 1
ATOM 27803 C CA . ALA D 1 320 ? 61.444 97.291 138.214 1.00 91.95 318 ALA D CA 1
ATOM 27804 C C . ALA D 1 320 ? 61.074 97.093 139.673 1.00 91.95 318 ALA D C 1
ATOM 27805 O O . ALA D 1 320 ? 60.103 96.396 139.985 1.00 91.95 318 ALA D O 1
ATOM 27812 N N . LYS D 1 321 ? 61.841 97.693 140.580 1.00 93.70 319 LYS D N 1
ATOM 27813 C CA . LYS D 1 321 ? 61.525 97.603 141.997 1.00 93.70 319 LYS D CA 1
ATOM 27814 C C . LYS D 1 321 ? 60.208 98.305 142.294 1.00 93.70 319 LYS D C 1
ATOM 27815 O O . LYS D 1 321 ? 59.329 97.749 142.963 1.00 93.70 319 LYS D O 1
ATOM 27834 N N . LEU D 1 322 ? 60.055 99.533 141.799 1.00 95.59 320 LEU D N 1
ATOM 27835 C CA . LEU D 1 322 ? 58.767 100.211 141.878 1.00 95.59 320 LEU D CA 1
ATOM 27836 C C . LEU D 1 322 ? 57.690 99.418 141.160 1.00 95.59 320 LEU D C 1
ATOM 27837 O O . LEU D 1 322 ? 56.603 99.188 141.700 1.00 95.59 320 LEU D O 1
ATOM 27853 N N . HIS D 1 323 ? 57.978 98.999 139.932 1.00 95.06 321 HIS D N 1
ATOM 27854 C CA . HIS D 1 323 ? 56.981 98.450 139.022 1.00 95.06 321 HIS D CA 1
ATOM 27855 C C . HIS D 1 323 ? 57.588 97.240 138.324 1.00 95.06 321 HIS D C 1
ATOM 27856 O O . HIS D 1 323 ? 58.129 97.356 137.220 1.00 95.06 321 HIS D O 1
ATOM 27870 N N . PRO D 1 324 ? 57.510 96.060 138.943 1.00 94.23 322 PRO D N 1
ATOM 27871 C CA . PRO D 1 324 ? 57.993 94.860 138.244 1.00 94.23 322 PRO D CA 1
ATOM 27872 C C . PRO D 1 324 ? 57.221 94.544 136.973 1.00 94.23 322 PRO D C 1
ATOM 27873 O O . PRO D 1 324 ? 57.720 93.773 136.146 1.00 94.23 322 PRO D O 1
ATOM 27884 N N . THR D 1 325 ? 56.031 95.119 136.787 1.00 93.92 323 THR D N 1
ATOM 27885 C CA . THR D 1 325 ? 55.170 94.806 135.653 1.00 93.92 323 THR D CA 1
ATOM 27886 C C . THR D 1 325 ? 55.271 95.797 134.501 1.00 93.92 323 THR D C 1
ATOM 27887 O O . THR D 1 325 ? 55.060 95.401 133.352 1.00 93.92 323 THR D O 1
ATOM 27898 N N . LEU D 1 326 ? 55.563 97.069 134.759 1.00 93.04 324 LEU D N 1
ATOM 27899 C CA . LEU D 1 326 ? 55.698 98.012 133.658 1.00 93.04 324 LEU D CA 1
ATOM 27900 C C . LEU D 1 326 ? 56.944 97.690 132.844 1.00 93.04 324 LEU D C 1
ATOM 27901 O O . LEU D 1 326 ? 57.981 97.293 133.384 1.00 93.04 324 LEU D O 1
ATOM 27917 N N . LYS D 1 327 ? 56.835 97.871 131.533 1.00 89.27 325 LYS D N 1
ATOM 27918 C CA . LYS D 1 327 ? 57.933 97.629 130.603 1.00 89.27 325 LYS D CA 1
ATOM 27919 C C . LYS D 1 327 ? 58.397 98.968 130.053 1.00 89.27 325 LYS D C 1
ATOM 27920 O O . LYS D 1 327 ? 57.675 99.623 129.294 1.00 89.27 325 LYS D O 1
ATOM 27939 N N . LEU D 1 328 ? 59.606 99.366 130.434 1.00 88.45 326 LEU D N 1
ATOM 27940 C CA . LEU D 1 328 ? 60.106 100.689 130.089 1.00 88.45 326 LEU D CA 1
ATOM 27941 C C . LEU D 1 328 ? 60.728 100.709 128.703 1.00 88.45 326 LEU D C 1
ATOM 27942 O O . LEU D 1 328 ? 60.411 101.575 127.882 1.00 88.45 326 LEU D O 1
ATOM 27958 N N . GLU D 1 329 ? 61.616 99.757 128.426 1.00 84.52 327 GLU D N 1
ATOM 27959 C CA . GLU D 1 329 ? 62.335 99.758 127.164 1.00 84.52 327 GLU D CA 1
ATOM 27960 C C . GLU D 1 329 ? 61.434 99.531 125.963 1.00 84.52 327 GLU D C 1
ATOM 27961 O O . GLU D 1 329 ? 61.872 99.750 124.828 1.00 84.52 327 GLU D O 1
ATOM 27973 N N . GLU D 1 330 ? 60.206 99.076 126.180 1.00 87.35 328 GLU D N 1
ATOM 27974 C CA . GLU D 1 330 ? 59.241 98.914 125.112 1.00 87.35 328 GLU D CA 1
ATOM 27975 C C . GLU D 1 330 ? 58.508 100.200 124.794 1.00 87.35 328 GLU D C 1
ATOM 27976 O O . GLU D 1 330 ? 57.807 100.261 123.779 1.00 87.35 328 GLU D O 1
ATOM 27988 N N . LEU D 1 331 ? 58.653 101.221 125.626 1.00 88.29 329 LEU D N 1
ATOM 27989 C CA . LEU D 1 331 ? 57.935 102.458 125.400 1.00 88.29 329 LEU D CA 1
ATOM 27990 C C . LEU D 1 331 ? 58.489 103.172 124.188 1.00 88.29 329 LEU D C 1
ATOM 27991 O O . LEU D 1 331 ? 59.694 103.150 123.927 1.00 88.29 329 LEU D O 1
ATOM 28007 N N . THR D 1 332 ? 57.596 103.819 123.462 1.00 87.01 330 THR D N 1
ATOM 28008 C CA . THR D 1 332 ? 57.915 104.454 122.201 1.00 87.01 330 THR D CA 1
ATOM 28009 C C . THR D 1 332 ? 57.575 105.932 122.265 1.00 87.01 330 THR D C 1
ATOM 28010 O O . THR D 1 332 ? 56.567 106.326 122.857 1.00 87.01 330 THR D O 1
ATOM 28021 N N . ASN D 1 333 ? 58.422 106.741 121.646 1.00 87.28 331 ASN D N 1
ATOM 28022 C CA . ASN D 1 333 ? 58.244 108.183 121.644 1.00 87.28 331 ASN D CA 1
ATOM 28023 C C . ASN D 1 333 ? 57.187 108.569 120.613 1.00 87.28 331 ASN D C 1
ATOM 28024 O O . ASN D 1 333 ? 56.428 107.734 120.116 1.00 87.28 331 ASN D O 1
ATOM 28035 N N . LYS D 1 334 ? 57.123 109.860 120.293 1.00 90.07 332 LYS D N 1
ATOM 28036 C CA . LYS D 1 334 ? 56.138 110.343 119.337 1.00 90.07 332 LYS D CA 1
ATOM 28037 C C . LYS D 1 334 ? 56.379 109.752 117.955 1.00 90.07 332 LYS D C 1
ATOM 28038 O O . LYS D 1 334 ? 55.429 109.404 117.245 1.00 90.07 332 LYS D O 1
ATOM 28057 N N . LYS D 1 335 ? 57.646 109.625 117.560 1.00 86.31 333 LYS D N 1
ATOM 28058 C CA . LYS D 1 335 ? 57.958 109.165 116.214 1.00 86.31 333 LYS D CA 1
ATOM 28059 C C . LYS D 1 335 ? 57.598 107.699 116.032 1.00 86.31 333 LYS D C 1
ATOM 28060 O O . LYS D 1 335 ? 57.073 107.310 114.983 1.00 86.31 333 LYS D O 1
ATOM 28079 N N . GLY D 1 336 ? 57.866 106.880 117.044 1.00 84.05 334 GLY D N 1
ATOM 28080 C CA . GLY D 1 336 ? 57.636 105.451 116.976 1.00 84.05 334 GLY D CA 1
ATOM 28081 C C . GLY D 1 336 ? 58.899 104.666 117.256 1.00 84.05 334 GLY D C 1
ATOM 28082 O O . GLY D 1 336 ? 59.056 103.541 116.778 1.00 84.05 334 GLY D O 1
ATOM 28086 N N . MET D 1 337 ? 59.794 105.248 118.045 1.00 80.80 335 MET D N 1
ATOM 28087 C CA . MET D 1 337 ? 61.112 104.694 118.305 1.00 80.80 335 MET D CA 1
ATOM 28088 C C . MET D 1 337 ? 61.261 104.385 119.786 1.00 80.80 335 MET D C 1
ATOM 28089 O O . MET D 1 337 ? 60.764 105.127 120.636 1.00 80.80 335 MET D O 1
ATOM 28103 N N . THR D 1 338 ? 61.946 103.299 120.083 1.00 80.44 336 THR D N 1
ATOM 28104 C CA . THR D 1 338 ? 62.258 102.887 121.438 1.00 80.44 336 THR D CA 1
ATOM 28105 C C . THR D 1 338 ? 63.642 103.372 121.822 1.00 80.44 336 THR D C 1
ATOM 28106 O O . THR D 1 338 ? 64.407 103.837 120.976 1.00 80.44 336 THR D O 1
ATOM 28117 N N . PRO D 1 339 ? 64.004 103.285 123.103 1.00 80.06 337 PRO D N 1
ATOM 28118 C CA . PRO D 1 339 ? 65.375 103.638 123.489 1.00 80.06 337 PRO D CA 1
ATOM 28119 C C . PRO D 1 339 ? 66.432 102.813 122.787 1.00 80.06 337 PRO D C 1
ATOM 28120 O O . PRO D 1 339 ? 67.544 103.297 122.555 1.00 80.06 337 PRO D O 1
ATOM 28131 N N . LEU D 1 340 ? 66.110 101.5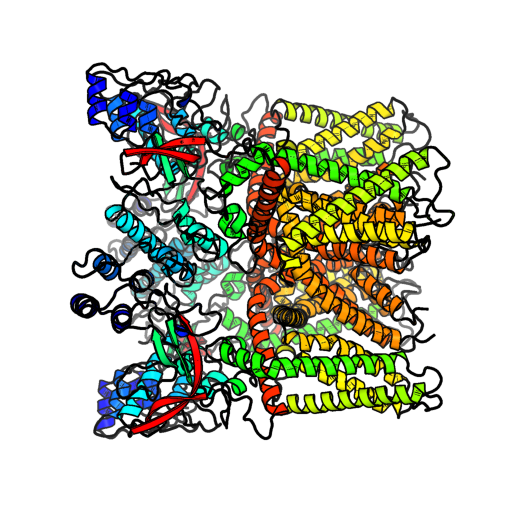69 122.450 1.00 73.73 338 LEU D N 1
ATOM 28132 C CA . LEU D 1 340 ? 67.022 100.725 121.694 1.00 73.73 338 LEU D CA 1
ATOM 28133 C C . LEU D 1 340 ? 67.100 101.158 120.240 1.00 73.73 338 LEU D C 1
ATOM 28134 O O . LEU D 1 340 ? 68.187 101.250 119.663 1.00 73.73 338 LEU D O 1
ATOM 28150 N N . ALA D 1 341 ? 65.948 101.397 119.623 1.00 75.04 339 ALA D N 1
ATOM 28151 C CA . ALA D 1 341 ? 65.923 101.823 118.235 1.00 75.04 339 ALA D CA 1
ATOM 28152 C C . ALA D 1 341 ? 66.507 103.212 118.084 1.00 75.04 339 ALA D C 1
ATOM 28153 O O . ALA D 1 341 ? 67.146 103.528 117.074 1.00 75.04 339 ALA D O 1
ATOM 28160 N N . LEU D 1 342 ? 66.280 104.058 119.083 1.00 77.81 340 LEU D N 1
ATOM 28161 C CA . LEU D 1 342 ? 66.814 105.410 119.079 1.00 77.81 340 LEU D CA 1
ATOM 28162 C C . LEU D 1 342 ? 68.329 105.400 119.157 1.00 77.81 340 LEU D C 1
ATOM 28163 O O . LEU D 1 342 ? 68.996 106.208 118.505 1.00 77.81 340 LEU D O 1
ATOM 28179 N N . ALA D 1 343 ? 68.889 104.478 119.932 1.00 73.72 341 ALA D N 1
ATOM 28180 C CA . ALA D 1 343 ? 70.334 104.385 120.051 1.00 73.72 341 ALA D CA 1
ATOM 28181 C C . ALA D 1 343 ? 70.957 103.950 118.745 1.00 73.72 341 ALA D C 1
ATOM 28182 O O . ALA D 1 343 ? 72.035 104.423 118.371 1.00 73.72 341 ALA D O 1
ATOM 28189 N N . ALA D 1 344 ? 70.300 103.033 118.054 1.00 69.49 342 ALA D N 1
ATOM 28190 C CA . ALA D 1 344 ? 70.799 102.553 116.786 1.00 69.49 342 ALA D CA 1
ATOM 28191 C C . ALA D 1 344 ? 70.517 103.552 115.680 1.00 69.49 342 ALA D C 1
ATOM 28192 O O . ALA D 1 344 ? 71.379 103.812 114.838 1.00 69.49 342 ALA D O 1
ATOM 28199 N N . GLY D 1 345 ? 69.331 104.147 115.689 1.00 70.80 343 GLY D N 1
ATOM 28200 C CA . GLY D 1 345 ? 68.974 105.130 114.692 1.00 70.80 343 GLY D CA 1
ATOM 28201 C C . GLY D 1 345 ? 69.722 106.439 114.794 1.00 70.80 343 GLY D C 1
ATOM 28202 O O . GLY D 1 345 ? 69.608 107.264 113.881 1.00 70.80 343 GLY D O 1
ATOM 28206 N N . THR D 1 346 ? 70.482 106.642 115.864 1.00 71.60 344 THR D N 1
ATOM 28207 C CA . THR D 1 346 ? 71.140 107.900 116.159 1.00 71.60 344 THR D CA 1
ATOM 28208 C C . THR D 1 346 ? 72.634 107.748 116.357 1.00 71.60 344 THR D C 1
ATOM 28209 O O . THR D 1 346 ? 73.323 108.751 116.561 1.00 71.60 344 THR D O 1
ATOM 28220 N N . GLY D 1 347 ? 73.148 106.530 116.324 1.00 69.35 345 GLY D N 1
ATOM 28221 C CA . GLY D 1 347 ? 74.564 106.291 116.246 1.00 69.35 345 GLY D CA 1
ATOM 28222 C C . GLY D 1 347 ? 75.230 105.966 117.550 1.00 69.35 345 GLY D C 1
ATOM 28223 O O . GLY D 1 347 ? 76.443 106.151 117.668 1.00 69.35 345 GLY D O 1
ATOM 28227 N N . LYS D 1 348 ? 74.489 105.459 118.521 1.00 73.90 346 LYS D N 1
ATOM 28228 C CA . LYS D 1 348 ? 74.951 105.426 119.901 1.00 73.90 346 LYS D CA 1
ATOM 28229 C C . LYS D 1 348 ? 75.492 104.033 120.180 1.00 73.90 346 LYS D C 1
ATOM 28230 O O . LYS D 1 348 ? 74.798 103.151 120.681 1.00 73.90 346 LYS D O 1
ATOM 28249 N N . ILE D 1 349 ? 76.771 103.870 119.860 1.00 68.85 347 ILE D N 1
ATOM 28250 C CA . ILE D 1 349 ? 77.417 102.568 119.847 1.00 68.85 347 ILE D CA 1
ATOM 28251 C C . ILE D 1 349 ? 77.530 101.997 121.249 1.00 68.85 347 ILE D C 1
ATOM 28252 O O . ILE D 1 349 ? 77.330 100.797 121.457 1.00 68.85 347 ILE D O 1
ATOM 28268 N N . GLY D 1 350 ? 77.855 102.830 122.231 1.00 72.83 348 GLY D N 1
ATOM 28269 C CA . GLY D 1 350 ? 78.089 102.315 123.567 1.00 72.83 348 GLY D CA 1
ATOM 28270 C C . GLY D 1 350 ? 76.806 101.980 124.287 1.00 72.83 348 GLY D C 1
ATOM 28271 O O . GLY D 1 350 ? 76.737 101.005 125.036 1.00 72.83 348 GLY D O 1
ATOM 28275 N N . VAL D 1 351 ? 75.783 102.799 124.092 1.00 74.18 349 VAL D N 1
ATOM 28276 C CA . VAL D 1 351 ? 74.472 102.495 124.638 1.00 74.18 349 VAL D CA 1
ATOM 28277 C C . VAL D 1 351 ? 73.956 101.196 124.047 1.00 74.18 349 VAL D C 1
ATOM 28278 O O . VAL D 1 351 ? 73.518 100.294 124.765 1.00 74.18 349 VAL D O 1
ATOM 28291 N N . LEU D 1 352 ? 74.015 101.081 122.725 1.00 69.61 350 LEU D N 1
ATOM 28292 C CA . LEU D 1 352 ? 73.557 99.875 122.055 1.00 69.61 350 LEU D CA 1
ATOM 28293 C C . LEU D 1 352 ? 74.374 98.676 122.485 1.00 69.61 350 LEU D C 1
ATOM 28294 O O . LEU D 1 352 ? 73.830 97.607 122.773 1.00 69.61 350 LEU D O 1
ATOM 28310 N N . ALA D 1 353 ? 75.685 98.847 122.557 1.00 70.16 351 ALA D N 1
ATOM 28311 C CA . ALA D 1 353 ? 76.549 97.778 123.018 1.00 70.16 351 ALA D CA 1
ATOM 28312 C C . ALA D 1 353 ? 76.255 97.400 124.455 1.00 70.16 351 ALA D C 1
ATOM 28313 O O . ALA D 1 353 ? 76.526 96.268 124.864 1.00 70.16 351 ALA D O 1
ATOM 28320 N N . TYR D 1 354 ? 75.712 98.329 125.237 1.00 76.64 352 TYR D N 1
ATOM 28321 C CA . TYR D 1 354 ? 75.293 97.997 126.586 1.00 76.64 352 TYR D CA 1
ATOM 28322 C C . TYR D 1 354 ? 73.989 97.218 126.593 1.00 76.64 352 TYR D C 1
ATOM 28323 O O . TYR D 1 354 ? 73.886 96.173 127.240 1.00 76.64 352 TYR D O 1
ATOM 28341 N N . ILE D 1 355 ? 72.979 97.733 125.897 1.00 74.45 353 ILE D N 1
ATOM 28342 C CA . ILE D 1 355 ? 71.630 97.193 125.986 1.00 74.45 353 ILE D CA 1
ATOM 28343 C C . ILE D 1 355 ? 71.589 95.758 125.500 1.00 74.45 353 ILE D C 1
ATOM 28344 O O . ILE D 1 355 ? 70.839 94.933 126.035 1.00 74.45 353 ILE D O 1
ATOM 28360 N N . LEU D 1 356 ? 72.390 95.432 124.494 1.00 69.95 354 LEU D N 1
ATOM 28361 C CA . LEU D 1 356 ? 72.359 94.103 123.904 1.00 69.95 354 LEU D CA 1
ATOM 28362 C C . LEU D 1 356 ? 73.073 93.103 124.786 1.00 69.95 354 LEU D C 1
ATOM 28363 O O . LEU D 1 356 ? 72.651 91.950 124.900 1.00 69.95 354 LEU D O 1
ATOM 28379 N N . GLN D 1 357 ? 74.161 93.538 125.402 1.00 72.33 355 GLN D N 1
ATOM 28380 C CA . GLN D 1 357 ? 74.988 92.717 126.265 1.00 72.33 355 GLN D CA 1
ATOM 28381 C C . GLN D 1 357 ? 74.604 92.848 127.728 1.00 72.33 355 GLN D C 1
ATOM 28382 O O . GLN D 1 357 ? 75.443 92.629 128.609 1.00 72.33 355 GLN D O 1
ATOM 28396 N N . ARG D 1 358 ? 73.356 93.206 128.016 1.00 78.24 356 ARG D N 1
ATOM 28397 C CA . ARG D 1 358 ? 72.949 93.550 129.373 1.00 78.24 356 ARG D CA 1
ATOM 28398 C C . ARG D 1 358 ? 72.743 92.275 130.172 1.00 78.24 356 ARG D C 1
ATOM 28399 O O . ARG D 1 358 ? 71.661 91.693 130.167 1.00 78.24 356 ARG D O 1
ATOM 28420 N N . GLU D 1 359 ? 73.781 91.855 130.875 1.00 79.62 357 GLU D N 1
ATOM 28421 C CA . GLU D 1 359 ? 73.698 90.782 131.858 1.00 79.62 357 GLU D CA 1
ATOM 28422 C C . GLU D 1 359 ? 73.691 91.422 133.239 1.00 79.62 357 GLU D C 1
ATOM 28423 O O . GLU D 1 359 ? 74.622 92.145 133.606 1.00 79.62 357 GLU D O 1
ATOM 28435 N N . ILE D 1 360 ? 72.610 91.192 133.973 1.00 83.74 358 ILE D N 1
ATOM 28436 C CA . ILE D 1 360 ? 72.429 91.692 135.328 1.00 83.74 358 ILE D CA 1
ATOM 28437 C C . ILE D 1 360 ? 72.392 90.490 136.257 1.00 83.74 358 ILE D C 1
ATOM 28438 O O . ILE D 1 360 ? 71.791 89.462 135.926 1.00 83.74 358 ILE D O 1
ATOM 28454 N N . GLN D 1 361 ? 73.027 90.621 137.418 1.00 85.27 359 GLN D N 1
ATOM 28455 C CA . GLN D 1 361 ? 73.068 89.565 138.427 1.00 85.27 359 GLN D CA 1
ATOM 28456 C C . GLN D 1 361 ? 72.414 90.106 139.691 1.00 85.27 359 GLN D C 1
ATOM 28457 O O . GLN D 1 361 ? 73.069 90.722 140.533 1.00 85.27 359 GLN D O 1
ATOM 28471 N N . GLU D 1 362 ? 71.110 89.878 139.807 1.00 88.06 360 GLU D N 1
ATOM 28472 C CA . GLU D 1 362 ? 70.314 90.266 140.960 1.00 88.06 360 GLU D CA 1
ATOM 28473 C C . GLU D 1 362 ? 69.147 89.305 141.037 1.00 88.06 360 GLU D C 1
ATOM 28474 O O . GLU D 1 362 ? 68.768 88.715 140.018 1.00 88.06 360 GLU D O 1
ATOM 28486 N N . PRO D 1 363 ? 68.550 89.106 142.214 1.00 90.31 361 PRO D N 1
ATOM 28487 C CA . PRO D 1 363 ? 67.502 88.084 142.303 1.00 90.31 361 PRO D CA 1
ATOM 28488 C C . PRO D 1 363 ? 66.251 88.453 141.535 1.00 90.31 361 PRO D C 1
ATOM 28489 O O . PRO D 1 363 ? 65.660 87.590 140.874 1.00 90.31 361 PRO D O 1
ATOM 28500 N N . GLU D 1 364 ? 65.838 89.717 141.601 1.00 91.62 362 GLU D N 1
ATOM 28501 C CA . GLU D 1 364 ? 64.590 90.169 141.005 1.00 91.62 362 GLU D CA 1
ATOM 28502 C C . GLU D 1 364 ? 64.782 90.874 139.672 1.00 91.62 362 GLU D C 1
ATOM 28503 O O . GLU D 1 364 ? 63.797 91.078 138.954 1.00 91.62 362 GLU D O 1
ATOM 28515 N N . CYS D 1 365 ? 66.017 91.195 139.300 1.00 88.88 363 CYS D N 1
ATOM 28516 C CA . CYS D 1 365 ? 66.305 92.005 138.126 1.00 88.88 363 CYS D CA 1
ATOM 28517 C C . CYS D 1 365 ? 67.209 91.258 137.154 1.00 88.88 363 CYS D C 1
ATOM 28518 O O . CYS D 1 365 ? 68.257 91.750 136.736 1.00 88.88 363 CYS D O 1
ATOM 28526 N N . ARG D 1 366 ? 66.804 90.034 136.796 1.00 85.78 364 ARG D N 1
ATOM 28527 C CA . ARG D 1 366 ? 67.343 89.332 135.637 1.00 85.78 364 ARG D CA 1
ATOM 28528 C C . ARG D 1 366 ? 66.369 89.251 134.479 1.00 85.78 364 ARG D C 1
ATOM 28529 O O . ARG D 1 366 ? 66.802 89.037 133.346 1.00 85.78 364 ARG D O 1
ATOM 28550 N N . HIS D 1 367 ? 65.074 89.426 134.728 1.00 86.64 365 HIS D N 1
ATOM 28551 C CA . HIS D 1 367 ? 64.103 89.503 133.647 1.00 86.64 365 HIS D CA 1
ATOM 28552 C C . HIS D 1 367 ? 64.341 90.692 132.734 1.00 86.64 365 HIS D C 1
ATOM 28553 O O . HIS D 1 367 ? 63.760 90.742 131.648 1.00 86.64 365 HIS D O 1
ATOM 28567 N N . LEU D 1 368 ? 65.137 91.664 133.165 1.00 84.77 366 LEU D N 1
ATOM 28568 C CA . LEU D 1 368 ? 65.546 92.774 132.326 1.00 84.77 366 LEU D CA 1
ATOM 28569 C C . LEU D 1 368 ? 66.811 92.457 131.562 1.00 84.77 366 LEU D C 1
ATOM 28570 O O . LEU D 1 368 ? 66.982 92.920 130.431 1.00 84.77 366 LEU D O 1
ATOM 28586 N N . SER D 1 369 ? 67.708 91.699 132.184 1.00 81.74 367 SER D N 1
ATOM 28587 C CA . SER D 1 369 ? 68.941 91.301 131.531 1.00 81.74 367 SER D CA 1
ATOM 28588 C C . SER D 1 369 ? 68.636 90.625 130.207 1.00 81.74 367 SER D C 1
ATOM 28589 O O . SER D 1 369 ? 67.587 90.002 130.028 1.00 81.74 367 SER D O 1
ATOM 28597 N N . ARG D 1 370 ? 69.549 90.796 129.272 1.00 75.23 368 ARG D N 1
ATOM 28598 C CA . ARG D 1 370 ? 69.380 90.327 127.914 1.00 75.23 368 ARG D CA 1
ATOM 28599 C C . ARG D 1 370 ? 70.405 89.292 127.503 1.00 75.23 368 ARG D C 1
ATOM 28600 O O . ARG D 1 370 ? 70.072 88.391 126.735 1.00 75.23 368 ARG D O 1
ATOM 28621 N N . LYS D 1 371 ? 71.629 89.401 127.982 1.00 75.39 369 LYS D N 1
ATOM 28622 C CA . LYS D 1 371 ? 72.683 88.442 127.689 1.00 75.39 369 LYS D CA 1
ATOM 28623 C C . LYS D 1 371 ? 72.710 87.427 128.822 1.00 75.39 369 LYS D C 1
ATOM 28624 O O . LYS D 1 371 ? 73.237 87.694 129.903 1.00 75.39 369 LYS D O 1
ATOM 28643 N N . PHE D 1 372 ? 72.118 86.269 128.571 1.00 79.28 370 PHE D N 1
ATOM 28644 C CA . PHE D 1 372 ? 72.012 85.197 129.546 1.00 79.28 370 PHE D CA 1
ATOM 28645 C C . PHE D 1 372 ? 73.053 84.118 129.304 1.00 79.28 370 PHE D C 1
ATOM 28646 O O . PHE D 1 372 ? 73.317 83.747 128.158 1.00 79.28 370 PHE D O 1
ATOM 28663 N N . THR D 1 373 ? 73.622 83.606 130.386 1.00 80.47 371 THR D N 1
ATOM 28664 C CA . THR D 1 373 ? 74.420 82.389 130.353 1.00 80.47 371 THR D CA 1
ATOM 28665 C C . THR D 1 373 ? 73.533 81.199 130.692 1.00 80.47 371 THR D C 1
ATOM 28666 O O . THR D 1 373 ? 72.946 81.145 131.777 1.00 80.47 371 THR D O 1
ATOM 28677 N N . GLU D 1 374 ? 73.419 80.260 129.759 1.00 81.73 372 GLU D N 1
ATOM 28678 C CA . GLU D 1 374 ? 72.580 79.090 129.979 1.00 81.73 372 GLU D CA 1
ATOM 28679 C C . GLU D 1 374 ? 73.321 78.000 130.736 1.00 81.73 372 GLU D C 1
ATOM 28680 O O . GLU D 1 374 ? 72.779 77.425 131.686 1.00 81.73 372 GLU D O 1
ATOM 28692 N N . TRP D 1 375 ? 74.547 77.700 130.320 1.00 83.05 373 TRP D N 1
ATOM 28693 C CA . TRP D 1 375 ? 75.355 76.704 130.994 1.00 83.05 373 TRP D CA 1
ATOM 28694 C C . TRP D 1 375 ? 76.804 77.161 131.006 1.00 83.05 373 TRP D C 1
ATOM 28695 O O . TRP D 1 375 ? 77.170 78.185 130.426 1.00 83.05 373 TRP D O 1
ATOM 28716 N N . ALA D 1 376 ? 77.623 76.379 131.700 1.00 83.77 374 ALA D N 1
ATOM 28717 C CA . ALA D 1 376 ? 79.033 76.654 131.904 1.00 83.77 374 ALA D CA 1
ATOM 28718 C C . ALA D 1 376 ? 79.689 75.355 132.332 1.00 83.77 374 ALA D C 1
ATOM 28719 O O . ALA D 1 376 ? 79.107 74.586 133.103 1.00 83.77 374 ALA D O 1
ATOM 28726 N N . TYR D 1 377 ? 80.893 75.113 131.825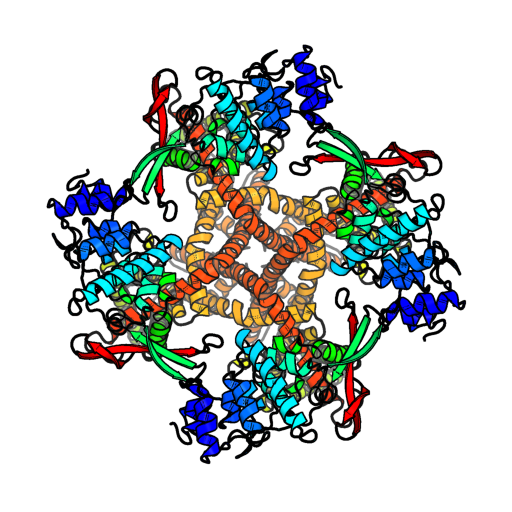 1.00 85.62 375 TYR D N 1
ATOM 28727 C CA . TYR D 1 377 ? 81.629 73.902 132.181 1.00 85.62 375 TYR D CA 1
ATOM 28728 C C . TYR D 1 377 ? 83.118 74.243 132.136 1.00 85.62 375 TYR D C 1
ATOM 28729 O O . TYR D 1 377 ? 83.767 74.132 131.096 1.00 85.62 375 TYR D O 1
ATOM 28747 N N . GLY D 1 378 ? 83.643 74.651 133.277 1.00 87.09 376 GLY D N 1
ATOM 28748 C CA . GLY D 1 378 ? 85.038 74.981 133.379 1.00 87.09 376 GLY D CA 1
ATOM 28749 C C . GLY D 1 378 ? 85.316 76.306 132.691 1.00 87.09 376 GLY D C 1
ATOM 28750 O O . GLY D 1 378 ? 84.651 77.305 132.975 1.00 87.09 376 GLY D O 1
ATOM 28754 N N . PRO D 1 379 ? 86.295 76.358 131.778 1.00 89.07 377 PRO D N 1
ATOM 28755 C CA . PRO D 1 379 ? 86.525 77.604 131.036 1.00 89.07 377 PRO D CA 1
ATOM 28756 C C . PRO D 1 379 ? 85.480 77.880 129.985 1.00 89.07 377 PRO D C 1
ATOM 28757 O O . PRO D 1 379 ? 85.283 79.045 129.620 1.00 89.07 377 PRO D O 1
ATOM 28768 N N . VAL D 1 380 ? 84.820 76.846 129.485 1.00 86.50 378 VAL D N 1
ATOM 28769 C CA . VAL D 1 380 ? 83.758 77.000 128.503 1.00 86.50 378 VAL D CA 1
ATOM 28770 C C . VAL D 1 380 ? 82.521 77.554 129.198 1.00 86.50 378 VAL D C 1
ATOM 28771 O O . VAL D 1 380 ? 82.111 77.056 130.251 1.00 86.50 378 VAL D O 1
ATOM 28784 N N . HIS D 1 381 ? 81.924 78.587 128.609 1.00 85.17 379 HIS D N 1
ATOM 28785 C CA . HIS D 1 381 ? 80.597 79.045 128.981 1.00 85.17 379 HIS D CA 1
ATOM 28786 C C . HIS D 1 381 ? 79.829 79.443 127.732 1.00 85.17 379 HIS D C 1
ATOM 28787 O O . HIS D 1 381 ? 80.379 80.059 126.819 1.00 85.17 379 HIS D O 1
ATOM 28801 N N . SER D 1 382 ? 78.549 79.087 127.709 1.00 80.86 380 SER D N 1
ATOM 28802 C CA . SER D 1 382 ? 77.681 79.286 126.552 1.00 80.86 380 SER D CA 1
ATOM 28803 C C . SER D 1 382 ? 76.632 80.337 126.871 1.00 80.86 380 SER D C 1
ATOM 28804 O O . SER D 1 382 ? 75.643 80.052 127.551 1.00 80.86 380 SER D O 1
ATOM 28812 N N . SER D 1 383 ? 76.836 81.534 126.342 1.00 77.78 381 SER D N 1
ATOM 28813 C CA . SER D 1 383 ? 75.957 82.668 126.538 1.00 77.78 381 SER D CA 1
ATOM 28814 C C . SER D 1 383 ? 74.661 82.516 125.742 1.00 77.78 381 SER D C 1
ATOM 28815 O O . SER D 1 383 ? 74.471 81.575 124.972 1.00 77.78 381 SER D O 1
ATOM 28823 N N . LEU D 1 384 ? 73.756 83.467 125.958 1.00 76.28 382 LEU D N 1
ATOM 28824 C CA . LEU D 1 384 ? 72.533 83.597 125.180 1.00 76.28 382 LEU D CA 1
ATOM 28825 C C . LEU D 1 384 ? 72.171 85.063 125.113 1.00 76.28 382 LEU D C 1
ATOM 28826 O O . LEU D 1 384 ? 71.972 85.692 126.153 1.00 76.28 382 LEU D O 1
ATOM 28842 N N . TYR D 1 385 ? 72.069 85.587 123.907 1.00 70.62 383 TYR D N 1
ATOM 28843 C CA . TYR D 1 385 ? 71.545 86.914 123.676 1.00 70.62 383 TYR D CA 1
ATOM 28844 C C . TYR D 1 385 ? 70.068 86.820 123.363 1.00 70.62 383 TYR D C 1
ATOM 28845 O O . TYR D 1 385 ? 69.598 85.810 122.851 1.00 70.62 383 TYR D O 1
ATOM 28863 N N . ASP D 1 386 ? 69.335 87.862 123.712 1.00 72.64 384 ASP D N 1
ATOM 28864 C CA . ASP D 1 386 ? 67.961 87.993 123.265 1.00 72.64 384 ASP D CA 1
ATOM 28865 C C . ASP D 1 386 ? 67.947 88.628 121.891 1.00 72.64 384 ASP D C 1
ATOM 28866 O O . ASP D 1 386 ? 68.859 89.361 121.511 1.00 72.64 384 ASP D O 1
ATOM 28875 N N . LEU D 1 387 ? 66.884 88.352 121.153 1.00 68.66 385 LEU D N 1
ATOM 28876 C CA . LEU D 1 387 ? 66.686 88.899 119.822 1.00 68.66 385 LEU D CA 1
ATOM 28877 C C . LEU D 1 387 ? 65.371 89.644 119.725 1.00 68.66 385 LEU D C 1
ATOM 28878 O O . LEU D 1 387 ? 64.866 89.877 118.627 1.00 68.66 385 LEU D O 1
ATOM 28894 N N . SER D 1 388 ? 64.792 90.001 120.857 1.00 71.15 386 SER D N 1
ATOM 28895 C CA . SER D 1 388 ? 63.512 90.682 120.854 1.00 71.15 386 SER D CA 1
ATOM 28896 C C . SER D 1 388 ? 63.685 92.105 120.358 1.00 71.15 386 SER D C 1
ATOM 28897 O O . SER D 1 388 ? 64.438 92.894 120.940 1.00 71.15 386 SER D O 1
ATOM 28905 N N . CYS D 1 389 ? 63.009 92.403 119.256 1.00 72.37 387 CYS D N 1
ATOM 28906 C CA . CYS D 1 389 ? 63.034 93.700 118.618 1.00 72.37 387 CYS D CA 1
ATOM 28907 C C . CYS D 1 389 ? 64.420 94.041 118.094 1.00 72.37 387 CYS D C 1
ATOM 28908 O O . CYS D 1 389 ? 64.861 95.189 118.176 1.00 72.37 387 CYS D O 1
ATOM 28915 N N . ILE D 1 390 ? 65.107 93.023 117.575 1.00 68.22 388 ILE D N 1
ATOM 28916 C CA . ILE D 1 390 ? 66.403 93.170 116.931 1.00 68.22 388 ILE D CA 1
ATOM 28917 C C . ILE D 1 390 ? 66.375 92.672 115.492 1.00 68.22 388 ILE D C 1
ATOM 28918 O O . ILE D 1 390 ? 66.959 93.297 114.601 1.00 68.22 388 ILE D O 1
ATOM 28934 N N . ASP D 1 391 ? 65.740 91.535 115.251 1.00 67.75 389 ASP D N 1
ATOM 28935 C CA . ASP D 1 391 ? 65.599 90.962 113.920 1.00 67.75 389 ASP D CA 1
ATOM 28936 C C . ASP D 1 391 ? 64.189 91.058 113.379 1.00 67.75 389 ASP D C 1
ATOM 28937 O O . ASP D 1 391 ? 64.006 91.238 112.175 1.00 67.75 389 ASP D O 1
ATOM 28946 N N . THR D 1 392 ? 63.195 90.947 114.253 1.00 71.09 390 THR D N 1
ATOM 28947 C CA . THR D 1 392 ? 61.794 90.945 113.861 1.00 71.09 390 THR D CA 1
ATOM 28948 C C . THR D 1 392 ? 60.993 91.824 114.815 1.00 71.09 390 THR D C 1
ATOM 28949 O O . THR D 1 392 ? 59.976 91.415 115.371 1.00 71.09 390 THR D O 1
ATOM 28960 N N . CYS D 1 393 ? 61.452 93.042 115.056 1.00 74.67 391 CYS D N 1
ATOM 28961 C CA . CYS D 1 393 ? 60.561 94.011 115.669 1.00 74.67 391 CYS D CA 1
ATOM 28962 C C . CYS D 1 393 ? 59.477 94.343 114.661 1.00 74.67 391 CYS D C 1
ATOM 28963 O O . CYS D 1 393 ? 59.741 94.464 113.460 1.00 74.67 391 CYS D O 1
ATOM 28970 N N . GLU D 1 394 ? 58.247 94.454 115.144 1.00 79.57 392 GLU D N 1
ATOM 28971 C CA . GLU D 1 394 ? 57.180 94.922 114.279 1.00 79.57 392 GLU D CA 1
ATOM 28972 C C . GLU D 1 394 ? 57.477 96.334 113.787 1.00 79.57 392 GLU D C 1
ATOM 28973 O O . GLU D 1 394 ? 57.137 96.687 112.654 1.00 79.57 392 GLU D O 1
ATOM 28985 N N . LYS D 1 395 ? 58.122 97.145 114.622 1.00 78.13 393 LYS D N 1
ATOM 28986 C CA . LYS D 1 395 ? 58.512 98.505 114.283 1.00 78.13 393 LYS D CA 1
ATOM 28987 C C . LYS D 1 395 ? 59.985 98.665 114.603 1.00 78.13 393 LYS D C 1
ATOM 28988 O O . LYS D 1 395 ? 60.390 98.546 115.762 1.00 78.13 393 LYS D O 1
ATOM 29007 N N . ASN D 1 396 ? 60.780 98.946 113.578 1.00 74.36 394 ASN D N 1
ATOM 29008 C CA . ASN D 1 396 ? 62.139 99.450 113.742 1.00 74.36 394 ASN D CA 1
ATOM 29009 C C . ASN D 1 396 ? 63.019 98.459 114.497 1.00 74.36 394 ASN D C 1
ATOM 29010 O O . ASN D 1 396 ? 63.523 98.732 115.588 1.00 74.36 394 ASN D O 1
ATOM 29021 N N . SER D 1 397 ? 63.181 97.288 113.896 1.00 69.40 395 SER D N 1
ATOM 29022 C CA . SER D 1 397 ? 64.221 96.380 114.340 1.00 69.40 395 SER D CA 1
ATOM 29023 C C . SER D 1 397 ? 65.573 97.068 114.270 1.00 69.40 395 SER D C 1
ATOM 29024 O O . SER D 1 397 ? 65.792 97.976 113.470 1.00 69.40 395 SER D O 1
ATOM 29032 N N . VAL D 1 398 ? 66.476 96.630 115.139 1.00 66.15 396 VAL D N 1
ATOM 29033 C CA . VAL D 1 398 ? 67.796 97.239 115.244 1.00 66.15 396 VAL D CA 1
ATOM 29034 C C . VAL D 1 398 ? 68.552 97.092 113.938 1.00 66.15 396 VAL D C 1
ATOM 29035 O O . VAL D 1 398 ? 69.268 98.001 113.503 1.00 66.15 396 VAL D O 1
ATOM 29048 N N . LEU D 1 399 ? 68.428 95.930 113.314 1.00 61.58 397 LEU D N 1
ATOM 29049 C CA . LEU D 1 399 ? 69.034 95.696 112.017 1.00 61.58 397 LEU D CA 1
ATOM 29050 C C . LEU D 1 399 ? 68.456 96.633 110.974 1.00 61.58 397 LEU D C 1
ATOM 29051 O O . LEU D 1 399 ? 69.189 97.250 110.196 1.00 61.58 397 LEU D O 1
ATOM 29067 N N . GLU D 1 400 ? 67.136 96.760 110.955 1.00 63.09 398 GLU D N 1
ATOM 29068 C CA . GLU D 1 400 ? 66.451 97.620 110.014 1.00 63.09 398 GLU D CA 1
ATOM 29069 C C . GLU D 1 400 ? 66.564 99.092 110.346 1.00 63.09 398 GLU D C 1
ATOM 29070 O O . GLU D 1 400 ? 65.940 99.904 109.656 1.00 63.09 398 GLU D O 1
ATOM 29082 N N . VAL D 1 401 ? 67.314 99.452 111.382 1.00 66.36 399 VAL D N 1
ATOM 29083 C CA . VAL D 1 401 ? 67.500 100.837 111.781 1.00 66.36 399 VAL D CA 1
ATOM 29084 C C . VAL D 1 401 ? 68.962 101.197 111.613 1.00 66.36 399 VAL D C 1
ATOM 29085 O O . VAL D 1 401 ? 69.300 102.356 111.381 1.00 66.36 399 VAL D O 1
ATOM 29098 N N . ILE D 1 402 ? 69.838 100.215 111.761 1.00 61.77 400 ILE D N 1
ATOM 29099 C CA . ILE D 1 402 ? 71.238 100.407 111.419 1.00 61.77 400 ILE D CA 1
ATOM 29100 C C . ILE D 1 402 ? 71.421 100.468 109.915 1.00 61.77 400 ILE D C 1
ATOM 29101 O O . ILE D 1 402 ? 72.217 101.263 109.410 1.00 61.77 400 ILE D O 1
ATOM 29117 N N . ALA D 1 403 ? 70.704 99.631 109.179 1.00 57.34 401 ALA D N 1
ATOM 29118 C CA . ALA D 1 403 ? 70.959 99.442 107.762 1.00 57.34 401 ALA D CA 1
ATOM 29119 C C . ALA D 1 403 ? 70.151 100.359 106.863 1.00 57.34 401 ALA D C 1
ATOM 29120 O O . ALA D 1 403 ? 70.656 100.788 105.824 1.00 57.34 401 ALA D O 1
ATOM 29127 N N . TYR D 1 404 ? 68.932 100.701 107.245 1.00 58.82 402 TYR D N 1
ATOM 29128 C CA . TYR D 1 404 ? 68.094 101.602 106.472 1.00 58.82 402 TYR D CA 1
ATOM 29129 C C . TYR D 1 404 ? 68.269 103.044 106.912 1.00 58.82 402 TYR D C 1
ATOM 29130 O O . TYR D 1 404 ? 67.362 103.866 106.738 1.00 58.82 402 TYR D O 1
ATOM 29148 N N . SER D 1 405 ? 69.438 103.370 107.446 1.00 61.15 403 SER D N 1
ATOM 29149 C CA . SER D 1 405 ? 69.747 104.670 108.003 1.00 61.15 403 SER D CA 1
ATOM 29150 C C . SER D 1 405 ? 70.599 105.461 107.029 1.00 61.15 403 SER D C 1
ATOM 29151 O O . SER D 1 405 ? 70.948 104.992 105.949 1.00 61.15 403 SER D O 1
ATOM 29159 N N . SER D 1 406 ? 70.953 106.671 107.434 1.00 63.58 404 SER D N 1
ATOM 29160 C CA . SER D 1 406 ? 71.715 107.597 106.614 1.00 63.58 404 SER D CA 1
ATOM 29161 C C . SER D 1 406 ? 73.130 107.735 107.142 1.00 63.58 404 SER D C 1
ATOM 29162 O O . SER D 1 406 ? 73.352 107.755 108.354 1.00 63.58 404 SER D O 1
ATOM 29170 N N . SER D 1 407 ? 74.079 107.853 106.216 1.00 62.29 405 SER D N 1
ATOM 29171 C CA . SER D 1 407 ? 75.489 107.988 106.560 1.00 62.29 405 SER D CA 1
ATOM 29172 C C . SER D 1 407 ? 75.762 109.153 107.496 1.00 62.29 405 SER D C 1
ATOM 29173 O O . SER D 1 407 ? 76.803 109.160 108.161 1.00 62.29 405 SER D O 1
ATOM 29181 N N . GLU D 1 408 ? 74.873 110.148 107.538 1.00 66.21 406 GLU D N 1
ATOM 29182 C CA . GLU D 1 408 ? 74.959 111.180 108.561 1.00 66.21 406 GLU D CA 1
ATOM 29183 C C . GLU D 1 408 ? 74.986 110.562 109.951 1.00 66.21 406 GLU D C 1
ATOM 29184 O O . GLU D 1 408 ? 75.744 111.005 110.821 1.00 66.21 406 GLU D O 1
ATOM 29196 N N . THR D 1 409 ? 74.177 109.533 110.173 1.00 64.10 407 THR D N 1
ATOM 29197 C CA . THR D 1 409 ? 74.173 108.828 111.438 1.00 64.10 407 THR D CA 1
ATOM 29198 C C . THR D 1 409 ? 75.544 108.212 111.682 1.00 64.10 407 THR D C 1
ATOM 29199 O O . THR D 1 409 ? 75.961 107.340 110.910 1.00 64.10 407 THR D O 1
ATOM 29210 N N . PRO D 1 410 ? 76.277 108.628 112.708 1.00 64.69 408 PRO D N 1
ATOM 29211 C CA . PRO D 1 410 ? 77.618 108.082 112.903 1.00 64.69 408 PRO D CA 1
ATOM 29212 C C . PRO D 1 410 ? 77.590 106.604 113.250 1.00 64.69 408 PRO D C 1
ATOM 29213 O O . PRO D 1 410 ? 76.632 106.086 113.829 1.00 64.69 408 PRO D O 1
ATOM 29224 N N . ASN D 1 411 ? 78.663 105.924 112.854 1.00 63.51 409 ASN D N 1
ATOM 29225 C CA . ASN D 1 411 ? 78.966 104.577 113.317 1.00 63.51 409 ASN D CA 1
ATOM 29226 C C . ASN D 1 411 ? 77.930 103.569 112.837 1.00 63.51 409 ASN D C 1
ATOM 29227 O O . ASN D 1 411 ? 77.589 102.619 113.544 1.00 63.51 409 ASN D O 1
ATOM 29238 N N . ARG D 1 412 ? 77.438 103.763 111.613 1.00 58.20 410 ARG D N 1
ATOM 29239 C CA . ARG D 1 412 ? 76.660 102.709 110.982 1.00 58.20 410 ARG D CA 1
ATOM 29240 C C . ARG D 1 412 ? 77.505 101.466 110.806 1.00 58.20 410 ARG D C 1
ATOM 29241 O O . ARG D 1 412 ? 77.067 100.350 111.105 1.00 58.20 410 ARG D O 1
ATOM 29262 N N . HIS D 1 413 ? 78.719 101.643 110.313 1.00 53.21 411 HIS D N 1
ATOM 29263 C CA . HIS D 1 413 ? 79.566 100.512 110.011 1.00 53.21 411 HIS D CA 1
ATOM 29264 C C . HIS D 1 413 ? 80.199 99.900 111.250 1.00 53.21 411 HIS D C 1
ATOM 29265 O O . HIS D 1 413 ? 80.653 98.758 111.182 1.00 53.21 411 HIS D O 1
ATOM 29279 N N . ASP D 1 414 ? 80.180 100.587 112.384 1.00 59.24 412 ASP D N 1
ATOM 29280 C CA . ASP D 1 414 ? 80.683 100.021 113.624 1.00 59.24 412 ASP D CA 1
ATOM 29281 C C . ASP D 1 414 ? 79.613 99.323 114.447 1.00 59.24 412 ASP D C 1
ATOM 29282 O O . ASP D 1 414 ? 79.938 98.424 115.225 1.00 59.24 412 ASP D O 1
ATOM 29291 N N . MET D 1 415 ? 78.350 99.719 114.305 1.00 62.29 413 MET D N 1
ATOM 29292 C CA . MET D 1 415 ? 77.292 99.132 115.116 1.00 62.29 413 MET D CA 1
ATOM 29293 C C . MET D 1 415 ? 77.092 97.648 114.857 1.00 62.29 413 MET D C 1
ATOM 29294 O O . MET D 1 415 ? 76.799 96.902 115.793 1.00 62.29 413 MET D O 1
ATOM 29308 N N . LEU D 1 416 ? 77.251 97.187 113.626 1.00 57.18 414 LEU D N 1
ATOM 29309 C CA . LEU D 1 416 ? 77.037 95.775 113.367 1.00 57.18 414 LEU D CA 1
ATOM 29310 C C . LEU D 1 416 ? 78.149 94.897 113.910 1.00 57.18 414 LEU D C 1
ATOM 29311 O O . LEU D 1 416 ? 77.983 93.676 113.946 1.00 57.18 414 LEU D O 1
ATOM 29327 N N . LEU D 1 417 ? 79.266 95.476 114.323 1.00 56.70 415 LEU D N 1
ATOM 29328 C CA . LEU D 1 417 ? 80.318 94.726 114.988 1.00 56.70 415 LEU D CA 1
ATOM 29329 C C . LEU D 1 417 ? 80.005 94.462 116.442 1.00 56.70 415 LEU D C 1
ATOM 29330 O O . LEU D 1 417 ? 80.716 93.685 117.085 1.00 56.70 415 LEU D O 1
ATOM 29346 N N . VAL D 1 418 ? 78.984 95.121 116.978 1.00 64.19 416 VAL D N 1
ATOM 29347 C CA . VAL D 1 418 ? 78.492 94.785 118.295 1.00 64.19 416 VAL D CA 1
ATOM 29348 C C . VAL D 1 418 ? 77.929 93.380 118.281 1.00 64.19 416 VAL D C 1
ATOM 29349 O O . VAL D 1 418 ? 77.156 93.008 117.394 1.00 64.19 416 VAL D O 1
ATOM 29362 N N . GLU D 1 419 ? 78.296 92.610 119.254 1.00 65.79 417 GLU D N 1
ATOM 29363 C CA . GLU D 1 419 ? 77.664 91.320 119.427 1.00 65.79 417 GLU D CA 1
ATOM 29364 C C . GLU D 1 419 ? 76.243 91.513 119.940 1.00 65.79 417 GLU D C 1
ATOM 29365 O O . GLU D 1 419 ? 75.989 92.431 120.719 1.00 65.79 417 GLU D O 1
ATOM 29377 N N . PRO D 1 420 ? 75.290 90.670 119.529 1.00 65.17 418 PRO D N 1
ATOM 29378 C CA . PRO D 1 420 ? 75.301 89.489 118.670 1.00 65.17 418 PRO D CA 1
ATOM 29379 C C . PRO D 1 420 ? 75.099 89.765 117.195 1.00 65.17 418 PRO D C 1
ATOM 29380 O O . PRO D 1 420 ? 74.944 88.808 116.447 1.00 65.17 418 PRO D O 1
ATOM 29391 N N . LEU D 1 421 ? 75.094 91.034 116.791 1.00 62.03 419 LEU D N 1
ATOM 29392 C CA . LEU D 1 421 ? 74.648 91.384 115.449 1.00 62.03 419 LEU D CA 1
ATOM 29393 C C . LEU D 1 421 ? 75.506 90.713 114.391 1.00 62.03 419 LEU D C 1
ATOM 29394 O O . LEU D 1 421 ? 74.988 90.138 113.432 1.00 62.03 419 LEU D O 1
ATOM 29410 N N . ASN D 1 422 ? 76.824 90.776 114.558 1.00 58.44 420 ASN D N 1
ATOM 29411 C CA . ASN D 1 422 ? 77.735 90.180 113.592 1.00 58.44 420 ASN D CA 1
ATOM 29412 C C . ASN D 1 422 ? 77.482 88.686 113.464 1.00 58.44 420 ASN D C 1
ATOM 29413 O O . ASN D 1 422 ? 77.268 88.170 112.362 1.00 58.44 420 ASN D O 1
ATOM 29424 N N . ARG D 1 423 ? 77.491 87.980 114.591 1.00 64.84 421 ARG D N 1
ATOM 29425 C CA . ARG D 1 423 ? 77.204 86.556 114.599 1.00 64.84 421 ARG D CA 1
ATOM 29426 C C . ARG D 1 423 ? 75.821 86.251 114.059 1.00 64.84 421 ARG D C 1
ATOM 29427 O O . ARG D 1 423 ? 75.606 85.191 113.469 1.00 64.84 421 ARG D O 1
ATOM 29448 N N . LEU D 1 424 ? 74.878 87.165 114.245 1.00 61.11 422 LEU D N 1
ATOM 29449 C CA . LEU D 1 424 ? 73.505 86.917 113.842 1.00 61.11 422 LEU D CA 1
ATOM 29450 C C . LEU D 1 424 ? 73.351 86.976 112.335 1.00 61.11 422 LEU D C 1
ATOM 29451 O O . LEU D 1 424 ? 72.541 86.248 111.755 1.00 61.11 422 LEU D O 1
ATOM 29467 N N . LEU D 1 425 ? 74.095 87.862 111.695 1.00 55.10 423 LEU D N 1
ATOM 29468 C CA . LEU D 1 425 ? 73.981 88.048 110.263 1.00 55.10 423 LEU D CA 1
ATOM 29469 C C . LEU D 1 425 ? 74.709 86.947 109.521 1.00 55.10 423 LEU D C 1
ATOM 29470 O O . LEU D 1 425 ? 74.198 86.411 108.536 1.00 55.10 423 LEU D O 1
ATOM 29486 N N . GLN D 1 426 ? 75.888 86.581 110.003 1.00 52.25 424 GLN D N 1
ATOM 29487 C CA . GLN D 1 426 ? 76.583 85.408 109.514 1.00 52.25 424 GLN D CA 1
ATOM 29488 C C . GLN D 1 426 ? 75.787 84.131 109.723 1.00 52.25 424 GLN D C 1
ATOM 29489 O O . GLN D 1 426 ? 76.070 83.129 109.066 1.00 52.25 424 GLN D O 1
ATOM 29503 N N . ASP D 1 427 ? 74.807 84.135 110.618 1.00 56.07 425 ASP D N 1
ATOM 29504 C CA . ASP D 1 427 ? 73.935 82.984 110.785 1.00 56.07 425 ASP D CA 1
ATOM 29505 C C . ASP D 1 427 ? 72.834 82.977 109.744 1.00 56.07 425 ASP D C 1
ATOM 29506 O O . ASP D 1 427 ? 72.445 81.915 109.255 1.00 56.07 425 ASP D O 1
ATOM 29515 N N . LYS D 1 428 ? 72.321 84.154 109.406 1.00 55.63 426 LYS D N 1
ATOM 29516 C CA . LYS D 1 428 ? 71.346 84.256 108.336 1.00 55.63 426 LYS D CA 1
ATOM 29517 C C . LYS D 1 428 ? 72.006 83.989 107.001 1.00 55.63 426 LYS D C 1
ATOM 29518 O O . LYS D 1 428 ? 71.421 83.355 106.120 1.00 55.63 426 LYS D O 1
ATOM 29537 N N . TRP D 1 429 ? 73.237 84.463 106.853 1.00 46.53 427 TRP D N 1
ATOM 29538 C CA . TRP D 1 429 ? 74.013 84.232 105.651 1.00 46.53 427 TRP D CA 1
ATOM 29539 C C . TRP D 1 429 ? 74.221 82.748 105.415 1.00 46.53 427 TRP D C 1
ATOM 29540 O O . TRP D 1 429 ? 73.867 82.214 104.361 1.00 46.53 427 TRP D O 1
ATOM 29561 N N . ASP D 1 430 ? 74.785 82.066 106.398 1.00 51.80 428 ASP D N 1
ATOM 29562 C CA . ASP D 1 430 ? 75.089 80.653 106.265 1.00 51.80 428 ASP D CA 1
ATOM 29563 C C . ASP D 1 430 ? 73.839 79.792 106.132 1.00 51.80 428 ASP D C 1
ATOM 29564 O O . ASP D 1 430 ? 73.898 78.726 105.514 1.00 51.80 428 ASP D O 1
ATOM 29573 N N . ARG D 1 431 ? 72.707 80.227 106.679 1.00 57.12 429 ARG D N 1
ATOM 29574 C CA . ARG D 1 431 ? 71.521 79.379 106.703 1.00 57.12 429 ARG D CA 1
ATOM 29575 C C . ARG D 1 431 ? 70.736 79.450 105.400 1.00 57.12 429 ARG D C 1
ATOM 29576 O O . ARG D 1 431 ? 70.455 78.416 104.787 1.00 57.12 429 ARG D O 1
ATOM 29597 N N . PHE D 1 432 ? 70.346 80.653 104.976 1.00 54.67 430 PHE D N 1
ATOM 29598 C CA . PHE D 1 432 ? 69.454 80.811 103.826 1.00 54.67 430 PHE D CA 1
ATOM 29599 C C . PHE D 1 432 ? 69.806 81.925 102.852 1.00 54.67 430 PHE D C 1
ATOM 29600 O O . PHE D 1 432 ? 69.341 81.860 101.711 1.00 54.67 430 PHE D O 1
ATOM 29617 N N . VAL D 1 433 ? 70.581 82.940 103.223 1.00 49.46 431 VAL D N 1
ATOM 29618 C CA . VAL D 1 433 ? 70.763 84.080 102.332 1.00 49.46 431 VAL D CA 1
ATOM 29619 C C . VAL D 1 433 ? 71.860 83.808 101.322 1.00 49.46 431 VAL D C 1
ATOM 29620 O O . VAL D 1 433 ? 71.791 84.273 100.184 1.00 49.46 431 VAL D O 1
ATOM 29633 N N . LYS D 1 434 ? 72.899 83.090 101.725 1.00 45.60 432 LYS D N 1
ATOM 29634 C CA . LYS D 1 434 ? 74.008 82.801 100.832 1.00 45.60 432 LYS D CA 1
ATOM 29635 C C . LYS D 1 434 ? 73.554 82.031 99.604 1.00 45.60 432 LYS D C 1
ATOM 29636 O O . LYS D 1 434 ? 73.976 82.335 98.486 1.00 45.60 432 LYS D O 1
ATOM 29655 N N . ARG D 1 435 ? 72.696 81.034 99.787 1.00 46.68 433 ARG D N 1
ATOM 29656 C CA . ARG D 1 435 ? 72.191 80.279 98.651 1.00 46.68 433 ARG D CA 1
ATOM 29657 C C . ARG D 1 435 ? 71.386 81.167 97.723 1.00 46.68 433 ARG D C 1
ATOM 29658 O O . ARG D 1 435 ? 71.504 81.071 96.500 1.00 46.68 433 ARG D O 1
ATOM 29679 N N . ILE D 1 436 ? 70.557 82.035 98.288 1.00 46.58 434 ILE D N 1
ATOM 29680 C CA . ILE D 1 436 ? 69.691 82.871 97.476 1.00 46.58 434 ILE D CA 1
ATOM 29681 C C . ILE D 1 436 ? 70.503 83.918 96.744 1.00 46.58 434 ILE D C 1
ATOM 29682 O O . ILE D 1 436 ? 70.171 84.308 95.623 1.00 46.58 434 ILE D O 1
ATOM 29698 N N . PHE D 1 437 ? 71.578 84.378 97.357 1.00 38.73 435 PHE D N 1
ATOM 29699 C CA . PHE D 1 437 ? 72.410 85.403 96.764 1.00 38.73 435 PHE D CA 1
ATOM 29700 C C . PHE D 1 437 ? 73.189 84.846 95.596 1.00 38.73 435 PHE D C 1
ATOM 29701 O O . PHE D 1 437 ? 73.292 85.477 94.540 1.00 38.73 435 PHE D O 1
ATOM 29718 N N . TYR D 1 438 ? 73.773 83.670 95.788 1.00 39.52 436 TYR D N 1
ATOM 29719 C CA . TYR D 1 438 ? 74.413 82.965 94.697 1.00 39.52 436 TYR D CA 1
ATOM 29720 C C . TYR D 1 438 ? 73.425 82.667 93.594 1.00 39.52 436 TYR D C 1
ATOM 29721 O O . TYR D 1 438 ? 73.786 82.671 92.417 1.00 39.52 436 TYR D O 1
ATOM 29739 N N . PHE D 1 439 ? 72.175 82.420 93.952 1.00 38.02 437 PHE D N 1
ATOM 29740 C CA . PHE D 1 439 ? 71.151 82.221 92.946 1.00 38.02 437 PHE D CA 1
ATOM 29741 C C . PHE D 1 439 ? 70.818 83.529 92.253 1.00 38.02 437 PHE D C 1
ATOM 29742 O O . PHE D 1 439 ? 70.702 83.581 91.028 1.00 38.02 437 PHE D O 1
ATOM 29759 N N . ASN D 1 440 ? 70.667 84.602 93.023 1.00 38.00 438 ASN D N 1
ATOM 29760 C CA . ASN D 1 440 ? 70.491 85.916 92.431 1.00 38.00 438 ASN D CA 1
ATOM 29761 C C . ASN D 1 440 ? 71.669 86.287 91.551 1.00 38.00 438 ASN D C 1
ATOM 29762 O O . ASN D 1 440 ? 71.503 86.942 90.520 1.00 38.00 438 ASN D O 1
ATOM 29773 N N . PHE D 1 441 ? 72.859 85.873 91.944 1.00 35.35 439 PHE D N 1
ATOM 29774 C CA . PHE D 1 441 ? 74.039 86.101 91.142 1.00 35.35 439 PHE D CA 1
ATOM 29775 C C . PHE D 1 441 ? 74.026 85.318 89.847 1.00 35.35 439 PHE D C 1
ATOM 29776 O O . PHE D 1 441 ? 74.485 85.817 88.815 1.00 35.35 439 PHE D O 1
ATOM 29793 N N . LEU D 1 442 ? 73.509 84.102 89.879 1.00 35.93 440 LEU D N 1
ATOM 29794 C CA . LEU D 1 442 ? 73.455 83.280 88.685 1.00 35.93 440 LEU D CA 1
ATOM 29795 C C . LEU D 1 442 ? 72.482 83.855 87.675 1.00 35.93 440 LEU D C 1
ATOM 29796 O O . LEU D 1 442 ? 72.775 83.914 86.480 1.00 35.93 440 LEU D O 1
ATOM 29812 N N . VAL D 1 443 ? 71.311 84.272 88.141 1.00 35.77 441 VAL D N 1
ATOM 29813 C CA . VAL D 1 443 ? 70.291 84.797 87.251 1.00 35.77 441 VAL D CA 1
ATOM 29814 C C . VAL D 1 443 ? 70.784 86.066 86.585 1.00 35.77 441 VAL D C 1
ATOM 29815 O O . VAL D 1 443 ? 70.512 86.319 85.408 1.00 35.77 441 VAL D O 1
ATOM 29828 N N . TYR D 1 444 ? 71.515 86.884 87.323 1.00 33.22 442 TYR D N 1
ATOM 29829 C CA . TYR D 1 444 ? 72.016 88.111 86.745 1.00 33.22 442 TYR D CA 1
ATOM 29830 C C . TYR D 1 444 ? 73.110 87.833 85.734 1.00 33.22 442 TYR D C 1
ATOM 29831 O O . TYR D 1 444 ? 73.230 88.540 84.730 1.00 33.22 442 TYR D O 1
ATOM 29849 N N . CYS D 1 445 ? 73.933 86.829 86.000 1.00 35.34 443 CYS D N 1
ATOM 29850 C CA . CYS D 1 445 ? 74.913 86.385 85.022 1.00 35.34 443 CYS D CA 1
ATOM 29851 C C . CYS D 1 445 ? 74.259 85.777 83.798 1.00 35.34 443 CYS D C 1
ATOM 29852 O O . CYS D 1 445 ? 74.759 85.953 82.684 1.00 35.34 443 CYS D O 1
ATOM 29860 N N . LEU D 1 446 ? 73.145 85.070 83.971 1.00 35.99 444 LEU D N 1
ATOM 29861 C CA . LEU D 1 446 ? 72.428 84.578 82.807 1.00 35.99 444 LEU D CA 1
ATOM 29862 C C . LEU D 1 446 ? 71.717 85.703 82.096 1.00 35.99 444 LEU D C 1
ATOM 29863 O O . LEU D 1 446 ? 71.552 85.666 80.874 1.00 35.99 444 LEU D O 1
ATOM 29879 N N . TYR D 1 447 ? 71.282 86.699 82.852 1.00 36.37 445 TYR D N 1
ATOM 29880 C CA . TYR D 1 447 ? 70.689 87.882 82.265 1.00 36.37 445 TYR D CA 1
ATOM 29881 C C . TYR D 1 447 ? 71.680 88.596 81.369 1.00 36.37 445 TYR D C 1
ATOM 29882 O O . TYR D 1 447 ? 71.371 88.951 80.228 1.00 36.37 445 TYR D O 1
ATOM 29900 N N . MET D 1 448 ? 72.876 88.823 81.876 1.00 34.54 446 MET D N 1
ATOM 29901 C CA . MET D 1 448 ? 73.854 89.574 81.131 1.00 34.54 446 MET D CA 1
ATOM 29902 C C . MET D 1 448 ? 74.442 88.777 79.992 1.00 34.54 446 MET D C 1
ATOM 29903 O O . MET D 1 448 ? 74.817 89.359 78.974 1.00 34.54 446 MET D O 1
ATOM 29917 N N . ILE D 1 449 ? 74.526 87.464 80.143 1.00 35.25 447 ILE D N 1
ATOM 29918 C CA . ILE D 1 449 ? 74.874 86.607 79.022 1.00 35.25 447 ILE D CA 1
ATOM 29919 C C . ILE D 1 449 ? 73.851 86.755 77.912 1.00 35.25 447 ILE D C 1
ATOM 29920 O O . ILE D 1 449 ? 74.189 86.760 76.729 1.00 35.25 447 ILE D O 1
ATOM 29936 N N . ILE D 1 450 ? 72.590 86.892 78.276 1.00 38.66 448 ILE D N 1
ATOM 29937 C CA . ILE D 1 450 ? 71.517 86.967 77.302 1.00 38.66 448 ILE D CA 1
ATOM 29938 C C . ILE D 1 450 ? 71.413 88.353 76.701 1.00 38.66 448 ILE D C 1
ATOM 29939 O O . ILE D 1 450 ? 71.235 88.496 75.487 1.00 38.66 448 ILE D O 1
ATOM 29955 N N . PHE D 1 451 ? 71.489 89.384 77.533 1.00 36.97 449 PHE D N 1
ATOM 29956 C CA . PHE D 1 451 ? 71.504 90.729 77.007 1.00 36.97 449 PHE D CA 1
ATOM 29957 C C . PHE D 1 451 ? 72.766 91.009 76.202 1.00 36.97 449 PHE D C 1
ATOM 29958 O O . PHE D 1 451 ? 72.735 91.785 75.235 1.00 36.97 449 PHE D O 1
ATOM 29975 N N . THR D 1 452 ? 73.845 90.313 76.506 1.00 36.21 450 THR D N 1
ATOM 29976 C CA . THR D 1 452 ? 75.059 90.457 75.720 1.00 36.21 450 THR D CA 1
ATOM 29977 C C . THR D 1 452 ? 74.886 89.918 74.308 1.00 36.21 450 THR D C 1
ATOM 29978 O O . THR D 1 452 ? 75.248 90.583 73.330 1.00 36.21 450 THR D O 1
ATOM 29989 N N . MET D 1 453 ? 74.389 88.691 74.182 1.00 39.86 451 MET D N 1
ATOM 29990 C CA . MET D 1 453 ? 74.233 88.076 72.872 1.00 39.86 451 MET D CA 1
ATOM 29991 C C . MET D 1 453 ? 73.165 88.762 72.044 1.00 39.86 451 MET D C 1
ATOM 29992 O O . MET D 1 453 ? 73.335 88.936 70.838 1.00 39.86 451 MET D O 1
ATOM 30006 N N . ALA D 1 454 ? 72.057 89.151 72.658 1.00 42.93 452 ALA D N 1
ATOM 30007 C CA . ALA D 1 454 ? 71.014 89.836 71.907 1.00 42.93 452 ALA D CA 1
ATOM 30008 C C . ALA D 1 454 ? 71.492 91.185 71.414 1.00 42.93 452 ALA D C 1
ATOM 30009 O O . ALA D 1 454 ? 70.973 91.715 70.427 1.00 42.93 452 ALA D O 1
ATOM 30016 N N . ALA D 1 455 ? 72.471 91.749 72.099 1.00 39.68 453 ALA D N 1
ATOM 30017 C CA . ALA D 1 455 ? 73.106 92.983 71.702 1.00 39.68 453 ALA D CA 1
ATOM 30018 C C . ALA D 1 455 ? 74.145 92.751 70.619 1.00 39.68 453 ALA D C 1
ATOM 30019 O O . ALA D 1 455 ? 74.198 93.485 69.630 1.00 39.68 453 ALA D O 1
ATOM 30026 N N . TYR D 1 456 ? 74.999 91.749 70.814 1.00 41.09 454 TYR D N 1
ATOM 30027 C CA . TYR D 1 456 ? 76.014 91.412 69.829 1.00 41.09 454 TYR D CA 1
ATOM 30028 C C . TYR D 1 456 ? 75.393 91.058 68.495 1.00 41.09 454 TYR D C 1
ATOM 30029 O O . TYR D 1 456 ? 75.860 91.510 67.446 1.00 41.09 454 TYR D O 1
ATOM 30047 N N . TYR D 1 457 ? 74.332 90.260 68.516 1.00 43.03 455 TYR D N 1
ATOM 30048 C CA . TYR D 1 457 ? 73.659 89.819 67.305 1.00 43.03 455 TYR D CA 1
ATOM 30049 C C . TYR D 1 457 ? 72.527 90.738 66.909 1.00 43.03 455 TYR D C 1
ATOM 30050 O O . TYR D 1 457 ? 71.537 90.288 66.321 1.00 43.03 455 TYR D O 1
ATOM 30068 N N . ARG D 1 458 ? 72.648 92.015 67.222 1.00 44.17 456 ARG D N 1
ATOM 30069 C CA . ARG D 1 458 ? 71.648 92.973 66.835 1.00 44.17 456 ARG D CA 1
ATOM 30070 C C . ARG D 1 458 ? 71.567 93.058 65.318 1.00 44.17 456 ARG D C 1
ATOM 30071 O O . ARG D 1 458 ? 72.573 92.883 64.629 1.00 44.17 456 ARG D O 1
ATOM 30092 N N . PRO D 1 459 ? 70.384 93.304 64.769 1.00 50.44 457 PRO D N 1
ATOM 30093 C CA . PRO D 1 459 ? 70.306 93.620 63.350 1.00 50.44 457 PRO D CA 1
ATOM 30094 C C . PRO D 1 459 ? 71.076 94.879 63.012 1.00 50.44 457 PRO D C 1
ATOM 30095 O O . PRO D 1 459 ? 71.169 95.814 63.808 1.00 50.44 457 PRO D O 1
ATOM 30106 N N . VAL D 1 460 ? 71.626 94.877 61.806 1.00 52.88 458 VAL D N 1
ATOM 30107 C CA . VAL D 1 460 ? 72.470 95.953 61.308 1.00 52.88 458 VAL D CA 1
ATOM 30108 C C . VAL D 1 460 ? 71.938 96.578 60.032 1.00 52.88 458 VAL D C 1
ATOM 30109 O O . VAL D 1 460 ? 72.429 97.645 59.637 1.00 52.88 458 VAL D O 1
ATOM 30122 N N . ASP D 1 461 ? 70.944 95.972 59.385 1.00 57.80 459 ASP D N 1
ATOM 30123 C CA . ASP D 1 461 ? 70.465 96.389 58.070 1.00 57.80 459 ASP D CA 1
ATOM 30124 C C . ASP D 1 461 ? 68.986 96.724 58.188 1.00 57.80 459 ASP D C 1
ATOM 30125 O O . ASP D 1 461 ? 68.142 95.829 58.285 1.00 57.80 459 ASP D O 1
ATOM 30134 N N . GLY D 1 462 ? 68.690 98.017 58.176 1.00 55.01 460 GLY D N 1
ATOM 30135 C CA . GLY D 1 462 ? 67.358 98.553 58.291 1.00 55.01 460 GLY D CA 1
ATOM 30136 C C . GLY D 1 462 ? 67.302 99.582 59.389 1.00 55.01 460 GLY D C 1
ATOM 30137 O O . GLY D 1 462 ? 68.329 100.103 59.833 1.00 55.01 460 GLY D O 1
ATOM 30141 N N . LEU D 1 463 ? 66.081 99.883 59.809 1.00 51.79 461 LEU D N 1
ATOM 30142 C CA . LEU D 1 463 ? 65.800 100.678 60.988 1.00 51.79 461 LEU D CA 1
ATOM 30143 C C . LEU D 1 463 ? 64.909 99.861 61.906 1.00 51.79 461 LEU D C 1
ATOM 30144 O O . LEU D 1 463 ? 64.183 98.979 61.438 1.00 51.79 461 LEU D O 1
ATOM 30160 N N . PRO D 1 464 ? 64.941 100.115 63.207 1.00 50.78 462 PRO D N 1
ATOM 30161 C CA . PRO D 1 464 ? 64.103 99.357 64.093 1.00 50.78 462 PRO D CA 1
ATOM 30162 C C . PRO D 1 464 ? 62.663 99.824 63.995 1.00 50.78 462 PRO D C 1
ATOM 30163 O O . PRO D 1 464 ? 62.381 100.854 63.368 1.00 50.78 462 PRO D O 1
ATOM 30174 N N . PRO D 1 465 ? 61.713 99.070 64.551 1.00 51.86 463 PRO D N 1
ATOM 30175 C CA . PRO D 1 465 ? 61.867 97.731 65.106 1.00 51.86 463 PRO D CA 1
ATOM 30176 C C . PRO D 1 465 ? 61.986 96.702 64.001 1.00 51.86 463 PRO D C 1
ATOM 30177 O O . PRO D 1 465 ? 61.352 96.830 62.958 1.00 51.86 463 PRO D O 1
ATOM 30188 N N . PHE D 1 466 ? 62.803 95.692 64.238 1.00 53.26 464 PHE D N 1
ATOM 30189 C CA . PHE D 1 466 ? 63.189 94.754 63.204 1.00 53.26 464 PHE D CA 1
ATOM 30190 C C . PHE D 1 466 ? 62.210 93.592 63.142 1.00 53.26 464 PHE D C 1
ATOM 30191 O O . PHE D 1 466 ? 61.323 93.441 63.984 1.00 53.26 464 PHE D O 1
ATOM 30208 N N . LYS D 1 467 ? 62.389 92.759 62.124 1.00 61.45 465 LYS D N 1
ATOM 30209 C CA . LYS D 1 467 ? 61.419 91.751 61.742 1.00 61.45 465 LYS D CA 1
ATOM 30210 C C . LYS D 1 467 ? 61.903 90.364 62.131 1.00 61.45 465 LYS D C 1
ATOM 30211 O O . LYS D 1 467 ? 63.089 90.049 62.005 1.00 61.45 465 LYS D O 1
ATOM 30230 N N . MET D 1 468 ? 60.971 89.539 62.595 1.00 62.28 466 MET D N 1
ATOM 30231 C CA . MET D 1 468 ? 61.233 88.126 62.844 1.00 62.28 466 MET D CA 1
ATOM 30232 C C . MET D 1 468 ? 61.105 87.394 61.519 1.00 62.28 466 MET D C 1
ATOM 30233 O O . MET D 1 468 ? 59.998 87.175 61.020 1.00 62.28 466 MET D O 1
ATOM 30247 N N . GLU D 1 469 ? 62.244 87.021 60.944 1.00 64.36 467 GLU D N 1
ATOM 30248 C CA . GLU D 1 469 ? 62.296 86.360 59.649 1.00 64.36 467 GLU D CA 1
ATOM 30249 C C . GLU D 1 469 ? 62.815 84.935 59.765 1.00 64.36 467 GLU D C 1
ATOM 30250 O O . GLU D 1 469 ? 62.105 83.984 59.430 1.00 64.36 467 GLU D O 1
ATOM 30262 N N . LYS D 1 470 ? 64.035 84.770 60.260 1.00 63.42 468 LYS D N 1
ATOM 30263 C CA . LYS D 1 470 ? 64.630 83.463 60.460 1.00 63.42 468 LYS D CA 1
ATOM 30264 C C . LYS D 1 470 ? 64.411 83.030 61.908 1.00 63.42 468 LYS D C 1
ATOM 30265 O O . LYS D 1 470 ? 63.843 83.758 62.725 1.00 63.42 468 LYS D O 1
ATOM 30284 N N . THR D 1 471 ? 64.871 81.825 62.234 1.00 63.80 469 THR D N 1
ATOM 30285 C CA . THR D 1 471 ? 64.640 81.282 63.565 1.00 63.80 469 THR D CA 1
ATOM 30286 C C . THR D 1 471 ? 65.502 81.957 64.616 1.00 63.80 469 THR D C 1
ATOM 30287 O O . THR D 1 471 ? 65.053 82.146 65.752 1.00 63.80 469 THR D O 1
ATOM 30298 N N . GLY D 1 472 ? 66.733 82.318 64.262 1.00 62.17 470 GLY D N 1
ATOM 30299 C CA . GLY D 1 472 ? 67.598 82.999 65.206 1.00 62.17 470 GLY D CA 1
ATOM 30300 C C . GLY D 1 472 ? 67.024 84.320 65.674 1.00 62.17 470 GLY D C 1
ATOM 30301 O O . GLY D 1 472 ? 67.307 84.763 66.790 1.00 62.17 470 GLY D O 1
ATOM 30305 N N . ASP D 1 473 ? 66.210 84.962 64.837 1.00 60.52 471 ASP D N 1
ATOM 30306 C CA . ASP D 1 473 ? 65.545 86.194 65.243 1.00 60.52 471 ASP D CA 1
ATOM 30307 C C . ASP D 1 473 ? 64.575 85.930 66.382 1.00 60.52 471 ASP D C 1
ATOM 30308 O O . ASP D 1 473 ? 64.544 86.671 67.370 1.00 60.52 471 ASP D O 1
ATOM 30317 N N . TYR D 1 474 ? 63.779 84.870 66.261 1.00 61.66 472 TYR D N 1
ATOM 30318 C CA . TYR D 1 474 ? 62.849 84.512 67.323 1.00 61.66 472 TYR D CA 1
ATOM 30319 C C . TYR D 1 474 ? 63.604 84.214 68.610 1.00 61.66 472 TYR D C 1
ATOM 30320 O O . TYR D 1 474 ? 63.266 84.725 69.683 1.00 61.66 472 TYR D O 1
ATOM 30338 N N . PHE D 1 475 ? 64.651 83.406 68.512 1.00 60.33 473 PHE D N 1
ATOM 30339 C CA . PHE D 1 475 ? 65.467 83.084 69.666 1.00 60.33 473 PHE D CA 1
ATOM 30340 C C . PHE D 1 475 ? 66.357 84.236 70.099 1.00 60.33 473 PHE D C 1
ATOM 30341 O O . PHE D 1 475 ? 67.022 84.114 71.127 1.00 60.33 473 PHE D O 1
ATOM 30358 N N . ARG D 1 476 ? 66.393 85.336 69.352 1.00 54.56 474 ARG D N 1
ATOM 30359 C CA . ARG D 1 476 ? 67.087 86.542 69.775 1.00 54.56 474 ARG D CA 1
ATOM 30360 C C . ARG D 1 476 ? 66.153 87.538 70.426 1.00 54.56 474 ARG D C 1
ATOM 30361 O O . ARG D 1 476 ? 66.503 88.130 71.448 1.00 54.56 474 ARG D O 1
ATOM 30382 N N . VAL D 1 477 ? 65.002 87.784 69.802 1.00 54.45 475 VAL D N 1
ATOM 30383 C CA . VAL D 1 477 ? 64.049 88.740 70.341 1.00 54.45 475 VAL D CA 1
ATOM 30384 C C . VAL D 1 477 ? 63.649 88.320 71.738 1.00 54.45 475 VAL D C 1
ATOM 30385 O O . VAL D 1 477 ? 63.464 89.160 72.621 1.00 54.45 475 VAL D O 1
ATOM 30398 N N . THR D 1 478 ? 63.552 87.014 71.959 1.00 51.99 476 THR D N 1
ATOM 30399 C CA . THR D 1 478 ? 63.399 86.439 73.285 1.00 51.99 476 THR D CA 1
ATOM 30400 C C . THR D 1 478 ? 64.391 87.044 74.272 1.00 51.99 476 THR D C 1
ATOM 30401 O O . THR D 1 478 ? 64.007 87.612 75.299 1.00 51.99 476 THR D O 1
ATOM 30412 N N . GLY D 1 479 ? 65.681 86.916 73.968 1.00 47.80 477 GLY D N 1
ATOM 30413 C CA . GLY D 1 479 ? 66.701 87.589 74.743 1.00 47.80 477 GLY D CA 1
ATOM 30414 C C . GLY D 1 479 ? 66.501 89.083 74.847 1.00 47.80 477 GLY D C 1
ATOM 30415 O O . GLY D 1 479 ? 66.849 89.691 75.860 1.00 47.80 477 GLY D O 1
ATOM 30419 N N . GLU D 1 480 ? 65.936 89.694 73.816 1.00 49.90 478 GLU D N 1
ATOM 30420 C CA . GLU D 1 480 ? 65.685 91.124 73.871 1.00 49.90 478 GLU D CA 1
ATOM 30421 C C . GLU D 1 480 ? 64.507 91.425 74.770 1.00 49.90 478 GLU D C 1
ATOM 30422 O O . GLU D 1 480 ? 64.501 92.440 75.467 1.00 49.90 478 GLU D O 1
ATOM 30434 N N . ILE D 1 481 ? 63.491 90.565 74.750 1.00 48.65 479 ILE D N 1
ATOM 30435 C CA . ILE D 1 481 ? 62.416 90.678 75.723 1.00 48.65 479 ILE D CA 1
ATOM 30436 C C . ILE D 1 481 ? 62.985 90.541 77.128 1.00 48.65 479 ILE D C 1
ATOM 30437 O O . ILE D 1 481 ? 62.900 91.459 77.947 1.00 48.65 479 ILE D O 1
ATOM 30453 N N . LEU D 1 482 ? 63.603 89.395 77.401 1.00 45.72 480 LEU D N 1
ATOM 30454 C CA . LEU D 1 482 ? 64.209 89.118 78.697 1.00 45.72 480 LEU D CA 1
ATOM 30455 C C . LEU D 1 482 ? 65.185 90.201 79.128 1.00 45.72 480 LEU D C 1
ATOM 30456 O O . LEU D 1 482 ? 65.340 90.471 80.324 1.00 45.72 480 LEU D O 1
ATOM 30472 N N . SER D 1 483 ? 65.870 90.818 78.171 1.00 42.85 481 SER D N 1
ATOM 30473 C CA . SER D 1 483 ? 66.738 91.942 78.493 1.00 42.85 481 SER D CA 1
ATOM 30474 C C . SER D 1 483 ? 65.953 93.088 79.119 1.00 42.85 481 SER D C 1
ATOM 30475 O O . SER D 1 483 ? 66.336 93.628 80.163 1.00 42.85 481 SER D O 1
ATOM 30483 N N . VAL D 1 484 ? 64.840 93.464 78.497 1.00 43.73 482 VAL D N 1
ATOM 30484 C CA . VAL D 1 484 ? 64.039 94.588 78.976 1.00 43.73 482 VAL D CA 1
ATOM 30485 C C . VAL D 1 484 ? 63.438 94.294 80.344 1.00 43.73 482 VAL D C 1
ATOM 30486 O O . VAL D 1 484 ? 63.427 95.160 81.225 1.00 43.73 482 VAL D O 1
ATOM 30499 N N . LEU D 1 485 ? 62.926 93.078 80.538 1.00 45.05 483 LEU D N 1
ATOM 30500 C CA . LEU D 1 485 ? 62.274 92.712 81.791 1.00 45.05 483 LEU D CA 1
ATOM 30501 C C . LEU D 1 485 ? 63.173 92.949 82.992 1.00 45.05 483 LEU D C 1
ATOM 30502 O O . LEU D 1 485 ? 62.727 93.470 84.017 1.00 45.05 483 LEU D O 1
ATOM 30518 N N . GLY D 1 486 ? 64.428 92.540 82.897 1.00 42.50 484 GLY D N 1
ATOM 30519 C CA . GLY D 1 486 ? 65.385 92.888 83.925 1.00 42.50 484 GLY D CA 1
ATOM 30520 C C . GLY D 1 486 ? 65.502 94.378 84.154 1.00 42.50 484 GLY D C 1
ATOM 30521 O O . GLY D 1 486 ? 65.616 94.830 85.291 1.00 42.50 484 GLY D O 1
ATOM 30525 N N . GLY D 1 487 ? 65.487 95.158 83.081 1.00 41.36 485 GLY D N 1
ATOM 30526 C CA . GLY D 1 487 ? 65.520 96.600 83.227 1.00 41.36 485 GLY D CA 1
ATOM 30527 C C . GLY D 1 487 ? 64.316 97.133 83.965 1.00 41.36 485 GLY D C 1
ATOM 30528 O O . GLY D 1 487 ? 64.435 98.018 84.811 1.00 41.36 485 GLY D O 1
ATOM 30532 N N . VAL D 1 488 ? 63.141 96.596 83.657 1.00 43.74 486 VAL D N 1
ATOM 30533 C CA . VAL D 1 488 ? 61.940 96.978 84.387 1.00 43.74 486 VAL D CA 1
ATOM 30534 C C . VAL D 1 488 ? 62.077 96.600 85.849 1.00 43.74 486 VAL D C 1
ATOM 30535 O O . VAL D 1 488 ? 61.743 97.383 86.744 1.00 43.74 486 VAL D O 1
ATOM 30548 N N . TYR D 1 489 ? 62.529 95.380 86.109 1.00 42.92 487 TYR D N 1
ATOM 30549 C CA . TYR D 1 489 ? 62.790 94.945 87.465 1.00 42.92 487 TYR D CA 1
ATOM 30550 C C . TYR D 1 489 ? 63.742 95.888 88.167 1.00 42.92 487 TYR D C 1
ATOM 30551 O O . TYR D 1 489 ? 63.411 96.444 89.216 1.00 42.92 487 TYR D O 1
ATOM 30569 N N . PHE D 1 490 ? 64.920 96.103 87.591 1.00 39.99 488 PHE D N 1
ATOM 30570 C CA . PHE D 1 490 ? 65.874 97.003 88.203 1.00 39.99 488 PHE D CA 1
ATOM 30571 C C . PHE D 1 490 ? 65.371 98.431 88.237 1.00 39.99 488 PHE D C 1
ATOM 30572 O O . PHE D 1 490 ? 65.809 99.206 89.088 1.00 39.99 488 PHE D O 1
ATOM 30589 N N . PHE D 1 491 ? 64.452 98.792 87.350 1.00 43.51 489 PHE D N 1
ATOM 30590 C CA . PHE D 1 491 ? 63.811 100.097 87.434 1.00 43.51 489 PHE D CA 1
ATOM 30591 C C . PHE D 1 491 ? 62.886 100.183 88.638 1.00 43.51 489 PHE D C 1
ATOM 30592 O O . PHE D 1 491 ? 63.056 101.047 89.499 1.00 43.51 489 PHE D O 1
ATOM 30609 N N . PHE D 1 492 ? 61.889 99.302 88.705 1.00 46.55 490 PHE D N 1
ATOM 30610 C CA . PHE D 1 492 ? 60.995 99.267 89.857 1.00 46.55 490 PHE D CA 1
ATOM 30611 C C . PHE D 1 492 ? 61.764 99.020 91.139 1.00 46.55 490 PHE D C 1
ATOM 30612 O O . PHE D 1 492 ? 61.532 99.684 92.153 1.00 46.55 490 PHE D O 1
ATOM 30629 N N . ARG D 1 493 ? 62.700 98.084 91.107 1.00 46.82 491 ARG D N 1
ATOM 30630 C CA . ARG D 1 493 ? 63.502 97.771 92.276 1.00 46.82 491 ARG D CA 1
ATOM 30631 C C . ARG D 1 493 ? 64.369 98.942 92.718 1.00 46.82 491 ARG D C 1
ATOM 30632 O O . ARG D 1 493 ? 64.867 98.933 93.846 1.00 46.82 491 ARG D O 1
ATOM 30653 N N . GLY D 1 494 ? 64.529 99.953 91.877 1.00 46.63 492 GLY D N 1
ATOM 30654 C CA . GLY D 1 494 ? 65.277 101.136 92.208 1.00 46.63 492 GLY D CA 1
ATOM 30655 C C . GLY D 1 494 ? 64.388 102.262 92.665 1.00 46.63 492 GLY D C 1
ATOM 30656 O O . GLY D 1 494 ? 64.732 102.994 93.593 1.00 46.63 492 GLY D O 1
ATOM 30660 N N . ILE D 1 495 ? 63.250 102.421 91.995 1.00 48.24 493 ILE D N 1
ATOM 30661 C CA . ILE D 1 495 ? 62.224 103.343 92.467 1.00 48.24 493 ILE D CA 1
ATOM 30662 C C . ILE D 1 495 ? 61.856 103.013 93.897 1.00 48.24 493 ILE D C 1
ATOM 30663 O O . ILE D 1 495 ? 61.824 103.888 94.766 1.00 48.24 493 ILE D O 1
ATOM 30679 N N . GLN D 1 496 ? 61.566 101.739 94.143 1.00 51.52 494 GLN D N 1
ATOM 30680 C CA . GLN D 1 496 ? 61.330 101.218 95.478 1.00 51.52 494 GLN D CA 1
ATOM 30681 C C . GLN D 1 496 ? 62.366 101.725 96.467 1.00 51.52 494 GLN D C 1
ATOM 30682 O O . GLN D 1 496 ? 62.031 102.380 97.455 1.00 51.52 494 GLN D O 1
ATOM 30696 N N . TYR D 1 497 ? 63.637 101.449 96.184 1.00 51.19 495 TYR D N 1
ATOM 30697 C CA . TYR D 1 497 ? 64.741 101.905 97.018 1.00 51.19 495 TYR D CA 1
ATOM 30698 C C . TYR D 1 497 ? 64.684 103.405 97.265 1.00 51.19 495 TYR D C 1
ATOM 30699 O O . TYR D 1 497 ? 64.727 103.856 98.410 1.00 51.19 495 TYR D O 1
ATOM 30717 N N . PHE D 1 498 ? 64.606 104.197 96.201 1.00 52.24 496 PHE D N 1
ATOM 30718 C CA . PHE D 1 498 ? 64.721 105.641 96.349 1.00 52.24 496 PHE D CA 1
ATOM 30719 C C . PHE D 1 498 ? 63.442 106.300 96.838 1.00 52.24 496 PHE D C 1
ATOM 30720 O O . PHE D 1 498 ? 63.401 107.529 96.920 1.00 52.24 496 PHE D O 1
ATOM 30737 N N . LEU D 1 499 ? 62.405 105.527 97.163 1.00 55.30 497 LEU D N 1
ATOM 30738 C CA . LEU D 1 499 ? 61.254 106.031 97.902 1.00 55.30 497 LEU D CA 1
ATOM 30739 C C . LEU D 1 499 ? 61.347 105.681 99.382 1.00 55.30 497 LEU D C 1
ATOM 30740 O O . LEU D 1 499 ? 61.359 106.569 100.238 1.00 55.30 497 LEU D O 1
ATOM 30756 N N . GLN D 1 500 ? 61.434 104.392 99.698 1.00 56.65 498 GLN D N 1
ATOM 30757 C CA . GLN D 1 500 ? 61.471 103.949 101.084 1.00 56.65 498 GLN D CA 1
ATOM 30758 C C . GLN D 1 500 ? 62.815 104.198 101.758 1.00 56.65 498 GLN D C 1
ATOM 30759 O O . GLN D 1 500 ? 62.996 103.789 102.915 1.00 56.65 498 GLN D O 1
ATOM 30773 N N . ARG D 1 501 ? 63.760 104.829 101.063 1.00 57.04 499 ARG D N 1
ATOM 30774 C CA . ARG D 1 501 ? 65.024 105.258 101.634 1.00 57.04 499 ARG D CA 1
ATOM 30775 C C . ARG D 1 501 ? 65.335 106.657 101.107 1.00 57.04 499 ARG D C 1
ATOM 30776 O O . ARG D 1 501 ? 66.313 106.848 100.395 1.00 57.04 499 ARG D O 1
ATOM 30797 N N . ARG D 1 502 ? 64.427 107.611 101.390 1.00 59.56 500 ARG D N 1
ATOM 30798 C CA . ARG D 1 502 ? 64.395 108.958 100.817 1.00 59.56 500 ARG D CA 1
ATOM 30799 C C . ARG D 1 502 ? 65.805 109.539 100.808 1.00 59.56 500 ARG D C 1
ATOM 30800 O O . ARG D 1 502 ? 66.329 109.906 101.865 1.00 59.56 500 ARG D O 1
ATOM 30821 N N . PRO D 1 503 ? 66.464 109.610 99.648 1.00 59.82 501 PRO D N 1
ATOM 30822 C CA . PRO D 1 503 ? 67.923 109.723 99.656 1.00 59.82 501 PRO D CA 1
ATOM 30823 C C . PRO D 1 503 ? 68.382 111.161 99.817 1.00 59.82 501 PRO D C 1
ATOM 30824 O O . PRO D 1 503 ? 67.926 112.060 99.107 1.00 59.82 501 PRO D O 1
ATOM 30835 N N . SER D 1 504 ? 69.304 111.368 100.744 1.00 61.95 502 SER D N 1
ATOM 30836 C CA . SER D 1 504 ? 69.970 112.652 100.843 1.00 61.95 502 SER D CA 1
ATOM 30837 C C . SER D 1 504 ? 70.854 112.849 99.624 1.00 61.95 502 SER D C 1
ATOM 30838 O O . SER D 1 504 ? 71.635 111.965 99.267 1.00 61.95 502 SER D O 1
ATOM 30846 N N . MET D 1 505 ? 70.738 114.026 99.004 1.00 63.05 503 MET D N 1
ATOM 30847 C CA . MET D 1 505 ? 71.313 114.269 97.683 1.00 63.05 503 MET D CA 1
ATOM 30848 C C . MET D 1 505 ? 72.818 114.036 97.644 1.00 63.05 503 MET D C 1
ATOM 30849 O O . MET D 1 505 ? 73.377 113.763 96.576 1.00 63.05 503 MET D O 1
ATOM 30863 N N . LYS D 1 506 ? 73.490 114.143 98.785 1.00 62.58 504 LYS D N 1
ATOM 30864 C CA . LYS D 1 506 ? 74.907 113.821 98.880 1.00 62.58 504 LYS D CA 1
ATOM 30865 C C . LYS D 1 506 ? 75.141 112.344 99.165 1.00 62.58 504 LYS D C 1
ATOM 30866 O O . LYS D 1 506 ? 76.101 111.764 98.648 1.00 62.58 504 LYS D O 1
ATOM 30885 N N . THR D 1 507 ? 74.267 111.724 99.955 1.00 59.36 505 THR D N 1
ATOM 30886 C CA . THR D 1 507 ? 74.387 110.326 100.346 1.00 59.36 505 THR D CA 1
ATOM 30887 C C . THR D 1 507 ? 74.257 109.357 99.175 1.00 59.36 505 THR D C 1
ATOM 30888 O O . THR D 1 507 ? 74.575 108.174 99.343 1.00 59.36 505 THR D O 1
ATOM 30899 N N . LEU D 1 508 ? 73.821 109.824 98.000 1.00 56.35 506 LEU D N 1
ATOM 30900 C CA . LEU D 1 508 ? 73.627 108.935 96.861 1.00 56.35 506 LEU D CA 1
ATOM 30901 C C . LEU D 1 508 ? 74.890 108.162 96.532 1.00 56.35 506 LEU D C 1
ATOM 30902 O O . LEU D 1 508 ? 74.849 106.948 96.312 1.00 56.35 506 LEU D O 1
ATOM 30918 N N . PHE D 1 509 ? 76.021 108.849 96.507 1.00 48.47 507 PHE D N 1
ATOM 30919 C CA . PHE D 1 509 ? 77.268 108.256 96.071 1.00 48.47 507 PHE D CA 1
ATOM 30920 C C . PHE D 1 509 ? 77.960 107.460 97.158 1.00 48.47 507 PHE D C 1
ATOM 30921 O O . PHE D 1 509 ? 78.769 106.586 96.847 1.00 48.47 507 PHE D O 1
ATOM 30938 N N . VAL D 1 510 ? 77.675 107.745 98.417 1.00 50.31 508 VAL D N 1
ATOM 30939 C CA . VAL D 1 510 ? 78.378 107.105 99.513 1.00 50.31 508 VAL D CA 1
ATOM 30940 C C . VAL D 1 510 ? 77.709 105.800 99.906 1.00 50.31 508 VAL D C 1
ATOM 30941 O O . VAL D 1 510 ? 78.356 104.752 99.959 1.00 50.31 508 VAL D O 1
ATOM 30954 N N . ASP D 1 511 ? 76.407 105.835 100.160 1.00 55.52 509 ASP D N 1
ATOM 30955 C CA . ASP D 1 511 ? 75.690 104.665 100.640 1.00 55.52 509 ASP D CA 1
ATOM 30956 C C . ASP D 1 511 ? 75.087 103.835 99.524 1.00 55.52 509 ASP D C 1
ATOM 30957 O O . ASP D 1 511 ? 74.811 102.651 99.734 1.00 55.52 509 ASP D O 1
ATOM 30966 N N . SER D 1 512 ? 74.896 104.420 98.351 1.00 49.32 510 SER D N 1
ATOM 30967 C CA . SER D 1 512 ? 74.010 103.872 97.346 1.00 49.32 510 SER D CA 1
ATOM 30968 C C . SER D 1 512 ? 74.621 103.984 95.962 1.00 49.32 510 SER D C 1
ATOM 30969 O O . SER D 1 512 ? 73.922 104.229 94.978 1.00 49.32 510 SER D O 1
ATOM 30977 N N . TYR D 1 513 ? 75.935 103.795 95.859 1.00 40.32 511 TYR D N 1
ATOM 30978 C CA . TYR D 1 513 ? 76.604 103.964 94.576 1.00 40.32 511 TYR D CA 1
ATOM 30979 C C . TYR D 1 513 ? 76.195 102.885 93.591 1.00 40.32 511 TYR D C 1
ATOM 30980 O O . TYR D 1 513 ? 76.059 103.147 92.398 1.00 40.32 511 TYR D O 1
ATOM 30998 N N . SER D 1 514 ? 75.973 101.675 94.076 1.00 38.28 512 SER D N 1
ATOM 30999 C CA . SER D 1 514 ? 75.627 100.561 93.211 1.00 38.28 512 SER D CA 1
ATOM 31000 C C . SER D 1 514 ? 74.176 100.613 92.777 1.00 38.28 512 SER D C 1
ATOM 31001 O O . SER D 1 514 ? 73.861 100.399 91.605 1.00 38.28 512 SER D O 1
ATOM 31009 N N . GLU D 1 515 ? 73.283 100.865 93.725 1.00 42.40 513 GLU D N 1
ATOM 31010 C CA . GLU D 1 515 ? 71.874 101.070 93.436 1.00 42.40 513 GLU D CA 1
ATOM 31011 C C . GLU D 1 515 ? 71.669 102.144 92.386 1.00 42.40 513 GLU D C 1
ATOM 31012 O O . GLU D 1 515 ? 70.750 102.066 91.567 1.00 42.40 513 GLU D O 1
ATOM 31024 N N . MET D 1 516 ? 72.503 103.172 92.423 1.00 41.97 514 MET D N 1
ATOM 31025 C CA . MET D 1 516 ? 72.455 104.220 91.425 1.00 41.97 514 MET D CA 1
ATOM 31026 C C . MET D 1 516 ? 72.786 103.683 90.047 1.00 41.97 514 MET D C 1
ATOM 31027 O O . MET D 1 516 ? 72.215 104.127 89.049 1.00 41.97 514 MET D O 1
ATOM 31041 N N . LEU D 1 517 ? 73.699 102.723 89.972 1.00 36.85 515 LEU D N 1
ATOM 31042 C CA . LEU D 1 517 ? 74.132 102.204 88.688 1.00 36.85 515 LEU D CA 1
ATOM 31043 C C . LEU D 1 517 ? 73.168 101.171 88.131 1.00 36.85 515 LEU D C 1
ATOM 31044 O O . LEU D 1 517 ? 72.926 101.146 86.924 1.00 36.85 515 LEU D O 1
ATOM 31060 N N . PHE D 1 518 ? 72.611 100.310 88.972 1.00 34.07 516 PHE D N 1
ATOM 31061 C CA . PHE D 1 518 ? 71.549 99.430 88.514 1.00 34.07 516 PHE D CA 1
ATOM 31062 C C . PHE D 1 518 ? 70.348 100.210 88.024 1.00 34.07 516 PHE D C 1
ATOM 31063 O O . PHE D 1 518 ? 69.693 99.812 87.058 1.00 34.07 516 PHE D O 1
ATOM 31080 N N . PHE D 1 519 ? 70.003 101.289 88.710 1.00 39.55 517 PHE D N 1
ATOM 31081 C CA . PHE D 1 519 ? 68.908 102.124 88.255 1.00 39.55 517 PHE D CA 1
ATOM 31082 C C . PHE D 1 519 ? 69.257 102.788 86.940 1.00 39.55 517 PHE D C 1
ATOM 31083 O O . PHE D 1 519 ? 68.458 102.797 86.002 1.00 39.55 517 PHE D O 1
ATOM 31100 N N . LEU D 1 520 ? 70.454 103.350 86.866 1.00 36.58 518 LEU D N 1
ATOM 31101 C CA . LEU D 1 520 ? 70.926 103.980 85.650 1.00 36.58 518 LEU D CA 1
ATOM 31102 C C . LEU D 1 520 ? 71.007 102.989 84.509 1.00 36.58 518 LEU D C 1
ATOM 31103 O O . LEU D 1 520 ? 70.665 103.306 83.369 1.00 36.58 518 LEU D O 1
ATOM 31119 N N . GLN D 1 521 ? 71.457 101.782 84.808 1.00 34.78 519 GLN D N 1
ATOM 31120 C CA . GLN D 1 521 ? 71.412 100.682 83.863 1.00 34.78 519 GLN D CA 1
ATOM 31121 C C . GLN D 1 521 ? 70.006 100.451 83.348 1.00 34.78 519 GLN D C 1
ATOM 31122 O O . GLN D 1 521 ? 69.804 100.194 82.162 1.00 34.78 519 GLN D O 1
ATOM 31136 N N . SER D 1 522 ? 69.032 100.491 84.241 1.00 38.45 520 SER D N 1
ATOM 31137 C CA . SER D 1 522 ? 67.641 100.338 83.860 1.00 38.45 520 SER D CA 1
ATOM 31138 C C . SER D 1 522 ? 67.186 101.441 82.922 1.00 38.45 520 SER D C 1
ATOM 31139 O O . SER D 1 522 ? 66.461 101.187 81.957 1.00 38.45 520 SER D O 1
ATOM 31147 N N . LEU D 1 523 ? 67.578 102.677 83.208 1.00 38.76 521 LEU D N 1
ATOM 31148 C CA . LEU D 1 523 ? 67.143 103.804 82.404 1.00 38.76 521 LEU D CA 1
ATOM 31149 C C . LEU D 1 523 ? 67.628 103.689 80.979 1.00 38.76 521 LEU D C 1
ATOM 31150 O O . LEU D 1 523 ? 66.890 103.990 80.036 1.00 38.76 521 LEU D O 1
ATOM 31166 N N . PHE D 1 524 ? 68.878 103.279 80.805 1.00 37.32 522 PHE D N 1
ATOM 31167 C CA . PHE D 1 524 ? 69.396 103.068 79.471 1.00 37.32 522 PHE D CA 1
ATOM 31168 C C . PHE D 1 524 ? 68.661 101.942 78.769 1.00 37.32 522 PHE D C 1
ATOM 31169 O O . PHE D 1 524 ? 68.514 101.965 77.547 1.00 37.32 522 PHE D O 1
ATOM 31186 N N . MET D 1 525 ? 68.181 100.956 79.513 1.00 40.31 523 MET D N 1
ATOM 31187 C CA . MET D 1 525 ? 67.374 99.912 78.903 1.00 40.31 523 MET D CA 1
ATOM 31188 C C . MET D 1 525 ? 66.034 100.443 78.437 1.00 40.31 523 MET D C 1
ATOM 31189 O O . MET D 1 525 ? 65.532 100.046 77.385 1.00 40.31 523 MET D O 1
ATOM 31203 N N . LEU D 1 526 ? 65.410 101.289 79.236 1.00 42.02 524 LEU D N 1
ATOM 31204 C CA . LEU D 1 526 ? 64.094 101.787 78.893 1.00 42.02 524 LEU D CA 1
ATOM 31205 C C . LEU D 1 526 ? 64.170 102.795 77.768 1.00 42.02 524 LEU D C 1
ATOM 31206 O O . LEU D 1 526 ? 63.327 102.788 76.868 1.00 42.02 524 LEU D O 1
ATOM 31222 N N . ALA D 1 527 ? 65.185 103.654 77.792 1.00 42.28 525 ALA D N 1
ATOM 31223 C CA . ALA D 1 527 ? 65.474 104.493 76.643 1.00 42.28 525 ALA D CA 1
ATOM 31224 C C . ALA D 1 527 ? 65.754 103.663 75.402 1.00 42.28 525 ALA D C 1
ATOM 31225 O O . ALA D 1 527 ? 65.509 104.120 74.284 1.00 42.28 525 ALA D O 1
ATOM 31232 N N . THR D 1 528 ? 66.241 102.437 75.578 1.00 42.34 526 THR D N 1
ATOM 31233 C CA . THR D 1 528 ? 66.541 101.576 74.448 1.00 42.34 526 THR D CA 1
ATOM 31234 C C . THR D 1 528 ? 65.268 100.987 73.862 1.00 42.34 526 THR D C 1
ATOM 31235 O O . THR D 1 528 ? 65.258 100.552 72.710 1.00 42.34 526 THR D O 1
ATOM 31246 N N . VAL D 1 529 ? 64.193 100.961 74.634 1.00 44.78 527 VAL D N 1
ATOM 31247 C CA . VAL D 1 529 ? 62.898 100.524 74.138 1.00 44.78 527 VAL D CA 1
ATOM 31248 C C . VAL D 1 529 ? 62.111 101.689 73.563 1.00 44.78 527 VAL D C 1
ATOM 31249 O O . VAL D 1 529 ? 61.362 101.527 72.601 1.00 44.78 527 VAL D O 1
ATOM 31262 N N . VAL D 1 530 ? 62.261 102.871 74.150 1.00 45.72 528 VAL D N 1
ATOM 31263 C CA . VAL D 1 530 ? 61.616 104.058 73.614 1.00 45.72 528 VAL D CA 1
ATOM 31264 C C . VAL D 1 530 ? 62.150 104.369 72.231 1.00 45.72 528 VAL D C 1
ATOM 31265 O O . VAL D 1 530 ? 61.419 104.858 71.363 1.00 45.72 528 VAL D O 1
ATOM 31278 N N . LEU D 1 531 ? 63.430 104.106 72.008 1.00 45.53 529 LEU D N 1
ATOM 31279 C CA . LEU D 1 531 ? 64.098 104.450 70.773 1.00 45.53 529 LEU D CA 1
ATOM 31280 C C . LEU D 1 531 ? 64.069 103.327 69.753 1.00 45.53 529 LEU D C 1
ATOM 31281 O O . LEU D 1 531 ? 64.379 103.570 68.585 1.00 45.53 529 LEU D O 1
ATOM 31297 N N . TYR D 1 532 ? 63.701 102.117 70.159 1.00 48.51 530 TYR D N 1
ATOM 31298 C CA . TYR D 1 532 ? 63.591 100.989 69.247 1.00 48.51 530 TYR D CA 1
ATOM 31299 C C . TYR D 1 532 ? 62.242 100.940 68.566 1.00 48.51 530 TYR D C 1
ATOM 31300 O O . TYR D 1 532 ? 62.126 100.393 67.468 1.00 48.51 530 TYR D O 1
ATOM 31318 N N . PHE D 1 533 ? 61.216 101.460 69.223 1.00 49.05 531 PHE D N 1
ATOM 31319 C CA . PHE D 1 533 ? 59.902 101.599 68.632 1.00 49.05 531 PHE D CA 1
ATOM 31320 C C . PHE D 1 533 ? 59.672 102.984 68.067 1.00 49.05 531 PHE D C 1
ATOM 31321 O O . PHE D 1 533 ? 58.752 103.169 67.265 1.00 49.05 531 PHE D O 1
ATOM 31338 N N . SER D 1 534 ? 60.493 103.945 68.459 1.00 49.17 532 SER D N 1
ATOM 31339 C CA . SER D 1 534 ? 60.580 105.228 67.798 1.00 49.17 532 SER D CA 1
ATOM 31340 C C . SER D 1 534 ? 61.485 105.194 66.576 1.00 49.17 532 SER D C 1
ATOM 31341 O O . SER D 1 534 ? 61.826 106.254 66.048 1.00 49.17 532 SER D O 1
ATOM 31349 N N . HIS D 1 535 ? 61.893 104.007 66.132 1.00 51.28 533 HIS D N 1
ATOM 31350 C CA . HIS D 1 535 ? 62.580 103.755 64.870 1.00 51.28 533 HIS D CA 1
ATOM 31351 C C . HIS D 1 535 ? 63.990 104.304 64.832 1.00 51.28 533 HIS D C 1
ATOM 31352 O O . HIS D 1 535 ? 64.644 104.206 63.795 1.00 51.28 533 HIS D O 1
ATOM 31366 N N . LEU D 1 536 ? 64.488 104.860 65.920 1.00 48.14 534 LEU D N 1
ATOM 31367 C CA . LEU D 1 536 ? 65.777 105.512 65.931 1.00 48.14 534 LEU D CA 1
ATOM 31368 C C . LEU D 1 536 ? 66.865 104.500 66.237 1.00 48.14 534 LEU D C 1
ATOM 31369 O O . LEU D 1 536 ? 66.723 103.686 67.153 1.00 48.14 534 LEU D O 1
ATOM 31385 N N . LYS D 1 537 ? 67.957 104.571 65.480 1.00 47.84 535 LYS D N 1
ATOM 31386 C CA . LYS D 1 537 ? 69.105 103.701 65.690 1.00 47.84 535 LYS D CA 1
ATOM 31387 C C . LYS D 1 537 ? 69.831 103.979 66.993 1.00 47.84 535 LYS D C 1
ATOM 31388 O O . LYS D 1 537 ? 70.679 103.181 67.392 1.00 47.84 535 LYS D O 1
ATOM 31407 N N . GLU D 1 538 ? 69.518 105.077 67.661 1.00 45.31 536 GLU D N 1
ATOM 31408 C CA . GLU D 1 538 ? 70.181 105.474 68.887 1.00 45.31 536 GLU D CA 1
ATOM 31409 C C . GLU D 1 538 ? 69.866 104.578 70.068 1.00 45.31 536 GLU D C 1
ATOM 31410 O O . GLU D 1 538 ? 70.408 104.814 71.147 1.00 45.31 536 GLU D O 1
ATOM 31422 N N . TYR D 1 539 ? 69.020 103.566 69.899 1.00 44.33 537 TYR D N 1
ATOM 31423 C CA . TYR D 1 539 ? 68.826 102.566 70.936 1.00 44.33 537 TYR D CA 1
ATOM 31424 C C . TYR D 1 539 ? 70.137 101.894 71.304 1.00 44.33 537 TYR D C 1
ATOM 31425 O O . TYR D 1 539 ? 70.335 101.496 72.456 1.00 44.33 537 TYR D O 1
ATOM 31443 N N . VAL D 1 540 ? 71.057 101.806 70.351 1.00 41.05 538 VAL D N 1
ATOM 31444 C CA . VAL D 1 540 ? 72.308 101.108 70.571 1.00 41.05 538 VAL D CA 1
ATOM 31445 C C . VAL D 1 540 ? 73.173 101.863 71.555 1.00 41.05 538 VAL D C 1
ATOM 31446 O O . VAL D 1 540 ? 73.791 101.264 72.438 1.00 41.05 538 VAL D O 1
ATOM 31459 N N . ALA D 1 541 ? 73.239 103.182 71.408 1.00 39.13 539 ALA D N 1
ATOM 31460 C CA . ALA D 1 541 ? 73.952 104.038 72.341 1.00 39.13 539 ALA D CA 1
ATOM 31461 C C . ALA D 1 541 ? 73.548 103.747 73.771 1.00 39.13 539 ALA D C 1
ATOM 31462 O O . ALA D 1 541 ? 74.376 103.402 74.614 1.00 39.13 539 ALA D O 1
ATOM 31469 N N . SER D 1 542 ? 72.263 103.876 74.050 1.00 39.19 540 SER D N 1
ATOM 31470 C CA . SER D 1 542 ? 71.718 103.478 75.332 1.00 39.19 540 SER D CA 1
ATOM 31471 C C . SER D 1 542 ? 72.044 102.038 75.676 1.00 39.19 540 SER D C 1
ATOM 31472 O O . SER D 1 542 ? 72.454 101.741 76.799 1.00 39.19 540 SER D O 1
ATOM 31480 N N . MET D 1 543 ? 71.852 101.128 74.725 1.00 39.43 541 MET D N 1
ATOM 31481 C CA . MET D 1 543 ? 72.018 99.712 75.007 1.00 39.43 541 MET D CA 1
ATOM 31482 C C . MET D 1 543 ? 73.440 99.385 75.438 1.00 39.43 541 MET D C 1
ATOM 31483 O O . MET D 1 543 ? 73.644 98.538 76.311 1.00 39.43 541 MET D O 1
ATOM 31497 N N . VAL D 1 544 ? 74.435 100.060 74.866 1.00 35.77 542 VAL D N 1
ATOM 31498 C CA . VAL D 1 544 ? 75.812 99.702 75.188 1.00 35.77 542 VAL D CA 1
ATOM 31499 C C . VAL D 1 544 ? 76.229 100.231 76.541 1.00 35.77 542 VAL D C 1
ATOM 31500 O O . VAL D 1 544 ? 77.110 99.660 77.180 1.00 35.77 542 VAL D O 1
ATOM 31513 N N . PHE D 1 545 ? 75.628 101.316 77.005 1.00 34.58 543 PHE D N 1
ATOM 31514 C CA . PHE D 1 545 ? 75.897 101.767 78.356 1.00 34.58 543 PHE D CA 1
ATOM 31515 C C . PHE D 1 545 ? 75.254 100.851 79.378 1.00 34.58 543 PHE D C 1
ATOM 31516 O O . PHE D 1 545 ? 75.771 100.705 80.485 1.00 34.58 543 PHE D O 1
ATOM 31533 N N . SER D 1 546 ? 74.131 100.234 79.024 1.00 35.41 544 SER D N 1
ATOM 31534 C CA . SER D 1 546 ? 73.497 99.253 79.886 1.00 35.41 544 SER D CA 1
ATOM 31535 C C . SER D 1 546 ? 74.372 98.025 80.069 1.00 35.41 544 SER D C 1
ATOM 31536 O O . SER D 1 546 ? 74.519 97.511 81.182 1.00 35.41 544 SER D O 1
ATOM 31544 N N . LEU D 1 547 ? 74.933 97.521 78.973 1.00 33.86 545 LEU D N 1
ATOM 31545 C CA . LEU D 1 547 ? 75.857 96.400 79.033 1.00 33.86 545 LEU D CA 1
ATOM 31546 C C . LEU D 1 547 ? 77.050 96.703 79.906 1.00 33.86 545 LEU D C 1
ATOM 31547 O O . LEU D 1 547 ? 77.400 95.922 80.791 1.00 33.86 545 LEU D O 1
ATOM 31563 N N . ALA D 1 548 ? 77.726 97.805 79.622 1.00 31.11 546 ALA D N 1
ATOM 31564 C CA . ALA D 1 548 ? 78.923 98.159 80.360 1.00 31.11 546 ALA D CA 1
ATOM 31565 C C . ALA D 1 548 ? 78.620 98.369 81.833 1.00 31.11 546 ALA D C 1
ATOM 31566 O O . ALA D 1 548 ? 79.345 97.882 82.699 1.00 31.11 546 ALA D O 1
ATOM 31573 N N . LEU D 1 549 ? 77.533 99.052 82.139 1.00 32.65 547 LEU D N 1
ATOM 31574 C CA . LEU D 1 549 ? 77.062 99.105 83.510 1.00 32.65 547 LEU D CA 1
ATOM 31575 C C . LEU D 1 549 ? 76.652 97.737 83.997 1.00 32.65 547 LEU D C 1
ATOM 31576 O O . LEU D 1 549 ? 76.913 97.380 85.147 1.00 32.65 547 LEU D O 1
ATOM 31592 N N . GLY D 1 550 ? 75.939 96.997 83.154 1.00 32.02 548 GLY D N 1
ATOM 31593 C CA . GLY D 1 550 ? 75.464 95.683 83.525 1.00 32.02 548 GLY D CA 1
ATOM 31594 C C . GLY D 1 550 ? 76.561 94.742 83.969 1.00 32.02 548 GLY D C 1
ATOM 31595 O O . GLY D 1 550 ? 76.431 94.061 84.987 1.00 32.02 548 GLY D O 1
ATOM 31599 N N . TRP D 1 551 ? 77.648 94.689 83.220 1.00 31.30 549 TRP D N 1
ATOM 31600 C CA . TRP D 1 551 ? 78.727 93.794 83.587 1.00 31.30 549 TRP D CA 1
ATOM 31601 C C . TRP D 1 551 ? 79.535 94.322 84.750 1.00 31.30 549 TRP D C 1
ATOM 31602 O O . TRP D 1 551 ? 80.069 93.540 85.529 1.00 31.30 549 TRP D O 1
ATOM 31623 N N . THR D 1 552 ? 79.689 95.629 84.857 1.00 30.31 550 THR D N 1
ATOM 31624 C CA . THR D 1 552 ? 80.395 96.193 85.993 1.00 30.31 550 THR D CA 1
ATOM 31625 C C . THR D 1 552 ? 79.624 96.039 87.276 1.00 30.31 550 THR D C 1
ATOM 31626 O O . THR D 1 552 ? 80.215 96.001 88.351 1.00 30.31 550 THR D O 1
ATOM 31637 N N . ASN D 1 553 ? 78.316 95.979 87.179 1.00 32.21 551 ASN D N 1
ATOM 31638 C CA . ASN D 1 553 ? 77.461 95.721 88.307 1.00 32.21 551 ASN D CA 1
ATOM 31639 C C . ASN D 1 553 ? 77.484 94.283 88.778 1.00 32.21 551 ASN D C 1
ATOM 31640 O O . ASN D 1 553 ? 76.778 93.955 89.729 1.00 32.21 551 ASN D O 1
ATOM 31651 N N . MET D 1 554 ? 78.269 93.424 88.144 1.00 32.34 552 MET D N 1
ATOM 31652 C CA . MET D 1 554 ? 78.718 92.197 88.776 1.00 32.34 552 MET D CA 1
ATOM 31653 C C . MET D 1 554 ? 79.418 92.451 90.090 1.00 32.34 552 MET D C 1
ATOM 31654 O O . MET D 1 554 ? 79.270 91.672 91.031 1.00 32.34 552 MET D O 1
ATOM 31668 N N . LEU D 1 555 ? 80.179 93.527 90.175 1.00 29.80 553 LEU D N 1
ATOM 31669 C CA . LEU D 1 555 ? 80.866 93.882 91.401 1.00 29.80 553 LEU D CA 1
ATOM 31670 C C . LEU D 1 555 ? 79.933 94.072 92.573 1.00 29.80 553 LEU D C 1
ATOM 31671 O O . LEU D 1 555 ? 80.392 94.039 93.713 1.00 29.80 553 LEU D O 1
ATOM 31687 N N . TYR D 1 556 ? 78.650 94.303 92.324 1.00 32.65 554 TYR D N 1
ATOM 31688 C CA . TYR D 1 556 ? 77.664 94.163 93.371 1.00 32.65 554 TYR D CA 1
ATOM 31689 C C . TYR D 1 556 ? 77.817 92.840 94.084 1.00 32.65 554 TYR D C 1
ATOM 31690 O O . TYR D 1 556 ? 77.933 92.794 95.303 1.00 32.65 554 TYR D O 1
ATOM 31708 N N . TYR D 1 557 ? 77.859 91.758 93.341 1.00 32.27 555 TYR D N 1
ATOM 31709 C CA . TYR D 1 557 ? 77.806 90.443 93.935 1.00 32.27 555 TYR D CA 1
ATOM 31710 C C . TYR D 1 557 ? 79.102 90.012 94.600 1.00 32.27 555 TYR D C 1
ATOM 31711 O O . TYR D 1 557 ? 79.132 88.951 95.218 1.00 32.27 555 TYR D O 1
ATOM 31729 N N . THR D 1 558 ? 80.154 90.815 94.521 1.00 32.63 556 THR D N 1
ATOM 31730 C CA . THR D 1 558 ? 81.323 90.661 95.374 1.00 32.63 556 THR D CA 1
ATOM 31731 C C . THR D 1 558 ? 81.000 90.720 96.855 1.00 32.63 556 THR D C 1
ATOM 31732 O O . THR D 1 558 ? 81.773 90.211 97.658 1.00 32.63 556 THR D O 1
ATOM 31743 N N . ARG D 1 559 ? 79.899 91.336 97.244 1.00 35.49 557 ARG D N 1
ATOM 31744 C CA . ARG D 1 559 ? 79.589 91.494 98.649 1.00 35.49 557 ARG D CA 1
ATOM 31745 C C . ARG D 1 559 ? 79.126 90.215 99.315 1.00 35.49 557 ARG D C 1
ATOM 31746 O O . ARG D 1 559 ? 78.924 90.215 100.530 1.00 35.49 557 ARG D O 1
ATOM 31767 N N . GLY D 1 560 ? 78.952 89.152 98.573 1.00 36.23 558 GLY D N 1
ATOM 31768 C CA . GLY D 1 560 ? 78.875 87.847 99.160 1.00 36.23 558 GLY D CA 1
ATOM 31769 C C . GLY D 1 560 ? 80.200 87.219 99.471 1.00 36.23 558 GLY D C 1
ATOM 31770 O O . GLY D 1 560 ? 80.244 86.077 99.926 1.00 36.23 558 GLY D O 1
ATOM 31774 N N . PHE D 1 561 ? 81.285 87.935 99.235 1.00 34.40 559 PHE D N 1
ATOM 31775 C CA . PHE D 1 561 ? 82.625 87.416 99.387 1.00 34.40 559 PHE D CA 1
ATOM 31776 C C . PHE D 1 561 ? 83.469 88.498 100.015 1.00 34.40 559 PHE D C 1
ATOM 31777 O O . PHE D 1 561 ? 83.493 89.634 99.543 1.00 34.40 559 PHE D O 1
ATOM 31794 N N . GLN D 1 562 ? 84.145 88.133 101.089 1.00 34.96 560 GLN D N 1
ATOM 31795 C CA . GLN D 1 562 ? 84.756 89.115 101.957 1.00 34.96 560 GLN D CA 1
ATOM 31796 C C . GLN D 1 562 ? 85.855 89.886 101.255 1.00 34.96 560 GLN D C 1
ATOM 31797 O O . GLN D 1 562 ? 85.828 91.115 101.192 1.00 34.96 560 GLN D O 1
ATOM 31811 N N . GLN D 1 563 ? 86.829 89.181 100.718 1.00 34.26 561 GLN D N 1
ATOM 31812 C CA . GLN D 1 563 ? 88.018 89.847 100.238 1.00 34.26 561 GLN D CA 1
ATOM 31813 C C . GLN D 1 563 ? 87.786 90.508 98.896 1.00 34.26 561 GLN D C 1
ATOM 31814 O O . GLN D 1 563 ? 88.481 91.465 98.553 1.00 34.26 561 GLN D O 1
ATOM 31828 N N . MET D 1 564 ? 86.816 90.015 98.140 1.00 32.57 562 MET D N 1
ATOM 31829 C CA . MET D 1 564 ? 86.392 90.683 96.928 1.00 32.57 562 MET D CA 1
ATOM 31830 C C . MET D 1 564 ? 85.474 91.858 97.200 1.00 32.57 562 MET D C 1
ATOM 31831 O O . MET D 1 564 ? 85.542 92.871 96.503 1.00 32.57 562 MET D O 1
ATOM 31845 N N . GLY D 1 565 ? 84.576 91.714 98.165 1.00 32.41 563 GLY D N 1
ATOM 31846 C CA . GLY D 1 565 ? 83.681 92.794 98.512 1.00 32.41 563 GLY D CA 1
ATOM 31847 C C . GLY D 1 565 ? 84.384 93.966 99.147 1.00 32.41 563 GLY D C 1
ATOM 31848 O O . GLY D 1 565 ? 83.995 95.113 98.949 1.00 32.41 563 GLY D O 1
ATOM 31852 N N . ILE D 1 566 ? 85.400 93.692 99.949 1.00 33.20 564 ILE D N 1
ATOM 31853 C CA . ILE D 1 566 ? 86.220 94.748 100.509 1.00 33.20 564 ILE D CA 1
ATOM 31854 C C . ILE D 1 566 ? 86.989 95.446 99.417 1.00 33.20 564 ILE D C 1
ATOM 31855 O O . ILE D 1 566 ? 87.304 96.633 99.522 1.00 33.20 564 ILE D O 1
ATOM 31871 N N . TYR D 1 567 ? 87.340 94.713 98.380 1.00 30.12 565 TYR D N 1
ATOM 31872 C CA . TYR D 1 567 ? 88.048 95.287 97.263 1.00 30.12 565 TYR D CA 1
ATOM 31873 C C . TYR D 1 567 ? 87.141 96.194 96.457 1.00 30.12 565 TYR D C 1
ATOM 31874 O O . TYR D 1 567 ? 87.549 97.280 96.047 1.00 30.12 565 TYR D O 1
ATOM 31892 N N . ALA D 1 568 ? 85.901 95.782 96.253 1.00 29.74 566 ALA D N 1
ATOM 31893 C CA . ALA D 1 568 ? 84.941 96.621 95.574 1.00 29.74 566 ALA D CA 1
ATOM 31894 C C . ALA D 1 568 ? 84.540 97.827 96.395 1.00 29.74 566 ALA D C 1
ATOM 31895 O O . ALA D 1 568 ? 84.125 98.842 95.835 1.00 29.74 566 ALA D O 1
ATOM 31902 N N . VAL D 1 569 ? 84.626 97.735 97.712 1.00 33.25 567 VAL D N 1
ATOM 31903 C CA . VAL D 1 569 ? 84.414 98.904 98.536 1.00 33.25 567 VAL D CA 1
ATOM 31904 C C . VAL D 1 569 ? 85.551 99.884 98.351 1.00 33.25 567 VAL D C 1
ATOM 31905 O O . VAL D 1 569 ? 85.329 101.083 98.213 1.00 33.25 567 VAL D O 1
ATOM 31918 N N . MET D 1 570 ? 86.779 99.392 98.313 1.00 31.89 568 MET D N 1
ATOM 31919 C CA . MET D 1 570 ? 87.915 100.254 98.059 1.00 31.89 568 MET D CA 1
ATOM 31920 C C . MET D 1 570 ? 87.829 100.901 96.688 1.00 31.89 568 MET D C 1
ATOM 31921 O O . MET D 1 570 ? 88.185 102.067 96.530 1.00 31.89 568 MET D O 1
ATOM 31935 N N . ILE D 1 571 ? 87.340 100.170 95.693 1.00 29.47 569 ILE D N 1
ATOM 31936 C CA . ILE D 1 571 ? 87.148 100.732 94.365 1.00 29.47 569 ILE D CA 1
ATOM 31937 C C . ILE D 1 571 ? 86.210 101.923 94.416 1.00 29.47 569 ILE D C 1
ATOM 31938 O O . ILE D 1 571 ? 86.521 102.991 93.887 1.00 29.47 569 ILE D O 1
ATOM 31954 N N . GLU D 1 572 ? 85.049 101.766 95.039 1.00 32.92 570 GLU D N 1
ATOM 31955 C CA . GLU D 1 572 ? 84.079 102.840 95.004 1.00 32.92 570 GLU D CA 1
ATOM 31956 C C . GLU D 1 572 ? 84.519 104.025 95.844 1.00 32.92 570 GLU D C 1
ATOM 31957 O O . GLU D 1 572 ? 84.108 105.149 95.563 1.00 32.92 570 GLU D O 1
ATOM 31969 N N . LYS D 1 573 ? 85.358 103.805 96.849 1.00 34.18 571 LYS D N 1
ATOM 31970 C CA . LYS D 1 573 ? 85.932 104.907 97.599 1.00 34.18 571 LYS D CA 1
ATOM 31971 C C . LYS D 1 573 ? 86.961 105.668 96.778 1.00 34.18 571 LYS D C 1
ATOM 31972 O O . LYS D 1 573 ? 86.937 106.899 96.734 1.00 34.18 571 LYS D O 1
ATOM 31991 N N . MET D 1 574 ? 87.889 104.953 96.144 1.00 31.16 572 MET D N 1
ATOM 31992 C CA . MET D 1 574 ? 88.878 105.588 95.282 1.00 31.16 572 MET D CA 1
ATOM 31993 C C . MET D 1 574 ? 88.236 106.408 94.186 1.00 31.16 572 MET D C 1
ATOM 31994 O O . MET D 1 574 ? 88.767 107.447 93.787 1.00 31.16 572 MET D O 1
ATOM 32008 N N . ILE D 1 575 ? 87.133 105.926 93.643 1.00 30.18 573 ILE D N 1
ATOM 32009 C CA . ILE D 1 575 ? 86.428 106.658 92.608 1.00 30.18 573 ILE D CA 1
ATOM 32010 C C . ILE D 1 575 ? 85.957 107.992 93.138 1.00 30.18 573 ILE D C 1
ATOM 32011 O O . ILE D 1 575 ? 86.173 109.035 92.523 1.00 30.18 573 ILE D O 1
ATOM 32027 N N . LEU D 1 576 ? 85.321 107.976 94.293 1.00 34.79 574 LEU D N 1
ATOM 32028 C CA . LEU D 1 576 ? 84.666 109.153 94.815 1.00 34.79 574 LEU D CA 1
ATOM 32029 C C . LEU D 1 576 ? 85.652 110.076 95.493 1.00 34.79 574 LEU D C 1
ATOM 32030 O O . LEU D 1 576 ? 85.456 111.292 95.488 1.00 34.79 574 LEU D O 1
ATOM 32046 N N . ARG D 1 577 ? 86.711 109.521 96.063 1.00 33.40 575 ARG D N 1
ATOM 32047 C CA . ARG D 1 577 ? 87.702 110.317 96.754 1.00 33.40 575 ARG D CA 1
ATOM 32048 C C . ARG D 1 577 ? 88.873 110.686 95.858 1.00 33.40 575 ARG D C 1
ATOM 32049 O O . ARG D 1 577 ? 89.015 111.838 95.460 1.00 33.40 575 ARG D O 1
ATOM 32070 N N . ASP D 1 578 ? 89.657 109.702 95.455 1.00 28.97 576 ASP D N 1
ATOM 32071 C CA . ASP D 1 578 ? 90.970 109.968 94.895 1.00 28.97 576 ASP D CA 1
ATOM 32072 C C . ASP D 1 578 ? 90.903 110.299 93.417 1.00 28.97 576 ASP D C 1
ATOM 32073 O O . ASP D 1 578 ? 91.627 111.177 92.945 1.00 28.97 576 ASP D O 1
ATOM 32082 N N . LEU D 1 579 ? 90.037 109.620 92.687 1.00 26.34 577 LEU D N 1
ATOM 32083 C CA . LEU D 1 579 ? 89.924 109.783 91.253 1.00 26.34 577 LEU D CA 1
ATOM 32084 C C . LEU D 1 579 ? 89.204 111.063 90.871 1.00 26.34 577 LEU D C 1
ATOM 32085 O O . LEU D 1 579 ? 89.589 111.729 89.911 1.00 26.34 577 LEU D O 1
ATOM 32101 N N . CYS D 1 580 ? 88.155 111.417 91.594 1.00 28.94 578 CYS D N 1
ATOM 32102 C CA . CYS D 1 580 ? 87.427 112.635 91.284 1.00 28.94 578 CYS D CA 1
ATOM 32103 C C . CYS D 1 580 ? 88.279 113.865 91.544 1.00 28.94 578 CYS D C 1
ATOM 32104 O O . CYS D 1 580 ? 88.293 114.791 90.734 1.00 28.94 578 CYS D O 1
ATOM 32112 N N . ARG D 1 581 ? 88.995 113.899 92.660 1.00 26.93 579 ARG D N 1
ATOM 32113 C CA . ARG D 1 581 ? 89.978 114.950 92.870 1.00 26.93 579 ARG D CA 1
ATOM 32114 C C . ARG D 1 581 ? 90.995 114.981 91.743 1.00 26.93 579 ARG D C 1
ATOM 32115 O O . ARG D 1 581 ? 91.309 116.045 91.203 1.00 26.93 579 ARG D O 1
ATOM 32136 N N . PHE D 1 582 ? 91.523 113.817 91.382 1.00 21.97 580 PHE D N 1
ATOM 32137 C CA . PHE D 1 582 ? 92.493 113.708 90.305 1.00 21.97 580 PHE D CA 1
ATOM 32138 C C . PHE D 1 582 ? 91.946 114.251 89.000 1.00 21.97 580 PHE D C 1
ATOM 32139 O O . PHE D 1 582 ? 92.547 115.131 88.381 1.00 21.97 580 PHE D O 1
ATOM 32156 N N . MET D 1 583 ? 90.820 113.708 88.552 1.00 24.34 581 MET D N 1
ATOM 32157 C CA . MET D 1 583 ? 90.333 114.004 87.219 1.00 24.34 581 MET D CA 1
ATOM 32158 C C . MET D 1 583 ? 89.934 115.449 87.078 1.00 24.34 581 MET D C 1
ATOM 32159 O O . MET D 1 583 ? 90.039 116.014 85.992 1.00 24.34 581 MET D O 1
ATOM 32173 N N . PHE D 1 584 ? 89.483 116.060 88.157 1.00 23.64 582 PHE D N 1
ATOM 32174 C CA . PHE D 1 584 ? 89.263 117.489 88.164 1.00 23.64 582 PHE D CA 1
ATOM 32175 C C . PHE D 1 584 ? 90.525 118.240 87.777 1.00 23.64 582 PHE D C 1
ATOM 32176 O O . PHE D 1 584 ? 90.535 119.033 86.833 1.00 23.64 582 PHE D O 1
ATOM 32193 N N . VAL D 1 585 ? 91.578 118.052 88.558 1.00 21.79 583 VAL D N 1
ATOM 32194 C CA . VAL D 1 585 ? 92.842 118.718 88.319 1.00 21.79 583 VAL D CA 1
ATOM 32195 C C . VAL D 1 585 ? 93.420 118.300 86.985 1.00 21.79 583 VAL D C 1
ATOM 32196 O O . VAL D 1 585 ? 94.033 119.106 86.282 1.00 21.79 583 VAL D O 1
ATOM 32209 N N . TYR D 1 586 ? 93.260 117.035 86.630 1.00 20.89 584 TYR D N 1
ATOM 32210 C CA . TYR D 1 586 ? 93.755 116.558 85.353 1.00 20.89 584 TYR D CA 1
ATOM 32211 C C . TYR D 1 586 ? 93.112 117.292 84.185 1.00 20.89 584 TYR D C 1
ATOM 32212 O O . TYR D 1 586 ? 93.793 117.650 83.221 1.00 20.89 584 TYR D O 1
ATOM 32230 N N . ILE D 1 587 ? 91.809 117.531 84.254 1.00 21.88 585 ILE D N 1
ATOM 32231 C CA . ILE D 1 587 ? 91.075 118.162 83.164 1.00 21.88 585 ILE D CA 1
ATOM 32232 C C . ILE D 1 587 ? 91.370 119.644 83.085 1.00 21.88 585 ILE D C 1
ATOM 32233 O O . ILE D 1 587 ? 91.295 120.239 82.012 1.00 21.88 585 ILE D O 1
ATOM 32249 N N . VAL D 1 588 ? 91.658 120.268 84.213 1.00 22.13 586 VAL D N 1
ATOM 32250 C CA . VAL D 1 588 ? 92.129 121.641 84.227 1.00 22.13 586 VAL D CA 1
ATOM 32251 C C . VAL D 1 588 ? 93.425 121.761 83.450 1.00 22.13 586 VAL D C 1
ATOM 32252 O O . VAL D 1 588 ? 93.609 122.671 82.637 1.00 22.13 586 VAL D O 1
ATOM 32265 N N . PHE D 1 589 ? 94.351 120.855 83.722 1.00 21.69 587 PHE D N 1
ATOM 32266 C CA . PHE D 1 589 ? 95.606 120.783 83.006 1.00 21.69 587 PHE D CA 1
ATOM 32267 C C . PHE D 1 589 ? 95.392 120.429 81.551 1.00 21.69 587 PHE D C 1
ATOM 32268 O O . PHE D 1 589 ? 95.947 121.074 80.658 1.00 21.69 587 PHE D O 1
ATOM 32285 N N . LEU D 1 590 ? 94.621 119.382 81.304 1.00 21.36 588 LEU D N 1
ATOM 32286 C CA . LEU D 1 590 ? 94.350 118.920 79.955 1.00 21.36 588 LEU D CA 1
ATOM 32287 C C . LEU D 1 590 ? 93.759 120.026 79.111 1.00 21.36 588 LEU D C 1
ATOM 32288 O O . LEU D 1 590 ? 94.198 120.281 77.989 1.00 21.36 588 LEU D O 1
ATOM 32304 N N . PHE D 1 591 ? 92.790 120.713 79.660 1.00 22.25 589 PHE D N 1
ATOM 32305 C CA . PHE D 1 591 ? 92.116 121.778 78.955 1.00 22.25 589 PHE D CA 1
ATOM 32306 C C . PHE D 1 591 ? 92.958 123.047 78.939 1.00 22.25 589 PHE D C 1
ATOM 32307 O O . PHE D 1 591 ? 92.977 123.769 77.944 1.00 22.25 589 PHE D O 1
ATOM 32324 N N . GLY D 1 592 ? 93.667 123.320 80.029 1.00 20.97 590 GLY D N 1
ATOM 32325 C CA . GLY D 1 592 ? 94.613 124.416 80.043 1.00 20.97 590 GLY D CA 1
ATOM 32326 C C . GLY D 1 592 ? 95.662 124.339 78.958 1.00 20.97 590 GLY D C 1
ATOM 32327 O O . GLY D 1 592 ? 95.876 125.303 78.225 1.00 20.97 590 GLY D O 1
ATOM 32331 N N . PHE D 1 593 ? 96.367 123.212 78.878 1.00 20.63 591 PHE D N 1
ATOM 32332 C CA . PHE D 1 593 ? 97.441 123.058 77.919 1.00 20.63 591 PHE D CA 1
ATOM 32333 C C . PHE D 1 593 ? 96.956 122.782 76.515 1.00 20.63 591 PHE D C 1
ATOM 32334 O O . PHE D 1 593 ? 97.687 123.063 75.566 1.00 20.63 591 PHE D O 1
ATOM 32351 N N . SER D 1 594 ? 95.745 122.261 76.363 1.00 23.38 592 SER D N 1
ATOM 32352 C CA . SER D 1 594 ? 95.208 122.007 75.037 1.00 23.38 592 SER D CA 1
ATOM 32353 C C . SER D 1 594 ? 94.914 123.304 74.316 1.00 23.38 592 SER D C 1
ATOM 32354 O O . SER D 1 594 ? 95.316 123.503 73.167 1.00 23.38 592 SER D O 1
ATOM 32362 N N . THR D 1 595 ? 94.180 124.179 74.980 1.00 24.15 593 THR D N 1
ATOM 32363 C CA . THR D 1 595 ? 93.853 125.490 74.448 1.00 24.15 593 THR D CA 1
ATOM 32364 C C . THR D 1 595 ? 95.102 126.239 74.033 1.00 24.15 593 THR D C 1
ATOM 32365 O O . THR D 1 595 ? 95.165 126.833 72.954 1.00 24.15 593 THR D O 1
ATOM 32376 N N . ALA D 1 596 ? 96.076 126.275 74.927 1.00 23.58 594 ALA D N 1
ATOM 32377 C CA . ALA D 1 596 ? 97.411 126.748 74.620 1.00 23.58 594 ALA D CA 1
ATOM 32378 C C . ALA D 1 596 ? 97.972 126.144 73.345 1.00 23.58 594 ALA D C 1
ATOM 32379 O O . ALA D 1 596 ? 98.509 126.855 72.492 1.00 23.58 594 ALA D O 1
ATOM 32386 N N . VAL D 1 597 ? 97.885 124.826 73.217 1.00 25.12 595 VAL D N 1
ATOM 32387 C CA . VAL D 1 597 ? 98.450 124.140 72.064 1.00 25.12 595 VAL D CA 1
ATOM 32388 C C . VAL D 1 597 ? 97.681 124.480 70.804 1.00 25.12 595 VAL D C 1
ATOM 32389 O O . VAL D 1 597 ? 98.268 124.800 69.770 1.00 25.12 595 VAL D O 1
ATOM 32402 N N . VAL D 1 598 ? 96.356 124.419 70.870 1.00 26.67 596 VAL D N 1
ATOM 32403 C CA . VAL D 1 598 ? 95.557 124.583 69.672 1.00 26.67 596 VAL D CA 1
ATOM 32404 C C . VAL D 1 598 ? 95.486 126.038 69.253 1.00 26.67 596 VAL D C 1
ATOM 32405 O O . VAL D 1 598 ? 95.184 126.335 68.098 1.00 26.67 596 VAL D O 1
ATOM 32418 N N . THR D 1 599 ? 95.753 126.953 70.171 1.00 26.90 597 THR D N 1
ATOM 32419 C CA . THR D 1 599 ? 95.948 128.353 69.841 1.00 26.90 597 THR D CA 1
ATOM 32420 C C . THR D 1 599 ? 97.242 128.582 69.078 1.00 26.90 597 THR D C 1
ATOM 32421 O O . THR D 1 599 ? 97.353 129.546 68.317 1.00 26.90 597 THR D O 1
ATOM 32432 N N . LEU D 1 600 ? 98.230 127.728 69.288 1.00 28.72 598 LEU D N 1
ATOM 32433 C CA . LEU D 1 600 ? 99.503 127.816 68.615 1.00 28.72 598 LEU D CA 1
ATOM 32434 C C . LEU D 1 600 ? 99.491 127.144 67.262 1.00 28.72 598 LEU D C 1
ATOM 32435 O O . LEU D 1 600 ? 100.322 127.475 66.414 1.00 28.72 598 LEU D O 1
ATOM 32451 N N . ILE D 1 601 ? 98.571 126.234 67.042 1.00 31.33 599 ILE D N 1
ATOM 32452 C CA . ILE D 1 601 ? 98.495 125.478 65.807 1.00 31.33 599 ILE D CA 1
ATOM 32453 C C . ILE D 1 601 ? 97.913 126.357 64.712 1.00 31.33 599 ILE D C 1
ATOM 32454 O O . ILE D 1 601 ? 96.972 127.120 64.936 1.00 31.33 599 ILE D O 1
ATOM 32470 N N . GLU D 1 602 ? 98.494 126.246 63.518 1.00 39.48 600 GLU D N 1
ATOM 32471 C CA . GLU D 1 602 ? 98.096 127.008 62.340 1.00 39.48 600 GLU D CA 1
ATOM 32472 C C . GLU D 1 602 ? 98.092 126.084 61.135 1.00 39.48 600 GLU D C 1
ATOM 32473 O O . GLU D 1 602 ? 99.140 125.548 60.759 1.00 39.48 600 GLU D O 1
ATOM 32485 N N . ASP D 1 603 ? 96.926 125.904 60.528 1.00 41.61 601 ASP D N 1
ATOM 32486 C CA . ASP D 1 603 ? 96.835 125.257 59.218 1.00 41.61 601 ASP D CA 1
ATOM 32487 C C . ASP D 1 603 ? 95.503 125.573 58.544 1.00 41.61 601 ASP D C 1
ATOM 32488 O O . ASP D 1 603 ? 94.708 124.681 58.258 1.00 41.61 601 ASP D O 1
ATOM 32497 N N . SER D 1 629 ? 94.737 117.252 60.481 1.00 37.85 627 SER D N 1
ATOM 32498 C CA . SER D 1 629 ? 94.685 118.585 61.066 1.00 37.85 627 SER D CA 1
ATOM 32499 C C . SER D 1 629 ? 94.227 118.545 62.521 1.00 37.85 627 SER D C 1
ATOM 32500 O O . SER D 1 629 ? 93.095 118.166 62.815 1.00 37.85 627 SER D O 1
ATOM 32508 N N . TYR D 1 630 ? 95.119 118.958 63.422 1.00 32.77 628 TYR D N 1
ATOM 32509 C CA . TYR D 1 630 ? 94.846 119.015 64.851 1.00 32.77 628 TYR D CA 1
ATOM 32510 C C . TYR D 1 630 ? 94.421 120.405 65.299 1.00 32.77 628 TYR D C 1
ATOM 32511 O O . TYR D 1 630 ? 94.555 120.745 66.478 1.00 32.77 628 TYR D O 1
ATOM 32529 N N . ASN D 1 631 ? 93.889 121.214 64.386 1.00 33.39 629 ASN D N 1
ATOM 32530 C CA . ASN D 1 631 ? 93.460 122.574 64.705 1.00 33.39 629 ASN D CA 1
ATOM 32531 C C . ASN D 1 631 ? 92.042 122.533 65.268 1.00 33.39 629 ASN D C 1
ATOM 32532 O O . ASN D 1 631 ? 91.097 123.129 64.756 1.00 33.39 629 ASN D O 1
ATOM 32543 N N . SER D 1 632 ? 91.928 121.808 66.366 1.00 29.97 630 SER D N 1
ATOM 32544 C CA . SER D 1 632 ? 90.656 121.518 66.984 1.00 29.97 630 SER D CA 1
ATOM 32545 C C . SER D 1 632 ? 90.931 121.173 68.427 1.00 29.97 630 SER D C 1
ATOM 32546 O O . SER D 1 632 ? 91.939 120.545 68.748 1.00 29.97 630 SER D O 1
ATOM 32554 N N . LEU D 1 633 ? 90.040 121.621 69.286 1.00 26.37 631 LEU D N 1
ATOM 32555 C CA . LEU D 1 633 ? 90.212 121.404 70.699 1.00 26.37 631 LEU D CA 1
ATOM 32556 C C . LEU D 1 633 ? 89.908 119.977 71.078 1.00 26.37 631 LEU D C 1
ATOM 32557 O O . LEU D 1 633 ? 90.378 119.509 72.112 1.00 26.37 631 LEU D O 1
ATOM 32573 N N . TYR D 1 634 ? 89.129 119.267 70.273 1.00 27.60 632 TYR D N 1
ATOM 32574 C CA . TYR D 1 634 ? 88.923 117.863 70.563 1.00 27.60 632 TYR D CA 1
ATOM 32575 C C . TYR D 1 634 ? 90.204 117.083 70.352 1.00 27.60 632 TYR D C 1
ATOM 32576 O O . TYR D 1 634 ? 90.674 116.375 71.248 1.00 27.60 632 TYR D O 1
ATOM 32594 N N . SER D 1 635 ? 90.795 117.234 69.176 1.00 28.28 633 SER D N 1
ATOM 32595 C CA . SER D 1 635 ? 91.887 116.384 68.759 1.00 28.28 633 SER D CA 1
ATOM 32596 C C . SER D 1 635 ? 93.127 116.646 69.577 1.00 28.28 633 SER D C 1
ATOM 32597 O O . SER D 1 635 ? 93.881 115.725 69.903 1.00 28.28 633 SER D O 1
ATOM 32605 N N . THR D 1 636 ? 93.357 117.907 69.895 1.00 25.87 634 THR D N 1
ATOM 32606 C CA . THR D 1 636 ? 94.450 118.276 70.767 1.00 25.87 634 THR D CA 1
ATOM 32607 C C . THR D 1 636 ? 94.241 117.739 72.169 1.00 25.87 634 THR D C 1
ATOM 32608 O O . THR D 1 636 ? 95.163 117.203 72.784 1.00 25.87 634 THR D O 1
ATOM 32619 N N . CYS D 1 637 ? 93.038 117.885 72.695 1.00 24.94 635 CYS D N 1
ATOM 32620 C CA . CYS D 1 637 ? 92.712 117.278 73.975 1.00 24.94 635 CYS D CA 1
ATOM 32621 C C . CYS D 1 637 ? 92.771 115.774 73.886 1.00 24.94 635 CYS D C 1
ATOM 32622 O O . CYS D 1 637 ? 93.125 115.099 74.855 1.00 24.94 635 CYS D O 1
ATOM 32630 N N . LEU D 1 638 ? 92.430 115.239 72.730 1.00 25.08 636 LEU D N 1
ATOM 32631 C CA . LEU D 1 638 ? 92.512 113.815 72.513 1.00 25.08 636 LEU D CA 1
ATOM 32632 C C . LEU D 1 638 ? 93.949 113.362 72.351 1.00 25.08 636 LEU D C 1
ATOM 32633 O O . LEU D 1 638 ? 94.300 112.279 72.808 1.00 25.08 636 LEU D O 1
ATOM 32649 N N . GLU D 1 639 ? 94.797 114.177 71.737 1.00 24.53 637 GLU D N 1
ATOM 32650 C CA . GLU D 1 639 ? 96.207 113.837 71.640 1.00 24.53 637 GLU D CA 1
ATOM 32651 C C . GLU D 1 639 ? 96.932 114.005 72.961 1.00 24.53 637 GLU D C 1
ATOM 32652 O O . GLU D 1 639 ? 97.884 113.276 73.243 1.00 24.53 637 GLU D O 1
ATOM 32664 N N . LEU D 1 640 ? 96.544 114.981 73.754 1.00 21.83 638 LEU D N 1
ATOM 32665 C CA . LEU D 1 640 ? 97.176 115.180 75.037 1.00 21.83 638 LEU D CA 1
ATOM 32666 C C . LEU D 1 640 ? 96.698 114.214 76.088 1.00 21.83 638 LEU D C 1
ATOM 32667 O O . LEU D 1 640 ? 97.387 114.030 77.087 1.00 21.83 638 LEU D O 1
ATOM 32683 N N . PHE D 1 641 ? 95.540 113.602 75.900 1.00 20.79 639 PHE D N 1
ATOM 32684 C CA . PHE D 1 641 ? 95.139 112.530 76.778 1.00 20.79 639 PHE D CA 1
ATOM 32685 C C . PHE D 1 641 ? 95.934 111.271 76.518 1.00 20.79 639 PHE D C 1
ATOM 32686 O O . PHE D 1 641 ? 96.012 110.401 77.373 1.00 20.79 639 PHE D O 1
ATOM 32703 N N . LYS D 1 642 ? 96.532 111.155 75.357 1.00 21.35 640 LYS D N 1
ATOM 32704 C CA . LYS D 1 642 ? 97.286 109.970 75.044 1.00 21.35 640 LYS D CA 1
ATOM 32705 C C . LYS D 1 642 ? 98.588 109.908 75.807 1.00 21.35 640 LYS D C 1
ATOM 32706 O O . LYS D 1 642 ? 99.082 108.813 76.068 1.00 21.35 640 LYS D O 1
ATOM 32725 N N . PHE D 1 643 ? 99.156 111.058 76.171 1.00 20.78 641 PHE D N 1
ATOM 32726 C CA . PHE D 1 643 ? 100.364 111.080 76.981 1.00 20.78 641 PHE D CA 1
ATOM 32727 C C . PHE D 1 643 ? 100.156 110.359 78.298 1.00 20.78 641 PHE D C 1
ATOM 32728 O O . PHE D 1 643 ? 101.063 109.686 78.791 1.00 20.78 641 PHE D O 1
ATOM 32745 N N . THR D 1 644 ? 98.964 110.442 78.855 1.00 21.17 642 THR D N 1
ATOM 32746 C CA . THR D 1 644 ? 98.716 109.875 80.164 1.00 21.17 642 THR D CA 1
ATOM 32747 C C . THR D 1 644 ? 98.384 108.398 80.102 1.00 21.17 642 THR D C 1
ATOM 32748 O O . THR D 1 644 ? 98.472 107.721 81.125 1.00 21.17 642 THR D O 1
ATOM 32759 N N . ILE D 1 645 ? 98.006 107.900 78.934 1.00 19.20 643 ILE D N 1
ATOM 32760 C CA . ILE D 1 645 ? 97.890 106.481 78.691 1.00 19.20 643 ILE D CA 1
ATOM 32761 C C . ILE D 1 645 ? 99.082 105.938 77.901 1.00 19.20 643 ILE D C 1
ATOM 32762 O O . ILE D 1 645 ? 98.967 104.921 77.230 1.00 19.20 643 ILE D O 1
ATOM 32778 N N . GLY D 1 646 ? 100.209 106.621 77.951 1.00 18.38 644 GLY D N 1
ATOM 32779 C CA . GLY D 1 646 ? 101.425 106.107 77.402 1.00 18.38 644 GLY D CA 1
ATOM 32780 C C . GLY D 1 646 ? 101.490 106.090 75.911 1.00 18.38 644 GLY D C 1
ATOM 32781 O O . GLY D 1 646 ? 102.256 105.309 75.348 1.00 18.38 644 GLY D O 1
ATOM 32785 N N . MET D 1 647 ? 100.724 106.948 75.252 1.00 19.01 645 MET D N 1
ATOM 32786 C CA . MET D 1 647 ? 100.617 106.953 73.806 1.00 19.01 645 MET D CA 1
ATOM 32787 C C . MET D 1 647 ? 100.759 108.348 73.231 1.00 19.01 645 MET D C 1
ATOM 32788 O O . MET D 1 647 ? 100.217 108.645 72.167 1.00 19.01 645 MET D O 1
ATOM 32802 N N . GLY D 1 648 ? 101.525 109.179 73.908 1.00 20.86 646 GLY D N 1
ATOM 32803 C CA . GLY D 1 648 ? 101.797 110.522 73.461 1.00 20.86 646 GLY D CA 1
ATOM 32804 C C . GLY D 1 648 ? 102.913 110.683 72.455 1.00 20.86 646 GLY D C 1
ATOM 32805 O O . GLY D 1 648 ? 104.035 110.247 72.688 1.00 20.86 646 GLY D O 1
ATOM 32809 N N . ASP D 1 649 ? 102.593 111.345 71.360 1.00 25.38 647 ASP D N 1
ATOM 32810 C CA . ASP D 1 649 ? 103.554 111.761 70.359 1.00 25.38 647 ASP D CA 1
ATOM 32811 C C . ASP D 1 649 ? 103.901 113.208 70.621 1.00 25.38 647 ASP D C 1
ATOM 32812 O O . ASP D 1 649 ? 103.016 114.056 70.697 1.00 25.38 647 ASP D O 1
ATOM 32821 N N . LEU D 1 650 ? 105.180 113.491 70.748 1.00 24.83 648 LEU D N 1
ATOM 32822 C CA . LEU D 1 650 ? 105.639 114.850 70.938 1.00 24.83 648 LEU D CA 1
ATOM 32823 C C . LEU D 1 650 ? 105.747 115.605 69.632 1.00 24.83 648 LEU D C 1
ATOM 32824 O O . LEU D 1 650 ? 106.244 116.731 69.618 1.00 24.83 648 LEU D O 1
ATOM 32840 N N . GLU D 1 651 ? 105.273 115.012 68.553 1.00 28.63 649 GLU D N 1
ATOM 32841 C CA . GLU D 1 651 ? 105.436 115.475 67.197 1.00 28.63 649 GLU D CA 1
ATOM 32842 C C . GLU D 1 651 ? 104.140 115.276 66.435 1.00 28.63 649 GLU D C 1
ATOM 32843 O O . GLU D 1 651 ? 104.150 115.080 65.222 1.00 28.63 649 GLU D O 1
ATOM 32855 N N . PHE D 1 652 ? 103.008 115.314 67.136 1.00 27.47 650 PHE D N 1
ATOM 32856 C CA . PHE D 1 652 ? 101.746 115.085 66.462 1.00 27.47 650 PHE D CA 1
ATOM 32857 C C . PHE D 1 652 ? 101.359 116.227 65.550 1.00 27.47 650 PHE D C 1
ATOM 32858 O O . PHE D 1 652 ? 100.521 116.033 64.670 1.00 27.47 650 PHE D O 1
ATOM 32875 N N . THR D 1 653 ? 101.963 117.390 65.710 1.00 32.26 651 THR D N 1
ATOM 32876 C CA . THR D 1 653 ? 101.875 118.444 64.721 1.00 32.26 651 THR D CA 1
ATOM 32877 C C . THR D 1 653 ? 103.256 118.970 64.407 1.00 32.26 651 THR D C 1
ATOM 32878 O O . THR D 1 653 ? 104.153 118.996 65.250 1.00 32.26 651 THR D O 1
ATOM 32889 N N . GLU D 1 654 ? 103.402 119.344 63.153 1.00 37.30 652 GLU D N 1
ATOM 32890 C CA . GLU D 1 654 ? 104.421 120.254 62.689 1.00 37.30 652 GLU D CA 1
ATOM 32891 C C . GLU D 1 654 ? 103.802 121.586 62.302 1.00 37.30 652 GLU D C 1
ATOM 32892 O O . GLU D 1 654 ? 104.523 122.530 61.976 1.00 37.30 652 GLU D O 1
ATOM 32904 N N . ASN D 1 655 ? 102.479 121.697 62.389 1.00 36.88 653 ASN D N 1
ATOM 32905 C CA . ASN D 1 655 ? 101.734 122.825 61.859 1.00 36.88 653 ASN D CA 1
ATOM 32906 C C . ASN D 1 655 ? 101.642 123.856 62.964 1.00 36.88 653 ASN D C 1
ATOM 32907 O O . ASN D 1 655 ? 100.709 123.883 63.759 1.00 36.88 653 ASN D O 1
ATOM 32918 N N . TYR D 1 656 ? 102.638 124.714 62.994 1.00 34.43 654 TYR D N 1
ATOM 32919 C CA . TYR D 1 656 ? 102.776 125.775 63.970 1.00 34.43 654 TYR D CA 1
ATOM 32920 C C . TYR D 1 656 ? 103.940 126.634 63.510 1.00 34.43 654 TYR D C 1
ATOM 32921 O O . TYR D 1 656 ? 104.601 126.330 62.515 1.00 34.43 654 TYR D O 1
ATOM 32939 N N . ASP D 1 657 ? 104.214 127.682 64.269 1.00 37.64 655 ASP D N 1
ATOM 32940 C CA . ASP D 1 657 ? 105.302 128.593 63.969 1.00 37.64 655 ASP D CA 1
ATOM 32941 C C . ASP D 1 657 ? 106.451 128.506 64.948 1.00 37.64 655 ASP D C 1
ATOM 32942 O O . ASP D 1 657 ? 107.571 128.876 64.595 1.00 37.64 655 ASP D O 1
ATOM 32951 N N . PHE D 1 658 ? 106.200 128.052 66.170 1.00 33.74 656 PHE D N 1
ATOM 32952 C CA . PHE D 1 658 ? 107.179 128.125 67.241 1.00 33.74 656 PHE D CA 1
ATOM 32953 C C . PHE D 1 658 ? 107.304 126.776 67.935 1.00 33.74 656 PHE D C 1
ATOM 32954 O O . PHE D 1 658 ? 106.578 126.485 68.890 1.00 33.74 656 PHE D O 1
ATOM 32971 N N . LYS D 1 659 ? 108.291 126.001 67.488 1.00 31.92 657 LYS D N 1
ATOM 32972 C CA . LYS D 1 659 ? 108.551 124.685 68.050 1.00 31.92 657 LYS D CA 1
ATOM 32973 C C . LYS D 1 659 ? 108.974 124.750 69.506 1.00 31.92 657 LYS D C 1
ATOM 32974 O O . LYS D 1 659 ? 108.679 123.830 70.267 1.00 31.92 657 LYS D O 1
ATOM 32993 N N . ALA D 1 660 ? 109.746 125.758 69.894 1.00 29.10 658 ALA D N 1
ATOM 32994 C CA . ALA D 1 660 ? 110.128 125.886 71.289 1.00 29.10 658 ALA D CA 1
ATOM 32995 C C . ALA D 1 660 ? 108.911 125.939 72.181 1.00 29.10 658 ALA D C 1
ATOM 32996 O O . ALA D 1 660 ? 108.873 125.295 73.232 1.00 29.10 658 ALA D O 1
ATOM 33003 N N . VAL D 1 661 ? 107.890 126.668 71.749 1.00 28.09 659 VAL D N 1
ATOM 33004 C CA . VAL D 1 661 ? 106.696 126.844 72.553 1.00 28.09 659 VAL D CA 1
ATOM 33005 C C . VAL D 1 661 ? 105.952 125.527 72.664 1.00 28.09 659 VAL D C 1
ATOM 33006 O O . VAL D 1 661 ? 105.611 125.072 73.757 1.00 28.09 659 VAL D O 1
ATOM 33019 N N . PHE D 1 662 ? 105.750 124.877 71.528 1.00 27.73 660 PHE D N 1
ATOM 33020 C CA . PHE D 1 662 ? 105.010 123.634 71.436 1.00 27.73 660 PHE D CA 1
ATOM 33021 C C . PHE D 1 662 ? 105.612 122.552 72.306 1.00 27.73 660 PHE D C 1
ATOM 33022 O O . PHE D 1 662 ? 104.882 121.752 72.887 1.00 27.73 660 PHE D O 1
ATOM 33039 N N . ILE D 1 663 ? 106.932 122.530 72.423 1.00 26.41 661 ILE D N 1
ATOM 33040 C CA . ILE D 1 663 ? 107.655 121.502 73.156 1.00 26.41 661 ILE D CA 1
ATOM 33041 C C . ILE D 1 663 ? 107.734 121.809 74.637 1.00 26.41 661 ILE D C 1
ATOM 33042 O O . ILE D 1 663 ? 107.482 120.936 75.464 1.00 26.41 661 ILE D O 1
ATOM 33058 N N . ILE D 1 664 ? 108.113 123.035 74.980 1.00 26.49 662 ILE D N 1
ATOM 33059 C CA . ILE D 1 664 ? 108.099 123.491 76.364 1.00 26.49 662 ILE D CA 1
ATOM 33060 C C . ILE D 1 664 ? 106.742 123.245 76.987 1.00 26.49 662 ILE D C 1
ATOM 33061 O O . ILE D 1 664 ? 106.623 122.830 78.144 1.00 26.49 662 ILE D O 1
ATOM 33077 N N . LEU D 1 665 ? 105.704 123.512 76.220 1.00 24.35 663 LEU D N 1
ATOM 33078 C CA . LEU D 1 665 ? 104.341 123.416 76.693 1.00 24.35 663 LEU D CA 1
ATOM 33079 C C . LEU D 1 665 ? 103.904 121.969 76.871 1.00 24.35 663 LEU D C 1
ATOM 33080 O O . LEU D 1 665 ? 103.275 121.632 77.877 1.00 24.35 663 LEU D O 1
ATOM 33096 N N . LEU D 1 666 ? 104.248 121.093 75.928 1.00 23.15 664 LEU D N 1
ATOM 33097 C CA . LEU D 1 666 ? 103.914 119.682 76.075 1.00 23.15 664 LEU D CA 1
ATOM 33098 C C . LEU D 1 666 ? 104.713 119.016 77.170 1.00 23.15 664 LEU D C 1
ATOM 33099 O O . LEU D 1 666 ? 104.191 118.173 77.899 1.00 23.15 664 LEU D O 1
ATOM 33115 N N . LEU D 1 667 ? 105.986 119.345 77.267 1.00 22.69 665 LEU D N 1
ATOM 33116 C CA . LEU D 1 667 ? 106.810 118.867 78.364 1.00 22.69 665 LEU D CA 1
ATOM 33117 C C . LEU D 1 667 ? 106.283 119.319 79.706 1.00 22.69 665 LEU D C 1
ATOM 33118 O O . LEU D 1 667 ? 106.276 118.550 80.669 1.00 22.69 665 LEU D O 1
ATOM 33134 N N . ALA D 1 668 ? 105.877 120.572 79.800 1.00 21.32 666 ALA D N 1
ATOM 33135 C CA . ALA D 1 668 ? 105.214 121.042 80.997 1.00 21.32 666 ALA D CA 1
ATOM 33136 C C . ALA D 1 668 ? 103.935 120.268 81.261 1.00 21.32 666 ALA D C 1
ATOM 33137 O O . ALA D 1 668 ? 103.663 119.885 82.401 1.00 21.32 666 ALA D O 1
ATOM 33144 N N . TYR D 1 669 ? 103.141 120.023 80.222 1.00 20.38 667 TYR D N 1
ATOM 33145 C CA . TYR D 1 669 ? 101.981 119.153 80.360 1.00 20.38 667 TYR D CA 1
ATOM 33146 C C . TYR D 1 669 ? 102.378 117.765 80.838 1.00 20.38 667 TYR D C 1
ATOM 33147 O O . TYR D 1 669 ? 101.787 117.228 81.778 1.00 20.38 667 TYR D O 1
ATOM 33165 N N . VAL D 1 670 ? 103.380 117.175 80.203 1.00 20.19 668 VAL D N 1
ATOM 33166 C CA . VAL D 1 670 ? 103.782 115.810 80.518 1.00 20.19 668 VAL D CA 1
ATOM 33167 C C . VAL D 1 670 ? 104.313 115.720 81.936 1.00 20.19 668 VAL D C 1
ATOM 33168 O O . VAL D 1 670 ? 103.935 114.836 82.703 1.00 20.19 668 VAL D O 1
ATOM 33181 N N . ILE D 1 671 ? 105.215 116.621 82.289 1.00 20.05 669 ILE D N 1
ATOM 33182 C CA . ILE D 1 671 ? 105.818 116.627 83.609 1.00 20.05 669 ILE D CA 1
ATOM 33183 C C . ILE D 1 671 ? 104.756 116.809 84.674 1.00 20.05 669 ILE D C 1
ATOM 33184 O O . ILE D 1 671 ? 104.726 116.088 85.673 1.00 20.05 669 ILE D O 1
ATOM 33200 N N . LEU D 1 672 ? 103.861 117.763 84.470 1.00 19.97 670 LEU D N 1
ATOM 33201 C CA . LEU D 1 672 ? 102.820 118.031 85.437 1.00 19.97 670 LEU D CA 1
ATOM 33202 C C . LEU D 1 672 ? 101.812 116.903 85.533 1.00 19.97 670 LEU D C 1
ATOM 33203 O O . LEU D 1 672 ? 101.370 116.565 86.628 1.00 19.97 670 LEU D O 1
ATOM 33219 N N . THR D 1 673 ? 101.429 116.316 84.414 1.00 20.24 671 THR D N 1
ATOM 33220 C CA . THR D 1 673 ? 100.369 115.322 84.382 1.00 20.24 671 THR D CA 1
ATOM 33221 C C . THR D 1 673 ? 100.861 113.890 84.470 1.00 20.24 671 THR D C 1
ATOM 33222 O O . THR D 1 673 ? 100.353 113.126 85.285 1.00 20.24 671 THR D O 1
ATOM 33233 N N . TYR D 1 674 ? 101.842 113.507 83.671 1.00 20.41 672 TYR D N 1
ATOM 33234 C CA . TYR D 1 674 ? 102.245 112.117 83.610 1.00 20.41 672 TYR D CA 1
ATOM 33235 C C . TYR D 1 674 ? 103.218 111.785 84.724 1.00 20.41 672 TYR D C 1
ATOM 33236 O O . TYR D 1 674 ? 103.034 110.808 85.450 1.00 20.41 672 TYR D O 1
ATOM 33254 N N . ILE D 1 675 ? 104.236 112.613 84.890 1.00 20.41 673 ILE D N 1
ATOM 33255 C CA . ILE D 1 675 ? 105.312 112.304 85.810 1.00 20.41 673 ILE D CA 1
ATOM 33256 C C . ILE D 1 675 ? 104.883 112.591 87.230 1.00 20.41 673 ILE D C 1
ATOM 33257 O O . ILE D 1 675 ? 105.154 111.812 88.144 1.00 20.41 673 ILE D O 1
ATOM 33273 N N . LEU D 1 676 ? 104.208 113.708 87.432 1.00 20.42 674 LEU D N 1
ATOM 33274 C CA . LEU D 1 676 ? 103.780 114.129 88.747 1.00 20.42 674 LEU D CA 1
ATOM 33275 C C . LEU D 1 676 ? 102.424 113.571 89.140 1.00 20.42 674 LEU D C 1
ATOM 33276 O O . LEU D 1 676 ? 102.308 112.818 90.105 1.00 20.42 674 LEU D O 1
ATOM 33292 N N . LEU D 1 677 ? 101.400 113.934 88.403 1.00 21.14 675 LEU D N 1
ATOM 33293 C CA . LEU D 1 677 ? 100.049 113.822 88.901 1.00 21.14 675 LEU D CA 1
ATOM 33294 C C . LEU D 1 677 ? 99.518 112.401 88.882 1.00 21.14 675 LEU D C 1
ATOM 33295 O O . LEU D 1 677 ? 98.834 111.994 89.822 1.00 21.14 675 LEU D O 1
ATOM 33311 N N . LEU D 1 678 ? 99.810 111.628 87.842 1.00 21.40 676 LEU D N 1
ATOM 33312 C CA . LEU D 1 678 ? 99.453 110.219 87.871 1.00 21.40 676 LEU D CA 1
ATOM 33313 C C . LEU D 1 678 ? 100.194 109.485 88.963 1.00 21.40 676 LEU D C 1
ATOM 33314 O O . LEU D 1 678 ? 99.639 108.596 89.609 1.00 21.40 676 LEU D O 1
ATOM 33330 N N . ASN D 1 679 ? 101.450 109.821 89.164 1.00 21.54 677 ASN D N 1
ATOM 33331 C CA . ASN D 1 679 ? 102.244 109.112 90.136 1.00 21.54 677 ASN D CA 1
ATOM 33332 C C . ASN D 1 679 ? 101.936 109.589 91.531 1.00 21.54 677 ASN D C 1
ATOM 33333 O O . ASN D 1 679 ? 102.083 108.838 92.494 1.00 21.54 677 ASN D O 1
ATOM 33344 N N . MET D 1 680 ? 101.510 110.831 91.636 1.00 22.85 678 MET D N 1
ATOM 33345 C CA . MET D 1 680 ? 100.950 111.354 92.860 1.00 22.85 678 MET D CA 1
ATOM 33346 C C . MET D 1 680 ? 99.666 110.632 93.237 1.00 22.85 678 MET D C 1
ATOM 33347 O O . MET D 1 680 ? 99.442 110.331 94.409 1.00 22.85 678 MET D O 1
ATOM 33361 N N . LEU D 1 681 ? 98.831 110.313 92.255 1.00 22.68 679 LEU D N 1
ATOM 33362 C CA . LEU D 1 681 ? 97.611 109.562 92.507 1.00 22.68 679 LEU D CA 1
ATOM 33363 C C . LEU D 1 681 ? 97.892 108.193 93.085 1.00 22.68 679 LEU D C 1
ATOM 33364 O O . LEU D 1 681 ? 97.199 107.747 94.001 1.00 22.68 679 LEU D O 1
ATOM 33380 N N . ILE D 1 682 ? 98.864 107.492 92.518 1.00 22.44 680 ILE D N 1
ATOM 33381 C CA . ILE D 1 682 ? 99.315 106.221 93.062 1.00 22.44 680 ILE D CA 1
ATOM 33382 C C . ILE D 1 682 ? 99.679 106.397 94.515 1.00 22.44 680 ILE D C 1
ATOM 33383 O O . ILE D 1 682 ? 99.349 105.573 95.370 1.00 22.44 680 ILE D O 1
ATOM 33399 N N . ALA D 1 683 ? 100.386 107.471 94.800 1.00 23.94 681 ALA D N 1
ATOM 33400 C CA . ALA D 1 683 ? 100.782 107.809 96.148 1.00 23.94 681 ALA D CA 1
ATOM 33401 C C . ALA D 1 683 ? 99.595 108.188 97.012 1.00 23.94 681 ALA D C 1
ATOM 33402 O O . ALA D 1 683 ? 99.557 107.845 98.194 1.00 23.94 681 ALA D O 1
ATOM 33409 N N . LEU D 1 684 ? 98.630 108.909 96.458 1.00 25.27 682 LEU D N 1
ATOM 33410 C CA . LEU D 1 684 ? 97.422 109.207 97.207 1.00 25.27 682 LEU D CA 1
ATOM 33411 C C . LEU D 1 684 ? 96.621 107.956 97.511 1.00 25.27 682 LEU D C 1
ATOM 33412 O O . LEU D 1 684 ? 96.100 107.806 98.617 1.00 25.27 682 LEU D O 1
ATOM 33428 N N . MET D 1 685 ? 96.460 107.086 96.523 1.00 26.35 683 MET D N 1
ATOM 33429 C CA . MET D 1 685 ? 95.761 105.827 96.717 1.00 26.35 683 MET D CA 1
ATOM 33430 C C . MET D 1 685 ? 96.364 105.014 97.845 1.00 26.35 683 MET D C 1
ATOM 33431 O O . MET D 1 685 ? 95.643 104.440 98.661 1.00 26.35 683 MET D O 1
ATOM 33445 N N . GLY D 1 686 ? 97.685 104.918 97.878 1.00 27.72 684 GLY D N 1
ATOM 33446 C CA . GLY D 1 686 ? 98.346 104.180 98.929 1.00 27.72 684 GLY D CA 1
ATOM 33447 C C . GLY D 1 686 ? 98.061 104.724 100.306 1.00 27.72 684 GLY D C 1
ATOM 33448 O O . GLY D 1 686 ? 97.938 103.970 101.269 1.00 27.72 684 GLY D O 1
ATOM 33452 N N . GLU D 1 687 ? 97.971 106.038 100.420 1.00 31.43 685 GLU D N 1
ATOM 33453 C CA . GLU D 1 687 ? 97.584 106.648 101.674 1.00 31.43 685 GLU D CA 1
ATOM 33454 C C . GLU D 1 687 ? 96.168 106.258 102.031 1.00 31.43 685 GLU D C 1
ATOM 33455 O O . GLU D 1 687 ? 95.870 105.918 103.179 1.00 31.43 685 GLU D O 1
ATOM 33467 N N . THR D 1 688 ? 95.292 106.282 101.044 1.00 31.24 686 THR D N 1
ATOM 33468 C CA . THR D 1 688 ? 93.904 105.912 101.228 1.00 31.24 686 THR D CA 1
ATOM 33469 C C . THR D 1 688 ? 93.766 104.456 101.647 1.00 31.24 686 THR D C 1
ATOM 33470 O O . THR D 1 688 ? 93.041 104.144 102.593 1.00 31.24 686 THR D O 1
ATOM 33481 N N . VAL D 1 689 ? 94.493 103.559 100.989 1.00 31.62 687 VAL D N 1
ATOM 33482 C CA . VAL D 1 689 ? 94.406 102.137 101.288 1.00 31.62 687 VAL D CA 1
ATOM 33483 C C . VAL D 1 689 ? 94.839 101.837 102.712 1.00 31.62 687 VAL D C 1
ATOM 33484 O O . VAL D 1 689 ? 94.310 100.924 103.350 1.00 31.62 687 VAL D O 1
ATOM 33497 N N . ASN D 1 690 ? 95.822 102.564 103.225 1.00 34.72 688 ASN D N 1
ATOM 33498 C CA . ASN D 1 690 ? 96.231 102.341 104.595 1.00 34.72 688 ASN D CA 1
ATOM 33499 C C . ASN D 1 690 ? 95.183 102.837 105.574 1.00 34.72 688 ASN D C 1
ATOM 33500 O O . ASN D 1 690 ? 95.169 102.391 106.724 1.00 34.72 688 ASN D O 1
ATOM 33511 N N . LYS D 1 691 ? 94.291 103.717 105.132 1.00 35.11 689 LYS D N 1
ATOM 33512 C CA . LYS D 1 691 ? 93.245 104.278 105.963 1.00 35.11 689 LYS D CA 1
ATOM 33513 C C . LYS D 1 691 ? 91.916 103.545 105.869 1.00 35.11 689 LYS D C 1
ATOM 33514 O O . LYS D 1 691 ? 91.320 103.232 106.900 1.00 35.11 689 LYS D O 1
ATOM 33533 N N . ILE D 1 692 ? 91.427 103.267 104.662 1.00 34.89 690 ILE D N 1
ATOM 33534 C CA . ILE D 1 692 ? 90.079 102.744 104.507 1.00 34.89 690 ILE D CA 1
ATOM 33535 C C . ILE D 1 692 ? 90.048 101.232 104.644 1.00 34.89 690 ILE D C 1
ATOM 33536 O O . ILE D 1 692 ? 89.013 100.612 104.393 1.00 34.89 690 ILE D O 1
ATOM 33552 N N . ALA D 1 693 ? 91.172 100.627 105.014 1.00 36.82 691 ALA D N 1
ATOM 33553 C CA . ALA D 1 693 ? 91.264 99.175 105.065 1.00 36.82 691 ALA D CA 1
ATOM 33554 C C . ALA D 1 693 ? 90.257 98.582 106.038 1.00 36.82 691 ALA D C 1
ATOM 33555 O O . ALA D 1 693 ? 89.564 97.611 105.718 1.00 36.82 691 ALA D O 1
ATOM 33562 N N . GLN D 1 694 ? 90.173 99.149 107.236 1.00 40.90 692 GLN D N 1
ATOM 33563 C CA . GLN D 1 694 ? 89.197 98.709 108.221 1.00 40.90 692 GLN D CA 1
ATOM 33564 C C . GLN D 1 694 ? 87.814 99.237 107.908 1.00 40.90 692 GLN D C 1
ATOM 33565 O O . GLN D 1 694 ? 86.827 98.505 108.007 1.00 40.90 692 GLN D O 1
ATOM 33579 N N . GLU D 1 695 ? 87.735 100.518 107.573 1.00 40.10 693 GLU D N 1
ATOM 33580 C CA . GLU D 1 695 ? 86.491 101.131 107.141 1.00 40.10 693 GLU D CA 1
ATOM 33581 C C . GLU D 1 695 ? 85.817 100.330 106.042 1.00 40.10 693 GLU D C 1
ATOM 33582 O O . GLU D 1 695 ? 84.588 100.232 106.001 1.00 40.10 693 GLU D O 1
ATOM 33594 N N . SER D 1 696 ? 86.602 99.751 105.144 1.00 36.70 694 SER D N 1
ATOM 33595 C CA . SER D 1 696 ? 86.042 99.045 104.011 1.00 36.70 694 SER D CA 1
ATOM 33596 C C . SER D 1 696 ? 85.574 97.658 104.393 1.00 36.70 694 SER D C 1
ATOM 33597 O O . SER D 1 696 ? 84.634 97.140 103.791 1.00 36.70 694 SER D O 1
ATOM 33605 N N . LYS D 1 697 ? 86.210 97.044 105.383 1.00 39.00 695 LYS D N 1
ATOM 33606 C CA . LYS D 1 697 ? 85.689 95.798 105.914 1.00 39.00 695 LYS D CA 1
ATOM 33607 C C . LYS D 1 697 ? 84.352 95.997 106.587 1.00 39.00 695 LYS D C 1
ATOM 33608 O O . LYS D 1 697 ? 83.496 95.112 106.545 1.00 39.00 695 LYS D O 1
ATOM 33627 N N . ASN D 1 698 ? 84.152 97.143 107.198 1.00 43.74 696 ASN D N 1
ATOM 33628 C CA . ASN D 1 698 ? 82.950 97.389 107.950 1.00 43.74 696 ASN D CA 1
ATOM 33629 C C . ASN D 1 698 ? 81.850 97.929 107.070 1.00 43.74 696 ASN D C 1
ATOM 33630 O O . ASN D 1 698 ? 80.674 97.703 107.354 1.00 43.74 696 ASN D O 1
ATOM 33641 N N . ILE D 1 699 ? 82.210 98.635 106.005 1.00 38.86 697 ILE D N 1
ATOM 33642 C CA . ILE D 1 699 ? 81.245 98.948 104.967 1.00 38.86 697 ILE D CA 1
ATOM 33643 C C . ILE D 1 699 ? 80.849 97.696 104.221 1.00 38.86 697 ILE D C 1
ATOM 33644 O O . ILE D 1 699 ? 79.725 97.600 103.728 1.00 38.86 697 ILE D O 1
ATOM 33660 N N . TRP D 1 700 ? 81.753 96.730 104.100 1.00 36.80 698 TRP D N 1
ATOM 33661 C CA . TRP D 1 700 ? 81.390 95.472 103.466 1.00 36.80 698 TRP D CA 1
ATOM 33662 C C . TRP D 1 700 ? 80.330 94.727 104.264 1.00 36.80 698 TRP D C 1
ATOM 33663 O O . TRP D 1 700 ? 79.329 94.275 103.708 1.00 36.80 698 TRP D O 1
ATOM 33684 N N . LYS D 1 701 ? 80.553 94.555 105.563 1.00 42.86 699 LYS D N 1
ATOM 33685 C CA . LYS D 1 701 ? 79.609 93.839 106.405 1.00 42.86 699 LYS D CA 1
ATOM 33686 C C . LYS D 1 701 ? 78.245 94.493 106.409 1.00 42.86 699 LYS D C 1
ATOM 33687 O O . LYS D 1 701 ? 77.228 93.814 106.565 1.00 42.86 699 LYS D O 1
ATOM 33706 N N . LEU D 1 702 ? 78.210 95.803 106.243 1.00 46.64 700 LEU D N 1
ATOM 33707 C CA . LEU D 1 702 ? 76.964 96.531 106.158 1.00 46.64 700 LEU D CA 1
ATOM 33708 C C . LEU D 1 702 ? 76.292 96.334 104.813 1.00 46.64 700 LEU D C 1
ATOM 33709 O O . LEU D 1 702 ? 75.063 96.276 104.733 1.00 46.64 700 LEU D O 1
ATOM 33725 N N . GLN D 1 703 ? 77.074 96.252 103.743 1.00 39.61 701 GLN D N 1
ATOM 33726 C CA . GLN D 1 703 ? 76.523 95.885 102.450 1.00 39.61 701 GLN D CA 1
ATOM 33727 C C . GLN D 1 703 ? 75.881 94.516 102.492 1.00 39.61 701 GLN D C 1
ATOM 33728 O O . GLN D 1 703 ? 74.794 94.316 101.946 1.00 39.61 701 GLN D O 1
ATOM 33742 N N . ARG D 1 704 ? 76.553 93.557 103.110 1.00 43.81 702 ARG D N 1
ATOM 33743 C CA . ARG D 1 704 ? 76.012 92.217 103.225 1.00 43.81 702 ARG D CA 1
ATOM 33744 C C . ARG D 1 704 ? 74.783 92.188 104.119 1.00 43.81 702 ARG D C 1
ATOM 33745 O O . ARG D 1 704 ? 73.836 91.443 103.858 1.00 43.81 702 ARG D O 1
ATOM 33766 N N . ALA D 1 705 ? 74.795 92.982 105.183 1.00 47.21 703 ALA D N 1
ATOM 33767 C CA . ALA D 1 705 ? 73.644 93.124 106.059 1.00 47.21 703 ALA D CA 1
ATOM 33768 C C . ALA D 1 705 ? 72.407 93.569 105.303 1.00 47.21 703 ALA D C 1
ATOM 33769 O O . ALA D 1 705 ? 71.312 93.045 105.518 1.00 47.21 703 ALA D O 1
ATOM 33776 N N . ILE D 1 706 ? 72.555 94.562 104.435 1.00 48.22 704 ILE D N 1
ATOM 33777 C CA . ILE D 1 706 ? 71.435 95.055 103.651 1.00 48.22 704 ILE D CA 1
ATOM 33778 C C . ILE D 1 706 ? 70.939 93.995 102.695 1.00 48.22 704 ILE D C 1
ATOM 33779 O O . ILE D 1 706 ? 69.756 93.966 102.342 1.00 48.22 704 ILE D O 1
ATOM 33795 N N . THR D 1 707 ? 71.826 93.132 102.237 1.00 45.36 705 THR D N 1
ATOM 33796 C CA . THR D 1 707 ? 71.407 92.023 101.409 1.00 45.36 705 THR D CA 1
ATOM 33797 C C . THR D 1 707 ? 70.617 91.016 102.220 1.00 45.36 705 THR D C 1
ATOM 33798 O O . THR D 1 707 ? 69.608 90.484 101.752 1.00 45.36 705 THR D O 1
ATOM 33809 N N . ILE D 1 708 ? 71.063 90.753 103.440 1.00 50.03 706 ILE D N 1
ATOM 33810 C CA . ILE D 1 708 ? 70.391 89.818 104.322 1.00 50.03 706 ILE D CA 1
ATOM 33811 C C . ILE D 1 708 ? 68.998 90.314 104.664 1.00 50.03 706 ILE D C 1
ATOM 33812 O O . ILE D 1 708 ? 68.053 89.529 104.771 1.00 50.03 706 ILE D O 1
ATOM 33828 N N . LEU D 1 709 ? 68.848 91.618 104.831 1.00 55.08 707 LEU D N 1
ATOM 33829 C CA . LEU D 1 709 ? 67.566 92.199 105.190 1.00 55.08 707 LEU D CA 1
ATOM 33830 C C . LEU D 1 709 ? 66.657 92.356 103.985 1.00 55.08 707 LEU D C 1
ATOM 33831 O O . LEU D 1 709 ? 65.474 92.018 104.054 1.00 55.08 707 LEU D O 1
ATOM 33847 N N . ASP D 1 710 ? 67.180 92.874 102.875 1.00 54.71 708 ASP D N 1
ATOM 33848 C CA . ASP D 1 710 ? 66.381 92.940 101.661 1.00 54.71 708 ASP D CA 1
ATOM 33849 C C . ASP D 1 710 ? 65.976 91.555 101.191 1.00 54.71 708 ASP D C 1
ATOM 33850 O O . ASP D 1 710 ? 64.941 91.396 100.537 1.00 54.71 708 ASP D O 1
ATOM 33859 N N . THR D 1 711 ? 66.777 90.546 101.512 1.00 54.54 709 THR D N 1
ATOM 33860 C CA . THR D 1 711 ? 66.455 89.181 101.134 1.00 54.54 709 THR D CA 1
ATOM 33861 C C . THR D 1 711 ? 65.312 88.634 101.972 1.00 54.54 709 THR D C 1
ATOM 33862 O O . THR D 1 711 ? 64.271 88.241 101.437 1.00 54.54 709 THR D O 1
ATOM 33873 N N . GLU D 1 712 ? 65.497 88.587 103.294 1.00 60.17 710 GLU D N 1
ATOM 33874 C CA . GLU D 1 712 ? 64.532 87.927 104.159 1.00 60.17 710 GLU D CA 1
ATOM 33875 C C . GLU D 1 712 ? 63.173 88.597 104.105 1.00 60.17 710 GLU D C 1
ATOM 33876 O O . GLU D 1 712 ? 62.163 87.954 104.399 1.00 60.17 710 GLU D O 1
ATOM 33888 N N . LYS D 1 713 ? 63.126 89.868 103.739 1.00 62.12 711 LYS D N 1
ATOM 33889 C CA . LYS D 1 713 ? 61.861 90.508 103.444 1.00 62.12 711 LYS D CA 1
ATOM 33890 C C . LYS D 1 713 ? 61.283 89.918 102.176 1.00 62.12 711 LYS D C 1
ATOM 33891 O O . LYS D 1 713 ? 60.253 89.244 102.209 1.00 62.12 711 LYS D O 1
ATOM 33910 N N . SER D 1 714 ? 61.991 90.130 101.069 1.00 65.42 712 SER D N 1
ATOM 33911 C CA . SER D 1 714 ? 61.459 89.824 99.748 1.00 65.42 712 SER D CA 1
ATOM 33912 C C . SER D 1 714 ? 61.121 88.349 99.603 1.00 65.42 712 SER D C 1
ATOM 33913 O O . SER D 1 714 ? 60.031 87.993 99.142 1.00 65.42 712 SER D O 1
ATOM 33921 N N . PHE D 1 715 ? 62.050 87.474 99.985 1.00 65.72 713 PHE D N 1
ATOM 33922 C CA . PHE D 1 715 ? 61.869 86.046 99.757 1.00 65.72 713 PHE D CA 1
ATOM 33923 C C . PHE D 1 715 ? 60.648 85.520 100.501 1.00 65.72 713 PHE D C 1
ATOM 33924 O O . PHE D 1 715 ? 59.711 84.997 99.889 1.00 65.72 713 PHE D O 1
ATOM 33941 N N . LEU D 1 716 ? 60.648 85.627 101.827 1.00 71.30 714 LEU D N 1
ATOM 33942 C CA . LEU D 1 716 ? 59.491 85.159 102.574 1.00 71.30 714 LEU D CA 1
ATOM 33943 C C . LEU D 1 716 ? 58.264 86.003 102.255 1.00 71.30 714 LEU D C 1
ATOM 33944 O O . LEU D 1 716 ? 57.332 85.536 101.592 1.00 71.30 714 LEU D O 1
ATOM 33960 N N . LYS D 1 717 ? 58.251 87.239 102.762 1.00 73.37 715 LYS D N 1
ATOM 33961 C CA . LYS D 1 717 ? 57.207 88.256 102.596 1.00 73.37 715 LYS D CA 1
ATOM 33962 C C . LYS D 1 717 ? 55.764 87.804 102.857 1.00 73.37 715 LYS D C 1
ATOM 33963 O O . LYS D 1 717 ? 54.834 88.571 102.586 1.00 73.37 715 LYS D O 1
ATOM 33982 N N . CYS D 1 718 ? 55.545 86.590 103.371 1.00 78.69 716 CYS D N 1
ATOM 33983 C CA . CYS D 1 718 ? 54.213 86.128 103.745 1.00 78.69 716 CYS D CA 1
ATOM 33984 C C . CYS D 1 718 ? 54.222 85.321 105.039 1.00 78.69 716 CYS D C 1
ATOM 33985 O O . CYS D 1 718 ? 53.350 85.490 105.897 1.00 78.69 716 CYS D O 1
ATOM 33993 N N . MET D 1 719 ? 55.229 84.460 105.190 1.00 77.98 717 MET D N 1
ATOM 33994 C CA . MET D 1 719 ? 55.297 83.443 106.230 1.00 77.98 717 MET D CA 1
ATOM 33995 C C . MET D 1 719 ? 56.238 83.848 107.353 1.00 77.98 717 MET D C 1
ATOM 33996 O O . MET D 1 719 ? 55.856 83.830 108.527 1.00 77.98 717 MET D O 1
ATOM 34010 N N . ARG D 1 720 ? 57.460 84.223 106.989 1.00 75.54 718 ARG D N 1
ATOM 34011 C CA . ARG D 1 720 ? 58.466 84.769 107.891 1.00 75.54 718 ARG D CA 1
ATOM 34012 C C . ARG D 1 720 ? 58.662 83.876 109.120 1.00 75.54 718 ARG D C 1
ATOM 34013 O O . ARG D 1 720 ? 58.560 84.300 110.273 1.00 75.54 718 ARG D O 1
ATOM 34034 N N . LYS D 1 721 ? 58.976 82.614 108.826 1.00 74.63 719 LYS D N 1
ATOM 34035 C CA . LYS D 1 721 ? 59.085 81.551 109.819 1.00 74.63 719 LYS D CA 1
ATOM 34036 C C . LYS D 1 721 ? 60.336 80.705 109.667 1.00 74.63 719 LYS D C 1
ATOM 34037 O O . LYS D 1 721 ? 60.765 80.095 110.653 1.00 74.63 719 LYS D O 1
ATOM 34056 N N . ALA D 1 722 ? 60.925 80.631 108.478 1.00 72.11 720 ALA D N 1
ATOM 34057 C CA . ALA D 1 722 ? 62.101 79.805 108.268 1.00 72.11 720 ALA D CA 1
ATOM 34058 C C . ALA D 1 722 ? 63.398 80.526 108.595 1.00 72.11 720 ALA D C 1
ATOM 34059 O O . ALA D 1 722 ? 64.399 79.858 108.874 1.00 72.11 720 ALA D O 1
ATOM 34066 N N . PHE D 1 723 ? 63.412 81.860 108.570 1.00 67.51 721 PHE D N 1
ATOM 34067 C CA . PHE D 1 723 ? 64.614 82.596 108.934 1.00 67.51 721 PHE D CA 1
ATOM 34068 C C . PHE D 1 723 ? 64.709 82.881 110.426 1.00 67.51 721 PHE D C 1
ATOM 34069 O O . PHE D 1 723 ? 65.532 83.709 110.830 1.00 67.51 721 PHE D O 1
ATOM 34086 N N . ARG D 1 724 ? 63.916 82.212 111.257 1.00 71.08 722 ARG D N 1
ATOM 34087 C CA . ARG D 1 724 ? 63.889 82.580 112.661 1.00 71.08 722 ARG D CA 1
ATOM 34088 C C . ARG D 1 724 ? 65.207 82.201 113.311 1.00 71.08 722 ARG D C 1
ATOM 34089 O O . ARG D 1 724 ? 65.407 81.067 113.759 1.00 71.08 722 ARG D O 1
ATOM 34110 N N . SER D 1 725 ? 66.113 83.166 113.341 1.00 65.77 723 SER D N 1
ATOM 34111 C CA . SER D 1 725 ? 67.360 83.017 114.065 1.00 65.77 723 SER D CA 1
ATOM 34112 C C . SER D 1 725 ? 67.090 82.864 115.553 1.00 65.77 723 SER D C 1
ATOM 34113 O O . SER D 1 725 ? 66.310 83.620 116.140 1.00 65.77 723 SER D O 1
ATOM 34121 N N . GLY D 1 726 ? 67.745 81.887 116.157 1.00 71.08 724 GLY D N 1
ATOM 34122 C CA . GLY D 1 726 ? 67.472 81.519 117.524 1.00 71.08 724 GLY D CA 1
ATOM 34123 C C . GLY D 1 726 ? 66.336 80.522 117.642 1.00 71.08 724 GLY D C 1
ATOM 34124 O O . GLY D 1 726 ? 65.962 79.843 116.689 1.00 71.08 724 GLY D O 1
ATOM 34128 N N . LYS D 1 727 ? 65.783 80.439 118.846 1.00 75.39 725 LYS D N 1
ATOM 34129 C CA . LYS D 1 727 ? 64.772 79.450 119.175 1.00 75.39 725 LYS D CA 1
ATOM 34130 C C . LYS D 1 727 ? 64.093 79.910 120.455 1.00 75.39 725 LYS D C 1
ATOM 34131 O O . LYS D 1 727 ? 64.601 80.789 121.150 1.00 75.39 725 LYS D O 1
ATOM 34150 N N . LEU D 1 728 ? 62.922 79.351 120.741 1.00 76.65 726 LEU D N 1
ATOM 34151 C CA . LEU D 1 728 ? 62.323 79.541 122.057 1.00 76.65 726 LEU D CA 1
ATOM 34152 C C . LEU D 1 728 ? 63.218 78.912 123.108 1.00 76.65 726 LEU D C 1
ATOM 34153 O O . LEU D 1 728 ? 63.297 77.684 123.215 1.00 76.65 726 LEU D O 1
ATOM 34169 N N . LEU D 1 729 ? 63.867 79.753 123.899 1.00 78.23 727 LEU D N 1
ATOM 34170 C CA . LEU D 1 729 ? 64.626 79.329 125.066 1.00 78.23 727 LEU D CA 1
ATOM 34171 C C . LEU D 1 729 ? 64.055 80.010 126.302 1.00 78.23 727 LEU D C 1
ATOM 34172 O O . LEU D 1 729 ? 64.186 81.226 126.460 1.00 78.23 727 LEU D O 1
ATOM 34188 N N . GLN D 1 730 ? 63.432 79.233 127.178 1.00 84.02 728 GLN D N 1
ATOM 34189 C CA . GLN D 1 730 ? 63.025 79.740 128.482 1.00 84.02 728 GLN D CA 1
ATOM 34190 C C . GLN D 1 730 ? 64.265 80.116 129.285 1.00 84.02 728 GLN D C 1
ATOM 34191 O O . GLN D 1 730 ? 65.076 79.246 129.615 1.00 84.02 728 GLN D O 1
ATOM 34205 N N . VAL D 1 731 ? 64.416 81.407 129.592 1.00 82.39 729 VAL D N 1
ATOM 34206 C CA . VAL D 1 731 ? 65.609 81.903 130.278 1.00 82.39 729 VAL D CA 1
ATOM 34207 C C . VAL D 1 731 ? 65.398 82.096 131.773 1.00 82.39 729 VAL D C 1
ATOM 34208 O O . VAL D 1 731 ? 66.366 81.993 132.541 1.00 82.39 729 VAL D O 1
ATOM 34221 N N . GLY D 1 732 ? 64.179 82.379 132.205 1.00 85.67 730 GLY D N 1
ATOM 34222 C CA . GLY D 1 732 ? 63.927 82.747 133.579 1.00 85.67 730 GLY D CA 1
ATOM 34223 C C . GLY D 1 732 ? 62.447 82.860 133.823 1.00 85.67 730 GLY D C 1
ATOM 34224 O O . GLY D 1 732 ? 61.680 82.004 133.373 1.00 85.67 730 GLY D O 1
ATOM 34228 N N . TYR D 1 733 ? 62.027 83.912 134.517 1.00 88.00 731 TYR D N 1
ATOM 34229 C CA . TYR D 1 733 ? 60.634 84.055 134.889 1.00 88.00 731 TYR D CA 1
ATOM 34230 C C . TYR D 1 733 ? 60.222 85.512 134.859 1.00 88.00 731 TYR D C 1
ATOM 34231 O O . TYR D 1 733 ? 61.019 86.415 135.123 1.00 88.00 731 TYR D O 1
ATOM 34249 N N . THR D 1 734 ? 58.960 85.713 134.513 1.00 91.64 732 THR D N 1
ATOM 34250 C CA . THR D 1 734 ? 58.304 86.978 134.746 1.00 91.64 732 THR D CA 1
ATOM 34251 C C . THR D 1 734 ? 58.400 87.291 136.240 1.00 91.64 732 THR D C 1
ATOM 34252 O O . THR D 1 734 ? 58.268 86.384 137.068 1.00 91.64 732 THR D O 1
ATOM 34263 N N . PRO D 1 735 ? 58.643 88.549 136.631 1.00 92.52 733 PRO D N 1
ATOM 34264 C CA . PRO D 1 735 ? 58.745 88.837 138.071 1.00 92.52 733 PRO D CA 1
ATOM 34265 C C . PRO D 1 735 ? 57.462 88.555 138.834 1.00 92.52 733 PRO D C 1
ATOM 34266 O O . PRO D 1 735 ? 57.516 88.391 140.059 1.00 92.52 733 PRO D O 1
ATOM 34277 N N . ASP D 1 736 ? 56.319 88.489 138.151 1.00 93.56 734 ASP D N 1
ATOM 34278 C CA . ASP D 1 736 ? 55.119 87.937 138.757 1.00 93.56 734 ASP D CA 1
ATOM 34279 C C . ASP D 1 736 ? 55.255 86.444 139.006 1.00 93.56 734 ASP D C 1
ATOM 34280 O O . ASP D 1 736 ? 54.798 85.953 140.044 1.00 93.56 734 ASP D O 1
ATOM 34289 N N . GLY D 1 737 ? 55.877 85.720 138.076 1.00 92.44 735 GLY D N 1
ATOM 34290 C CA . GLY D 1 737 ? 56.088 84.294 138.224 1.00 92.44 735 GLY D CA 1
ATOM 34291 C C . GLY D 1 737 ? 55.911 83.474 136.963 1.00 92.44 735 GLY D C 1
ATOM 34292 O O . GLY D 1 737 ? 56.275 82.294 136.947 1.00 92.44 735 GLY D O 1
ATOM 34296 N N . LYS D 1 738 ? 55.351 84.061 135.907 1.00 91.65 736 LYS D N 1
ATOM 34297 C CA . LYS D 1 738 ? 55.215 83.332 134.657 1.00 91.65 736 LYS D CA 1
ATOM 34298 C C . LYS D 1 738 ? 56.594 82.985 134.099 1.00 91.65 736 LYS D C 1
ATOM 34299 O O . LYS D 1 738 ? 57.625 83.497 134.539 1.00 91.65 736 LYS D O 1
ATOM 34318 N N . ASP D 1 739 ? 56.596 82.095 133.112 1.00 88.19 737 ASP D N 1
ATOM 34319 C CA . ASP D 1 739 ? 57.829 81.711 132.443 1.00 88.19 737 ASP D CA 1
ATOM 34320 C C . ASP D 1 739 ? 58.287 82.821 131.505 1.00 88.19 737 ASP D C 1
ATOM 34321 O O . ASP D 1 739 ? 57.477 83.570 130.953 1.00 88.19 737 ASP D O 1
ATOM 34330 N N . ASP D 1 740 ? 59.602 82.916 131.326 1.00 85.46 738 ASP D N 1
ATOM 34331 C CA . ASP D 1 740 ? 60.233 83.925 130.475 1.00 85.46 738 ASP D CA 1
ATOM 34332 C C . ASP D 1 740 ? 60.755 83.233 129.219 1.00 85.46 738 ASP D C 1
ATOM 34333 O O . ASP D 1 740 ? 61.908 82.804 129.161 1.00 85.46 738 ASP D O 1
ATOM 34342 N N . TYR D 1 741 ? 59.895 83.133 128.211 1.00 83.47 739 TYR D N 1
ATOM 34343 C CA . TYR D 1 741 ? 60.286 82.626 126.905 1.00 83.47 739 TYR D CA 1
ATOM 34344 C C . TYR D 1 741 ? 60.781 83.771 126.033 1.00 83.47 739 TYR D C 1
ATOM 34345 O O . TYR D 1 741 ? 60.102 84.793 125.903 1.00 83.47 739 TYR D O 1
ATOM 34363 N N . ARG D 1 742 ? 61.957 83.595 125.435 1.00 79.78 740 ARG D N 1
ATOM 34364 C CA . ARG D 1 742 ? 62.553 84.606 124.570 1.00 79.78 740 ARG D CA 1
ATOM 34365 C C . ARG D 1 742 ? 63.294 83.957 123.414 1.00 79.78 740 ARG D C 1
ATOM 34366 O O . ARG D 1 742 ? 64.105 83.050 123.619 1.00 79.78 740 ARG D O 1
ATOM 34387 N N . TRP D 1 743 ? 63.018 84.435 122.206 1.00 73.94 741 TRP D N 1
ATOM 34388 C CA . TRP D 1 743 ? 63.851 84.113 121.057 1.00 73.94 741 TRP D CA 1
ATOM 34389 C C . TRP D 1 743 ? 65.263 84.580 121.327 1.00 73.94 741 TRP D C 1
ATOM 34390 O O . TRP D 1 743 ? 65.495 85.770 121.550 1.00 73.94 741 TRP D O 1
ATOM 34411 N N . CYS D 1 744 ? 66.202 83.641 121.326 1.00 73.56 742 CYS D N 1
ATOM 34412 C CA . CYS D 1 744 ? 67.542 83.909 121.803 1.00 73.56 742 CYS D CA 1
ATOM 34413 C C . CYS D 1 744 ? 68.570 83.263 120.898 1.00 73.56 742 CYS D C 1
ATOM 34414 O O . CYS D 1 744 ? 68.330 82.213 120.302 1.00 73.56 742 CYS D O 1
ATOM 34422 N N . PHE D 1 745 ? 69.730 83.900 120.835 1.00 68.74 743 PHE D N 1
ATOM 34423 C CA . PHE D 1 745 ? 70.808 83.521 119.944 1.00 68.74 743 PHE D CA 1
ATOM 34424 C C . PHE D 1 745 ? 71.962 83.001 120.777 1.00 68.74 743 PHE D C 1
ATOM 34425 O O . PHE D 1 745 ? 72.520 83.730 121.600 1.00 68.74 743 PHE D O 1
ATOM 34442 N N . ARG D 1 746 ? 72.318 81.750 120.553 1.00 75.14 744 ARG D N 1
ATOM 34443 C CA . ARG D 1 746 ? 73.369 81.108 121.313 1.00 75.14 744 ARG D CA 1
ATOM 34444 C C . ARG D 1 746 ? 74.741 81.473 120.777 1.00 75.14 744 ARG D C 1
ATOM 34445 O O . ARG D 1 746 ? 74.956 81.546 119.567 1.00 75.14 744 ARG D O 1
ATOM 34466 N N . VAL D 1 747 ? 75.666 81.703 121.699 1.00 74.05 745 VAL D N 1
ATOM 34467 C CA . VAL D 1 747 ? 77.050 82.009 121.382 1.00 74.05 745 VAL D CA 1
ATOM 34468 C C . VAL D 1 747 ? 77.931 81.248 122.355 1.00 74.05 745 VAL D C 1
ATOM 34469 O O . VAL D 1 747 ? 77.745 81.342 123.570 1.00 74.05 745 VAL D O 1
ATOM 34482 N N . ASP D 1 748 ? 78.891 80.508 121.823 1.00 78.80 746 ASP D N 1
ATOM 34483 C CA . ASP D 1 748 ? 79.787 79.682 122.610 1.00 78.80 746 ASP D CA 1
ATOM 34484 C C . ASP D 1 748 ? 81.112 80.408 122.771 1.00 78.80 746 ASP D C 1
ATOM 34485 O O . ASP D 1 748 ? 81.655 80.941 121.798 1.00 78.80 746 ASP D O 1
ATOM 34494 N N . GLU D 1 749 ? 81.626 80.424 123.996 1.00 85.42 747 GLU D N 1
ATOM 34495 C CA . GLU D 1 749 ? 82.748 81.275 124.353 1.00 85.42 747 GLU D CA 1
ATOM 34496 C C . GLU D 1 749 ? 83.616 80.557 125.373 1.00 85.42 747 GLU D C 1
ATOM 34497 O O . GLU D 1 749 ? 83.180 79.615 126.036 1.00 85.42 747 GLU D O 1
ATOM 34509 N N . VAL D 1 750 ? 84.863 81.009 125.473 1.00 88.55 748 VAL D N 1
ATOM 34510 C CA . VAL D 1 750 ? 85.865 80.411 126.344 1.00 88.55 748 VAL D CA 1
ATOM 34511 C C . VAL D 1 750 ? 86.610 81.517 127.071 1.00 88.55 748 VAL D C 1
ATOM 34512 O O . VAL D 1 750 ? 86.855 82.589 126.509 1.00 88.55 748 VAL D O 1
ATOM 34525 N N . ASN D 1 751 ? 86.968 81.252 128.322 1.00 91.07 749 ASN D N 1
ATOM 34526 C CA . ASN D 1 751 ? 87.806 82.145 129.102 1.00 91.07 749 ASN D CA 1
ATOM 34527 C C . ASN D 1 751 ? 88.845 81.337 129.859 1.00 91.07 749 ASN D C 1
ATOM 34528 O O . ASN D 1 751 ? 88.629 80.173 130.195 1.00 91.07 749 ASN D O 1
ATOM 34539 N N . TRP D 1 752 ? 89.980 81.981 130.119 1.00 91.71 750 TRP D N 1
ATOM 34540 C CA . TRP D 1 752 ? 91.071 81.373 130.869 1.00 91.71 750 TRP D CA 1
ATOM 34541 C C . TRP D 1 752 ? 91.560 82.290 131.989 1.00 91.71 750 TRP D C 1
ATOM 34542 O O . TRP D 1 752 ? 92.657 82.083 132.517 1.00 91.71 750 TRP D O 1
ATOM 34563 N N . THR D 1 753 ? 90.762 83.302 132.361 1.00 94.40 751 THR D N 1
ATOM 34564 C CA . THR D 1 753 ? 91.007 84.117 133.549 1.00 94.40 751 THR D CA 1
ATOM 34565 C C . THR D 1 753 ? 89.765 84.354 134.397 1.00 94.40 751 THR D C 1
ATOM 34566 O O . THR D 1 753 ? 89.891 84.929 135.482 1.00 94.40 751 THR D O 1
ATOM 34577 N N . THR D 1 754 ? 88.586 83.917 133.962 1.00 94.89 752 THR D N 1
ATOM 34578 C CA . THR D 1 754 ? 87.344 84.031 134.725 1.00 94.89 752 THR D CA 1
ATOM 34579 C C . THR D 1 754 ? 87.069 82.732 135.454 1.00 94.89 752 THR D C 1
ATOM 34580 O O . THR D 1 754 ? 85.960 82.189 135.427 1.00 94.89 752 THR D O 1
ATOM 34591 N N . TRP D 1 755 ? 88.137 82.213 136.063 1.00 95.17 753 TRP D N 1
ATOM 34592 C CA . TRP D 1 755 ? 88.192 80.859 136.605 1.00 95.17 753 TRP D CA 1
ATOM 34593 C C . TRP D 1 755 ? 87.014 80.516 137.514 1.00 95.17 753 TRP D C 1
ATOM 34594 O O . TRP D 1 755 ? 86.668 79.339 137.654 1.00 95.17 753 TRP D O 1
ATOM 34615 N N . ASN D 1 756 ? 86.375 81.512 138.120 1.00 97.47 754 ASN D N 1
ATOM 34616 C CA . ASN D 1 756 ? 85.211 81.261 138.963 1.00 97.47 754 ASN D CA 1
ATOM 34617 C C . ASN D 1 756 ? 83.989 80.977 138.098 1.00 97.47 754 ASN D C 1
ATOM 34618 O O . ASN D 1 756 ? 83.372 79.917 138.209 1.00 97.47 754 ASN D O 1
#

Nearest PDB structures (foldseek):
  8gf9-assembly1_A  TM=9.950E-01  e=1.129E-68  Homo sapiens
  8gf8-assembly1_B  TM=9.890E-01  e=2.240E-66  Homo sapiens
  8x94-assembly1_A  TM=9.682E-01  e=1.958E-66  Homo sapiens
  7rqy-assembly1_A  TM=9.582E-01  e=3.539E-61  Rattus norvegicus
  6bbj-assembly1_A  TM=7.336E-01  e=4.711E-37  Xenopus tropicalis

Solvent-accessible surface area: 90392 Å² total; per-residue (Å²): 150,122,130,29,52,36,60,1,0,60,5,0,22,122,84,44,108,64,76,1,41,68,45,1,66,114,56,25,71,0,90,14,38,0,86,1,71,7,1,49,59,58,175,75,92,53,5,9,14,0,0,6,10,0,3,1,1,0,0,0,1,52,20,53,55,5,1,95,63,0,5,119,6,108,144,51,68,5,75,7,31,20,108,14,77,34,2,1,3,3,1,0,0,0,0,44,12,1,78,45,63,75,56,0,30,141,24,0,19,63,2,2,31,63,2,2,26,25,0,5,136,73,70,55,108,78,83,14,25,117,36,54,8,159,172,26,32,21,0,8,2,12,0,0,20,47,0,20,43,13,2,0,27,51,0,0,66,8,85,15,127,94,135,55,0,94,18,23,2,20,29,9,66,102,57,58,11,27,8,11,36,0,0,3,13,6,3,53,34,0,11,66,31,154,138,55,0,0,2,48,12,0,0,56,20,41,47,156,26,71,42,16,54,50,0,3,67,12,79,0,0,36,116,0,6,64,41,0,10,76,96,32,0,52,162,31,6,74,119,65,68,97,74,6,23,88,21,0,82,48,3,14,94,8,0,77,133,22,28,104,132,51,108,2,55,44,146,86,140,129,101,33,6,109,169,27,26,68,6,40,94,76,4,38,102,14,2,50,117,30,50,128,89,3,67,102,20,37,89,97,31,190,36,59,153,164,21,27,91,65,42,6,41,17,47,41,31,20,40,63,5,0,70,53,5,47,38,10,42,96,41,35,130,56,104,87,94,68,10,5,18,9,17,0,41,0,0,5,28,0,24,22,5,16,24,41,21,10,28,7,94,73,106,38,1,15,2,16,0,9,7,18,9,0,21,47,92,2,9,67,36,0,27,105,0,2,89,17,6,21,60,0,9,0,3,0,0,2,2,1,5,45,102,116,67,58,36,60,105,28,0,21,12,14,0,17,18,0,1,0,3,41,0,56,0,107,18,6,147,65,37,64,44,117,66,10,0,18,92,2,0,51,34,0,0,37,36,0,24,0,0,0,12,14,0,1,12,6,8,0,26,28,13,1,93,134,1,30,130,50,0,69,16,28,7,35,10,20,15,1,26,10,0,1,36,17,7,102,60,124,27,140,110,137,121,128,78,10,52,2,30,128,78,32,80,24,12,135,51,50,114,46,133,70,17,133,34,69,2,17,96,16,63,72,67,40,18,93,91,62,175,147,118,130,29,52,36,62,1,0,61,5,0,20,123,82,44,109,65,77,1,40,71,46,1,66,113,55,24,70,0,88,13,40,0,86,1,72,9,0,47,60,58,173,75,93,50,5,10,15,0,1,6,10,0,3,1,1,0,0,0,1,52,20,52,56,4,1,94,64,0,5,118,5,108,144,50,69,4,77,9,30,22,108,15,78,33,2,1,4,3,0,0,0,0,0,43,13,2,80,44,63,75,53,0,29,142,22,0,20,63,2,2,31,62,1,2,26,26,0,4,136,74,71,56,108,78,84,13,26,115,35,54,8,160,173,27,32,23,0,8,2,11,0,0,20,47,0,21,43,13,2,0,28,51,0,1,66,8,86,15,129,91,135,55,0,95,18,23,2,20,30,9,66,103,60,57,12,28,8,10,35,0,0,2,11,6,2,54,33,0,9,66,32,154,137,55,1,0,2,48,12,0,1,55,20,40,47,157,26,71,42,15,54,50,0,3,66,12,81,0,0,37,116,0,5,66,40,0,10,74,97,33,0,52,161,31,6,73,119,66,70,98,74,6,22,87,23,0,82,46,3,14,96,8,0,80,132,21,28,106,132,51,108,2,55,45,148,84,141,127,101,32,7,108,170,26,26,67,6,38,94,74,4,37,104,13,2,50,118,29,48,131,90,3,66,104,21,38,90,102,28,188,36,59,154,164,20,28,93,66,41,6,41,18,46,40,30,19,39,62,4,0,69,56,5,45,39,11,42,96,40,33,129,56,105,87,93,68,12,5,18,8,16,0,41,0,0,6,30,0,26,19,4,15,24,41,21,10,29,7,95,73,106,37,0,18,2,16,1,9,6,17,8,0,20,46,92,2,9,68,35,0,26,103,0,2,89,18,6,21,60,0,9,0,3,0,0,2,2,2,4,46,100,115,66,59,35,59,103,27,0,20,10,13,0,15,17,0,0,0,3,41,1,57,1,105,17,7,150,66,37,64,44,116,66,11,0,18,92,2,0,49,33,0,0,36,37,0,26,0,0,0,12,14,0,1,12,6,8,0,25,28,13,2,91,135,0,31,129,50,0,69,16,28,7,34,11,21,14,0,26,11,0,1,34,16,8,104,61,124,25,140,109,138,122,128,79,10,52,2,31,128,79,31,80,26,12,135,49,50,115,46,136,71,16,134,33,70,2,16,98,15,63,72,68,40,20,94,92,62,176,149,119,131,30,52,36,62,1,0,61,5,0,20,121,82,44,108,66,77,0,41,70,46,1,68,114,56,25,73,0,91,13,40,0,87,1,70,10,1,47,58,59,174,76,93,52,6,10,15,0,1,6,9,0,3,2,1,0,0,0,1,52,20,52,54,5,1,94,64,0,4,117,5,107,144,50,69,5,77,8,29,22,108,15,78,33,2,1,3,3,1,0,0,0,0,43,12,1,79,44,63,75,55,1,29,142,22,1,19,64,2,1,32,62,1,2,27,24,0,4,135,72,71,56,107,77,86,13,26,116,36,54,9,158,171,26,31,21,0,8,1,12,0,0,20,47,0,20,44,15,2,0,26,51,0,1,66,7,84,16,126,91,136,55,0,95,19,23,2,20,30,8,67,104,60,57,12,28,8,10,35,0,0,2,12,6,2,52,33,0,9,66,31,153,138,55,1,0,2,48,12,0,1,54,21,40,47,155,26,71,43,16,53,49,0,3,68,11,78,0,0,36,118,0,6,64,42,0,10,77,94,31,0,52,160,31,6,75,121,66,69,96,76,7,23,88,24,0,82,48,4,14,94,8,0,80,132,22,26,106,135,52,109,1,56,45,145,84,140,130,101,32,7,110,170,27,26,66,7,39,94,72,4,39,102,13,2,49,118,28,49,128,91,3,65,102,20,38,87,100,30,186,36,60,155,164,21,27,92,66,42,6,40,18,45,41,31,19,41,62,4,0,69,56,5,45,38,9,41,96,41,34,127,55,102,87,91,68,10,5,18,9,17,0,40,0,0,5,29,0,25,21,5,17,24,43,21,10,28,7,93,74,107,39,0,17,2,15,1,10,6,20,8,0,20,46,89,2,9,68,37,0,28,105,0,2,89,18,6,22,60,0,9,0,3,0,0,4,3,3,4,48,100,114,66,58,35,60,104,26,0,21,12,13,0,16,19,0,0,0,3,41,0,58,1,105,17,7,151,65,36,65,46,114,66,10,0,18,91,2,0,50,33,0,0,35,36,0,25,0,0,0,11,14,0,1,12,6,8,0,26,29,12,2,92,134,1,30,131,51,0,70,16,30,7,34,11,22,15,0,25,11,0,1,36,18,8,105,58,124,26,141,106,138,121,128,80,9,52,2,30,128,77,31,80,25,12,133,52,51,114,47,135,72,17,133,34,67,2,16,98,15,62,70,69,43,19,94,92,62,176,148,119,130,31,52,36,60,1,0,62,4,0,20,124,83,44,110,65,78,0,41,69,46,1,64,114,56,26,72,0,90,14,40,0,86,1,70,9,1,47,60,58,174,76,95,53,5,9,15,0,1,6,9,0,4,1,1,0,0,0,1,52,20,52,54,5,1,93,64,0,4,119,6,107,143,51,69,5,78,8,30,21,109,15,79,33,2,1,3,3,1,0,0,0,0,44,14,1,78,43,63,75,56,1,30,141,22,0,19,63,1,1,31,63,2,3,27,24,0,4,134,73,72,57,110,78,85,13,28,115,36,55,8,160,172,26,32,20,0,8,2,12,0,0,19,48,0,20,43,14,2,0,26,52,0,1,68,9,86,15,128,93,135,55,0,95,18,23,1,20,29,9,66,102,59,58,12,28,8,10,34,0,0,2,11,6,2,53,34,0,10,66,32,153,139,53,1,0,2,50,12,0,1,53,20,40,48,158,26,69,43,15,52,49,0,4,66,11,78,0,0,36,118,0,6,64,40,0,10,74,94,32,0,51,162,30,6,76,120,65,70,96,76,7,24,87,22,0,82,47,4,14,95,8,0,79,132,20,29,105,132,51,106,1,55,44,147,85,141,129,100,34,7,110,169,26,25,67,7,39,94,74,4,37,104,13,2,50,117,29,48,129,89,3,65,102,21,36,89,101,30,188,35,59,153,165,21,27,91,64,42,6,40,18,48,42,31,20,40,63,4,0,69,55,6,46,40,10,41,95,41,33,129,56,104,86,95,68,10,5,16,9,17,0,39,0,0,5,30,0,23,19,4,16,22,43,20,10,28,7,94,73,106,36,1,17,2,16,0,9,6,17,10,0,21,48,90,3,8,68,36,0,27,102,1,3,89,18,6,21,60,0,9,0,3,0,0,3,3,2,5,46,101,116,68,59,36,59,103,27,0,21,11,13,0,16,17,0,1,0,4,42,0,57,1,107,18,8,149,66,37,65,44,116,66,10,0,18,92,2,0,51,34,0,0,36,37,0,25,0,0,0,12,14,0,1,11,6,8,0,26,28,13,1,91,133,1,30,129,49,0,68,15,28,7,35,12,20,16,1,25,10,0,1,37,16,8,101,60,124,26,140,109,138,121,129,78,9,51,2,30,128,77,30,78,24,11,132,51,51,114,47,135,71,16,132,35,70,2,16,97,16,62,70,67,40,20,95,91,63,177

InterPro domains:
  IPR002110 Ankyrin repeat [PF00023] (249-282)
  IPR002110 Ankyrin repeat [PF12796] (120-230)
  IPR002110 Ankyrin repeat [PS50088] (201-233)
  IPR002110 Ankyrin repeat [SM00248] (154-186)
  IPR002110 Ankyrin repeat [SM00248] (201-230)
  IPR002110 Ankyrin repeat [SM00248] (248-280)
  IPR002110 Ankyrin repeat [SM00248] (333-363)
  IPR005821 Ion transport domain [PF00520] (435-694)
  IPR008347 Transient receptor potential cation channel subfamily V member 1-4 [PR01768] (142-169)
  IPR008347 Transient receptor potential cation channel subfamily V member 1-4 [PR01768] (171-192)
  IPR008347 Transient receptor potential cation channel subfamily V member 1-4 [PR01768] (211-229)
  IPR008347 Transient receptor potential cation channel subfamily V member 1-4 [PR01768] (259-276)
  IPR008347 Transient receptor potential cation channel subfamily V member 1-4 [PR01768] (297-320)
  IPR008347 Transient receptor potential cation channel subfamily V member 1-4 [PR01768] (406-426)
  IPR008347 Transient receptor potential cation channel subfamily V member 1-4 [PR01768] (449-465)
  IPR008347 Transient receptor potential cation channel subfamily V member 1-4 [PR01768] (636-659)
  IPR008347 Transient receptor potential cation channel subfamily V member 1-4 [PR01768] (724-744)
  IPR008347 Transient receptor potential cation channel subfamily V member 1-4 [PR01768] (745-764)
  IPR024862 Transient receptor potential cation channel subfamily V [PTHR10582] (89-810)
  IPR036770 Ankyrin repeat-containing domain superfamily [G3DSA:1.25.40.20] (112-416)

Secondary structure (DSSP, 8-state):
--TT--HHHHHHHTT-HHHHHHHHHTT--S-----SGGGS--TTSS---S-SSHHHHHHTTT-HHHHHHHHH-SS----TT---TT---HHHHHHHT--S-HHHHHHHHHHHHHHHHHHHHH-SS--STT---SSS--HHHHHHHHT-HHHHHHHHT-----SS-SSS--SEEEEEETTEEEEEEE-TTTTS-SS--SHHHHSSS-TTSTTHHHHTTSTTHHHHHHHHIIIIIHHHHHHHHHHHHHHHHHHHHHHHT---SS-SSP---SHHHHHHHHHHHHHHHHHHHHHHHHHHHHHHT---TTHHHHH-HHHHHHHHHHHHHHHHHHHHHTT-TTHHHHHHHHHHHHHHGGGGGGGGSHHHHHHHHHHHHHIIIIIHHHHHHHHHHHHHHHHHHHHHB-----SHHHHHHHHHHGGGT---TTS---BS-HHHHHHHHHHHHIIIIIIIHHHHHHHHHHHHHHHHHHHHHHHHHHHHHHHHHHHHHHHSS---TT--SEEEEEEE-TTS-EEEEEEEEEEEE-SS---/--TT--HHHHHHHTT-HHHHHHHHHTT--S-----SGGGS--TTSS---S-SSHHHHHHTTT-HHHHHHHHH-SS----TT---TT---HHHHHHHT--S-HHHHHHHHHHHHHHHHHHHHH-SS--STT---SSS--HHHHHHHHT-HHHHHHHHT-----SS-SSS--SEEEEEETTEEEEEEE-TTTTS-SS--SHHHHSSS-TTSTTHHHHTTSTTHHHHHHHHIIIIIHHHHHHHHHHHHHHHHHHHHHHHT---SS-SSP---SHHHHHHHHHHHHHHHHHHHHHHHHHHHHHHT---TTHHHHH-HHHHHHHHHHHHHHHHHHHHHTT-TTHHHHHHHHHHHHHHGGGGGGGGSHHHHHHHHHHHHHIIIIIHHHHHHHHHHHHHHHHHHHHHB-----SHHHHHHHHHHGGGT---TTS---BS-HHHHHHHHHHHHIIIIIIIHHHHHHHHHHHHHHHHHHHHHHHHHHHHHHHHHHHHHHHSS---TT--SEEEEEEE-TTS-EEEEEEEEEEEE-SS---/--TT--HHHHHHHTT-HHHHHHHHHTT--S-----SGGGS--TTSS---S-SSHHHHHHTTT-HHHHHHHHH-SS----TT---TT---HHHHHHHT--S-HHHHHHHHHHHHHHHHHHHHH-SS--STT---SSS--HHHHHHHHT-HHHHHHHHT-----SS-SSS--SEEEEEETTEEEEEEE-TTTTS-SS--SHHHHSSS-TTSTTHHHHTTSTTHHHHHHHHIIIIIHHHHHHHHHHHHHHHHHHHHHHHT---SS-SSP---SHHHHHHHHHHHHHHHHHHHHHHHHHHHHHHT---TTHHHHH-HHHHHHHHHHHHHHHHHHHHHTT-TTHHHHHHHHHHHHHHGGGGGGGGSHHHHHHHHHHHHHIIIIIHHHHHHHHHHHHHHHHHHHHHB-----SHHHHHHHHHHGGGT---TTS---BS-HHHHHHHHHHHHIIIIIIIHHHHHHHHHHHHHHHHHHHHHHHHHHHHHHHHHHHHHHHSS---TT--SEEEEEEE-TTS-EEEEEEEEEEEE-SS---/--TT--HHHHHHHTT-HHHHHHHHHTT--S-----SGGGS--TTSS---S-SSHHHHHHTTT-HHHHHHHHH-SS----TT---TT---HHHHHHHT--S-HHHHHHHHHHHHHHHHHHHHH-SS--STT---SSS--HHHHHHHHT-HHHHHHHHT-----SS-SSS--SEEEEEETTEEEEEEE-TTTTS-SS--SHHHHSSS-TTSTTHHHHTTSTTHHHHHHHHIIIIIHHHHHHHHHHHHHHHHHHHHHHHT---SS-SSP---SHHHHHHHHHHHHHHHHHHHHHHHHHHHHHHT---TTHHHHH-HHHHHHHHHHHHHHHHHHHHHTT-TTHHHHHHHHHHHHHHGGGGGGGGSHHHHHHHHHHHHHIIIIIHHHHHHHHHHHHHHHHHHHHHB-----SHHHHHHHHHHGGGT---TTS---BS-HHHHHHHHHHHHIIIIIIIHHHHHHHHHHHHHHHHHHHHHHHHHHHHHHHHHHHHHHHSS---TT--SEEEEEEE-TTS-EEEEEEEEEEEE-SS---